Protein 3TG0 (pdb70)

Solvent-accessible surface area: 55519 Å² total; per-residue (Å²): 151,42,36,21,112,47,85,30,29,36,74,4,1,3,57,4,12,134,36,79,29,1,65,56,12,93,128,34,12,35,84,92,99,5,79,4,0,0,0,0,0,0,4,0,4,2,10,22,2,2,5,0,0,0,6,20,26,46,2,1,14,12,24,1,120,0,0,5,27,1,38,3,0,0,2,0,6,4,12,2,1,64,81,200,88,9,82,10,33,8,10,2,23,7,0,4,1,0,0,2,1,0,9,1,1,3,1,19,58,12,0,0,0,3,7,18,139,84,126,48,15,84,0,0,1,52,38,0,62,94,40,42,13,8,0,0,0,1,0,8,0,34,0,2,12,1,1,1,0,0,1,6,0,17,0,36,28,67,129,0,56,0,9,80,26,1,35,128,92,2,66,65,24,1,54,77,115,75,18,124,0,0,0,0,10,11,7,0,83,19,48,3,10,0,6,0,0,0,1,23,146,12,1,76,54,67,5,56,22,53,143,58,110,55,104,35,0,102,90,7,0,117,75,58,33,11,40,46,17,73,50,21,76,39,6,113,85,12,113,75,12,42,60,145,88,0,0,0,0,7,16,24,93,24,60,11,30,21,38,45,78,23,77,93,2,47,118,33,4,18,70,105,124,120,34,21,84,16,79,108,8,115,121,58,80,146,58,26,4,36,3,9,101,0,0,65,22,0,10,79,4,1,48,128,46,158,134,0,1,0,0,1,0,1,2,1,4,0,10,54,34,0,40,42,0,23,0,0,0,1,1,0,5,1,24,1,0,6,50,0,0,26,65,0,6,90,40,1,114,190,52,33,50,1,0,0,0,1,1,0,0,0,8,6,0,2,19,1,3,34,66,116,13,91,1,27,6,41,1,9,7,0,59,11,142,38,48,20,58,2,0,0,1,1,7,1,14,77,129,118,42,2,71,21,6,6,13,4,1,8,2,0,0,55,14,5,20,1,3,10,3,2,2,5,3,0,1,0,4,5,11,46,12,0,72,62,1,24,68,57,124,38,27,23,86,49,87,31,28,37,76,13,8,3,68,1,10,108,35,78,28,0,66,54,10,97,130,32,11,32,80,92,101,6,65,4,0,0,0,0,0,0,4,0,4,2,10,22,2,2,5,0,0,0,7,18,27,44,2,1,14,12,27,2,119,0,0,5,29,1,37,3,0,0,2,0,5,2,12,2,2,64,81,202,87,9,82,8,34,7,10,2,23,7,0,3,2,0,0,1,0,0,8,1,1,3,1,19,58,13,0,0,0,0,7,17,135,84,133,46,20,83,0,0,0,55,41,0,63,93,42,41,15,8,0,0,1,0,0,9,0,34,0,2,10,1,1,0,0,0,0,5,0,13,0,28,27,65,127,0,56,0,8,80,26,2,33,132,95,1,66,66,20,1,58,76,115,74,17,124,0,0,0,0,10,8,6,0,84,19,46,4,9,0,5,0,0,0,1,24,148,11,1,77,50,66,6,53,23,54,141,58,108,50,101,37,0,103,94,8,0,116,75,58,32,10,37,46,16,73,51,18,70,40,2,99,86,10,118,82,13,44,61,147,90,0,0,0,0,8,14,24,94,23,61,7,43,23,66,54,90,14,75,87,2,48,117,29,4,18,69,105,122,114,37,20,83,15,62,111,22,102,149,32,88,148,59,18,0,21,2,8,91,0,0,65,23,0,13,83,7,1,42,136,47,145,136,0,0,0,0,1,0,0,2,1,4,0,10,54,33,0,40,42,0,21,0,0,0,1,1,1,6,0,30,4,0,6,56,0,0,27,70,0,7,93,42,0,116,192,50,32,49,1,0,0,0,1,1,0,0,0,8,5,1,1,18,1,3,35,66,112,16,99,1,26,6,42,1,9,6,0,64,10,141,40,46,19,57,2,0,0,2,1,7,1,16,82,116,107,39,2,70,24,6,6,14,4,1,10,2,0,0,56,13,4,21,1,3,9,3,3,4,6,3,0,1,0,3,4,11,46,11,0,72,63,1,22,68,53,120,45,23,24,86,51,88,32,27,36,77,12,8,3,64,2,10,108,36,77,32,1,64,58,13,86,127,32,12,34,85,92,101,7,72,3,0,0,0,0,0,0,4,0,4,2,10,22,2,2,4,0,0,0,7,22,28,45,2,0,13,12,26,1,118,0,0,5,26,2,38,3,0,0,2,0,6,3,12,2,2,63,83,201,88,10,84,9,33,8,10,2,21,7,0,3,2,0,0,1,1,0,8,1,1,4,1,19,59,14,0,0,0,1,7,16,135,85,131,50,21,84,0,0,1,54,39,0,63,94,43,42,14,7,0,0,0,0,0,7,0,35,0,2,11,1,1,0,0,0,0,5,0,15,0,30,27,66,128,0,55,0,7,79,25,1,31,129,99,2,62,64,22,2,56,77,111,74,17,126,0,0,0,0,11,8,6,0,82,18,47,3,9,0,5,0,0,0,1,22,146,10,1,77,54,66,6,59,18,50,145,51,115,57,91,35,0,99,90,8,0,119,64,56,33,10,36,46,17,74,53,11,76,43,0,93,89,12,104,78,12,44,61,144,90,0,0,0,0,7,14,23,96,23,62,6,41,26,85,54,88,12,76,84,2,43,120,29,4,18,72,108,121,113,39,19,88,18,68,109,23,93,142,34,96,147,59,20,0,24,1,9,89,0,0,66,21,0,15,74,4,0,46,128,46,156,137,0,0,0,0,0,0,1,2,2,4,0,10,55,34,0,40,41,0,20,0,0,0,1,1,1,7,0,44,7,0,7,76,0,0,18,59,0,6,84,38,0,116,192,49,32,52,0,0,0,0,0,2,0,0,0,8,6,1,1,18,0,3,33,70,113,12,86,1,30,7,44,1,9,8,0,62,11,145,40,48,21,60,1,1,0,2,1,8,0,16,77,126,110,38,4,65,23,6,6,13,3,1,9,2,0,0,55,14,3,21,1,2,10,3,3,2,6,3,0,1,0,3,5,12,48,10,0,72,63,2,23,67,51,56,28,97,91,7,51,23,132,44,84,32,27,34,78,7,1,3,69,2,13,101,34,77,0,0,60,29,4,86,125,34,10,31,79,94,96,5,74,3,0,0,0,0,0,0,5,0,5,2,10,21,2,1,4,0,0,1,7,20,29,39,2,1,13,16,12,1,103,0,0,5,7,2,11,5,0,0,1,0,6,4,12,2,1,63,83,202,86,8,83,8,34,10,11,2,23,7,0,3,1,0,0,2,1,0,9,1,1,3,1,19,57,13,0,0,0,1,7,20,140,81,125,45,16,86,0,0,0,52,40,0,62,93,36,40,14,8,0,0,1,1,0,8,0,37,0,2,11,1,1,0,0,0,0,5,0,16,0,35,27,64,125,0,56,0,9,80,25,1,42,128,95,2,60,68,21,2,53,79,139,74,18,129,0,0,0,0,9,9,6,0,81,18,48,4,10,0,6,0,0,0,2,22,147,12,1,76,53,68,6,55,22,53,145,60,111,54,111,37,0,88,81,8,0,98,75,56,37,20,42,47,11,77,51,22,72,36,7,114,86,8,109,80,12,42,58,137,104,0,0,0,0,10,15,23,92,22,60,11,36,20,36,49,76,24,76,84,2,41,132,26,2,20,79,102,116,111,40,17,86,19,72,110,11,112,120,66,79,145,59,36,5,36,2,9,102,0,0,66,25,0,8,79,6,1,45,131,46,160,132,0,0,0,0,1,0,1,2,2,5,0,10,54,34,0,41,43,0,20,0,0,0,1,0,0,4,0,25,2,0,7,54,0,0,41,67,0,5,85,43,0,84,194,52,33,52,0,0,0,0,0,2,0,0,0,9,6,1,1,20,0,2,28,68,115,10,100,0,28,6,44,1,9,6,0,61,11,142,40,49,22,58,2,1,0,2,1,8,1,14,83,99,114,37,2,69,22,6,6,13,3,1,9,2,0,0,58,16,4,18,1,3,8,3,3,4,5,3,0,1,1,4,4,11,46,11,0,70,62,0,24,66,59

Foldseek 3Di:
DQFFQADPVDVSRLGRDPDDCPVVVVVQAFQAFFLEEEEEAEAQCFPQLLQLLCCFEQNNRGALLF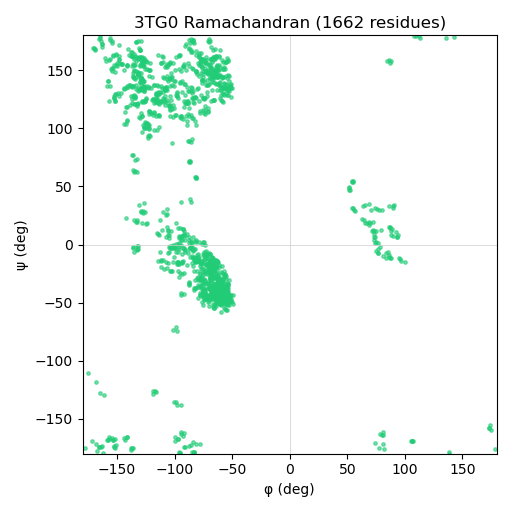PRPFDFKAWEFFWAADLPPRHTDLFEDLQQLLLQLFFLAGDHHFWAQAHSVLHHGAGPQLVCVVVPAAEAAAELWACLARNNLSNFDGFGGSQQAAQVSCVVPGVQQHVVNPHCGGSLSRNLVSQHQYYAYAACQRQQDAHCDDPRGPHGNVVVSVVLQEDEAAWDVSLVPDDATDNNYGYDYHHYNGGHDFFWDDDAFAQCALPPDDADEIDGDPSDDRGRDALLSSLLSVCNHSVVRPSHYYYYGYLYCLQVVLQQRGSGRNSRSSSSSSSNSSSVVVVCVVVQSYKYKYYYSFHFFKHWDDSVDNARFGKHWHQRPVRDIIMIGQHCDPDSTRGTDRDIRMMGMGHHLRNQNHYYYYSSVSNVSSCVSSVD/DQFQCADVVDVSRLGRDDDDCPVVVVVQAFQDFFLEEEEEAEAQCFPQLLQLLCCFEQNNRGALVFPRVFDFKAWAFFWAADLPPRHTDLFEDLQQLLLLLFFLAGDHHFWAQAHSVLHHGAGPQLVCVVVVAAEAQAELWACLARNNLSNFDGFGGSQQAAQVVCVVPGVQQHVVNPHCGGSLSRNLVSQHQYYAYAAPQQQQDAHCDPPRGPHGNVVVSVVLQEDEAAWLVRLVPDDETDNNYGYHYHHYNGGADFFWDDDAFAQCALPPHDADEIDGDPVHDPRHDALLSSLLSCCNHRVVRVSYYYYYGYLYCLQVVLQQRHSNRNSRSVSSSSSNSSSVVVVCVVVQSYKYKYYYSFHFFKHWDDSNDNAGFGKHWHQRPVRDIIMIDQHCDPDNTRGTDRDIRMMGMGHHLRNQNHYYYYSSVSNVSSCVSSVD/DQFQCADPVDVSRLGRDDDDCPVVVVVQAFQDFFLEEEEEAEAQCFPQLLQLLCCFEQNNRGALVFPRVFPFKAWAFFWAADLPPRHTDLFEDLQQLLLQLFFLAGDDHFWAQAHSVLHHGAGPQLVCVVVPAAEAQAELWACLARNNLSNFDGFGGSQQAAQPVCVVPGVQQRVVSPHCGGSLSRNLVSQHQYYAYAACQQQQDAHCDDDRHPHGNVVVSVVLQEDEAAWDVRLVPDQETDNNYGYHYHHYNGGADFFKDDDAFAQCALPPPDADDIDGDPVHDPRRDALLSSLLSCCNHSVVRPSYYYYYGYLYCLQVVLQQRHSGRNSRSVSSSSSNSSSVVVVCVVVQSYKYKYYYSFHFFKHWDDSNDRAPFGKHWHQRPVRDIIMIDQHDDPDSTGGTDRDIRMMGMGHHLRNQNHYYYYSSVSNVSSCVSSVD/DLQQQFFCADPVDVSRLGRDPDDCVVVVVVLAFQAFFLEEEEEAEAQCFPQLLQLLCCFEQNNRGHQNFPSRFRFKAWAFQWAADLPPRHTDLFEDLQQLLLLLFFLAGDDHFWAQAHSVLDHGQGPQLVCVVVPAAEAAAELWACLARNNLSNFDGFGGSQQSAQVSCVVPTVQQHVVNPHCGGSLSRNLVSQGQYYAYAACQRQQDAHCDDPRHPHGNVVVSVVLQEDEDAWLVSLVPDDETDNNHRYHYHHYNGGHDFFWDDDAFAQVALPPPDADDIDGDPSDDRGGDALQSSLLSCCNHSVVRPSHYYYYGYLYCLQVVLQQNGSGRNSRSVSSSSSNSSSVVVVCVVVQSYKYKYYYSFHFFKHWDDSPDNARFGKHWYQRPVRDIIMIGGHCDPDNTRTTDRDIRMMGMGHHLRNQNHYYYYSSSSNVSSCVSSPD

Nearest PDB structures (foldseek):
  3cmr-assembly1_B  TM=1.001E+00  e=5.830E-104  Escherichia coli
  4yr1-assembly1_B  TM=1.001E+00  e=1.312E-103  Escherichia coli K-12
  4km4-assembly1_B  TM=1.001E+00  e=7.558E-103  Escherichia coli K-12
  5tpq-assembly1_B  TM=1.001E+00  e=2.769E-102  Escherichia coli K-12
  7tm9-assembly3_F  TM=1.001E+00  e=3.983E-99  Klebsiella pneumoniae subsp. pneumoniae HS11286

Structure (mmCIF, N/CA/C/O backbone):
data_3TG0
#
_entry.id   3TG0
#
_cell.length_a   65.963
_cell.length_b   98.457
_cell.length_c   152.146
_cell.angle_alpha   90.00
_cell.angle_beta   94.61
_cell.angle_gamma   90.00
#
_symmetry.space_group_name_H-M   'P 1 21 1'
#
loop_
_entity.id
_entity.type
_entity.pdbx_description
1 polymer 'Alkaline phosphatase'
2 non-polymer 'ZINC ION'
3 non-polymer 'MAGNESIUM ION'
4 non-polymer 'PHOSPHATE ION'
5 water water
#
loop_
_atom_site.group_PDB
_atom_site.id
_atom_site.type_symbol
_atom_site.label_atom_id
_atom_site.label_alt_id
_atom_site.label_comp_id
_atom_site.label_asym_id
_atom_site.label_entity_id
_atom_site.label_seq_id
_atom_site.pdbx_PDB_ins_code
_atom_site.Cartn_x
_atom_site.Cartn_y
_atom_site.Cartn_z
_atom_site.occupancy
_atom_site.B_iso_or_equiv
_atom_site.auth_seq_id
_atom_site.auth_comp_id
_atom_site.auth_asym_id
_atom_site.auth_atom_id
_atom_site.pdbx_PDB_model_num
ATOM 1 N N . ASN A 1 9 ? -1.341 11.260 61.262 1.00 21.85 9 ASN A N 1
ATOM 2 C CA . ASN A 1 9 ? -0.782 11.788 62.542 1.00 19.78 9 ASN A CA 1
ATOM 3 C C . ASN A 1 9 ? -0.752 10.631 63.543 1.00 18.12 9 ASN A C 1
ATOM 4 O O . ASN A 1 9 ? -1.753 9.964 63.809 1.00 18.59 9 ASN A O 1
ATOM 9 N N . ARG A 1 10 ? 0.434 10.377 64.063 1.00 15.67 10 ARG A N 1
ATOM 10 C CA . ARG A 1 10 ? 0.645 9.317 65.060 1.00 14.24 10 ARG A CA 1
ATOM 11 C C . ARG A 1 10 ? 1.337 9.894 66.311 1.00 13.06 10 ARG A C 1
ATOM 12 O O . ARG A 1 10 ? 2.031 9.172 67.032 1.00 12.56 10 ARG A O 1
ATOM 20 N N . ALA A 1 11 ? 1.133 11.180 66.596 1.00 12.77 11 ALA A N 1
ATOM 21 C CA . ALA A 1 11 ? 1.529 11.746 67.895 1.00 12.64 11 ALA A CA 1
ATOM 22 C C . ALA A 1 11 ? 0.577 11.299 69.016 1.00 12.78 11 ALA A C 1
ATOM 23 O O . ALA A 1 11 ? -0.593 10.946 68.765 1.00 14.35 11 ALA A O 1
ATOM 25 N N . ALA A 1 12 ? 1.060 11.315 70.257 1.00 12.70 12 ALA A N 1
ATOM 26 C CA . ALA A 1 12 ? 0.227 11.077 71.432 1.00 12.80 12 ALA A CA 1
ATOM 27 C C . ALA A 1 12 ? -0.997 11.989 71.429 1.00 14.18 12 ALA A C 1
ATOM 28 O O . ALA A 1 12 ? -0.903 13.174 71.098 1.00 15.67 12 ALA A O 1
ATOM 30 N N . GLN A 1 13 ? -2.132 11.440 71.836 1.00 15.23 13 GLN A N 1
ATOM 31 C CA . GLN A 1 13 ? -3.422 12.161 71.802 1.00 17.40 13 GLN A CA 1
ATOM 32 C C . GLN A 1 13 ? -3.422 13.451 72.616 1.00 17.44 13 GLN A C 1
ATOM 33 O O . GLN A 1 13 ? -4.001 14.456 72.191 1.00 18.98 13 GLN A O 1
ATOM 39 N N . GLY A 1 14 ? -2.820 13.436 73.792 1.00 17.12 14 GLY A N 1
ATOM 40 C CA . GLY A 1 14 ? -2.864 14.625 74.638 1.00 17.88 14 GLY A CA 1
ATOM 41 C C . GLY A 1 14 ? -2.027 14.513 75.907 1.00 16.68 14 GLY A C 1
ATOM 42 O O . GLY A 1 14 ? -0.785 14.511 75.870 1.00 18.37 14 GLY A O 1
ATOM 43 N N . ASP A 1 15 ? -2.720 14.446 77.039 1.00 16.77 15 ASP A N 1
ATOM 44 C CA . ASP A 1 15 ? -2.076 14.428 78.349 1.00 15.75 15 ASP A CA 1
ATOM 45 C C . ASP A 1 15 ? -1.604 13.007 78.644 1.00 14.77 15 ASP A C 1
ATOM 46 O O . ASP A 1 15 ? -2.413 12.148 78.992 1.00 14.70 15 ASP A O 1
ATOM 51 N N . ILE A 1 16 ? -0.299 12.761 78.487 1.00 14.38 16 ILE A N 1
ATOM 52 C CA . ILE A 1 16 ? 0.252 11.418 78.619 1.00 13.83 16 ILE A CA 1
ATOM 53 C C . ILE A 1 16 ? 0.121 10.829 80.027 1.00 13.31 16 ILE A C 1
ATOM 54 O O . ILE A 1 16 ? 0.324 9.624 80.180 1.00 13.54 16 ILE A O 1
ATOM 59 N N . THR A 1 17 ? -0.206 11.647 81.036 1.00 13.74 17 THR A N 1
ATOM 60 C CA . THR A 1 17 ? -0.447 11.169 82.390 1.00 14.05 17 THR A CA 1
ATOM 61 C C . THR A 1 17 ? -1.863 10.615 82.615 1.00 13.96 17 THR A C 1
ATOM 62 O O . THR A 1 17 ? -2.112 9.981 83.655 1.00 14.63 17 THR A O 1
ATOM 66 N N . ALA A 1 18 ? -2.786 10.898 81.676 1.00 14.50 18 ALA A N 1
ATOM 67 C CA . ALA A 1 18 ? -4.211 10.541 81.789 1.00 14.79 18 ALA A CA 1
ATOM 68 C C . ALA A 1 18 ? -4.553 9.301 80.966 1.00 14.56 18 ALA A C 1
ATOM 69 O O . ALA A 1 18 ? -3.888 9.018 79.961 1.00 13.65 18 ALA A O 1
ATOM 71 N N . PRO A 1 19 ? -5.634 8.573 81.333 1.00 15.51 19 PRO A N 1
ATOM 72 C CA . PRO A 1 19 ? -6.014 7.418 80.517 1.00 16.10 19 PRO A CA 1
ATOM 73 C C . PRO A 1 19 ? -6.226 7.781 79.049 1.00 14.90 19 PRO A C 1
ATOM 74 O O . PRO A 1 19 ? -6.918 8.771 78.749 1.00 15.78 19 PRO A O 1
ATOM 78 N N . GLY A 1 20 ? -5.603 7.025 78.151 1.00 14.38 20 GLY A N 1
ATOM 79 C CA . GLY A 1 20 ? -5.731 7.236 76.718 1.00 14.21 20 GLY A CA 1
ATOM 80 C C . GLY A 1 20 ? -4.935 8.408 76.156 1.00 13.19 20 GLY A C 1
ATOM 81 O O . GLY A 1 20 ? -4.865 8.571 74.947 1.00 14.09 20 GLY A O 1
ATOM 82 N N . GLY A 1 21 ? -4.260 9.187 77.005 1.00 13.36 21 GLY A N 1
ATOM 83 C CA . GLY A 1 21 ? -3.572 10.378 76.549 1.00 13.18 21 GLY A CA 1
ATOM 84 C C . GLY A 1 21 ? -2.290 10.148 75.766 1.00 12.73 21 GLY A C 1
ATOM 85 O O . GLY A 1 21 ? -1.801 11.068 75.120 1.00 13.29 21 GLY A O 1
ATOM 86 N N . ALA A 1 22 ? -1.722 8.942 75.848 1.00 12.19 22 ALA A N 1
ATOM 87 C CA . ALA A 1 22 ? -0.531 8.575 75.067 1.00 11.73 22 ALA A CA 1
ATOM 88 C C . ALA A 1 22 ? -0.852 7.773 73.803 1.00 11.04 22 ALA A C 1
ATOM 89 O O . ALA A 1 22 ? 0.056 7.419 73.036 1.00 11.54 22 ALA A O 1
ATOM 91 N N . ARG A 1 23 ? -2.133 7.498 73.526 1.00 11.63 23 ARG A N 1
ATOM 92 C CA A ARG A 1 23 ? -2.533 6.799 72.309 0.48 11.88 23 ARG A CA 1
ATOM 93 C CA B ARG A 1 23 ? -2.542 6.806 72.303 0.52 11.81 23 ARG A CA 1
ATOM 94 C C . ARG A 1 23 ? -2.070 7.544 71.067 1.00 11.57 23 ARG A C 1
ATOM 95 O O . ARG A 1 23 ? -2.227 8.773 70.978 1.00 12.30 23 ARG A O 1
ATOM 110 N N . ARG A 1 24 ? -1.571 6.804 70.085 1.00 11.17 24 ARG A N 1
ATOM 111 C CA . ARG A 1 24 ? -1.241 7.364 68.773 1.00 11.25 24 ARG A CA 1
ATOM 112 C C . ARG A 1 24 ? -2.377 7.141 67.736 1.00 11.68 24 ARG A C 1
ATOM 113 O O . ARG A 1 24 ? -2.364 7.784 66.681 1.00 13.19 24 ARG A O 1
ATOM 121 N N . LEU A 1 25 ? -3.304 6.224 68.024 1.00 12.93 25 LEU A N 1
ATOM 122 C CA . LEU A 1 25 ? -4.405 5.891 67.114 1.00 14.45 25 LEU A CA 1
ATOM 123 C C . LEU A 1 25 ? -5.694 6.570 67.533 1.00 17.31 25 LEU A C 1
ATOM 124 O O . LEU A 1 25 ? -6.070 6.524 68.690 1.00 17.33 25 LEU A O 1
ATOM 129 N N . THR A 1 26 ? -6.409 7.121 66.555 1.00 20.15 26 THR A N 1
ATOM 130 C CA . THR A 1 26 ? -7.686 7.800 66.818 1.00 22.73 26 THR A CA 1
ATOM 131 C C . THR A 1 26 ? -8.893 6.895 66.550 1.00 23.24 26 THR A C 1
ATOM 132 O O . THR A 1 26 ? -10.018 7.175 66.999 1.00 25.93 26 THR A O 1
ATOM 136 N N . GLY A 1 27 ? -8.680 5.810 65.824 1.00 22.71 27 GLY A N 1
ATOM 137 C CA . GLY A 1 27 ? -9.726 4.822 65.602 1.00 22.38 27 GLY A CA 1
ATOM 138 C C . GLY A 1 27 ? -9.197 3.584 64.913 1.00 21.29 27 GLY A C 1
ATOM 139 O O . GLY A 1 27 ? -7.980 3.403 64.770 1.00 21.02 27 GLY A O 1
ATOM 140 N N . ASP A 1 28 ? -10.114 2.731 64.474 1.00 19.84 28 ASP A N 1
ATOM 141 C CA . ASP A 1 28 ? -9.765 1.473 63.827 1.00 18.92 28 ASP A CA 1
ATOM 142 C C . ASP A 1 28 ? -9.052 1.750 62.504 1.00 18.01 28 ASP A C 1
ATOM 143 O O . ASP A 1 28 ? -9.456 2.639 61.744 1.00 18.84 28 ASP A O 1
ATOM 148 N N . GLN A 1 29 ? -8.005 0.964 62.242 1.00 16.08 29 GLN A N 1
ATOM 149 C CA A GLN A 1 29 ? -7.176 1.170 61.066 0.59 15.83 29 GLN A CA 1
ATOM 150 C CA B GLN A 1 29 ? -7.079 1.097 61.096 0.41 16.29 29 GLN A CA 1
ATOM 151 C C . GLN A 1 29 ? -7.477 0.246 59.878 1.00 15.62 29 GLN A C 1
ATOM 152 O O . GLN A 1 29 ? -6.857 0.373 58.831 1.00 16.29 29 GLN A O 1
ATOM 163 N N . THR A 1 30 ? -8.434 -0.683 60.014 1.00 15.97 30 THR A N 1
ATOM 164 C CA . THR A 1 30 ? -8.629 -1.717 58.970 1.00 16.82 30 THR A CA 1
ATOM 165 C C . THR A 1 30 ? -8.995 -1.129 57.590 1.00 16.70 30 THR A C 1
ATOM 166 O O . THR A 1 30 ? -8.367 -1.459 56.573 1.00 16.27 30 THR A O 1
ATOM 170 N N . ALA A 1 31 ? -9.979 -0.229 57.565 1.00 17.19 31 ALA A N 1
ATOM 171 C CA . ALA A 1 31 ? -10.418 0.395 56.311 1.00 17.98 31 ALA A CA 1
ATOM 172 C C . ALA A 1 31 ? -9.318 1.235 55.654 1.00 18.35 31 ALA A C 1
ATOM 173 O O . ALA A 1 31 ? -9.090 1.140 54.443 1.00 18.53 31 ALA A O 1
ATOM 175 N N . ALA A 1 32 ? -8.602 2.020 56.454 1.00 18.77 32 ALA A N 1
ATOM 176 C CA . ALA A 1 32 ? -7.533 2.854 55.923 1.00 19.36 32 ALA A CA 1
ATOM 177 C C . ALA A 1 32 ? -6.376 2.008 55.380 1.00 19.00 32 ALA A C 1
ATOM 178 O O . ALA A 1 32 ? -5.781 2.372 54.384 1.00 20.08 32 ALA A O 1
ATOM 180 N N . LEU A 1 33 ? -6.055 0.890 56.032 1.00 18.87 33 LEU A N 1
ATOM 181 C CA . LEU A 1 33 ? -5.016 -0.015 55.524 1.00 19.32 33 LEU A CA 1
ATOM 182 C C . LEU A 1 33 ? -5.447 -0.681 54.217 1.00 18.83 33 LEU A C 1
ATOM 183 O O . LEU A 1 33 ? -4.668 -0.785 53.276 1.00 18.23 33 LEU A O 1
ATOM 188 N N . ARG A 1 34 ? -6.710 -1.095 54.123 1.00 18.95 34 ARG A N 1
ATOM 189 C CA . ARG A 1 34 ? -7.218 -1.585 52.843 1.00 20.35 34 ARG A CA 1
ATOM 190 C C . ARG A 1 34 ? -7.026 -0.556 51.731 1.00 20.62 34 ARG A C 1
ATOM 191 O O . ARG A 1 34 ? -6.629 -0.905 50.624 1.00 20.86 34 ARG A O 1
ATOM 199 N N . ASP A 1 35 ? -7.313 0.711 52.025 1.00 21.25 35 ASP A N 1
ATOM 200 C CA . ASP A 1 35 ? -7.129 1.797 51.054 1.00 22.80 35 ASP A CA 1
ATOM 201 C C . ASP A 1 35 ? -5.660 2.039 50.718 1.00 22.46 35 ASP A C 1
ATOM 202 O O . ASP A 1 35 ? -5.353 2.614 49.689 1.00 23.19 35 ASP A O 1
ATOM 207 N N . SER A 1 36 ? -4.754 1.628 51.603 1.00 21.95 36 SER A N 1
ATOM 208 C CA . SER A 1 36 ? -3.309 1.787 51.375 1.00 21.90 36 SER A CA 1
ATOM 209 C C . SER A 1 36 ? -2.718 0.734 50.446 1.00 21.53 36 SER A C 1
ATOM 210 O O . SER A 1 36 ? -1.555 0.860 50.056 1.00 21.23 36 SER A O 1
ATOM 213 N N . LEU A 1 37 ? -3.501 -0.287 50.095 1.00 21.51 37 LEU A N 1
ATOM 214 C CA . LEU A 1 37 ? -3.033 -1.431 49.310 1.00 22.25 37 LEU A CA 1
ATOM 215 C C . LEU A 1 37 ? -3.404 -1.325 47.836 1.00 23.33 37 LEU A C 1
ATOM 216 O O . LEU A 1 37 ? -4.585 -1.418 47.464 1.00 23.47 37 LEU A O 1
ATOM 221 N N . SER A 1 38 ? -2.378 -1.145 47.003 1.00 24.28 38 SER A N 1
ATOM 222 C CA . SER A 1 38 ? -2.517 -1.105 45.550 1.00 25.41 38 SER A CA 1
ATOM 223 C C . SER A 1 38 ? -1.471 -2.001 44.892 1.00 25.05 38 SER A C 1
ATOM 224 O O . SER A 1 38 ? -0.282 -1.950 45.258 1.00 23.89 38 SER A O 1
ATOM 227 N N . ASP A 1 39 ? -1.902 -2.789 43.915 1.00 25.78 39 ASP A N 1
ATOM 228 C CA . ASP A 1 39 ? -1.000 -3.568 43.069 1.00 26.48 39 ASP A CA 1
ATOM 229 C C . ASP A 1 39 ? -0.849 -2.975 41.647 1.00 25.60 39 ASP A C 1
ATOM 230 O O . ASP A 1 39 ? -0.302 -3.641 40.758 1.00 26.07 39 ASP A O 1
ATOM 235 N N . LYS A 1 40 ? -1.319 -1.741 41.431 1.00 24.23 40 LYS A N 1
ATOM 236 C CA . LYS A 1 40 ? -1.073 -1.054 40.153 1.00 23.20 40 LYS A CA 1
ATOM 237 C C . LYS A 1 40 ? 0.422 -0.763 40.018 1.00 21.44 40 LYS A C 1
ATOM 238 O O . LYS A 1 40 ? 1.146 -0.808 41.005 1.00 19.89 40 LYS A O 1
ATOM 244 N N . PRO A 1 41 ? 0.906 -0.498 38.804 1.00 20.10 41 PRO A N 1
ATOM 245 C CA . PRO A 1 41 ? 2.348 -0.276 38.651 1.00 20.29 41 PRO A CA 1
ATOM 246 C C . PRO A 1 41 ? 2.850 0.989 39.356 1.00 18.75 41 PRO A C 1
ATOM 247 O O . PRO A 1 41 ? 2.113 1.951 39.506 1.00 18.45 41 PRO A O 1
ATOM 251 N N . ALA A 1 42 ? 4.104 0.976 39.802 1.00 16.39 42 ALA A N 1
ATOM 252 C CA . ALA A 1 42 ? 4.781 2.221 40.162 1.00 15.77 42 ALA A CA 1
ATOM 253 C C . ALA A 1 42 ? 5.389 2.832 38.900 1.00 15.73 42 ALA A C 1
ATOM 254 O O . ALA A 1 42 ? 6.166 2.179 38.183 1.00 17.20 42 ALA A O 1
ATOM 256 N N . LYS A 1 43 ? 5.057 4.092 38.652 1.00 14.94 43 LYS A N 1
ATOM 257 C CA . LYS A 1 43 ? 5.751 4.899 37.652 1.00 14.24 43 LYS A CA 1
ATOM 258 C C . LYS A 1 43 ? 7.169 5.297 38.129 1.00 13.80 43 LYS A C 1
ATOM 259 O O . LYS A 1 43 ? 8.124 5.227 37.353 1.00 13.93 43 LYS A O 1
ATOM 265 N N . ASN A 1 44 ? 7.260 5.725 39.392 1.00 13.43 44 ASN A N 1
ATOM 266 C CA . ASN A 1 44 ? 8.506 6.165 40.010 1.00 12.60 44 ASN A CA 1
ATOM 267 C C . ASN A 1 44 ? 8.758 5.439 41.325 1.00 11.85 44 ASN A C 1
ATOM 268 O O . ASN A 1 44 ? 7.799 5.020 41.993 1.00 12.10 44 ASN A O 1
ATOM 273 N N . ILE A 1 45 ? 10.045 5.335 41.705 1.00 11.19 45 ILE A N 1
ATOM 274 C CA . ILE A 1 45 ? 10.465 4.886 43.052 1.00 11.65 45 ILE A CA 1
ATOM 275 C C . ILE A 1 45 ? 11.413 5.902 43.663 1.00 11.17 45 ILE A C 1
ATOM 276 O O . ILE A 1 45 ? 12.343 6.373 42.983 1.00 11.25 45 ILE A O 1
ATOM 281 N N . ILE A 1 46 ? 11.145 6.260 44.920 1.00 10.85 46 ILE A N 1
ATOM 282 C CA . ILE A 1 46 ? 12.102 7.017 45.721 1.00 10.72 46 ILE A CA 1
ATOM 283 C C . ILE A 1 46 ? 12.471 6.131 46.940 1.00 10.22 46 ILE A C 1
ATOM 284 O O . ILE A 1 46 ? 11.620 5.834 47.800 1.00 11.18 46 ILE A O 1
ATOM 289 N N . LEU A 1 47 ? 13.737 5.692 47.006 1.00 9.86 47 LEU A N 1
ATOM 290 C CA . LEU A 1 47 ? 14.294 4.882 48.111 1.00 9.51 47 LEU A CA 1
ATOM 291 C C . LEU A 1 47 ? 15.166 5.785 48.998 1.00 9.15 47 LEU A C 1
ATOM 292 O O . LEU A 1 47 ? 16.167 6.342 48.517 1.00 10.45 47 LEU A O 1
ATOM 297 N N . LEU A 1 48 ? 14.751 5.968 50.260 1.00 9.35 48 LEU A N 1
ATOM 298 C CA . LEU A 1 48 ? 15.513 6.762 51.218 1.00 9.73 48 LEU A CA 1
ATOM 299 C C . LEU A 1 48 ? 16.181 5.840 52.246 1.00 9.74 48 LEU A C 1
ATOM 300 O O . LEU A 1 48 ? 15.502 5.054 52.919 1.00 10.20 48 LEU A O 1
ATOM 305 N N . ILE A 1 49 ? 17.501 5.975 52.363 1.00 9.80 49 ILE A N 1
ATOM 306 C CA . ILE A 1 49 ? 18.332 5.165 53.275 1.00 9.59 49 ILE A CA 1
ATOM 307 C C . ILE A 1 49 ? 18.926 6.052 54.370 1.00 8.95 49 ILE A C 1
ATOM 308 O O . ILE A 1 49 ? 19.636 7.020 54.067 1.00 10.15 49 ILE A O 1
ATOM 313 N N . GLY A 1 50 ? 18.628 5.733 55.625 1.00 8.87 50 GLY A N 1
ATOM 314 C CA . GLY A 1 50 ? 19.390 6.277 56.757 1.00 8.69 50 GLY A CA 1
ATOM 315 C C . GLY A 1 50 ? 20.491 5.305 57.107 1.00 8.74 50 GLY A C 1
ATOM 316 O O . GLY A 1 50 ? 20.217 4.202 57.558 1.00 8.83 50 GLY A O 1
ATOM 317 N N . ASP A 1 51 ? 21.726 5.660 56.810 1.00 8.95 51 ASP A N 1
ATOM 318 C CA . ASP A 1 51 ? 22.812 4.709 57.048 1.00 8.44 51 ASP A CA 1
ATOM 319 C C . ASP A 1 51 ? 22.941 4.486 58.563 1.00 8.63 51 ASP A C 1
ATOM 320 O O . ASP A 1 51 ? 23.015 5.447 59.307 1.00 8.94 51 ASP A O 1
ATOM 325 N N . GLY A 1 52 ? 22.856 3.229 58.990 1.00 8.42 52 GLY A N 1
ATOM 326 C CA . GLY A 1 52 ? 22.908 2.924 60.403 1.00 8.83 52 GLY A CA 1
ATOM 327 C C . GLY A 1 52 ? 21.679 3.263 61.226 1.00 8.57 52 GLY A C 1
ATOM 328 O O . GLY A 1 52 ? 21.701 3.184 62.457 1.00 9.61 52 GLY A O 1
ATOM 329 N N . MET A 1 53 ? 20.575 3.590 60.539 1.00 8.78 53 MET A N 1
ATOM 330 C CA . MET A 1 53 ? 19.366 4.055 61.215 1.00 8.93 53 MET A CA 1
ATOM 331 C C . MET A 1 53 ? 18.447 2.893 61.637 1.00 8.90 53 MET A C 1
ATOM 332 O O . MET A 1 53 ? 17.364 2.663 61.055 1.00 9.49 53 MET A O 1
ATOM 337 N N . GLY A 1 54 ? 18.910 2.155 62.652 1.00 8.95 54 GLY A N 1
ATOM 338 C CA . GLY A 1 54 ? 18.081 1.140 63.265 1.00 8.82 54 GLY A CA 1
ATOM 339 C C . GLY A 1 54 ? 16.923 1.746 64.078 1.00 8.70 54 GLY A C 1
ATOM 340 O O . GLY A 1 54 ? 16.816 2.978 64.252 1.00 8.96 54 GLY A O 1
ATOM 341 N N . ASP A 1 55 ? 16.067 0.865 64.617 1.00 8.72 55 ASP A N 1
ATOM 342 C CA . ASP A 1 55 ? 14.979 1.314 65.489 1.00 8.56 55 ASP A CA 1
ATOM 343 C C . ASP A 1 55 ? 15.488 2.136 66.679 1.00 8.02 55 ASP A C 1
ATOM 344 O O . ASP A 1 55 ? 14.843 3.125 67.055 1.00 8.47 55 ASP A O 1
ATOM 349 N N . SER A 1 56 ? 16.637 1.781 67.249 1.00 8.28 56 SER A N 1
ATOM 350 C CA . SER A 1 56 ? 17.190 2.560 68.361 1.00 8.60 56 SER A CA 1
ATOM 351 C C . SER A 1 56 ? 17.472 4.014 67.946 1.00 8.18 56 SER A C 1
ATOM 352 O O . SER A 1 56 ? 17.128 4.960 68.672 1.00 8.66 56 SER A O 1
ATOM 355 N N . GLU A 1 57 ? 18.115 4.178 66.789 1.00 7.97 57 GLU A N 1
ATOM 356 C CA . GLU A 1 57 ? 18.451 5.510 66.231 1.00 8.18 57 GLU A CA 1
ATOM 357 C C . GLU A 1 57 ? 17.188 6.333 65.957 1.00 8.11 57 GLU A C 1
ATOM 358 O O . GLU A 1 57 ? 17.152 7.539 66.257 1.00 8.73 57 GLU A O 1
ATOM 364 N N . ILE A 1 58 ? 16.154 5.716 65.387 1.00 7.98 58 ILE A N 1
ATOM 365 C CA . ILE A 1 58 ? 14.906 6.437 65.130 1.00 8.18 58 ILE A CA 1
ATOM 366 C C . ILE A 1 58 ? 14.321 6.921 66.448 1.00 8.70 58 ILE A C 1
ATOM 367 O O . ILE A 1 58 ? 13.902 8.095 66.575 1.00 9.30 58 ILE A O 1
ATOM 372 N N . THR A 1 59 ? 14.247 6.033 67.438 1.00 8.18 59 THR A N 1
ATOM 373 C CA . THR A 1 59 ? 13.632 6.353 68.719 1.00 7.94 59 THR A CA 1
ATOM 374 C C . THR A 1 59 ? 14.383 7.471 69.446 1.00 8.62 59 THR A C 1
ATOM 375 O O . THR A 1 59 ? 13.765 8.379 70.011 1.00 8.82 59 THR A O 1
ATOM 379 N N . ALA A 1 60 ? 15.715 7.379 69.489 1.00 8.57 60 ALA A N 1
ATOM 380 C CA . ALA A 1 60 ? 16.535 8.387 70.178 1.00 8.67 60 ALA A CA 1
ATOM 381 C C . ALA A 1 60 ? 16.292 9.764 69.554 1.00 8.74 60 ALA A C 1
ATOM 382 O O . ALA A 1 60 ? 16.146 10.778 70.272 1.00 8.79 60 ALA A O 1
ATOM 384 N N . ALA A 1 61 ? 16.308 9.820 68.220 1.00 8.81 61 ALA A N 1
ATOM 385 C CA . ALA A 1 61 ? 16.110 11.100 67.529 1.00 9.19 61 ALA A CA 1
ATOM 386 C C . ALA A 1 61 ? 14.694 11.652 67.752 1.00 9.20 61 ALA A C 1
ATOM 387 O O . ALA A 1 61 ? 14.516 12.873 67.937 1.00 9.69 61 ALA A O 1
ATOM 389 N N . ARG A 1 62 ? 13.695 10.772 67.732 1.00 9.01 62 ARG A N 1
ATOM 390 C CA . ARG A 1 62 ? 12.322 11.218 67.996 1.00 9.44 62 ARG A CA 1
ATOM 391 C C . ARG A 1 62 ? 12.224 11.771 69.423 1.00 9.06 62 ARG A C 1
ATOM 392 O O . ARG A 1 62 ? 11.702 12.875 69.653 1.00 10.08 62 ARG A O 1
ATOM 400 N N . ASN A 1 63 ? 12.736 11.024 70.404 1.00 9.46 63 ASN A N 1
ATOM 401 C CA . ASN A 1 63 ? 12.660 11.435 71.798 1.00 9.33 63 ASN A CA 1
ATOM 402 C C . ASN A 1 63 ? 13.286 12.840 71.972 1.00 9.58 63 ASN A C 1
ATOM 403 O O . ASN A 1 63 ? 12.723 13.702 72.649 1.00 10.29 63 ASN A O 1
ATOM 408 N N . TYR A 1 64 ? 14.458 13.061 71.368 1.00 9.58 64 TYR A N 1
ATOM 409 C CA . TYR A 1 64 ? 15.163 14.336 71.510 1.00 9.98 64 TYR A CA 1
ATOM 410 C C . TYR A 1 64 ? 14.446 15.492 70.785 1.00 10.52 64 TYR A C 1
ATOM 411 O O . TYR A 1 64 ? 14.215 16.556 71.382 1.00 10.75 64 TYR A O 1
ATOM 420 N N . ALA A 1 65 ? 14.152 15.295 69.490 1.00 10.12 65 ALA A N 1
ATOM 421 C CA . ALA A 1 65 ? 13.714 16.392 68.612 1.00 11.30 65 ALA A CA 1
ATOM 422 C C . ALA A 1 65 ? 12.208 16.616 68.642 1.00 11.56 65 ALA A C 1
ATOM 423 O O . ALA A 1 65 ? 11.763 17.748 68.453 1.00 13.25 65 ALA A O 1
ATOM 425 N N . GLU A 1 66 ? 11.426 15.548 68.811 1.00 11.30 66 GLU A N 1
ATOM 426 C CA . GLU A 1 66 ? 9.957 15.597 68.765 1.00 11.25 66 GLU A CA 1
ATOM 427 C C . GLU A 1 66 ? 9.289 15.319 70.123 1.00 10.95 66 GLU A C 1
ATOM 428 O O . GLU A 1 66 ? 8.089 15.575 70.267 1.00 12.47 66 GLU A O 1
ATOM 434 N N . GLY A 1 67 ? 10.050 14.809 71.099 1.00 10.54 67 GLY A N 1
ATOM 435 C CA . GLY A 1 67 ? 9.482 14.306 72.353 1.00 10.92 67 GLY A CA 1
ATOM 436 C C . GLY A 1 67 ? 9.080 12.841 72.234 1.00 10.31 67 GLY A C 1
ATOM 437 O O . GLY A 1 67 ? 8.781 12.352 71.158 1.00 10.79 67 GLY A O 1
ATOM 438 N N . ALA A 1 68 ? 9.017 12.140 73.361 1.00 10.25 68 ALA A N 1
ATOM 439 C CA . ALA A 1 68 ? 8.677 10.696 73.350 1.00 10.53 68 ALA A CA 1
ATOM 440 C C . ALA A 1 68 ? 7.361 10.408 72.640 1.00 10.51 68 ALA A C 1
ATOM 441 O O . ALA A 1 68 ? 7.239 9.419 71.878 1.00 10.26 68 ALA A O 1
ATOM 443 N N . GLY A 1 69 ? 6.363 11.262 72.904 1.00 10.62 69 GLY A N 1
ATOM 444 C CA . GLY A 1 69 ? 5.041 11.134 72.271 1.00 10.98 69 GLY A CA 1
ATOM 445 C C . GLY A 1 69 ? 4.863 11.922 70.983 1.00 11.27 69 GLY A C 1
ATOM 446 O O . GLY A 1 69 ? 3.733 12.051 70.473 1.00 11.97 69 GLY A O 1
ATOM 447 N N . GLY A 1 70 ? 5.957 12.447 70.441 1.00 11.21 70 GLY A N 1
ATOM 448 C CA . GLY A 1 70 ? 5.954 13.117 69.149 1.00 11.73 70 GLY A CA 1
ATOM 449 C C . GLY A 1 70 ? 5.936 12.168 67.962 1.00 11.37 70 GLY A C 1
ATOM 450 O O . GLY A 1 70 ? 5.802 10.954 68.119 1.00 11.79 70 GLY A O 1
ATOM 451 N N . PHE A 1 71 ? 6.111 12.740 66.778 1.00 11.72 71 PHE A N 1
ATOM 452 C CA . PHE A 1 71 ? 5.917 12.019 65.503 1.00 12.91 71 PHE A CA 1
ATOM 453 C C . PHE A 1 71 ? 6.802 12.649 64.441 1.00 12.33 71 PHE A C 1
ATOM 454 O O . PHE A 1 71 ? 6.698 13.860 64.199 1.00 12.89 71 PHE A O 1
ATOM 462 N N . PHE A 1 72 ? 7.638 11.861 63.766 1.00 11.27 72 PHE A N 1
ATOM 463 C CA . PHE A 1 72 ? 8.367 12.363 62.585 1.00 11.06 72 PHE A CA 1
ATOM 464 C C . PHE A 1 72 ? 7.383 12.408 61.411 1.00 11.71 72 PHE A C 1
ATOM 465 O O . PHE A 1 72 ? 6.890 11.358 60.954 1.00 11.83 72 PHE A O 1
ATOM 473 N N A LYS A 1 73 ? 7.081 13.613 60.914 0.45 11.77 73 LYS A N 1
ATOM 474 N N B LYS A 1 73 ? 7.120 13.625 60.922 0.55 11.53 73 LYS A N 1
ATOM 475 C CA A LYS A 1 73 ? 6.094 13.766 59.833 0.45 12.63 73 LYS A CA 1
ATOM 476 C CA B LYS A 1 73 ? 6.151 13.852 59.846 0.55 12.46 73 LYS A CA 1
ATOM 477 C C A LYS A 1 73 ? 6.517 13.130 58.506 0.45 12.81 73 LYS A C 1
ATOM 478 C C B LYS A 1 73 ? 6.528 13.175 58.519 0.55 12.75 73 LYS A C 1
ATOM 479 O O A LYS A 1 73 ? 5.674 12.932 57.622 0.45 13.11 73 LYS A O 1
ATOM 480 O O B LYS A 1 73 ? 5.663 12.986 57.654 0.55 13.13 73 LYS A O 1
ATOM 491 N N . GLY A 1 74 ? 7.807 12.821 58.360 1.00 12.18 74 GLY A N 1
ATOM 492 C CA . GLY A 1 74 ? 8.299 12.023 57.224 1.00 12.31 74 GLY A CA 1
ATOM 493 C C . GLY A 1 74 ? 8.484 10.559 57.646 1.00 11.40 74 GLY A C 1
ATOM 494 O O . GLY A 1 74 ? 7.682 9.674 57.284 1.00 11.82 74 GLY A O 1
ATOM 495 N N . ILE A 1 75 ? 9.524 10.302 58.448 1.00 11.04 75 ILE A N 1
ATOM 496 C CA . ILE A 1 75 ? 9.933 8.916 58.789 1.00 10.72 75 ILE A CA 1
ATOM 497 C C . ILE A 1 75 ? 8.792 8.051 59.349 1.00 11.15 75 ILE A C 1
ATOM 498 O O . ILE A 1 75 ? 8.665 6.890 58.979 1.00 11.46 75 ILE A O 1
ATOM 503 N N . ASP A 1 76 ? 7.994 8.604 60.264 1.00 10.03 76 ASP A N 1
ATOM 504 C CA . ASP A 1 76 ? 6.938 7.853 60.957 1.00 10.93 76 ASP A CA 1
ATOM 505 C C . ASP A 1 76 ? 5.605 7.812 60.190 1.00 11.62 76 ASP A C 1
ATOM 506 O O . ASP A 1 76 ? 4.670 7.179 60.643 1.00 14.04 76 ASP A O 1
ATOM 511 N N . ALA A 1 77 ? 5.523 8.471 59.034 1.00 12.04 77 ALA A N 1
ATOM 512 C CA . ALA A 1 77 ? 4.253 8.671 58.334 1.00 12.94 77 ALA A CA 1
ATOM 513 C C . ALA A 1 77 ? 3.969 7.653 57.233 1.00 13.70 77 ALA A C 1
ATOM 514 O O . ALA A 1 77 ? 2.923 7.718 56.598 1.00 16.46 77 ALA A O 1
ATOM 516 N N . LEU A 1 78 ? 4.884 6.723 56.974 1.00 13.65 78 LEU A N 1
ATOM 517 C CA . LEU A 1 78 ? 4.653 5.666 55.980 1.00 13.93 78 LEU A CA 1
ATOM 518 C C . LEU A 1 78 ? 3.836 4.555 56.606 1.00 13.92 78 LEU A C 1
ATOM 519 O O . LEU A 1 78 ? 4.229 4.027 57.661 1.00 16.41 78 LEU A O 1
ATOM 524 N N . PRO A 1 79 ? 2.699 4.185 55.981 1.00 13.21 79 P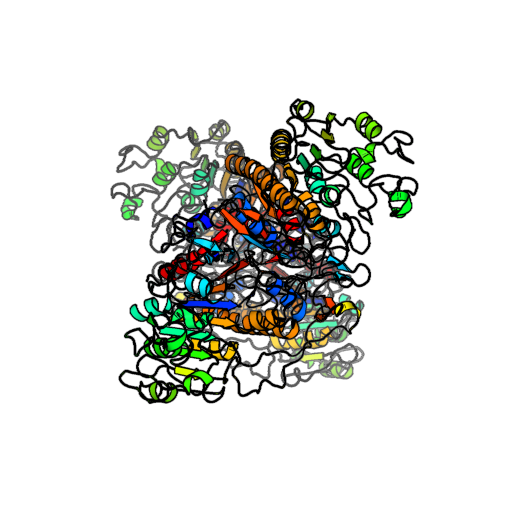RO A N 1
ATOM 525 C CA . PRO A 1 79 ? 1.715 3.332 56.663 1.00 13.98 79 PRO A CA 1
ATOM 526 C C . PRO A 1 79 ? 2.040 1.838 56.739 1.00 13.36 79 PRO A C 1
ATOM 527 O O . PRO A 1 79 ? 1.507 1.138 57.602 1.00 15.58 79 PRO A O 1
ATOM 531 N N . LEU A 1 80 ? 2.829 1.336 55.808 1.00 11.30 80 LEU A N 1
ATOM 532 C CA . LEU A 1 80 ? 3.021 -0.115 55.689 1.00 11.43 80 LEU A CA 1
ATOM 533 C C . LEU A 1 80 ? 4.440 -0.439 56.176 1.00 10.84 80 LEU A C 1
ATOM 534 O O . LEU A 1 80 ? 5.399 0.069 55.619 1.00 12.04 80 LEU A O 1
ATOM 539 N N . THR A 1 81 ? 4.536 -1.269 57.204 1.00 10.41 81 THR A N 1
ATOM 540 C CA . THR A 1 81 ? 5.755 -1.475 57.952 1.00 10.09 81 THR A CA 1
ATOM 541 C C . THR A 1 81 ? 6.081 -2.942 58.170 1.00 9.69 81 THR A C 1
ATOM 542 O O . THR A 1 81 ? 5.180 -3.767 58.372 1.00 10.04 81 THR A O 1
ATOM 546 N N . GLY A 1 82 ? 7.381 -3.256 58.234 1.00 9.12 82 GLY A N 1
ATOM 547 C CA . GLY A 1 82 ? 7.861 -4.582 58.578 1.00 9.33 82 GLY A CA 1
ATOM 548 C C . GLY A 1 82 ? 9.267 -4.494 59.169 1.00 8.78 82 GLY A C 1
ATOM 549 O O . GLY A 1 82 ? 9.740 -3.399 59.533 1.00 9.03 82 GLY A O 1
ATOM 550 N N . GLN A 1 83 ? 9.922 -5.649 59.259 1.00 8.55 83 GLN A N 1
ATOM 551 C CA . GLN A 1 83 ? 11.301 -5.794 59.739 1.00 9.39 83 GLN A CA 1
ATOM 552 C C . GLN A 1 83 ? 12.086 -6.626 58.732 1.00 8.30 83 GLN A C 1
ATOM 553 O O . GLN A 1 83 ? 11.567 -7.661 58.283 1.00 9.52 83 GLN A O 1
ATOM 559 N N . TYR A 1 84 ? 13.298 -6.185 58.357 1.00 8.66 84 TYR A N 1
ATOM 560 C CA . TYR A 1 84 ? 14.079 -6.963 57.423 1.00 8.20 84 TYR A CA 1
ATOM 561 C C . TYR A 1 84 ? 15.475 -7.298 57.949 1.00 7.77 84 TYR A C 1
ATOM 562 O O . TYR A 1 84 ? 16.038 -6.665 58.850 1.00 8.23 84 TYR A O 1
ATOM 571 N N . THR A 1 85 ? 16.033 -8.351 57.355 1.00 8.07 85 THR A N 1
ATOM 572 C CA . THR A 1 85 ? 17.354 -8.890 57.719 1.00 7.38 85 THR A CA 1
ATOM 573 C C . THR A 1 85 ? 18.429 -8.503 56.679 1.00 7.68 85 THR A C 1
ATOM 574 O O . THR A 1 85 ? 18.179 -8.488 55.469 1.00 9.70 85 THR A O 1
ATOM 578 N N . HIS A 1 86 ? 19.638 -8.224 57.187 1.00 7.77 86 HIS A N 1
ATOM 579 C CA . HIS A 1 86 ? 20.709 -7.618 56.360 1.00 7.92 86 HIS A CA 1
ATOM 580 C C . HIS A 1 86 ? 22.074 -8.308 56.518 1.00 8.03 86 HIS A C 1
ATOM 581 O O . HIS A 1 86 ? 23.093 -7.730 56.170 1.00 8.52 86 HIS A O 1
ATOM 588 N N . TYR A 1 87 ? 22.093 -9.534 57.019 1.00 8.40 87 TYR A N 1
ATOM 589 C CA . TYR A 1 87 ? 23.342 -10.315 57.133 1.00 8.57 87 TYR A CA 1
ATOM 590 C C . TYR A 1 87 ? 24.069 -10.390 55.774 1.00 8.76 87 TYR A C 1
ATOM 591 O O . TYR A 1 87 ? 23.405 -10.444 54.723 1.00 8.66 87 TYR A O 1
ATOM 600 N N . ALA A 1 88 ? 25.409 -10.393 55.847 1.00 8.85 88 ALA A N 1
ATOM 601 C CA . ALA A 1 88 ? 26.281 -10.554 54.691 1.00 8.65 88 ALA A CA 1
ATOM 602 C C . ALA A 1 88 ? 26.754 -12.023 54.645 1.00 9.29 88 ALA A C 1
ATOM 603 O O . ALA A 1 88 ? 26.158 -12.885 55.331 1.00 8.97 88 ALA A O 1
ATOM 605 N N . LEU A 1 89 ? 27.738 -12.332 53.789 1.00 9.15 89 LEU A N 1
ATOM 606 C CA . LEU A 1 89 ? 28.341 -13.649 53.674 1.00 9.77 89 LEU A CA 1
ATOM 607 C C . LEU A 1 89 ? 29.829 -13.598 53.931 1.00 10.14 89 LEU A C 1
ATOM 608 O O . LEU A 1 89 ? 30.489 -12.607 53.620 1.00 10.94 89 LEU A O 1
ATOM 613 N N . ASN A 1 90 ? 30.380 -14.686 54.449 1.00 10.40 90 ASN A N 1
ATOM 614 C CA . ASN A 1 90 ? 31.821 -14.908 54.429 1.00 11.84 90 ASN A CA 1
ATOM 615 C C . ASN A 1 90 ? 32.267 -15.270 53.014 1.00 12.13 90 ASN A C 1
ATOM 616 O O . ASN A 1 90 ? 31.703 -16.188 52.406 1.00 12.97 90 ASN A O 1
ATOM 621 N N . LYS A 1 91 ? 33.252 -14.545 52.476 1.00 12.82 91 LYS A N 1
ATOM 622 C CA . LYS A 1 91 ? 33.692 -14.773 51.093 1.00 13.24 91 LYS A CA 1
ATOM 623 C C . LYS A 1 91 ? 34.161 -16.195 50.825 1.00 15.07 91 LYS A C 1
ATOM 624 O O . LYS A 1 91 ? 33.813 -16.791 49.812 1.00 16.62 91 LYS A O 1
ATOM 630 N N . LYS A 1 92 ? 34.949 -16.733 51.746 1.00 16.34 92 LYS A N 1
ATOM 631 C CA . LYS A 1 92 ? 35.544 -18.067 51.550 1.00 18.31 92 LYS A CA 1
ATOM 632 C C . LYS A 1 92 ? 34.531 -19.212 51.689 1.00 18.09 92 LYS A C 1
ATOM 633 O O . LYS A 1 92 ? 34.505 -20.141 50.852 1.00 20.51 92 LYS A O 1
ATOM 639 N N . THR A 1 93 ? 33.719 -19.160 52.748 1.00 17.52 93 THR A N 1
ATOM 640 C CA . THR A 1 93 ? 32.823 -20.277 53.100 1.00 17.68 93 THR A CA 1
ATOM 641 C C . THR A 1 93 ? 31.423 -20.152 52.479 1.00 16.53 93 THR A C 1
ATOM 642 O O . THR A 1 93 ? 30.711 -21.150 52.330 1.00 16.87 93 THR A O 1
ATOM 646 N N . GLY A 1 94 ? 31.007 -18.921 52.170 1.00 14.20 94 GLY A N 1
ATOM 647 C CA . GLY A 1 94 ? 29.638 -18.659 51.716 1.00 13.41 94 GLY A CA 1
ATOM 648 C C . GLY A 1 94 ? 28.586 -18.711 52.836 1.00 12.61 94 GLY A C 1
ATOM 649 O O . GLY A 1 94 ? 27.403 -18.535 52.573 1.00 13.17 94 GLY A O 1
ATOM 650 N N . LYS A 1 95 ? 29.006 -18.934 54.079 1.00 11.78 95 LYS A N 1
ATOM 651 C CA . LYS A 1 95 ? 28.069 -18.956 55.218 1.00 11.82 95 LYS A CA 1
ATOM 652 C C . LYS A 1 95 ? 27.724 -17.509 55.628 1.00 11.01 95 LYS A C 1
ATOM 653 O O . LYS A 1 95 ? 28.448 -16.562 55.301 1.00 10.99 95 LYS A O 1
ATOM 659 N N . PRO A 1 96 ? 26.641 -17.322 56.394 1.00 9.91 96 PRO A N 1
ATOM 660 C CA . PRO A 1 96 ? 26.330 -15.961 56.849 1.00 10.37 96 PRO A CA 1
ATOM 661 C C . PRO A 1 96 ? 27.429 -15.329 57.702 1.00 10.24 96 PRO A C 1
ATOM 662 O O . PRO A 1 96 ? 28.115 -16.021 58.486 1.00 10.88 96 PRO A O 1
ATOM 666 N N . ASP A 1 97 ? 27.564 -14.013 57.536 1.00 10.28 97 ASP A N 1
ATOM 667 C CA . ASP A 1 97 ? 28.364 -13.127 58.388 1.00 9.95 97 ASP A CA 1
ATOM 668 C C . ASP A 1 97 ? 27.319 -12.192 59.016 1.00 9.02 97 ASP A C 1
ATOM 669 O O . ASP A 1 97 ? 26.662 -11.403 58.324 1.00 9.66 97 ASP A O 1
ATOM 674 N N . TYR A 1 98 ? 27.079 -12.332 60.319 1.00 9.03 98 TYR A N 1
ATOM 675 C CA . TYR A 1 98 ? 25.883 -11.785 60.961 1.00 8.56 98 TYR A CA 1
ATOM 676 C C . TYR A 1 98 ? 25.850 -10.259 61.054 1.00 8.79 98 TYR A C 1
ATOM 677 O O . TYR A 1 98 ? 24.760 -9.692 61.286 1.00 9.10 98 TYR A O 1
ATOM 686 N N . VAL A 1 99 ? 26.998 -9.584 60.865 1.00 8.35 99 VAL A N 1
ATOM 687 C CA . VAL A 1 99 ? 27.088 -8.118 60.910 1.00 8.44 99 VAL A CA 1
ATOM 688 C C . VAL A 1 99 ? 27.719 -7.595 59.616 1.00 8.85 99 VAL A C 1
ATOM 689 O O . VAL A 1 99 ? 28.930 -7.674 59.415 1.00 10.15 99 VAL A O 1
ATOM 693 N N . THR A 1 100 ? 26.864 -7.024 58.765 1.00 8.06 100 THR A N 1
ATOM 694 C CA . THR A 1 100 ? 27.277 -6.454 57.481 1.00 8.61 100 THR A CA 1
ATOM 695 C C . THR A 1 100 ? 27.976 -5.093 57.633 1.00 9.20 100 THR A C 1
ATOM 696 O O . THR A 1 100 ? 27.741 -4.362 58.612 1.00 9.69 100 THR A O 1
ATOM 700 N N . ASP A 1 101 ? 28.731 -4.727 56.592 1.00 9.25 101 ASP A N 1
ATOM 701 C CA . ASP A 1 101 ? 29.153 -3.322 56.387 1.00 10.28 101 ASP A CA 1
ATOM 702 C C . ASP A 1 101 ? 28.179 -2.644 55.400 1.00 9.76 101 ASP A C 1
ATOM 703 O O . ASP A 1 101 ? 27.209 -3.278 54.906 1.00 10.05 101 ASP A O 1
ATOM 708 N N . SER A 1 102 ? 28.438 -1.382 55.096 1.00 10.49 102 SER A N 1
ATOM 709 C CA . SER A 1 102 ? 27.592 -0.636 54.180 1.00 11.51 102 SER A CA 1
ATOM 710 C C . SER A 1 102 ? 27.677 -1.092 52.712 1.00 10.71 102 SER A C 1
ATOM 711 O O . SER A 1 102 ? 26.696 -0.933 51.959 1.00 10.86 102 SER A O 1
ATOM 714 N N . ALA A 1 103 ? 28.811 -1.654 52.293 1.00 9.97 103 ALA A N 1
ATOM 715 C CA . ALA A 1 103 ? 29.021 -2.068 50.914 1.00 10.24 103 ALA A CA 1
ATOM 716 C C . ALA A 1 103 ? 28.218 -3.352 50.589 1.00 9.59 103 ALA A C 1
ATOM 717 O O . ALA A 1 103 ? 27.490 -3.413 49.567 1.00 9.57 103 ALA A O 1
ATOM 719 N N . ALA A 1 104 ? 28.287 -4.359 51.459 1.00 9.30 104 ALA A N 1
ATOM 720 C CA . ALA A 1 104 ? 27.582 -5.612 51.192 1.00 9.01 104 ALA A CA 1
ATOM 721 C C . ALA A 1 104 ? 26.070 -5.416 51.210 1.00 8.62 104 ALA A C 1
ATOM 722 O O . ALA A 1 104 ? 25.329 -6.025 50.429 1.00 8.70 104 ALA A O 1
ATOM 724 N N . SER A 1 105 ? 25.599 -4.587 52.136 1.00 8.73 105 SER A N 1
ATOM 725 C CA . SER A 1 105 ? 24.165 -4.320 52.292 1.00 9.19 105 SER A CA 1
ATOM 726 C C . SER A 1 105 ? 23.595 -3.525 51.117 1.00 8.61 105 SER A C 1
ATOM 727 O O . SER A 1 105 ? 22.550 -3.915 50.540 1.00 8.72 105 SER A O 1
ATOM 730 N N . ALA A 1 106 ? 24.298 -2.469 50.711 1.00 8.91 106 ALA A N 1
ATOM 731 C CA . ALA A 1 106 ? 23.853 -1.697 49.528 1.00 9.16 106 ALA A CA 1
ATOM 732 C C . ALA A 1 106 ? 23.881 -2.591 48.266 1.00 8.87 106 ALA A C 1
ATOM 733 O O . ALA A 1 106 ? 22.975 -2.495 47.421 1.00 10.10 106 ALA A O 1
ATOM 735 N N . THR A 1 107 ? 24.868 -3.474 48.145 1.00 9.16 107 THR A N 1
ATOM 736 C CA . THR A 1 107 ? 24.907 -4.435 47.024 1.00 9.36 107 THR A CA 1
ATOM 737 C C . THR A 1 107 ? 23.656 -5.340 47.036 1.00 9.24 107 THR A C 1
ATOM 738 O O . THR A 1 107 ? 23.025 -5.576 45.988 1.00 9.39 107 THR A O 1
ATOM 742 N N . ALA A 1 108 ? 23.215 -5.768 48.223 1.00 8.77 108 ALA A N 1
ATOM 743 C CA . ALA A 1 108 ? 22.064 -6.659 48.340 1.00 8.61 108 ALA A CA 1
ATOM 744 C C . ALA A 1 108 ? 20.761 -6.007 47.827 1.00 8.69 108 ALA A C 1
ATOM 745 O O . ALA A 1 108 ? 20.009 -6.638 47.057 1.00 9.45 108 ALA A O 1
ATOM 747 N N . TRP A 1 109 ? 20.423 -4.773 48.251 1.00 8.99 109 TRP A N 1
ATOM 748 C CA . TRP A 1 109 ? 19.173 -4.180 47.734 1.00 9.21 109 TRP A CA 1
ATOM 749 C C . TRP A 1 109 ? 19.314 -3.681 46.299 1.00 9.87 109 TRP A C 1
ATOM 750 O O . TRP A 1 109 ? 18.295 -3.524 45.613 1.00 10.32 109 TRP A O 1
ATOM 761 N N A SER A 1 110 ? 20.518 -3.401 45.823 0.61 9.63 110 SER A N 1
ATOM 762 N N B SER A 1 110 ? 20.554 -3.395 45.880 0.39 10.26 110 SER A N 1
ATOM 763 C CA A SER A 1 110 ? 20.631 -2.846 44.471 0.61 10.44 110 SER A CA 1
ATOM 764 C CA B SER A 1 110 ? 20.855 -2.824 44.555 0.39 11.03 110 SER A CA 1
ATOM 765 C C A SER A 1 110 ? 20.785 -3.924 43.409 0.61 10.76 110 SER A C 1
ATOM 766 C C B SER A 1 110 ? 20.888 -3.886 43.445 0.39 11.02 110 SER A C 1
ATOM 767 O O A SER A 1 110 ? 20.562 -3.634 42.233 0.61 10.27 110 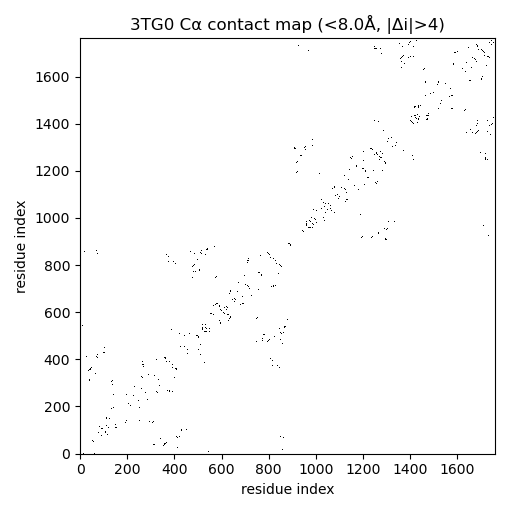SER A O 1
ATOM 768 O O B SER A 1 110 ? 20.696 -3.543 42.278 0.39 10.61 110 SER A O 1
ATOM 773 N N . THR A 1 111 ? 21.150 -5.147 43.801 1.00 10.38 111 THR A N 1
ATOM 774 C CA . THR A 1 111 ? 21.349 -6.240 42.823 1.00 10.84 111 THR A CA 1
ATOM 775 C C . THR A 1 111 ? 20.536 -7.506 43.081 1.00 10.89 111 THR A C 1
ATOM 776 O O . THR A 1 111 ? 20.387 -8.336 42.170 1.00 11.24 111 THR A O 1
ATOM 780 N N . GLY A 1 112 ? 20.061 -7.707 44.315 1.00 10.64 112 GLY A N 1
ATOM 781 C CA . GLY A 1 112 ? 19.350 -8.921 44.677 1.00 10.42 112 GLY A CA 1
ATOM 782 C C . GLY A 1 112 ? 20.208 -10.108 45.066 1.00 10.63 112 GLY A C 1
ATOM 783 O O . GLY A 1 112 ? 19.658 -11.212 45.233 1.00 10.89 112 GLY A O 1
ATOM 784 N N A VAL A 1 113 ? 21.523 -9.918 45.190 0.51 10.34 113 VAL A N 1
ATOM 785 N N B VAL A 1 113 ? 21.516 -9.886 45.219 0.49 10.29 113 VAL A N 1
ATOM 786 C CA A VAL A 1 113 ? 22.414 -10.998 45.627 0.51 10.29 113 VAL A CA 1
ATOM 787 C CA B VAL A 1 113 ? 22.476 -10.932 45.569 0.49 10.16 113 VAL A CA 1
ATOM 788 C C A VAL A 1 113 ? 23.215 -10.559 46.857 0.51 10.23 113 VAL A C 1
ATOM 789 C C B VAL A 1 113 ? 23.177 -10.524 46.885 0.49 10.09 113 VAL A C 1
ATOM 790 O O A VAL A 1 113 ? 23.756 -9.449 46.909 0.51 10.21 113 VAL A O 1
ATOM 791 O O B VAL A 1 113 ? 23.596 -9.375 47.037 0.49 10.04 113 VAL A O 1
ATOM 798 N N . LYS A 1 114 ? 23.277 -11.457 47.840 1.00 9.86 114 LYS A N 1
ATOM 799 C CA . LYS A 1 114 ? 24.133 -11.302 49.006 1.00 9.87 114 LYS A CA 1
ATOM 800 C C . LYS A 1 114 ? 25.602 -11.317 48.582 1.00 9.68 114 LYS A C 1
ATOM 801 O O . LYS A 1 114 ? 25.989 -11.967 47.606 1.00 9.96 114 LYS A O 1
ATOM 807 N N . THR A 1 115 ? 26.451 -10.658 49.374 1.00 9.42 115 THR A N 1
ATOM 808 C CA . THR A 1 115 ? 27.885 -10.675 49.122 1.00 9.99 115 THR A CA 1
ATOM 809 C C . THR A 1 115 ? 28.695 -10.513 50.422 1.00 9.42 115 THR A C 1
ATOM 810 O O . THR A 1 115 ? 28.127 -10.567 51.531 1.00 9.20 115 THR A O 1
ATOM 814 N N . TYR A 1 116 ? 30.009 -10.368 50.271 1.00 9.55 116 TYR A N 1
ATOM 815 C CA . TYR A 1 116 ? 30.947 -10.263 51.398 1.00 9.37 116 TYR A CA 1
ATOM 816 C C . TYR A 1 116 ? 31.191 -8.809 51.799 1.00 9.40 116 TYR A C 1
ATOM 817 O O . TYR A 1 116 ? 31.077 -7.886 50.969 1.00 9.78 116 TYR A O 1
ATOM 826 N N . ASN A 1 117 ? 31.551 -8.596 53.072 1.00 9.77 117 ASN A N 1
ATOM 827 C CA . ASN A 1 117 ? 31.791 -7.232 53.541 1.00 9.69 117 ASN A CA 1
ATOM 828 C C . ASN A 1 117 ? 32.887 -6.541 52.719 1.00 10.48 117 ASN A C 1
ATOM 829 O O . ASN A 1 117 ? 33.961 -7.123 52.518 1.00 11.12 117 ASN A O 1
ATOM 834 N N . GLY A 1 118 ? 32.569 -5.330 52.263 1.00 10.36 118 GLY A N 1
ATOM 835 C CA . GLY A 1 118 ? 33.450 -4.502 51.444 1.00 11.52 118 GLY A CA 1
ATOM 836 C C . GLY A 1 118 ? 33.258 -4.603 49.936 1.00 11.25 118 GLY A C 1
ATOM 837 O O . GLY A 1 118 ? 33.807 -3.782 49.192 1.00 12.02 118 GLY A O 1
ATOM 838 N N . ALA A 1 119 ? 32.494 -5.590 49.471 1.00 10.50 119 ALA A N 1
ATOM 839 C CA . ALA A 1 119 ? 32.218 -5.731 48.028 1.00 10.53 119 ALA A CA 1
ATOM 840 C C . ALA A 1 119 ? 31.183 -4.710 47.530 1.00 10.21 119 ALA A C 1
ATOM 841 O O . ALA A 1 119 ? 30.202 -4.425 48.232 1.00 10.82 119 ALA A O 1
ATOM 843 N N . LEU A 1 120 ? 31.411 -4.188 46.320 1.00 10.32 120 LEU A N 1
ATOM 844 C CA . LEU A 1 120 ? 30.424 -3.320 45.663 1.00 10.04 120 LEU A CA 1
ATOM 845 C C . LEU A 1 120 ? 30.010 -3.904 44.309 1.00 10.90 120 LEU A C 1
ATOM 846 O O . LEU A 1 120 ? 30.826 -4.017 43.380 1.00 10.50 120 LEU A O 1
ATOM 851 N N . GLY A 1 121 ? 28.744 -4.294 44.179 1.00 10.97 121 GLY A N 1
ATOM 852 C CA . GLY A 1 121 ? 28.197 -4.696 42.879 1.00 11.08 121 GLY A CA 1
ATOM 853 C C . GLY A 1 121 ? 28.726 -6.000 42.326 1.00 10.91 121 GLY A C 1
ATOM 854 O O . GLY A 1 121 ? 28.597 -6.242 41.118 1.00 11.28 121 GLY A O 1
ATOM 855 N N . VAL A 1 122 ? 29.320 -6.828 43.201 1.00 10.61 122 VAL A N 1
ATOM 856 C CA . VAL A 1 122 ? 29.855 -8.140 42.833 1.00 11.03 122 VAL A CA 1
ATOM 857 C C . VAL A 1 122 ? 29.461 -9.140 43.930 1.00 10.58 122 VAL A C 1
ATOM 858 O O . VAL A 1 122 ? 29.226 -8.764 45.076 1.00 11.09 122 VAL A O 1
ATOM 862 N N . ASP A 1 123 ? 29.370 -10.410 43.544 1.00 10.21 123 ASP A N 1
ATOM 863 C CA . ASP A 1 123 ? 29.044 -11.532 44.453 1.00 10.46 123 ASP A CA 1
ATOM 864 C C . ASP A 1 123 ? 30.309 -12.164 45.053 1.00 10.53 123 ASP A C 1
ATOM 865 O O . ASP A 1 123 ? 31.403 -11.625 44.879 1.00 10.69 123 ASP A O 1
ATOM 870 N N . ILE A 1 124 ? 30.167 -13.265 45.804 1.00 10.22 124 ILE A N 1
ATOM 871 C CA . ILE A 1 124 ? 31.339 -13.856 46.457 1.00 10.78 124 ILE A CA 1
ATOM 872 C C . ILE A 1 124 ? 32.358 -14.468 45.474 1.00 11.24 124 ILE A C 1
ATOM 873 O O . ILE A 1 124 ? 33.504 -14.702 45.878 1.00 12.13 124 ILE A O 1
ATOM 878 N N . HIS A 1 125 ? 31.939 -14.715 44.224 1.00 11.03 125 HIS A N 1
ATOM 879 C CA . HIS A 1 125 ? 32.831 -15.156 43.149 1.00 11.32 125 HIS A CA 1
ATOM 880 C C . HIS A 1 125 ? 33.403 -13.965 42.336 1.00 11.06 125 HIS A C 1
ATOM 881 O O . HIS A 1 125 ? 34.032 -14.163 41.284 1.00 11.74 125 HIS A O 1
ATOM 888 N N . GLU A 1 126 ? 33.165 -12.740 42.815 1.00 11.45 126 GLU A N 1
ATOM 889 C CA . GLU A 1 126 ? 33.571 -11.486 42.162 1.00 12.16 126 GLU A CA 1
ATOM 890 C C . GLU A 1 126 ? 32.919 -11.260 40.786 1.00 11.88 126 GLU A C 1
ATOM 891 O O . GLU A 1 126 ? 33.426 -10.473 39.979 1.00 12.25 126 GLU A O 1
ATOM 897 N N . LYS A 1 127 ? 31.786 -11.911 40.531 1.00 11.29 127 LYS A N 1
ATOM 898 C CA . LYS A 1 127 ? 30.996 -11.670 39.312 1.00 11.38 127 LYS A CA 1
ATOM 899 C C . LYS A 1 127 ? 30.153 -10.390 39.469 1.00 11.57 127 LYS A C 1
ATOM 900 O O . LYS A 1 127 ? 29.500 -10.204 40.495 1.00 11.34 127 LYS A O 1
ATOM 906 N N . ASP A 1 128 ? 30.155 -9.541 38.433 1.00 12.03 128 ASP A N 1
ATOM 907 C CA . ASP A 1 128 ? 29.322 -8.333 38.392 1.00 13.39 128 ASP A CA 1
ATOM 908 C C . ASP A 1 128 ? 27.854 -8.710 38.240 1.00 13.09 128 ASP A C 1
ATOM 909 O O . ASP A 1 128 ? 27.516 -9.599 37.452 1.00 14.61 128 ASP A O 1
ATOM 914 N N . HIS A 1 129 ? 26.976 -8.021 38.974 1.00 12.21 129 HIS A N 1
ATOM 915 C CA . HIS A 1 129 ? 25.516 -8.105 38.781 1.00 12.67 129 HIS A CA 1
ATOM 916 C C . HIS A 1 129 ? 24.961 -6.710 38.496 1.00 13.00 129 HIS A C 1
ATOM 917 O O . HIS A 1 129 ? 25.342 -5.752 39.162 1.00 13.14 129 HIS A O 1
ATOM 924 N N . PRO A 1 130 ? 24.057 -6.585 37.498 1.00 13.24 130 PRO A N 1
ATOM 925 C CA . PRO A 1 130 ? 23.483 -5.256 37.207 1.00 13.40 130 PRO A CA 1
ATOM 926 C C . PRO A 1 130 ? 22.717 -4.677 38.388 1.00 11.98 130 PRO A C 1
ATOM 927 O O . PRO A 1 130 ? 22.021 -5.412 39.113 1.00 12.70 130 PRO A O 1
ATOM 931 N N . THR A 1 131 ? 22.798 -3.353 38.542 1.00 10.64 131 THR A N 1
ATOM 932 C CA . THR A 1 131 ? 22.109 -2.699 39.639 1.00 10.40 131 THR A CA 1
ATOM 933 C C . THR A 1 131 ? 20.750 -2.168 39.193 1.00 10.49 131 THR A C 1
ATOM 934 O O . THR A 1 131 ? 20.481 -1.999 37.989 1.00 11.07 131 THR A O 1
ATOM 938 N N . ILE A 1 132 ? 19.899 -1.878 40.176 1.00 10.47 132 ILE A N 1
ATOM 939 C CA . ILE A 1 132 ? 18.568 -1.341 39.891 1.00 10.93 132 ILE A CA 1
ATOM 940 C C . ILE A 1 132 ? 18.653 -0.029 39.091 1.00 10.74 132 ILE A C 1
ATOM 941 O O . ILE A 1 132 ? 17.770 0.243 38.262 1.00 11.20 132 ILE A O 1
ATOM 946 N N . LEU A 1 133 ? 19.672 0.791 39.368 1.00 11.06 133 LEU A N 1
ATOM 947 C CA . LEU A 1 133 ? 19.859 2.044 38.626 1.00 11.43 133 LEU A CA 1
ATOM 948 C C . LEU A 1 133 ? 20.256 1.763 37.172 1.00 11.39 133 LEU A C 1
ATOM 949 O O . LEU A 1 133 ? 19.686 2.352 36.245 1.00 12.20 133 LEU A O 1
ATOM 954 N N . GLU A 1 134 ? 21.178 0.832 36.953 1.00 12.06 134 GLU A N 1
ATOM 955 C CA . GLU A 1 134 ? 21.590 0.468 35.605 1.00 12.49 134 GLU A CA 1
ATOM 956 C C . GLU A 1 134 ? 20.401 -0.119 34.828 1.00 12.48 134 GLU A C 1
ATOM 957 O O . GLU A 1 134 ? 20.217 0.176 33.632 1.00 12.64 134 GLU A O 1
ATOM 963 N N . MET A 1 135 ? 19.578 -0.928 35.492 1.00 12.11 135 MET A N 1
ATOM 964 C CA . MET A 1 135 ? 18.398 -1.519 34.857 1.00 12.61 135 MET A CA 1
ATOM 965 C C . MET A 1 135 ? 17.355 -0.456 34.509 1.00 12.43 135 MET A C 1
ATOM 966 O O . MET A 1 135 ? 16.722 -0.502 33.430 1.00 12.79 135 MET A O 1
ATOM 971 N N . ALA A 1 136 ? 17.126 0.484 35.414 1.00 12.23 136 ALA A N 1
ATOM 972 C CA . ALA A 1 136 ? 16.169 1.560 35.166 1.00 12.59 136 ALA A CA 1
ATOM 973 C C . ALA A 1 136 ? 16.589 2.361 33.935 1.00 12.93 136 ALA A C 1
ATOM 974 O O . ALA A 1 136 ? 15.777 2.623 33.028 1.00 13.06 136 ALA A O 1
ATOM 976 N N . LYS A 1 137 ? 17.856 2.750 33.882 1.00 13.28 137 LYS A N 1
ATOM 977 C CA . LYS A 1 137 ? 18.367 3.502 32.740 1.00 14.52 137 LYS A CA 1
ATOM 978 C C . LYS A 1 137 ? 18.212 2.699 31.424 1.00 14.51 137 LYS A C 1
ATOM 979 O O . LYS A 1 137 ? 17.802 3.240 30.392 1.00 14.27 137 LYS A O 1
ATOM 985 N N . ALA A 1 138 ? 18.514 1.408 31.462 1.00 14.28 138 ALA A N 1
ATOM 986 C CA . ALA A 1 138 ? 18.423 0.546 30.279 1.00 15.10 138 ALA A CA 1
ATOM 987 C C . ALA A 1 138 ? 17.001 0.452 29.736 1.00 15.46 138 ALA A C 1
ATOM 988 O O . ALA A 1 138 ? 16.809 0.272 28.525 1.00 18.00 138 ALA A O 1
ATOM 990 N N . ALA A 1 139 ? 16.018 0.589 30.624 1.00 15.31 139 ALA A N 1
ATOM 991 C CA . ALA A 1 139 ? 14.598 0.580 30.266 1.00 16.02 139 ALA A CA 1
ATOM 992 C C . ALA A 1 139 ? 14.045 1.957 29.891 1.00 16.47 139 ALA A C 1
ATOM 993 O O . ALA A 1 139 ? 12.838 2.088 29.633 1.00 19.21 139 ALA A O 1
ATOM 995 N N . GLY A 1 140 ? 14.897 2.979 29.845 1.00 15.51 140 GLY A N 1
ATOM 996 C CA . GLY A 1 140 ? 14.484 4.323 29.438 1.00 15.89 140 GLY A CA 1
ATOM 997 C C . GLY A 1 140 ? 13.940 5.218 30.540 1.00 15.11 140 GLY A C 1
ATOM 998 O O . GLY A 1 140 ? 13.340 6.267 30.237 1.00 16.67 140 GLY A O 1
ATOM 999 N N . LEU A 1 141 ? 14.161 4.855 31.809 1.00 14.32 141 LEU A N 1
ATOM 1000 C CA . LEU A 1 141 ? 13.760 5.708 32.941 1.00 13.51 141 LEU A CA 1
ATOM 1001 C C . LEU A 1 141 ? 14.865 6.689 33.305 1.00 13.44 141 LEU A C 1
ATOM 1002 O O . LEU A 1 141 ? 16.042 6.426 33.044 1.00 14.68 141 LEU A O 1
ATOM 1007 N N . ALA A 1 142 ? 14.494 7.806 33.935 1.00 12.93 142 ALA A N 1
ATOM 1008 C CA . ALA A 1 142 ? 15.485 8.729 34.476 1.00 12.30 142 ALA A CA 1
ATOM 1009 C C . ALA A 1 142 ? 16.037 8.167 35.792 1.00 12.02 142 ALA A C 1
ATOM 1010 O O . ALA A 1 142 ? 15.318 7.429 36.496 1.00 12.98 142 ALA A O 1
ATOM 1012 N N . THR A 1 143 ? 17.260 8.569 36.161 1.00 12.08 143 THR A N 1
ATOM 1013 C CA . THR A 1 143 ? 17.947 8.013 37.324 1.00 12.64 143 THR A CA 1
ATOM 1014 C C . THR A 1 143 ? 18.634 9.083 38.158 1.00 12.59 143 THR A C 1
ATOM 1015 O O . THR A 1 143 ? 19.327 9.967 37.617 1.00 12.61 143 THR A O 1
ATOM 1019 N N . GLY A 1 144 ? 18.465 8.958 39.487 1.00 12.44 144 GLY A N 1
ATOM 1020 C CA . GLY A 1 144 ? 19.111 9.838 40.443 1.00 12.15 144 GLY A CA 1
ATOM 1021 C C . GLY A 1 144 ? 19.802 9.121 41.605 1.00 11.46 144 GLY A C 1
ATOM 1022 O O . GLY A 1 144 ? 19.312 8.108 42.119 1.00 11.67 144 GLY A O 1
ATOM 1023 N N . ASN A 1 145 ? 20.893 9.722 42.070 1.00 11.04 145 ASN A N 1
ATOM 1024 C CA . ASN A 1 145 ? 21.755 9.166 43.120 1.00 10.73 145 ASN A CA 1
ATOM 1025 C C . ASN A 1 145 ? 22.230 10.333 44.005 1.00 10.53 145 ASN A C 1
ATOM 1026 O O . ASN A 1 145 ? 23.056 11.140 43.573 1.00 11.39 145 ASN A O 1
ATOM 1031 N N . VAL A 1 146 ? 21.626 10.457 45.188 1.00 10.70 146 VAL A N 1
ATOM 1032 C CA . VAL A 1 146 ? 21.835 11.606 46.083 1.00 11.42 146 VAL A CA 1
ATOM 1033 C C . VAL A 1 146 ? 22.321 11.129 47.448 1.00 10.46 146 VAL A C 1
ATOM 1034 O O . VAL A 1 146 ? 21.757 10.185 48.005 1.00 11.29 146 VAL A O 1
ATOM 1038 N N . SER A 1 147 ? 23.345 11.772 48.007 1.00 10.39 147 SER A N 1
ATOM 1039 C CA . SER A 1 147 ? 23.867 11.409 49.345 1.00 10.34 147 SER A CA 1
ATOM 1040 C C . SER A 1 147 ? 24.526 12.604 50.020 1.00 10.55 147 SER A C 1
ATOM 1041 O O . SER A 1 147 ? 25.068 13.481 49.335 1.00 11.75 147 SER A O 1
ATOM 1044 N N . THR A 1 148 ? 24.520 12.632 51.352 1.00 10.52 148 THR A N 1
ATOM 1045 C CA . THR A 1 148 ? 25.337 13.593 52.112 1.00 11.04 148 THR A CA 1
ATOM 1046 C C . THR A 1 148 ? 26.796 13.121 52.317 1.00 11.19 148 THR A C 1
ATOM 1047 O O . THR A 1 148 ? 27.626 13.879 52.841 1.00 12.82 148 THR A O 1
ATOM 1051 N N . ALA A 1 149 ? 27.123 11.903 51.884 1.00 11.24 149 ALA A N 1
ATOM 1052 C CA . ALA A 1 149 ? 28.497 11.398 51.918 1.00 11.39 149 ALA A CA 1
ATOM 1053 C C . ALA A 1 149 ? 29.272 11.823 50.675 1.00 11.36 149 ALA A C 1
ATOM 1054 O O . ALA A 1 149 ? 28.692 12.220 49.656 1.00 12.22 149 ALA A O 1
ATOM 1056 N N . GLU A 1 150 ? 30.586 11.634 50.736 1.00 11.93 150 GLU A N 1
ATOM 1057 C CA . GLU A 1 150 ? 31.399 11.594 49.527 1.00 12.33 150 GLU A CA 1
ATOM 1058 C C . GLU A 1 150 ? 30.760 10.563 48.566 1.00 11.63 150 GLU A C 1
ATOM 1059 O O . GLU A 1 150 ? 30.338 9.467 48.988 1.00 11.65 150 GLU A O 1
ATOM 1065 N N . LEU A 1 151 ? 30.658 10.913 47.288 1.00 11.08 151 LEU A N 1
ATOM 1066 C CA . LEU A 1 151 ? 29.927 10.059 46.333 1.00 11.32 151 LEU A CA 1
ATOM 1067 C C . LEU A 1 151 ? 30.653 8.722 46.049 1.00 11.10 151 LEU A C 1
ATOM 1068 O O . LEU A 1 151 ? 30.025 7.782 45.517 1.00 11.95 151 LEU A O 1
ATOM 1073 N N . GLN A 1 152 ? 31.935 8.601 46.436 1.00 10.91 152 GLN A N 1
ATOM 1074 C CA . GLN A 1 152 ? 32.663 7.338 46.308 1.00 10.71 152 GLN A CA 1
ATOM 1075 C C . GLN A 1 152 ? 32.330 6.380 47.441 1.00 10.88 152 GLN A C 1
ATOM 1076 O O . GLN A 1 152 ? 32.734 5.208 47.381 1.00 11.10 152 GLN A O 1
ATOM 1082 N N . ASP A 1 153 ? 31.701 6.888 48.507 1.00 10.79 153 ASP A N 1
ATOM 1083 C CA . ASP A 1 153 ? 31.349 6.032 49.668 1.00 10.90 153 ASP A CA 1
ATOM 1084 C C . ASP A 1 153 ? 30.393 4.907 49.261 1.00 10.07 153 ASP A C 1
ATOM 1085 O O . ASP A 1 153 ? 29.691 4.975 48.235 1.00 10.49 153 ASP A O 1
ATOM 1090 N N . ALA A 1 154 ? 30.302 3.879 50.102 1.00 10.22 154 ALA A N 1
ATOM 1091 C CA . ALA A 1 154 ? 29.713 2.600 49.707 1.00 9.91 154 ALA A CA 1
ATOM 1092 C C . ALA A 1 154 ? 28.265 2.730 49.236 1.00 10.15 154 ALA A C 1
ATOM 1093 O O . ALA A 1 154 ? 27.850 2.080 48.264 1.00 10.24 154 ALA A O 1
ATOM 1095 N N . THR A 1 155 ? 27.456 3.502 49.958 1.00 9.39 155 THR A N 1
ATOM 1096 C CA . THR A 1 155 ? 26.004 3.517 49.685 1.00 9.75 155 THR A CA 1
ATOM 1097 C C . THR A 1 155 ? 25.620 4.061 48.283 1.00 10.02 155 THR A C 1
ATOM 1098 O O . THR A 1 155 ? 24.906 3.364 47.536 1.00 10.45 155 THR A O 1
ATOM 1102 N N . PRO A 1 156 ? 26.097 5.273 47.911 1.00 9.68 156 PRO A N 1
ATOM 1103 C CA . PRO A 1 156 ? 25.889 5.718 46.516 1.00 9.87 156 PRO A CA 1
ATOM 1104 C C . PRO A 1 156 ? 26.717 4.935 45.493 1.00 10.20 156 PRO A C 1
ATOM 1105 O O . PRO A 1 156 ? 26.237 4.715 44.360 1.00 10.87 156 PRO A O 1
ATOM 1109 N N . ALA A 1 157 ? 27.919 4.498 45.873 1.00 9.90 157 ALA A N 1
ATOM 1110 C CA . ALA A 1 157 ? 28.803 3.834 44.912 1.00 10.30 157 ALA A CA 1
ATOM 1111 C C . ALA A 1 157 ? 28.223 2.491 44.430 1.00 9.78 157 ALA A C 1
ATOM 1112 O O . ALA A 1 157 ? 28.459 2.086 43.291 1.00 10.29 157 ALA A O 1
ATOM 1114 N N . ALA A 1 158 ? 27.511 1.776 45.307 1.00 10.47 158 ALA A N 1
ATOM 1115 C CA . ALA A 1 158 ? 26.963 0.457 44.956 1.00 10.46 158 ALA A CA 1
ATOM 1116 C C . ALA A 1 158 ? 26.050 0.498 43.733 1.00 10.86 158 ALA A C 1
ATOM 1117 O O . ALA A 1 158 ? 25.917 -0.497 43.020 1.00 12.56 158 ALA A O 1
ATOM 1119 N N . LEU A 1 159 ? 25.405 1.642 43.478 1.00 10.91 159 LEU A N 1
ATOM 1120 C CA . LEU A 1 159 ? 24.484 1.777 42.326 1.00 10.59 159 LEU A CA 1
ATOM 1121 C C . LEU A 1 159 ? 25.202 1.854 40.984 1.00 10.66 159 LEU A C 1
ATOM 1122 O O . LEU A 1 159 ? 24.579 1.603 39.950 1.00 11.79 159 LEU A O 1
ATOM 1127 N N . VAL A 1 160 ? 26.473 2.255 41.004 1.00 10.33 160 VAL A N 1
ATOM 1128 C CA . VAL A 1 160 ? 27.171 2.637 39.779 1.00 11.23 160 VAL A CA 1
ATOM 1129 C C . VAL A 1 160 ? 28.571 2.033 39.595 1.00 11.71 160 VAL A C 1
ATOM 1130 O O . VAL A 1 160 ? 29.198 2.283 38.572 1.00 13.75 160 VAL A O 1
ATOM 1134 N N . ALA A 1 161 ? 29.074 1.250 40.540 1.00 11.35 161 ALA A N 1
ATOM 1135 C CA . ALA A 1 161 ? 30.436 0.702 40.482 1.00 11.66 161 ALA A CA 1
ATOM 1136 C C . ALA A 1 161 ? 30.456 -0.766 40.888 1.00 11.43 161 ALA A C 1
ATOM 1137 O O . ALA A 1 161 ? 29.724 -1.192 41.787 1.00 13.43 161 ALA A O 1
ATOM 1139 N N . HIS A 1 162 ? 31.322 -1.530 40.237 1.00 10.93 162 HIS A N 1
ATOM 1140 C CA . HIS A 1 162 ? 31.516 -2.954 40.479 1.00 10.85 162 HIS A CA 1
ATOM 1141 C C . HIS A 1 162 ? 33.007 -3.139 40.792 1.00 10.43 162 HIS A C 1
ATOM 1142 O O . HIS A 1 162 ? 33.830 -3.083 39.868 1.00 11.02 162 HIS A O 1
ATOM 1149 N N . VAL A 1 163 ? 33.344 -3.264 42.072 1.00 10.88 163 VAL A N 1
ATOM 1150 C CA . VAL A 1 163 ? 34.733 -3.373 42.519 1.00 11.33 163 VAL A CA 1
ATOM 1151 C C . VAL A 1 163 ? 34.816 -4.387 43.661 1.00 11.05 163 VAL A C 1
ATOM 1152 O O . VAL A 1 163 ? 33.866 -4.576 44.416 1.00 10.81 163 VAL A O 1
ATOM 1156 N N . THR A 1 164 ? 35.992 -4.987 43.832 1.00 11.04 164 THR A N 1
ATOM 1157 C CA . THR A 1 164 ? 36.176 -6.041 44.845 1.00 12.17 164 THR A CA 1
ATOM 1158 C C . THR A 1 164 ? 36.421 -5.488 46.255 1.00 11.60 164 THR A C 1
ATOM 1159 O O . THR A 1 164 ? 36.286 -6.254 47.222 1.00 12.04 164 THR A O 1
ATOM 1163 N N . SER A 1 165 ? 36.739 -4.194 46.365 1.00 11.60 165 SER A N 1
ATOM 1164 C CA . SER A 1 165 ? 36.867 -3.495 47.649 1.00 12.27 165 SER A CA 1
ATOM 1165 C C . SER A 1 165 ? 36.326 -2.067 47.548 1.00 11.62 165 SER A C 1
ATOM 1166 O O . SER A 1 165 ? 36.694 -1.316 46.627 1.00 12.04 165 SER A O 1
ATOM 1169 N N . ARG A 1 166 ? 35.547 -1.673 48.551 1.00 11.61 166 ARG A N 1
ATOM 1170 C CA . ARG A 1 166 ? 34.998 -0.328 48.666 1.00 11.60 166 ARG A CA 1
ATOM 1171 C C . ARG A 1 166 ? 36.081 0.767 48.831 1.00 11.15 166 ARG A C 1
ATOM 1172 O O . ARG A 1 166 ? 35.765 1.941 48.706 1.00 12.10 166 ARG A O 1
ATOM 1180 N N . LYS A 1 167 ? 37.324 0.400 49.137 1.00 12.37 167 LYS A N 1
ATOM 1181 C CA . LYS A 1 167 ? 38.392 1.403 49.285 1.00 13.24 167 LYS A CA 1
ATOM 1182 C C . LYS A 1 167 ? 38.883 2.032 47.959 1.00 13.51 167 LYS A C 1
ATOM 1183 O O . LYS A 1 167 ? 39.648 2.997 47.973 1.00 13.94 167 LYS A O 1
ATOM 1189 N N . CYS A 1 168 ? 38.418 1.507 46.834 1.00 12.78 168 CYS A N 1
ATOM 1190 C CA . CYS A 1 168 ? 38.923 1.857 45.503 1.00 13.40 168 CYS A CA 1
ATOM 1191 C C . CYS A 1 168 ? 38.328 3.173 44.948 1.00 12.58 168 CYS A C 1
ATOM 1192 O O . CYS A 1 168 ? 37.745 3.208 43.859 1.00 12.83 168 CYS A O 1
ATOM 1195 N N . TYR A 1 169 ? 38.515 4.276 45.689 1.00 12.29 169 TYR A N 1
ATOM 1196 C CA . TYR A 1 169 ? 37.859 5.551 45.375 1.00 12.16 169 TYR A CA 1
ATOM 1197 C C . TYR A 1 169 ? 38.271 6.111 44.004 1.00 12.24 169 TYR A C 1
ATOM 1198 O O . TYR A 1 169 ? 37.426 6.544 43.211 1.00 12.40 169 TYR A O 1
ATOM 1207 N N . GLY A 1 170 ? 39.579 6.143 43.774 1.00 13.07 170 GLY A N 1
ATOM 1208 C CA . GLY A 1 170 ? 40.173 6.694 42.568 1.00 12.74 170 GLY A CA 1
ATOM 1209 C C . GLY A 1 170 ? 41.304 5.819 42.066 1.00 12.93 170 GLY A C 1
ATOM 1210 O O . GLY A 1 170 ? 41.570 4.732 42.594 1.00 12.95 170 GLY A O 1
ATOM 1211 N N . PRO A 1 171 ? 41.991 6.282 41.009 1.00 13.43 171 PRO A N 1
ATOM 1212 C CA . PRO A 1 171 ? 43.070 5.514 40.393 1.00 13.90 171 PRO A CA 1
ATOM 1213 C C . PRO A 1 171 ? 44.133 4.991 41.374 1.00 14.30 171 PRO A C 1
ATOM 1214 O O . PRO A 1 171 ? 44.515 3.822 41.293 1.00 14.88 171 PRO A O 1
ATOM 1218 N N . SER A 1 172 ? 44.624 5.842 42.285 1.00 15.12 172 SER A N 1
ATOM 1219 C CA A SER A 1 172 ? 45.698 5.472 43.213 0.51 15.53 172 SER A CA 1
ATOM 1220 C CA B SER A 1 172 ? 45.726 5.414 43.144 0.49 15.59 172 SER A CA 1
ATOM 1221 C C . SER A 1 172 ? 45.312 4.296 44.108 1.00 15.28 172 SER A C 1
ATOM 1222 O O . SER A 1 172 ? 46.020 3.295 44.222 1.00 15.43 172 SER A O 1
ATOM 1227 N N . ALA A 1 173 ? 44.185 4.437 44.796 1.00 15.18 173 ALA A N 1
ATOM 1228 C CA . ALA A 1 173 ? 43.740 3.365 45.689 1.00 15.00 173 ALA A CA 1
ATOM 1229 C C . ALA A 1 173 ? 43.384 2.080 44.922 1.00 14.40 173 ALA A C 1
ATOM 1230 O O . ALA A 1 173 ? 43.617 0.977 45.426 1.00 14.81 173 ALA A O 1
ATOM 1232 N N . THR A 1 174 ? 42.852 2.216 43.703 1.00 14.15 174 THR A N 1
ATOM 1233 C CA . THR A 1 174 ? 42.451 1.048 42.930 1.00 13.58 174 THR A CA 1
ATOM 1234 C C . THR A 1 174 ? 43.680 0.228 42.507 1.00 14.52 174 THR A C 1
ATOM 1235 O O . THR A 1 174 ? 43.678 -0.990 42.611 1.00 14.35 174 THR A O 1
ATOM 1239 N N . SER A 1 175 ? 44.733 0.905 42.038 1.00 14.96 175 SER A N 1
ATOM 1240 C CA . SER A 1 175 ? 45.952 0.201 41.652 1.00 16.07 175 SER A CA 1
ATOM 1241 C C . SER A 1 175 ? 46.520 -0.609 42.827 1.00 17.21 175 SER A C 1
ATOM 1242 O O . SER A 1 175 ? 47.029 -1.702 42.630 1.00 18.37 175 SER A O 1
ATOM 1245 N N . GLU A 1 176 ? 46.416 -0.072 44.040 1.00 18.39 176 GLU A N 1
ATOM 1246 C CA . GLU A 1 176 ? 46.965 -0.745 45.219 1.00 20.39 176 GLU A CA 1
ATOM 1247 C C . GLU A 1 176 ? 46.054 -1.854 45.736 1.00 20.55 176 GLU A C 1
ATOM 1248 O O . GLU A 1 176 ? 46.522 -2.954 46.041 1.00 21.87 176 GLU A O 1
ATOM 1254 N N . LYS A 1 177 ? 44.757 -1.573 45.842 1.00 19.89 177 LYS A N 1
ATOM 1255 C CA . LYS A 1 177 ? 43.829 -2.443 46.577 1.00 20.21 177 LYS A CA 1
ATOM 1256 C C . LYS A 1 177 ? 42.918 -3.332 45.713 1.00 19.92 177 LYS A C 1
ATOM 1257 O O . LYS A 1 177 ? 42.393 -4.352 46.211 1.00 20.97 177 LYS A O 1
ATOM 1263 N N . CYS A 1 178 ? 42.691 -2.954 44.457 1.00 19.57 178 CYS A N 1
ATOM 1264 C CA . CYS A 1 178 ? 41.845 -3.725 43.525 1.00 20.28 178 CYS A CA 1
ATOM 1265 C C . CYS A 1 178 ? 42.581 -3.820 42.174 1.00 19.38 178 CYS A C 1
ATOM 1266 O O . CYS A 1 178 ? 42.086 -3.303 41.160 1.00 17.34 178 CYS A O 1
ATOM 1269 N N . PRO A 1 179 ? 43.759 -4.483 42.139 1.00 20.39 179 PRO A N 1
ATOM 1270 C CA . PRO A 1 179 ? 44.538 -4.479 40.883 1.00 20.84 179 PRO A CA 1
ATOM 1271 C C . PRO A 1 179 ? 43.753 -4.998 39.666 1.00 20.53 179 PRO A C 1
ATOM 1272 O O . PRO A 1 179 ? 43.930 -4.494 38.554 1.00 21.65 179 PRO A O 1
ATOM 1276 N N . GLY A 1 180 ? 42.873 -5.972 39.873 1.00 19.64 180 GLY A N 1
ATOM 1277 C CA . GLY A 1 180 ? 42.025 -6.478 38.805 1.00 19.77 180 GLY A CA 1
ATOM 1278 C C . GLY A 1 180 ? 41.068 -5.458 38.217 1.00 18.83 180 GLY A C 1
ATOM 1279 O O . GLY A 1 180 ? 40.632 -5.608 37.075 1.00 20.38 180 GLY A O 1
ATOM 1280 N N . ASN A 1 181 ? 40.709 -4.435 38.996 1.00 16.89 181 ASN A N 1
ATOM 1281 C CA . ASN A 1 181 ? 39.788 -3.398 38.545 1.00 16.26 181 ASN A CA 1
ATOM 1282 C C . ASN A 1 181 ? 40.549 -2.185 37.960 1.00 15.02 181 ASN A C 1
ATOM 1283 O O . ASN A 1 181 ? 39.922 -1.328 37.352 1.00 15.45 181 ASN A O 1
ATOM 1288 N N . ALA A 1 182 ? 41.861 -2.060 38.210 1.00 14.60 182 ALA A N 1
ATOM 1289 C CA . ALA A 1 182 ? 42.616 -0.866 37.796 1.00 14.39 182 ALA A CA 1
ATOM 1290 C C . ALA A 1 182 ? 42.563 -0.673 36.276 1.00 14.09 182 ALA A C 1
ATOM 1291 O O . ALA A 1 182 ? 42.802 -1.617 35.506 1.00 13.68 182 ALA A O 1
ATOM 1293 N N . LEU A 1 183 ? 42.281 0.557 35.848 1.00 14.59 183 LEU A N 1
ATOM 1294 C CA . LEU A 1 183 ? 42.149 0.834 34.418 1.00 14.57 183 LEU A CA 1
ATOM 1295 C C . LEU A 1 183 ? 43.390 0.425 33.608 1.00 14.29 183 LEU A C 1
ATOM 1296 O O . LEU A 1 183 ? 43.277 -0.156 32.514 1.00 14.39 183 LEU A O 1
ATOM 1301 N N . GLU A 1 184 ? 44.568 0.688 34.169 1.00 14.34 184 GLU A N 1
ATOM 1302 C CA . GLU A 1 184 ? 45.829 0.395 33.456 1.00 15.19 184 GLU A CA 1
ATOM 1303 C C . GLU A 1 184 ? 46.156 -1.103 33.371 1.00 15.08 184 GLU A C 1
ATOM 1304 O O . GLU A 1 184 ? 47.074 -1.497 32.640 1.00 15.04 184 GLU A O 1
ATOM 1310 N N . LYS A 1 185 ? 45.386 -1.919 34.103 1.00 15.56 185 LYS A N 1
ATOM 1311 C CA . LYS A 1 185 ? 45.524 -3.387 34.094 1.00 16.52 185 LYS A CA 1
ATOM 1312 C C . LYS A 1 185 ? 44.405 -4.087 33.318 1.00 16.16 185 LYS A C 1
ATOM 1313 O O . LYS A 1 185 ? 44.301 -5.319 33.335 1.00 16.85 185 LYS A O 1
ATOM 1319 N N . GLY A 1 186 ? 43.574 -3.313 32.625 1.00 15.30 186 GLY A N 1
ATOM 1320 C CA . GLY A 1 186 ? 42.495 -3.862 31.799 1.00 16.25 186 GLY A CA 1
ATOM 1321 C C . GLY A 1 186 ? 41.144 -3.987 32.495 1.00 15.95 186 GLY A C 1
ATOM 1322 O O . GLY A 1 186 ? 40.211 -4.541 31.923 1.00 16.91 186 GLY A O 1
ATOM 1323 N N . GLY A 1 187 ? 41.017 -3.470 33.717 1.00 15.21 187 GLY A N 1
ATOM 1324 C CA . GLY A 1 187 ? 39.754 -3.463 34.460 1.00 15.64 187 GLY A CA 1
ATOM 1325 C C . GLY A 1 187 ? 38.844 -2.310 34.093 1.00 15.38 187 GLY A C 1
ATOM 1326 O O . GLY A 1 187 ? 39.189 -1.489 33.245 1.00 15.66 187 GLY A O 1
ATOM 1327 N N . LYS A 1 188 ? 37.689 -2.243 34.755 1.00 15.54 188 LYS A N 1
ATOM 1328 C CA . LYS A 1 188 ? 36.700 -1.212 34.478 1.00 16.69 188 LYS A CA 1
ATOM 1329 C C . LYS A 1 188 ? 36.984 0.129 35.150 1.00 15.76 188 LYS A C 1
ATOM 1330 O O . LYS A 1 188 ? 36.334 1.130 34.838 1.00 17.27 188 LYS A O 1
ATOM 1336 N N . GLY A 1 189 ? 37.931 0.146 36.083 1.00 14.11 189 GLY A N 1
ATOM 1337 C CA . GLY A 1 189 ? 38.377 1.371 36.742 1.00 13.80 189 GLY A CA 1
ATOM 1338 C C . GLY A 1 189 ? 37.929 1.509 38.184 1.00 12.35 189 GLY A C 1
ATOM 1339 O O . GLY A 1 189 ? 37.253 0.645 38.753 1.00 12.48 189 GLY A O 1
ATOM 1340 N N . SER A 1 190 ? 38.352 2.624 38.769 1.00 12.31 190 SER A N 1
ATOM 1341 C CA . SER A 1 190 ? 38.021 3.017 40.126 1.00 11.73 190 SER A CA 1
ATOM 1342 C C . SER A 1 190 ? 36.536 3.320 40.260 1.00 11.37 190 SER A C 1
ATOM 1343 O O . SER A 1 190 ? 35.803 3.462 39.267 1.00 11.26 190 SER A O 1
ATOM 1346 N N . ILE A 1 191 ? 36.076 3.442 41.497 1.00 11.47 191 ILE A N 1
ATOM 1347 C CA . ILE A 1 191 ? 34.695 3.858 41.762 1.00 11.71 191 ILE A CA 1
ATOM 1348 C C . ILE A 1 191 ? 34.335 5.154 41.026 1.00 10.81 191 ILE A C 1
ATOM 1349 O O . ILE A 1 191 ? 33.286 5.227 40.370 1.00 11.45 191 ILE A O 1
ATOM 1354 N N . THR A 1 192 ? 35.200 6.166 41.099 1.00 11.60 192 THR A N 1
ATOM 1355 C CA . THR A 1 192 ? 34.876 7.453 40.457 1.00 12.03 192 THR A CA 1
ATOM 1356 C C . THR A 1 192 ? 34.814 7.321 38.914 1.00 11.59 192 THR A C 1
ATOM 1357 O O . THR A 1 192 ? 33.920 7.873 38.258 1.00 12.11 192 THR A O 1
ATOM 1361 N N . GLU A 1 193 ? 35.739 6.565 38.333 1.00 11.19 193 GLU A N 1
ATOM 1362 C CA . GLU A 1 193 ? 35.728 6.316 36.885 1.00 12.13 193 GLU A CA 1
ATOM 1363 C C . GLU A 1 193 ? 34.462 5.562 36.440 1.00 12.42 193 GLU A C 1
ATOM 1364 O O . GLU A 1 193 ? 33.833 5.890 35.425 1.00 12.77 193 GLU A O 1
ATOM 1370 N N . GLN A 1 194 ? 34.052 4.568 37.228 1.00 11.52 194 GLN A N 1
ATOM 1371 C CA . GLN A 1 194 ? 32.834 3.801 36.905 1.00 11.72 194 GLN A CA 1
ATOM 1372 C C . GLN A 1 194 ? 31.578 4.658 37.068 1.00 11.50 194 GLN A C 1
ATOM 1373 O O . GLN A 1 194 ? 30.638 4.567 36.255 1.00 12.13 194 GLN A O 1
ATOM 1379 N N . LEU A 1 195 ? 31.556 5.528 38.083 1.00 11.67 195 LEU A N 1
ATOM 1380 C CA . LEU A 1 195 ? 30.445 6.479 38.274 1.00 12.01 195 LEU A CA 1
ATOM 1381 C C . LEU A 1 195 ? 30.296 7.380 37.023 1.00 11.98 195 LEU A C 1
ATOM 1382 O O . LEU A 1 195 ? 29.183 7.619 36.537 1.00 12.22 195 LEU A O 1
ATOM 1387 N N . LEU A 1 196 ? 31.418 7.850 36.475 1.00 11.98 196 LEU A N 1
ATOM 1388 C CA . LEU A 1 196 ? 31.357 8.704 35.276 1.00 12.67 196 LEU A CA 1
ATOM 1389 C C . LEU A 1 196 ? 30.833 7.934 34.056 1.00 12.52 196 LEU A C 1
ATOM 1390 O O . LEU A 1 196 ? 30.078 8.492 33.239 1.00 13.36 196 LEU A O 1
ATOM 1395 N N . ASN A 1 197 ? 31.206 6.663 33.926 1.00 12.76 197 ASN A N 1
ATOM 1396 C CA . ASN A 1 197 ? 30.649 5.812 32.858 1.00 13.27 197 ASN A CA 1
ATOM 1397 C C . ASN A 1 197 ? 29.156 5.535 33.038 1.00 12.99 197 ASN A C 1
ATOM 1398 O O . ASN A 1 197 ? 28.408 5.497 32.062 1.00 13.44 197 ASN A O 1
ATOM 1403 N N . ALA A 1 198 ? 28.725 5.350 34.284 1.00 12.82 198 ALA A N 1
ATOM 1404 C CA . ALA A 1 198 ? 27.327 4.974 34.559 1.00 13.24 198 ALA A CA 1
ATOM 1405 C C . ALA A 1 198 ? 26.364 6.074 34.123 1.00 12.71 198 ALA A C 1
ATOM 1406 O O . ALA A 1 198 ? 25.257 5.794 33.668 1.00 13.18 198 ALA A O 1
ATOM 1408 N N . ARG A 1 199 ? 26.791 7.327 34.268 1.00 12.76 199 ARG A N 1
ATOM 1409 C CA . ARG A 1 199 ? 26.064 8.484 33.697 1.00 12.85 199 ARG A CA 1
ATOM 1410 C C . ARG A 1 199 ? 24.579 8.523 34.125 1.00 12.77 199 ARG A C 1
ATOM 1411 O O . ARG A 1 199 ? 23.663 8.578 33.290 1.00 13.31 199 ARG A O 1
ATOM 1419 N N . ALA A 1 200 ? 24.321 8.483 35.431 1.00 12.83 200 ALA A N 1
ATOM 1420 C CA . ALA A 1 200 ? 22.974 8.806 35.943 1.00 12.80 200 ALA A CA 1
ATOM 1421 C C . ALA A 1 200 ? 22.574 10.215 35.477 1.00 13.12 200 ALA A C 1
ATOM 1422 O O . ALA A 1 200 ? 23.436 11.074 35.259 1.00 13.48 200 ALA A O 1
ATOM 1424 N N . ASP A 1 201 ? 21.277 10.482 35.330 1.00 13.07 201 ASP A N 1
ATOM 1425 C CA . ASP A 1 201 ? 20.868 11.846 34.971 1.00 13.13 201 ASP A CA 1
ATOM 1426 C C . ASP A 1 201 ? 21.237 12.867 36.042 1.00 12.47 201 ASP A C 1
ATOM 1427 O O . ASP A 1 201 ? 21.598 13.999 35.718 1.00 13.17 201 ASP A O 1
ATOM 1432 N N . VAL A 1 202 ? 21.094 12.475 37.315 1.00 12.44 202 VAL A N 1
ATOM 1433 C CA . VAL A 1 202 ? 21.310 13.360 38.449 1.00 13.12 202 VAL A CA 1
ATOM 1434 C C . VAL A 1 202 ? 22.146 12.648 39.522 1.00 11.94 202 VAL A C 1
ATOM 1435 O O . VAL A 1 202 ? 21.722 11.613 40.038 1.00 12.76 202 VAL A O 1
ATOM 1439 N N . THR A 1 203 ? 23.306 13.204 39.865 1.00 11.66 203 THR A N 1
ATOM 1440 C CA . THR A 1 203 ? 24.174 12.694 40.949 1.00 11.73 203 THR A CA 1
ATOM 1441 C C . THR A 1 203 ? 24.577 13.881 41.816 1.00 11.78 203 THR A C 1
ATOM 1442 O O . THR A 1 203 ? 25.156 14.842 41.279 1.00 12.94 203 THR A O 1
ATOM 1446 N N . LEU A 1 204 ? 24.242 13.843 43.111 1.00 11.58 204 LEU A N 1
ATOM 1447 C CA . LEU A 1 204 ? 24.458 14.995 44.019 1.00 12.02 204 LEU A CA 1
ATOM 1448 C C . LEU A 1 204 ? 25.037 14.516 45.339 1.00 11.59 204 LEU A C 1
ATOM 1449 O O . LEU A 1 204 ? 24.439 13.654 45.997 1.00 11.78 204 LEU A O 1
ATOM 1454 N N . GLY A 1 205 ? 26.146 15.099 45.775 1.00 11.46 205 GLY A N 1
ATOM 1455 C CA . GLY A 1 205 ? 26.716 14.763 47.072 1.00 12.15 205 GLY A CA 1
ATOM 1456 C C . GLY A 1 205 ? 28.062 15.419 47.329 1.00 11.62 205 GLY A C 1
ATOM 1457 O O . GLY A 1 205 ? 28.378 16.476 46.748 1.00 12.74 205 GLY A O 1
ATOM 1458 N N . GLY A 1 206 ? 28.857 14.810 48.204 1.00 12.05 206 GLY A N 1
ATOM 1459 C CA . GLY A 1 206 ? 30.214 15.258 48.483 1.00 12.06 206 GLY A CA 1
ATOM 1460 C C . GLY A 1 206 ? 31.253 14.530 47.641 1.00 12.28 206 GLY A C 1
ATOM 1461 O O . GLY A 1 206 ? 30.920 13.863 46.667 1.00 12.92 206 GLY A O 1
ATOM 1462 N N . GLY A 1 207 ? 32.517 14.612 48.050 1.00 12.96 207 GLY A N 1
ATOM 1463 C CA . GLY A 1 207 ? 33.568 13.816 47.427 1.00 13.32 207 GLY A CA 1
ATOM 1464 C C . GLY A 1 207 ? 34.275 14.462 46.239 1.00 13.26 207 GLY A C 1
ATOM 1465 O O . GLY A 1 207 ? 34.725 13.770 45.323 1.00 13.24 207 GLY A O 1
ATOM 1466 N N . ALA A 1 208 ? 34.424 15.785 46.258 1.00 13.64 208 ALA A N 1
ATOM 1467 C CA . ALA A 1 208 ? 35.213 16.464 45.222 1.00 13.47 208 ALA A CA 1
ATOM 1468 C C . ALA A 1 208 ? 36.682 16.035 45.249 1.00 13.56 208 ALA A C 1
ATOM 1469 O O . ALA A 1 208 ? 37.353 16.099 44.214 1.00 14.31 208 ALA A O 1
ATOM 1471 N N . LYS A 1 209 ? 37.219 15.671 46.413 1.00 13.79 209 LYS A N 1
ATOM 1472 C CA . LYS A 1 209 ? 38.656 15.371 46.554 1.00 14.56 209 LYS A CA 1
ATOM 1473 C C . LYS A 1 209 ? 39.194 14.407 45.496 1.00 14.03 209 LYS A C 1
ATOM 1474 O O . LYS A 1 209 ? 40.197 14.686 44.812 1.00 14.49 209 LYS A O 1
ATOM 1480 N N . THR A 1 210 ? 38.524 13.269 45.329 1.00 13.57 210 THR A N 1
ATOM 1481 C CA . THR A 1 210 ? 39.034 12.238 44.419 1.00 13.64 210 THR A CA 1
ATOM 1482 C C . THR A 1 210 ? 39.037 12.700 42.951 1.00 13.44 210 THR A C 1
ATOM 1483 O O . THR A 1 210 ? 39.806 12.189 42.136 1.00 14.35 210 THR A O 1
ATOM 1487 N N . PHE A 1 211 ? 38.197 13.687 42.619 1.00 13.88 211 PHE A N 1
ATOM 1488 C CA . PHE A 1 211 ? 38.165 14.186 41.234 1.00 14.35 211 PHE A CA 1
ATOM 1489 C C . PHE A 1 211 ? 39.431 14.942 40.819 1.00 15.02 211 PHE A C 1
ATOM 1490 O O . PHE A 1 211 ? 39.639 15.168 39.629 1.00 15.97 211 PHE A O 1
ATOM 1498 N N . ALA A 1 212 ? 40.301 15.267 41.772 1.00 15.48 212 ALA A N 1
ATOM 1499 C CA . ALA A 1 212 ? 41.614 15.840 41.447 1.00 16.06 212 ALA A CA 1
ATOM 1500 C C . ALA A 1 212 ? 42.637 14.834 40.936 1.00 16.26 212 ALA A C 1
ATOM 1501 O O . ALA A 1 212 ? 43.672 15.236 40.399 1.00 17.00 212 ALA A O 1
ATOM 1503 N N . GLU A 1 213 ? 42.374 13.531 41.106 1.00 15.77 213 GLU A N 1
ATOM 1504 C CA . GLU A 1 213 ? 43.293 12.500 40.590 1.00 16.13 213 GLU A CA 1
ATOM 1505 C C . GLU A 1 213 ? 43.240 12.438 39.068 1.00 15.96 213 GLU A C 1
ATOM 1506 O O . GLU A 1 213 ? 42.242 12.822 38.459 1.00 16.03 213 GLU A O 1
ATOM 1512 N N . THR A 1 214 ? 44.324 11.954 38.472 1.00 16.73 214 THR A N 1
ATOM 1513 C CA . THR A 1 214 ? 44.419 11.811 37.018 1.00 17.50 214 THR A CA 1
ATOM 1514 C C . THR A 1 214 ? 44.329 10.340 36.581 1.00 16.84 214 THR A C 1
ATOM 1515 O O . THR A 1 214 ? 44.845 9.444 37.257 1.00 17.26 214 THR A O 1
ATOM 1519 N N . ALA A 1 215 ? 43.665 10.100 35.453 1.00 16.14 215 ALA A N 1
ATOM 1520 C CA . ALA A 1 215 ? 43.530 8.750 34.904 1.00 16.52 215 ALA A CA 1
ATOM 1521 C C . ALA A 1 215 ? 44.866 8.207 34.371 1.00 16.72 215 ALA A C 1
ATOM 1522 O O . ALA A 1 215 ? 45.698 8.958 33.832 1.00 16.88 215 ALA A O 1
ATOM 1524 N N . THR A 1 216 ? 45.038 6.893 34.491 1.00 17.13 216 THR A N 1
ATOM 1525 C CA . THR A 1 216 ? 46.258 6.171 34.141 1.00 17.53 216 THR A CA 1
ATOM 1526 C C . THR A 1 216 ? 46.221 5.457 32.772 1.00 17.09 216 THR A C 1
ATOM 1527 O O . THR A 1 216 ? 47.218 4.866 32.340 1.00 17.42 216 THR A O 1
ATOM 1531 N N . ALA A 1 217 ? 45.088 5.510 32.096 1.00 16.68 217 ALA A N 1
ATOM 1532 C CA . ALA A 1 217 ? 44.893 4.827 30.834 1.00 16.76 217 ALA A CA 1
ATOM 1533 C C . ALA A 1 217 ? 43.650 5.420 30.213 1.00 17.09 217 ALA A C 1
ATOM 1534 O O . ALA A 1 217 ? 43.032 6.312 30.801 1.00 17.07 217 ALA A O 1
ATOM 1536 N N . GLY A 1 218 ? 43.291 4.935 29.029 1.00 18.35 218 GLY A N 1
ATOM 1537 C CA . GLY A 1 218 ? 42.056 5.311 28.358 1.00 18.68 218 GLY A CA 1
ATOM 1538 C C . GLY A 1 218 ? 42.072 6.658 27.675 1.00 18.42 218 GLY A C 1
ATOM 1539 O O . GLY A 1 218 ? 43.101 7.346 27.638 1.00 18.51 218 GLY A O 1
ATOM 1540 N N . GLU A 1 219 ? 40.903 7.028 27.155 1.00 18.07 219 GLU A N 1
ATOM 1541 C CA . GLU A 1 219 ? 40.739 8.262 26.371 1.00 18.36 219 GLU A CA 1
ATOM 1542 C C . GLU A 1 219 ? 41.155 9.522 27.127 1.00 18.26 219 GLU A C 1
ATOM 1543 O O . GLU A 1 219 ? 41.660 10.482 26.513 1.00 19.10 219 GLU A O 1
ATOM 1549 N N . TRP A 1 220 ? 40.945 9.525 28.447 1.00 17.13 220 TRP A N 1
ATOM 1550 C CA . TRP A 1 220 ? 41.215 10.716 29.283 1.00 16.74 220 TRP A CA 1
ATOM 1551 C C . TRP A 1 220 ? 42.463 10.529 30.170 1.00 16.59 220 TRP A C 1
ATOM 1552 O O . TRP A 1 220 ? 42.624 11.189 31.198 1.00 16.76 220 TRP A O 1
ATOM 1563 N N . GLN A 1 221 ? 43.380 9.663 29.732 1.00 16.52 221 GLN A N 1
ATOM 1564 C CA . GLN A 1 221 ? 44.661 9.502 30.412 1.00 17.00 221 GLN A CA 1
ATOM 1565 C C . GLN A 1 221 ? 45.355 10.856 30.582 1.00 17.60 221 GLN A C 1
ATOM 1566 O O . GLN A 1 221 ? 45.423 11.658 29.630 1.00 18.56 221 GLN A O 1
ATOM 1572 N N . GLY A 1 222 ? 45.893 11.104 31.772 1.00 17.82 222 GLY A N 1
ATOM 1573 C CA . GLY A 1 222 ? 46.598 12.354 32.076 1.00 18.56 222 GLY A CA 1
ATOM 1574 C C . GLY A 1 222 ? 45.738 13.560 32.424 1.00 18.76 222 GLY A C 1
ATOM 1575 O O . GLY A 1 222 ? 46.280 14.606 32.858 1.00 21.15 222 GLY A O 1
ATOM 1576 N N . LYS A 1 223 ? 44.421 13.454 32.229 1.00 17.82 223 LYS A N 1
ATOM 1577 C CA . LYS A 1 223 ? 43.489 14.500 32.631 1.00 17.67 223 LYS A CA 1
ATOM 1578 C C . LYS A 1 223 ? 42.949 14.170 34.024 1.00 16.94 223 LYS A C 1
ATOM 1579 O O . LYS A 1 223 ? 42.816 12.993 34.372 1.00 16.55 223 LYS A O 1
ATOM 1585 N N . THR A 1 224 ? 42.613 15.190 34.816 1.00 15.62 224 THR A N 1
ATOM 1586 C CA . THR A 1 224 ? 41.946 14.933 36.097 1.00 16.00 224 THR A CA 1
ATOM 1587 C C . THR A 1 224 ? 40.558 14.331 35.829 1.00 15.41 224 THR A C 1
ATOM 1588 O O . THR A 1 224 ? 40.010 14.454 34.738 1.00 15.02 224 THR A O 1
ATOM 1592 N N . LEU A 1 225 ? 39.976 13.684 36.835 1.00 14.63 225 LEU A N 1
ATOM 1593 C CA . LEU A 1 225 ? 38.637 13.134 36.672 1.00 14.11 225 LEU A CA 1
ATOM 1594 C C . LEU A 1 225 ? 37.585 14.258 36.555 1.00 14.20 225 LEU A C 1
ATOM 1595 O O . LEU A 1 225 ? 36.577 14.088 35.881 1.00 13.91 225 LEU A O 1
ATOM 1600 N N . ARG A 1 226 ? 37.843 15.431 37.155 1.00 14.61 226 ARG A N 1
ATOM 1601 C CA . ARG A 1 226 ? 36.992 16.612 36.936 1.00 15.21 226 ARG A CA 1
ATOM 1602 C C . ARG A 1 226 ? 37.055 17.042 35.457 1.00 15.07 226 ARG A C 1
ATOM 1603 O O . ARG A 1 226 ? 36.007 17.266 34.824 1.00 14.66 226 ARG A O 1
ATOM 1611 N N . GLU A 1 227 ? 38.265 17.146 34.902 1.00 15.81 227 GLU A N 1
ATOM 1612 C CA . GLU A 1 227 ? 38.408 17.475 33.462 1.00 16.12 227 GLU A CA 1
ATOM 1613 C C . GLU A 1 227 ? 37.703 16.436 32.580 1.00 15.64 227 GLU A C 1
ATOM 1614 O O . GLU A 1 227 ? 37.071 16.788 31.577 1.00 15.84 227 GLU A O 1
ATOM 1620 N N . GLN A 1 228 ? 37.808 15.150 32.948 1.00 15.06 228 GLN A N 1
ATOM 1621 C CA . GLN A 1 228 ? 37.102 14.103 32.209 1.00 14.99 228 GLN A CA 1
ATOM 1622 C C . GLN A 1 228 ? 35.593 14.346 32.231 1.00 14.37 228 GLN A C 1
ATOM 1623 O O . GLN A 1 228 ? 34.923 14.292 31.196 1.00 14.66 228 GLN A O 1
ATOM 1629 N N . ALA A 1 229 ? 35.029 14.588 33.420 1.00 14.01 229 ALA A N 1
ATOM 1630 C CA . ALA A 1 229 ? 33.603 14.884 33.514 1.00 14.74 229 ALA A CA 1
ATOM 1631 C C . ALA A 1 229 ? 33.178 16.044 32.582 1.00 14.46 229 ALA A C 1
ATOM 1632 O O . ALA A 1 229 ? 32.181 15.946 31.850 1.00 14.84 229 ALA A O 1
ATOM 1634 N N . GLN A 1 230 ? 33.949 17.133 32.603 1.00 15.45 230 GLN A N 1
ATOM 1635 C CA . GLN A 1 230 ? 33.672 18.285 31.734 1.00 16.29 230 GLN A CA 1
ATOM 1636 C C . GLN A 1 230 ? 33.698 17.891 30.244 1.00 16.44 230 GLN A C 1
ATOM 1637 O O . GLN A 1 230 ? 32.800 18.243 29.479 1.00 16.89 230 GLN A O 1
ATOM 1643 N N . ALA A 1 231 ? 34.716 17.135 29.850 1.00 16.31 231 ALA A N 1
ATOM 1644 C CA . ALA A 1 231 ? 34.883 16.712 28.458 1.00 16.82 231 ALA A CA 1
ATOM 1645 C C . ALA A 1 231 ? 33.756 15.774 27.989 1.00 16.64 231 ALA A C 1
ATOM 1646 O O . ALA A 1 231 ? 33.438 15.723 26.801 1.00 18.25 231 ALA A O 1
ATOM 1648 N N . ARG A 1 232 ? 33.153 15.036 28.927 1.00 15.74 232 ARG A N 1
ATOM 1649 C CA . ARG A 1 232 ? 32.071 14.079 28.607 1.00 15.68 232 ARG A CA 1
ATOM 1650 C C . ARG A 1 232 ? 30.672 14.694 28.692 1.00 15.67 232 ARG A C 1
ATOM 1651 O O . ARG A 1 232 ? 29.670 13.983 28.554 1.00 16.25 232 ARG A O 1
ATOM 1659 N N . GLY A 1 233 ? 30.584 16.015 28.884 1.00 15.91 233 GLY A N 1
ATOM 1660 C CA . GLY A 1 233 ? 29.313 16.728 28.795 1.00 15.88 233 GLY A CA 1
ATOM 1661 C C . GLY A 1 233 ? 28.542 16.887 30.090 1.00 16.03 233 GLY A C 1
ATOM 1662 O O . GLY A 1 233 ? 27.372 17.285 30.059 1.00 16.57 233 GLY A O 1
ATOM 1663 N N . TYR A 1 234 ? 29.165 16.573 31.230 1.00 15.40 234 TYR A N 1
ATOM 1664 C CA . TYR A 1 234 ? 28.495 16.788 32.517 1.00 15.29 234 TYR A CA 1
ATOM 1665 C C . TYR A 1 234 ? 28.345 18.278 32.831 1.00 15.73 234 TYR A C 1
ATOM 1666 O O . TYR A 1 234 ? 29.231 19.090 32.508 1.00 16.31 234 TYR A O 1
ATOM 1675 N N . GLN A 1 235 ? 27.219 18.623 33.452 1.00 15.31 235 GLN A N 1
ATOM 1676 C CA . GLN A 1 235 ? 27.025 19.930 34.100 1.00 16.38 235 GLN A CA 1
ATOM 1677 C C . GLN A 1 235 ? 27.526 19.796 35.529 1.00 15.92 235 GLN A C 1
ATOM 1678 O O . GLN A 1 235 ? 26.917 19.066 36.339 1.00 16.53 235 GLN A O 1
ATOM 1684 N N . LEU A 1 236 ? 28.619 20.476 35.852 1.00 15.84 236 LEU A N 1
ATOM 1685 C CA . LEU A 1 236 ? 29.218 20.430 37.186 1.00 16.26 236 LEU A CA 1
ATOM 1686 C C . LEU A 1 236 ? 28.760 21.629 38.016 1.00 16.09 236 LEU A C 1
ATOM 1687 O O . LEU A 1 236 ? 28.923 22.793 37.594 1.00 17.47 236 LEU A O 1
ATOM 1692 N N . VAL A 1 237 ? 28.213 21.365 39.203 1.00 15.70 237 VAL A N 1
ATOM 1693 C CA . VAL A 1 237 ? 27.819 22.418 40.143 1.00 15.84 237 VAL A CA 1
ATOM 1694 C C . VAL A 1 237 ? 28.459 22.185 41.514 1.00 15.53 237 VAL A C 1
ATOM 1695 O O . VAL A 1 237 ? 28.846 21.061 41.832 1.00 15.51 237 VAL A O 1
ATOM 1699 N N . SER A 1 238 ? 28.601 23.244 42.311 1.00 15.96 238 SER A N 1
ATOM 1700 C CA . SER A 1 238 ? 29.368 23.177 43.556 1.00 16.61 238 SER A CA 1
ATOM 1701 C C . SER A 1 238 ? 28.727 23.853 44.779 1.00 15.79 238 SER A C 1
ATOM 1702 O O . SER A 1 238 ? 29.282 23.781 45.878 1.00 16.17 238 SER A O 1
ATOM 1705 N N . ASP A 1 239 ? 27.568 24.487 44.606 1.00 15.97 239 ASP A N 1
ATOM 1706 C CA . ASP A 1 239 ? 26.901 25.163 45.709 1.00 16.25 239 ASP A CA 1
ATOM 1707 C C . ASP A 1 239 ? 25.395 25.295 45.435 1.00 16.63 239 ASP A C 1
ATOM 1708 O O . ASP A 1 239 ? 24.905 24.879 44.385 1.00 16.94 239 ASP A O 1
ATOM 1713 N N . ALA A 1 240 ? 24.668 25.860 46.391 1.00 17.14 240 ALA A N 1
ATOM 1714 C CA . ALA A 1 240 ? 23.222 25.914 46.293 1.00 17.94 240 ALA A CA 1
ATOM 1715 C C . ALA A 1 240 ? 22.739 26.790 45.128 1.00 18.59 240 ALA A C 1
ATOM 1716 O O . ALA A 1 240 ? 21.763 26.451 44.450 1.00 19.72 240 ALA A O 1
ATOM 1718 N N . ALA A 1 241 ? 23.413 27.916 44.906 1.00 19.11 241 ALA A N 1
ATOM 1719 C CA . ALA A 1 241 ? 23.038 28.824 43.825 1.00 19.70 241 ALA A CA 1
ATOM 1720 C C . ALA A 1 241 ? 23.216 28.171 42.449 1.00 19.64 241 ALA A C 1
ATOM 1721 O O . ALA A 1 241 ? 22.304 28.221 41.609 1.00 20.97 241 ALA A O 1
ATOM 1723 N N . SER A 1 242 ? 24.358 27.522 42.229 1.00 19.75 242 SER A N 1
ATOM 1724 C CA . SER A 1 242 ? 24.605 26.854 40.950 1.00 19.23 242 SER A CA 1
ATOM 1725 C C . SER A 1 242 ? 23.663 25.660 40.739 1.00 18.44 242 SER A C 1
ATOM 1726 O O . SER A 1 242 ? 23.214 25.415 39.610 1.00 19.90 242 SER A O 1
ATOM 1729 N N . LEU A 1 243 ? 23.353 24.917 41.813 1.00 17.53 243 LEU A N 1
ATOM 1730 C CA . LEU A 1 243 ? 22.347 23.845 41.727 1.00 17.16 243 LEU A CA 1
ATOM 1731 C C . LEU A 1 243 ? 20.962 24.374 41.318 1.00 17.99 243 LEU A C 1
ATOM 1732 O O . LEU A 1 243 ? 20.310 23.836 40.414 1.00 18.15 243 LEU A O 1
ATOM 1737 N N . ASN A 1 244 ? 20.511 25.424 41.993 1.00 19.25 244 ASN A N 1
ATOM 1738 C CA . ASN A 1 244 ? 19.176 25.955 41.738 1.00 21.39 244 ASN A CA 1
ATOM 1739 C C . ASN A 1 244 ? 19.010 26.477 40.301 1.00 20.87 244 ASN A C 1
ATOM 1740 O O . ASN A 1 244 ? 17.915 26.391 39.741 1.00 22.12 244 ASN A O 1
ATOM 1745 N N A SER A 1 245 ? 20.084 26.987 39.713 0.50 21.17 245 SER A N 1
ATOM 1746 N N B SER A 1 245 ? 20.113 26.955 39.715 0.50 21.20 245 SER A N 1
ATOM 1747 C CA A SER A 1 245 ? 20.041 27.484 38.340 0.50 21.52 245 SER A CA 1
ATOM 1748 C CA B SER A 1 245 ? 20.171 27.467 38.331 0.50 21.51 245 SER A CA 1
ATOM 1749 C C A SER A 1 245 ? 19.780 26.388 37.292 0.50 20.66 245 SER A C 1
ATOM 1750 C C B SER A 1 245 ? 20.101 26.403 37.226 0.50 20.70 245 SER A C 1
ATOM 1751 O O A SER A 1 245 ? 19.247 26.679 36.219 0.50 20.39 245 SER A O 1
ATOM 1752 O O B SER A 1 245 ? 20.113 26.731 36.030 0.50 20.06 245 SER A O 1
ATOM 1757 N N . VAL A 1 246 ? 20.101 25.130 37.616 1.00 19.77 246 VAL A N 1
ATOM 1758 C CA . VAL A 1 246 ? 19.986 24.043 36.640 1.00 18.99 246 VAL A CA 1
ATOM 1759 C C . VAL A 1 246 ? 18.525 23.892 36.230 1.00 18.99 246 VAL A C 1
ATOM 1760 O O . VAL A 1 246 ? 17.653 23.877 37.093 1.00 20.44 246 VAL A O 1
ATOM 1764 N N . THR A 1 247 ? 18.266 23.788 34.925 1.00 19.52 247 THR A N 1
ATOM 1765 C CA . THR A 1 247 ? 16.899 23.692 34.400 1.00 19.76 247 THR A CA 1
ATOM 1766 C C . THR A 1 247 ? 16.518 22.313 33.822 1.00 19.25 247 THR A C 1
ATOM 1767 O O . THR A 1 247 ? 15.329 22.001 33.711 1.00 20.53 247 THR A O 1
ATOM 1771 N N . GLU A 1 248 ? 17.514 21.499 33.456 1.00 18.60 248 GLU A N 1
ATOM 1772 C CA . GLU A 1 248 ? 17.285 20.171 32.873 1.00 18.76 248 GLU A CA 1
ATOM 1773 C C . GLU A 1 248 ? 18.473 19.261 33.226 1.00 17.94 248 GLU A C 1
ATOM 1774 O O . GLU A 1 248 ? 19.569 19.751 33.484 1.00 17.98 248 GLU A O 1
ATOM 1780 N N . ALA A 1 249 ? 18.224 17.950 33.254 1.00 17.13 249 ALA A N 1
ATOM 1781 C CA . ALA A 1 249 ? 19.269 16.933 33.449 1.00 16.93 249 ALA A CA 1
ATOM 1782 C C . ALA A 1 249 ? 18.822 15.717 32.683 1.00 16.12 249 ALA A C 1
ATOM 1783 O O . ALA A 1 249 ? 17.700 15.231 32.882 1.00 16.97 249 ALA A O 1
ATOM 1785 N N . ASN A 1 250 ? 19.706 15.209 31.827 1.00 15.98 250 ASN A N 1
ATOM 1786 C CA . ASN A 1 250 ? 19.363 14.095 30.935 1.00 16.04 250 ASN A CA 1
ATOM 1787 C C . ASN A 1 250 ? 20.666 13.496 30.381 1.00 15.85 250 ASN A C 1
ATOM 1788 O O . ASN A 1 250 ? 21.752 13.900 30.814 1.00 15.20 250 ASN A O 1
ATOM 1793 N N . GLN A 1 251 ? 20.580 12.544 29.445 1.00 16.21 251 GLN A N 1
ATOM 1794 C CA . GLN A 1 251 ? 21.777 11.863 28.962 1.00 16.53 251 GLN A CA 1
ATOM 1795 C C . GLN A 1 251 ? 22.676 12.741 28.111 1.00 16.64 251 GLN A C 1
ATOM 1796 O O . GLN A 1 251 ? 23.867 12.483 28.004 1.00 16.99 251 GLN A O 1
ATOM 1802 N N . GLN A 1 252 ? 22.122 13.803 27.528 1.00 17.67 252 GLN A N 1
ATOM 1803 C CA . GLN A 1 252 ? 22.936 14.755 26.783 1.00 18.62 252 GLN A CA 1
ATOM 1804 C C . GLN A 1 252 ? 23.690 15.687 27.730 1.00 18.48 252 GLN A C 1
ATOM 1805 O O . GLN A 1 252 ? 24.841 16.040 27.468 1.00 20.16 252 GLN A O 1
ATOM 1811 N N . LYS A 1 253 ? 23.039 16.063 28.830 1.00 17.73 253 LYS A N 1
ATOM 1812 C CA . LYS A 1 253 ? 23.586 16.988 29.829 1.00 18.25 253 LYS A CA 1
ATOM 1813 C C . LYS A 1 253 ? 23.352 16.465 31.261 1.00 16.56 253 LYS A C 1
ATOM 1814 O O . LYS A 1 253 ? 22.517 16.988 31.997 1.00 17.02 253 LYS A O 1
ATOM 1820 N N . PRO A 1 254 ? 24.099 15.421 31.659 1.00 15.11 254 PRO A N 1
ATOM 1821 C CA . PRO A 1 254 ? 23.875 14.863 32.991 1.00 14.41 254 PRO A CA 1
ATOM 1822 C C . PRO A 1 254 ? 24.418 15.807 34.072 1.00 14.34 254 PRO A C 1
ATOM 1823 O O . PRO A 1 254 ? 25.382 16.535 33.845 1.00 15.49 254 PRO A O 1
ATOM 1827 N N . LEU A 1 255 ? 23.776 15.800 35.238 1.00 13.32 255 LEU A N 1
ATOM 1828 C CA . LEU A 1 255 ? 24.131 16.682 36.349 1.00 13.59 255 LEU A CA 1
ATOM 1829 C C . LEU A 1 255 ? 25.012 15.981 37.385 1.00 13.36 255 LEU A C 1
ATOM 1830 O O . LEU A 1 255 ? 24.666 14.898 37.855 1.00 13.83 255 LEU A O 1
ATOM 1835 N N . LEU A 1 256 ? 26.113 16.621 37.756 1.00 12.92 256 LEU A N 1
ATOM 1836 C CA . LEU A 1 256 ? 27.021 16.151 38.817 1.00 12.99 256 LEU A CA 1
ATOM 1837 C C . LEU A 1 256 ? 27.315 17.305 39.778 1.00 12.65 256 LEU A C 1
ATOM 1838 O O . LEU A 1 256 ? 27.987 18.284 39.409 1.00 14.21 256 LEU A O 1
ATOM 1843 N N . GLY A 1 257 ? 26.765 17.199 40.986 1.00 12.80 257 GLY A N 1
ATOM 1844 C CA . GLY A 1 257 ? 26.941 18.168 42.062 1.00 13.11 257 GLY A CA 1
ATOM 1845 C C . GLY A 1 257 ? 27.925 17.660 43.091 1.00 13.20 257 GLY A C 1
ATOM 1846 O O . GLY A 1 257 ? 27.723 16.585 43.652 1.00 13.76 257 GLY A O 1
ATOM 1847 N N . LEU A 1 258 ? 28.965 18.453 43.357 1.00 13.38 258 LEU A N 1
ATOM 1848 C CA . LEU A 1 258 ? 30.048 18.131 44.282 1.00 13.69 258 LEU A CA 1
ATOM 1849 C C . LEU A 1 258 ? 30.137 19.282 45.285 1.00 13.81 258 LEU A C 1
ATOM 1850 O O . LEU A 1 258 ? 30.690 20.348 44.977 1.00 15.47 258 LEU A O 1
ATOM 1855 N N . PHE A 1 259 ? 29.563 19.078 46.473 1.00 13.55 259 PHE A N 1
ATOM 1856 C CA . PHE A 1 259 ? 29.266 20.182 47.400 1.00 13.93 259 PHE A CA 1
ATOM 1857 C C . PHE A 1 259 ? 30.232 20.285 48.581 1.00 14.11 259 PHE A C 1
ATOM 1858 O O . PHE A 1 259 ? 30.084 21.194 49.414 1.00 15.69 259 PHE A O 1
ATOM 1866 N N . ALA A 1 260 ? 31.172 19.344 48.679 1.00 13.47 260 ALA A N 1
ATOM 1867 C CA . ALA A 1 260 ? 32.205 19.310 49.719 1.00 13.40 260 ALA A CA 1
ATOM 1868 C C . ALA A 1 260 ? 33.399 18.489 49.221 1.00 13.89 260 ALA A C 1
ATOM 1869 O O . ALA A 1 260 ? 33.268 17.656 48.323 1.00 13.84 260 ALA A O 1
ATOM 1871 N N . ASP A 1 261 ? 34.565 18.716 49.819 1.00 14.27 261 ASP A N 1
ATOM 1872 C CA . ASP A 1 261 ? 35.772 17.957 49.506 1.00 14.39 261 ASP A CA 1
ATOM 1873 C C . ASP A 1 261 ? 35.570 16.469 49.860 1.00 14.04 261 ASP A C 1
ATOM 1874 O O . ASP A 1 261 ? 35.893 15.572 49.068 1.00 14.70 261 ASP A O 1
ATOM 1879 N N . GLY A 1 262 ? 35.047 16.228 51.057 1.00 13.68 262 GLY A N 1
ATOM 1880 C CA . GLY A 1 262 ? 34.727 14.880 51.538 1.00 13.42 262 GLY A CA 1
ATOM 1881 C C . GLY A 1 262 ? 33.237 14.792 51.803 1.00 12.50 262 GLY A C 1
ATOM 1882 O O . GLY A 1 262 ? 32.424 15.093 50.943 1.00 13.13 262 GLY A O 1
ATOM 1883 N N . ASN A 1 263 ? 32.873 14.389 53.016 1.00 12.77 263 ASN A N 1
ATOM 1884 C CA . ASN A 1 263 ? 31.467 14.331 53.432 1.00 12.77 263 ASN A CA 1
ATOM 1885 C C . ASN A 1 263 ? 30.898 15.742 53.641 1.00 12.63 263 ASN A C 1
ATOM 1886 O O . ASN A 1 263 ? 31.622 16.666 54.038 1.00 13.70 263 ASN A O 1
ATOM 1891 N N . MET A 1 264 ? 29.610 15.923 53.372 1.00 12.44 264 MET A N 1
ATOM 1892 C CA . MET A 1 264 ? 28.971 17.214 53.610 1.00 12.79 264 MET A CA 1
ATOM 1893 C C . MET A 1 264 ? 28.876 17.475 55.135 1.00 13.43 264 MET A C 1
ATOM 1894 O O . MET A 1 264 ? 28.786 16.537 55.935 1.00 14.47 264 MET A O 1
ATOM 1899 N N . PRO A 1 265 ? 28.930 18.752 55.556 1.00 14.02 265 PRO A N 1
ATOM 1900 C CA . PRO A 1 265 ? 28.915 19.047 56.991 1.00 14.55 265 PRO A CA 1
ATOM 1901 C C . PRO A 1 265 ? 27.617 18.633 57.684 1.00 14.16 265 PRO A C 1
ATOM 1902 O O . PRO A 1 265 ? 26.542 18.780 57.106 1.00 14.44 265 PRO A O 1
ATOM 1906 N N . VAL A 1 266 ? 27.711 18.183 58.940 1.00 13.26 266 VAL A N 1
ATOM 1907 C CA . VAL A 1 266 ? 26.508 17.793 59.683 1.00 13.39 266 VAL A CA 1
ATOM 1908 C C . VAL A 1 266 ? 25.722 19.028 60.171 1.00 13.12 266 VAL A C 1
ATOM 1909 O O . VAL A 1 266 ? 26.263 20.133 60.279 1.00 14.71 266 VAL A O 1
ATOM 1913 N N A ARG A 1 267 ? 24.459 18.848 60.498 0.50 13.46 267 ARG A N 1
ATOM 1914 N N B ARG A 1 267 ? 24.440 18.785 60.455 0.50 13.60 267 ARG A N 1
ATOM 1915 C CA A ARG A 1 267 ? 23.602 19.972 60.867 0.50 14.06 267 ARG A CA 1
ATOM 1916 C CA B ARG A 1 267 ? 23.428 19.768 60.896 0.50 14.32 267 ARG A CA 1
ATOM 1917 C C A ARG A 1 267 ? 23.781 20.451 62.321 0.50 13.41 267 ARG A C 1
ATOM 1918 C C B ARG A 1 267 ? 23.735 20.392 62.277 0.50 13.62 267 ARG A C 1
ATOM 1919 O O A ARG A 1 267 ? 23.693 21.656 62.598 0.50 14.14 267 ARG A O 1
ATOM 1920 O O B ARG A 1 267 ? 23.690 21.616 62.455 0.50 14.58 267 ARG A O 1
ATOM 1935 N N . TRP A 1 268 ? 23.994 19.517 63.247 1.00 13.15 268 TRP A N 1
ATOM 1936 C CA . TRP A 1 268 ? 24.052 19.839 64.691 1.00 12.78 268 TRP A CA 1
ATOM 1937 C C . TRP A 1 268 ? 25.355 19.430 65.339 1.00 12.60 268 TRP A C 1
ATOM 1938 O O . TRP A 1 268 ? 25.893 18.345 65.047 1.00 13.31 268 TRP A O 1
ATOM 1949 N N . LEU A 1 269 ? 25.830 20.287 66.251 1.00 13.10 269 LEU A N 1
ATOM 1950 C CA . LEU A 1 269 ? 27.030 20.033 67.040 1.00 13.21 269 LEU A CA 1
ATOM 1951 C C . LEU A 1 269 ? 26.716 19.759 68.517 1.00 13.03 269 LEU A C 1
ATOM 1952 O O . LEU A 1 269 ? 25.842 20.398 69.134 1.00 13.67 269 LEU A O 1
ATOM 1957 N N . GLY A 1 270 ? 27.514 18.840 69.053 1.00 12.65 270 GLY A N 1
ATOM 1958 C CA . GLY A 1 270 ? 27.593 18.556 70.469 1.00 12.24 270 GLY A CA 1
ATOM 1959 C C . GLY A 1 270 ? 28.882 17.786 70.725 1.00 11.57 270 GLY A C 1
ATOM 1960 O O . GLY A 1 270 ? 29.551 17.354 69.778 1.00 12.53 270 GLY A O 1
ATOM 1961 N N . PRO A 1 271 ? 29.254 17.601 71.991 1.00 12.25 271 PRO A N 1
ATOM 1962 C CA . PRO A 1 271 ? 30.477 16.901 72.317 1.00 12.83 271 PRO A CA 1
ATOM 1963 C C . PRO A 1 271 ? 30.359 15.376 72.165 1.00 12.47 271 PRO A C 1
ATOM 1964 O O . PRO A 1 271 ? 29.255 14.802 72.206 1.00 12.09 271 PRO A O 1
ATOM 1968 N N . LYS A 1 272 ? 31.507 14.717 72.036 1.00 12.07 272 LYS A N 1
ATOM 1969 C CA . LYS A 1 272 ? 31.571 13.260 72.038 1.00 12.82 272 LYS A CA 1
ATOM 1970 C C . LYS A 1 272 ? 31.153 12.705 73.410 1.00 12.30 272 LYS A C 1
ATOM 1971 O O . LYS A 1 272 ? 31.464 13.304 74.460 1.00 12.40 272 LYS A O 1
ATOM 1977 N N . ALA A 1 273 ? 30.485 11.544 73.399 1.00 11.11 273 ALA A N 1
ATOM 1978 C CA . ALA A 1 273 ? 30.240 10.768 74.621 1.00 11.30 273 ALA A CA 1
ATOM 1979 C C . ALA A 1 273 ? 31.577 10.322 75.257 1.00 12.08 273 ALA A C 1
ATOM 1980 O O . ALA A 1 273 ? 32.562 10.128 74.552 1.00 12.62 273 ALA A O 1
ATOM 1982 N N . THR A 1 274 ? 31.582 10.179 76.583 1.00 12.39 274 THR A N 1
ATOM 1983 C CA . THR A 1 274 ? 32.794 9.858 77.356 1.00 13.20 274 THR A CA 1
ATOM 1984 C C . THR A 1 274 ? 32.479 8.798 78.432 1.00 12.50 274 THR A C 1
ATOM 1985 O O . THR A 1 274 ? 31.312 8.544 78.778 1.00 12.07 274 THR A O 1
ATOM 1989 N N . TYR A 1 275 ? 33.528 8.207 79.005 1.00 13.18 275 TYR A N 1
ATOM 1990 C CA . TYR A 1 275 ? 33.379 7.265 80.113 1.00 13.00 275 TYR A CA 1
ATOM 1991 C C . TYR A 1 275 ? 32.673 7.970 81.279 1.00 13.09 275 TYR A C 1
ATOM 1992 O O . TYR A 1 275 ? 33.133 9.023 81.747 1.00 14.48 275 TYR A O 1
ATOM 2001 N N . HIS A 1 276 ? 31.546 7.402 81.726 1.00 13.01 276 HIS A N 1
ATOM 2002 C CA . HIS A 1 276 ? 30.706 7.972 82.789 1.00 13.38 276 HIS A CA 1
ATOM 2003 C C . HIS A 1 276 ? 30.250 9.408 82.465 1.00 13.22 276 HIS A C 1
ATOM 2004 O O . HIS A 1 276 ? 29.986 10.207 83.376 1.00 13.90 276 HIS A O 1
ATOM 2011 N N . GLY A 1 277 ? 30.103 9.726 81.182 1.00 12.60 277 GLY A N 1
ATOM 2012 C CA . GLY A 1 277 ? 29.691 11.079 80.778 1.00 12.88 277 GLY A CA 1
ATOM 2013 C C . GLY A 1 277 ? 28.339 11.536 81.315 1.00 13.48 277 GLY A C 1
ATOM 2014 O O . GLY A 1 277 ? 28.129 12.723 81.593 1.00 14.68 277 GLY A O 1
ATOM 2015 N N . ASN A 1 278 ? 27.402 10.595 81.463 1.00 13.44 278 ASN A N 1
ATOM 2016 C CA . ASN A 1 278 ? 26.104 10.912 82.047 1.00 14.19 278 ASN A CA 1
ATOM 2017 C C . ASN A 1 278 ? 26.139 11.217 83.542 1.00 14.61 278 ASN A C 1
ATOM 2018 O O . ASN A 1 278 ? 25.197 11.807 84.063 1.00 15.72 278 ASN A O 1
ATOM 2023 N N . ILE A 1 279 ? 27.200 10.774 84.223 1.00 14.56 279 ILE A N 1
ATOM 2024 C CA A ILE A 1 279 ? 27.357 11.015 85.664 0.46 15.40 279 ILE A CA 1
ATOM 2025 C CA B ILE A 1 279 ? 27.418 10.954 85.668 0.54 15.14 279 ILE A CA 1
ATOM 2026 C C . ILE A 1 279 ? 28.272 12.206 85.947 1.00 15.90 279 ILE A C 1
ATOM 2027 O O . ILE A 1 279 ? 27.957 13.022 86.810 1.00 17.16 279 ILE A O 1
ATOM 2036 N N . ASP A 1 280 ? 29.360 12.326 85.194 1.00 16.10 280 ASP A N 1
ATOM 2037 C CA . ASP A 1 280 ? 30.415 13.312 85.476 1.00 16.96 280 ASP A CA 1
ATOM 2038 C C . ASP A 1 280 ? 30.293 14.654 84.738 1.00 17.38 280 ASP A C 1
ATOM 2039 O O . ASP A 1 280 ? 30.979 15.620 85.109 1.00 18.56 280 ASP A O 1
ATOM 2044 N N . LYS A 1 281 ? 29.464 14.730 83.699 1.00 17.26 281 LYS A N 1
ATOM 2045 C CA . LYS A 1 281 ? 29.278 15.987 82.934 1.00 17.51 281 LYS A CA 1
ATOM 2046 C C . LYS A 1 281 ? 27.802 16.352 82.877 1.00 16.73 281 LYS A C 1
ATOM 2047 O O . LYS A 1 281 ? 26.961 15.456 82.897 1.00 16.06 281 LYS A O 1
ATOM 2053 N N . PRO A 1 282 ? 27.468 17.663 82.789 1.00 16.17 282 PRO A N 1
ATOM 2054 C CA . PRO A 1 282 ? 26.078 18.066 82.676 1.00 15.93 282 PRO A CA 1
ATOM 2055 C C . PRO A 1 282 ? 25.411 17.520 81.408 1.00 14.65 282 PRO A C 1
ATOM 2056 O O . PRO A 1 282 ? 26.098 17.131 80.455 1.00 13.96 282 PRO A O 1
ATOM 2060 N N . ALA A 1 283 ? 24.090 17.501 81.402 1.00 14.35 283 ALA A N 1
ATOM 2061 C CA . ALA A 1 283 ? 23.332 17.164 80.212 1.00 13.76 283 ALA A CA 1
ATOM 2062 C C . ALA A 1 283 ? 23.603 18.174 79.080 1.00 13.12 283 ALA A C 1
ATOM 2063 O O . ALA A 1 283 ? 23.831 19.376 79.325 1.00 13.09 283 ALA A O 1
ATOM 2065 N N . VAL A 1 284 ? 23.589 17.657 77.853 1.00 12.49 284 VAL A N 1
ATOM 2066 C CA . VAL A 1 284 ? 23.925 18.381 76.623 1.00 12.41 284 VAL A CA 1
ATOM 2067 C C . VAL A 1 284 ? 22.663 18.832 75.898 1.00 11.32 284 VAL A C 1
ATOM 2068 O O . VAL A 1 284 ? 21.663 18.094 75.817 1.00 12.56 284 VAL A O 1
ATOM 2072 N N . THR A 1 285 ? 22.729 20.054 75.351 1.00 11.77 285 THR A N 1
ATOM 2073 C CA . THR A 1 285 ? 21.720 20.579 74.433 1.00 12.53 285 THR A CA 1
ATOM 2074 C C . THR A 1 285 ? 22.411 20.870 73.103 1.00 12.78 285 THR A C 1
ATOM 2075 O O . THR A 1 285 ? 23.421 21.572 73.069 1.00 13.05 285 THR A O 1
ATOM 2079 N N . CYS A 1 286 ? 21.903 20.298 72.019 1.00 13.02 286 CYS A N 1
ATOM 2080 C CA . CYS A 1 286 ? 22.530 20.428 70.712 1.00 14.34 286 CYS A CA 1
ATOM 2081 C C . CYS A 1 286 ? 22.431 21.883 70.229 1.00 14.32 286 CYS A C 1
ATOM 2082 O O . CYS A 1 286 ? 21.559 22.618 70.672 1.00 16.21 286 CYS A O 1
ATOM 2085 N N . THR A 1 287 ? 23.327 22.273 69.334 1.00 14.38 287 THR A N 1
ATOM 2086 C CA A THR A 1 287 ? 23.278 23.611 68.731 0.50 14.95 287 THR A CA 1
ATOM 2087 C CA B THR A 1 287 ? 23.319 23.616 68.727 0.50 14.70 287 THR A CA 1
ATOM 2088 C C . THR A 1 287 ? 23.635 23.517 67.242 1.00 15.31 287 THR A C 1
ATOM 2089 O O . THR A 1 287 ? 24.368 22.621 66.829 1.00 15.79 287 THR A O 1
ATOM 2096 N N . PRO A 1 288 ? 23.120 24.461 66.425 1.00 16.07 288 PRO A N 1
ATOM 2097 C CA . PRO A 1 288 ? 23.430 24.335 64.990 1.00 16.81 288 PRO A CA 1
ATOM 2098 C C . PRO A 1 288 ? 24.913 24.504 64.617 1.00 16.57 288 PRO A C 1
ATOM 2099 O O . PRO A 1 288 ? 25.634 25.288 65.248 1.00 18.74 288 PRO A O 1
ATOM 2103 N N . ASN A 1 289 ? 25.361 23.758 63.610 1.00 16.18 289 ASN A N 1
ATOM 2104 C CA . ASN A 1 289 ? 26.708 23.845 63.058 1.00 16.43 289 ASN A CA 1
ATOM 2105 C C . ASN A 1 289 ? 26.904 25.113 62.208 1.00 18.00 289 ASN A C 1
ATOM 2106 O O . ASN A 1 289 ? 26.255 25.248 61.168 1.00 18.74 289 ASN A O 1
ATOM 2111 N N . PRO A 1 290 ? 27.802 26.033 62.638 1.00 20.76 290 PRO A N 1
ATOM 2112 C CA . PRO A 1 290 ? 28.095 27.240 61.844 1.00 21.88 290 PRO A CA 1
ATOM 2113 C C . PRO A 1 290 ? 28.620 26.981 60.420 1.00 23.06 290 PRO A C 1
ATOM 2114 O O . PRO A 1 290 ? 28.541 27.891 59.571 1.00 24.71 290 PRO A O 1
ATOM 2118 N N . GLN A 1 291 ? 29.124 25.774 60.133 1.00 25.01 291 GLN A N 1
ATOM 2119 C CA . GLN A 1 291 ? 29.569 25.411 58.772 1.00 26.07 291 GLN A CA 1
ATOM 2120 C C . GLN A 1 291 ? 28.423 25.297 57.779 1.00 25.82 291 GLN A C 1
ATOM 2121 O O . GLN A 1 291 ? 28.637 25.350 56.566 1.00 27.55 291 GLN A O 1
ATOM 2127 N N . ARG A 1 292 ? 27.215 25.090 58.289 1.00 24.70 292 ARG A N 1
ATOM 2128 C CA . ARG A 1 292 ? 26.027 25.096 57.464 1.00 24.70 292 ARG A CA 1
ATOM 2129 C C . ARG A 1 292 ? 25.668 26.529 57.144 1.00 24.07 292 ARG A C 1
ATOM 2130 O O . ARG A 1 292 ? 25.606 27.401 58.025 1.00 24.79 292 ARG A O 1
ATOM 2138 N N . ASN A 1 293 ? 25.472 26.783 55.865 1.00 23.22 293 ASN A N 1
ATOM 2139 C CA . ASN A 1 293 ? 25.047 28.098 55.390 1.00 22.75 293 ASN A CA 1
ATOM 2140 C C . ASN A 1 293 ? 24.203 27.902 54.148 1.00 22.53 293 ASN A C 1
ATOM 2141 O O . ASN A 1 293 ? 24.121 26.774 53.608 1.00 22.68 293 ASN A O 1
ATOM 2146 N N . ASP A 1 294 ? 23.584 28.979 53.680 1.00 22.90 294 ASP A N 1
ATOM 2147 C CA A ASP A 1 294 ? 22.674 28.907 52.540 0.57 23.19 294 ASP A CA 1
ATOM 2148 C CA B ASP A 1 294 ? 22.669 28.887 52.546 0.43 22.92 294 ASP A CA 1
ATOM 2149 C C . ASP A 1 294 ? 23.384 28.535 51.230 1.00 22.10 294 ASP A C 1
ATOM 2150 O O . ASP A 1 294 ? 22.717 28.274 50.225 1.00 23.59 294 ASP A O 1
ATOM 2159 N N . SER A 1 295 ? 24.726 28.504 51.236 1.00 20.29 295 SER A N 1
ATOM 2160 C CA . SER A 1 295 ? 25.481 28.070 50.050 1.00 19.45 295 SER A CA 1
ATOM 2161 C C . SER A 1 295 ? 25.660 26.550 49.926 1.00 18.35 295 SER A C 1
ATOM 2162 O O . SER A 1 295 ? 25.992 26.086 48.850 1.00 18.82 295 SER A O 1
ATOM 2165 N N . VAL A 1 296 ? 25.490 25.800 51.016 1.00 17.97 296 VAL A N 1
ATOM 2166 C CA . VAL A 1 296 ? 25.576 24.330 50.980 1.00 17.20 296 VAL A CA 1
ATOM 2167 C C . VAL A 1 296 ? 24.142 23.787 50.956 1.00 16.42 296 VAL A C 1
ATOM 2168 O O . VAL A 1 296 ? 23.385 24.032 51.883 1.00 16.55 296 VAL A O 1
ATOM 2172 N N . PRO A 1 297 ? 23.749 23.072 49.882 1.00 15.75 297 PRO A N 1
ATOM 2173 C CA . PRO A 1 297 ? 22.360 22.593 49.873 1.00 15.90 297 PRO A CA 1
ATOM 2174 C C . PRO A 1 297 ? 22.108 21.562 50.957 1.00 15.36 297 PRO A C 1
ATOM 2175 O O . PRO A 1 297 ? 23.021 20.810 51.305 1.00 15.29 297 PRO A O 1
ATOM 2179 N N . THR A 1 298 ? 20.900 21.561 51.501 1.00 14.97 298 THR A N 1
ATOM 2180 C CA . THR A 1 298 ? 20.474 20.536 52.448 1.00 14.91 298 THR A CA 1
ATOM 2181 C C . THR A 1 298 ? 20.030 19.271 51.697 1.00 14.36 298 THR A C 1
ATOM 2182 O O . THR A 1 298 ? 19.750 19.295 50.497 1.00 14.19 298 THR A O 1
ATOM 2186 N N . LEU A 1 299 ? 19.943 18.157 52.414 1.00 13.71 299 LEU A N 1
ATOM 2187 C CA . LEU A 1 299 ? 19.453 16.916 51.819 1.00 13.16 299 LEU A CA 1
ATOM 2188 C C . LEU A 1 299 ? 18.056 17.082 51.228 1.00 12.63 299 LEU A C 1
ATOM 2189 O O . LEU A 1 299 ? 17.773 16.575 50.140 1.00 13.23 299 LEU A O 1
ATOM 2194 N N . ALA A 1 300 ? 17.168 17.780 51.938 1.00 12.87 300 ALA A N 1
ATOM 2195 C CA . ALA A 1 300 ? 15.817 18.046 51.418 1.00 13.52 300 ALA A CA 1
ATOM 2196 C C . ALA A 1 300 ? 15.852 18.871 50.126 1.00 13.74 300 ALA A C 1
ATOM 2197 O O . ALA A 1 300 ? 15.068 18.608 49.218 1.00 14.30 300 ALA A O 1
ATOM 2199 N N . GLN A 1 301 ? 16.725 19.876 50.076 1.00 14.33 301 GLN A N 1
ATOM 2200 C CA . GLN A 1 301 ? 16.889 20.692 48.866 1.00 14.26 301 GLN A CA 1
ATOM 2201 C C . GLN A 1 301 ? 17.407 19.884 47.683 1.00 14.04 301 GLN A C 1
ATOM 2202 O O . GLN A 1 301 ? 16.893 20.021 46.560 1.00 15.07 301 GLN A O 1
ATOM 2208 N N . MET A 1 302 ? 18.386 19.001 47.934 1.00 13.15 302 MET A N 1
ATOM 2209 C CA . MET A 1 302 ? 18.909 18.128 46.883 1.00 12.97 302 MET A CA 1
ATOM 2210 C C . MET A 1 302 ? 17.805 17.167 46.386 1.00 12.92 302 MET A C 1
ATOM 2211 O O . MET A 1 302 ? 17.695 16.919 45.172 1.00 14.09 302 MET A O 1
ATOM 2216 N N . THR A 1 303 ? 17.022 16.625 47.324 1.00 13.18 303 THR A N 1
ATOM 2217 C CA . THR A 1 303 ? 15.916 15.727 47.003 1.00 13.34 303 THR A CA 1
ATOM 2218 C C . THR A 1 303 ? 14.868 16.421 46.121 1.00 13.92 303 THR A C 1
ATOM 2219 O O . THR A 1 303 ? 14.460 15.893 45.093 1.00 13.89 303 THR A O 1
ATOM 2223 N N . ASP A 1 304 ? 14.440 17.618 46.511 1.00 14.72 304 ASP A N 1
ATOM 2224 C CA . ASP A 1 304 ? 13.440 18.361 45.720 1.00 15.59 304 ASP A CA 1
ATOM 2225 C C . ASP A 1 304 ? 13.959 18.683 44.308 1.00 15.15 304 ASP A C 1
ATOM 2226 O O . ASP A 1 304 ? 13.207 18.555 43.344 1.00 15.23 304 ASP A O 1
ATOM 2231 N N . LYS A 1 305 ? 15.203 19.127 44.180 1.00 14.83 305 LYS A N 1
ATOM 2232 C CA . LYS A 1 305 ? 15.754 19.427 42.855 1.00 14.75 305 LYS A CA 1
ATOM 2233 C C . LYS A 1 305 ? 15.839 18.167 41.990 1.00 14.25 305 LYS A C 1
ATOM 2234 O O . LYS A 1 305 ? 15.484 18.195 40.812 1.00 14.31 305 LYS A O 1
ATOM 2240 N N . ALA A 1 306 ? 16.306 17.058 42.569 1.00 12.98 306 ALA A N 1
ATOM 2241 C CA . ALA A 1 306 ? 16.335 15.789 41.853 1.00 13.56 306 ALA A CA 1
ATOM 2242 C C . ALA A 1 306 ? 14.933 15.386 41.345 1.00 13.50 306 ALA A C 1
ATOM 2243 O O . ALA A 1 306 ? 14.756 15.045 40.169 1.00 14.17 306 ALA A O 1
ATOM 2245 N N . ILE A 1 307 ? 13.929 15.431 42.217 1.00 13.99 307 ILE A N 1
ATOM 2246 C CA . ILE A 1 307 ? 12.560 15.091 41.809 1.00 14.25 307 ILE A CA 1
ATOM 2247 C C . ILE A 1 307 ? 12.085 15.977 40.632 1.00 14.77 307 ILE A C 1
ATOM 2248 O O . ILE A 1 307 ? 11.507 15.479 39.671 1.00 15.80 307 ILE A O 1
ATOM 2253 N N . GLU A 1 308 ? 12.326 17.280 40.728 1.00 15.05 308 GLU A N 1
ATOM 2254 C CA . GLU A 1 308 ? 11.918 18.214 39.664 1.00 15.80 308 GLU A CA 1
ATOM 2255 C C . GLU A 1 308 ? 12.536 17.824 38.318 1.00 15.36 308 GLU A C 1
ATOM 2256 O O . GLU A 1 308 ? 11.848 17.733 37.294 1.00 16.97 308 GLU A O 1
ATOM 2262 N N . LEU A 1 309 ? 13.836 17.547 38.317 1.00 14.56 309 LEU A N 1
ATOM 2263 C CA . LEU A 1 309 ? 14.534 17.250 37.074 1.00 14.84 309 LEU A CA 1
ATOM 2264 C C . LEU A 1 309 ? 14.212 15.860 36.506 1.00 15.00 309 LEU A C 1
ATOM 2265 O O . LEU A 1 309 ? 14.087 15.697 35.280 1.00 15.77 309 LEU A O 1
ATOM 2270 N N . LEU A 1 310 ? 14.066 14.864 37.383 1.00 14.51 310 LEU A N 1
ATOM 2271 C CA . LEU A 1 310 ? 13.791 13.492 36.966 1.00 14.54 310 LEU A CA 1
ATOM 2272 C C . LEU A 1 310 ? 12.347 13.291 36.505 1.00 15.27 310 LEU A C 1
ATOM 2273 O O . LEU A 1 310 ? 12.057 12.429 35.677 1.00 15.50 310 LEU A O 1
ATOM 2278 N N . SER A 1 311 ? 11.435 14.082 37.067 1.00 17.24 311 SER A N 1
ATOM 2279 C CA . SER A 1 311 ? 10.004 13.936 36.764 1.00 18.62 311 SER A CA 1
ATOM 2280 C C . SER A 1 311 ? 9.638 14.430 35.349 1.00 19.25 311 SER A C 1
ATOM 2281 O O . SER A 1 311 ? 8.516 14.188 34.880 1.00 21.22 311 SER A O 1
ATOM 2284 N N . LYS A 1 312 ? 10.575 15.061 34.642 1.00 19.75 312 LYS A N 1
ATOM 2285 C CA . LYS A 1 312 ? 10.359 15.414 33.226 1.00 21.38 312 LYS A CA 1
ATOM 2286 C C . LYS A 1 312 ? 10.279 14.201 32.293 1.00 21.10 312 LYS A C 1
ATOM 2287 O O . LYS A 1 312 ? 9.696 14.281 31.216 1.00 22.40 312 LYS A O 1
ATOM 2293 N N . ASN A 1 313 ? 10.900 13.089 32.688 1.00 20.90 313 ASN A N 1
ATOM 2294 C CA . ASN A 1 313 ? 10.860 11.865 31.890 1.00 20.83 313 ASN A CA 1
ATOM 2295 C C . ASN A 1 313 ? 9.471 11.245 32.031 1.00 22.18 313 ASN A C 1
ATOM 2296 O O . ASN A 1 313 ? 9.043 10.869 33.134 1.00 23.67 313 ASN A O 1
ATOM 2301 N N . GLU A 1 314 ? 8.765 11.125 30.908 1.00 24.66 314 GLU A N 1
ATOM 2302 C CA . GLU A 1 314 ? 7.384 10.661 30.961 1.00 25.61 314 GLU A CA 1
ATOM 2303 C C . GLU A 1 314 ? 7.220 9.170 31.211 1.00 24.43 314 GLU A C 1
ATOM 2304 O O . GLU A 1 314 ? 6.134 8.736 31.589 1.00 25.86 314 GLU A O 1
ATOM 2310 N N . LYS A 1 315 ? 8.283 8.391 31.033 1.00 22.40 315 LYS A N 1
ATOM 2311 C CA . LYS A 1 315 ? 8.218 6.976 31.372 1.00 20.91 315 LYS A CA 1
ATOM 2312 C C . LYS A 1 315 ? 8.323 6.719 32.883 1.00 18.79 315 LYS A C 1
ATOM 2313 O O . LYS A 1 315 ? 7.667 5.808 33.388 1.00 19.29 315 LYS A O 1
ATOM 2319 N N . GLY A 1 316 ? 9.115 7.530 33.587 1.00 16.26 316 GLY A N 1
ATOM 2320 C CA . GLY A 1 316 ? 9.301 7.388 35.041 1.00 15.54 316 GLY A CA 1
ATOM 2321 C C . GLY A 1 316 ? 10.746 7.573 35.480 1.00 14.43 316 GLY A C 1
ATOM 2322 O O . GLY A 1 316 ? 11.635 7.822 34.656 1.00 13.99 316 GLY A O 1
ATOM 2323 N N . PHE A 1 317 ? 10.962 7.452 36.792 1.00 13.32 317 PHE A N 1
ATOM 2324 C CA . PHE A 1 317 ? 12.297 7.600 37.368 1.00 12.85 317 PHE A CA 1
ATOM 2325 C C . PHE A 1 317 ? 12.517 6.693 38.583 1.00 11.97 317 PHE A C 1
ATOM 2326 O O . PHE A 1 317 ? 11.574 6.315 39.303 1.00 12.16 317 PHE A O 1
ATOM 2334 N N . PHE A 1 318 ? 13.801 6.391 38.826 1.00 11.62 318 PHE A N 1
ATOM 2335 C CA . PHE A 1 318 ? 14.323 5.760 40.050 1.00 11.36 318 PHE A CA 1
ATOM 2336 C C . PHE A 1 318 ? 15.266 6.764 40.728 1.00 10.94 318 PHE A C 1
ATOM 2337 O O . PHE A 1 318 ? 16.169 7.303 40.072 1.00 11.85 318 PHE A O 1
ATOM 2345 N N . LEU A 1 319 ? 15.052 7.010 42.022 1.00 10.88 319 LEU A N 1
ATOM 2346 C CA . LEU A 1 319 ? 15.875 7.940 42.807 1.00 10.57 319 LEU A CA 1
ATOM 2347 C C . LEU A 1 319 ? 16.235 7.296 44.161 1.00 10.19 319 LEU A C 1
ATOM 2348 O O . LEU A 1 319 ? 15.343 6.875 44.905 1.00 10.92 319 LEU A O 1
ATOM 2353 N N . GLN A 1 320 ? 17.532 7.234 44.488 1.00 10.02 320 GLN A N 1
ATOM 2354 C CA . GLN A 1 320 ? 18.007 6.864 45.841 1.00 9.67 320 GLN A CA 1
ATOM 2355 C C . GLN A 1 320 ? 18.528 8.125 46.530 1.00 9.20 320 GLN A C 1
ATOM 2356 O O . GLN A 1 320 ? 19.293 8.881 45.936 1.00 10.31 320 GLN A O 1
ATOM 2362 N N . VAL A 1 321 ? 18.110 8.319 47.784 1.00 9.75 321 VAL A N 1
ATOM 2363 C CA . VAL A 1 321 ? 18.546 9.440 48.651 1.00 10.20 321 VAL A CA 1
ATOM 2364 C C . VAL A 1 321 ? 19.106 8.863 49.959 1.00 10.10 321 VAL A C 1
ATOM 2365 O O . VAL A 1 321 ? 18.394 8.143 50.668 1.00 10.74 321 VAL A O 1
ATOM 2369 N N . GLU A 1 322 ? 20.337 9.238 50.309 1.00 9.99 322 GLU A N 1
ATOM 2370 C CA . GLU A 1 322 ? 20.985 8.730 51.516 1.00 10.33 322 GLU A CA 1
ATOM 2371 C C . GLU A 1 322 ? 21.281 9.824 52.540 1.00 9.74 322 GLU A C 1
ATOM 2372 O O . GLU A 1 322 ? 22.012 10.794 52.246 1.00 10.46 322 GLU A O 1
ATOM 2378 N N . GLY A 1 323 ? 20.739 9.633 53.757 1.00 10.29 323 GLY A N 1
ATOM 2379 C CA . GLY A 1 323 ? 21.210 10.346 54.970 1.00 10.20 323 GLY A CA 1
ATOM 2380 C C . GLY A 1 323 ? 22.403 9.583 55.553 1.00 10.12 323 GLY A C 1
ATOM 2381 O O . GLY A 1 323 ? 22.255 8.657 56.375 1.00 10.72 323 GLY A O 1
ATOM 2382 N N . ALA A 1 324 ? 23.594 9.960 55.108 1.00 9.80 324 ALA A N 1
ATOM 2383 C CA . ALA A 1 324 ? 24.786 9.147 55.305 1.00 9.43 324 ALA A CA 1
ATOM 2384 C C . ALA A 1 324 ? 25.440 9.235 56.664 1.00 10.25 324 ALA A C 1
ATOM 2385 O O . ALA A 1 324 ? 26.120 8.290 57.073 1.00 10.75 324 ALA A O 1
ATOM 2387 N N . SER A 1 325 ? 25.319 10.399 57.310 1.00 9.95 325 SER A N 1
ATOM 2388 C CA . SER A 1 325 ? 26.118 10.664 58.500 1.00 10.34 325 SER A CA 1
ATOM 2389 C C . SER A 1 325 ? 25.426 10.326 59.812 1.00 9.98 325 SER A C 1
ATOM 2390 O O . SER A 1 325 ? 26.025 10.526 60.873 1.00 10.97 325 SER A O 1
ATOM 2393 N N . ILE A 1 326 ? 24.238 9.711 59.763 1.00 10.34 326 ILE A N 1
ATOM 2394 C CA . ILE A 1 326 ? 23.678 9.047 60.952 1.00 9.76 326 ILE A CA 1
ATOM 2395 C C . ILE A 1 326 ? 24.714 7.997 61.428 1.00 10.14 326 ILE A C 1
ATOM 2396 O O . ILE A 1 326 ? 25.221 8.032 62.565 1.00 9.95 326 ILE A O 1
ATOM 2401 N N . ASP A 1 327 ? 25.096 7.115 60.504 1.00 9.60 327 ASP A N 1
ATOM 2402 C CA . ASP A 1 327 ? 26.112 6.088 60.749 1.00 9.70 327 ASP A CA 1
ATOM 2403 C C . ASP A 1 327 ? 27.435 6.679 61.172 1.00 9.28 327 ASP A C 1
ATOM 2404 O O . ASP A 1 327 ? 28.059 6.189 62.098 1.00 9.81 327 ASP A O 1
ATOM 2409 N N . LYS A 1 328 ? 27.900 7.707 60.465 1.00 9.27 328 LYS A N 1
ATOM 2410 C CA . LYS A 1 328 ? 29.254 8.228 60.715 1.00 9.67 328 LYS A CA 1
ATOM 2411 C C . LYS A 1 328 ? 29.364 8.851 62.112 1.00 9.35 328 LYS A C 1
ATOM 2412 O O . LYS A 1 328 ? 30.383 8.683 62.807 1.00 10.34 328 LYS A O 1
ATOM 2418 N N . GLN A 1 329 ? 28.309 9.544 62.541 1.00 9.95 329 GLN A N 1
ATOM 2419 C CA . GLN A 1 329 ? 28.293 10.140 63.883 1.00 10.47 329 GLN A CA 1
ATOM 2420 C C . GLN A 1 329 ? 28.046 9.090 64.986 1.00 10.51 329 GLN A C 1
ATOM 2421 O O . GLN A 1 329 ? 28.544 9.246 66.101 1.00 10.51 329 GLN A O 1
ATOM 2427 N N . ASP A 1 330 ? 27.350 7.995 64.665 1.00 10.22 330 ASP A N 1
ATOM 2428 C CA . ASP A 1 330 ? 27.215 6.819 65.581 1.00 10.43 330 ASP A CA 1
ATOM 2429 C C . ASP A 1 330 ? 28.607 6.171 65.805 1.00 10.30 330 ASP A C 1
ATOM 2430 O O . ASP A 1 330 ? 28.993 5.903 66.936 1.00 11.55 330 ASP A O 1
ATOM 2435 N N . HIS A 1 331 ? 29.374 5.963 64.716 1.00 11.03 331 HIS A N 1
ATOM 2436 C CA . HIS A 1 331 ? 30.776 5.509 64.852 1.00 10.72 331 HIS A CA 1
ATOM 2437 C C . HIS A 1 331 ? 31.593 6.424 65.783 1.00 10.92 331 HIS A C 1
ATOM 2438 O O . HIS A 1 331 ? 32.416 5.950 66.577 1.00 11.65 331 HIS A O 1
ATOM 2445 N N . ALA A 1 332 ? 31.365 7.738 65.664 1.00 11.45 332 ALA A N 1
ATOM 2446 C CA . ALA A 1 332 ? 32.110 8.768 66.425 1.00 11.72 332 ALA A CA 1
ATOM 2447 C C . ALA A 1 332 ? 31.558 8.954 67.843 1.00 12.10 332 ALA A C 1
ATOM 2448 O O . ALA A 1 332 ? 32.034 9.830 68.571 1.00 14.32 332 ALA A O 1
ATOM 2450 N N . ALA A 1 333 ? 30.553 8.184 68.257 1.00 11.27 333 ALA A N 1
ATOM 2451 C CA . ALA A 1 333 ? 29.927 8.346 69.578 1.00 11.16 333 ALA A CA 1
ATOM 2452 C C . ALA A 1 333 ? 29.504 9.790 69.844 1.00 10.96 333 ALA A C 1
ATOM 2453 O O . ALA A 1 333 ? 29.722 10.320 70.932 1.00 11.70 333 ALA A O 1
ATOM 2455 N N . ASN A 1 334 ? 28.801 10.374 68.867 1.00 11.13 334 ASN A N 1
ATOM 2456 C CA . ASN A 1 334 ? 28.379 11.782 68.934 1.00 10.82 334 ASN A CA 1
ATOM 2457 C C . ASN A 1 334 ? 26.850 11.877 68.790 1.00 10.35 334 ASN A C 1
ATOM 2458 O O . ASN A 1 334 ? 26.316 11.939 67.673 1.00 10.69 334 ASN A O 1
ATOM 2463 N N . PRO A 1 335 ? 26.123 11.863 69.929 1.00 10.75 335 PRO A N 1
ATOM 2464 C CA . PRO A 1 335 ? 24.660 11.851 69.847 1.00 11.25 335 PRO A CA 1
ATOM 2465 C C . PRO A 1 335 ? 24.049 13.034 69.088 1.00 11.03 335 PRO A C 1
ATOM 2466 O O . PRO A 1 335 ? 23.106 12.863 68.322 1.00 10.63 335 PRO A O 1
ATOM 2470 N N . CYS A 1 336 ? 24.549 14.249 69.320 1.00 11.17 336 CYS A N 1
ATOM 2471 C CA . CYS A 1 336 ? 23.981 15.415 68.643 1.00 11.80 336 CYS A CA 1
ATOM 2472 C C . CYS A 1 336 ? 24.160 15.344 67.133 1.00 11.19 336 CYS A C 1
ATOM 2473 O O . CYS A 1 336 ? 23.221 15.643 66.358 1.00 11.31 336 CYS A O 1
ATOM 2476 N N . GLY A 1 337 ? 25.335 14.906 66.685 1.00 11.02 337 GLY A N 1
ATOM 2477 C CA . GLY A 1 337 ? 25.574 14.734 65.259 1.00 10.67 337 GLY A CA 1
ATOM 2478 C C . GLY A 1 337 ? 24.646 13.679 64.681 1.00 10.13 337 GLY A C 1
ATOM 2479 O O . GLY A 1 337 ? 24.014 13.877 63.632 1.00 10.73 337 GLY A O 1
ATOM 2480 N N . GLN A 1 338 ? 24.547 12.541 65.371 1.00 9.95 338 GLN A N 1
ATOM 2481 C CA . GLN A 1 338 ? 23.714 11.429 64.922 1.00 9.94 338 GLN A CA 1
ATOM 2482 C C . GLN A 1 338 ? 22.226 11.818 64.823 1.00 9.92 338 GLN A C 1
ATOM 2483 O O . GLN A 1 338 ? 21.545 11.543 63.820 1.00 9.94 338 GLN A O 1
ATOM 2489 N N . ILE A 1 339 ? 21.723 12.421 65.901 1.00 10.51 339 ILE A N 1
ATOM 2490 C CA . ILE A 1 339 ? 20.332 12.856 65.952 1.00 10.79 339 ILE A CA 1
ATOM 2491 C C . ILE A 1 339 ? 20.017 13.923 64.886 1.00 9.81 339 ILE A C 1
ATOM 2492 O O . ILE A 1 339 ? 19.003 13.844 64.177 1.00 9.99 339 ILE A O 1
ATOM 2497 N N . GLY A 1 340 ? 20.879 14.929 64.750 1.00 10.64 340 GLY A N 1
ATOM 2498 C CA . GLY A 1 340 ? 20.642 15.977 63.763 1.00 10.97 340 GLY A CA 1
ATOM 2499 C C . GLY A 1 340 ? 20.605 15.434 62.335 1.00 10.29 340 GLY A C 1
ATOM 2500 O O . GLY A 1 340 ? 19.843 15.924 61.502 1.00 10.65 340 GLY A O 1
ATOM 2501 N N . GLU A 1 341 ? 21.378 14.383 62.042 1.00 10.33 341 GLU A N 1
ATOM 2502 C CA . GLU A 1 341 ? 21.373 13.785 60.686 1.00 10.09 341 GLU A CA 1
ATOM 2503 C C . GLU A 1 341 ? 20.100 12.970 60.460 1.00 9.96 341 GLU A C 1
ATOM 2504 O O . GLU A 1 341 ? 19.646 12.809 59.317 1.00 10.80 341 GLU A O 1
ATOM 2510 N N . THR A 1 342 ? 19.491 12.484 61.544 1.00 9.78 342 THR A N 1
ATOM 2511 C CA . THR A 1 342 ? 18.215 11.771 61.450 1.00 10.31 342 THR A CA 1
ATOM 2512 C C . THR A 1 342 ? 17.062 12.773 61.191 1.00 10.16 342 THR A C 1
ATOM 2513 O O . THR A 1 342 ? 16.181 12.531 60.349 1.00 10.39 342 THR A O 1
ATOM 2517 N N . VAL A 1 343 ? 17.076 13.915 61.890 1.00 10.98 343 VAL A N 1
ATOM 2518 C CA . VAL A 1 343 ? 16.141 15.021 61.639 1.00 11.38 343 VAL A CA 1
ATOM 2519 C C . VAL A 1 343 ? 16.269 15.509 60.191 1.00 11.83 343 VAL A C 1
ATOM 2520 O O . VAL A 1 343 ? 15.278 15.788 59.528 1.00 12.08 343 VAL A O 1
ATOM 2524 N N . ASP A 1 344 ? 17.499 15.607 59.690 1.00 11.93 344 ASP A N 1
ATOM 2525 C CA . ASP A 1 344 ? 17.804 15.998 58.291 1.00 12.24 344 ASP A CA 1
ATOM 2526 C C . ASP A 1 344 ? 17.149 15.032 57.294 1.00 11.63 344 ASP A C 1
ATOM 2527 O O . ASP A 1 344 ? 16.488 15.432 56.323 1.00 12.86 344 ASP A O 1
ATOM 2532 N N . LEU A 1 345 ? 17.304 13.734 57.550 1.00 11.13 345 LEU A N 1
ATOM 2533 C CA . LEU A 1 345 ? 16.680 12.726 56.694 1.00 10.93 345 LEU A CA 1
ATOM 2534 C C . LEU A 1 345 ? 15.154 12.853 56.740 1.00 10.65 345 LEU A C 1
ATOM 2535 O O . LEU A 1 345 ? 14.489 12.731 55.693 1.00 11.10 345 LEU A O 1
ATOM 2540 N N . ASP A 1 346 ? 14.587 13.064 57.930 1.00 10.98 346 ASP A N 1
ATOM 2541 C CA . ASP A 1 346 ? 13.129 13.245 58.034 1.00 11.46 346 ASP A CA 1
ATOM 2542 C C . ASP A 1 346 ? 12.608 14.376 57.124 1.00 11.49 346 ASP A C 1
ATOM 2543 O O . ASP A 1 346 ? 11.568 14.217 56.478 1.00 11.30 346 ASP A O 1
ATOM 2548 N N . GLU A 1 347 ? 13.359 15.465 56.990 1.00 12.20 347 GLU A N 1
ATOM 2549 C CA . GLU A 1 347 ? 12.921 16.567 56.102 1.00 12.69 347 GLU A CA 1
ATOM 2550 C C . GLU A 1 347 ? 12.878 16.100 54.640 1.00 12.30 347 GLU A C 1
ATOM 2551 O O . GLU A 1 347 ? 11.930 16.420 53.891 1.00 12.92 347 GLU A O 1
ATOM 2557 N N . ALA A 1 348 ? 13.894 15.324 54.227 1.00 11.89 348 ALA A N 1
ATOM 2558 C CA . ALA A 1 348 ? 13.921 14.794 52.852 1.00 12.22 348 ALA A CA 1
ATOM 2559 C C . ALA A 1 348 ? 12.803 13.776 52.609 1.00 12.00 348 ALA A C 1
ATOM 2560 O O . ALA A 1 348 ? 12.201 13.767 51.533 1.00 12.64 348 ALA A O 1
ATOM 2562 N N . VAL A 1 349 ? 12.494 12.930 53.606 1.00 10.87 349 VAL A N 1
ATOM 2563 C CA . VAL A 1 349 ? 11.378 12.003 53.492 1.00 11.20 349 VAL A CA 1
ATOM 2564 C C . VAL A 1 349 ? 10.052 12.780 53.309 1.00 11.51 349 VAL A C 1
ATOM 2565 O O . VAL A 1 349 ? 9.195 12.400 52.505 1.00 11.99 349 VAL A O 1
ATOM 2569 N N . GLN A 1 350 ? 9.881 13.875 54.050 1.00 12.10 350 GLN A N 1
ATOM 2570 C CA . GLN A 1 350 ? 8.685 14.696 53.868 1.00 12.42 350 GLN A CA 1
ATOM 2571 C C . GLN A 1 350 ? 8.536 15.199 52.418 1.00 12.68 350 GLN A C 1
ATOM 2572 O O . GLN A 1 350 ? 7.437 15.180 51.842 1.00 13.14 350 GLN A O 1
ATOM 2578 N N . ARG A 1 351 ? 9.621 15.698 51.821 1.00 12.96 351 ARG A N 1
ATOM 2579 C CA . ARG A 1 351 ? 9.585 16.150 50.422 1.00 13.67 351 ARG A CA 1
ATOM 2580 C C . ARG A 1 351 ? 9.158 15.004 49.495 1.00 13.23 351 ARG A C 1
ATOM 2581 O O . ARG A 1 351 ? 8.347 15.208 48.585 1.00 14.14 351 ARG A O 1
ATOM 2589 N N . ALA A 1 352 ? 9.709 13.807 49.710 1.00 13.32 352 ALA A N 1
ATOM 2590 C CA . ALA A 1 352 ? 9.393 12.650 48.871 1.00 12.95 352 ALA A CA 1
ATOM 2591 C C . ALA A 1 352 ? 7.933 12.242 48.998 1.00 12.76 352 ALA A C 1
ATOM 2592 O O . ALA A 1 352 ? 7.249 11.966 47.990 1.00 13.22 352 ALA A O 1
ATOM 2594 N N . LEU A 1 353 ? 7.416 12.232 50.231 1.00 12.89 353 LEU A N 1
ATOM 2595 C CA . LEU A 1 353 ? 6.013 11.832 50.463 1.00 13.98 353 LEU A CA 1
ATOM 2596 C C . LEU A 1 353 ? 5.011 12.867 49.919 1.00 14.16 353 LEU A C 1
ATOM 2597 O O . LEU A 1 353 ? 3.973 12.498 49.364 1.00 14.95 353 LEU A O 1
ATOM 2602 N N . GLU A 1 354 ? 5.349 14.146 50.062 1.00 14.30 354 GLU A N 1
ATOM 2603 C CA . GLU A 1 354 ? 4.520 15.230 49.518 1.00 15.35 354 GLU A CA 1
ATOM 2604 C C . GLU A 1 354 ? 4.377 15.070 47.997 1.00 14.89 354 GLU A C 1
ATOM 2605 O O . GLU A 1 354 ? 3.262 15.141 47.442 1.00 16.18 354 GLU A O 1
ATOM 2611 N N . PHE A 1 355 ? 5.490 14.814 47.316 1.00 15.14 355 PHE A N 1
ATOM 2612 C CA . PHE A 1 355 ? 5.473 14.566 45.872 1.00 14.66 355 PHE A CA 1
ATOM 2613 C C . PHE A 1 355 ? 4.647 13.330 45.531 1.00 14.46 355 PHE A C 1
ATOM 2614 O O . PHE A 1 355 ? 3.767 13.354 44.651 1.00 14.97 355 PHE A O 1
ATOM 2622 N N . ALA A 1 356 ? 4.907 12.238 46.250 1.00 14.16 356 ALA A N 1
ATOM 2623 C CA . ALA A 1 356 ? 4.265 10.964 45.948 1.00 14.46 356 ALA A CA 1
ATOM 2624 C C . ALA A 1 356 ? 2.738 10.992 46.129 1.00 15.02 356 ALA A C 1
ATOM 2625 O O . ALA A 1 356 ? 1.998 10.365 45.366 1.00 15.22 356 ALA A O 1
ATOM 2627 N N . LYS A 1 357 ? 2.270 11.691 47.161 1.00 16.29 357 LYS A N 1
ATOM 2628 C CA . LYS A 1 357 ? 0.828 11.815 47.418 1.00 18.69 357 LYS A CA 1
ATOM 2629 C C . LYS A 1 357 ? 0.125 12.574 46.286 1.00 19.13 357 LYS A C 1
ATOM 2630 O O . LYS A 1 357 ? -0.980 12.186 45.872 1.00 21.27 357 LYS A O 1
ATOM 2636 N N . LYS A 1 358 ? 0.774 13.607 45.748 1.00 19.22 358 LYS A N 1
ATOM 2637 C CA . LYS A 1 358 ? 0.207 14.385 44.620 1.00 20.80 358 LYS A CA 1
ATOM 2638 C C . LYS A 1 358 ? 0.212 13.569 43.342 1.00 20.71 358 LYS A C 1
ATOM 2639 O O . LYS A 1 358 ? -0.774 13.543 42.602 1.00 22.18 358 LYS A O 1
ATOM 2645 N N . GLU A 1 359 ? 1.337 12.897 43.075 1.00 19.77 359 GLU A N 1
ATOM 2646 C CA . GLU A 1 359 ? 1.557 12.226 41.789 1.00 19.75 359 GLU A CA 1
ATOM 2647 C C . GLU A 1 359 ? 0.740 10.928 41.675 1.00 19.45 359 GLU A C 1
ATOM 2648 O O . GLU A 1 359 ? 0.181 10.619 40.604 1.00 20.23 359 GLU A O 1
ATOM 2654 N N . GLY A 1 360 ? 0.633 10.181 42.778 1.00 18.51 360 GLY A N 1
ATOM 2655 C CA . GLY A 1 360 ? -0.256 9.023 42.885 1.00 18.47 360 GLY A CA 1
ATOM 2656 C C . GLY A 1 360 ? 0.230 7.672 42.367 1.00 17.82 360 GLY A C 1
ATOM 2657 O O . GLY A 1 360 ? -0.451 6.661 42.560 1.00 19.44 360 GLY A O 1
ATOM 2658 N N . ASN A 1 361 ? 1.395 7.657 41.714 1.00 16.47 361 ASN A N 1
ATOM 2659 C CA . ASN A 1 361 ? 1.960 6.445 41.099 1.00 16.14 361 ASN A CA 1
ATOM 2660 C C . ASN A 1 361 ? 3.424 6.228 41.542 1.00 15.23 361 ASN A C 1
ATOM 2661 O O . ASN A 1 361 ? 4.219 5.643 40.800 1.00 15.12 361 ASN A O 1
ATOM 2666 N N . THR A 1 362 ? 3.755 6.706 42.734 1.00 14.51 362 THR A N 1
ATOM 2667 C CA . THR A 1 362 ? 5.137 6.710 43.238 1.00 13.47 362 THR A CA 1
ATOM 2668 C C . THR A 1 362 ? 5.213 5.884 44.526 1.00 12.76 362 THR A C 1
ATOM 2669 O O . THR A 1 362 ? 4.501 6.137 45.502 1.00 12.85 362 THR A O 1
ATOM 2673 N N . LEU A 1 363 ? 6.099 4.893 44.503 1.00 11.81 363 LEU A N 1
ATOM 2674 C CA . LEU A 1 363 ? 6.457 4.078 45.685 1.00 11.11 363 LEU A CA 1
ATOM 2675 C C . LEU A 1 363 ? 7.609 4.740 46.436 1.00 10.86 363 LEU A C 1
ATOM 2676 O O . LEU A 1 363 ? 8.656 5.007 45.824 1.00 11.91 363 LEU A O 1
ATOM 2681 N N . VAL A 1 364 ? 7.373 5.048 47.709 1.00 9.99 364 VAL A N 1
ATOM 2682 C CA . VAL A 1 364 ? 8.396 5.640 48.585 1.00 10.27 364 VAL A CA 1
ATOM 2683 C C . VAL A 1 364 ? 8.733 4.608 49.669 1.00 10.59 364 VAL A C 1
ATOM 2684 O O . VAL A 1 364 ? 7.833 4.050 50.299 1.00 10.61 364 VAL A O 1
ATOM 2688 N N . ILE A 1 365 ? 10.029 4.336 49.880 1.00 10.12 365 ILE A N 1
ATOM 2689 C CA . ILE A 1 365 ? 10.523 3.340 50.862 1.00 10.15 365 ILE A CA 1
ATOM 2690 C C . ILE A 1 365 ? 11.548 4.044 51.767 1.00 9.74 365 ILE A C 1
ATOM 2691 O O . ILE A 1 365 ? 12.392 4.775 51.270 1.00 10.89 365 ILE A O 1
ATOM 2696 N N . VAL A 1 366 ? 11.456 3.836 53.092 1.00 9.57 366 VAL A N 1
ATOM 2697 C CA . VAL A 1 366 ? 12.411 4.383 54.056 1.00 9.87 366 VAL A CA 1
ATOM 2698 C C . VAL A 1 366 ? 12.938 3.240 54.930 1.00 9.05 366 VAL A C 1
ATOM 2699 O O . VAL A 1 366 ? 12.162 2.541 55.612 1.00 9.32 366 VAL A O 1
ATOM 2703 N N . THR A 1 367 ? 14.259 3.064 54.951 1.00 9.02 367 THR A N 1
ATOM 2704 C CA . THR A 1 367 ? 14.869 2.012 55.761 1.00 9.55 367 THR A CA 1
ATOM 2705 C C . THR A 1 367 ? 16.343 2.355 56.026 1.00 9.04 367 THR A C 1
ATOM 2706 O O . THR A 1 367 ? 16.784 3.494 55.781 1.00 9.30 367 THR A O 1
ATOM 2710 N N . ALA A 1 368 ? 17.087 1.379 56.542 1.00 8.66 368 ALA A N 1
ATOM 2711 C CA . ALA A 1 368 ? 18.506 1.486 56.841 1.00 8.71 368 ALA A CA 1
ATOM 2712 C C . ALA A 1 368 ? 19.253 0.297 56.250 1.00 8.61 368 ALA A C 1
ATOM 2713 O O . ALA A 1 368 ? 18.658 -0.749 55.984 1.00 9.05 368 ALA A O 1
ATOM 2715 N N . ASP A 1 369 ? 20.571 0.445 56.103 1.00 8.99 369 ASP A N 1
ATOM 2716 C CA . ASP A 1 369 ? 21.396 -0.655 55.629 1.00 8.84 369 ASP A CA 1
ATOM 2717 C C . ASP A 1 369 ? 21.717 -1.728 56.688 1.00 8.91 369 ASP A C 1
ATOM 2718 O O . ASP A 1 369 ? 21.881 -2.902 56.323 1.00 8.87 369 ASP A O 1
ATOM 2723 N N . HIS A 1 370 ? 21.800 -1.322 57.956 1.00 8.31 370 HIS A N 1
ATOM 2724 C CA . HIS A 1 370 ? 22.137 -2.198 59.080 1.00 8.83 370 HIS A CA 1
ATOM 2725 C C . HIS A 1 370 ? 21.860 -1.407 60.367 1.00 8.84 370 HIS A C 1
ATOM 2726 O O . HIS A 1 370 ? 21.658 -0.182 60.328 1.00 8.14 370 HIS A O 1
ATOM 2733 N N . ALA A 1 371 ? 21.865 -2.104 61.501 1.00 8.38 371 ALA A N 1
ATOM 2734 C CA . ALA A 1 371 ? 21.731 -1.475 62.807 1.00 8.09 371 ALA A CA 1
ATOM 2735 C C . ALA A 1 371 ? 23.107 -0.965 63.314 1.00 8.67 371 ALA A C 1
ATOM 2736 O O . ALA A 1 371 ? 24.129 -1.153 62.632 1.00 8.76 371 ALA A O 1
ATOM 2738 N N . HIS A 1 372 ? 23.114 -0.298 64.458 1.00 8.86 372 HIS A N 1
ATOM 2739 C CA . HIS A 1 372 ? 24.338 0.382 64.909 1.00 8.57 372 HIS A CA 1
ATOM 2740 C C . HIS A 1 372 ? 24.488 0.287 66.434 1.00 8.32 372 HIS A C 1
ATOM 2741 O O . HIS A 1 372 ? 23.812 -0.521 67.081 1.00 8.88 372 HIS A O 1
ATOM 2748 N N . ALA A 1 373 ? 25.423 1.063 67.001 1.00 8.81 373 ALA A N 1
ATOM 2749 C CA . ALA A 1 373 ? 25.848 0.881 68.395 1.00 8.78 373 ALA A CA 1
ATOM 2750 C C . ALA A 1 373 ? 24.921 1.517 69.424 1.00 7.98 373 ALA A C 1
ATOM 2751 O O . ALA A 1 373 ? 24.701 0.964 70.516 1.00 8.78 373 ALA A O 1
ATOM 2753 N N . SER A 1 374 ? 24.365 2.696 69.120 1.00 8.41 374 SER A N 1
ATOM 2754 C CA . SER A 1 374 ? 23.752 3.508 70.150 1.00 8.97 374 SER A CA 1
ATOM 2755 C C . SER A 1 374 ? 22.575 2.825 70.841 1.00 8.16 374 SER A C 1
ATOM 2756 O O . SER A 1 374 ? 21.703 2.239 70.164 1.00 8.65 374 SER A O 1
ATOM 2759 N N . GLN A 1 375 ? 22.503 2.985 72.171 1.00 7.90 375 GLN A N 1
ATOM 2760 C CA . GLN A 1 375 ? 21.399 2.502 72.997 1.00 8.24 375 GLN A CA 1
ATOM 2761 C C . GLN A 1 375 ? 20.861 3.596 73.896 1.00 8.90 375 GLN A C 1
ATOM 2762 O O . GLN A 1 375 ? 21.637 4.389 74.423 1.00 9.55 375 GLN A O 1
ATOM 2768 N N . ILE A 1 376 ? 19.549 3.648 74.080 1.00 8.31 376 ILE A N 1
ATOM 2769 C CA . ILE A 1 376 ? 18.904 4.536 75.059 1.00 8.20 376 ILE A CA 1
ATOM 2770 C C . ILE A 1 376 ? 18.842 3.796 76.400 1.00 8.64 376 ILE A C 1
ATOM 2771 O O . ILE A 1 376 ? 18.298 2.696 76.465 1.00 8.41 376 ILE A O 1
ATOM 2776 N N . VAL A 1 377 ? 19.415 4.392 77.444 1.00 8.74 377 VAL A N 1
ATOM 2777 C CA . VAL A 1 377 ? 19.564 3.768 78.765 1.00 9.34 377 VAL A CA 1
ATOM 2778 C C . VAL A 1 377 ? 19.064 4.704 79.887 1.00 9.94 377 VAL A C 1
ATOM 2779 O O . VAL A 1 377 ? 18.837 5.902 79.646 1.00 10.20 377 VAL A O 1
ATOM 2783 N N . ALA A 1 378 ? 18.909 4.155 81.101 1.00 11.18 378 ALA A N 1
ATOM 2784 C CA . ALA A 1 378 ? 18.389 4.906 82.245 1.00 12.07 378 ALA A CA 1
ATOM 2785 C C . ALA A 1 378 ? 19.322 6.060 82.604 1.00 13.40 378 ALA A C 1
ATOM 2786 O O . ALA A 1 378 ? 20.544 5.969 82.438 1.00 13.23 378 ALA A O 1
ATOM 2788 N N . PRO A 1 379 ? 18.765 7.151 83.182 1.00 14.06 379 PRO A N 1
ATOM 2789 C CA . PRO A 1 379 ? 19.648 8.295 83.506 1.00 15.75 379 PRO A CA 1
ATOM 2790 C C . PRO A 1 379 ? 20.815 8.018 84.465 1.00 16.57 379 PRO A C 1
ATOM 2791 O O . PRO A 1 379 ? 21.874 8.676 84.370 1.00 18.38 379 PRO A O 1
ATOM 2795 N N . ASP A 1 380 ? 20.632 7.090 85.395 1.00 16.18 380 ASP A N 1
ATOM 2796 C CA . ASP A 1 380 ? 21.679 6.794 86.408 1.00 17.16 380 ASP A CA 1
ATOM 2797 C C . ASP A 1 380 ? 22.635 5.667 86.002 1.00 16.19 380 ASP A C 1
ATOM 2798 O O . ASP A 1 380 ? 23.416 5.179 86.818 1.00 16.61 380 ASP A O 1
ATOM 2803 N N . THR A 1 381 ? 22.616 5.279 84.731 1.00 14.12 381 THR A N 1
ATOM 2804 C CA . THR A 1 381 ? 23.461 4.210 84.212 1.00 13.76 381 THR A CA 1
ATOM 2805 C C . THR A 1 381 ? 24.946 4.411 84.530 1.00 13.23 381 THR A C 1
ATOM 2806 O O . THR A 1 381 ? 25.479 5.492 84.340 1.00 14.75 381 THR A O 1
ATOM 2810 N N . LYS A 1 382 ? 25.597 3.341 84.978 1.00 14.11 382 LYS A N 1
ATOM 2811 C CA . LYS A 1 382 ? 27.047 3.285 85.139 1.00 15.12 382 LYS A CA 1
ATOM 2812 C C . LYS A 1 382 ? 27.523 2.179 84.182 1.00 13.89 382 LYS A C 1
ATOM 2813 O O . LYS A 1 382 ? 27.434 0.995 84.496 1.00 14.05 382 LYS A O 1
ATOM 2819 N N . ALA A 1 383 ? 27.991 2.585 83.003 1.00 12.97 383 ALA A N 1
ATOM 2820 C CA . ALA A 1 383 ? 28.313 1.686 81.882 1.00 12.72 383 ALA A CA 1
ATOM 2821 C C . ALA A 1 383 ? 29.821 1.664 81.629 1.00 12.23 383 ALA A C 1
ATOM 2822 O O . ALA A 1 383 ? 30.532 2.632 81.928 1.00 12.79 383 ALA A O 1
ATOM 2824 N N . PRO A 1 384 ? 30.321 0.587 81.018 1.00 11.37 384 PRO A N 1
ATOM 2825 C CA . PRO A 1 384 ? 31.769 0.483 80.763 1.00 12.67 384 PRO A CA 1
ATOM 2826 C C . PRO A 1 384 ? 32.274 1.218 79.515 1.00 12.42 384 PRO A C 1
ATOM 2827 O O . PRO A 1 384 ? 33.490 1.378 79.344 1.00 12.66 384 PRO A O 1
ATOM 2831 N N . GLY A 1 385 ? 31.348 1.633 78.638 1.00 11.64 385 GLY A N 1
ATOM 2832 C CA . GLY A 1 385 ? 31.697 2.330 77.381 1.00 12.04 385 GLY A CA 1
ATOM 2833 C C . GLY A 1 385 ? 31.581 3.839 77.465 1.00 12.28 385 GLY A C 1
ATOM 2834 O O . GLY A 1 385 ? 31.994 4.426 78.473 1.00 13.58 385 GLY A O 1
ATOM 2835 N N . LEU A 1 386 ? 31.028 4.454 76.420 1.00 11.28 386 LEU A N 1
ATOM 2836 C CA . LEU A 1 386 ? 30.921 5.912 76.326 1.00 11.02 386 LEU A CA 1
ATOM 2837 C C . LEU A 1 386 ? 29.448 6.302 76.465 1.00 10.46 386 LEU A C 1
ATOM 2838 O O . LEU A 1 386 ? 28.586 5.721 75.805 1.00 11.04 386 LEU A O 1
ATOM 2843 N N . THR A 1 387 ? 29.158 7.280 77.320 1.00 10.47 387 THR A N 1
ATOM 2844 C CA . THR A 1 387 ? 27.783 7.724 77.572 1.00 11.13 387 THR A CA 1
ATOM 2845 C C . THR A 1 387 ? 27.653 9.257 77.598 1.00 10.77 387 THR A C 1
ATOM 2846 O O . THR A 1 387 ? 28.653 9.997 77.724 1.00 11.14 387 THR A O 1
ATOM 2850 N N . GLN A 1 388 ? 26.413 9.735 77.486 1.00 10.72 388 GLN A N 1
ATOM 2851 C CA . GLN A 1 388 ? 26.089 11.159 77.465 1.00 10.78 388 GLN A CA 1
ATOM 2852 C C . GLN A 1 388 ? 24.620 11.363 77.846 1.00 10.76 388 GLN A C 1
ATOM 2853 O O . GLN A 1 388 ? 23.748 10.620 77.387 1.00 10.94 388 GLN A O 1
ATOM 2859 N N . ALA A 1 389 ? 24.358 12.365 78.698 1.00 10.42 389 ALA A N 1
ATOM 2860 C CA . ALA A 1 389 ? 22.994 12.820 79.011 1.00 10.45 389 ALA A CA 1
ATOM 2861 C C . ALA A 1 389 ? 22.627 13.984 78.087 1.00 10.25 389 ALA A C 1
ATOM 2862 O O . ALA A 1 389 ? 23.498 14.834 77.798 1.00 11.29 389 ALA A O 1
ATOM 2864 N N . LEU A 1 390 ? 21.370 14.009 77.627 1.00 10.66 390 LEU A N 1
ATOM 2865 C CA . LEU A 1 390 ? 20.827 15.026 76.709 1.00 11.13 390 LEU A CA 1
ATOM 2866 C C . LEU A 1 390 ? 19.535 15.612 77.262 1.00 10.90 390 LEU A C 1
ATOM 2867 O O . LEU A 1 390 ? 18.696 14.865 77.794 1.00 11.68 390 LEU A O 1
ATOM 2872 N N . ASN A 1 391 ? 19.334 16.921 77.068 1.00 11.07 391 ASN A N 1
ATOM 2873 C CA . ASN A 1 391 ? 18.081 17.611 77.402 1.00 11.50 391 ASN A CA 1
ATOM 2874 C C . ASN A 1 391 ? 17.122 17.588 76.203 1.00 11.82 391 ASN A C 1
ATOM 2875 O O . ASN A 1 391 ? 17.400 18.220 75.186 1.00 13.31 391 ASN A O 1
ATOM 2880 N N . THR A 1 392 ? 16.022 16.845 76.301 1.00 11.69 392 THR A N 1
ATOM 2881 C CA . THR A 1 392 ? 15.128 16.659 75.161 1.00 11.25 392 THR A CA 1
ATOM 2882 C C . THR A 1 392 ? 14.040 17.747 75.030 1.00 11.67 392 THR A C 1
ATOM 2883 O O . THR A 1 392 ? 13.834 18.580 75.933 1.00 12.10 392 THR A O 1
ATOM 2887 N N . LYS A 1 393 ? 13.264 17.657 73.947 1.00 11.12 393 LYS A N 1
ATOM 2888 C CA . LYS A 1 393 ? 12.092 18.536 73.739 1.00 11.93 393 LYS A CA 1
ATOM 2889 C C . LYS A 1 393 ? 11.096 18.447 74.898 1.00 11.93 393 LYS A C 1
ATOM 2890 O O . LYS A 1 393 ? 10.382 19.406 75.163 1.00 13.62 393 LYS A O 1
ATOM 2896 N N . ASP A 1 394 ? 11.030 17.311 75.590 1.00 11.60 394 ASP A N 1
ATOM 2897 C CA . ASP A 1 394 ? 10.100 17.144 76.699 1.00 12.00 394 ASP A CA 1
ATOM 2898 C C . ASP A 1 394 ? 10.546 17.874 77.979 1.00 12.38 394 ASP A C 1
ATOM 2899 O O . ASP A 1 394 ? 9.789 17.894 78.967 1.00 13.77 394 ASP A O 1
ATOM 2904 N N . GLY A 1 395 ? 11.757 18.421 78.017 1.00 12.38 395 GLY A N 1
ATOM 2905 C CA . GLY A 1 395 ? 12.290 18.978 79.259 1.00 13.45 395 GLY A CA 1
ATOM 2906 C C . GLY A 1 395 ? 12.706 17.918 80.262 1.00 13.14 395 GLY A C 1
ATOM 2907 O O . GLY A 1 395 ? 12.620 18.128 81.474 1.00 13.58 395 GLY A O 1
ATOM 2908 N N . ALA A 1 396 ? 13.150 16.765 79.758 1.00 13.03 396 ALA A N 1
ATOM 2909 C CA . ALA A 1 396 ? 13.641 15.654 80.582 1.00 12.81 396 ALA A CA 1
ATOM 2910 C C . ALA A 1 396 ? 14.956 15.143 80.007 1.00 11.94 396 ALA A C 1
ATOM 2911 O O . ALA A 1 396 ? 15.277 15.374 78.840 1.00 13.63 396 ALA A O 1
ATOM 2913 N N . VAL A 1 397 ? 15.711 14.426 80.826 1.00 12.34 397 VAL A N 1
ATOM 2914 C CA . VAL A 1 397 ? 17.009 13.865 80.432 1.00 12.21 397 VAL A CA 1
ATOM 2915 C C . VAL A 1 397 ? 16.863 12.476 79.774 1.00 10.70 397 VAL A C 1
ATOM 2916 O O . VAL A 1 397 ? 16.175 11.599 80.306 1.00 11.79 397 VAL A O 1
ATOM 2920 N N . MET A 1 398 ? 17.527 12.303 78.633 1.00 10.30 398 MET A N 1
ATOM 2921 C CA . MET A 1 398 ? 17.731 10.989 77.998 1.00 9.96 398 MET A CA 1
ATOM 2922 C C . MET A 1 398 ? 19.221 10.667 77.999 1.00 9.66 398 MET A C 1
ATOM 2923 O O . MET A 1 398 ? 20.037 11.522 77.672 1.00 10.64 398 MET A O 1
ATOM 2928 N N . VAL A 1 399 ? 19.591 9.429 78.316 1.00 9.90 399 VAL A N 1
ATOM 2929 C CA . VAL A 1 399 ? 20.996 8.989 78.229 1.00 10.24 399 VAL A CA 1
ATOM 2930 C C . VAL A 1 399 ? 21.210 8.000 77.067 1.00 9.51 399 VAL A C 1
ATOM 2931 O O . VAL A 1 399 ? 20.367 7.109 76.822 1.00 9.28 399 VAL A O 1
ATOM 2935 N N . MET A 1 400 ? 22.285 8.232 76.319 1.00 9.60 400 MET A N 1
ATOM 2936 C CA A MET A 1 400 ? 22.710 7.332 75.254 0.56 9.36 400 MET A CA 1
ATOM 2937 C CA B MET A 1 400 ? 22.751 7.372 75.223 0.44 10.69 400 MET A CA 1
ATOM 2938 C C . MET A 1 400 ? 24.059 6.699 75.607 1.00 9.35 400 MET A C 1
ATOM 2939 O O . MET A 1 400 ? 24.913 7.347 76.236 1.00 10.41 400 MET A O 1
ATOM 2948 N N . SER A 1 401 ? 24.215 5.428 75.196 1.00 9.45 401 SER A N 1
ATOM 2949 C CA . SER A 1 401 ? 25.372 4.567 75.485 1.00 9.11 401 SER A CA 1
ATOM 2950 C C . SER A 1 401 ? 25.905 3.934 74.204 1.00 9.38 401 SER A C 1
ATOM 2951 O O . SER A 1 401 ? 25.126 3.459 73.357 1.00 9.48 401 SER A O 1
ATOM 2954 N N . TYR A 1 402 ? 27.230 3.880 74.125 1.00 9.31 402 TYR A N 1
ATOM 2955 C CA . TYR A 1 402 ? 27.997 3.250 73.056 1.00 9.38 402 TYR A CA 1
ATOM 2956 C C . TYR A 1 402 ? 28.956 2.282 73.737 1.00 9.53 402 TYR A C 1
ATOM 2957 O O . TYR A 1 402 ? 29.971 2.709 74.318 1.00 10.73 402 TYR A O 1
ATOM 2966 N N . GLY A 1 403 ? 28.609 0.992 73.729 1.00 9.88 403 GLY A N 1
ATOM 2967 C CA . GLY A 1 403 ? 29.282 -0.020 74.566 1.00 10.64 403 GLY A CA 1
ATOM 2968 C C . GLY A 1 403 ? 29.887 -1.223 73.879 1.00 10.77 403 GLY A C 1
ATOM 2969 O O . GLY A 1 403 ? 30.197 -2.230 74.561 1.00 11.31 403 GLY A O 1
ATOM 2970 N N . ASN A 1 404 ? 30.123 -1.145 72.572 1.00 10.73 404 ASN A N 1
ATOM 2971 C CA . ASN A 1 404 ? 30.586 -2.322 71.829 1.00 11.51 404 ASN A CA 1
ATOM 2972 C C . ASN A 1 404 ? 31.999 -2.265 71.251 1.00 12.72 404 ASN A C 1
ATOM 2973 O O . ASN A 1 404 ? 32.384 -3.181 70.534 1.00 13.40 404 ASN A O 1
ATOM 2978 N N . SER A 1 405 ? 32.786 -1.239 71.595 1.00 13.22 405 SER A N 1
ATOM 2979 C CA . SER A 1 405 ? 34.153 -1.128 71.077 1.00 15.35 405 SER A CA 1
ATOM 2980 C C . SER A 1 405 ? 35.084 -0.381 72.009 1.00 15.24 405 SER A C 1
ATOM 2981 O O . SER A 1 405 ? 34.776 0.720 72.436 1.00 15.45 405 SER A O 1
ATOM 2984 N N . GLU A 1 406 ? 36.247 -0.986 72.285 1.00 15.64 406 GLU A N 1
ATOM 2985 C CA . GLU A 1 406 ? 37.338 -0.328 73.021 1.00 17.12 406 GLU A CA 1
ATOM 2986 C C . GLU A 1 406 ? 38.192 0.563 72.122 1.00 18.81 406 GLU A C 1
ATOM 2987 O O . GLU A 1 406 ? 39.006 1.323 72.631 1.00 20.37 406 GLU A O 1
ATOM 2993 N N . GLU A 1 407 ? 38.020 0.459 70.804 1.00 20.66 407 GLU A N 1
ATOM 2994 C CA . GLU A 1 407 ? 38.656 1.392 69.863 1.00 23.47 407 GLU A CA 1
ATOM 2995 C C . GLU A 1 407 ? 37.790 2.632 69.692 1.00 23.39 407 GLU A C 1
ATOM 2996 O O . GLU A 1 407 ? 36.658 2.669 70.165 1.00 23.28 407 GLU A O 1
ATOM 3002 N N A ASP A 1 408 ? 38.312 3.642 69.003 0.50 23.14 408 ASP A N 1
ATOM 3003 N N B ASP A 1 408 ? 38.321 3.628 68.991 0.50 23.18 408 ASP A N 1
ATOM 3004 C CA A ASP A 1 408 ? 37.592 4.907 68.848 0.50 23.09 408 ASP A CA 1
ATOM 3005 C CA B ASP A 1 408 ? 37.622 4.893 68.784 0.50 23.09 408 ASP A CA 1
ATOM 3006 C C A ASP A 1 408 ? 36.501 4.906 67.776 0.50 22.14 408 ASP A C 1
ATOM 3007 C C B ASP A 1 408 ? 36.762 4.881 67.511 0.50 22.02 408 ASP A C 1
ATOM 3008 O O A ASP A 1 408 ? 36.021 5.981 67.428 0.50 23.87 408 ASP A O 1
ATOM 3009 O O B ASP A 1 408 ? 36.740 5.847 66.758 0.50 22.16 408 ASP A O 1
ATOM 3018 N N . SER A 1 409 ? 36.139 3.747 67.231 1.00 20.41 409 SER A N 1
ATOM 3019 C CA . SER A 1 409 ? 35.031 3.652 66.278 1.00 17.86 409 SER A CA 1
ATOM 3020 C C . SER A 1 409 ? 34.044 2.661 66.879 1.00 15.23 409 SER A C 1
ATOM 3021 O O . SER A 1 409 ? 34.363 1.467 67.058 1.00 16.02 409 SER A O 1
ATOM 3024 N N . GLN A 1 410 ? 32.842 3.150 67.192 1.00 12.49 410 GLN A N 1
ATOM 3025 C CA . GLN A 1 410 ? 31.781 2.282 67.703 1.00 12.58 410 GLN A CA 1
ATOM 3026 C C . GLN A 1 410 ? 31.169 1.540 66.514 1.00 12.27 410 GLN A C 1
ATOM 3027 O O . GLN A 1 410 ? 31.078 2.094 65.414 1.00 13.73 410 GLN A O 1
ATOM 3033 N N . GLU A 1 411 ? 30.765 0.290 66.702 1.00 11.71 411 GLU A N 1
ATOM 3034 C CA . GLU A 1 411 ? 30.536 -0.575 65.538 1.00 11.88 411 GLU A CA 1
ATOM 3035 C C . GLU A 1 411 ? 29.070 -0.957 65.249 1.00 10.15 411 GLU A C 1
ATOM 3036 O O . GLU A 1 411 ? 28.175 -0.822 66.093 1.00 10.36 411 GLU A O 1
ATOM 3042 N N . HIS A 1 412 ? 28.862 -1.408 64.013 1.00 9.72 412 HIS A N 1
ATOM 3043 C CA . HIS A 1 412 ? 27.566 -1.927 63.541 1.00 8.71 412 HIS A CA 1
ATOM 3044 C C . HIS A 1 412 ? 27.043 -3.052 64.421 1.00 9.01 412 HIS A C 1
ATOM 3045 O O . HIS A 1 412 ? 27.840 -3.766 65.079 1.00 9.01 412 HIS A O 1
ATOM 3052 N N . THR A 1 413 ? 25.730 -3.252 64.385 1.00 8.76 413 THR A N 1
ATOM 3053 C CA . THR A 1 413 ? 25.144 -4.407 65.046 1.00 8.91 413 THR A CA 1
ATOM 3054 C C . THR A 1 413 ? 24.197 -5.138 64.077 1.00 8.96 413 THR A C 1
ATOM 3055 O O . THR A 1 413 ? 23.758 -4.603 63.040 1.00 8.88 413 THR A O 1
ATOM 3059 N N . GLY A 1 414 ? 23.901 -6.395 64.411 1.00 8.13 414 GLY A N 1
ATOM 3060 C CA . GLY A 1 414 ? 23.221 -7.310 63.484 1.00 8.66 414 GLY A CA 1
ATOM 3061 C C . GLY A 1 414 ? 21.705 -7.387 63.541 1.00 8.00 414 GLY A C 1
ATOM 3062 O O . GLY A 1 414 ? 21.089 -8.110 62.744 1.00 7.91 414 GLY A O 1
ATOM 3063 N N . SER A 1 415 ? 21.091 -6.672 64.479 1.00 8.03 415 SER A N 1
ATOM 3064 C CA . SER A 1 415 ? 19.619 -6.733 64.640 1.00 8.22 415 SER A CA 1
ATOM 3065 C C . SER A 1 415 ? 18.856 -6.409 63.359 1.00 7.31 415 SER A C 1
ATOM 3066 O O . SER A 1 415 ? 19.182 -5.418 62.681 1.00 8.37 415 SER A O 1
ATOM 3069 N N . GLN A 1 416 ? 17.798 -7.181 63.090 1.00 7.45 416 GLN A N 1
ATOM 3070 C CA . GLN A 1 416 ? 16.791 -6.774 62.098 1.00 7.47 416 GLN A CA 1
ATOM 3071 C C . GLN A 1 416 ? 16.258 -5.370 62.431 1.00 7.61 416 GLN A C 1
ATOM 3072 O O . GLN A 1 416 ? 16.315 -4.926 63.593 1.00 8.15 416 GLN A O 1
ATOM 3078 N N . LEU A 1 417 ? 15.683 -4.695 61.431 1.00 7.91 417 LEU A N 1
ATOM 3079 C CA . LEU A 1 417 ? 15.292 -3.300 61.617 1.00 8.12 417 LEU A CA 1
ATOM 3080 C C . LEU A 1 417 ? 14.141 -2.905 60.701 1.00 8.53 417 LEU A C 1
ATOM 3081 O O . LEU A 1 417 ? 13.826 -3.577 59.713 1.00 8.76 417 LEU A O 1
ATOM 3086 N N . ARG A 1 418 ? 13.518 -1.797 61.064 1.00 8.21 418 ARG A N 1
ATOM 3087 C CA . ARG A 1 418 ? 12.339 -1.271 60.369 1.00 7.99 418 ARG A CA 1
ATOM 3088 C C . ARG A 1 418 ? 12.576 -0.996 58.873 1.00 7.84 418 ARG A C 1
ATOM 3089 O O . ARG A 1 418 ? 13.540 -0.330 58.476 1.00 8.23 418 ARG A O 1
ATOM 3097 N N . ILE A 1 419 ? 11.609 -1.429 58.061 1.00 8.44 419 ILE A N 1
ATOM 3098 C CA . ILE A 1 419 ? 11.439 -0.967 56.676 1.00 8.92 419 ILE A CA 1
ATOM 3099 C C . ILE A 1 419 ? 9.962 -0.501 56.538 1.00 9.22 419 ILE A C 1
ATOM 3100 O O . ILE A 1 419 ? 9.059 -1.172 57.040 1.00 9.75 419 ILE A O 1
ATOM 3105 N N . ALA A 1 420 ? 9.752 0.668 55.945 1.00 9.33 420 ALA A N 1
ATOM 3106 C CA . ALA A 1 420 ? 8.407 1.245 55.791 1.00 9.57 420 ALA A CA 1
ATOM 3107 C C . ALA A 1 420 ? 8.200 1.752 54.365 1.00 9.81 420 ALA A C 1
ATOM 3108 O O . ALA A 1 420 ? 9.164 2.183 53.695 1.00 10.36 420 ALA A O 1
ATOM 3110 N N . ALA A 1 421 ? 6.954 1.714 53.865 1.00 10.01 421 ALA A N 1
ATOM 3111 C CA . ALA A 1 421 ? 6.662 2.097 52.480 1.00 10.53 421 ALA A CA 1
ATOM 3112 C C . ALA A 1 421 ? 5.263 2.713 52.324 1.00 10.69 421 ALA A C 1
ATOM 3113 O O . ALA A 1 421 ? 4.386 2.530 53.184 1.00 10.68 421 ALA A O 1
ATOM 3115 N N . TYR A 1 422 ? 5.117 3.458 51.228 1.00 11.18 422 TYR A N 1
ATOM 3116 C CA . TYR A 1 422 ? 3.895 4.166 50.821 1.00 11.34 422 TYR A CA 1
ATOM 3117 C C . TYR A 1 422 ? 3.778 4.024 49.308 1.00 10.97 422 TYR A C 1
ATOM 3118 O O . TYR A 1 422 ? 4.765 4.231 48.576 1.00 11.77 422 TYR A O 1
ATOM 3127 N N . GLY A 1 423 ? 2.571 3.711 48.817 1.00 12.00 423 GLY A N 1
ATOM 3128 C CA . GLY A 1 423 ? 2.293 3.741 47.380 1.00 12.78 423 GLY A CA 1
ATOM 3129 C C . GLY A 1 423 ? 2.180 2.374 46.750 1.00 13.10 423 GLY A C 1
ATOM 3130 O O . GLY A 1 423 ? 2.078 1.364 47.452 1.00 12.95 423 GLY A O 1
ATOM 3131 N N . PRO A 1 424 ? 2.144 2.324 45.402 1.00 13.75 424 PRO A N 1
ATOM 3132 C CA . PRO A 1 424 ? 2.008 1.057 44.688 1.00 13.87 424 PRO A CA 1
ATOM 3133 C C . PRO A 1 424 ? 3.074 0.025 45.113 1.00 13.49 424 PRO A C 1
ATOM 3134 O O . PRO A 1 424 ? 4.245 0.384 45.229 1.00 14.13 424 PRO A O 1
ATOM 3138 N N . HIS A 1 425 ? 2.653 -1.208 45.377 1.00 13.29 425 HIS A N 1
ATOM 3139 C CA . HIS A 1 425 ? 3.531 -2.327 45.733 1.00 13.54 425 HIS A CA 1
ATOM 3140 C C . HIS A 1 425 ? 4.125 -2.270 47.165 1.00 12.75 425 HIS A C 1
ATOM 3141 O O . HIS A 1 425 ? 4.915 -3.151 47.535 1.00 12.88 425 HIS A O 1
ATOM 3148 N N . ALA A 1 426 ? 3.691 -1.306 47.982 1.00 12.48 426 ALA A N 1
ATOM 3149 C CA . ALA A 1 426 ? 4.200 -1.154 49.367 1.00 12.05 426 ALA A CA 1
ATOM 3150 C C . ALA A 1 426 ? 3.868 -2.353 50.276 1.00 12.09 426 ALA A C 1
ATOM 3151 O O . ALA A 1 426 ? 4.544 -2.545 51.281 1.00 12.47 426 ALA A O 1
ATOM 3153 N N . ALA A 1 427 ? 2.875 -3.179 49.925 1.00 12.50 427 ALA A N 1
ATOM 3154 C CA . ALA A 1 427 ? 2.566 -4.376 50.726 1.00 12.50 427 ALA A CA 1
ATOM 3155 C C . ALA A 1 427 ? 3.768 -5.300 50.891 1.00 11.65 427 ALA A C 1
ATOM 3156 O O . ALA A 1 427 ? 3.835 -6.084 51.841 1.00 12.18 427 ALA A O 1
ATOM 3158 N N . ASN A 1 428 ? 4.678 -5.233 49.930 1.00 11.82 428 ASN A N 1
ATOM 3159 C CA . ASN A 1 428 ? 5.831 -6.136 49.896 1.00 11.51 428 ASN A CA 1
ATOM 3160 C C . ASN A 1 428 ? 6.935 -5.869 50.933 1.00 10.80 428 ASN A C 1
ATOM 3161 O O . ASN A 1 428 ? 7.896 -6.648 50.994 1.00 11.66 428 ASN A O 1
ATOM 3166 N N . VAL A 1 429 ? 6.756 -4.839 51.775 1.00 10.24 429 VAL A N 1
ATOM 3167 C CA . VAL A 1 429 ? 7.667 -4.627 52.909 1.00 10.47 429 VAL A CA 1
ATOM 3168 C C . VAL A 1 429 ? 7.086 -5.095 54.260 1.00 10.17 429 VAL A C 1
ATOM 3169 O O . VAL A 1 429 ? 7.808 -5.040 55.254 1.00 10.40 429 VAL A O 1
ATOM 3173 N N . VAL A 1 430 ? 5.843 -5.575 54.290 1.00 10.49 430 VAL A N 1
ATOM 3174 C CA . VAL A 1 430 ? 5.190 -5.931 55.548 1.00 10.19 430 VAL A CA 1
ATOM 3175 C C . VAL A 1 430 ? 5.636 -7.341 55.998 1.00 10.76 430 VAL A C 1
ATOM 3176 O O . VAL A 1 430 ? 5.974 -8.203 55.178 1.00 11.16 430 VAL A O 1
ATOM 3180 N N . GLY A 1 431 ? 5.678 -7.566 57.307 1.00 10.01 431 GLY A N 1
ATOM 3181 C CA . GLY A 1 431 ? 6.146 -8.840 57.847 1.00 10.13 431 GLY A CA 1
ATOM 3182 C C . GLY A 1 431 ? 7.671 -8.929 57.840 1.00 9.47 431 GLY A C 1
ATOM 3183 O O . GLY A 1 431 ? 8.360 -7.914 57.733 1.00 10.05 431 GLY A O 1
ATOM 3184 N N . LEU A 1 432 ? 8.188 -10.151 57.967 1.00 9.61 432 LEU A N 1
ATOM 3185 C CA . LEU A 1 432 ? 9.640 -10.420 57.898 1.00 9.58 432 LEU A CA 1
ATOM 3186 C C . LEU A 1 432 ? 10.068 -10.558 56.446 1.00 8.71 432 LEU A C 1
ATOM 3187 O O . LEU A 1 432 ? 9.493 -11.390 55.715 1.00 9.56 432 LEU A O 1
ATOM 3192 N N . THR A 1 433 ? 11.024 -9.739 56.003 1.00 8.73 433 THR A N 1
ATOM 3193 C CA . THR A 1 433 ? 11.593 -9.882 54.664 1.00 8.85 433 THR A CA 1
ATOM 3194 C C . THR A 1 433 ? 13.118 -9.848 54.778 1.00 8.18 433 THR A C 1
ATOM 3195 O O . THR A 1 433 ? 13.674 -9.671 55.863 1.00 8.83 433 THR A O 1
ATOM 3199 N N . ASP A 1 434 ? 13.780 -10.079 53.640 1.00 8.62 434 ASP A N 1
ATOM 3200 C CA . ASP A 1 434 ? 15.241 -9.897 53.545 1.00 9.07 434 ASP A CA 1
ATOM 3201 C C . ASP A 1 434 ? 15.565 -8.647 52.727 1.00 8.50 434 ASP A C 1
ATOM 3202 O O . ASP A 1 434 ? 14.783 -8.216 51.868 1.00 8.81 434 ASP A O 1
ATOM 3207 N N . GLN A 1 435 ? 16.732 -8.061 52.996 1.00 8.97 435 GLN A N 1
ATOM 3208 C CA . GLN A 1 435 ? 17.224 -6.933 52.223 1.00 9.20 435 GLN A CA 1
ATOM 3209 C C . GLN A 1 435 ? 17.276 -7.205 50.712 1.00 9.49 435 GLN A C 1
ATOM 3210 O O . GLN A 1 435 ? 17.016 -6.298 49.918 1.00 9.86 435 GLN A O 1
ATOM 3216 N N . THR A 1 436 ? 17.573 -8.450 50.318 1.00 9.08 436 THR A N 1
ATOM 3217 C CA . THR A 1 436 ? 17.523 -8.797 48.897 1.00 9.44 436 THR A CA 1
ATOM 3218 C C . THR A 1 436 ? 16.093 -8.810 48.300 1.00 9.91 436 THR A C 1
ATOM 3219 O O . THR A 1 436 ? 15.936 -8.561 47.099 1.00 10.68 436 THR A O 1
ATOM 3223 N N . ASP A 1 437 ? 15.067 -9.069 49.125 1.00 9.75 437 ASP A N 1
ATOM 3224 C CA . ASP A 1 437 ? 13.687 -8.930 48.612 1.00 9.55 437 ASP A CA 1
ATOM 3225 C C . ASP A 1 437 ? 13.422 -7.512 48.130 1.00 9.87 437 ASP A C 1
ATOM 3226 O O . ASP A 1 437 ? 12.609 -7.301 47.227 1.00 10.64 437 ASP A O 1
ATOM 3231 N N . LEU A 1 438 ? 14.060 -6.506 48.732 1.00 9.66 438 LEU A N 1
ATOM 3232 C CA . LEU A 1 438 ? 13.844 -5.103 48.323 1.00 10.02 438 LEU A CA 1
ATOM 3233 C C . LEU A 1 438 ? 14.233 -4.866 46.851 1.00 9.91 438 LEU A C 1
ATOM 3234 O O . LEU A 1 438 ? 13.516 -4.154 46.131 1.00 10.27 438 LEU A O 1
ATOM 3239 N N . PHE A 1 439 ? 15.295 -5.511 46.379 1.00 9.98 439 PHE A N 1
ATOM 3240 C CA . PHE A 1 439 ? 15.657 -5.432 44.967 1.00 10.35 439 PHE A CA 1
ATOM 3241 C C . PHE A 1 439 ? 14.494 -5.914 44.082 1.00 10.36 439 PHE A C 1
ATOM 3242 O O . PHE A 1 439 ? 14.078 -5.233 43.142 1.00 10.95 439 PHE A O 1
ATOM 3250 N N . TYR A 1 440 ? 13.967 -7.095 44.405 1.00 10.40 440 TYR A N 1
ATOM 3251 C CA . TYR A 1 440 ? 12.898 -7.719 43.627 1.00 10.72 440 TYR A CA 1
ATOM 3252 C C . TYR A 1 440 ? 11.602 -6.926 43.712 1.00 10.94 440 TYR A C 1
ATOM 3253 O O . TYR A 1 440 ? 10.839 -6.829 42.721 1.00 11.76 440 TYR A O 1
ATOM 3262 N N . THR A 1 441 ? 11.312 -6.369 44.887 1.00 10.74 441 THR A N 1
ATOM 3263 C CA . THR A 1 441 ? 10.132 -5.491 45.053 1.00 11.03 441 THR A CA 1
ATOM 3264 C C . THR A 1 441 ? 10.224 -4.288 44.110 1.00 10.56 441 THR A C 1
ATOM 3265 O O . THR A 1 441 ? 9.239 -3.929 43.440 1.00 11.56 441 THR A O 1
ATOM 3269 N N . MET A 1 442 ? 11.380 -3.626 44.083 1.00 10.61 442 MET A N 1
ATOM 3270 C CA . MET A 1 442 ? 11.560 -2.453 43.208 1.00 10.92 442 MET A CA 1
ATOM 3271 C C . MET A 1 442 ? 11.507 -2.822 41.710 1.00 10.63 442 MET A C 1
ATOM 3272 O O . MET A 1 442 ? 10.828 -2.150 40.907 1.00 11.71 442 MET A O 1
ATOM 3277 N N . LYS A 1 443 ? 12.156 -3.919 41.338 1.00 11.33 443 LYS A N 1
ATOM 3278 C CA . LYS A 1 443 ? 12.151 -4.400 39.970 1.00 12.28 443 LYS A CA 1
ATOM 3279 C C . LYS A 1 443 ? 10.713 -4.657 39.468 1.00 12.45 443 LYS A C 1
ATOM 3280 O O . LYS A 1 443 ? 10.319 -4.196 38.389 1.00 13.36 443 LYS A O 1
ATOM 3286 N N . ALA A 1 444 ? 9.926 -5.369 40.273 1.00 12.08 444 ALA A N 1
ATOM 3287 C CA . ALA A 1 444 ? 8.560 -5.724 39.884 1.00 12.90 444 ALA A CA 1
ATOM 3288 C C . ALA A 1 444 ? 7.667 -4.492 39.890 1.00 13.35 444 ALA A C 1
ATOM 3289 O O . ALA A 1 444 ? 6.799 -4.355 39.028 1.00 14.28 444 ALA A O 1
ATOM 3291 N N . ALA A 1 445 ? 7.847 -3.573 40.837 1.00 13.40 445 ALA A N 1
ATOM 3292 C CA . ALA A 1 445 ? 7.006 -2.370 40.893 1.00 13.13 445 ALA A CA 1
ATOM 3293 C C . ALA A 1 445 ? 7.137 -1.522 39.610 1.00 13.51 445 ALA A C 1
ATOM 3294 O O . ALA A 1 445 ? 6.136 -0.999 39.088 1.00 14.25 445 ALA A O 1
ATOM 3296 N N . LEU A 1 446 ? 8.357 -1.397 39.089 1.00 13.32 446 LEU A N 1
ATOM 3297 C CA . LEU A 1 446 ? 8.650 -0.646 37.866 1.00 14.40 446 LEU A CA 1
ATOM 3298 C C . LEU A 1 446 ? 8.428 -1.487 36.597 1.00 15.25 446 LEU A C 1
ATOM 3299 O O . LEU A 1 446 ? 8.568 -0.983 35.466 1.00 17.07 446 LEU A O 1
ATOM 3304 N N . GLY A 1 447 ? 8.066 -2.749 36.749 1.00 15.56 447 GLY A N 1
ATOM 3305 C CA . GLY A 1 447 ? 7.849 -3.638 35.597 1.00 17.38 447 GLY A CA 1
ATOM 3306 C C . GLY A 1 447 ? 9.099 -3.880 34.763 1.00 17.67 447 GLY A C 1
ATOM 3307 O O . GLY A 1 447 ? 9.020 -4.039 33.530 1.00 19.56 447 GLY A O 1
ATOM 3308 N N . LEU A 1 448 ? 10.266 -3.897 35.416 1.00 17.73 448 LEU A N 1
ATOM 3309 C CA . LEU A 1 448 ? 11.534 -4.138 34.712 1.00 18.13 448 LEU A CA 1
ATOM 3310 C C . LEU A 1 448 ? 11.713 -5.624 34.454 1.00 19.74 448 LEU A C 1
ATOM 3311 O O . LEU A 1 448 ? 11.312 -6.458 35.279 1.00 21.30 448 LEU A O 1
ATOM 3316 N N . ASN B 1 9 ? 5.671 -19.557 54.342 1.00 23.61 9 ASN B N 1
ATOM 3317 C CA . ASN B 1 9 ? 6.867 -19.311 55.159 1.00 22.48 9 ASN B CA 1
ATOM 3318 C C . ASN B 1 9 ? 7.661 -18.108 54.687 1.00 20.55 9 ASN B C 1
ATOM 3319 O O . ASN B 1 9 ? 7.426 -17.539 53.624 1.00 22.26 9 ASN B O 1
ATOM 3324 N N . ARG B 1 10 ? 8.591 -17.699 55.523 1.00 15.88 10 ARG B N 1
ATOM 3325 C CA . ARG B 1 10 ? 9.451 -16.556 55.199 1.00 14.60 10 ARG B CA 1
ATOM 3326 C C . ARG B 1 10 ? 10.930 -16.973 55.451 1.00 12.61 10 ARG B C 1
ATOM 3327 O O . ARG B 1 10 ? 11.745 -16.141 55.844 1.00 12.18 10 ARG B O 1
ATOM 3335 N N . ALA B 1 11 ? 11.290 -18.236 55.221 1.00 12.96 11 ALA B N 1
ATOM 3336 C CA . ALA B 1 11 ? 12.717 -18.634 55.177 1.00 12.69 11 ALA B CA 1
ATOM 3337 C C . ALA B 1 11 ? 13.308 -18.203 53.825 1.00 12.59 11 ALA B C 1
ATOM 3338 O O . ALA B 1 11 ? 12.594 -18.022 52.825 1.00 13.30 11 ALA B O 1
ATOM 3340 N N . ALA B 1 12 ? 14.630 -18.072 53.786 1.00 11.94 12 ALA B N 1
ATOM 3341 C CA . ALA B 1 12 ? 15.359 -17.923 52.518 1.00 12.56 12 ALA B CA 1
ATOM 3342 C C . ALA B 1 12 ? 14.934 -19.030 51.563 1.00 13.40 12 ALA B C 1
ATOM 3343 O O . ALA B 1 12 ? 14.845 -20.204 51.931 1.00 14.35 12 ALA B O 1
ATOM 3345 N N . GLN B 1 13 ? 14.665 -18.672 50.320 1.00 14.02 13 GLN B N 1
ATOM 3346 C CA . GLN B 1 13 ? 14.025 -19.661 49.466 1.00 16.40 13 GLN B CA 1
ATOM 3347 C C . GLN B 1 13 ? 15.036 -20.601 48.769 1.00 16.20 13 GLN B C 1
ATOM 3348 O O . GLN B 1 13 ? 14.618 -21.645 48.276 1.00 17.72 13 GLN B O 1
ATOM 3354 N N . GLY B 1 14 ? 16.341 -20.328 48.817 1.00 15.81 14 GLY B N 1
ATOM 3355 C CA . GLY B 1 14 ? 17.318 -21.226 48.198 1.00 16.65 14 GLY B CA 1
ATOM 3356 C C . GLY B 1 14 ? 18.749 -21.092 48.667 1.00 15.66 14 GLY B C 1
ATOM 3357 O O . GLY B 1 14 ? 19.031 -21.124 49.845 1.00 17.45 14 GLY B O 1
ATOM 3358 N N . ASP B 1 15 ? 19.654 -20.975 47.702 1.00 15.62 15 ASP B N 1
ATOM 3359 C CA . ASP B 1 15 ? 21.089 -20.876 47.962 1.00 14.73 15 ASP B CA 1
ATOM 3360 C C . ASP B 1 15 ? 21.401 -19.395 48.232 1.00 13.44 15 ASP B C 1
ATOM 3361 O O . ASP B 1 15 ? 21.377 -18.587 47.311 1.00 13.12 15 ASP B O 1
ATOM 3366 N N . ILE B 1 16 ? 21.708 -19.046 49.479 1.00 12.26 16 ILE B N 1
ATOM 3367 C CA . ILE B 1 16 ? 21.922 -17.646 49.855 1.00 11.72 16 ILE B CA 1
ATOM 3368 C C . ILE B 1 16 ? 23.108 -16.971 49.139 1.00 11.41 16 ILE B C 1
ATOM 3369 O O . ILE B 1 16 ? 23.217 -15.735 49.156 1.00 11.44 16 ILE B O 1
ATOM 3374 N N . THR B 1 17 ? 23.986 -17.766 48.519 1.00 11.66 17 THR B N 1
ATOM 3375 C CA . THR B 1 17 ? 25.074 -17.209 47.732 1.00 12.32 17 THR B CA 1
ATOM 3376 C C . THR B 1 17 ? 24.717 -16.833 46.295 1.00 12.10 17 THR B C 1
ATOM 3377 O O . THR B 1 17 ? 25.539 -16.167 45.617 1.00 13.03 17 THR B O 1
ATOM 3381 N N . ALA B 1 18 ? 23.541 -17.257 45.828 1.00 12.35 18 ALA B N 1
ATOM 3382 C CA . ALA B 1 18 ? 23.105 -17.066 44.437 1.00 12.69 18 ALA B CA 1
ATOM 3383 C C . ALA B 1 18 ? 22.074 -15.943 44.340 1.00 12.62 18 ALA B C 1
ATOM 3384 O O . ALA B 1 18 ? 21.378 -15.650 45.311 1.00 11.65 18 ALA B O 1
ATOM 3386 N N . PRO B 1 19 ? 21.931 -15.323 43.146 1.00 13.25 19 PRO B N 1
ATOM 3387 C CA . PRO B 1 19 ? 20.927 -14.276 42.985 1.00 14.06 19 PRO B CA 1
ATOM 3388 C C . PRO B 1 19 ? 19.533 -14.757 43.396 1.00 13.25 19 PRO B C 1
ATOM 3389 O O . PRO B 1 19 ? 19.076 -15.819 42.942 1.00 13.80 19 PRO B O 1
ATOM 3393 N N . GLY B 1 20 ? 18.868 -13.992 44.264 1.00 13.09 20 GLY B N 1
ATOM 3394 C CA . GLY B 1 20 ? 17.524 -14.341 44.721 1.00 13.23 20 GLY B CA 1
ATOM 3395 C C . GLY B 1 20 ? 17.420 -15.447 45.760 1.00 12.32 20 GLY B C 1
ATOM 3396 O O . GLY B 1 20 ? 16.335 -15.687 46.292 1.00 12.41 20 GLY B O 1
ATOM 3397 N N . GLY B 1 21 ? 18.523 -16.123 46.078 1.00 11.72 21 GLY B N 1
ATOM 3398 C CA . GLY B 1 21 ? 18.447 -17.283 46.958 1.00 11.46 21 GLY B CA 1
ATOM 3399 C C . GLY B 1 21 ? 18.188 -16.959 48.425 1.00 11.27 21 GLY B C 1
ATOM 3400 O O . GLY B 1 21 ? 17.825 -17.855 49.197 1.00 12.32 21 GLY B O 1
ATOM 3401 N N . ALA B 1 22 ? 18.420 -15.705 48.832 1.00 10.64 22 ALA B N 1
ATOM 3402 C CA . ALA B 1 22 ? 18.120 -15.261 50.202 1.00 10.59 22 ALA B CA 1
ATOM 3403 C C . ALA B 1 22 ? 16.753 -14.577 50.331 1.00 10.17 22 ALA B C 1
ATOM 3404 O O . ALA B 1 22 ? 16.364 -14.166 51.429 1.00 10.74 22 ALA B O 1
ATOM 3406 N N . ARG B 1 23 ? 15.992 -14.491 49.234 1.00 10.46 23 ARG B N 1
ATOM 3407 C CA A ARG B 1 23 ? 14.630 -13.925 49.276 0.51 11.26 23 ARG B CA 1
ATOM 3408 C CA B ARG B 1 23 ? 14.625 -13.930 49.276 0.49 11.18 23 ARG B CA 1
ATOM 3409 C C . ARG B 1 23 ? 13.767 -14.712 50.253 1.00 10.52 23 ARG B C 1
ATOM 3410 O O . ARG B 1 23 ? 13.798 -15.958 50.243 1.00 11.07 23 ARG B O 1
ATOM 3425 N N . ARG B 1 24 ? 12.958 -14.004 51.041 1.00 10.03 24 ARG B N 1
ATOM 3426 C CA . ARG B 1 24 ? 11.962 -14.628 51.906 1.00 10.20 24 ARG B CA 1
ATOM 3427 C C . ARG B 1 24 ? 10.570 -14.633 51.246 1.00 11.20 24 ARG B C 1
ATOM 3428 O O . ARG B 1 24 ? 9.687 -15.345 51.724 1.00 12.05 24 ARG B O 1
ATOM 3436 N N . LEU B 1 25 ? 10.379 -13.839 50.187 1.00 11.70 25 LEU B N 1
ATOM 3437 C CA . LEU B 1 25 ? 9.094 -13.724 49.485 1.00 13.19 25 LEU B CA 1
ATOM 3438 C C . LEU B 1 25 ? 9.094 -14.551 48.197 1.00 15.80 25 LEU B C 1
ATOM 3439 O O . LEU B 1 25 ? 10.063 -14.565 47.444 1.00 16.20 25 LEU B O 1
ATOM 3444 N N . THR B 1 26 ? 7.975 -15.201 47.900 1.00 19.32 26 THR B N 1
ATOM 3445 C CA . THR B 1 26 ? 7.888 -15.961 46.625 1.00 21.93 26 THR B CA 1
ATOM 3446 C C . THR B 1 26 ? 7.134 -15.249 45.495 1.00 22.66 26 THR B C 1
ATOM 3447 O O . THR B 1 26 ? 7.152 -15.699 44.337 1.00 25.00 26 THR B O 1
ATOM 3451 N N . GLY B 1 27 ? 6.468 -14.157 45.825 1.00 22.13 27 GLY B N 1
ATOM 3452 C CA . GLY B 1 27 ? 5.636 -13.411 44.870 1.00 21.47 27 GLY B CA 1
ATOM 3453 C C . GLY B 1 27 ? 5.049 -12.173 45.537 1.00 20.29 27 GLY B C 1
ATOM 3454 O O . GLY B 1 27 ? 5.355 -11.880 46.702 1.00 20.36 27 GLY B O 1
ATOM 3455 N N . ASP B 1 28 ? 4.196 -11.454 44.806 1.00 18.80 28 ASP B N 1
ATOM 3456 C CA . ASP B 1 28 ? 3.579 -10.220 45.293 1.00 17.44 28 ASP B CA 1
ATOM 3457 C C . ASP B 1 28 ? 2.687 -10.520 46.487 1.00 16.84 28 ASP B C 1
ATOM 3458 O O . ASP B 1 28 ? 1.943 -11.516 46.478 1.00 17.02 28 ASP B O 1
ATOM 3463 N N . GLN B 1 29 ? 2.746 -9.654 47.504 1.00 15.37 29 GLN B N 1
ATOM 3464 C CA . GLN B 1 29 ? 2.024 -9.855 48.758 1.00 15.40 29 GLN B CA 1
ATOM 3465 C C . GLN B 1 29 ? 0.707 -9.092 48.914 1.00 15.74 29 GLN B C 1
ATOM 3466 O O . GLN B 1 29 ? 0.022 -9.241 49.924 1.00 16.31 29 GLN B O 1
ATOM 3472 N N . THR B 1 30 ? 0.349 -8.273 47.934 1.00 15.84 30 THR B N 1
ATOM 3473 C CA . THR B 1 30 ? -0.812 -7.401 48.080 1.00 16.58 30 THR B CA 1
ATOM 3474 C C . THR B 1 30 ? -2.115 -8.187 48.314 1.00 16.33 30 THR B C 1
ATOM 3475 O O . THR B 1 30 ? -2.869 -7.854 49.227 1.00 15.24 30 THR B O 1
ATOM 3479 N N . ALA B 1 31 ? -2.373 -9.222 47.513 1.00 17.21 31 ALA B N 1
ATOM 3480 C CA . ALA B 1 31 ? -3.606 -10.011 47.658 1.00 18.01 31 ALA B CA 1
ATOM 3481 C C . ALA B 1 31 ? -3.649 -10.742 49.012 1.00 18.59 31 ALA B C 1
ATOM 3482 O O . ALA B 1 31 ? -4.670 -10.730 49.700 1.00 18.71 31 ALA B O 1
ATOM 3484 N N . ALA B 1 32 ? -2.532 -11.343 49.422 1.00 18.64 32 ALA B N 1
ATOM 3485 C CA . ALA B 1 32 ? -2.465 -12.047 50.699 1.00 19.28 32 ALA B CA 1
ATOM 3486 C C . ALA B 1 32 ? -2.688 -11.091 51.879 1.00 18.19 32 ALA B C 1
ATOM 3487 O O . ALA B 1 32 ? -3.345 -11.454 52.866 1.00 18.95 32 ALA B O 1
ATOM 3489 N N . LEU B 1 33 ? -2.139 -9.878 51.803 1.00 17.58 33 LEU B N 1
ATOM 3490 C CA A LEU B 1 33 ? -2.332 -8.886 52.871 0.46 17.73 33 LEU B CA 1
ATOM 3491 C CA B LEU B 1 33 ? -2.330 -8.918 52.877 0.54 17.43 33 LEU B CA 1
ATOM 3492 C C . LEU B 1 33 ? -3.788 -8.414 52.926 1.00 17.77 33 LEU B C 1
ATOM 3493 O O . LEU B 1 33 ? -4.361 -8.265 54.003 1.00 17.39 33 LEU B O 1
ATOM 3502 N N . ARG B 1 34 ? -4.408 -8.170 51.765 1.00 18.04 34 ARG B N 1
ATOM 3503 C CA . ARG B 1 34 ? -5.852 -7.884 51.748 1.00 19.77 34 ARG B CA 1
ATOM 3504 C C . ARG B 1 34 ? -6.650 -8.995 52.454 1.00 19.92 34 ARG B C 1
ATOM 3505 O O . ARG B 1 34 ? -7.541 -8.704 53.261 1.00 19.60 34 ARG B O 1
ATOM 3513 N N . ASP B 1 35 ? -6.303 -10.254 52.188 1.00 20.43 35 ASP B N 1
ATOM 3514 C CA . ASP B 1 35 ? -6.986 -11.399 52.817 1.00 22.14 35 ASP B CA 1
ATOM 3515 C C . ASP B 1 35 ? -6.755 -11.471 54.336 1.00 21.71 35 ASP B C 1
ATOM 3516 O O . ASP B 1 35 ? -7.533 -12.087 55.060 1.00 22.39 35 ASP B O 1
ATOM 3521 N N . SER B 1 36 ? -5.672 -10.865 54.815 1.00 20.87 36 SER B N 1
ATOM 3522 C CA . SER B 1 36 ? -5.349 -10.834 56.256 1.00 20.86 36 SER B CA 1
ATOM 3523 C C . SER B 1 36 ? -6.118 -9.783 57.042 1.00 20.25 36 SER B C 1
ATOM 3524 O O . SER B 1 36 ? -6.049 -9.763 58.271 1.00 18.82 36 SER B O 1
ATOM 3527 N N . LEU B 1 37 ? -6.831 -8.897 56.346 1.00 20.84 37 LEU B N 1
ATOM 3528 C CA . LEU B 1 37 ? -7.519 -7.763 56.959 1.00 21.90 37 LEU B CA 1
ATOM 3529 C C . LEU B 1 37 ? -9.002 -8.057 57.165 1.00 23.03 37 LEU B C 1
ATOM 3530 O O . LEU B 1 37 ? -9.772 -8.157 56.201 1.00 23.22 37 LEU B O 1
ATOM 3535 N N . SER B 1 38 ? -9.379 -8.181 58.439 1.00 23.97 38 SER B N 1
ATOM 3536 C CA . SER B 1 38 ? -10.756 -8.394 58.874 1.00 25.33 38 SER B CA 1
ATOM 3537 C C . SER B 1 38 ? -11.096 -7.443 60.029 1.00 25.12 38 SER B C 1
ATOM 3538 O O . SER B 1 38 ? -10.324 -7.306 60.994 1.00 24.70 38 SER B O 1
ATOM 3541 N N . ASP B 1 39 ? -12.258 -6.806 59.931 1.00 26.04 39 ASP B N 1
ATOM 3542 C CA . ASP B 1 39 ? -12.809 -5.962 60.994 1.00 26.51 39 ASP B CA 1
ATOM 3543 C C . ASP B 1 39 ? -14.002 -6.634 61.705 1.00 25.93 39 ASP B C 1
ATOM 3544 O O . ASP B 1 39 ? -14.758 -5.959 62.415 1.00 26.54 39 ASP B O 1
ATOM 3549 N N . LYS B 1 40 ? -14.180 -7.944 61.511 1.00 24.48 40 LYS B N 1
ATOM 3550 C CA . LYS B 1 40 ? -15.188 -8.689 62.278 1.00 23.44 40 LYS B CA 1
ATOM 3551 C C . LYS B 1 40 ? -14.732 -8.744 63.732 1.00 21.42 40 LYS B C 1
ATOM 3552 O O . LYS B 1 40 ? -13.555 -8.518 64.021 1.00 19.28 40 LYS B O 1
ATOM 3558 N N . PRO B 1 41 ? -15.658 -9.002 64.665 1.00 20.12 41 PRO B N 1
ATOM 3559 C CA . PRO B 1 41 ? -15.294 -9.055 66.080 1.00 20.17 41 PRO B CA 1
ATOM 3560 C C . PRO B 1 41 ? -14.318 -10.191 66.393 1.00 18.48 41 PRO B C 1
ATOM 3561 O O . PRO B 1 41 ? -14.337 -11.228 65.727 1.00 18.10 41 PRO B O 1
ATOM 3565 N N . ALA B 1 42 ? -13.451 -9.990 67.386 1.00 16.45 42 ALA B N 1
ATOM 3566 C CA . ALA B 1 42 ? -12.725 -11.114 67.971 1.00 15.89 42 ALA B CA 1
ATOM 3567 C C . ALA B 1 42 ? -13.606 -11.782 69.029 1.00 15.63 42 ALA B C 1
ATOM 3568 O O . ALA B 1 42 ? -14.171 -11.111 69.889 1.00 17.33 42 ALA B O 1
ATOM 3570 N N . LYS B 1 43 ? -13.712 -13.097 68.970 1.00 13.94 43 LYS B N 1
ATOM 3571 C CA . LYS B 1 43 ? -14.279 -13.876 70.080 1.00 14.33 43 LYS B CA 1
ATOM 3572 C C . LYS B 1 43 ? -13.255 -14.056 71.223 1.00 13.68 43 LYS B C 1
ATOM 3573 O O . LYS B 1 43 ? -13.620 -13.965 72.398 1.00 13.07 43 LYS B O 1
ATOM 3579 N N . ASN B 1 44 ? -11.994 -14.325 70.850 1.00 12.89 44 ASN B N 1
ATOM 3580 C CA . ASN B 1 44 ? -10.930 -14.609 71.805 1.00 12.13 44 ASN B CA 1
ATOM 3581 C C . ASN B 1 44 ? -9.715 -13.739 71.480 1.00 11.15 44 ASN B C 1
ATOM 3582 O O . ASN B 1 44 ? -9.511 -13.381 70.308 1.00 11.42 44 ASN B O 1
ATOM 3587 N N . ILE B 1 45 ? -8.888 -13.449 72.501 1.00 10.98 45 ILE B N 1
ATOM 3588 C CA . ILE B 1 45 ? -7.542 -12.841 72.333 1.00 10.54 45 ILE B CA 1
ATOM 3589 C C . ILE B 1 45 ? -6.493 -13.689 73.054 1.00 10.38 45 ILE B C 1
ATOM 3590 O O . ILE B 1 45 ? -6.719 -14.104 74.197 1.00 10.87 45 ILE B O 1
ATOM 3595 N N . ILE B 1 46 ? -5.394 -13.969 72.353 1.00 10.11 46 ILE B N 1
ATOM 3596 C CA . ILE B 1 46 ? -4.200 -14.539 72.978 1.00 9.77 46 ILE B CA 1
ATOM 3597 C C . ILE B 1 46 ? -3.037 -13.540 72.786 1.00 9.41 46 ILE B C 1
ATOM 3598 O O . ILE B 1 46 ? -2.603 -13.299 71.653 1.00 9.78 46 ILE B O 1
ATOM 3603 N N . LEU B 1 47 ? -2.590 -12.927 73.887 1.00 9.58 47 LEU B N 1
ATOM 3604 C CA . LEU B 1 47 ? -1.471 -11.966 73.914 1.00 9.00 47 LEU B CA 1
ATOM 3605 C C . LEU B 1 47 ? -0.238 -12.688 74.456 1.00 9.11 47 LEU B C 1
ATOM 3606 O O . LEU B 1 47 ? -0.239 -13.135 75.617 1.00 9.51 47 LEU B O 1
ATOM 3611 N N . LEU B 1 48 ? 0.793 -12.793 73.603 1.00 8.66 48 LEU B N 1
ATOM 3612 C CA . LEU B 1 48 ? 2.047 -13.427 74.016 1.00 8.73 48 LEU B CA 1
ATOM 3613 C C . LEU B 1 48 ? 3.137 -12.339 74.153 1.00 8.82 48 LEU B C 1
ATOM 3614 O O . LEU B 1 48 ? 3.413 -11.585 73.209 1.00 9.93 48 LEU B O 1
ATOM 3619 N N . ILE B 1 49 ? 3.753 -12.290 75.336 1.00 8.48 49 ILE B N 1
ATOM 3620 C CA . ILE B 1 49 ? 4.787 -11.306 75.675 1.00 8.14 49 ILE B CA 1
ATOM 3621 C C . ILE B 1 49 ? 6.132 -12.015 75.885 1.00 8.42 49 ILE B C 1
ATOM 3622 O O . ILE B 1 49 ? 6.233 -12.911 76.737 1.00 8.87 49 ILE B O 1
ATOM 3627 N N . GLY B 1 50 ? 7.140 -11.620 75.097 1.00 8.51 50 GLY B N 1
ATOM 3628 C CA . GLY B 1 50 ? 8.512 -12.008 75.427 1.00 8.17 50 GLY B CA 1
ATOM 3629 C C . GLY B 1 50 ? 9.130 -10.861 76.214 1.00 8.30 50 GLY B C 1
ATOM 3630 O O . GLY B 1 50 ? 9.308 -9.771 75.697 1.00 8.36 50 GLY B O 1
ATOM 3631 N N . ASP B 1 51 ? 9.355 -11.075 77.503 1.00 8.26 51 ASP B N 1
ATOM 3632 C CA . ASP B 1 51 ? 9.862 -9.996 78.347 1.00 8.20 51 ASP B CA 1
ATOM 3633 C C . ASP B 1 51 ? 11.293 -9.639 77.852 1.00 8.59 51 ASP B C 1
ATOM 3634 O O . ASP B 1 51 ? 12.134 -10.531 77.733 1.00 8.50 51 ASP B O 1
ATOM 3639 N N . GLY B 1 52 ? 11.521 -8.367 77.515 1.00 8.18 52 GLY B N 1
ATOM 3640 C CA . GLY B 1 52 ? 12.810 -7.934 76.973 1.00 8.36 52 GLY B CA 1
ATOM 3641 C C . GLY B 1 52 ? 13.129 -8.386 75.545 1.00 8.21 52 GLY B C 1
ATOM 3642 O O . GLY B 1 52 ? 14.264 -8.217 75.093 1.00 8.70 52 GLY B O 1
ATOM 3643 N N . MET B 1 53 ? 12.120 -8.920 74.822 1.00 7.87 53 MET B N 1
ATOM 3644 C CA . MET B 1 53 ? 12.346 -9.470 73.483 1.00 8.30 53 MET B CA 1
ATOM 3645 C C . MET B 1 53 ? 12.253 -8.378 72.382 1.00 8.19 53 MET B C 1
ATOM 3646 O O . MET B 1 53 ? 11.299 -8.317 71.587 1.00 9.55 53 MET B O 1
ATOM 3651 N N . GLY B 1 54 ? 13.265 -7.523 72.337 1.00 8.54 54 GLY B N 1
ATOM 3652 C CA . GLY B 1 54 ? 13.429 -6.566 71.267 1.00 8.49 54 GLY B CA 1
ATOM 3653 C C . GLY B 1 54 ? 13.810 -7.220 69.953 1.00 8.50 54 GLY B C 1
ATOM 3654 O O . GLY B 1 54 ? 14.062 -8.438 69.897 1.00 8.13 54 GLY B O 1
ATOM 3655 N N . ASP B 1 55 ? 13.860 -6.424 68.881 1.00 8.17 55 ASP B N 1
ATOM 3656 C CA . ASP B 1 55 ? 14.288 -6.924 67.588 1.00 8.55 55 ASP B CA 1
ATOM 3657 C C . ASP B 1 55 ? 15.661 -7.608 67.667 1.00 7.96 55 ASP B C 1
ATOM 3658 O O . ASP B 1 55 ? 15.903 -8.612 66.984 1.00 8.02 55 ASP B O 1
ATOM 3663 N N . SER B 1 56 ? 16.579 -7.071 68.483 1.00 7.95 56 SER B N 1
ATOM 3664 C CA . SER B 1 56 ? 17.919 -7.669 68.604 1.00 7.87 56 SER B CA 1
ATOM 3665 C C . SER B 1 56 ? 17.814 -9.113 69.148 1.00 7.12 56 SER B C 1
ATOM 3666 O O . SER B 1 56 ? 18.469 -10.040 68.638 1.00 8.19 56 SER B O 1
ATOM 3669 N N . GLU B 1 57 ? 17.010 -9.294 70.192 1.00 7.51 57 GLU B N 1
ATOM 3670 C CA . GLU B 1 57 ? 16.773 -10.609 70.808 1.00 7.53 57 GLU B CA 1
ATOM 3671 C C . GLU B 1 57 ? 16.147 -11.596 69.826 1.00 7.23 57 GLU B C 1
ATOM 3672 O O . GLU B 1 57 ? 16.574 -12.771 69.777 1.00 7.82 57 GLU B O 1
ATOM 3678 N N . ILE B 1 58 ? 15.161 -11.152 69.051 1.00 7.60 58 ILE B N 1
ATOM 3679 C CA . ILE B 1 58 ? 14.522 -12.020 68.042 1.00 7.87 58 ILE B CA 1
ATOM 3680 C C . ILE B 1 58 ? 15.594 -12.483 67.025 1.00 7.71 58 ILE B C 1
ATOM 3681 O O . ILE B 1 58 ? 15.715 -13.686 66.704 1.00 8.01 58 ILE B O 1
ATOM 3686 N N . THR B 1 59 ? 16.388 -11.527 66.535 1.00 7.43 59 THR B N 1
ATOM 3687 C CA . THR B 1 59 ? 17.367 -11.798 65.482 1.00 7.53 59 THR B CA 1
ATOM 3688 C C . THR B 1 59 ? 18.459 -12.747 65.993 1.00 7.95 59 THR B C 1
ATOM 3689 O O . THR B 1 59 ? 18.868 -13.689 65.295 1.00 8.00 59 THR B O 1
ATOM 3693 N N . ALA B 1 60 ? 18.968 -12.505 67.202 1.00 7.62 60 ALA B N 1
ATOM 3694 C CA . ALA B 1 60 ? 20.014 -13.367 67.761 1.00 8.25 60 ALA B CA 1
ATOM 3695 C C . ALA B 1 60 ? 19.517 -14.810 67.892 1.00 8.27 60 ALA B C 1
ATOM 3696 O O . ALA B 1 60 ? 20.242 -15.767 67.569 1.00 8.02 60 ALA B O 1
ATOM 3698 N N . ALA B 1 61 ? 18.306 -14.991 68.434 1.00 7.97 61 ALA B N 1
ATOM 3699 C CA . ALA B 1 61 ? 17.756 -16.331 68.581 1.00 8.06 61 ALA B CA 1
ATOM 3700 C C . ALA B 1 61 ? 17.495 -17.011 67.237 1.00 7.92 61 ALA B C 1
ATOM 3701 O O . ALA B 1 61 ? 17.761 -18.212 67.116 1.00 8.42 61 ALA B O 1
ATOM 3703 N N . ARG B 1 62 ? 16.982 -16.267 66.252 1.00 8.33 62 ARG B N 1
ATOM 3704 C CA . ARG B 1 62 ? 16.791 -16.834 64.916 1.00 8.74 62 ARG B CA 1
ATOM 3705 C C . ARG B 1 62 ? 18.127 -17.307 64.336 1.00 8.24 62 ARG B C 1
ATOM 3706 O O . ARG B 1 62 ? 18.271 -18.458 63.886 1.00 8.99 62 ARG B O 1
ATOM 3714 N N . ASN B 1 63 ? 19.098 -16.398 64.355 1.00 8.50 63 ASN B N 1
ATOM 3715 C CA . ASN B 1 63 ? 20.430 -16.712 63.807 1.00 8.20 63 ASN B CA 1
ATOM 3716 C C . ASN B 1 63 ? 20.985 -18.011 64.422 1.00 8.92 63 ASN B C 1
ATOM 3717 O O . ASN B 1 63 ? 21.503 -18.883 63.717 1.00 9.38 63 ASN B O 1
ATOM 3722 N N . TYR B 1 64 ? 20.918 -18.104 65.753 1.00 8.25 64 TYR B N 1
ATOM 3723 C CA . TYR B 1 64 ? 21.465 -19.280 66.475 1.00 9.35 64 TYR B CA 1
ATOM 3724 C C . TYR B 1 64 ? 20.681 -20.572 66.168 1.00 9.42 64 TYR B C 1
ATOM 3725 O O . TYR B 1 64 ? 21.262 -21.595 65.781 1.00 9.49 64 TYR B O 1
ATOM 3734 N N . ALA B 1 65 ? 19.369 -20.521 66.368 1.00 9.00 65 ALA B N 1
ATOM 3735 C CA . ALA B 1 65 ? 18.553 -21.737 66.384 1.00 9.39 65 ALA B CA 1
ATOM 3736 C C . ALA B 1 65 ? 18.048 -22.156 65.012 1.00 10.15 65 ALA B C 1
ATOM 3737 O O . ALA B 1 65 ? 17.899 -23.363 64.758 1.00 12.29 65 ALA B O 1
ATOM 3739 N N . GLU B 1 66 ? 17.738 -21.186 64.143 1.00 9.59 66 GLU B N 1
ATOM 3740 C CA . GLU B 1 66 ? 17.164 -21.418 62.809 1.00 10.41 66 GLU B CA 1
ATOM 3741 C C . GLU B 1 66 ? 18.123 -21.102 61.644 1.00 9.43 66 GLU B C 1
ATOM 3742 O O . GLU B 1 66 ? 17.851 -21.498 60.504 1.00 11.35 66 GLU B O 1
ATOM 3748 N N . GLY B 1 67 ? 19.241 -20.413 61.943 1.00 9.95 67 GLY B N 1
ATOM 3749 C CA . GLY B 1 67 ? 20.123 -19.892 60.921 1.00 9.96 67 GLY B CA 1
ATOM 3750 C C . GLY B 1 67 ? 19.677 -18.502 60.468 1.00 9.68 67 GLY B C 1
ATOM 3751 O O . GLY B 1 67 ? 18.495 -18.133 60.585 1.00 9.79 67 GLY B O 1
ATOM 3752 N N . ALA B 1 68 ? 20.601 -17.725 59.892 1.00 9.46 68 ALA B N 1
ATOM 3753 C CA . ALA B 1 68 ? 20.297 -16.336 59.462 1.00 9.74 68 ALA B CA 1
ATOM 3754 C C . ALA B 1 68 ? 19.107 -16.276 58.526 1.00 9.67 68 ALA B C 1
ATOM 3755 O O . ALA B 1 68 ? 18.250 -15.385 58.657 1.00 9.70 68 ALA B O 1
ATOM 3757 N N . GLY B 1 69 ? 19.061 -17.202 57.563 1.00 9.92 69 GLY B N 1
ATOM 3758 C CA . GLY B 1 69 ? 17.961 -17.289 56.586 1.00 10.29 69 GLY B CA 1
ATOM 3759 C C . GLY B 1 69 ? 16.834 -18.218 56.994 1.00 10.10 69 GLY B C 1
ATOM 3760 O O . GLY B 1 69 ? 15.986 -18.559 56.171 1.00 11.41 69 GLY B O 1
ATOM 3761 N N . GLY B 1 70 ? 16.791 -18.638 58.250 1.00 10.37 70 GLY B N 1
ATOM 3762 C CA . GLY B 1 70 ? 15.694 -19.456 58.750 1.00 10.22 70 GLY B CA 1
ATOM 3763 C C . GLY B 1 70 ? 14.508 -18.592 59.164 1.00 9.77 70 GLY B C 1
ATOM 3764 O O . GLY B 1 70 ? 14.467 -17.384 58.908 1.00 10.41 70 GLY B O 1
ATOM 3765 N N . PHE B 1 71 ? 13.544 -19.228 59.831 1.00 10.21 71 PHE B N 1
ATOM 3766 C CA . PHE B 1 71 ? 12.221 -18.665 60.063 1.00 11.18 71 PHE B CA 1
ATOM 3767 C C . PHE B 1 71 ? 11.639 -19.251 61.339 1.00 9.70 71 PHE B C 1
ATOM 3768 O O . PHE B 1 71 ? 11.559 -20.477 61.462 1.00 11.62 71 PHE B O 1
ATOM 3776 N N . PHE B 1 72 ? 11.216 -18.411 62.277 1.00 10.07 72 PHE B N 1
ATOM 3777 C CA . PHE B 1 72 ? 10.454 -18.881 63.435 1.00 10.07 72 PHE B CA 1
ATOM 3778 C C . PHE B 1 72 ? 9.014 -19.135 62.999 1.00 10.36 72 PHE B C 1
ATOM 3779 O O . PHE B 1 72 ? 8.271 -18.191 62.674 1.00 10.66 72 PHE B O 1
ATOM 3787 N N . LYS B 1 73 ? 8.586 -20.402 63.047 1.00 10.11 73 LYS B N 1
ATOM 3788 C CA . LYS B 1 73 ? 7.230 -20.829 62.587 1.00 10.67 73 LYS B CA 1
ATOM 3789 C C . LYS B 1 73 ? 6.100 -20.217 63.429 1.00 11.05 73 LYS B C 1
ATOM 3790 O O . LYS B 1 73 ? 4.932 -20.190 62.992 1.00 11.55 73 LYS B O 1
ATOM 3796 N N . GLY B 1 74 ? 6.431 -19.736 64.629 1.00 10.51 74 GLY B N 1
ATOM 3797 C CA . GLY B 1 74 ? 5.495 -18.978 65.460 1.00 10.61 74 GLY B CA 1
ATOM 3798 C C . GLY B 1 74 ? 5.783 -17.489 65.370 1.00 9.81 74 GLY B C 1
ATOM 3799 O O . GLY B 1 74 ? 5.038 -16.747 64.713 1.00 10.59 74 GLY B O 1
ATOM 3800 N N . ILE B 1 75 ? 6.871 -17.044 66.010 1.00 10.01 75 ILE B N 1
ATOM 3801 C CA . ILE B 1 75 ? 7.167 -15.606 66.141 1.00 9.88 75 ILE B CA 1
ATOM 3802 C C . ILE B 1 75 ? 7.167 -14.853 64.807 1.00 9.64 75 ILE B C 1
ATOM 3803 O O . ILE B 1 75 ? 6.626 -13.744 64.739 1.00 10.23 75 ILE B O 1
ATOM 3808 N N . ASP B 1 76 ? 7.753 -15.429 63.757 1.00 9.57 76 ASP B N 1
ATOM 3809 C CA . ASP B 1 76 ? 7.925 -14.741 62.472 1.00 10.39 76 ASP B CA 1
ATOM 3810 C C . ASP B 1 76 ? 6.712 -14.891 61.535 1.00 11.16 76 ASP B C 1
ATOM 3811 O O . ASP B 1 76 ? 6.727 -14.328 60.418 1.00 12.64 76 ASP B O 1
ATOM 3816 N N . ALA B 1 77 ? 5.699 -15.677 61.945 1.00 10.68 77 ALA B N 1
ATOM 3817 C CA . ALA B 1 77 ? 4.594 -16.084 61.069 1.00 11.66 77 ALA B CA 1
ATOM 3818 C C . ALA B 1 77 ? 3.381 -15.156 61.092 1.00 12.56 77 ALA B C 1
ATOM 3819 O O . ALA B 1 77 ? 2.469 -15.322 60.284 1.00 14.61 77 ALA B O 1
ATOM 3821 N N . LEU B 1 78 ? 3.363 -14.163 61.972 1.00 12.58 78 LEU B N 1
ATOM 3822 C CA . LEU B 1 78 ? 2.228 -13.255 62.083 1.00 13.28 78 LEU B CA 1
ATOM 3823 C C . LEU B 1 78 ? 2.377 -12.189 61.013 1.00 13.70 78 LEU B C 1
ATOM 3824 O O . LEU B 1 78 ? 3.405 -11.514 60.951 1.00 15.28 78 LEU B O 1
ATOM 3829 N N . PRO B 1 79 ? 1.346 -11.980 60.170 1.00 12.84 79 PRO B N 1
ATOM 3830 C CA . PRO B 1 79 ? 1.559 -11.200 58.940 1.00 14.06 79 PRO B CA 1
ATOM 3831 C C . PRO B 1 79 ? 1.494 -9.683 59.089 1.00 13.30 79 PRO B C 1
ATOM 3832 O O . PRO B 1 79 ? 2.042 -8.984 58.238 1.00 15.38 79 PRO B O 1
ATOM 3836 N N . LEU B 1 80 ? 0.831 -9.173 60.120 1.00 11.16 80 LEU B N 1
ATOM 3837 C CA . LEU B 1 80 ? 0.638 -7.737 60.272 1.00 11.75 80 LEU B CA 1
ATOM 3838 C C . LEU B 1 80 ? 1.576 -7.218 61.356 1.00 10.74 80 LEU B C 1
ATOM 3839 O O . LEU B 1 80 ? 1.498 -7.638 62.503 1.00 12.77 80 LEU B O 1
ATOM 3844 N N . THR B 1 81 ? 2.458 -6.305 60.961 1.00 9.78 81 THR B N 1
ATOM 3845 C CA . THR B 1 81 ? 3.589 -5.883 61.780 1.00 9.52 81 THR B CA 1
ATOM 3846 C C . THR B 1 81 ? 3.729 -4.367 61.872 1.00 10.00 81 THR B C 1
ATOM 3847 O O . THR B 1 81 ? 3.464 -3.645 60.907 1.00 9.88 81 THR B O 1
ATOM 3851 N N . GLY B 1 82 ? 4.205 -3.897 63.027 1.00 9.66 82 GLY B N 1
ATOM 3852 C CA . GLY B 1 82 ? 4.562 -2.499 63.241 1.00 9.37 82 GLY B CA 1
ATOM 3853 C C . GLY B 1 82 ? 5.615 -2.370 64.327 1.00 8.83 82 GLY B C 1
ATOM 3854 O O . GLY B 1 82 ? 6.269 -3.362 64.698 1.00 9.42 82 GLY B O 1
ATOM 3855 N N . GLN B 1 83 ? 5.831 -1.132 64.768 1.00 8.60 83 GLN B N 1
ATOM 3856 C CA . GLN B 1 83 ? 6.776 -0.813 65.828 1.00 9.04 83 GLN B CA 1
ATOM 3857 C C . GLN B 1 83 ? 6.063 0.027 66.883 1.00 8.85 83 GLN B C 1
ATOM 3858 O O . GLN B 1 83 ? 5.325 0.976 66.509 1.00 10.12 83 GLN B O 1
ATOM 3864 N N . TYR B 1 84 ? 6.236 -0.285 68.178 1.00 8.43 84 TYR B N 1
ATOM 3865 C CA . TYR B 1 84 ? 5.568 0.506 69.216 1.00 8.58 84 TYR B CA 1
ATOM 3866 C C . TYR B 1 84 ? 6.531 1.076 70.254 1.00 8.37 84 TYR B C 1
ATOM 3867 O O . TYR B 1 84 ? 7.645 0.560 70.471 1.00 8.38 84 TYR B O 1
ATOM 3876 N N . THR B 1 85 ? 6.059 2.144 70.911 1.00 8.59 85 THR B N 1
ATOM 3877 C CA . THR B 1 85 ? 6.841 2.833 71.941 1.00 8.87 85 THR B CA 1
ATOM 3878 C C . THR B 1 85 ? 6.332 2.514 73.350 1.00 8.94 85 THR B C 1
ATOM 3879 O O . THR B 1 85 ? 5.121 2.350 73.589 1.00 10.67 85 THR B O 1
ATOM 3883 N N . HIS B 1 86 ? 7.286 2.405 74.285 1.00 8.38 86 HIS B N 1
ATOM 3884 C CA . HIS B 1 86 ? 7.008 1.886 75.628 1.00 8.93 86 HIS B CA 1
ATOM 3885 C C . HIS B 1 86 ? 7.595 2.736 76.767 1.00 9.11 86 HIS B C 1
ATOM 3886 O O . HIS B 1 86 ? 7.719 2.274 77.897 1.00 8.97 86 HIS B O 1
ATOM 3893 N N . TYR B 1 87 ? 7.893 4.003 76.494 1.00 9.01 87 TYR B N 1
ATOM 3894 C CA . TYR B 1 87 ? 8.382 4.924 77.545 1.00 9.20 87 TYR B CA 1
ATOM 3895 C C . TYR B 1 87 ? 7.408 4.985 78.730 1.00 9.66 87 TYR B C 1
ATOM 3896 O O . TYR B 1 87 ? 6.193 4.871 78.535 1.00 9.92 87 TYR B O 1
ATOM 3905 N N . ALA B 1 88 ? 7.973 5.125 79.922 1.00 9.32 88 ALA B N 1
ATOM 3906 C CA . ALA B 1 88 ? 7.214 5.327 81.165 1.00 9.69 88 ALA B CA 1
ATOM 3907 C C . ALA B 1 88 ? 7.153 6.831 81.495 1.00 9.71 88 ALA B C 1
ATOM 3908 O O . ALA B 1 88 ? 7.475 7.671 80.648 1.00 10.28 88 ALA B O 1
ATOM 3910 N N . LEU B 1 89 ? 6.725 7.161 82.713 1.00 9.87 89 LEU B N 1
ATOM 3911 C CA . LEU B 1 89 ? 6.680 8.541 83.227 1.00 10.63 89 LEU B CA 1
ATOM 3912 C C . LEU B 1 89 ? 7.504 8.693 84.499 1.00 10.61 89 LEU B C 1
ATOM 3913 O O . LEU B 1 89 ? 7.606 7.749 85.309 1.00 11.78 89 LEU B O 1
ATOM 3918 N N . ASN B 1 90 ? 8.040 9.896 84.706 1.00 11.53 90 ASN B N 1
ATOM 3919 C CA . ASN B 1 90 ? 8.560 10.289 86.011 1.00 12.86 90 ASN B CA 1
ATOM 3920 C C . ASN B 1 90 ? 7.383 10.580 86.967 1.00 12.87 90 ASN B C 1
ATOM 3921 O O . ASN B 1 90 ? 6.461 11.312 86.604 1.00 13.49 90 ASN B O 1
ATOM 3926 N N . LYS B 1 91 ? 7.352 9.946 88.132 1.00 12.98 91 LYS B N 1
ATOM 3927 C CA . LYS B 1 91 ? 6.201 10.075 89.046 1.00 14.45 91 LYS B CA 1
ATOM 3928 C C . LYS B 1 91 ? 5.967 11.531 89.486 1.00 15.78 91 LYS B C 1
ATOM 3929 O O . LYS B 1 91 ? 4.824 11.982 89.549 1.00 17.50 91 LYS B O 1
ATOM 3935 N N . LYS B 1 92 ? 7.056 12.241 89.776 1.00 17.29 92 LYS B N 1
ATOM 3936 C CA . LYS B 1 92 ? 6.955 13.608 90.303 1.00 19.01 92 LYS B CA 1
ATOM 3937 C C . LYS B 1 92 ? 6.600 14.638 89.229 1.00 19.09 92 LYS B C 1
ATOM 3938 O O . LYS B 1 92 ? 5.765 15.522 89.470 1.00 21.36 92 LYS B O 1
ATOM 3944 N N . THR B 1 93 ? 7.202 14.530 88.040 1.00 18.74 93 THR B N 1
ATOM 3945 C CA . THR B 1 93 ? 7.034 15.559 87.003 1.00 18.20 93 THR B CA 1
ATOM 3946 C C . THR B 1 93 ? 5.953 15.223 85.965 1.00 17.31 93 THR B C 1
ATOM 3947 O O . THR B 1 93 ? 5.432 16.112 85.274 1.00 18.15 93 THR B O 1
ATOM 3951 N N . GLY B 1 94 ? 5.646 13.933 85.817 1.00 15.53 94 GLY B N 1
ATOM 3952 C CA . GLY B 1 94 ? 4.758 13.484 84.764 1.00 14.72 94 GLY B CA 1
ATOM 3953 C C . GLY B 1 94 ? 5.373 13.482 83.362 1.00 14.03 94 GLY B C 1
ATOM 3954 O O . GLY B 1 94 ? 4.689 13.140 82.390 1.00 14.87 94 GLY B O 1
ATOM 3955 N N . LYS B 1 95 ? 6.653 13.856 83.247 1.00 13.30 95 LYS B N 1
ATOM 3956 C CA . LYS B 1 95 ? 7.343 13.850 81.956 1.00 13.10 95 LYS B CA 1
ATOM 3957 C C . LYS B 1 95 ? 7.776 12.428 81.597 1.00 12.02 95 LYS B C 1
ATOM 3958 O O . LYS B 1 95 ? 7.883 11.571 82.476 1.00 12.02 95 LYS B O 1
ATOM 3964 N N . PRO B 1 96 ? 8.066 12.165 80.311 1.00 11.81 96 PRO B N 1
ATOM 3965 C CA . PRO B 1 96 ? 8.539 10.823 79.936 1.00 11.70 96 PRO B CA 1
ATOM 3966 C C . PRO B 1 96 ? 9.815 10.401 80.670 1.00 11.76 96 PRO B C 1
ATOM 3967 O O . PRO B 1 96 ? 10.708 11.225 80.928 1.00 12.19 96 PRO B O 1
ATOM 3971 N N . ASP B 1 97 ? 9.866 9.108 80.980 1.00 10.91 97 ASP B N 1
ATOM 3972 C CA . ASP B 1 97 ? 11.060 8.404 81.456 1.00 11.05 97 ASP B CA 1
ATOM 3973 C C . ASP B 1 97 ? 11.358 7.406 80.322 1.00 9.81 97 ASP B C 1
ATOM 3974 O O . ASP B 1 97 ? 10.562 6.515 80.076 1.00 10.47 97 ASP B O 1
ATOM 3979 N N . TYR B 1 98 ? 12.450 7.590 79.594 1.00 9.36 98 TYR B N 1
ATOM 3980 C CA . TYR B 1 98 ? 12.630 6.959 78.279 1.00 9.32 98 TYR B CA 1
ATOM 3981 C C . TYR B 1 98 ? 12.872 5.451 78.342 1.00 8.99 98 TYR B C 1
ATOM 3982 O O . TYR B 1 98 ? 12.743 4.778 77.309 1.00 10.02 98 TYR B O 1
ATOM 3991 N N . VAL B 1 99 ? 13.241 4.924 79.514 1.00 8.83 99 VAL B N 1
ATOM 3992 C CA . VAL B 1 99 ? 13.486 3.486 79.701 1.00 9.15 99 VAL B CA 1
ATOM 3993 C C . VAL B 1 99 ? 12.608 2.926 80.835 1.00 9.05 99 VAL B C 1
ATOM 3994 O O . VAL B 1 99 ? 12.847 3.136 82.028 1.00 10.37 99 VAL B O 1
ATOM 3998 N N . THR B 1 100 ? 11.566 2.207 80.436 1.00 8.61 100 THR B N 1
ATOM 3999 C CA . THR B 1 100 ? 10.618 1.583 81.353 1.00 8.55 100 THR B CA 1
ATOM 4000 C C . THR B 1 100 ? 11.159 0.321 82.041 1.00 8.81 100 THR B C 1
ATOM 4001 O O . THR B 1 100 ? 12.080 -0.361 81.525 1.00 10.13 100 THR B O 1
ATOM 4005 N N . ASP B 1 101 ? 10.533 -0.029 83.169 1.00 9.21 101 ASP B N 1
ATOM 4006 C CA . ASP B 1 101 ? 10.607 -1.392 83.726 1.00 10.56 101 ASP B CA 1
ATOM 4007 C C . ASP B 1 101 ? 9.413 -2.240 83.277 1.00 10.34 101 ASP B C 1
ATOM 4008 O O . ASP B 1 101 ? 8.545 -1.771 82.540 1.00 9.90 101 ASP B O 1
ATOM 4013 N N . SER B 1 102 ? 9.365 -3.495 83.725 1.00 10.18 102 SER B N 1
ATOM 4014 C CA . SER B 1 102 ? 8.286 -4.399 83.375 1.00 11.54 102 SER B CA 1
ATOM 4015 C C . SER B 1 102 ? 6.941 -3.983 83.986 1.00 10.77 102 SER B C 1
ATOM 4016 O O . SER B 1 102 ? 5.892 -4.284 83.414 1.00 11.80 102 SER B O 1
ATOM 4019 N N . ALA B 1 103 ? 6.948 -3.342 85.152 1.00 10.29 103 ALA B N 1
ATOM 4020 C CA . ALA B 1 103 ? 5.717 -2.966 85.831 1.00 10.25 103 ALA B CA 1
ATOM 4021 C C . ALA B 1 103 ? 4.975 -1.824 85.134 1.00 10.43 103 ALA B C 1
ATOM 4022 O O . ALA B 1 103 ? 3.782 -1.943 84.834 1.00 10.38 103 ALA B O 1
ATOM 4024 N N . ALA B 1 104 ? 5.695 -0.765 84.772 1.00 9.74 104 ALA B N 1
ATOM 4025 C CA . ALA B 1 104 ? 5.033 0.359 84.099 1.00 9.19 104 ALA B CA 1
ATOM 4026 C C . ALA B 1 104 ? 4.505 -0.032 82.705 1.00 9.07 104 ALA B C 1
ATOM 4027 O O . ALA B 1 104 ? 3.428 0.416 82.265 1.00 9.28 104 ALA B O 1
ATOM 4029 N N . SER B 1 105 ? 5.281 -0.824 81.985 1.00 8.58 105 SER B N 1
ATOM 4030 C CA . SER B 1 105 ? 4.920 -1.262 80.637 1.00 9.28 105 SER B CA 1
ATOM 4031 C C . SER B 1 105 ? 3.713 -2.221 80.627 1.00 9.03 105 SER B C 1
ATOM 4032 O O . SER B 1 105 ? 2.746 -2.021 79.849 1.00 9.54 105 SER B O 1
ATOM 4035 N N . ALA B 1 106 ? 3.722 -3.215 81.513 1.00 9.87 106 ALA B N 1
ATOM 4036 C CA . ALA B 1 106 ? 2.579 -4.114 81.619 1.00 9.84 106 ALA B CA 1
ATOM 4037 C C . ALA B 1 106 ? 1.326 -3.329 82.062 1.00 9.20 106 ALA B C 1
ATOM 4038 O O . ALA B 1 106 ? 0.227 -3.597 81.566 1.00 10.32 106 ALA B O 1
ATOM 4040 N N . THR B 1 107 ? 1.483 -2.340 82.941 1.00 9.69 107 THR B N 1
ATOM 4041 C CA . THR B 1 107 ? 0.352 -1.475 83.318 1.00 10.62 107 THR B CA 1
ATOM 4042 C C . THR B 1 107 ? -0.206 -0.751 82.082 1.00 10.27 107 THR B C 1
ATOM 4043 O O . THR B 1 107 ? -1.421 -0.663 81.896 1.00 10.65 107 THR B O 1
ATOM 4047 N N . ALA B 1 108 ? 0.667 -0.268 81.185 1.00 9.67 108 ALA B N 1
ATOM 4048 C CA . ALA B 1 108 ? 0.230 0.454 79.980 1.00 10.00 108 ALA B CA 1
ATOM 4049 C C . ALA B 1 108 ? -0.665 -0.393 79.061 1.00 10.02 108 ALA B C 1
ATOM 4050 O O . ALA B 1 108 ? -1.732 0.085 78.608 1.00 10.34 108 ALA B O 1
ATOM 4052 N N . TRP B 1 109 ? -0.247 -1.608 78.704 1.00 9.30 109 TRP B N 1
ATOM 4053 C CA . TRP B 1 109 ? -1.132 -2.415 77.822 1.00 9.63 109 TRP B CA 1
ATOM 4054 C C . TRP B 1 109 ? -2.332 -3.014 78.541 1.00 10.24 109 TRP B C 1
ATOM 4055 O O . TRP B 1 109 ? -3.344 -3.347 77.883 1.00 11.18 109 TRP B O 1
ATOM 4066 N N A SER B 1 110 ? -2.271 -3.173 79.853 0.58 10.19 110 SER B N 1
ATOM 4067 N N B SER B 1 110 ? -2.205 -3.180 79.866 0.42 10.50 110 SER B N 1
ATOM 4068 C CA A SER B 1 110 ? -3.392 -3.792 80.535 0.58 10.98 110 SER B CA 1
ATOM 4069 C CA B SER B 1 110 ? -3.235 -3.782 80.726 0.42 11.11 110 SER B CA 1
ATOM 4070 C C A SER B 1 110 ? -4.431 -2.785 81.000 0.58 11.47 110 SER B C 1
ATOM 4071 C C B SER B 1 110 ? -4.369 -2.805 81.057 0.42 11.44 110 SER B C 1
ATOM 4072 O O A SER B 1 110 ? -5.555 -3.196 81.253 0.58 11.30 110 SER B O 1
ATOM 4073 O O B SER B 1 110 ? -5.489 -3.257 81.279 0.42 11.10 110 SER B O 1
ATOM 4078 N N . THR B 1 111 ? -4.080 -1.498 81.097 1.00 11.34 111 THR B N 1
ATOM 4079 C CA . THR B 1 111 ? -5.045 -0.451 81.533 1.00 11.91 111 THR B CA 1
ATOM 4080 C C . THR B 1 111 ? -5.243 0.708 80.567 1.00 12.08 111 THR B C 1
ATOM 4081 O O . THR B 1 111 ? -6.236 1.449 80.688 1.00 12.68 111 THR B O 1
ATOM 4085 N N . GLY B 1 112 ? -4.310 0.927 79.644 1.00 11.50 112 GLY B N 1
ATOM 4086 C CA . GLY B 1 112 ? -4.347 2.083 78.760 1.00 11.86 112 GLY B CA 1
ATOM 4087 C C . GLY B 1 112 ? -3.834 3.398 79.340 1.00 11.45 112 GLY B C 1
ATOM 4088 O O . GLY B 1 112 ? -3.998 4.442 78.705 1.00 12.56 112 GLY B O 1
ATOM 4089 N N A VAL B 1 113 ? -3.230 3.374 80.526 0.50 11.41 113 VAL B N 1
ATOM 4090 N N B VAL B 1 113 ? -3.198 3.330 80.509 0.50 11.32 113 VAL B N 1
ATOM 4091 C CA A VAL B 1 113 ? -2.625 4.582 81.112 0.50 11.52 113 VAL B CA 1
ATOM 4092 C CA B VAL B 1 113 ? -2.625 4.488 81.203 0.50 11.30 113 VAL B CA 1
ATOM 4093 C C A VAL B 1 113 ? -1.142 4.357 81.394 0.50 11.02 113 VAL B C 1
ATOM 4094 C C B VAL B 1 113 ? -1.111 4.303 81.338 0.50 10.84 113 VAL B C 1
ATOM 4095 O O A VAL B 1 113 ? -0.740 3.327 81.949 0.50 11.15 113 VAL B O 1
ATOM 4096 O O B VAL B 1 113 ? -0.653 3.225 81.726 0.50 10.66 113 VAL B O 1
ATOM 4103 N N . LYS B 1 114 ? -0.337 5.329 80.970 1.00 10.86 114 LYS B N 1
ATOM 4104 C CA . LYS B 1 114 ? 1.090 5.367 81.312 1.00 11.16 114 LYS B CA 1
ATOM 4105 C C . LYS B 1 114 ? 1.255 5.534 82.834 1.00 10.45 114 LYS B C 1
ATOM 4106 O O . LYS B 1 114 ? 0.406 6.131 83.518 1.00 11.69 114 LYS B O 1
ATOM 4112 N N . THR B 1 115 ? 2.373 5.059 83.361 1.00 10.27 115 THR B N 1
ATOM 4113 C CA . THR B 1 115 ? 2.671 5.224 84.782 1.00 10.53 115 THR B CA 1
ATOM 4114 C C . THR B 1 115 ? 4.194 5.245 85.047 1.00 10.15 115 THR B C 1
ATOM 4115 O O . THR B 1 115 ? 4.989 5.277 84.093 1.00 10.14 115 THR B O 1
ATOM 4119 N N . TYR B 1 116 ? 4.568 5.248 86.320 1.00 10.01 116 TYR B N 1
ATOM 4120 C CA . TYR B 1 116 ? 5.970 5.339 86.752 1.00 10.31 116 TYR B CA 1
ATOM 4121 C C . TYR B 1 116 ? 6.585 3.949 86.948 1.00 10.27 116 TYR B C 1
ATOM 4122 O O . TYR B 1 116 ? 5.887 2.949 87.220 1.00 10.35 116 TYR B O 1
ATOM 4131 N N . ASN B 1 117 ? 7.904 3.864 86.797 1.00 10.78 117 ASN B N 1
ATOM 4132 C CA . ASN B 1 117 ? 8.594 2.589 86.936 1.00 10.52 117 ASN B CA 1
ATOM 4133 C C . ASN B 1 117 ? 8.328 2.001 88.315 1.00 10.93 117 ASN B C 1
ATOM 4134 O O . ASN B 1 117 ? 8.489 2.673 89.334 1.00 11.17 117 ASN B O 1
ATOM 4139 N N . GLY B 1 118 ? 7.919 0.729 88.317 1.00 10.90 118 GLY B N 1
ATOM 4140 C CA . GLY B 1 118 ? 7.575 -0.016 89.526 1.00 11.78 118 GLY B CA 1
ATOM 4141 C C . GLY B 1 118 ? 6.101 -0.051 89.901 1.00 11.46 118 GLY B C 1
ATOM 4142 O O . GLY B 1 118 ? 5.710 -0.824 90.778 1.00 12.17 118 GLY B O 1
ATOM 4143 N N . ALA B 1 119 ? 5.279 0.786 89.275 1.00 11.21 119 ALA B N 1
ATOM 4144 C CA . ALA B 1 119 ? 3.831 0.797 89.543 1.00 11.25 119 ALA B CA 1
ATOM 4145 C C . ALA B 1 119 ? 3.097 -0.366 88.880 1.00 10.82 119 ALA B C 1
ATOM 4146 O O . ALA B 1 119 ? 3.424 -0.706 87.731 1.00 11.64 119 ALA B O 1
ATOM 4148 N N . LEU B 1 120 ? 2.105 -0.943 89.580 1.00 10.87 120 LEU B N 1
ATOM 4149 C CA . LEU B 1 120 ? 1.246 -1.976 88.994 1.00 10.97 120 LEU B CA 1
ATOM 4150 C C . LEU B 1 120 ? -0.214 -1.544 89.055 1.00 10.88 120 LEU B C 1
ATOM 4151 O O . LEU B 1 120 ? -0.786 -1.447 90.142 1.00 11.39 120 LEU B O 1
ATOM 4156 N N . GLY B 1 121 ? -0.847 -1.324 87.904 1.00 11.25 121 GLY B N 1
ATOM 4157 C CA . GLY B 1 121 ? -2.295 -1.112 87.863 1.00 12.26 121 GLY B CA 1
ATOM 4158 C C . GLY B 1 121 ? -2.762 0.184 88.481 1.00 12.07 121 GLY B C 1
ATOM 4159 O O . GLY B 1 121 ? -3.944 0.324 88.807 1.00 12.50 121 GLY B O 1
ATOM 4160 N N . VAL B 1 122 ? -1.834 1.131 88.669 1.00 11.56 122 VAL B N 1
ATOM 4161 C CA . VAL B 1 122 ? -2.130 2.467 89.201 1.00 11.95 122 VAL B CA 1
ATOM 4162 C C . VAL B 1 122 ? -1.389 3.506 88.352 1.00 11.60 122 VAL B C 1
ATOM 4163 O O . VAL B 1 122 ? -0.359 3.200 87.701 1.00 11.97 122 VAL B O 1
ATOM 4167 N N . ASP B 1 123 ? -1.934 4.720 88.330 1.00 12.04 123 ASP B N 1
ATOM 4168 C CA . ASP B 1 123 ? -1.318 5.857 87.634 1.00 12.42 123 ASP B CA 1
ATOM 4169 C C . ASP B 1 123 ? -0.309 6.624 88.506 1.00 12.43 123 ASP B C 1
ATOM 4170 O O . ASP B 1 123 ? -0.022 6.215 89.632 1.00 12.36 123 ASP B O 1
ATOM 4175 N N . ILE B 1 124 ? 0.210 7.766 88.014 1.00 12.61 124 ILE B N 1
ATOM 4176 C CA . ILE B 1 124 ? 1.207 8.516 88.786 1.00 13.02 124 ILE B CA 1
ATOM 4177 C C . ILE B 1 124 ? 0.653 9.131 90.070 1.00 13.51 124 ILE B C 1
ATOM 4178 O O . ILE B 1 124 ? 1.444 9.518 90.935 1.00 15.09 124 ILE B O 1
ATOM 4183 N N . HIS B 1 125 ? -0.679 9.202 90.183 1.00 13.94 125 HIS B N 1
ATOM 4184 C CA . HIS B 1 125 ? -1.346 9.691 91.379 1.00 14.09 125 HIS B CA 1
ATOM 4185 C C . HIS B 1 125 ? -1.711 8.548 92.339 1.00 14.62 125 HIS B C 1
ATOM 4186 O O . HIS B 1 125 ? -2.395 8.781 93.342 1.00 16.04 125 HIS B O 1
ATOM 4193 N N . GLU B 1 126 ? -1.241 7.333 92.037 1.00 14.50 126 GLU B N 1
ATOM 4194 C CA . GLU B 1 126 ? -1.524 6.120 92.815 1.00 14.88 126 GLU B CA 1
ATOM 4195 C C . GLU B 1 126 ? -2.996 5.663 92.778 1.00 15.07 126 GLU B C 1
ATOM 4196 O O . GLU B 1 126 ? -3.430 4.885 93.631 1.00 16.73 126 GLU B O 1
ATOM 4202 N N . LYS B 1 127 ? -3.750 6.140 91.795 1.00 14.70 127 LYS B N 1
ATOM 4203 C CA . LYS B 1 127 ? -5.149 5.721 91.583 1.00 14.91 127 LYS B CA 1
ATOM 4204 C C . LYS B 1 127 ? -5.237 4.455 90.741 1.00 14.09 127 LYS B C 1
ATOM 4205 O O . LYS B 1 127 ? -4.578 4.361 89.689 1.00 14.44 127 LYS B O 1
ATOM 4211 N N . ASP B 1 128 ? -6.093 3.524 91.165 1.00 14.65 128 ASP B N 1
ATOM 4212 C CA . ASP B 1 128 ? -6.307 2.259 90.450 1.00 15.00 128 ASP B CA 1
ATOM 4213 C C . ASP B 1 128 ? -7.075 2.492 89.144 1.00 14.75 128 ASP B C 1
ATOM 4214 O O . ASP B 1 128 ? -8.008 3.312 89.089 1.00 16.28 128 ASP B O 1
ATOM 4219 N N . HIS B 1 129 ? -6.693 1.747 88.102 1.00 14.16 129 HIS B N 1
ATOM 4220 C CA . HIS B 1 129 ? -7.454 1.680 86.847 1.00 13.92 129 HIS B CA 1
ATOM 4221 C C . HIS B 1 129 ? -7.736 0.221 86.493 1.00 13.88 129 HIS B C 1
ATOM 4222 O O . HIS B 1 129 ? -6.863 -0.626 86.667 1.00 14.17 129 HIS B O 1
ATOM 4229 N N . PRO B 1 130 ? -8.943 -0.088 85.967 1.00 14.20 130 PRO B N 1
ATOM 4230 C CA . PRO B 1 130 ? -9.258 -1.497 85.656 1.00 14.39 130 PRO B CA 1
ATOM 4231 C C . PRO B 1 130 ? -8.392 -2.097 84.559 1.00 12.84 130 PRO B C 1
ATOM 4232 O O . PRO B 1 130 ? -7.978 -1.395 83.617 1.00 14.01 130 PRO B O 1
ATOM 4236 N N . THR B 1 131 ? -8.166 -3.407 84.660 1.00 12.34 131 THR B N 1
ATOM 4237 C CA . THR B 1 131 ? -7.354 -4.108 83.672 1.00 11.61 131 THR B CA 1
ATOM 4238 C C . THR B 1 131 ? -8.204 -4.834 82.630 1.00 11.77 131 THR B C 1
ATOM 4239 O O . THR B 1 131 ? -9.377 -5.142 82.858 1.00 12.46 131 THR B O 1
ATOM 4243 N N . ILE B 1 132 ? -7.574 -5.155 81.500 1.00 11.29 132 ILE B N 1
ATOM 4244 C CA . ILE B 1 132 ? -8.238 -5.895 80.420 1.00 11.62 132 ILE B CA 1
ATOM 4245 C C . ILE B 1 132 ? -8.768 -7.254 80.906 1.00 11.66 132 ILE B C 1
ATOM 4246 O O . ILE B 1 132 ? -9.821 -7.724 80.438 1.00 12.21 132 ILE B O 1
ATOM 4251 N N . LEU B 1 133 ? -8.037 -7.911 81.800 1.00 11.44 133 LEU B N 1
ATOM 4252 C CA . LEU B 1 133 ? -8.497 -9.186 82.351 1.00 11.94 133 LEU B CA 1
ATOM 4253 C C . LEU B 1 133 ? -9.726 -9.010 83.260 1.00 12.31 133 LEU B C 1
ATOM 4254 O O . LEU B 1 133 ? -10.699 -9.775 83.136 1.00 12.49 133 LEU B O 1
ATOM 4259 N N . GLU B 1 134 ? -9.711 -7.986 84.111 1.00 12.83 134 GLU B N 1
ATOM 4260 C CA . GLU B 1 134 ? -10.861 -7.692 84.976 1.00 13.17 134 GLU B CA 1
ATOM 4261 C C . GLU B 1 134 ? -12.113 -7.366 84.133 1.00 13.80 134 GLU B C 1
ATOM 4262 O O . GLU B 1 134 ? -13.244 -7.801 84.441 1.00 14.39 134 GLU B O 1
ATOM 4268 N N . MET B 1 135 ? -11.901 -6.619 83.060 1.00 12.97 135 MET B N 1
ATOM 4269 C CA . MET B 1 135 ? -12.980 -6.224 82.143 1.00 12.85 135 MET B CA 1
ATOM 4270 C C . MET B 1 135 ? -13.534 -7.430 81.392 1.00 13.40 135 MET B C 1
ATOM 4271 O O . MET B 1 135 ? -14.760 -7.558 81.227 1.00 14.74 135 MET B O 1
ATOM 4276 N N . ALA B 1 136 ? -12.651 -8.309 80.922 1.00 12.91 136 ALA B N 1
ATOM 4277 C CA . ALA B 1 136 ? -13.109 -9.534 80.255 1.00 12.90 136 ALA B CA 1
ATOM 4278 C C . ALA B 1 136 ? -13.997 -10.375 81.178 1.00 13.46 136 ALA B C 1
ATOM 4279 O O . ALA B 1 136 ? -15.068 -10.871 80.758 1.00 13.58 136 ALA B O 1
ATOM 4281 N N . LYS B 1 137 ? -13.558 -10.556 82.415 1.00 14.28 137 LYS B N 1
ATOM 4282 C CA . LYS B 1 137 ? -14.312 -11.355 83.381 1.00 15.43 137 LYS B CA 1
ATOM 4283 C C . LYS B 1 137 ? -15.681 -10.701 83.621 1.00 15.85 137 LYS B C 1
ATOM 4284 O O . LYS B 1 137 ? -16.715 -11.418 83.643 1.00 16.89 137 LYS B O 1
ATOM 4290 N N . ALA B 1 138 ? -15.726 -9.373 83.757 1.00 16.33 138 ALA B N 1
ATOM 4291 C CA . ALA B 1 138 ? -16.987 -8.680 84.041 1.00 17.73 138 ALA B CA 1
ATOM 4292 C C . ALA B 1 138 ? -17.982 -8.860 82.891 1.00 17.87 138 ALA B C 1
ATOM 4293 O O . ALA B 1 138 ? -19.204 -8.822 83.116 1.00 20.15 138 ALA B O 1
ATOM 4295 N N . ALA B 1 139 ? -17.473 -9.057 81.671 1.00 17.96 139 ALA B N 1
ATOM 4296 C CA . ALA B 1 139 ? -18.293 -9.307 80.486 1.00 17.67 139 ALA B CA 1
ATOM 4297 C C . ALA B 1 139 ? -18.683 -10.769 80.273 1.00 17.67 139 ALA B C 1
ATOM 4298 O O . ALA B 1 139 ? -19.347 -11.080 79.276 1.00 19.50 139 ALA B O 1
ATOM 4300 N N . GLY B 1 140 ? -18.299 -11.657 81.182 1.00 16.16 140 GLY B N 1
ATOM 4301 C CA . GLY B 1 140 ? -18.641 -13.073 81.075 1.00 15.93 140 GLY B CA 1
ATOM 4302 C C . GLY B 1 140 ? -17.674 -13.933 80.272 1.00 15.96 140 GLY B C 1
ATOM 4303 O O . GLY B 1 140 ? -17.984 -15.075 79.949 1.00 17.28 140 GLY B O 1
ATOM 4304 N N . LEU B 1 141 ? -16.494 -13.390 79.944 1.00 14.73 141 LEU B N 1
ATOM 4305 C CA . LEU B 1 141 ? -15.457 -14.164 79.268 1.00 14.30 141 LEU B CA 1
ATOM 4306 C C . LEU B 1 141 ? -14.599 -14.946 80.247 1.00 13.72 141 LEU B C 1
ATOM 4307 O O . LEU B 1 141 ? -14.443 -14.542 81.418 1.00 15.22 141 LEU B O 1
ATOM 4312 N N . ALA B 1 142 ? -14.052 -16.062 79.770 1.00 12.94 142 ALA B N 1
ATOM 4313 C CA . ALA B 1 142 ? -13.055 -16.824 80.544 1.00 12.90 142 ALA B CA 1
ATOM 4314 C C . ALA B 1 142 ? -11.705 -16.093 80.484 1.00 12.45 142 ALA B C 1
ATOM 4315 O O . ALA B 1 142 ? -11.424 -15.360 79.521 1.00 12.71 142 ALA B O 1
ATOM 4317 N N . THR B 1 143 ? -10.886 -16.270 81.518 1.00 12.73 143 THR B N 1
ATOM 4318 C CA . THR B 1 143 ? -9.625 -15.524 81.648 1.00 12.65 143 THR B CA 1
ATOM 4319 C C . THR B 1 143 ? -8.474 -16.414 82.078 1.00 12.36 143 THR B C 1
ATOM 4320 O O . THR B 1 143 ? -8.623 -17.254 82.991 1.00 12.27 143 THR B O 1
ATOM 4324 N N . GLY B 1 144 ? -7.334 -16.191 81.403 1.00 12.31 144 GLY B N 1
ATOM 4325 C CA . GLY B 1 144 ? -6.100 -16.898 81.689 1.00 11.92 144 GLY B CA 1
ATOM 4326 C C . GLY B 1 144 ? -4.877 -15.969 81.819 1.00 10.54 144 GLY B C 1
ATOM 4327 O O . GLY B 1 144 ? -4.741 -14.964 81.105 1.00 10.87 144 GLY B O 1
ATOM 4328 N N . ASN B 1 145 ? -3.966 -16.390 82.696 1.00 10.02 145 ASN B N 1
ATOM 4329 C CA . ASN B 1 145 ? -2.748 -15.630 83.043 1.00 9.86 145 ASN B CA 1
ATOM 4330 C C . ASN B 1 145 ? -1.622 -16.648 83.257 1.00 9.98 145 ASN B C 1
ATOM 4331 O O . ASN B 1 145 ? -1.618 -17.369 84.269 1.00 10.42 145 ASN B O 1
ATOM 4336 N N . VAL B 1 146 ? -0.723 -16.764 82.266 1.00 9.89 146 VAL B N 1
ATOM 4337 C CA . VAL B 1 146 ? 0.301 -17.815 82.236 1.00 10.16 146 VAL B CA 1
ATOM 4338 C C . VAL B 1 146 ? 1.673 -17.146 82.118 1.00 9.45 146 VAL B C 1
ATOM 4339 O O . VAL B 1 146 ? 1.857 -16.231 81.307 1.00 9.77 146 VAL B O 1
ATOM 4343 N N . SER B 1 147 ? 2.650 -17.627 82.892 1.00 9.01 147 SER B N 1
ATOM 4344 C CA . SER B 1 147 ? 4.027 -17.064 82.869 1.00 9.63 147 SER B CA 1
ATOM 4345 C C . SER B 1 147 ? 5.036 -18.104 83.330 1.00 9.78 147 SER B C 1
ATOM 4346 O O . SER B 1 147 ? 4.701 -18.974 84.141 1.00 11.22 147 SER B O 1
ATOM 4349 N N . THR B 1 148 ? 6.268 -18.009 82.829 1.00 9.35 148 THR B N 1
ATOM 4350 C CA . THR B 1 148 ? 7.360 -18.788 83.386 1.00 9.91 148 THR B CA 1
ATOM 4351 C C . THR B 1 148 ? 8.026 -18.108 84.605 1.00 9.87 148 THR B C 1
ATOM 4352 O O . THR B 1 148 ? 8.924 -18.696 85.215 1.00 11.27 148 THR B O 1
ATOM 4356 N N . ALA B 1 149 ? 7.591 -16.888 84.958 1.00 9.61 149 ALA B N 1
ATOM 4357 C CA . ALA B 1 149 ? 8.091 -16.212 86.176 1.00 9.91 149 ALA B CA 1
ATOM 4358 C C . ALA B 1 149 ? 7.273 -16.605 87.396 1.00 10.29 149 ALA B C 1
ATOM 4359 O O . ALA B 1 149 ? 6.177 -17.176 87.280 1.00 10.51 149 ALA B O 1
ATOM 4361 N N . GLU B 1 150 ? 7.776 -16.246 88.567 1.00 10.89 150 GLU B N 1
ATOM 4362 C CA . GLU B 1 150 ? 6.938 -16.194 89.751 1.00 11.34 150 GLU B CA 1
ATOM 4363 C C . GLU B 1 150 ? 5.686 -15.347 89.449 1.00 10.55 150 GLU B C 1
ATOM 4364 O O . GLU B 1 150 ? 5.778 -14.295 88.818 1.00 10.60 150 GLU B O 1
ATOM 4370 N N . LEU B 1 151 ? 4.509 -15.833 89.884 1.00 9.82 151 LEU B N 1
ATOM 4371 C CA . LEU B 1 151 ? 3.264 -15.158 89.532 1.00 10.29 151 LEU B CA 1
ATOM 4372 C C . LEU B 1 151 ? 3.093 -13.764 90.131 1.00 10.17 151 LEU B C 1
ATOM 4373 O O . LEU B 1 151 ? 2.257 -12.984 89.640 1.00 10.51 151 LEU B O 1
ATOM 4378 N N . GLN B 1 152 ? 3.889 -13.449 91.161 1.00 9.74 152 GLN B N 1
ATOM 4379 C CA . GLN B 1 152 ? 3.897 -12.112 91.746 1.00 10.69 152 GLN B CA 1
ATOM 4380 C C . GLN B 1 152 ? 4.719 -11.119 90.928 1.00 10.05 152 GLN B C 1
ATOM 4381 O O . GLN B 1 152 ? 4.648 -9.923 91.189 1.00 10.84 152 GLN B O 1
ATOM 4387 N N . ASP B 1 153 ? 5.524 -11.601 89.975 1.00 9.44 153 ASP B N 1
ATOM 4388 C CA . ASP B 1 153 ? 6.389 -10.731 89.169 1.00 9.98 153 ASP B CA 1
ATOM 4389 C C . ASP B 1 153 ? 5.516 -9.805 88.320 1.00 9.61 153 ASP B C 1
ATOM 4390 O O . ASP B 1 153 ? 4.325 -10.056 88.056 1.00 10.21 153 ASP B O 1
ATOM 4395 N N . ALA B 1 154 ? 6.138 -8.721 87.844 1.00 9.64 154 ALA B N 1
ATOM 4396 C CA . ALA B 1 154 ? 5.378 -7.596 87.322 1.00 9.92 154 ALA B CA 1
ATOM 4397 C C . ALA B 1 154 ? 4.422 -7.941 86.160 1.00 10.23 154 ALA B C 1
ATOM 4398 O O . ALA B 1 154 ? 3.298 -7.431 86.089 1.00 10.78 154 ALA B O 1
ATOM 4400 N N . THR B 1 155 ? 4.887 -8.748 85.200 1.00 9.40 155 THR B N 1
ATOM 4401 C CA . THR B 1 155 ? 4.140 -8.940 83.951 1.00 9.03 155 THR B CA 1
ATOM 4402 C C . THR B 1 155 ? 2.782 -9.659 84.192 1.00 9.69 155 THR B C 1
ATOM 4403 O O . THR B 1 155 ? 1.735 -9.124 83.760 1.00 10.13 155 THR B O 1
ATOM 4407 N N . PRO B 1 156 ? 2.767 -10.821 84.891 1.00 9.38 156 PRO B N 1
ATOM 4408 C CA . PRO B 1 156 ? 1.445 -11.409 85.244 1.00 9.91 156 PRO B CA 1
ATOM 4409 C C . PRO B 1 156 ? 0.692 -10.627 86.320 1.00 10.32 156 PRO B C 1
ATOM 4410 O O . PRO B 1 156 ? -0.542 -10.549 86.275 1.00 10.68 156 PRO B O 1
ATOM 4414 N N . ALA B 1 157 ? 1.413 -10.001 87.252 1.00 9.55 157 ALA B N 1
ATOM 4415 C CA . ALA B 1 157 ? 0.749 -9.317 88.362 1.00 10.26 157 ALA B CA 1
ATOM 4416 C C . ALA B 1 157 ? -0.063 -8.118 87.876 1.00 10.15 157 ALA B C 1
ATOM 4417 O O . ALA B 1 157 ? -1.081 -7.778 88.499 1.00 10.61 157 ALA B O 1
ATOM 4419 N N . ALA B 1 158 ? 0.408 -7.433 86.834 1.00 10.45 158 ALA B N 1
ATOM 4420 C CA . ALA B 1 158 ? -0.270 -6.223 86.378 1.00 10.85 158 ALA B CA 1
ATOM 4421 C C . ALA B 1 158 ? -1.726 -6.475 85.948 1.00 11.23 158 ALA B C 1
ATOM 4422 O O . ALA B 1 158 ? -2.548 -5.554 85.974 1.00 13.04 158 ALA B O 1
ATOM 4424 N N . LEU B 1 159 ? -2.058 -7.701 85.568 1.00 10.64 159 LEU B N 1
ATOM 4425 C CA . LEU B 1 159 ? -3.436 -8.029 85.151 1.00 10.57 159 LEU B CA 1
ATOM 4426 C C . LEU B 1 159 ? -4.407 -8.125 86.330 1.00 10.92 159 LEU B C 1
ATOM 4427 O O . LEU B 1 159 ? -5.626 -8.065 86.104 1.00 11.77 159 LEU B O 1
ATOM 4432 N N . VAL B 1 160 ? -3.881 -8.349 87.537 1.00 11.09 160 VAL B N 1
ATOM 4433 C CA . VAL B 1 160 ? -4.721 -8.717 88.684 1.00 11.74 160 VAL B CA 1
ATOM 4434 C C . VAL B 1 160 ? -4.451 -7.935 89.975 1.00 12.06 160 VAL B C 1
ATOM 4435 O O . VAL B 1 160 ? -5.168 -8.145 90.959 1.00 13.68 160 VAL B O 1
ATOM 4439 N N . ALA B 1 161 ? -3.456 -7.047 90.005 1.00 11.77 161 ALA B N 1
ATOM 4440 C CA . ALA B 1 161 ? -3.090 -6.320 91.232 1.00 12.18 161 ALA B CA 1
ATOM 4441 C C . ALA B 1 161 ? -2.852 -4.851 90.975 1.00 12.02 161 ALA B C 1
ATOM 4442 O O . ALA B 1 161 ? -2.290 -4.456 89.945 1.00 14.02 161 ALA B O 1
ATOM 4444 N N . HIS B 1 162 ? -3.273 -4.055 91.946 1.00 11.73 162 HIS B N 1
ATOM 4445 C CA . HIS B 1 162 ? -3.122 -2.611 91.939 1.00 11.64 162 HIS B CA 1
ATOM 4446 C C . HIS B 1 162 ? -2.337 -2.194 93.189 1.00 11.35 162 HIS B C 1
ATOM 4447 O O . HIS B 1 162 ? -2.909 -2.140 94.294 1.00 11.26 162 HIS B O 1
ATOM 4454 N N . VAL B 1 163 ? -1.038 -1.934 93.027 1.00 11.62 163 VAL B N 1
ATOM 4455 C CA . VAL B 1 163 ? -0.141 -1.609 94.142 1.00 11.88 163 VAL B CA 1
ATOM 4456 C C . VAL B 1 163 ? 0.836 -0.532 93.685 1.00 11.61 163 VAL B C 1
ATOM 4457 O O . VAL B 1 163 ? 1.177 -0.426 92.505 1.00 11.40 163 VAL B O 1
ATOM 4461 N N . THR B 1 164 ? 1.341 0.241 94.638 1.00 11.96 164 THR B N 1
ATOM 4462 C CA . THR B 1 164 ? 2.215 1.369 94.331 1.00 12.87 164 THR B CA 1
ATOM 4463 C C . THR B 1 164 ? 3.687 0.973 94.121 1.00 12.31 164 THR B C 1
ATOM 4464 O O . THR B 1 164 ? 4.462 1.802 93.620 1.00 12.32 164 THR B O 1
ATOM 4468 N N . SER B 1 165 ? 4.039 -0.270 94.458 1.00 11.70 165 SER B N 1
ATOM 4469 C CA . SER B 1 165 ? 5.358 -0.855 94.180 1.00 12.10 165 SER B CA 1
ATOM 4470 C C . SER B 1 165 ? 5.258 -2.331 93.839 1.00 10.98 165 SER B C 1
ATOM 4471 O O . SER B 1 165 ? 4.643 -3.093 94.593 1.00 12.10 165 SER B O 1
ATOM 4474 N N . ARG B 1 166 ? 5.968 -2.727 92.783 1.00 10.98 166 ARG B N 1
ATOM 4475 C CA . ARG B 1 166 ? 6.049 -4.126 92.350 1.00 10.83 166 ARG B CA 1
ATOM 4476 C C . ARG B 1 166 ? 6.702 -5.061 93.390 1.00 11.20 166 ARG B C 1
ATOM 4477 O O . ARG B 1 166 ? 6.591 -6.277 93.270 1.00 11.48 166 ARG B O 1
ATOM 4485 N N . LYS B 1 167 ? 7.373 -4.510 94.415 1.00 10.87 167 LYS B N 1
ATOM 4486 C CA . LYS B 1 167 ? 7.992 -5.337 95.449 1.00 12.69 167 LYS B CA 1
ATOM 4487 C C . LYS B 1 167 ? 6.977 -5.977 96.433 1.00 12.73 167 LYS B C 1
ATOM 4488 O O . LYS B 1 167 ? 7.352 -6.833 97.244 1.00 13.16 167 LYS B O 1
ATOM 4494 N N . CYS B 1 168 ? 5.711 -5.582 96.353 1.00 12.52 168 CYS B N 1
ATOM 4495 C CA . CYS B 1 168 ? 4.698 -5.952 97.363 1.00 13.72 168 CYS B CA 1
ATOM 4496 C C . CYS B 1 168 ? 4.108 -7.365 97.124 1.00 12.82 168 CYS B C 1
ATOM 4497 O O . CYS B 1 168 ? 2.896 -7.554 96.959 1.00 12.96 168 CYS B O 1
ATOM 4500 N N . TYR B 1 169 ? 4.994 -8.361 97.102 1.00 12.33 169 TYR B N 1
ATOM 4501 C CA . TYR B 1 169 ? 4.628 -9.745 96.735 1.00 11.77 169 TYR B CA 1
ATOM 4502 C C . TYR B 1 169 ? 3.565 -10.311 97.692 1.00 11.88 169 TYR B C 1
ATOM 4503 O O . TYR B 1 169 ? 2.564 -10.889 97.234 1.00 12.13 169 TYR B O 1
ATOM 4512 N N . GLY B 1 170 ? 3.814 -10.173 99.003 1.00 11.56 170 GLY B N 1
ATOM 4513 C CA . GLY B 1 170 ? 2.924 -10.694 100.040 1.00 12.28 170 GLY B CA 1
ATOM 4514 C C . GLY B 1 170 ? 2.736 -9.671 101.138 1.00 12.81 170 GLY B C 1
ATOM 4515 O O . GLY B 1 170 ? 3.223 -8.539 101.045 1.00 12.59 170 GLY B O 1
ATOM 4516 N N . PRO B 1 171 ? 2.019 -10.066 102.208 1.00 13.08 171 PRO B N 1
ATOM 4517 C CA . PRO B 1 171 ? 1.707 -9.170 103.320 1.00 13.91 171 PRO B CA 1
ATOM 4518 C C . PRO B 1 171 ? 2.930 -8.487 103.943 1.00 14.39 171 PRO B C 1
ATOM 4519 O O . PRO B 1 171 ? 2.866 -7.302 104.260 1.00 14.92 171 PRO B O 1
ATOM 4523 N N A SER B 1 172 ? 4.021 -9.232 104.094 0.53 14.29 172 SER B N 1
ATOM 4524 N N B SER B 1 172 ? 4.030 -9.203 104.140 0.47 14.21 172 SER B N 1
ATOM 4525 C CA A SER B 1 172 ? 5.226 -8.750 104.771 0.53 15.11 172 SER B CA 1
ATOM 4526 C CA B SER B 1 172 ? 5.164 -8.596 104.835 0.47 14.83 172 SER B CA 1
ATOM 4527 C C A SER B 1 172 ? 5.872 -7.540 104.079 0.53 15.09 172 SER B C 1
ATOM 4528 C C B SER B 1 172 ? 5.740 -7.427 104.038 0.47 14.85 172 SER B C 1
ATOM 4529 O O A SER B 1 172 ? 6.209 -6.543 104.721 0.53 15.84 172 SER B O 1
ATOM 4530 O O B SER B 1 172 ? 5.828 -6.302 104.552 0.47 15.47 172 SER B O 1
ATOM 4535 N N . ALA B 1 173 ? 6.104 -7.658 102.776 1.00 14.28 173 ALA B N 1
ATOM 4536 C CA . ALA B 1 173 ? 6.644 -6.553 101.974 1.00 14.21 173 ALA B CA 1
ATOM 4537 C C . ALA B 1 173 ? 5.631 -5.417 101.786 1.00 14.33 173 ALA B C 1
ATOM 4538 O O . ALA B 1 173 ? 6.014 -4.252 101.741 1.00 15.77 173 ALA B O 1
ATOM 4540 N N . THR B 1 174 ? 4.337 -5.740 101.712 1.00 13.50 174 THR B N 1
ATOM 4541 C CA . THR B 1 174 ? 3.328 -4.721 101.484 1.00 13.67 174 THR B CA 1
ATOM 4542 C C . THR B 1 174 ? 3.204 -3.767 102.681 1.00 14.68 174 THR B C 1
ATOM 4543 O O . THR B 1 174 ? 3.113 -2.547 102.499 1.00 14.98 174 THR B O 1
ATOM 4547 N N . SER B 1 175 ? 3.241 -4.291 103.907 1.00 15.32 175 SER B N 1
ATOM 4548 C CA . SER B 1 175 ? 3.166 -3.450 105.094 1.00 16.32 175 SER B CA 1
ATOM 4549 C C . SER B 1 175 ? 4.333 -2.452 105.140 1.00 17.97 175 SER B C 1
ATOM 4550 O O . SER B 1 175 ? 4.146 -1.309 105.552 1.00 19.64 175 SER B O 1
ATOM 4553 N N . GLU B 1 176 ? 5.514 -2.898 104.712 1.00 18.91 176 GLU B N 1
ATOM 4554 C CA . GLU B 1 176 ? 6.731 -2.055 104.707 1.00 20.49 176 GLU B CA 1
ATOM 4555 C C . GLU B 1 176 ? 6.733 -1.030 103.559 1.00 20.56 176 GLU B C 1
ATOM 4556 O O . GLU B 1 176 ? 6.988 0.160 103.767 1.00 21.78 176 GLU B O 1
ATOM 4562 N N . LYS B 1 177 ? 6.453 -1.495 102.345 1.00 19.77 177 LYS B N 1
ATOM 4563 C CA . LYS B 1 177 ? 6.717 -0.726 101.120 1.00 20.11 177 LYS B CA 1
ATOM 4564 C C . LYS B 1 177 ? 5.484 -0.067 100.473 1.00 20.07 177 LYS B C 1
ATOM 4565 O O . LYS B 1 177 ? 5.637 0.900 99.723 1.00 21.00 177 LYS B O 1
ATOM 4571 N N . CYS B 1 178 ? 4.278 -0.582 100.745 1.00 19.33 178 CYS B N 1
ATOM 4572 C CA . CYS B 1 178 ? 3.026 -0.068 100.175 1.00 19.77 178 CYS B CA 1
ATOM 4573 C C . CYS B 1 178 ? 1.969 0.029 101.305 1.00 19.25 178 CYS B C 1
ATOM 4574 O O . CYS B 1 178 ? 0.945 -0.646 101.255 1.00 16.91 178 CYS B O 1
ATOM 4577 N N . PRO B 1 179 ? 2.210 0.868 102.332 1.00 19.84 179 PRO B N 1
ATOM 4578 C CA . PRO B 1 179 ? 1.302 0.899 103.498 1.00 20.30 179 PRO B CA 1
ATOM 4579 C C . PRO B 1 179 ? -0.146 1.239 103.133 1.00 19.86 179 PRO B C 1
ATOM 4580 O O . PRO B 1 179 ? -1.080 0.726 103.773 1.00 20.65 179 PRO B O 1
ATOM 4584 N N . GLY B 1 180 ? -0.351 2.049 102.103 1.00 19.45 180 GLY B N 1
ATOM 4585 C CA . GLY B 1 180 ? -1.693 2.320 101.600 1.00 19.48 180 GLY B CA 1
ATOM 4586 C C . GLY B 1 180 ? -2.460 1.110 101.071 1.00 18.54 180 GLY B C 1
ATOM 4587 O O . GLY B 1 180 ? -3.696 1.092 101.107 1.00 19.71 180 GLY B O 1
ATOM 4588 N N . ASN B 1 181 ? -1.723 0.118 100.573 1.00 16.75 181 ASN B N 1
ATOM 4589 C CA . ASN B 1 181 ? -2.315 -1.110 100.028 1.00 16.20 181 ASN B CA 1
ATOM 4590 C C . ASN B 1 181 ? -2.445 -2.247 101.059 1.00 15.34 181 ASN B C 1
ATOM 4591 O O . ASN B 1 181 ? -3.125 -3.236 100.790 1.00 15.66 181 ASN B O 1
ATOM 4596 N N . ALA B 1 182 ? -1.776 -2.135 102.209 1.00 14.44 182 ALA B N 1
ATOM 4597 C CA . ALA B 1 182 ? -1.739 -3.222 103.194 1.00 14.59 182 ALA B CA 1
ATOM 4598 C C . ALA B 1 182 ? -3.135 -3.519 103.740 1.00 14.41 182 ALA B C 1
ATOM 4599 O O . ALA B 1 182 ? -3.882 -2.607 104.107 1.00 14.28 182 ALA B O 1
ATOM 4601 N N . LEU B 1 183 ? -3.486 -4.800 103.778 1.00 14.94 183 LEU B N 1
ATOM 4602 C CA . LEU B 1 183 ? -4.828 -5.209 104.201 1.00 15.23 183 LEU B CA 1
ATOM 4603 C C . LEU B 1 183 ? -5.189 -4.722 105.613 1.00 15.08 183 LEU B C 1
ATOM 4604 O O . LEU B 1 183 ? -6.312 -4.246 105.845 1.00 15.47 183 LEU B O 1
ATOM 4609 N N . GLU B 1 184 ? -4.220 -4.759 106.528 1.00 14.74 184 GLU B N 1
ATOM 4610 C CA . GLU B 1 184 ? -4.483 -4.365 107.925 1.00 15.77 184 GLU B CA 1
ATOM 4611 C C . GLU B 1 184 ? -4.607 -2.846 108.090 1.00 16.44 184 GLU B C 1
ATOM 4612 O O . GLU B 1 184 ? -5.002 -2.393 109.157 1.00 17.85 184 GLU B O 1
ATOM 4618 N N . LYS B 1 185 ? -4.272 -2.085 107.044 1.00 17.21 185 LYS B N 1
ATOM 4619 C CA . LYS B 1 185 ? -4.431 -0.629 106.996 1.00 18.49 185 LYS B CA 1
ATOM 4620 C C . LYS B 1 185 ? -5.611 -0.210 106.090 1.00 18.19 185 LYS B C 1
ATOM 4621 O O . LYS B 1 185 ? -5.782 0.985 105.793 1.00 20.33 185 LYS B O 1
ATOM 4627 N N . GLY B 1 186 ? -6.453 -1.166 105.690 1.00 18.00 186 GLY B N 1
ATOM 4628 C CA . GLY B 1 186 ? -7.643 -0.879 104.894 1.00 17.97 186 GLY B CA 1
ATOM 4629 C C . GLY B 1 186 ? -7.483 -0.902 103.371 1.00 17.80 186 GLY B C 1
ATOM 4630 O O . GLY B 1 186 ? -8.418 -0.548 102.646 1.00 18.86 186 GLY B O 1
ATOM 4631 N N . GLY B 1 187 ? -6.323 -1.328 102.871 1.00 16.95 187 GLY B N 1
ATOM 4632 C CA . GLY B 1 187 ? -6.075 -1.424 101.427 1.00 16.23 187 GLY B CA 1
ATOM 4633 C C . GLY B 1 187 ? -6.582 -2.735 100.838 1.00 16.40 187 GLY B C 1
ATOM 4634 O O . GLY B 1 187 ? -7.109 -3.581 101.542 1.00 16.19 187 GLY B O 1
ATOM 4635 N N . LYS B 1 188 ? -6.374 -2.907 99.535 1.00 16.11 188 LYS B N 1
ATOM 4636 C CA . LYS B 1 188 ? -6.855 -4.100 98.821 1.00 16.46 188 LYS B CA 1
ATOM 4637 C C . LYS B 1 188 ? -5.967 -5.315 99.026 1.00 15.16 188 LYS B C 1
ATOM 4638 O O . LYS B 1 188 ? -6.381 -6.434 98.714 1.00 16.14 188 LYS B O 1
ATOM 4644 N N . GLY B 1 189 ? -4.757 -5.108 99.546 1.00 13.91 189 GLY B N 1
ATOM 4645 C CA . GLY B 1 189 ? -3.855 -6.188 99.900 1.00 13.24 189 GLY B CA 1
ATOM 4646 C C . GLY B 1 189 ? -2.620 -6.271 99.027 1.00 12.05 189 GLY B C 1
ATOM 4647 O O . GLY B 1 189 ? -2.403 -5.483 98.085 1.00 12.21 189 GLY B O 1
ATOM 4648 N N . SER B 1 190 ? -1.792 -7.247 99.357 1.00 11.67 190 SER B N 1
ATOM 4649 C CA . SER B 1 190 ? -0.592 -7.574 98.588 1.00 11.36 190 SER B CA 1
ATOM 4650 C C . SER B 1 190 ? -0.913 -8.079 97.180 1.00 10.81 190 SER B C 1
ATOM 4651 O O . SER B 1 190 ? -2.063 -8.383 96.851 1.00 11.29 190 SER B O 1
ATOM 4654 N N . ILE B 1 191 ? 0.108 -8.180 96.330 1.00 10.98 191 ILE B N 1
ATOM 4655 C CA . ILE B 1 191 ? -0.073 -8.744 94.989 1.00 11.27 191 ILE B CA 1
ATOM 4656 C C . ILE B 1 191 ? -0.733 -10.121 95.068 1.00 10.82 191 ILE B C 1
ATOM 4657 O O . ILE B 1 191 ? -1.686 -10.416 94.315 1.00 10.85 191 ILE B O 1
ATOM 4662 N N . THR B 1 192 ? -0.216 -11.007 95.924 1.00 11.15 192 THR B N 1
ATOM 4663 C CA . THR B 1 192 ? -0.772 -12.367 95.988 1.00 11.55 192 THR B CA 1
ATOM 4664 C C . THR B 1 192 ? -2.235 -12.372 96.471 1.00 11.50 192 THR B C 1
ATOM 4665 O O . THR B 1 192 ? -3.070 -13.126 95.944 1.00 11.58 192 THR B O 1
ATOM 4669 N N . GLU B 1 193 ? -2.562 -11.538 97.449 1.00 11.68 193 GLU B N 1
ATOM 4670 C CA . GLU B 1 193 ? -3.935 -11.412 97.933 1.00 12.15 193 GLU B CA 1
ATOM 4671 C C . GLU B 1 193 ? -4.893 -10.881 96.854 1.00 11.99 193 GLU B C 1
ATOM 4672 O O . GLU B 1 193 ? -6.007 -11.414 96.683 1.00 11.87 193 GLU B O 1
ATOM 4678 N N . GLN B 1 194 ? -4.444 -9.900 96.074 1.00 11.55 194 GLN B N 1
ATOM 4679 C CA . GLN B 1 194 ? -5.275 -9.350 95.003 1.00 11.61 194 GLN B CA 1
ATOM 4680 C C . GLN B 1 194 ? -5.432 -10.372 93.860 1.00 11.42 194 GLN B C 1
ATOM 4681 O O . GLN B 1 194 ? -6.510 -10.481 93.277 1.00 11.62 194 GLN B O 1
ATOM 4687 N N . LEU B 1 195 ? -4.390 -11.148 93.571 1.00 11.24 195 LEU B N 1
ATOM 4688 C CA . LEU B 1 195 ? -4.472 -12.245 92.583 1.00 11.70 195 LEU B CA 1
ATOM 4689 C C . LEU B 1 195 ? -5.560 -13.255 92.989 1.00 11.91 195 LEU B C 1
ATOM 4690 O O . LEU B 1 195 ? -6.416 -13.660 92.174 1.00 11.83 195 LEU B O 1
ATOM 4695 N N . LEU B 1 196 ? -5.585 -13.618 94.265 1.00 11.89 196 LEU B N 1
ATOM 4696 C CA . LEU B 1 196 ? -6.605 -14.547 94.754 1.00 12.57 196 LEU B CA 1
ATOM 4697 C C . LEU B 1 196 ? -8.020 -13.953 94.661 1.00 12.19 196 LEU B C 1
ATOM 4698 O O . LEU B 1 196 ? -8.983 -14.677 94.325 1.00 13.44 196 LEU B O 1
ATOM 4703 N N . ASN B 1 197 ? -8.181 -12.656 94.935 1.00 12.34 197 ASN B N 1
ATOM 4704 C CA . ASN B 1 197 ? -9.482 -11.985 94.739 1.00 12.90 197 ASN B CA 1
ATOM 4705 C C . ASN B 1 197 ? -9.900 -11.926 93.274 1.00 12.52 197 ASN B C 1
ATOM 4706 O O . ASN B 1 197 ? -11.084 -12.041 92.940 1.00 13.50 197 ASN B O 1
ATOM 4711 N N . ALA B 1 198 ? -8.945 -11.694 92.380 1.00 12.52 198 ALA B N 1
ATOM 4712 C CA . ALA B 1 198 ? -9.259 -11.511 90.966 1.00 13.00 198 ALA B CA 1
ATOM 4713 C C . ALA B 1 198 ? -9.852 -12.783 90.358 1.00 12.65 198 ALA B C 1
ATOM 4714 O O . ALA B 1 198 ? -10.712 -12.707 89.470 1.00 13.26 198 ALA B O 1
ATOM 4716 N N . ARG B 1 199 ? -9.383 -13.946 90.811 1.00 12.63 199 ARG B N 1
ATOM 4717 C CA . ARG B 1 199 ? -10.015 -15.248 90.486 1.00 13.53 199 ARG B CA 1
ATOM 4718 C C . ARG B 1 199 ? -10.151 -15.443 88.967 1.00 12.92 199 ARG B C 1
ATOM 4719 O O . ARG B 1 199 ? -11.237 -15.728 88.425 1.00 13.37 199 ARG B O 1
ATOM 4727 N N . ALA B 1 200 ? -9.045 -15.306 88.239 1.00 12.43 200 ALA B N 1
ATOM 4728 C CA . ALA B 1 200 ? -9.003 -15.775 86.851 1.00 12.22 200 ALA B CA 1
ATOM 4729 C C . ALA B 1 200 ? -9.366 -17.260 86.802 1.00 12.42 200 ALA B C 1
ATOM 4730 O O . ALA B 1 200 ? -9.117 -18.011 87.745 1.00 12.53 200 ALA B O 1
ATOM 4732 N N . ASP B 1 201 ? -9.945 -17.712 85.696 1.00 12.18 201 ASP B N 1
ATOM 4733 C CA . ASP B 1 201 ? -10.207 -19.156 85.562 1.00 12.17 201 ASP B CA 1
ATOM 4734 C C . ASP B 1 201 ? -8.953 -20.027 85.568 1.00 11.77 201 ASP B C 1
ATOM 4735 O O . ASP B 1 201 ? -8.956 -21.117 86.147 1.00 12.24 201 ASP B O 1
ATOM 4740 N N . VAL B 1 202 ? -7.882 -19.516 84.936 1.00 11.58 202 VAL B N 1
ATOM 4741 C CA . VAL B 1 202 ? -6.637 -20.276 84.815 1.00 11.69 202 VAL B CA 1
ATOM 4742 C C . VAL B 1 202 ? -5.466 -19.343 85.100 1.00 11.31 202 VAL B C 1
ATOM 4743 O O . VAL B 1 202 ? -5.277 -18.332 84.391 1.00 11.68 202 VAL B O 1
ATOM 4747 N N . THR B 1 203 ? -4.662 -19.708 86.103 1.00 10.74 203 THR B N 1
ATOM 4748 C CA . THR B 1 203 ? -3.417 -18.975 86.455 1.00 11.13 203 THR B CA 1
ATOM 4749 C C . THR B 1 203 ? -2.299 -20.005 86.633 1.00 10.56 203 THR B C 1
ATOM 4750 O O . THR B 1 203 ? -2.436 -20.918 87.451 1.00 12.07 203 THR B O 1
ATOM 4754 N N . LEU B 1 204 ? -1.238 -19.902 85.818 1.00 10.54 204 LEU B N 1
ATOM 4755 C CA . LEU B 1 204 ? -0.181 -20.918 85.788 1.00 10.72 204 LEU B CA 1
ATOM 4756 C C . LEU B 1 204 ? 1.189 -20.232 85.788 1.00 10.00 204 LEU B C 1
ATOM 4757 O O . LEU B 1 204 ? 1.458 -19.390 84.923 1.00 10.67 204 LEU B O 1
ATOM 4762 N N . GLY B 1 205 ? 2.076 -20.633 86.686 1.00 10.06 205 GLY B N 1
ATOM 4763 C CA . GLY B 1 205 ? 3.444 -20.076 86.720 1.00 10.34 205 GLY B CA 1
ATOM 4764 C C . GLY B 1 205 ? 4.245 -20.550 87.920 1.00 9.88 205 GLY B C 1
ATOM 4765 O O . GLY B 1 205 ? 3.942 -21.594 88.491 1.00 11.31 205 GLY B O 1
ATOM 4766 N N . GLY B 1 206 ? 5.274 -19.783 88.295 1.00 10.03 206 GLY B N 1
ATOM 4767 C CA . GLY B 1 206 ? 6.042 -20.036 89.499 1.00 10.72 206 GLY B CA 1
ATOM 4768 C C . GLY B 1 206 ? 5.520 -19.231 90.678 1.00 10.84 206 GLY B C 1
ATOM 4769 O O . GLY B 1 206 ? 4.393 -18.714 90.662 1.00 11.15 206 GLY B O 1
ATOM 4770 N N . GLY B 1 207 ? 6.376 -19.097 91.694 1.00 11.12 207 GLY B N 1
ATOM 4771 C CA . GLY B 1 207 ? 6.044 -18.240 92.822 1.00 11.61 207 GLY B CA 1
ATOM 4772 C C . GLY B 1 207 ? 5.306 -18.898 93.975 1.00 11.59 207 GLY B C 1
ATOM 4773 O O . GLY B 1 207 ? 4.571 -18.223 94.699 1.00 11.82 207 GLY B O 1
ATOM 4774 N N . ALA B 1 208 ? 5.552 -20.187 94.217 1.00 11.53 208 ALA B N 1
ATOM 4775 C CA . ALA B 1 208 ? 5.012 -20.834 95.421 1.00 12.02 208 ALA B CA 1
ATOM 4776 C C . ALA B 1 208 ? 5.532 -20.200 96.740 1.00 12.30 208 ALA B C 1
ATOM 4777 O O . ALA B 1 208 ? 4.841 -20.233 97.758 1.00 12.43 208 ALA B O 1
ATOM 4779 N N . LYS B 1 209 ? 6.731 -19.610 96.749 1.00 12.15 209 LYS B N 1
ATOM 4780 C CA . LYS B 1 209 ? 7.332 -19.119 98.016 1.00 13.23 209 LYS B CA 1
ATOM 4781 C C . LYS B 1 209 ? 6.396 -18.209 98.798 1.00 12.64 209 LYS B C 1
ATOM 4782 O O . LYS B 1 209 ? 6.191 -18.394 100.008 1.00 12.55 209 LYS B O 1
ATOM 4788 N N . THR B 1 210 ? 5.806 -17.219 98.128 1.00 12.18 210 THR B N 1
ATOM 4789 C CA . THR B 1 210 ? 5.035 -16.203 98.851 1.00 12.55 210 THR B CA 1
ATOM 4790 C C . THR B 1 210 ? 3.761 -16.795 99.456 1.00 12.30 210 THR B C 1
ATOM 4791 O O . THR B 1 210 ? 3.201 -16.237 100.396 1.00 12.94 210 THR B O 1
ATOM 4795 N N . PHE B 1 211 ? 3.273 -17.908 98.904 1.00 12.04 211 PHE B N 1
ATOM 4796 C CA . PHE B 1 211 ? 2.050 -18.548 99.418 1.00 13.26 211 PHE B CA 1
ATOM 4797 C C . PHE B 1 211 ? 2.222 -19.141 100.841 1.00 13.35 211 PHE B C 1
ATOM 4798 O O . PHE B 1 211 ? 1.231 -19.461 101.514 1.00 13.74 211 PHE B O 1
ATOM 4806 N N . ALA B 1 212 ? 3.457 -19.239 101.340 1.00 13.72 212 ALA B N 1
ATOM 4807 C CA . ALA B 1 212 ? 3.715 -19.632 102.735 1.00 14.58 212 ALA B CA 1
ATOM 4808 C C . ALA B 1 212 ? 3.468 -18.490 103.734 1.00 14.65 212 ALA B C 1
ATOM 4809 O O . ALA B 1 212 ? 3.372 -18.732 104.940 1.00 15.10 212 ALA B O 1
ATOM 4811 N N . GLU B 1 213 ? 3.350 -17.255 103.261 1.00 14.06 213 GLU B N 1
ATOM 4812 C CA . GLU B 1 213 ? 3.080 -16.116 104.141 1.00 14.22 213 GLU B CA 1
ATOM 4813 C C . GLU B 1 213 ? 1.659 -16.180 104.677 1.00 14.10 213 GLU B C 1
ATOM 4814 O O . GLU B 1 213 ? 0.773 -16.750 104.032 1.00 14.04 213 GLU B O 1
ATOM 4820 N N . THR B 1 214 ? 1.442 -15.565 105.832 1.00 14.91 214 THR B N 1
ATOM 4821 C CA . THR B 1 214 ? 0.119 -15.492 106.456 1.00 14.38 214 THR B CA 1
ATOM 4822 C C . THR B 1 214 ? -0.517 -14.117 106.254 1.00 14.64 214 THR B C 1
ATOM 4823 O O . THR B 1 214 ? 0.196 -13.094 106.219 1.00 14.98 214 THR B O 1
ATOM 4827 N N . ALA B 1 215 ? -1.846 -14.072 106.143 1.00 14.41 215 ALA B N 1
ATOM 4828 C CA . ALA B 1 215 ? -2.573 -12.809 106.074 1.00 14.30 215 ALA B CA 1
ATOM 4829 C C . ALA B 1 215 ? -2.652 -12.124 107.458 1.00 14.64 215 ALA B C 1
ATOM 4830 O O . ALA B 1 215 ? -2.713 -12.777 108.508 1.00 14.38 215 ALA B O 1
ATOM 4832 N N . THR B 1 216 ? -2.681 -10.793 107.427 1.00 14.23 216 THR B N 1
ATOM 4833 C CA . THR B 1 216 ? -2.633 -9.940 108.625 1.00 15.07 216 THR B CA 1
ATOM 4834 C C . THR B 1 216 ? -4.012 -9.439 109.085 1.00 15.10 216 THR B C 1
ATOM 4835 O O . THR B 1 216 ? -4.102 -8.803 110.147 1.00 14.90 216 THR B O 1
ATOM 4839 N N . ALA B 1 217 ? -5.062 -9.713 108.298 1.00 14.37 217 ALA B N 1
ATOM 4840 C CA . ALA B 1 217 ? -6.413 -9.226 108.568 1.00 14.98 217 ALA B CA 1
ATOM 4841 C C . ALA B 1 217 ? -7.401 -10.027 107.718 1.00 15.70 217 ALA B C 1
ATOM 4842 O O . ALA B 1 217 ? -6.976 -10.881 106.938 1.00 15.33 217 ALA B O 1
ATOM 4844 N N . GLY B 1 218 ? -8.693 -9.757 107.871 1.00 16.45 218 GLY B N 1
ATOM 4845 C CA . GLY B 1 218 ? -9.707 -10.380 107.015 1.00 16.91 218 GLY B CA 1
ATOM 4846 C C . GLY B 1 218 ? -10.136 -11.785 107.388 1.00 16.70 218 GLY B C 1
ATOM 4847 O O . GLY B 1 218 ? -9.744 -12.330 108.423 1.00 15.85 218 GLY B O 1
ATOM 4848 N N . GLU B 1 219 ? -10.919 -12.392 106.494 1.00 16.46 219 GLU B N 1
ATOM 4849 C CA . GLU B 1 219 ? -11.549 -13.682 106.774 1.00 16.75 219 GLU B CA 1
ATOM 4850 C C . GLU B 1 219 ? -10.524 -14.790 107.020 1.00 15.98 219 GLU B C 1
ATOM 4851 O O . GLU B 1 219 ? -10.781 -15.722 107.786 1.00 16.10 219 GLU B O 1
ATOM 4857 N N . TRP B 1 220 ? -9.363 -14.683 106.350 1.00 15.25 220 TRP B N 1
ATOM 4858 C CA . TRP B 1 220 ? -8.303 -15.683 106.436 1.00 15.00 220 TRP B CA 1
ATOM 4859 C C . TRP B 1 220 ? -7.061 -15.170 107.198 1.00 14.34 220 TRP B C 1
ATOM 4860 O O . TRP B 1 220 ? -5.960 -15.679 106.995 1.00 14.05 220 TRP B O 1
ATOM 4871 N N . GLN B 1 221 ? -7.268 -14.224 108.133 1.00 14.45 221 GLN B N 1
ATOM 4872 C CA . GLN B 1 221 ? -6.164 -13.769 108.997 1.00 14.64 221 GLN B CA 1
ATOM 4873 C C . GLN B 1 221 ? -5.474 -14.951 109.689 1.00 14.92 221 GLN B C 1
ATOM 4874 O O . GLN B 1 221 ? -6.153 -15.836 110.248 1.00 14.80 221 GLN B O 1
ATOM 4880 N N . GLY B 1 222 ? -4.143 -14.989 109.654 1.00 14.74 222 GLY B N 1
ATOM 4881 C CA . GLY B 1 222 ? -3.383 -16.018 110.347 1.00 15.19 222 GLY B CA 1
ATOM 4882 C C . GLY B 1 222 ? -3.221 -17.328 109.590 1.00 15.65 222 GLY B C 1
ATOM 4883 O O . GLY B 1 222 ? -2.438 -18.179 110.018 1.00 17.07 222 GLY B O 1
ATOM 4884 N N . LYS B 1 223 ? -3.969 -17.484 108.499 1.00 15.73 223 LYS B N 1
ATOM 4885 C CA . LYS B 1 223 ? -3.832 -18.653 107.611 1.00 15.69 223 LYS B CA 1
ATOM 4886 C C . LYS B 1 223 ? -2.807 -18.328 106.537 1.00 14.63 223 LYS B C 1
ATOM 4887 O O . LYS B 1 223 ? -2.654 -17.167 106.127 1.00 13.79 223 LYS B O 1
ATOM 4893 N N . THR B 1 224 ? -2.103 -19.332 106.039 1.00 14.23 224 THR B N 1
ATOM 4894 C CA . THR B 1 224 ? -1.225 -19.092 104.892 1.00 14.10 224 THR B CA 1
ATOM 4895 C C . THR B 1 224 ? -2.054 -18.744 103.663 1.00 13.65 224 THR B C 1
ATOM 4896 O O . THR B 1 224 ? -3.253 -19.053 103.574 1.00 13.71 224 THR B O 1
ATOM 4900 N N . LEU B 1 225 ? -1.410 -18.118 102.685 1.00 13.01 225 LEU B N 1
ATOM 4901 C CA . LEU B 1 225 ? -2.112 -17.771 101.444 1.00 13.15 225 LEU B CA 1
ATOM 4902 C C . LEU B 1 225 ? -2.448 -19.047 100.633 1.00 12.71 225 LEU B C 1
ATOM 4903 O O . LEU B 1 225 ? -3.465 -19.087 99.951 1.00 12.52 225 LEU B O 1
ATOM 4908 N N . ARG B 1 226 ? -1.631 -20.084 100.766 1.00 13.68 226 ARG B N 1
ATOM 4909 C CA . ARG B 1 226 ? -1.994 -21.409 100.221 1.00 14.13 226 ARG B CA 1
ATOM 4910 C C . ARG B 1 226 ? -3.276 -21.956 100.872 1.00 14.01 226 ARG B C 1
ATOM 4911 O O . ARG B 1 226 ? -4.178 -22.438 100.173 1.00 14.42 226 ARG B O 1
ATOM 4919 N N . GLU B 1 227 ? -3.350 -21.918 102.209 1.00 14.16 227 GLU B N 1
ATOM 4920 C CA . GLU B 1 227 ? -4.577 -22.320 102.918 1.00 14.69 227 GLU B CA 1
ATOM 4921 C C . GLU B 1 227 ? -5.779 -21.488 102.467 1.00 14.23 227 GLU B C 1
ATOM 4922 O O . GLU B 1 227 ? -6.884 -22.031 102.261 1.00 14.85 227 GLU B O 1
ATOM 4928 N N . GLN B 1 228 ? -5.578 -20.180 102.296 1.00 13.43 228 GLN B N 1
ATOM 4929 C CA . GLN B 1 228 ? -6.637 -19.320 101.776 1.00 13.79 228 GLN B CA 1
ATOM 4930 C C . GLN B 1 228 ? -7.128 -19.792 100.388 1.00 13.59 228 GLN B C 1
ATOM 4931 O O . GLN B 1 228 ? -8.348 -19.895 100.135 1.00 13.87 228 GLN B O 1
ATOM 4937 N N . ALA B 1 229 ? -6.197 -20.039 99.466 1.00 13.33 229 ALA B N 1
ATOM 4938 C CA . ALA B 1 229 ? -6.578 -20.502 98.119 1.00 13.50 229 ALA B CA 1
ATOM 4939 C C . ALA B 1 229 ? -7.441 -21.783 98.192 1.00 13.40 229 ALA B C 1
ATOM 4940 O O . ALA B 1 229 ? -8.479 -21.897 97.529 1.00 13.92 229 ALA B O 1
ATOM 4942 N N . GLN B 1 230 ? -7.006 -22.734 99.004 1.00 14.27 230 GLN B N 1
ATOM 4943 C CA A GLN B 1 230 ? -7.733 -23.987 99.189 0.53 14.64 230 GLN B CA 1
ATOM 4944 C CA B GLN B 1 230 ? -7.729 -23.991 99.197 0.47 14.89 230 GLN B CA 1
ATOM 4945 C C . GLN B 1 230 ? -9.136 -23.731 99.745 1.00 14.95 230 GLN B C 1
ATOM 4946 O O . GLN B 1 230 ? -10.126 -24.312 99.263 1.00 15.46 230 GLN B O 1
ATOM 4957 N N . ALA B 1 231 ? -9.237 -22.861 100.749 1.00 14.81 231 ALA B N 1
ATOM 4958 C CA . ALA B 1 231 ? -10.534 -22.526 101.382 1.00 15.76 231 ALA B CA 1
ATOM 4959 C C . ALA B 1 231 ? -11.503 -21.822 100.438 1.00 15.56 231 ALA B C 1
ATOM 4960 O O . ALA B 1 231 ? -12.725 -21.942 100.574 1.00 17.90 231 ALA B O 1
ATOM 4962 N N . ARG B 1 232 ? -10.966 -21.120 99.440 1.00 14.84 232 ARG B N 1
ATOM 4963 C CA . ARG B 1 232 ? -11.762 -20.345 98.505 1.00 14.92 232 ARG B CA 1
ATOM 4964 C C . ARG B 1 232 ? -12.111 -21.137 97.228 1.00 15.02 232 ARG B C 1
ATOM 4965 O O . ARG B 1 232 ? -12.682 -20.579 96.298 1.00 16.05 232 ARG B O 1
ATOM 4973 N N . GLY B 1 233 ? -11.790 -22.430 97.212 1.00 15.21 233 GLY B N 1
ATOM 4974 C CA . GLY B 1 233 ? -12.240 -23.322 96.117 1.00 15.17 233 GLY B CA 1
ATOM 4975 C C . GLY B 1 233 ? -11.297 -23.521 94.943 1.00 15.10 233 GLY B C 1
ATOM 4976 O O . GLY B 1 233 ? -11.672 -24.128 93.945 1.00 15.75 233 GLY B O 1
ATOM 4977 N N . TYR B 1 234 ? -10.078 -22.995 95.030 1.00 14.14 234 TYR B N 1
ATOM 4978 C CA . TYR B 1 234 ? -9.086 -23.226 93.980 1.00 14.03 234 TYR B CA 1
ATOM 4979 C C . TYR B 1 234 ? -8.612 -24.685 93.895 1.00 14.16 234 TYR B C 1
ATOM 4980 O O . TYR B 1 234 ? -8.479 -25.372 94.928 1.00 15.29 234 TYR B O 1
ATOM 4989 N N . GLN B 1 235 ? -8.353 -25.129 92.653 1.00 13.91 235 GLN B N 1
ATOM 4990 C CA A GLN B 1 235 ? -7.643 -26.377 92.359 0.60 14.46 235 GLN B CA 1
ATOM 4991 C CA B GLN B 1 235 ? -7.650 -26.376 92.419 0.40 13.52 235 GLN B CA 1
ATOM 4992 C C . GLN B 1 235 ? -6.160 -26.035 92.275 1.00 14.03 235 GLN B C 1
ATOM 4993 O O . GLN B 1 235 ? -5.755 -25.343 91.341 1.00 14.60 235 GLN B O 1
ATOM 5004 N N . LEU B 1 236 ? -5.354 -26.525 93.205 1.00 13.59 236 LEU B N 1
ATOM 5005 C CA . LEU B 1 236 ? -3.909 -26.271 93.217 1.00 15.11 236 LEU B CA 1
ATOM 5006 C C . LEU B 1 236 ? -3.166 -27.444 92.587 1.00 14.18 236 LEU B C 1
ATOM 5007 O O . LEU B 1 236 ? -3.399 -28.595 92.974 1.00 15.83 236 LEU B O 1
ATOM 5012 N N . VAL B 1 237 ? -2.292 -27.169 91.613 1.00 13.89 237 VAL B N 1
ATOM 5013 C CA . VAL B 1 237 ? -1.429 -28.188 90.999 1.00 13.93 237 VAL B CA 1
ATOM 5014 C C . VAL B 1 237 ? 0.021 -27.693 91.030 1.00 13.61 237 VAL B C 1
ATOM 5015 O O . VAL B 1 237 ? 0.272 -26.481 91.115 1.00 13.73 237 VAL B O 1
ATOM 5019 N N . SER B 1 238 ? 0.964 -28.635 90.966 1.00 14.51 238 SER B N 1
ATOM 5020 C CA . SER B 1 238 ? 2.381 -28.321 91.177 1.00 15.11 238 SER B CA 1
ATOM 5021 C C . SER B 1 238 ? 3.363 -28.963 90.200 1.00 14.83 238 SER B C 1
ATOM 5022 O O . SER B 1 238 ? 4.567 -28.736 90.335 1.00 14.95 238 SER B O 1
ATOM 5025 N N . ASP B 1 239 ? 2.881 -29.782 89.261 1.00 13.99 239 ASP B N 1
ATOM 5026 C CA . ASP B 1 239 ? 3.742 -30.450 88.299 1.00 15.10 239 ASP B CA 1
ATOM 5027 C C . ASP B 1 239 ? 2.954 -30.804 87.047 1.00 14.84 239 ASP B C 1
ATOM 5028 O O . ASP B 1 239 ? 1.757 -30.524 86.962 1.00 14.28 239 ASP B O 1
ATOM 5033 N N . ALA B 1 240 ? 3.644 -31.340 86.046 1.00 14.86 240 ALA B N 1
ATOM 5034 C CA . ALA B 1 240 ? 3.038 -31.581 84.727 1.00 15.63 240 ALA B CA 1
ATOM 5035 C C . ALA B 1 240 ? 1.909 -32.610 84.786 1.00 16.35 240 ALA B C 1
ATOM 5036 O O . ALA B 1 240 ? 0.878 -32.423 84.128 1.00 17.47 240 ALA B O 1
ATOM 5038 N N . ALA B 1 241 ? 2.097 -33.684 85.559 1.00 17.00 241 ALA B N 1
ATOM 5039 C CA . ALA B 1 241 ? 1.080 -34.734 85.648 1.00 17.21 241 ALA B CA 1
ATOM 5040 C C . ALA B 1 241 ? -0.195 -34.211 86.281 1.00 16.84 241 ALA B C 1
ATOM 5041 O O . ALA B 1 241 ? -1.306 -34.498 85.786 1.00 18.44 241 ALA B O 1
ATOM 5043 N N A SER B 1 242 ? -0.067 -33.438 87.365 0.50 15.88 242 SER B N 1
ATOM 5044 N N B SER B 1 242 ? -0.059 -33.455 87.369 0.50 16.70 242 SER B N 1
ATOM 5045 C CA A SER B 1 242 ? -1.232 -32.860 88.034 0.50 15.20 242 SER B CA 1
ATOM 5046 C CA B SER B 1 242 ? -1.209 -32.873 88.037 0.50 16.62 242 SER B CA 1
ATOM 5047 C C A SER B 1 242 ? -1.937 -31.807 87.174 0.50 15.42 242 SER B C 1
ATOM 5048 C C B SER B 1 242 ? -1.925 -31.875 87.113 0.50 16.09 242 SER B C 1
ATOM 5049 O O A SER B 1 242 ? -3.175 -31.713 87.175 0.50 15.91 242 SER B O 1
ATOM 5050 O O B SER B 1 242 ? -3.154 -31.907 86.981 0.50 16.32 242 SER B O 1
ATOM 5055 N N . LEU B 1 243 ? -1.159 -31.023 86.426 1.00 15.26 243 LEU B N 1
ATOM 5056 C CA . LEU B 1 243 ? -1.749 -30.085 85.454 1.00 14.69 243 LEU B CA 1
ATOM 5057 C C . LEU B 1 243 ? -2.546 -30.828 84.362 1.00 16.10 243 LEU B C 1
ATOM 5058 O O . LEU B 1 243 ? -3.667 -30.442 84.009 1.00 15.77 243 LEU B O 1
ATOM 5063 N N . ASN B 1 244 ? -1.927 -31.849 83.787 1.00 17.29 244 ASN B N 1
ATOM 5064 C CA A ASN B 1 244 ? -2.538 -32.648 82.721 0.47 18.59 244 ASN B CA 1
ATOM 5065 C CA B ASN B 1 244 ? -2.576 -32.561 82.681 0.53 18.64 244 ASN B CA 1
ATOM 5066 C C . ASN B 1 244 ? -3.890 -33.220 83.101 1.00 18.85 244 ASN B C 1
ATOM 5067 O O . ASN B 1 244 ? -4.792 -33.318 82.261 1.00 19.76 244 ASN B O 1
ATOM 5076 N N . SER B 1 245 ? -4.019 -33.597 84.375 1.00 18.24 245 SER B N 1
ATOM 5077 C CA A SER B 1 245 ? -5.206 -34.284 84.903 0.49 18.70 245 SER B CA 1
ATOM 5078 C CA B SER B 1 245 ? -5.219 -34.295 84.853 0.51 18.70 245 SER B CA 1
ATOM 5079 C C . SER B 1 245 ? -6.405 -33.367 85.114 1.00 18.07 245 SER B C 1
ATOM 5080 O O . SER B 1 245 ? -7.522 -33.845 85.406 1.00 18.95 245 SER B O 1
ATOM 5085 N N . VAL B 1 246 ? -6.184 -32.051 85.010 1.00 16.96 246 VAL B N 1
ATOM 5086 C CA . VAL B 1 246 ? -7.255 -31.083 85.209 1.00 15.99 246 VAL B CA 1
ATOM 5087 C C . VAL B 1 246 ? -8.173 -31.070 83.997 1.00 16.95 246 VAL B C 1
ATOM 5088 O O . VAL B 1 246 ? -7.713 -30.904 82.855 1.00 18.19 246 VAL B O 1
ATOM 5092 N N . THR B 1 247 ? -9.465 -31.252 84.243 1.00 17.01 247 THR B N 1
ATOM 5093 C CA . THR B 1 247 ? -10.433 -31.398 83.149 1.00 17.53 247 THR B CA 1
ATOM 5094 C C . THR B 1 247 ? -11.420 -30.228 83.061 1.00 16.97 247 THR B C 1
ATOM 5095 O O . THR B 1 247 ? -12.176 -30.152 82.107 1.00 18.23 247 THR B O 1
ATOM 5099 N N . GLU B 1 248 ? -11.409 -29.297 84.023 1.00 16.46 248 GLU B N 1
ATOM 5100 C CA . GLU B 1 248 ? -12.245 -28.110 83.959 1.00 16.86 248 GLU B CA 1
ATOM 5101 C C . GLU B 1 248 ? -11.572 -26.976 84.734 1.00 15.86 248 GLU B C 1
ATOM 5102 O O . GLU B 1 248 ? -10.762 -27.242 85.638 1.00 16.09 248 GLU B O 1
ATOM 5108 N N . ALA B 1 249 ? -11.891 -25.741 84.363 1.00 14.85 249 ALA B N 1
ATOM 5109 C CA . ALA B 1 249 ? -11.444 -24.555 85.126 1.00 15.26 249 ALA B CA 1
ATOM 5110 C C . ALA B 1 249 ? -12.481 -23.462 84.915 1.00 15.02 249 ALA B C 1
ATOM 5111 O O . ALA B 1 249 ? -12.776 -23.097 83.773 1.00 16.98 249 ALA B O 1
ATOM 5113 N N . ASN B 1 250 ? -13.046 -22.934 86.001 1.00 14.46 250 ASN B N 1
ATOM 5114 C CA . ASN B 1 250 ? -14.142 -21.971 85.903 1.00 14.75 250 ASN B CA 1
ATOM 5115 C C . ASN B 1 250 ? -14.296 -21.249 87.247 1.00 14.79 250 ASN B C 1
ATOM 5116 O O . ASN B 1 250 ? -13.463 -21.429 88.127 1.00 13.93 250 ASN B O 1
ATOM 5121 N N . GLN B 1 251 ? -15.325 -20.420 87.414 1.00 15.01 251 GLN B N 1
ATOM 5122 C CA . GLN B 1 251 ? -15.449 -19.645 88.647 1.00 15.55 251 GLN B CA 1
ATOM 5123 C C . GLN B 1 251 ? -15.768 -20.458 89.895 1.00 15.83 251 GLN B C 1
ATOM 5124 O O . GLN B 1 251 ? -15.473 -20.052 91.018 1.00 16.34 251 GLN B O 1
ATOM 5130 N N . GLN B 1 252 ? -16.371 -21.625 89.702 1.00 16.15 252 GLN B N 1
ATOM 5131 C CA . GLN B 1 252 ? -16.622 -22.533 90.810 1.00 17.45 252 GLN B CA 1
ATOM 5132 C C . GLN B 1 252 ? -15.353 -23.267 91.244 1.00 17.69 252 GLN B C 1
ATOM 5133 O O . GLN B 1 252 ? -15.109 -23.447 92.447 1.00 19.38 252 GLN B O 1
ATOM 5139 N N . LYS B 1 253 ? -14.512 -23.632 90.269 1.00 16.76 253 LYS B N 1
ATOM 5140 C CA . LYS B 1 253 ? -13.267 -24.349 90.523 1.00 16.85 253 LYS B CA 1
ATOM 5141 C C . LYS B 1 253 ? -12.114 -23.739 89.682 1.00 14.97 253 LYS B C 1
ATOM 5142 O O . LYS B 1 253 ? -11.707 -24.312 88.659 1.00 14.70 253 LYS B O 1
ATOM 5148 N N . PRO B 1 254 ? -11.575 -22.569 90.116 1.00 13.11 254 PRO B N 1
ATOM 5149 C CA . PRO B 1 254 ? -10.509 -21.920 89.343 1.00 12.81 254 PRO B CA 1
ATOM 5150 C C . PRO B 1 254 ? -9.213 -22.695 89.528 1.00 12.21 254 PRO B C 1
ATOM 5151 O O . PRO B 1 254 ? -8.955 -23.260 90.603 1.00 14.17 254 PRO B O 1
ATOM 5155 N N . LEU B 1 255 ? -8.378 -22.672 88.489 1.00 11.69 255 LEU B N 1
ATOM 5156 C CA . LEU B 1 255 ? -7.105 -23.407 88.497 1.00 12.01 255 LEU B CA 1
ATOM 5157 C C . LEU B 1 255 ? -5.928 -22.472 88.867 1.00 11.30 255 LEU B C 1
ATOM 5158 O O . LEU B 1 255 ? -5.768 -21.394 88.272 1.00 11.41 255 LEU B O 1
ATOM 5163 N N . LEU B 1 256 ? -5.105 -22.924 89.812 1.00 10.88 256 LEU B N 1
ATOM 5164 C CA . LEU B 1 256 ? -3.855 -22.222 90.213 1.00 11.13 256 LEU B CA 1
ATOM 5165 C C . LEU B 1 256 ? -2.699 -23.212 90.209 1.00 11.07 256 LEU B C 1
ATOM 5166 O O . LEU B 1 256 ? -2.637 -24.129 91.036 1.00 12.66 256 LEU B O 1
ATOM 5171 N N . GLY B 1 257 ? -1.806 -23.041 89.226 1.00 11.13 257 GLY B N 1
ATOM 5172 C CA . GLY B 1 257 ? -0.644 -23.886 89.088 1.00 11.11 257 GLY B CA 1
ATOM 5173 C C . GLY B 1 257 ? 0.593 -23.146 89.577 1.00 11.24 257 GLY B C 1
ATOM 5174 O O . GLY B 1 257 ? 0.889 -22.049 89.105 1.00 11.53 257 GLY B O 1
ATOM 5175 N N . LEU B 1 258 ? 1.341 -23.780 90.482 1.00 11.22 258 LEU B N 1
ATOM 5176 C CA . LEU B 1 258 ? 2.534 -23.223 91.136 1.00 11.63 258 LEU B CA 1
ATOM 5177 C C . LEU B 1 258 ? 3.653 -24.242 90.953 1.00 11.64 258 LEU B C 1
ATOM 5178 O O . LEU B 1 258 ? 3.749 -25.229 91.694 1.00 13.01 258 LEU B O 1
ATOM 5183 N N . PHE B 1 259 ? 4.480 -24.007 89.937 1.00 11.14 259 PHE B N 1
ATOM 5184 C CA . PHE B 1 259 ? 5.401 -25.025 89.431 1.00 11.37 259 PHE B CA 1
ATOM 5185 C C . PHE B 1 259 ? 6.862 -24.883 89.899 1.00 11.22 259 PHE B C 1
ATOM 5186 O O . PHE B 1 259 ? 7.695 -25.712 89.530 1.00 12.06 259 PHE B O 1
ATOM 5194 N N . ALA B 1 260 ? 7.156 -23.853 90.704 1.00 11.26 260 ALA B N 1
ATOM 5195 C CA . ALA B 1 260 ? 8.499 -23.608 91.257 1.00 11.26 260 ALA B CA 1
ATOM 5196 C C . ALA B 1 260 ? 8.321 -22.700 92.462 1.00 11.96 260 ALA B C 1
ATOM 5197 O O . ALA B 1 260 ? 7.323 -21.994 92.561 1.00 11.68 260 ALA B O 1
ATOM 5199 N N . ASP B 1 261 ? 9.326 -22.680 93.337 1.00 12.72 261 ASP B N 1
ATOM 5200 C CA . ASP B 1 261 ? 9.319 -21.776 94.488 1.00 13.17 261 ASP B CA 1
ATOM 5201 C C . ASP B 1 261 ? 9.410 -20.314 94.026 1.00 12.60 261 ASP B C 1
ATOM 5202 O O . ASP B 1 261 ? 8.689 -19.460 94.531 1.00 12.43 261 ASP B O 1
ATOM 5207 N N . GLY B 1 262 ? 10.317 -20.058 93.074 1.00 11.82 262 GLY B N 1
ATOM 5208 C CA . GLY B 1 262 ? 10.472 -18.751 92.449 1.00 11.83 262 GLY B CA 1
ATOM 5209 C C . GLY B 1 262 ? 10.163 -18.863 90.971 1.00 10.87 262 GLY B C 1
ATOM 5210 O O . GLY B 1 262 ? 9.100 -19.335 90.570 1.00 11.31 262 GLY B O 1
ATOM 5211 N N . ASN B 1 263 ? 11.095 -18.416 90.129 1.00 10.90 263 ASN B N 1
ATOM 5212 C CA . ASN B 1 263 ? 10.936 -18.524 88.674 1.00 11.14 263 ASN B CA 1
ATOM 5213 C C . ASN B 1 263 ? 11.112 -19.977 88.237 1.00 10.61 263 ASN B C 1
ATOM 5214 O O . ASN B 1 263 ? 11.880 -20.736 88.847 1.00 11.93 263 ASN B O 1
ATOM 5219 N N . MET B 1 264 ? 10.421 -20.366 87.173 1.00 10.49 264 MET B N 1
ATOM 5220 C CA . MET B 1 264 ? 10.591 -21.706 86.626 1.00 11.31 264 MET B CA 1
ATOM 5221 C C . MET B 1 264 ? 11.965 -21.827 85.936 1.00 11.77 264 MET B C 1
ATOM 5222 O O . MET B 1 264 ? 12.519 -20.837 85.422 1.00 11.88 264 MET B O 1
ATOM 5227 N N . PRO B 1 265 ? 12.571 -23.024 85.975 1.00 12.88 265 PRO B N 1
ATOM 5228 C CA . PRO B 1 265 ? 13.900 -23.206 85.378 1.00 13.05 265 PRO B CA 1
ATOM 5229 C C . PRO B 1 265 ? 13.913 -22.985 83.872 1.00 11.77 265 PRO B C 1
ATOM 5230 O O . PRO B 1 265 ? 12.940 -23.331 83.171 1.00 12.69 265 PRO B O 1
ATOM 5234 N N . VAL B 1 266 ? 14.999 -22.412 83.356 1.00 11.94 266 VAL B N 1
ATOM 5235 C CA . VAL B 1 266 ? 15.099 -22.172 81.907 1.00 11.52 266 VAL B CA 1
ATOM 5236 C C . VAL B 1 266 ? 15.381 -23.448 81.097 1.00 11.18 266 VAL B C 1
ATOM 5237 O O . VAL B 1 266 ? 15.837 -24.471 81.643 1.00 11.67 266 VAL B O 1
ATOM 5241 N N A ARG B 1 267 ? 15.099 -23.395 79.795 0.62 10.45 267 ARG B N 1
ATOM 5242 N N B ARG B 1 267 ? 15.128 -23.359 79.795 0.38 11.49 267 ARG B N 1
ATOM 5243 C CA A ARG B 1 267 ? 15.255 -24.567 78.917 0.62 10.42 267 ARG B CA 1
ATOM 5244 C CA B ARG B 1 267 ? 15.260 -24.492 78.886 0.38 12.01 267 ARG B CA 1
ATOM 5245 C C A ARG B 1 267 ? 16.713 -24.955 78.586 0.62 10.13 267 ARG B C 1
ATOM 5246 C C B ARG B 1 267 ? 16.702 -24.932 78.611 0.38 11.27 267 ARG B C 1
ATOM 5247 O O A ARG B 1 267 ? 17.031 -26.169 78.465 0.62 10.11 267 ARG B O 1
ATOM 5248 O O B ARG B 1 267 ? 16.998 -26.141 78.560 0.38 11.37 267 ARG B O 1
ATOM 5263 N N . TRP B 1 268 ? 17.582 -23.948 78.426 1.00 10.57 268 TRP B N 1
ATOM 5264 C CA . TRP B 1 268 ? 18.942 -24.173 77.907 1.00 11.18 268 TRP B CA 1
ATOM 5265 C C . TRP B 1 268 ? 20.046 -23.658 78.823 1.00 11.07 268 TRP B C 1
ATOM 5266 O O . TRP B 1 268 ? 19.949 -22.577 79.415 1.00 13.67 268 TRP B O 1
ATOM 5277 N N . LEU B 1 269 ? 21.129 -24.425 78.849 1.00 11.78 269 LEU B N 1
ATOM 5278 C CA . LEU B 1 269 ? 22.341 -24.181 79.616 1.00 12.68 269 LEU B CA 1
ATOM 5279 C C . LEU B 1 269 ? 23.457 -23.620 78.731 1.00 11.99 269 LEU B C 1
ATOM 5280 O O . LEU B 1 269 ? 23.715 -24.119 77.620 1.00 12.15 269 LEU B O 1
ATOM 5285 N N . GLY B 1 270 ? 24.165 -22.619 79.264 1.00 11.56 270 GLY B N 1
ATOM 5286 C CA . GLY B 1 270 ? 25.476 -22.195 78.766 1.00 12.08 270 GLY B CA 1
ATOM 5287 C C . GLY B 1 270 ? 26.161 -21.342 79.822 1.00 11.90 270 GLY B C 1
ATOM 5288 O O . GLY B 1 270 ? 25.528 -20.975 80.814 1.00 12.02 270 GLY B O 1
ATOM 5289 N N . PRO B 1 271 ? 27.437 -20.992 79.596 1.00 12.38 271 PRO B N 1
ATOM 5290 C CA . PRO B 1 271 ? 28.192 -20.123 80.501 1.00 12.79 271 PRO B CA 1
ATOM 5291 C C . PRO B 1 271 ? 27.817 -18.651 80.364 1.00 12.41 271 PRO B C 1
ATOM 5292 O O . PRO B 1 271 ? 27.310 -18.227 79.333 1.00 12.14 271 PRO B O 1
ATOM 5296 N N . LYS B 1 272 ? 28.093 -17.891 81.405 1.00 12.23 272 LYS B N 1
ATOM 5297 C CA . LYS B 1 272 ? 27.938 -16.445 81.362 1.00 12.39 272 LYS B CA 1
ATOM 5298 C C . LYS B 1 272 ? 28.951 -15.817 80.394 1.00 12.02 272 LYS B C 1
ATOM 5299 O O . LYS B 1 272 ? 30.085 -16.306 80.295 1.00 12.03 272 LYS B O 1
ATOM 5305 N N . ALA B 1 273 ? 28.564 -14.745 79.708 1.00 11.19 273 ALA B N 1
ATOM 5306 C CA . ALA B 1 273 ? 29.506 -13.938 78.946 1.00 10.87 273 ALA B CA 1
ATOM 5307 C C . ALA B 1 273 ? 30.550 -13.287 79.879 1.00 11.61 273 ALA B C 1
ATOM 5308 O O . ALA B 1 273 ? 30.250 -13.025 81.046 1.00 12.10 273 ALA B O 1
ATOM 5310 N N . THR B 1 274 ? 31.738 -12.994 79.341 1.00 11.40 274 THR B N 1
ATOM 5311 C CA . THR B 1 274 ? 32.859 -12.478 80.149 1.00 12.16 274 THR B CA 1
ATOM 5312 C C . THR B 1 274 ? 33.607 -11.404 79.364 1.00 12.14 274 THR B C 1
ATOM 5313 O O . THR B 1 274 ? 33.451 -11.263 78.156 1.00 11.22 274 THR B O 1
ATOM 5317 N N . TYR B 1 275 ? 34.485 -10.670 80.045 1.00 12.48 275 TYR B N 1
ATOM 5318 C CA . TYR B 1 275 ? 35.325 -9.677 79.378 1.00 13.06 275 TYR B CA 1
ATOM 5319 C C . TYR B 1 275 ? 36.206 -10.372 78.335 1.00 13.25 275 TYR B C 1
ATOM 5320 O O . TYR B 1 275 ? 36.947 -11.309 78.663 1.00 14.19 275 TYR B O 1
ATOM 5329 N N . HIS B 1 276 ? 36.150 -9.906 77.094 1.00 12.71 276 HIS B N 1
ATOM 5330 C CA . HIS B 1 276 ? 36.861 -10.500 75.959 1.00 13.05 276 HIS B CA 1
ATOM 5331 C C . HIS B 1 276 ? 36.553 -11.998 75.779 1.00 13.13 276 HIS B C 1
ATOM 5332 O O . HIS B 1 276 ? 37.381 -12.750 75.252 1.00 12.70 276 HIS B O 1
ATOM 5339 N N . GLY B 1 277 ? 35.338 -12.437 76.141 1.00 12.21 277 GLY B N 1
ATOM 5340 C CA . GLY B 1 277 ? 34.982 -13.865 76.050 1.00 12.58 277 GLY B CA 1
ATOM 5341 C C . GLY B 1 277 ? 35.042 -14.404 74.642 1.00 12.29 277 GLY B C 1
ATOM 5342 O O . GLY B 1 277 ? 35.347 -15.579 74.447 1.00 13.06 277 GLY B O 1
ATOM 5343 N N . ASN B 1 278 ? 34.702 -13.590 73.637 1.00 12.70 278 ASN B N 1
ATOM 5344 C CA . ASN B 1 278 ? 34.809 -14.031 72.256 1.00 13.86 278 ASN B CA 1
ATOM 5345 C C . ASN B 1 278 ? 36.229 -14.253 71.757 1.00 14.37 278 ASN B C 1
ATOM 5346 O O . ASN B 1 278 ? 36.455 -14.957 70.770 1.00 15.12 278 ASN B O 1
ATOM 5351 N N . ILE B 1 279 ? 37.176 -13.614 72.426 1.00 13.90 279 ILE B N 1
ATOM 5352 C CA . ILE B 1 279 ? 38.604 -13.713 72.076 1.00 14.95 279 ILE B CA 1
ATOM 5353 C C . ILE B 1 279 ? 39.335 -14.795 72.898 1.00 15.02 279 ILE B C 1
ATOM 5354 O O . ILE B 1 279 ? 40.124 -15.562 72.345 1.00 17.03 279 ILE B O 1
ATOM 5359 N N . ASP B 1 280 ? 39.064 -14.854 74.201 1.00 14.78 280 ASP B N 1
ATOM 5360 C CA . ASP B 1 280 ? 39.868 -15.627 75.165 1.00 16.25 280 ASP B CA 1
ATOM 5361 C C . ASP B 1 280 ? 39.283 -16.993 75.502 1.00 16.50 280 ASP B C 1
ATOM 5362 O O . ASP B 1 280 ? 39.975 -17.823 76.096 1.00 18.22 280 ASP B O 1
ATOM 5367 N N . LYS B 1 281 ? 38.012 -17.228 75.171 1.00 16.45 281 LYS B N 1
ATOM 5368 C CA . LYS B 1 281 ? 37.343 -18.500 75.486 1.00 17.20 281 LYS B CA 1
ATOM 5369 C C . LYS B 1 281 ? 36.797 -19.122 74.220 1.00 16.79 281 LYS B C 1
ATOM 5370 O O . LYS B 1 281 ? 36.518 -18.407 73.245 1.00 15.76 281 LYS B O 1
ATOM 5376 N N . PRO B 1 282 ? 36.587 -20.452 74.233 1.00 16.12 282 PRO B N 1
ATOM 5377 C CA . PRO B 1 282 ? 36.063 -21.092 73.038 1.00 15.99 282 PRO B CA 1
ATOM 5378 C C . PRO B 1 282 ? 34.620 -20.662 72.723 1.00 14.98 282 PRO B C 1
ATOM 5379 O O . PRO B 1 282 ? 33.890 -20.202 73.615 1.00 14.35 282 PRO B O 1
ATOM 5383 N N . ALA B 1 283 ? 34.230 -20.832 71.471 1.00 14.06 283 ALA B N 1
ATOM 5384 C CA . ALA B 1 283 ? 32.822 -20.655 71.099 1.00 13.95 283 ALA B CA 1
ATOM 5385 C C . ALA B 1 283 ? 31.977 -21.723 71.796 1.00 13.31 283 ALA B C 1
ATOM 5386 O O . ALA B 1 283 ? 32.443 -22.852 72.038 1.00 14.20 283 ALA B O 1
ATOM 5388 N N . VAL B 1 284 ? 30.746 -21.352 72.126 1.00 12.58 284 VAL B N 1
ATOM 5389 C CA . VAL B 1 284 ? 29.816 -22.136 72.934 1.00 12.94 284 VAL B CA 1
ATOM 5390 C C . VAL B 1 284 ? 28.691 -22.738 72.058 1.00 12.65 284 VAL B C 1
ATOM 5391 O O . VAL B 1 284 ? 28.211 -22.116 71.099 1.00 12.31 284 VAL B O 1
ATOM 5395 N N . THR B 1 285 ? 28.252 -23.939 72.422 1.00 12.94 285 THR B N 1
ATOM 5396 C CA . THR B 1 285 ? 27.023 -24.547 71.926 1.00 13.60 285 THR B CA 1
ATOM 5397 C C . THR B 1 285 ? 26.058 -24.689 73.110 1.00 12.80 285 THR B C 1
ATOM 5398 O O . THR B 1 285 ? 26.443 -25.191 74.171 1.00 14.59 285 THR B O 1
ATOM 5402 N N . CYS B 1 286 ? 24.833 -24.204 72.949 1.00 12.46 286 CYS B N 1
ATOM 5403 C CA . CYS B 1 286 ? 23.831 -24.321 73.994 1.00 13.00 286 CYS B CA 1
ATOM 5404 C C . CYS B 1 286 ? 23.378 -25.785 74.109 1.00 13.74 286 CYS B C 1
ATOM 5405 O O . CYS B 1 286 ? 23.355 -26.508 73.098 1.00 15.64 286 CYS B O 1
ATOM 5408 N N . THR B 1 287 ? 22.972 -26.201 75.303 1.00 12.79 287 THR B N 1
ATOM 5409 C CA . THR B 1 287 ? 22.474 -27.575 75.520 1.00 12.89 287 THR B CA 1
ATOM 5410 C C . THR B 1 287 ? 21.241 -27.583 76.420 1.00 13.41 287 THR B C 1
ATOM 5411 O O . THR B 1 287 ? 20.944 -26.595 77.087 1.00 14.39 287 THR B O 1
ATOM 5415 N N . PRO B 1 288 ? 20.477 -28.675 76.422 1.00 13.60 288 PRO B N 1
ATOM 5416 C CA . PRO B 1 288 ? 19.353 -28.739 77.356 1.00 15.06 288 PRO B CA 1
ATOM 5417 C C . PRO B 1 288 ? 19.796 -28.653 78.825 1.00 15.35 288 PRO B C 1
ATOM 5418 O O . PRO B 1 288 ? 20.723 -29.370 79.250 1.00 18.14 288 PRO B O 1
ATOM 5422 N N . ASN B 1 289 ? 19.072 -27.860 79.606 1.00 14.16 289 ASN B N 1
ATOM 5423 C CA . ASN B 1 289 ? 19.370 -27.646 81.020 1.00 14.60 289 ASN B CA 1
ATOM 5424 C C . ASN B 1 289 ? 19.060 -28.905 81.844 1.00 14.82 289 ASN B C 1
ATOM 5425 O O . ASN B 1 289 ? 17.898 -29.252 81.997 1.00 14.70 289 ASN B O 1
ATOM 5430 N N . PRO B 1 290 ? 20.088 -29.543 82.440 1.00 15.46 290 PRO B N 1
ATOM 5431 C CA . PRO B 1 290 ? 19.807 -30.714 83.257 1.00 17.05 290 PRO B CA 1
ATOM 5432 C C . PRO B 1 290 ? 19.092 -30.416 84.582 1.00 18.02 290 PRO B C 1
ATOM 5433 O O . PRO B 1 290 ? 18.543 -31.339 85.184 1.00 20.45 290 PRO B O 1
ATOM 5437 N N A GLN B 1 291 ? 19.109 -29.155 85.018 0.49 18.00 291 GLN B N 1
ATOM 5438 N N B GLN B 1 291 ? 19.098 -29.154 85.015 0.51 17.43 291 GLN B N 1
ATOM 5439 C CA A GLN B 1 291 ? 18.497 -28.746 86.283 0.49 18.60 291 GLN B CA 1
ATOM 5440 C CA B GLN B 1 291 ? 18.501 -28.749 86.290 0.51 17.74 291 GLN B CA 1
ATOM 5441 C C A GLN B 1 291 ? 16.981 -28.646 86.149 0.49 18.60 291 GLN B C 1
ATOM 5442 C C B GLN B 1 291 ? 17.019 -28.401 86.117 0.51 17.90 291 GLN B C 1
ATOM 5443 O O A GLN B 1 291 ? 16.279 -28.612 87.160 0.49 18.87 291 GLN B O 1
ATOM 5444 O O B GLN B 1 291 ? 16.396 -27.901 87.062 0.51 17.84 291 GLN B O 1
ATOM 5455 N N . ARG B 1 292 ? 16.466 -28.638 84.925 1.00 18.81 292 ARG B N 1
ATOM 5456 C CA A ARG B 1 292 ? 15.034 -28.526 84.707 0.20 19.60 292 ARG B CA 1
ATOM 5457 C CA B ARG B 1 292 ? 15.014 -28.527 84.679 0.80 18.64 292 ARG B CA 1
ATOM 5458 C C . ARG B 1 292 ? 14.442 -29.930 84.628 1.00 19.83 292 ARG B C 1
ATOM 5459 O O . ARG B 1 292 ? 14.660 -30.659 83.658 1.00 20.43 292 ARG B O 1
ATOM 5474 N N . ASN B 1 293 ? 13.696 -30.344 85.648 1.00 20.50 293 ASN B N 1
ATOM 5475 C CA . ASN B 1 293 ? 13.176 -31.717 85.536 1.00 21.50 293 ASN B CA 1
ATOM 5476 C C . ASN B 1 293 ? 12.004 -31.829 84.588 1.00 20.60 293 ASN B C 1
ATOM 5477 O O . ASN B 1 293 ? 11.269 -30.860 84.348 1.00 19.53 293 ASN B O 1
ATOM 5482 N N . ASP B 1 294 ? 11.849 -33.026 84.033 1.00 21.02 294 ASP B N 1
ATOM 5483 C CA . ASP B 1 294 ? 10.784 -33.319 83.095 1.00 21.69 294 ASP B CA 1
ATOM 5484 C C . ASP B 1 294 ? 9.376 -33.155 83.703 1.00 20.35 294 ASP B C 1
ATOM 5485 O O . ASP B 1 294 ? 8.431 -33.000 82.960 1.00 22.43 294 ASP B O 1
ATOM 5490 N N . SER B 1 295 ? 9.250 -33.174 85.035 1.00 18.61 295 SER B N 1
ATOM 5491 C CA . SER B 1 295 ? 7.988 -32.945 85.738 1.00 17.33 295 SER B CA 1
ATOM 5492 C C . SER B 1 295 ? 7.548 -31.472 85.754 1.00 16.27 295 SER B C 1
ATOM 5493 O O . SER B 1 295 ? 6.462 -31.165 86.242 1.00 16.10 295 SER B O 1
ATOM 5496 N N . VAL B 1 296 ? 8.386 -30.557 85.258 1.00 14.85 296 VAL B N 1
ATOM 5497 C CA . VAL B 1 296 ? 8.013 -29.153 85.135 1.00 14.51 296 VAL B CA 1
ATOM 5498 C C . VAL B 1 296 ? 7.387 -28.935 83.757 1.00 14.02 296 VAL B C 1
ATOM 5499 O O . VAL B 1 296 ? 8.036 -29.178 82.737 1.00 14.42 296 VAL B O 1
ATOM 5503 N N . PRO B 1 297 ? 6.125 -28.449 83.701 1.00 13.56 297 PRO B N 1
ATOM 5504 C CA . PRO B 1 297 ? 5.532 -28.215 82.369 1.00 13.85 297 PRO B CA 1
ATOM 5505 C C . PRO B 1 297 ? 6.281 -27.128 81.594 1.00 13.69 297 PRO B C 1
ATOM 5506 O O . PRO B 1 297 ? 6.792 -26.163 82.189 1.00 13.72 297 PRO B O 1
ATOM 5510 N N . THR B 1 298 ? 6.370 -27.298 80.282 1.00 12.72 298 THR B N 1
ATOM 5511 C CA . THR B 1 298 ? 6.919 -26.246 79.421 1.00 12.59 298 THR B CA 1
ATOM 5512 C C . THR B 1 298 ? 5.895 -25.127 79.205 1.00 12.71 298 THR B C 1
ATOM 5513 O O . THR B 1 298 ? 4.672 -25.310 79.439 1.00 12.46 298 THR B O 1
ATOM 5517 N N . LEU B 1 299 ? 6.381 -23.985 78.717 1.00 11.76 299 LEU B N 1
ATOM 5518 C CA . LEU B 1 299 ? 5.472 -22.901 78.368 1.00 11.25 299 LEU B CA 1
ATOM 5519 C C . LEU B 1 299 ? 4.395 -23.325 77.344 1.00 11.61 299 LEU B C 1
ATOM 5520 O O . LEU B 1 299 ? 3.215 -22.954 77.476 1.00 11.69 299 LEU B O 1
ATOM 5525 N N . ALA B 1 300 ? 4.800 -24.063 76.307 1.00 11.76 300 ALA B N 1
ATOM 5526 C CA . ALA B 1 300 ? 3.834 -24.555 75.305 1.00 12.25 300 ALA B CA 1
ATOM 5527 C C . ALA B 1 300 ? 2.785 -25.479 75.941 1.00 12.75 300 ALA B C 1
ATOM 5528 O O . ALA B 1 300 ? 1.615 -25.422 75.553 1.00 13.59 300 ALA B O 1
ATOM 5530 N N . GLN B 1 301 ? 3.204 -26.339 76.867 1.00 12.78 301 GLN B N 1
ATOM 5531 C CA . GLN B 1 301 ? 2.267 -27.242 77.550 1.00 12.98 301 GLN B CA 1
ATOM 5532 C C . GLN B 1 301 ? 1.268 -26.468 78.419 1.00 12.77 301 GLN B C 1
ATOM 5533 O O . GLN B 1 301 ? 0.064 -26.750 78.446 1.00 13.89 301 GLN B O 1
ATOM 5539 N N . MET B 1 302 ? 1.759 -25.439 79.110 1.00 11.66 302 MET B N 1
ATOM 5540 C CA . MET B 1 302 ? 0.873 -24.595 79.898 1.00 11.73 302 MET B CA 1
ATOM 5541 C C . MET B 1 302 ? -0.122 -23.847 78.978 1.00 11.65 302 MET B C 1
ATOM 5542 O O . MET B 1 302 ? -1.316 -23.699 79.298 1.00 12.31 302 MET B O 1
ATOM 5547 N N . THR B 1 303 ? 0.383 -23.362 77.836 1.00 11.84 303 THR B N 1
ATOM 5548 C CA . THR B 1 303 ? -0.454 -22.675 76.851 1.00 11.54 303 THR B CA 1
ATOM 5549 C C . THR B 1 303 ? -1.563 -23.604 76.287 1.00 12.58 303 THR B C 1
ATOM 5550 O O . THR B 1 303 ? -2.734 -23.214 76.193 1.00 12.61 303 THR B O 1
ATOM 5554 N N . ASP B 1 304 ? -1.164 -24.814 75.914 1.00 13.31 304 ASP B N 1
ATOM 5555 C CA . ASP B 1 304 ? -2.123 -25.805 75.396 1.00 14.49 304 ASP B CA 1
ATOM 5556 C C . ASP B 1 304 ? -3.244 -26.070 76.412 1.00 14.07 304 ASP B C 1
ATOM 5557 O O . ASP B 1 304 ? -4.429 -26.126 76.047 1.00 14.15 304 ASP B O 1
ATOM 5562 N N . LYS B 1 305 ? -2.869 -26.298 77.666 1.00 13.55 305 LYS B N 1
ATOM 5563 C CA . LYS B 1 305 ? -3.868 -26.585 78.694 1.00 13.77 305 LYS B CA 1
ATOM 5564 C C . LYS B 1 305 ? -4.808 -25.403 78.926 1.00 13.46 305 LYS B C 1
ATOM 5565 O O . LYS B 1 305 ? -6.041 -25.563 79.055 1.00 13.79 305 LYS B O 1
ATOM 5571 N N . ALA B 1 306 ? -4.234 -24.203 78.987 1.00 12.73 306 ALA B N 1
ATOM 5572 C CA . ALA B 1 306 ? -5.034 -23.004 79.137 1.00 12.34 306 ALA B CA 1
ATOM 5573 C C . ALA B 1 306 ? -6.043 -22.860 77.988 1.00 12.77 306 ALA B C 1
ATOM 5574 O O . ALA B 1 306 ? -7.233 -22.611 78.231 1.00 13.00 306 ALA B O 1
ATOM 5576 N N . ILE B 1 307 ? -5.569 -22.995 76.749 1.00 11.63 307 ILE B N 1
ATOM 5577 C CA . ILE B 1 307 ? -6.470 -22.903 75.591 1.00 11.87 307 ILE B CA 1
ATOM 5578 C C . ILE B 1 307 ? -7.605 -23.945 75.676 1.00 12.80 307 ILE B C 1
ATOM 5579 O O . ILE B 1 307 ? -8.777 -23.624 75.433 1.00 12.84 307 ILE B O 1
ATOM 5584 N N . GLU B 1 308 ? -7.248 -25.179 76.006 1.00 12.75 308 GLU B N 1
ATOM 5585 C CA . GLU B 1 308 ? -8.245 -26.266 76.088 1.00 13.81 308 GLU B CA 1
ATOM 5586 C C . GLU B 1 308 ? -9.353 -25.909 77.081 1.00 14.57 308 GLU B C 1
ATOM 5587 O O . GLU B 1 308 ? -10.549 -26.066 76.777 1.00 15.65 308 GLU B O 1
ATOM 5593 N N . LEU B 1 309 ? -8.953 -25.459 78.261 1.00 14.19 309 LEU B N 1
ATOM 5594 C CA . LEU B 1 309 ? -9.903 -25.183 79.357 1.00 14.20 309 LEU B CA 1
ATOM 5595 C C . LEU B 1 309 ? -10.720 -23.896 79.121 1.00 14.39 309 LEU B C 1
ATOM 5596 O O . LEU B 1 309 ? -11.938 -23.856 79.382 1.00 16.22 309 LEU B O 1
ATOM 5601 N N . LEU B 1 310 ? -10.063 -22.845 78.608 1.00 13.54 310 LEU B N 1
ATOM 5602 C CA . LEU B 1 310 ? -10.727 -21.555 78.400 1.00 13.13 310 LEU B CA 1
ATOM 5603 C C . LEU B 1 310 ? -11.689 -21.550 77.206 1.00 14.24 310 LEU B C 1
ATOM 5604 O O . LEU B 1 310 ? -12.675 -20.819 77.209 1.00 14.52 310 LEU B O 1
ATOM 5609 N N . SER B 1 311 ? -11.361 -22.306 76.160 1.00 14.89 311 SER B N 1
ATOM 5610 C CA . SER B 1 311 ? -12.163 -22.336 74.935 1.00 16.85 311 SER B CA 1
ATOM 5611 C C . SER B 1 311 ? -13.517 -23.033 75.128 1.00 18.18 311 SER B C 1
ATOM 5612 O O . SER B 1 311 ? -14.353 -22.962 74.228 1.00 19.38 311 SER B O 1
ATOM 5615 N N . LYS B 1 312 ? -13.759 -23.642 76.290 1.00 18.22 312 LYS B N 1
ATOM 5616 C CA . LYS B 1 312 ? -15.094 -24.193 76.633 1.00 19.55 312 LYS B CA 1
ATOM 5617 C C . LYS B 1 312 ? -16.133 -23.107 76.891 1.00 19.68 312 LYS B C 1
ATOM 5618 O O . LYS B 1 312 ? -17.337 -23.372 76.855 1.00 19.79 312 LYS B O 1
ATOM 5624 N N . ASN B 1 313 ? -15.689 -21.892 77.188 1.00 19.27 313 ASN B N 1
ATOM 5625 C CA . ASN B 1 313 ? -16.602 -20.764 77.357 1.00 19.74 313 ASN B CA 1
ATOM 5626 C C . ASN B 1 313 ? -17.047 -20.265 75.981 1.00 21.42 313 ASN B C 1
ATOM 5627 O O . ASN B 1 313 ? -16.244 -19.703 75.227 1.00 22.43 313 ASN B O 1
ATOM 5632 N N . GLU B 1 314 ? -18.342 -20.430 75.676 1.00 23.51 314 GLU B N 1
ATOM 5633 C CA . GLU B 1 314 ? -18.873 -20.085 74.358 1.00 24.87 314 GLU B CA 1
ATOM 5634 C C . GLU B 1 314 ? -18.943 -18.598 74.070 1.00 23.46 314 GLU B C 1
ATOM 5635 O O . GLU B 1 314 ? -19.047 -18.214 72.912 1.00 25.58 314 GLU B O 1
ATOM 5641 N N . LYS B 1 315 ? -18.853 -17.755 75.089 1.00 21.61 315 LYS B N 1
ATOM 5642 C CA . LYS B 1 315 ? -18.824 -16.324 74.823 1.00 20.52 315 LYS B CA 1
ATOM 5643 C C . LYS B 1 315 ? -17.439 -15.871 74.351 1.00 18.73 315 LYS B C 1
ATOM 5644 O O . LYS B 1 315 ? -17.328 -15.004 73.477 1.00 19.77 315 LYS B O 1
ATOM 5650 N N . GLY B 1 316 ? -16.402 -16.483 74.909 1.00 16.12 316 GLY B N 1
ATOM 5651 C CA . GLY B 1 316 ? -15.006 -16.163 74.521 1.00 15.07 316 GLY B CA 1
ATOM 5652 C C . GLY B 1 316 ? -14.038 -16.176 75.689 1.00 13.56 316 GLY B C 1
ATOM 5653 O O . GLY B 1 316 ? -14.447 -16.390 76.836 1.00 13.01 316 GLY B O 1
ATOM 5654 N N . PHE B 1 317 ? -12.757 -15.932 75.391 1.00 13.05 317 PHE B N 1
ATOM 5655 C CA . PHE B 1 317 ? -11.729 -15.835 76.418 1.00 12.63 317 PHE B CA 1
ATOM 5656 C C . PHE B 1 317 ? -10.652 -14.809 76.078 1.00 11.95 317 PHE B C 1
ATOM 5657 O O . PHE B 1 317 ? -10.390 -14.489 74.919 1.00 12.22 317 PHE B O 1
ATOM 5665 N N . PHE B 1 318 ? -10.012 -14.318 77.147 1.00 11.59 318 PHE B N 1
ATOM 5666 C CA . PHE B 1 318 ? -8.747 -13.530 77.106 1.00 11.08 318 PHE B CA 1
ATOM 5667 C C . PHE B 1 318 ? -7.652 -14.337 77.813 1.00 10.60 318 PHE B C 1
ATOM 5668 O O . PHE B 1 318 ? -7.862 -14.819 78.926 1.00 11.58 318 PHE B O 1
ATOM 5676 N N . LEU B 1 319 ? -6.514 -14.488 77.138 1.00 10.25 319 LEU B N 1
ATOM 5677 C CA . LEU B 1 319 ? -5.367 -15.226 77.671 1.00 10.19 319 LEU B CA 1
ATOM 5678 C C . LEU B 1 319 ? -4.087 -14.421 77.427 1.00 9.63 319 LEU B C 1
ATOM 5679 O O . LEU B 1 319 ? -3.814 -14.063 76.283 1.00 10.28 319 LEU B O 1
ATOM 5684 N N . GLN B 1 320 ? -3.294 -14.189 78.484 1.00 10.26 320 GLN B N 1
ATOM 5685 C CA . GLN B 1 320 ? -1.923 -13.657 78.361 1.00 9.59 320 GLN B CA 1
ATOM 5686 C C . GLN B 1 320 ? -0.923 -14.774 78.694 1.00 9.17 320 GLN B C 1
ATOM 5687 O O . GLN B 1 320 ? -1.105 -15.485 79.692 1.00 9.65 320 GLN B O 1
ATOM 5693 N N . VAL B 1 321 ? 0.084 -14.919 77.836 1.00 9.19 321 VAL B N 1
ATOM 5694 C CA . VAL B 1 321 ? 1.160 -15.914 78.010 1.00 9.36 321 VAL B CA 1
ATOM 5695 C C . VAL B 1 321 ? 2.504 -15.155 77.974 1.00 8.66 321 VAL B C 1
ATOM 5696 O O . VAL B 1 321 ? 2.806 -14.478 76.992 1.00 10.26 321 VAL B O 1
ATOM 5700 N N . GLU B 1 322 ? 3.336 -15.348 79.003 1.00 8.93 322 GLU B N 1
ATOM 5701 C CA . GLU B 1 322 ? 4.622 -14.641 79.112 1.00 9.33 322 GLU B CA 1
ATOM 5702 C C . GLU B 1 322 ? 5.827 -15.579 79.104 1.00 8.64 322 GLU B C 1
ATOM 5703 O O . GLU B 1 322 ? 5.957 -16.451 79.978 1.00 9.67 322 GLU B O 1
ATOM 5709 N N . GLY B 1 323 ? 6.719 -15.366 78.128 1.00 8.87 323 GLY B N 1
ATOM 5710 C CA . GLY B 1 323 ? 8.074 -15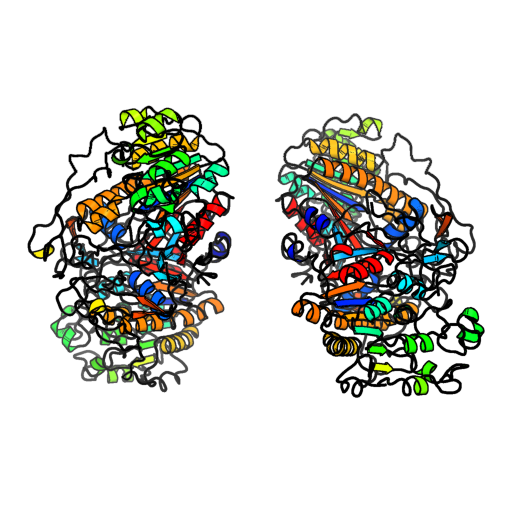.954 78.150 1.00 8.85 323 GLY B CA 1
ATOM 5711 C C . GLY B 1 323 ? 8.974 -15.011 78.954 1.00 9.06 323 GLY B C 1
ATOM 5712 O O . GLY B 1 323 ? 9.557 -14.051 78.417 1.00 9.42 323 GLY B O 1
ATOM 5713 N N . ALA B 1 324 ? 9.011 -15.230 80.266 1.00 9.24 324 ALA B N 1
ATOM 5714 C CA . ALA B 1 324 ? 9.531 -14.254 81.231 1.00 9.15 324 ALA B CA 1
ATOM 5715 C C . ALA B 1 324 ? 11.046 -14.162 81.306 1.00 8.85 324 ALA B C 1
ATOM 5716 O O . ALA B 1 324 ? 11.564 -13.088 81.658 1.00 9.20 324 ALA B O 1
ATOM 5718 N N . SER B 1 325 ? 11.736 -15.260 81.010 1.00 8.76 325 SER B N 1
ATOM 5719 C CA . SER B 1 325 ? 13.155 -15.350 81.312 1.00 8.92 325 SER B CA 1
ATOM 5720 C C . SER B 1 325 ? 14.056 -15.004 80.122 1.00 9.32 325 SER B C 1
ATOM 5721 O O . SER B 1 325 ? 15.286 -15.061 80.263 1.00 9.72 325 SER B O 1
ATOM 5724 N N . ILE B 1 326 ? 13.480 -14.561 79.002 1.00 8.86 326 ILE B N 1
ATOM 5725 C CA . ILE B 1 326 ? 14.288 -13.873 77.970 1.00 8.80 326 ILE B CA 1
ATOM 5726 C C . ILE B 1 326 ? 14.995 -12.675 78.643 1.00 9.48 326 ILE B C 1
ATOM 5727 O O . ILE B 1 326 ? 16.232 -12.579 78.674 1.00 9.59 326 ILE B O 1
ATOM 5732 N N . ASP B 1 327 ? 14.188 -11.815 79.275 1.00 8.56 327 ASP B N 1
ATOM 5733 C CA . ASP B 1 327 ? 14.682 -10.652 80.037 1.00 9.06 327 ASP B CA 1
ATOM 5734 C C . ASP B 1 327 ? 15.652 -11.064 81.148 1.00 8.60 327 ASP B C 1
ATOM 5735 O O . ASP B 1 327 ? 16.710 -10.434 81.346 1.00 8.87 327 ASP B O 1
ATOM 5740 N N . LYS B 1 328 ? 15.274 -12.073 81.933 1.00 8.76 328 LYS B N 1
ATOM 5741 C CA . LYS B 1 328 ? 16.051 -12.403 83.142 1.00 9.19 328 LYS B CA 1
ATOM 5742 C C . LYS B 1 328 ? 17.455 -12.922 82.762 1.00 8.93 328 LYS B C 1
ATOM 5743 O O . LYS B 1 328 ? 18.457 -12.580 83.408 1.00 9.50 328 LYS B O 1
ATOM 5749 N N . GLN B 1 329 ? 17.542 -13.671 81.670 1.00 9.06 329 GLN B N 1
ATOM 5750 C CA . GLN B 1 329 ? 18.830 -14.178 81.181 1.00 9.30 329 GLN B CA 1
ATOM 5751 C C . GLN B 1 329 ? 19.659 -13.095 80.456 1.00 9.18 329 GLN B C 1
ATOM 5752 O O . GLN B 1 329 ? 20.888 -13.125 80.513 1.00 10.04 329 GLN B O 1
ATOM 5758 N N . ASP B 1 330 ? 18.970 -12.131 79.838 1.00 9.21 330 ASP B N 1
ATOM 5759 C CA . ASP B 1 330 ? 19.612 -10.943 79.230 1.00 9.55 330 ASP B CA 1
ATOM 5760 C C . ASP B 1 330 ? 20.272 -10.137 80.398 1.00 9.38 330 ASP B C 1
ATOM 5761 O O . ASP B 1 330 ? 21.453 -9.721 80.304 1.00 10.28 330 ASP B O 1
ATOM 5766 N N . HIS B 1 331 ? 19.550 -9.936 81.518 1.00 9.30 331 HIS B N 1
ATOM 5767 C CA . HIS B 1 331 ? 20.146 -9.255 82.715 1.00 9.66 331 HIS B CA 1
ATOM 5768 C C . HIS B 1 331 ? 21.408 -9.999 83.192 1.00 10.04 331 HIS B C 1
ATOM 5769 O O . HIS B 1 331 ? 22.393 -9.363 83.622 1.00 10.94 331 HIS B O 1
ATOM 5776 N N . ALA B 1 332 ? 21.360 -11.339 83.147 1.00 10.10 332 ALA B N 1
ATOM 5777 C CA . ALA B 1 332 ? 22.441 -12.206 83.614 1.00 10.81 332 ALA B CA 1
ATOM 5778 C C . ALA B 1 332 ? 23.567 -12.387 82.581 1.00 10.47 332 ALA B C 1
ATOM 5779 O O . ALA B 1 332 ? 24.500 -13.152 82.834 1.00 12.68 332 ALA B O 1
ATOM 5781 N N . ALA B 1 333 ? 23.488 -11.713 81.432 1.00 10.14 333 ALA B N 1
ATOM 5782 C CA . ALA B 1 333 ? 24.494 -11.831 80.366 1.00 9.98 333 ALA B CA 1
ATOM 5783 C C . ALA B 1 333 ? 24.733 -13.303 79.983 1.00 9.89 333 ALA B C 1
ATOM 5784 O O . ALA B 1 333 ? 25.880 -13.757 79.829 1.00 10.43 333 ALA B O 1
ATOM 5786 N N . ASN B 1 334 ? 23.639 -14.050 79.782 1.00 9.34 334 ASN B N 1
ATOM 5787 C CA . ASN B 1 334 ? 23.728 -15.486 79.468 1.00 9.66 334 ASN B CA 1
ATOM 5788 C C . ASN B 1 334 ? 23.024 -15.728 78.124 1.00 9.52 334 ASN B C 1
ATOM 5789 O O . ASN B 1 334 ? 21.790 -15.965 78.057 1.00 9.42 334 ASN B O 1
ATOM 5794 N N . PRO B 1 335 ? 23.792 -15.719 77.011 1.00 9.38 335 PRO B N 1
ATOM 5795 C CA . PRO B 1 335 ? 23.193 -15.909 75.688 1.00 10.26 335 PRO B CA 1
ATOM 5796 C C . PRO B 1 335 ? 22.385 -17.190 75.520 1.00 9.88 335 PRO B C 1
ATOM 5797 O O . PRO B 1 335 ? 21.305 -17.163 74.920 1.00 9.51 335 PRO B O 1
ATOM 5801 N N . CYS B 1 336 ? 22.908 -18.324 75.987 1.00 10.00 336 CYS B N 1
ATOM 5802 C CA . CYS B 1 336 ? 22.175 -19.585 75.839 1.00 10.40 336 CYS B CA 1
ATOM 5803 C C . CYS B 1 336 ? 20.863 -19.592 76.594 1.00 9.54 336 CYS B C 1
ATOM 5804 O O . CYS B 1 336 ? 19.833 -20.064 76.048 1.00 10.31 336 CYS B O 1
ATOM 5807 N N . GLY B 1 337 ? 20.857 -19.068 77.811 1.00 10.18 337 GLY B N 1
ATOM 5808 C CA . GLY B 1 337 ? 19.625 -18.949 78.573 1.00 9.64 337 GLY B CA 1
ATOM 5809 C C . GLY B 1 337 ? 18.618 -18.065 77.850 1.00 9.01 337 GLY B C 1
ATOM 5810 O O . GLY B 1 337 ? 17.440 -18.420 77.686 1.00 9.61 337 GLY B O 1
ATOM 5811 N N . GLN B 1 338 ? 19.100 -16.918 77.368 1.00 8.70 338 GLN B N 1
ATOM 5812 C CA . GLN B 1 338 ? 18.250 -15.937 76.703 1.00 8.74 338 GLN B CA 1
ATOM 5813 C C . GLN B 1 338 ? 17.643 -16.481 75.397 1.00 8.66 338 GLN B C 1
ATOM 5814 O O . GLN B 1 338 ? 16.436 -16.367 75.133 1.00 8.69 338 GLN B O 1
ATOM 5820 N N . ILE B 1 339 ? 18.503 -17.056 74.541 1.00 8.99 339 ILE B N 1
ATOM 5821 C CA . ILE B 1 339 ? 18.057 -17.628 73.268 1.00 9.29 339 ILE B CA 1
ATOM 5822 C C . ILE B 1 339 ? 17.120 -18.818 73.509 1.00 8.65 339 ILE B C 1
ATOM 5823 O O . ILE B 1 339 ? 16.087 -18.929 72.836 1.00 8.96 339 ILE B O 1
ATOM 5828 N N . GLY B 1 340 ? 17.437 -19.696 74.455 1.00 8.70 340 GLY B N 1
ATOM 5829 C CA . GLY B 1 340 ? 16.566 -20.838 74.706 1.00 9.18 340 GLY B CA 1
ATOM 5830 C C . GLY B 1 340 ? 15.172 -20.415 75.165 1.00 9.12 340 GLY B C 1
ATOM 5831 O O . GLY B 1 340 ? 14.190 -21.085 74.837 1.00 9.26 340 GLY B O 1
ATOM 5832 N N . GLU B 1 341 ? 15.059 -19.308 75.898 1.00 8.91 341 GLU B N 1
ATOM 5833 C CA . GLU B 1 341 ? 13.739 -18.818 76.354 1.00 9.24 341 GLU B CA 1
ATOM 5834 C C . GLU B 1 341 ? 12.969 -18.169 75.205 1.00 9.10 341 GLU B C 1
ATOM 5835 O O . GLU B 1 341 ? 11.739 -18.141 75.214 1.00 9.74 341 GLU B O 1
ATOM 5841 N N . THR B 1 342 ? 13.689 -17.697 74.185 1.00 8.54 342 THR B N 1
ATOM 5842 C CA . THR B 1 342 ? 13.054 -17.143 72.970 1.00 9.11 342 THR B CA 1
ATOM 5843 C C . THR B 1 342 ? 12.504 -18.300 72.094 1.00 8.71 342 THR B C 1
ATOM 5844 O O . THR B 1 342 ? 11.378 -18.248 71.601 1.00 9.22 342 THR B O 1
ATOM 5848 N N . VAL B 1 343 ? 13.309 -19.346 71.920 1.00 9.60 343 VAL B N 1
ATOM 5849 C CA . VAL B 1 343 ? 12.873 -20.588 71.246 1.00 9.99 343 VAL B CA 1
ATOM 5850 C C . VAL B 1 343 ? 11.638 -21.184 71.973 1.00 10.10 343 VAL B C 1
ATOM 5851 O O . VAL B 1 343 ? 10.671 -21.652 71.346 1.00 10.19 343 VAL B O 1
ATOM 5855 N N . ASP B 1 344 ? 11.655 -21.165 73.301 1.00 10.39 344 ASP B N 1
ATOM 5856 C CA . ASP B 1 344 ? 10.564 -21.672 74.146 1.00 10.78 344 ASP B CA 1
ATOM 5857 C C . ASP B 1 344 ? 9.269 -20.874 73.871 1.00 9.95 344 ASP B C 1
ATOM 5858 O O . ASP B 1 344 ? 8.190 -21.446 73.672 1.00 10.97 344 ASP B O 1
ATOM 5863 N N . LEU B 1 345 ? 9.386 -19.544 73.812 1.00 9.89 345 LEU B N 1
ATOM 5864 C CA . LEU B 1 345 ? 8.239 -18.695 73.480 1.00 9.83 345 LEU B CA 1
ATOM 5865 C C . LEU B 1 345 ? 7.715 -19.005 72.071 1.00 9.51 345 LEU B C 1
ATOM 5866 O O . LEU B 1 345 ? 6.498 -19.061 71.851 1.00 9.68 345 LEU B O 1
ATOM 5871 N N . ASP B 1 346 ? 8.612 -19.195 71.099 1.00 9.21 346 ASP B N 1
ATOM 5872 C CA . ASP B 1 346 ? 8.179 -19.535 69.744 1.00 10.18 346 ASP B CA 1
ATOM 5873 C C . ASP B 1 346 ? 7.299 -20.791 69.714 1.00 10.16 346 ASP B C 1
ATOM 5874 O O . ASP B 1 346 ? 6.318 -20.872 68.957 1.00 10.34 346 ASP B O 1
ATOM 5879 N N . GLU B 1 347 ? 7.641 -21.797 70.522 1.00 10.67 347 GLU B N 1
ATOM 5880 C CA . GLU B 1 347 ? 6.817 -23.007 70.604 1.00 10.90 347 GLU B CA 1
ATOM 5881 C C . GLU B 1 347 ? 5.395 -22.677 71.076 1.00 10.49 347 GLU B C 1
ATOM 5882 O O . GLU B 1 347 ? 4.407 -23.201 70.518 1.00 11.49 347 GLU B O 1
ATOM 5888 N N . ALA B 1 348 ? 5.277 -21.829 72.100 1.00 10.01 348 ALA B N 1
ATOM 5889 C CA . ALA B 1 348 ? 3.969 -21.398 72.614 1.00 10.77 348 ALA B CA 1
ATOM 5890 C C . ALA B 1 348 ? 3.191 -20.563 71.581 1.00 10.60 348 ALA B C 1
ATOM 5891 O O . ALA B 1 348 ? 1.971 -20.745 71.407 1.00 11.33 348 ALA B O 1
ATOM 5893 N N . VAL B 1 349 ? 3.902 -19.692 70.844 1.00 9.88 349 VAL B N 1
ATOM 5894 C CA . VAL B 1 349 ? 3.255 -18.926 69.778 1.00 9.91 349 VAL B CA 1
ATOM 5895 C C . VAL B 1 349 ? 2.669 -19.865 68.695 1.00 9.73 349 VAL B C 1
ATOM 5896 O O . VAL B 1 349 ? 1.578 -19.643 68.184 1.00 10.29 349 VAL B O 1
ATOM 5900 N N . GLN B 1 350 ? 3.416 -20.893 68.319 1.00 10.45 350 GLN B N 1
ATOM 5901 C CA . GLN B 1 350 ? 2.903 -21.910 67.365 1.00 11.23 350 GLN B CA 1
ATOM 5902 C C . GLN B 1 350 ? 1.601 -22.546 67.845 1.00 11.81 350 GLN B C 1
ATOM 5903 O O . GLN B 1 350 ? 0.666 -22.690 67.050 1.00 12.49 350 GLN B O 1
ATOM 5909 N N A ARG B 1 351 ? 1.521 -22.906 69.127 0.50 11.45 351 ARG B N 1
ATOM 5910 N N B ARG B 1 351 ? 1.521 -22.904 69.125 0.50 11.69 351 ARG B N 1
ATOM 5911 C CA A ARG B 1 351 ? 0.267 -23.485 69.665 0.50 11.48 351 ARG B CA 1
ATOM 5912 C CA B ARG B 1 351 ? 0.268 -23.480 69.658 0.50 11.93 351 ARG B CA 1
ATOM 5913 C C A ARG B 1 351 ? -0.890 -22.482 69.555 0.50 11.23 351 ARG B C 1
ATOM 5914 C C B ARG B 1 351 ? -0.886 -22.477 69.539 0.50 11.48 351 ARG B C 1
ATOM 5915 O O A ARG B 1 351 ? -2.007 -22.850 69.182 0.50 12.03 351 ARG B O 1
ATOM 5916 O O B ARG B 1 351 ? -1.991 -22.835 69.124 0.50 12.25 351 ARG B O 1
ATOM 5931 N N . ALA B 1 352 ? -0.621 -21.213 69.856 1.00 11.47 352 ALA B N 1
ATOM 5932 C CA . ALA B 1 352 ? -1.650 -20.166 69.776 1.00 11.67 352 ALA B CA 1
ATOM 5933 C C . ALA B 1 352 ? -2.135 -19.941 68.343 1.00 11.71 352 ALA B C 1
ATOM 5934 O O . ALA B 1 352 ? -3.337 -19.817 68.092 1.00 12.10 352 ALA B O 1
ATOM 5936 N N . LEU B 1 353 ? -1.201 -19.874 67.393 1.00 12.16 353 LEU B N 1
ATOM 5937 C CA . LEU B 1 353 ? -1.546 -19.652 65.985 1.00 12.82 353 LEU B CA 1
ATOM 5938 C C . LEU B 1 353 ? -2.284 -20.848 65.371 1.00 12.73 353 LEU B C 1
ATOM 5939 O O . LEU B 1 353 ? -3.229 -20.652 64.590 1.00 13.53 353 LEU B O 1
ATOM 5944 N N . GLU B 1 354 ? -1.887 -22.068 65.734 1.00 13.36 354 GLU B N 1
ATOM 5945 C CA . GLU B 1 354 ? -2.576 -23.257 65.230 1.00 14.73 354 GLU B CA 1
ATOM 5946 C C . GLU B 1 354 ? -4.040 -23.224 65.681 1.00 14.40 354 GLU B C 1
ATOM 5947 O O . GLU B 1 354 ? -4.964 -23.520 64.892 1.00 14.79 354 GLU B O 1
ATOM 5953 N N . PHE B 1 355 ? -4.268 -22.915 66.956 1.00 14.00 355 PHE B N 1
ATOM 5954 C CA . PHE B 1 355 ? -5.627 -22.767 67.489 1.00 13.75 355 PHE B CA 1
ATOM 5955 C C . PHE B 1 355 ? -6.401 -21.678 66.749 1.00 13.35 355 PHE B C 1
ATOM 5956 O O . PHE B 1 355 ? -7.543 -21.907 66.289 1.00 13.41 355 PHE B O 1
ATOM 5964 N N . ALA B 1 356 ? -5.783 -20.509 66.591 1.00 12.65 356 ALA B N 1
ATOM 5965 C CA . ALA B 1 356 ? -6.458 -19.353 66.021 1.00 13.35 356 ALA B CA 1
ATOM 5966 C C . ALA B 1 356 ? -6.851 -19.551 64.564 1.00 14.01 356 ALA B C 1
ATOM 5967 O O . ALA B 1 356 ? -7.917 -19.072 64.144 1.00 15.06 356 ALA B O 1
ATOM 5969 N N . LYS B 1 357 ? -6.005 -20.238 63.804 1.00 15.18 357 LYS B N 1
ATOM 5970 C CA . LYS B 1 357 ? -6.293 -20.506 62.385 1.00 17.43 357 LYS B CA 1
ATOM 5971 C C . LYS B 1 357 ? -7.492 -21.448 62.224 1.00 18.53 357 LYS B C 1
ATOM 5972 O O . LYS B 1 357 ? -8.301 -21.267 61.296 1.00 20.28 357 LYS B O 1
ATOM 5978 N N . LYS B 1 358 ? -7.621 -22.428 63.117 1.00 18.38 358 LYS B N 1
ATOM 5979 C CA . LYS B 1 358 ? -8.750 -23.386 63.086 1.00 20.28 358 LYS B CA 1
ATOM 5980 C C . LYS B 1 358 ? -10.034 -22.691 63.528 1.00 20.24 358 LYS B C 1
ATOM 5981 O O . LYS B 1 358 ? -11.094 -22.878 62.921 1.00 21.23 358 LYS B O 1
ATOM 5987 N N . GLU B 1 359 ? -9.951 -21.892 64.592 1.00 19.48 359 GLU B N 1
ATOM 5988 C CA . GLU B 1 359 ? -11.143 -21.298 65.223 1.00 19.42 359 GLU B CA 1
ATOM 5989 C C . GLU B 1 359 ? -11.710 -20.128 64.403 1.00 19.26 359 GLU B C 1
ATOM 5990 O O . GLU B 1 359 ? -12.946 -19.986 64.290 1.00 19.70 359 GLU B O 1
ATOM 5996 N N . GLY B 1 360 ? -10.831 -19.291 63.844 1.00 17.98 360 GLY B N 1
ATOM 5997 C CA . GLY B 1 360 ? -11.207 -18.263 62.883 1.00 18.07 360 GLY B CA 1
ATOM 5998 C C . GLY B 1 360 ? -11.663 -16.900 63.398 1.00 17.39 360 GLY B C 1
ATOM 5999 O O . GLY B 1 360 ? -11.862 -15.957 62.601 1.00 18.46 360 GLY B O 1
ATOM 6000 N N . ASN B 1 361 ? -11.863 -16.794 64.716 1.00 15.98 361 ASN B N 1
ATOM 6001 C CA . ASN B 1 361 ? -12.337 -15.577 65.379 1.00 15.90 361 ASN B CA 1
ATOM 6002 C C . ASN B 1 361 ? -11.423 -15.161 66.536 1.00 14.87 361 ASN B C 1
ATOM 6003 O O . ASN B 1 361 ? -11.880 -14.525 67.495 1.00 14.71 361 ASN B O 1
ATOM 6008 N N . THR B 1 362 ? -10.144 -15.532 66.439 1.00 14.05 362 THR B N 1
ATOM 6009 C CA . THR B 1 362 ? -9.163 -15.287 67.490 1.00 13.07 362 THR B CA 1
ATOM 6010 C C . THR B 1 362 ? -8.055 -14.338 67.010 1.00 12.11 362 THR B C 1
ATOM 6011 O O . THR B 1 362 ? -7.402 -14.585 65.984 1.00 12.48 362 THR B O 1
ATOM 6015 N N . LEU B 1 363 ? -7.858 -13.260 67.774 1.00 11.51 363 LEU B N 1
ATOM 6016 C CA . LEU B 1 363 ? -6.745 -12.311 67.595 1.00 10.96 363 LEU B CA 1
ATOM 6017 C C . LEU B 1 363 ? -5.532 -12.789 68.416 1.00 10.56 363 LEU B C 1
ATOM 6018 O O . LEU B 1 363 ? -5.639 -12.973 69.631 1.00 11.79 363 LEU B O 1
ATOM 6023 N N . VAL B 1 364 ? -4.406 -12.981 67.741 1.00 10.13 364 VAL B N 1
ATOM 6024 C CA . VAL B 1 364 ? -3.143 -13.382 68.371 1.00 10.25 364 VAL B CA 1
ATOM 6025 C C . VAL B 1 364 ? -2.164 -12.213 68.186 1.00 9.97 364 VAL B C 1
ATOM 6026 O O . VAL B 1 364 ? -1.997 -11.723 67.063 1.00 10.34 364 VAL B O 1
ATOM 6030 N N . ILE B 1 365 ? -1.501 -11.796 69.268 1.00 9.38 365 ILE B N 1
ATOM 6031 C CA . ILE B 1 365 ? -0.549 -10.679 69.265 1.00 9.74 365 ILE B CA 1
ATOM 6032 C C . ILE B 1 365 ? 0.752 -11.165 69.918 1.00 9.92 365 ILE B C 1
ATOM 6033 O O . ILE B 1 365 ? 0.698 -11.834 70.960 1.00 10.01 365 ILE B O 1
ATOM 6038 N N . VAL B 1 366 ? 1.902 -10.848 69.289 1.00 9.37 366 VAL B N 1
ATOM 6039 C CA . VAL B 1 366 ? 3.219 -11.195 69.855 1.00 9.50 366 VAL B CA 1
ATOM 6040 C C . VAL B 1 366 ? 4.081 -9.929 69.918 1.00 9.05 366 VAL B C 1
ATOM 6041 O O . VAL B 1 366 ? 4.349 -9.286 68.897 1.00 9.40 366 VAL B O 1
ATOM 6045 N N . THR B 1 367 ? 4.553 -9.590 71.112 1.00 8.73 367 THR B N 1
ATOM 6046 C CA . THR B 1 367 ? 5.409 -8.408 71.290 1.00 8.65 367 THR B CA 1
ATOM 6047 C C . THR B 1 367 ? 6.252 -8.546 72.573 1.00 8.73 367 THR B C 1
ATOM 6048 O O . THR B 1 367 ? 6.340 -9.654 73.128 1.00 8.81 367 THR B O 1
ATOM 6052 N N . ALA B 1 368 ? 6.869 -7.437 72.990 1.00 8.59 368 ALA B N 1
ATOM 6053 C CA . ALA B 1 368 ? 7.702 -7.366 74.177 1.00 8.46 368 ALA B CA 1
ATOM 6054 C C . ALA B 1 368 ? 7.306 -6.148 74.995 1.00 8.00 368 ALA B C 1
ATOM 6055 O O . ALA B 1 368 ? 6.708 -5.201 74.473 1.00 8.70 368 ALA B O 1
ATOM 6057 N N . ASP B 1 369 ? 7.671 -6.145 76.278 1.00 8.10 369 ASP B N 1
ATOM 6058 C CA . ASP B 1 369 ? 7.418 -4.989 77.141 1.00 8.02 369 ASP B CA 1
ATOM 6059 C C . ASP B 1 369 ? 8.387 -3.804 76.932 1.00 8.24 369 ASP B C 1
ATOM 6060 O O . ASP B 1 369 ? 7.987 -2.649 77.106 1.00 8.55 369 ASP B O 1
ATOM 6065 N N . HIS B 1 370 ? 9.632 -4.108 76.535 1.00 8.29 370 HIS B N 1
ATOM 6066 C CA . HIS B 1 370 ? 10.675 -3.100 76.322 1.00 7.94 370 HIS B CA 1
ATOM 6067 C C . HIS B 1 370 ? 11.849 -3.824 75.646 1.00 8.06 370 HIS B C 1
ATOM 6068 O O . HIS B 1 370 ? 11.873 -5.059 75.601 1.00 8.22 370 HIS B O 1
ATOM 6075 N N . ALA B 1 371 ? 12.823 -3.041 75.151 1.00 7.81 371 ALA B N 1
ATOM 6076 C CA . ALA B 1 371 ? 14.058 -3.613 74.576 1.00 8.57 371 ALA B CA 1
ATOM 6077 C C . ALA B 1 371 ? 15.100 -3.902 75.678 1.00 8.41 371 ALA B C 1
ATOM 6078 O O . ALA B 1 371 ? 14.847 -3.660 76.873 1.00 8.37 371 ALA B O 1
ATOM 6080 N N . HIS B 1 372 ? 16.223 -4.505 75.308 1.00 8.91 372 HIS B N 1
ATOM 6081 C CA . HIS B 1 372 ? 17.162 -4.966 76.331 1.00 8.72 372 HIS B CA 1
ATOM 6082 C C . HIS B 1 372 ? 18.609 -4.729 75.862 1.00 8.56 372 HIS B C 1
ATOM 6083 O O . HIS B 1 372 ? 18.864 -3.960 74.922 1.00 8.52 372 HIS B O 1
ATOM 6090 N N . ALA B 1 373 ? 19.570 -5.366 76.540 1.00 8.46 373 ALA B N 1
ATOM 6091 C CA . ALA B 1 373 ? 20.987 -5.025 76.407 1.00 8.39 373 ALA B CA 1
ATOM 6092 C C . ALA B 1 373 ? 21.668 -5.690 75.202 1.00 8.01 373 ALA B C 1
ATOM 6093 O O . ALA B 1 373 ? 22.529 -5.089 74.543 1.00 8.43 373 ALA B O 1
ATOM 6095 N N . SER B 1 374 ? 21.333 -6.949 74.909 1.00 8.49 374 SER B N 1
ATOM 6096 C CA . SER B 1 374 ? 22.164 -7.750 74.020 1.00 8.74 374 SER B CA 1
ATOM 6097 C C . SER B 1 374 ? 22.283 -7.144 72.615 1.00 8.41 374 SER B C 1
ATOM 6098 O O . SER B 1 374 ? 21.283 -6.709 72.026 1.00 8.25 374 SER B O 1
ATOM 6101 N N . GLN B 1 375 ? 23.487 -7.209 72.045 1.00 8.23 375 GLN B N 1
ATOM 6102 C CA . GLN B 1 375 ? 23.767 -6.810 70.671 1.00 8.13 375 GLN B CA 1
ATOM 6103 C C . GLN B 1 375 ? 24.546 -7.903 69.952 1.00 7.88 375 GLN B C 1
ATOM 6104 O O . GLN B 1 375 ? 25.418 -8.553 70.542 1.00 8.85 375 GLN B O 1
ATOM 6110 N N . ILE B 1 376 ? 24.247 -8.075 68.673 1.00 7.50 376 ILE B N 1
ATOM 6111 C CA . ILE B 1 376 ? 24.994 -8.946 67.764 1.00 7.51 376 ILE B CA 1
ATOM 6112 C C . ILE B 1 376 ? 26.131 -8.127 67.127 1.00 7.67 376 ILE B C 1
ATOM 6113 O O . ILE B 1 376 ? 25.863 -7.085 66.513 1.00 8.46 376 ILE B O 1
ATOM 6118 N N . VAL B 1 377 ? 27.380 -8.583 67.323 1.00 8.28 377 VAL B N 1
ATOM 6119 C CA . VAL B 1 377 ? 28.557 -7.819 66.897 1.00 9.00 377 VAL B CA 1
ATOM 6120 C C . VAL B 1 377 ? 29.503 -8.732 66.090 1.00 9.90 377 VAL B C 1
ATOM 6121 O O . VAL B 1 377 ? 29.342 -9.976 66.050 1.00 10.22 377 VAL B O 1
ATOM 6125 N N . ALA B 1 378 ? 30.474 -8.117 65.423 1.00 10.42 378 ALA B N 1
ATOM 6126 C CA . ALA B 1 378 ? 31.410 -8.834 64.587 1.00 11.64 378 ALA B CA 1
ATOM 6127 C C . ALA B 1 378 ? 32.253 -9.855 65.391 1.00 12.93 378 ALA B C 1
ATOM 6128 O O . ALA B 1 378 ? 32.547 -9.642 66.576 1.00 13.29 378 ALA B O 1
ATOM 6130 N N . PRO B 1 379 ? 32.681 -10.968 64.746 1.00 14.22 379 PRO B N 1
ATOM 6131 C CA . PRO B 1 379 ? 33.396 -12.017 65.505 1.00 16.13 379 PRO B CA 1
ATOM 6132 C C . PRO B 1 379 ? 34.693 -11.625 66.237 1.00 16.61 379 PRO B C 1
ATOM 6133 O O . PRO B 1 379 ? 35.010 -12.225 67.282 1.00 18.75 379 PRO B O 1
ATOM 6137 N N . ASP B 1 380 ? 35.425 -10.651 65.702 1.00 15.93 380 ASP B N 1
ATOM 6138 C CA . ASP B 1 380 ? 36.720 -10.225 66.276 1.00 16.96 380 ASP B CA 1
ATOM 6139 C C . ASP B 1 380 ? 36.587 -8.996 67.191 1.00 15.71 380 ASP B C 1
ATOM 6140 O O . ASP B 1 380 ? 37.577 -8.363 67.556 1.00 16.19 380 ASP B O 1
ATOM 6145 N N . THR B 1 381 ? 35.364 -8.658 67.579 1.00 13.99 381 THR B N 1
ATOM 6146 C CA . THR B 1 381 ? 35.103 -7.487 68.419 1.00 13.64 381 THR B CA 1
ATOM 6147 C C . THR B 1 381 ? 35.917 -7.521 69.712 1.00 13.50 381 THR B C 1
ATOM 6148 O O . THR B 1 381 ? 35.973 -8.551 70.383 1.00 14.03 381 THR B O 1
ATOM 6152 N N . LYS B 1 382 ? 36.521 -6.381 70.054 1.00 14.01 382 LYS B N 1
ATOM 6153 C CA . LYS B 1 382 ? 37.097 -6.142 71.382 1.00 14.81 382 LYS B CA 1
ATOM 6154 C C . LYS B 1 382 ? 36.269 -5.046 72.052 1.00 13.49 382 LYS B C 1
ATOM 6155 O O . LYS B 1 382 ? 36.387 -3.870 71.719 1.00 14.18 382 LYS B O 1
ATOM 6161 N N . ALA B 1 383 ? 35.385 -5.477 72.950 1.00 12.84 383 ALA B N 1
ATOM 6162 C CA . ALA B 1 383 ? 34.374 -4.610 73.583 1.00 12.58 383 ALA B CA 1
ATOM 6163 C C . ALA B 1 383 ? 34.680 -4.419 75.081 1.00 12.23 383 ALA B C 1
ATOM 6164 O O . ALA B 1 383 ? 35.349 -5.263 75.691 1.00 12.54 383 ALA B O 1
ATOM 6166 N N . PRO B 1 384 ? 34.177 -3.320 75.675 1.00 12.09 384 PRO B N 1
ATOM 6167 C CA . PRO B 1 384 ? 34.477 -3.069 77.085 1.00 12.47 384 PRO B CA 1
ATOM 6168 C C . PRO B 1 384 ? 33.637 -3.821 78.105 1.00 12.29 384 PRO B C 1
ATOM 6169 O O . PRO B 1 384 ? 33.999 -3.852 79.285 1.00 12.81 384 PRO B O 1
ATOM 6173 N N . GLY B 1 385 ? 32.519 -4.403 77.662 1.00 11.74 385 GLY B N 1
ATOM 6174 C CA . GLY B 1 385 ? 31.600 -5.140 78.547 1.00 11.58 385 GLY B CA 1
ATOM 6175 C C . GLY B 1 385 ? 31.824 -6.637 78.491 1.00 11.54 385 GLY B C 1
ATOM 6176 O O . GLY B 1 385 ? 32.970 -7.112 78.543 1.00 12.82 385 GLY B O 1
ATOM 6177 N N . LEU B 1 386 ? 30.727 -7.404 78.408 1.00 10.53 386 LEU B N 1
ATOM 6178 C CA . LEU B 1 386 ? 30.776 -8.865 78.465 1.00 10.91 386 LEU B CA 1
ATOM 6179 C C . LEU B 1 386 ? 30.415 -9.414 77.079 1.00 10.64 386 LEU B C 1
ATOM 6180 O O . LEU B 1 386 ? 29.412 -8.988 76.472 1.00 11.02 386 LEU B O 1
ATOM 6185 N N . THR B 1 387 ? 31.185 -10.390 76.600 1.00 9.88 387 THR B N 1
ATOM 6186 C CA . THR B 1 387 ? 30.969 -10.964 75.270 1.00 10.18 387 THR B CA 1
ATOM 6187 C C . THR B 1 387 ? 31.089 -12.504 75.283 1.00 10.01 387 THR B C 1
ATOM 6188 O O . THR B 1 387 ? 31.665 -13.109 76.198 1.00 10.43 387 THR B O 1
ATOM 6192 N N . GLN B 1 388 ? 30.562 -13.129 74.226 1.00 9.84 388 GLN B N 1
ATOM 6193 C CA . GLN B 1 388 ? 30.624 -14.576 74.042 1.00 10.35 388 GLN B CA 1
ATOM 6194 C C . GLN B 1 388 ? 30.459 -14.915 72.571 1.00 10.07 388 GLN B C 1
ATOM 6195 O O . GLN B 1 388 ? 29.630 -14.289 71.897 1.00 10.31 388 GLN B O 1
ATOM 6201 N N . ALA B 1 389 ? 31.223 -15.897 72.089 1.00 9.72 389 ALA B N 1
ATOM 6202 C CA . ALA B 1 389 ? 31.047 -16.475 70.760 1.00 10.36 389 ALA B CA 1
ATOM 6203 C C . ALA B 1 389 ? 30.172 -17.734 70.843 1.00 10.09 389 ALA B C 1
ATOM 6204 O O . ALA B 1 389 ? 30.334 -18.542 71.772 1.00 10.52 389 ALA B O 1
ATOM 6206 N N . LEU B 1 390 ? 29.271 -17.900 69.856 1.00 9.46 390 LEU B N 1
ATOM 6207 C CA . LEU B 1 390 ? 28.345 -19.032 69.760 1.00 10.24 390 LEU B CA 1
ATOM 6208 C C . LEU B 1 390 ? 28.449 -19.697 68.402 1.00 10.05 390 LEU B C 1
ATOM 6209 O O . LEU B 1 390 ? 28.575 -19.028 67.380 1.00 10.82 390 LEU B O 1
ATOM 6214 N N . ASN B 1 391 ? 28.374 -21.036 68.390 1.00 10.37 391 ASN B N 1
ATOM 6215 C CA . ASN B 1 391 ? 28.343 -21.833 67.155 1.00 11.27 391 ASN B CA 1
ATOM 6216 C C . ASN B 1 391 ? 26.895 -22.038 66.680 1.00 10.88 391 ASN B C 1
ATOM 6217 O O . ASN B 1 391 ? 26.155 -22.795 67.300 1.00 11.70 391 ASN B O 1
ATOM 6222 N N . THR B 1 392 ? 26.465 -21.355 65.618 1.00 10.59 392 THR B N 1
ATOM 6223 C CA . THR B 1 392 ? 25.064 -21.350 65.197 1.00 10.29 392 THR B CA 1
ATOM 6224 C C . THR B 1 392 ? 24.683 -22.565 64.335 1.00 10.24 392 THR B C 1
ATOM 6225 O O . THR B 1 392 ? 25.530 -23.344 63.871 1.00 10.52 392 THR B O 1
ATOM 6229 N N . LYS B 1 393 ? 23.388 -22.668 64.039 1.00 9.77 393 LYS B N 1
ATOM 6230 C CA . LYS B 1 393 ? 22.858 -23.662 63.102 1.00 11.11 393 LYS B CA 1
ATOM 6231 C C . LYS B 1 393 ? 23.530 -23.598 61.724 1.00 11.04 393 LYS B C 1
ATOM 6232 O O . LYS B 1 393 ? 23.603 -24.616 61.027 1.00 12.14 393 LYS B O 1
ATOM 6238 N N . ASP B 1 394 ? 23.997 -22.420 61.301 1.00 10.49 394 ASP B N 1
ATOM 6239 C CA . ASP B 1 394 ? 24.646 -22.292 59.996 1.00 10.25 394 ASP B CA 1
ATOM 6240 C C . ASP B 1 394 ? 26.067 -22.870 59.960 1.00 10.93 394 ASP B C 1
ATOM 6241 O O . ASP B 1 394 ? 26.688 -22.907 58.897 1.00 12.27 394 ASP B O 1
ATOM 6246 N N . GLY B 1 395 ? 26.625 -23.242 61.097 1.00 11.51 395 GLY B N 1
ATOM 6247 C CA . GLY B 1 395 ? 28.032 -23.648 61.121 1.00 12.32 395 GLY B CA 1
ATOM 6248 C C . GLY B 1 395 ? 29.005 -22.472 61.082 1.00 12.20 395 GLY B C 1
ATOM 6249 O O . GLY B 1 395 ? 30.134 -22.595 60.575 1.00 13.42 395 GLY B O 1
ATOM 6250 N N . ALA B 1 396 ? 28.572 -21.337 61.628 1.00 11.66 396 ALA B N 1
ATOM 6251 C CA . ALA B 1 396 ? 29.392 -20.132 61.713 1.00 11.63 396 ALA B CA 1
ATOM 6252 C C . ALA B 1 396 ? 29.275 -19.510 63.096 1.00 10.97 396 ALA B C 1
ATOM 6253 O O . ALA B 1 396 ? 28.330 -19.789 63.833 1.00 11.43 396 ALA B O 1
ATOM 6255 N N . VAL B 1 397 ? 30.259 -18.680 63.461 1.00 11.02 397 VAL B N 1
ATOM 6256 C CA . VAL B 1 397 ? 30.271 -18.017 64.762 1.00 11.17 397 VAL B CA 1
ATOM 6257 C C . VAL B 1 397 ? 29.454 -16.724 64.755 1.00 10.49 397 VAL B C 1
ATOM 6258 O O . VAL B 1 397 ? 29.562 -15.895 63.836 1.00 10.83 397 VAL B O 1
ATOM 6262 N N . MET B 1 398 ? 28.645 -16.554 65.797 1.00 9.45 398 MET B N 1
ATOM 6263 C CA . MET B 1 398 ? 27.994 -15.279 66.097 1.00 9.15 398 MET B CA 1
ATOM 6264 C C . MET B 1 398 ? 28.488 -14.801 67.457 1.00 9.34 398 MET B C 1
ATOM 6265 O O . MET B 1 398 ? 28.574 -15.605 68.388 1.00 10.24 398 MET B O 1
ATOM 6270 N N . VAL B 1 399 ? 28.788 -13.511 67.576 1.00 9.51 399 VAL B N 1
ATOM 6271 C CA . VAL B 1 399 ? 29.186 -12.923 68.856 1.00 9.88 399 VAL B CA 1
ATOM 6272 C C . VAL B 1 399 ? 28.077 -12.015 69.408 1.00 8.88 399 VAL B C 1
ATOM 6273 O O . VAL B 1 399 ? 27.462 -11.214 68.682 1.00 9.49 399 VAL B O 1
ATOM 6277 N N . MET B 1 400 ? 27.795 -12.179 70.705 1.00 9.14 400 MET B N 1
ATOM 6278 C CA A MET B 1 400 ? 26.892 -11.294 71.409 0.54 9.01 400 MET B CA 1
ATOM 6279 C CA B MET B 1 400 ? 26.875 -11.341 71.472 0.46 10.33 400 MET B CA 1
ATOM 6280 C C . MET B 1 400 ? 27.644 -10.497 72.482 1.00 9.06 400 MET B C 1
ATOM 6281 O O . MET B 1 400 ? 28.614 -10.969 73.111 1.00 9.66 400 MET B O 1
ATOM 6290 N N . SER B 1 401 ? 27.167 -9.268 72.675 1.00 8.72 401 SER B N 1
ATOM 6291 C CA . SER B 1 401 ? 27.774 -8.252 73.555 1.00 9.20 401 SER B CA 1
ATOM 6292 C C . SER B 1 401 ? 26.732 -7.637 74.504 1.00 8.94 401 SER B C 1
ATOM 6293 O O . SER B 1 401 ? 25.602 -7.304 74.070 1.00 9.34 401 SER B O 1
ATOM 6296 N N . TYR B 1 402 ? 27.159 -7.428 75.743 1.00 9.23 402 TYR B N 1
ATOM 6297 C CA . TYR B 1 402 ? 26.375 -6.782 76.790 1.00 9.53 402 TYR B CA 1
ATOM 6298 C C . TYR B 1 402 ? 27.253 -5.650 77.336 1.00 9.35 402 TYR B C 1
ATOM 6299 O O . TYR B 1 402 ? 28.208 -5.895 78.090 1.00 10.49 402 TYR B O 1
ATOM 6308 N N . GLY B 1 403 ? 26.957 -4.409 76.935 1.00 9.67 403 GLY B N 1
ATOM 6309 C CA . GLY B 1 403 ? 27.885 -3.285 77.115 1.00 10.65 403 GLY B CA 1
ATOM 6310 C C . GLY B 1 403 ? 27.330 -2.081 77.852 1.00 10.41 403 GLY B C 1
ATOM 6311 O O . GLY B 1 403 ? 27.940 -1.016 77.786 1.00 11.06 403 GLY B O 1
ATOM 6312 N N . ASN B 1 404 ? 26.227 -2.218 78.587 1.00 10.78 404 ASN B N 1
ATOM 6313 C CA . ASN B 1 404 ? 25.589 -1.059 79.217 1.00 11.21 404 ASN B CA 1
ATOM 6314 C C . ASN B 1 404 ? 25.580 -1.032 80.746 1.00 11.91 404 ASN B C 1
ATOM 6315 O O . ASN B 1 404 ? 24.968 -0.141 81.320 1.00 12.72 404 ASN B O 1
ATOM 6320 N N . SER B 1 405 ? 26.313 -1.941 81.414 1.00 12.16 405 SER B N 1
ATOM 6321 C CA . SER B 1 405 ? 26.357 -1.936 82.885 1.00 14.48 405 SER B CA 1
ATOM 6322 C C . SER B 1 405 ? 27.648 -2.513 83.447 1.00 14.47 405 SER B C 1
ATOM 6323 O O . SER B 1 405 ? 28.037 -3.620 83.116 1.00 15.03 405 SER B O 1
ATOM 6326 N N . GLU B 1 406 ? 28.306 -1.759 84.336 1.00 14.82 406 GLU B N 1
ATOM 6327 C CA . GLU B 1 406 ? 29.456 -2.239 85.122 1.00 16.71 406 GLU B CA 1
ATOM 6328 C C . GLU B 1 406 ? 29.019 -3.059 86.330 1.00 19.02 406 GLU B C 1
ATOM 6329 O O . GLU B 1 406 ? 29.842 -3.709 86.959 1.00 21.44 406 GLU B O 1
ATOM 6335 N N . GLU B 1 407 ? 27.744 -2.991 86.676 1.00 20.88 407 GLU B N 1
ATOM 6336 C CA . GLU B 1 407 ? 27.214 -3.782 87.777 1.00 23.65 407 GLU B CA 1
ATOM 6337 C C . GLU B 1 407 ? 26.788 -5.141 87.214 1.00 23.67 407 GLU B C 1
ATOM 6338 O O . GLU B 1 407 ? 26.780 -5.339 86.000 1.00 23.80 407 GLU B O 1
ATOM 6344 N N . ASP B 1 408 ? 26.478 -6.101 88.067 1.00 24.28 408 ASP B N 1
ATOM 6345 C CA . ASP B 1 408 ? 26.188 -7.432 87.536 1.00 24.12 408 ASP B CA 1
ATOM 6346 C C . ASP B 1 408 ? 24.720 -7.625 87.123 1.00 22.69 408 ASP B C 1
ATOM 6347 O O . ASP B 1 408 ? 24.152 -8.661 87.391 1.00 24.24 408 ASP B O 1
ATOM 6352 N N . SER B 1 409 ? 24.098 -6.614 86.531 1.00 20.60 409 SER B N 1
ATOM 6353 C CA . SER B 1 409 ? 22.794 -6.745 85.884 1.00 17.75 409 SER B CA 1
ATOM 6354 C C . SER B 1 409 ? 22.827 -5.850 84.648 1.00 15.32 409 SER B C 1
ATOM 6355 O O . SER B 1 409 ? 22.901 -4.624 84.749 1.00 15.79 409 SER B O 1
ATOM 6358 N N . GLN B 1 410 ? 22.769 -6.466 83.481 1.00 12.69 410 GLN B N 1
ATOM 6359 C CA . GLN B 1 410 ? 22.748 -5.723 82.214 1.00 12.69 410 GLN B CA 1
ATOM 6360 C C . GLN B 1 410 ? 21.343 -5.142 82.071 1.00 13.13 410 GLN B C 1
ATOM 6361 O O . GLN B 1 410 ? 20.372 -5.795 82.453 1.00 14.64 410 GLN B O 1
ATOM 6367 N N . GLU B 1 411 ? 21.229 -3.948 81.517 1.00 12.25 411 GLU B N 1
ATOM 6368 C CA . GLU B 1 411 ? 19.985 -3.184 81.669 1.00 12.32 411 GLU B CA 1
ATOM 6369 C C . GLU B 1 411 ? 19.121 -3.014 80.411 1.00 10.12 411 GLU B C 1
ATOM 6370 O O . GLU B 1 411 ? 19.558 -3.166 79.270 1.00 9.88 411 GLU B O 1
ATOM 6376 N N . HIS B 1 412 ? 17.859 -2.680 80.685 1.00 9.79 412 HIS B N 1
ATOM 6377 C CA . HIS B 1 412 ? 16.873 -2.414 79.642 1.00 8.99 412 HIS B CA 1
ATOM 6378 C C . HIS B 1 412 ? 17.339 -1.274 78.719 1.00 8.48 412 HIS B C 1
ATOM 6379 O O . HIS B 1 412 ? 18.123 -0.404 79.105 1.00 9.14 412 HIS B O 1
ATOM 6386 N N . THR B 1 413 ? 16.802 -1.264 77.510 1.00 7.96 413 THR B N 1
ATOM 6387 C CA . THR B 1 413 ? 17.008 -0.150 76.598 1.00 7.45 413 THR B CA 1
ATOM 6388 C C . THR B 1 413 ? 15.664 0.380 76.059 1.00 7.87 413 THR B C 1
ATOM 6389 O O . THR B 1 413 ? 14.628 -0.316 76.059 1.00 8.73 413 THR B O 1
ATOM 6393 N N . GLY B 1 414 ? 15.696 1.622 75.571 1.00 7.90 414 GLY B N 1
ATOM 6394 C CA . GLY B 1 414 ? 14.486 2.375 75.223 1.00 8.25 414 GLY B CA 1
ATOM 6395 C C . GLY B 1 414 ? 13.968 2.304 73.795 1.00 8.08 414 GLY B C 1
ATOM 6396 O O . GLY B 1 414 ? 12.926 2.902 73.491 1.00 8.40 414 GLY B O 1
ATOM 6397 N N . SER B 1 415 ? 14.674 1.614 72.901 1.00 8.31 415 SER B N 1
ATOM 6398 C CA . SER B 1 415 ? 14.271 1.504 71.497 1.00 8.02 415 SER B CA 1
ATOM 6399 C C . SER B 1 415 ? 12.860 0.984 71.327 1.00 7.83 415 SER B C 1
ATOM 6400 O O . SER B 1 415 ? 12.474 -0.012 71.961 1.00 8.03 415 SER B O 1
ATOM 6403 N N . GLN B 1 416 ? 12.109 1.600 70.400 1.00 7.94 416 GLN B N 1
ATOM 6404 C CA . GLN B 1 416 ? 10.881 1.017 69.894 1.00 7.84 416 GLN B CA 1
ATOM 6405 C C . GLN B 1 416 ? 11.167 -0.391 69.387 1.00 8.33 416 GLN B C 1
ATOM 6406 O O . GLN B 1 416 ? 12.298 -0.754 69.030 1.00 8.22 416 GLN B O 1
ATOM 6412 N N . LEU B 1 417 ? 10.121 -1.230 69.323 1.00 8.27 417 LEU B N 1
ATOM 6413 C CA . LEU B 1 417 ? 10.295 -2.639 68.988 1.00 7.97 417 LEU B CA 1
ATOM 6414 C C . LEU B 1 417 ? 9.073 -3.256 68.292 1.00 8.16 417 LEU B C 1
ATOM 6415 O O . LEU B 1 417 ? 7.972 -2.684 68.319 1.00 8.58 417 LEU B O 1
ATOM 6420 N N . ARG B 1 418 ? 9.302 -4.405 67.662 1.00 7.95 418 ARG B N 1
ATOM 6421 C CA . ARG B 1 418 ? 8.268 -5.105 66.908 1.00 8.08 418 ARG B CA 1
ATOM 6422 C C . ARG B 1 418 ? 7.041 -5.475 67.737 1.00 8.36 418 ARG B C 1
ATOM 6423 O O . ARG B 1 418 ? 7.143 -6.026 68.837 1.00 8.53 418 ARG B O 1
ATOM 6431 N N . ILE B 1 419 ? 5.878 -5.214 67.112 1.00 8.84 419 ILE B N 1
ATOM 6432 C CA . ILE B 1 419 ? 4.603 -5.830 67.523 1.00 9.07 419 ILE B CA 1
ATOM 6433 C C . ILE B 1 419 ? 3.991 -6.470 66.270 1.00 8.79 419 ILE B C 1
ATOM 6434 O O . ILE B 1 419 ? 4.028 -5.884 65.182 1.00 9.75 419 ILE B O 1
ATOM 6439 N N . ALA B 1 420 ? 3.498 -7.697 66.410 1.00 8.65 420 ALA B N 1
ATOM 6440 C CA . ALA B 1 420 ? 2.933 -8.439 65.270 1.00 9.60 420 ALA B CA 1
ATOM 6441 C C . ALA B 1 420 ? 1.623 -9.094 65.681 1.00 9.10 420 ALA B C 1
ATOM 6442 O O . ALA B 1 420 ? 1.409 -9.440 66.842 1.00 9.87 420 ALA B O 1
ATOM 6444 N N . ALA B 1 421 ? 0.709 -9.254 64.722 1.00 9.65 421 ALA B N 1
ATOM 6445 C CA . ALA B 1 421 ? -0.642 -9.775 65.001 1.00 10.25 421 ALA B CA 1
ATOM 6446 C C . ALA B 1 421 ? -1.249 -10.544 63.820 1.00 9.90 421 ALA B C 1
ATOM 6447 O O . ALA B 1 421 ? -0.812 -10.386 62.658 1.00 10.15 421 ALA B O 1
ATOM 6449 N N . TYR B 1 422 ? -2.190 -11.427 64.165 1.00 10.23 422 TYR B N 1
ATOM 6450 C CA . TYR B 1 422 ? -2.935 -12.283 63.243 1.00 10.82 422 TYR B CA 1
ATOM 6451 C C . TYR B 1 422 ? -4.405 -12.285 63.709 1.00 11.09 422 TYR B C 1
ATOM 6452 O O . TYR B 1 422 ? -4.693 -12.380 64.901 1.00 10.90 422 TYR B O 1
ATOM 6461 N N . GLY B 1 423 ? -5.344 -12.162 62.766 1.00 11.30 423 GLY B N 1
ATOM 6462 C CA . GLY B 1 423 ? -6.776 -12.359 63.059 1.00 12.05 423 GLY B CA 1
ATOM 6463 C C . GLY B 1 423 ? -7.573 -11.070 63.081 1.00 12.30 423 GLY B C 1
ATOM 6464 O O . GLY B 1 423 ? -7.119 -10.025 62.633 1.00 12.33 423 GLY B O 1
ATOM 6465 N N . PRO B 1 424 ? -8.833 -11.145 63.566 1.00 13.16 424 PRO B N 1
ATOM 6466 C CA . PRO B 1 424 ? -9.669 -9.960 63.615 1.00 13.66 424 PRO B CA 1
ATOM 6467 C C . PRO B 1 424 ? -9.004 -8.797 64.379 1.00 13.62 424 PRO B C 1
ATOM 6468 O O . PRO B 1 424 ? -8.423 -9.006 65.452 1.00 13.35 424 PRO B O 1
ATOM 6472 N N . HIS B 1 425 ? -9.071 -7.596 63.796 1.00 13.46 425 HIS B N 1
ATOM 6473 C CA . HIS B 1 425 ? -8.566 -6.356 64.381 1.00 13.57 425 HIS B CA 1
ATOM 6474 C C . HIS B 1 425 ? -7.029 -6.228 64.365 1.00 13.27 425 HIS B C 1
ATOM 6475 O O . HIS B 1 425 ? -6.496 -5.264 64.895 1.00 12.96 425 HIS B O 1
ATOM 6482 N N . ALA B 1 426 ? -6.334 -7.163 63.716 1.00 12.59 426 ALA B N 1
ATOM 6483 C CA . ALA B 1 426 ? -4.853 -7.151 63.672 1.00 12.27 426 ALA B CA 1
ATOM 6484 C C . ALA B 1 426 ? -4.269 -5.932 62.921 1.00 11.90 426 ALA B C 1
ATOM 6485 O O . ALA B 1 426 ? -3.117 -5.564 63.184 1.00 12.40 426 ALA B O 1
ATOM 6487 N N . ALA B 1 427 ? -5.051 -5.253 62.070 1.00 12.44 427 ALA B N 1
ATOM 6488 C CA . ALA B 1 427 ? -4.578 -4.061 61.357 1.00 12.69 427 ALA B CA 1
ATOM 6489 C C . ALA B 1 427 ? -4.088 -2.996 62.336 1.00 11.95 427 ALA B C 1
ATOM 6490 O O . ALA B 1 427 ? -3.288 -2.124 61.976 1.00 12.29 427 ALA B O 1
ATOM 6492 N N . ASN B 1 428 ? -4.612 -3.028 63.561 1.00 11.73 428 ASN B N 1
ATOM 6493 C CA . ASN B 1 428 ? -4.346 -1.962 64.544 1.00 12.35 428 ASN B CA 1
ATOM 6494 C C . ASN B 1 428 ? -2.950 -1.984 65.194 1.00 11.71 428 ASN B C 1
ATOM 6495 O O . ASN B 1 428 ? -2.621 -1.075 65.974 1.00 12.83 428 ASN B O 1
ATOM 6500 N N . VAL B 1 429 ? -2.106 -2.937 64.770 1.00 10.93 429 VAL B N 1
ATOM 6501 C CA . VAL B 1 429 ? -0.698 -2.938 65.200 1.00 10.71 429 VAL B CA 1
ATOM 6502 C C . VAL B 1 429 ? 0.262 -2.419 64.112 1.00 10.90 429 VAL B C 1
ATOM 6503 O O . VAL B 1 429 ? 1.459 -2.308 64.390 1.00 11.04 429 VAL B O 1
ATOM 6507 N N . VAL B 1 430 ? -0.240 -2.088 62.914 1.00 10.78 430 VAL B N 1
ATOM 6508 C CA . VAL B 1 430 ? 0.614 -1.715 61.778 1.00 10.49 430 VAL B CA 1
ATOM 6509 C C . VAL B 1 430 ? 1.019 -0.218 61.933 1.00 11.02 430 VAL B C 1
ATOM 6510 O O . VAL B 1 430 ? 0.258 0.611 62.483 1.00 11.98 430 VAL B O 1
ATOM 6514 N N . GLY B 1 431 ? 2.218 0.125 61.456 1.00 10.85 431 GLY B N 1
ATOM 6515 C CA . GLY B 1 431 ? 2.724 1.482 61.586 1.00 10.51 431 GLY B CA 1
ATOM 6516 C C . GLY B 1 431 ? 3.310 1.750 62.972 1.00 10.19 431 GLY B C 1
ATOM 6517 O O . GLY B 1 431 ? 3.622 0.816 63.721 1.00 10.56 431 GLY B O 1
ATOM 6518 N N . LEU B 1 432 ? 3.488 3.028 63.307 1.00 10.15 432 LEU B N 1
ATOM 6519 C CA . LEU B 1 432 ? 3.927 3.450 64.642 1.00 9.60 432 LEU B CA 1
ATOM 6520 C C . LEU B 1 432 ? 2.726 3.526 65.592 1.00 9.93 432 LEU B C 1
ATOM 6521 O O . LEU B 1 432 ? 1.763 4.255 65.305 1.00 10.68 432 LEU B O 1
ATOM 6526 N N . THR B 1 433 ? 2.767 2.777 66.693 1.00 9.39 433 THR B N 1
ATOM 6527 C CA . THR B 1 433 ? 1.756 2.866 67.738 1.00 9.06 433 THR B CA 1
ATOM 6528 C C . THR B 1 433 ? 2.428 3.037 69.103 1.00 9.28 433 THR B C 1
ATOM 6529 O O . THR B 1 433 ? 3.662 3.006 69.220 1.00 9.57 433 THR B O 1
ATOM 6533 N N . ASP B 1 434 ? 1.614 3.231 70.138 1.00 9.19 434 ASP B N 1
ATOM 6534 C CA . ASP B 1 434 ? 2.098 3.242 71.517 1.00 9.53 434 ASP B CA 1
ATOM 6535 C C . ASP B 1 434 ? 1.621 1.969 72.228 1.00 9.62 434 ASP B C 1
ATOM 6536 O O . ASP B 1 434 ? 0.592 1.378 71.865 1.00 9.71 434 ASP B O 1
ATOM 6541 N N . GLN B 1 435 ? 2.371 1.545 73.231 1.00 9.66 435 GLN B N 1
ATOM 6542 C CA . GLN B 1 435 ? 1.980 0.413 74.072 1.00 9.66 435 GLN B CA 1
ATOM 6543 C C . GLN B 1 435 ? 0.563 0.577 74.675 1.00 9.68 435 GLN B C 1
ATOM 6544 O O . GLN B 1 435 ? -0.160 -0.407 74.826 1.00 10.24 435 GLN B O 1
ATOM 6550 N N . THR B 1 436 ? 0.159 1.807 74.999 1.00 10.07 436 THR B N 1
ATOM 6551 C CA . THR B 1 436 ? -1.208 2.041 75.504 1.00 11.08 436 THR B CA 1
ATOM 6552 C C . THR B 1 436 ? -2.291 1.852 74.424 1.00 10.53 436 THR B C 1
ATOM 6553 O O . THR B 1 436 ? -3.415 1.477 74.771 1.00 11.81 436 THR B O 1
ATOM 6557 N N . ASP B 1 437 ? -1.959 2.022 73.136 1.00 10.50 437 ASP B N 1
ATOM 6558 C CA . ASP B 1 437 ? -2.919 1.688 72.072 1.00 10.78 437 ASP B CA 1
ATOM 6559 C C . ASP B 1 437 ? -3.295 0.203 72.124 1.00 11.00 437 ASP B C 1
ATOM 6560 O O . ASP B 1 437 ? -4.404 -0.156 71.735 1.00 12.00 437 ASP B O 1
ATOM 6565 N N . LEU B 1 438 ? -2.381 -0.671 72.568 1.00 10.86 438 LEU B N 1
ATOM 6566 C CA . LEU B 1 438 ? -2.669 -2.105 72.614 1.00 11.17 438 LEU B CA 1
ATOM 6567 C C . LEU B 1 438 ? -3.847 -2.405 73.542 1.00 10.67 438 LEU B C 1
ATOM 6568 O O . LEU B 1 438 ? -4.692 -3.247 73.217 1.00 10.96 438 LEU B O 1
ATOM 6573 N N . PHE B 1 439 ? -3.947 -1.702 74.665 1.00 10.90 439 PHE B N 1
ATOM 6574 C CA . PHE B 1 439 ? -5.124 -1.823 75.546 1.00 11.03 439 PHE B CA 1
ATOM 6575 C C . PHE B 1 439 ? -6.427 -1.562 74.767 1.00 11.01 439 PHE B C 1
ATOM 6576 O O . PHE B 1 439 ? -7.369 -2.355 74.808 1.00 11.88 439 PHE B O 1
ATOM 6584 N N . TYR B 1 440 ? -6.467 -0.429 74.072 1.00 11.61 440 TYR B N 1
ATOM 6585 C CA . TYR B 1 440 ? -7.665 0.004 73.340 1.00 11.90 440 TYR B CA 1
ATOM 6586 C C . TYR B 1 440 ? -7.985 -0.937 72.174 1.00 11.74 440 TYR B C 1
ATOM 6587 O O . TYR B 1 440 ? -9.162 -1.214 71.854 1.00 12.67 440 TYR B O 1
ATOM 6596 N N . THR B 1 441 ? -6.951 -1.471 71.524 1.00 11.28 441 THR B N 1
ATOM 6597 C CA . THR B 1 441 ? -7.116 -2.434 70.468 1.00 11.76 441 THR B CA 1
ATOM 6598 C C . THR B 1 441 ? -7.813 -3.683 70.973 1.00 11.47 441 THR B C 1
ATOM 6599 O O . THR B 1 441 ? -8.752 -4.177 70.337 1.00 12.10 441 THR B O 1
ATOM 6603 N N . MET B 1 442 ? -7.343 -4.205 72.107 1.00 10.86 442 MET B N 1
ATOM 6604 C CA . MET B 1 442 ? -7.899 -5.419 72.697 1.00 11.63 442 MET B CA 1
ATOM 6605 C C . MET B 1 442 ? -9.350 -5.165 73.183 1.00 11.83 442 MET B C 1
ATOM 6606 O O . MET B 1 442 ? -10.251 -5.991 72.948 1.00 12.13 442 MET B O 1
ATOM 6611 N N . LYS B 1 443 ? -9.563 -4.024 73.832 1.00 12.25 443 LYS B N 1
ATOM 6612 C CA . LYS B 1 443 ? -10.899 -3.628 74.338 1.00 13.25 443 LYS B CA 1
ATOM 6613 C C . LYS B 1 443 ? -11.923 -3.590 73.188 1.00 13.23 443 LYS B C 1
ATOM 6614 O O . LYS B 1 443 ? -13.013 -4.183 73.279 1.00 13.93 443 LYS B O 1
ATOM 6620 N N . ALA B 1 444 ? -11.559 -2.927 72.092 1.00 12.97 444 ALA B N 1
ATOM 6621 C CA . ALA B 1 444 ? -12.458 -2.816 70.945 1.00 13.72 444 ALA B CA 1
ATOM 6622 C C . ALA B 1 444 ? -12.668 -4.155 70.239 1.00 14.06 444 ALA B C 1
ATOM 6623 O O . ALA B 1 444 ? -13.782 -4.461 69.815 1.00 14.53 444 ALA B O 1
ATOM 6625 N N . ALA B 1 445 ? -11.624 -4.964 70.088 1.00 13.20 445 ALA B N 1
ATOM 6626 C CA . ALA B 1 445 ? -11.730 -6.270 69.430 1.00 13.40 445 ALA B CA 1
ATOM 6627 C C . ALA B 1 445 ? -12.750 -7.176 70.119 1.00 13.64 445 ALA B C 1
ATOM 6628 O O . ALA B 1 445 ? -13.533 -7.861 69.436 1.00 14.56 445 ALA B O 1
ATOM 6630 N N . LEU B 1 446 ? -12.736 -7.194 71.458 1.00 13.44 446 LEU B N 1
ATOM 6631 C CA . LEU B 1 446 ? -13.665 -8.004 72.250 1.00 14.70 446 LEU B CA 1
ATOM 6632 C C . LEU B 1 446 ? -14.990 -7.287 72.528 1.00 15.38 446 LEU B C 1
ATOM 6633 O O . LEU B 1 446 ? -15.890 -7.872 73.135 1.00 17.04 446 LEU B O 1
ATOM 6638 N N . GLY B 1 447 ? -15.121 -6.039 72.095 1.00 16.22 447 GLY B N 1
ATOM 6639 C CA . GLY B 1 447 ? -16.360 -5.265 72.317 1.00 17.73 447 GLY B CA 1
ATOM 6640 C C . GLY B 1 447 ? -16.645 -4.970 73.775 1.00 18.56 447 GLY B C 1
ATOM 6641 O O . GLY B 1 447 ? -17.814 -4.935 74.178 1.00 20.30 447 GLY B O 1
ATOM 6642 N N . LEU B 1 448 ? -15.598 -4.765 74.583 1.00 18.56 448 LEU B N 1
ATOM 6643 C CA . LEU B 1 448 ? -15.759 -4.510 76.018 1.00 19.63 448 LEU B CA 1
ATOM 6644 C C . LEU B 1 448 ? -16.082 -3.046 76.316 1.00 21.08 448 LEU B C 1
ATOM 6645 O O . LEU B 1 448 ? -15.687 -2.134 75.600 1.00 21.66 448 LEU B O 1
ATOM 6650 N N . ASN C 1 9 ? -7.487 -30.545 37.630 1.00 24.80 9 ASN C N 1
ATOM 6651 C CA . ASN C 1 9 ? -8.853 -31.075 37.397 1.00 23.82 9 ASN C CA 1
ATOM 6652 C C . ASN C 1 9 ? -9.591 -30.184 36.392 1.00 21.72 9 ASN C C 1
ATOM 6653 O O . ASN C 1 9 ? -9.332 -28.974 36.270 1.00 22.32 9 ASN C O 1
ATOM 6658 N N . ARG C 1 10 ? -10.462 -30.810 35.619 1.00 17.85 10 ARG C N 1
ATOM 6659 C CA . ARG C 1 10 ? -11.340 -30.078 34.713 1.00 15.81 10 ARG C CA 1
ATOM 6660 C C . ARG C 1 10 ? -12.806 -30.495 34.979 1.00 13.98 10 ARG C C 1
ATOM 6661 O O . ARG C 1 10 ? -13.598 -30.539 34.051 1.00 13.44 10 ARG C O 1
ATOM 6669 N N . ALA C 1 11 ? -13.175 -30.769 36.234 1.00 14.13 11 ALA C N 1
ATOM 6670 C CA . ALA C 1 11 ? -14.581 -30.893 36.616 1.00 13.88 11 ALA C CA 1
ATOM 6671 C C . ALA C 1 11 ? -15.220 -29.505 36.771 1.00 13.67 11 ALA C C 1
ATOM 6672 O O . ALA C 1 11 ? -14.534 -28.511 37.004 1.00 14.20 11 ALA C O 1
ATOM 6674 N N . ALA C 1 12 ? -16.542 -29.443 36.639 1.00 13.00 12 ALA C N 1
ATOM 6675 C CA . ALA C 1 12 ? -17.302 -28.240 36.979 1.00 13.02 12 ALA C CA 1
ATOM 6676 C C . ALA C 1 12 ? -16.925 -27.799 38.379 1.00 14.35 12 ALA C C 1
ATOM 6677 O O . ALA C 1 12 ? -16.839 -28.611 39.310 1.00 15.64 12 ALA C O 1
ATOM 6679 N N . GLN C 1 13 ? -16.719 -26.501 38.538 1.00 14.64 13 GLN C N 1
ATOM 6680 C CA . GLN C 1 13 ? -16.173 -25.975 39.784 1.00 17.35 13 GLN C CA 1
ATOM 6681 C C . GLN C 1 13 ? -17.147 -25.878 40.951 1.00 16.88 13 GLN C C 1
ATOM 6682 O O . GLN C 1 13 ? -16.706 -25.849 42.102 1.00 17.90 13 GLN C O 1
ATOM 6688 N N . GLY C 1 14 ? -18.447 -25.853 40.681 1.00 16.09 14 GLY C N 1
ATOM 6689 C CA . GLY C 1 14 ? -19.419 -25.704 41.764 1.00 17.15 14 GLY C CA 1
ATOM 6690 C C . GLY C 1 14 ? -20.832 -26.046 41.383 1.00 16.22 14 GLY C C 1
ATOM 6691 O O . GLY C 1 14 ? -21.094 -27.127 40.898 1.00 17.50 14 GLY C O 1
ATOM 6692 N N . ASP C 1 15 ? -21.748 -25.120 41.662 1.00 15.91 15 ASP C N 1
ATOM 6693 C CA . ASP C 1 15 ? -23.191 -25.315 41.421 1.00 14.92 15 ASP C CA 1
ATOM 6694 C C . ASP C 1 15 ? -23.500 -24.974 39.967 1.00 13.31 15 ASP C C 1
ATOM 6695 O O . ASP C 1 15 ? -23.439 -23.815 39.593 1.00 12.97 15 ASP C O 1
ATOM 6700 N N . ILE C 1 16 ? -23.793 -25.991 39.162 1.00 12.49 16 ILE C N 1
ATOM 6701 C CA . ILE C 1 16 ? -23.969 -25.773 37.722 1.00 12.29 16 ILE C CA 1
ATOM 6702 C C . ILE C 1 16 ? -25.166 -24.865 37.365 1.00 11.67 16 ILE C C 1
ATOM 6703 O O . ILE C 1 16 ? -25.242 -24.393 36.231 1.00 11.49 16 ILE C O 1
ATOM 6708 N N . THR C 1 17 ? -26.064 -24.609 38.321 1.00 12.18 17 THR C N 1
ATOM 6709 C CA . THR C 1 17 ? -27.198 -23.695 38.088 1.00 12.49 17 THR C CA 1
ATOM 6710 C C . THR C 1 17 ? -26.856 -22.225 38.322 1.00 11.80 17 THR C C 1
ATOM 6711 O O . THR C 1 17 ? -27.672 -21.354 37.986 1.00 12.26 17 THR C O 1
ATOM 6715 N N . ALA C 1 18 ? -25.675 -21.953 38.897 1.00 12.28 18 ALA C N 1
ATOM 6716 C CA . ALA C 1 18 ? -25.263 -20.604 39.322 1.00 12.62 18 ALA C CA 1
ATOM 6717 C C . ALA C 1 18 ? -24.229 -20.037 38.340 1.00 13.10 18 ALA C C 1
ATOM 6718 O O . ALA C 1 18 ? -23.515 -20.793 37.683 1.00 12.70 18 ALA C O 1
ATOM 6720 N N . PRO C 1 19 ? -24.114 -18.700 38.239 1.00 14.07 19 PRO C N 1
ATOM 6721 C CA . PRO C 1 19 ? -23.105 -18.125 37.351 1.00 14.16 19 PRO C CA 1
ATOM 6722 C C . PRO C 1 19 ? -21.706 -18.674 37.644 1.00 13.58 19 PRO C C 1
ATOM 6723 O O . PRO C 1 19 ? -21.274 -18.685 38.806 1.00 14.46 19 PRO C O 1
ATOM 6727 N N . GLY C 1 20 ? -21.019 -19.155 36.609 1.00 13.33 20 GLY C N 1
ATOM 6728 C CA . GLY C 1 20 ? -19.670 -19.694 36.746 1.00 13.04 20 GLY C CA 1
ATOM 6729 C C . GLY C 1 20 ? -19.549 -21.089 37.352 1.00 12.72 20 GLY C C 1
ATOM 6730 O O . GLY C 1 20 ? -18.450 -21.657 37.385 1.00 13.09 20 GLY C O 1
ATOM 6731 N N . GLY C 1 21 ? -20.648 -21.663 37.850 1.00 12.10 21 GLY C N 1
ATOM 6732 C CA . GLY C 1 21 ? -20.579 -22.946 38.568 1.00 12.24 21 GLY C CA 1
ATOM 6733 C C . GLY C 1 21 ? -20.257 -24.147 37.692 1.00 12.09 21 GLY C C 1
ATOM 6734 O O . GLY C 1 21 ? -19.878 -25.203 38.206 1.00 12.58 21 GLY C O 1
ATOM 6735 N N . ALA C 1 22 ? -20.453 -24.015 36.371 1.00 11.02 22 ALA C N 1
ATOM 6736 C CA . ALA C 1 22 ? -20.142 -25.100 35.427 1.00 11.28 22 ALA C CA 1
ATOM 6737 C C . ALA C 1 22 ? -18.766 -24.938 34.767 1.00 10.72 22 ALA C C 1
ATOM 6738 O O . ALA C 1 22 ? -18.373 -25.774 33.959 1.00 11.15 22 ALA C O 1
ATOM 6740 N N . ARG C 1 23 ? -18.024 -23.881 35.109 1.00 11.40 23 ARG C N 1
ATOM 6741 C CA A ARG C 1 23 ? -16.668 -23.688 34.574 0.54 11.63 23 ARG C CA 1
ATOM 6742 C CA B ARG C 1 23 ? -16.659 -23.684 34.592 0.46 11.59 23 ARG C CA 1
ATOM 6743 C C . ARG C 1 23 ? -15.778 -24.873 34.937 1.00 11.02 23 ARG C C 1
ATOM 6744 O O . ARG C 1 23 ? -15.808 -25.343 36.083 1.00 11.76 23 ARG C O 1
ATOM 6759 N N . ARG C 1 24 ? -14.979 -25.320 33.968 1.00 11.03 24 ARG C N 1
ATOM 6760 C CA . ARG C 1 24 ? -13.935 -26.327 34.203 1.00 10.71 24 ARG C CA 1
ATOM 6761 C C . ARG C 1 24 ? -12.566 -25.686 34.497 1.00 11.73 24 ARG C C 1
ATOM 6762 O O . ARG C 1 24 ? -11.649 -26.384 34.960 1.00 12.52 24 ARG C O 1
ATOM 6770 N N . LEU C 1 25 ? -12.414 -24.396 34.199 1.00 12.16 25 LEU C N 1
ATOM 6771 C CA . LEU C 1 25 ? -11.138 -23.666 34.387 1.00 13.99 25 LEU C CA 1
ATOM 6772 C C . LEU C 1 25 ? -11.180 -22.809 35.646 1.00 16.77 25 LEU C C 1
ATOM 6773 O O . LEU C 1 25 ? -12.188 -22.193 35.942 1.00 17.57 25 LEU C O 1
ATOM 6778 N N . THR C 1 26 ? -10.054 -22.699 36.342 1.00 20.12 26 THR C N 1
ATOM 6779 C CA . THR C 1 26 ? -9.988 -21.865 37.571 1.00 22.74 26 THR C CA 1
ATOM 6780 C C . THR C 1 26 ? -9.241 -20.530 37.397 1.00 23.47 26 THR C C 1
ATOM 6781 O O . THR C 1 26 ? -9.348 -19.615 38.241 1.00 25.93 26 THR C O 1
ATOM 6785 N N . GLY C 1 27 ? -8.478 -20.422 36.324 1.00 23.18 27 GLY C N 1
ATOM 6786 C CA . GLY C 1 27 ? -7.741 -19.212 36.003 1.00 22.50 27 GLY C CA 1
ATOM 6787 C C . GLY C 1 27 ? -7.197 -19.309 34.587 1.00 21.24 27 GLY C C 1
ATOM 6788 O O . GLY C 1 27 ? -7.511 -20.252 33.854 1.00 21.37 27 GLY C O 1
ATOM 6789 N N . ASP C 1 28 ? -6.350 -18.349 34.216 1.00 19.97 28 ASP C N 1
ATOM 6790 C CA . ASP C 1 28 ? -5.758 -18.309 32.885 1.00 18.81 28 ASP C CA 1
ATOM 6791 C C . ASP C 1 28 ? -4.825 -19.493 32.705 1.00 17.88 28 ASP C C 1
ATOM 6792 O O . ASP C 1 28 ? -4.066 -19.840 33.615 1.00 19.23 28 ASP C O 1
ATOM 6797 N N . GLN C 1 29 ? -4.856 -20.088 31.514 1.00 16.62 29 GLN C N 1
ATOM 6798 C CA . GLN C 1 29 ? -4.130 -21.323 31.232 1.00 16.59 29 GLN C CA 1
ATOM 6799 C C . GLN C 1 29 ? -2.824 -21.122 30.474 1.00 16.43 29 GLN C C 1
ATOM 6800 O O . GLN C 1 29 ? -2.098 -22.080 30.250 1.00 16.47 29 GLN C O 1
ATOM 6806 N N . THR C 1 30 ? -2.497 -19.885 30.116 1.00 16.54 30 THR C N 1
ATOM 6807 C CA . THR C 1 30 ? -1.342 -19.652 29.247 1.00 16.87 30 THR C CA 1
ATOM 6808 C C . THR C 1 30 ? -0.019 -20.159 29.867 1.00 17.51 30 THR C C 1
ATOM 6809 O O . THR C 1 30 ? 0.760 -20.840 29.205 1.00 18.27 30 THR C O 1
ATOM 6813 N N . ALA C 1 31 ? 0.229 -19.824 31.131 1.00 18.27 31 ALA C N 1
ATOM 6814 C CA . ALA C 1 31 ? 1.474 -20.240 31.802 1.00 18.98 31 ALA C CA 1
ATOM 6815 C C . ALA C 1 31 ? 1.591 -21.756 31.965 1.00 19.62 31 ALA C C 1
ATOM 6816 O O . ALA C 1 31 ? 2.666 -22.348 31.722 1.00 20.63 31 ALA C O 1
ATOM 6818 N N . ALA C 1 32 ? 0.497 -22.404 32.349 1.00 20.11 32 ALA C N 1
ATOM 6819 C CA . ALA C 1 32 ? 0.498 -23.856 32.510 1.00 20.35 32 ALA C CA 1
ATOM 6820 C C . ALA C 1 32 ? 0.685 -24.569 31.161 1.00 19.87 32 ALA C C 1
ATOM 6821 O O . ALA C 1 32 ? 1.349 -25.606 31.089 1.00 20.57 32 ALA C O 1
ATOM 6823 N N . LEU C 1 33 ? 0.112 -24.021 30.088 1.00 18.72 33 LEU C N 1
ATOM 6824 C CA . LEU C 1 33 ? 0.300 -24.629 28.770 1.00 18.98 33 LEU C CA 1
ATOM 6825 C C . LEU C 1 33 ? 1.752 -24.475 28.305 1.00 19.08 33 LEU C C 1
ATOM 6826 O O . LEU C 1 33 ? 2.330 -25.412 27.738 1.00 19.20 33 LEU C O 1
ATOM 6831 N N . ARG C 1 34 ? 2.346 -23.305 28.521 1.00 19.70 34 ARG C N 1
ATOM 6832 C CA . ARG C 1 34 ? 3.776 -23.135 28.238 1.00 21.03 34 ARG C CA 1
ATOM 6833 C C . ARG C 1 34 ? 4.613 -24.211 28.936 1.00 21.63 34 ARG C C 1
ATOM 6834 O O . ARG C 1 34 ? 5.492 -24.821 28.320 1.00 22.36 34 ARG C O 1
ATOM 6842 N N . ASP C 1 35 ? 4.311 -24.455 30.211 1.00 22.13 35 ASP C N 1
ATOM 6843 C CA . ASP C 1 35 ? 4.996 -25.500 31.004 1.00 23.40 35 ASP C CA 1
ATOM 6844 C C . ASP C 1 35 ? 4.783 -26.926 30.462 1.00 23.16 35 ASP C C 1
ATOM 6845 O O . ASP C 1 35 ? 5.590 -27.817 30.710 1.00 24.96 35 ASP C O 1
ATOM 6850 N N . SER C 1 36 ? 3.685 -27.150 29.743 1.00 22.61 36 SER C N 1
ATOM 6851 C CA . SER C 1 36 ? 3.399 -28.452 29.149 1.00 22.42 36 SER C CA 1
ATOM 6852 C C . SER C 1 36 ? 4.178 -28.738 27.872 1.00 22.22 36 SER C C 1
ATOM 6853 O O . SER C 1 36 ? 4.145 -29.871 27.377 1.00 22.01 36 SER C O 1
ATOM 6856 N N . LEU C 1 37 ? 4.838 -27.716 27.320 1.00 22.63 37 LEU C N 1
ATOM 6857 C CA . LEU C 1 37 ? 5.560 -27.833 26.051 1.00 23.26 37 LEU C CA 1
ATOM 6858 C C . LEU C 1 37 ? 7.039 -28.141 26.246 1.00 24.38 37 LEU C C 1
ATOM 6859 O O . LEU C 1 37 ? 7.813 -27.286 26.693 1.00 25.34 37 LEU C O 1
ATOM 6864 N N . SER C 1 38 ? 7.426 -29.364 25.881 1.00 25.06 38 SER C N 1
ATOM 6865 C CA . SER C 1 38 ? 8.813 -29.817 25.955 1.00 26.30 38 SER C CA 1
ATOM 6866 C C . SER C 1 38 ? 9.233 -30.497 24.649 1.00 26.19 38 SER C C 1
ATOM 6867 O O . SER C 1 38 ? 8.527 -31.392 24.132 1.00 25.75 38 SER C O 1
ATOM 6870 N N . ASP C 1 39 ? 10.401 -30.095 24.155 1.00 27.28 39 ASP C N 1
ATOM 6871 C CA . ASP C 1 39 ? 11.032 -30.679 22.967 1.00 27.58 39 ASP C CA 1
ATOM 6872 C C . ASP C 1 39 ? 12.222 -31.593 23.318 1.00 27.06 39 ASP C C 1
ATOM 6873 O O . ASP C 1 39 ? 12.949 -32.052 22.420 1.00 28.03 39 ASP C O 1
ATOM 6878 N N . LYS C 1 40 ? 12.419 -31.871 24.608 1.00 25.55 40 LYS C N 1
ATOM 6879 C CA . LYS C 1 40 ? 13.417 -32.851 25.011 1.00 24.64 40 LYS C CA 1
ATOM 6880 C C . LYS C 1 40 ? 13.002 -34.220 24.496 1.00 23.27 40 LYS C C 1
ATOM 6881 O O . LYS C 1 40 ? 11.830 -34.426 24.150 1.00 23.07 40 LYS C O 1
ATOM 6887 N N . PRO C 1 41 ? 13.955 -35.163 24.418 1.00 22.55 41 PRO C N 1
ATOM 6888 C CA . PRO C 1 41 ? 13.595 -36.457 23.863 1.00 21.83 41 PRO C CA 1
ATOM 6889 C C . PRO C 1 41 ? 12.636 -37.235 24.770 1.00 20.41 41 PRO C C 1
ATOM 6890 O O . PRO C 1 41 ? 12.628 -37.026 25.985 1.00 21.45 41 PRO C O 1
ATOM 6894 N N . ALA C 1 42 ? 11.818 -38.096 24.174 1.00 18.57 42 ALA C N 1
ATOM 6895 C CA . ALA C 1 42 ? 11.091 -39.112 24.947 1.00 17.76 42 ALA C CA 1
ATOM 6896 C C . ALA C 1 42 ? 11.972 -40.353 25.154 1.00 18.09 42 ALA C C 1
ATOM 6897 O O . ALA C 1 42 ? 12.566 -40.870 24.205 1.00 19.57 42 ALA C O 1
ATOM 6899 N N . LYS C 1 43 ? 12.064 -40.813 26.397 1.00 17.11 43 LYS C N 1
ATOM 6900 C CA . LYS C 1 43 ? 12.661 -42.108 26.702 1.00 16.89 43 LYS C CA 1
ATOM 6901 C C . LYS C 1 43 ? 11.682 -43.235 26.390 1.00 16.09 43 LYS C C 1
ATOM 6902 O O . LYS C 1 43 ? 12.064 -44.278 25.839 1.00 16.47 43 LYS C O 1
ATOM 6908 N N . ASN C 1 44 ? 10.415 -43.029 26.779 1.00 15.69 44 ASN C N 1
ATOM 6909 C CA . ASN C 1 44 ? 9.367 -44.039 26.636 1.00 14.51 44 ASN C CA 1
ATOM 6910 C C . ASN C 1 44 ? 8.135 -43.442 25.965 1.00 13.74 44 ASN C C 1
ATOM 6911 O O . ASN C 1 44 ? 7.895 -42.234 26.088 1.00 14.51 44 ASN C O 1
ATOM 6916 N N . ILE C 1 45 ? 7.346 -44.292 25.303 1.00 13.54 45 ILE C N 1
ATOM 6917 C CA . ILE C 1 45 ? 6.014 -43.935 24.801 1.00 13.59 45 ILE C CA 1
ATOM 6918 C C . ILE C 1 45 ? 4.996 -44.975 25.284 1.00 13.07 45 ILE C C 1
ATOM 6919 O O . ILE C 1 45 ? 5.223 -46.192 25.175 1.00 13.65 45 ILE C O 1
ATOM 6924 N N . ILE C 1 46 ? 3.859 -44.471 25.796 1.00 12.68 46 ILE C N 1
ATOM 6925 C CA . ILE C 1 46 ? 2.660 -45.284 26.034 1.00 12.42 46 ILE C CA 1
ATOM 6926 C C . ILE C 1 46 ? 1.527 -44.732 25.156 1.00 11.97 46 ILE C C 1
ATOM 6927 O O . ILE C 1 46 ? 1.065 -43.603 25.378 1.00 13.01 46 ILE C O 1
ATOM 6932 N N . LEU C 1 47 ? 1.094 -45.519 24.170 1.00 11.65 47 LEU C N 1
ATOM 6933 C CA . LEU C 1 47 ? -0.028 -45.195 23.272 1.00 11.30 47 LEU C CA 1
ATOM 6934 C C . LEU C 1 47 ? -1.252 -46.015 23.697 1.00 11.38 47 LEU C C 1
ATOM 6935 O O . LEU C 1 47 ? -1.221 -47.251 23.645 1.00 12.46 47 LEU C O 1
ATOM 6940 N N . LEU C 1 48 ? -2.305 -45.316 24.132 1.00 11.65 48 LEU C N 1
ATOM 6941 C CA . LEU C 1 48 ? -3.559 -45.964 24.528 1.00 11.39 48 LEU C CA 1
ATOM 6942 C C . LEU C 1 48 ? -4.648 -45.688 23.470 1.00 10.83 48 LEU C C 1
ATOM 6943 O O . LEU C 1 48 ? -4.942 -44.517 23.134 1.00 12.56 48 LEU C O 1
ATOM 6948 N N . ILE C 1 49 ? -5.221 -46.763 22.923 1.00 11.08 49 ILE C N 1
ATOM 6949 C CA . ILE C 1 49 ? -6.230 -46.695 21.882 1.00 11.19 49 ILE C CA 1
ATOM 6950 C C . ILE C 1 49 ? -7.548 -47.201 22.461 1.00 10.88 49 ILE C C 1
ATOM 6951 O O . ILE C 1 49 ? -7.628 -48.339 22.938 1.00 11.68 49 ILE C O 1
ATOM 6956 N N . GLY C 1 50 ? -8.581 -46.363 22.379 1.00 10.91 50 GLY C N 1
ATOM 6957 C CA . GLY C 1 50 ? -9.975 -46.819 22.571 1.00 10.70 50 GLY C CA 1
ATOM 6958 C C . GLY C 1 50 ? -10.556 -47.117 21.198 1.00 10.68 50 GLY C C 1
ATOM 6959 O O . GLY C 1 50 ? -10.768 -46.194 20.394 1.00 11.35 50 GLY C O 1
ATOM 6960 N N . ASP C 1 51 ? -10.771 -48.390 20.887 1.00 11.24 51 ASP C N 1
ATOM 6961 C CA . ASP C 1 51 ? -11.260 -48.736 19.546 1.00 10.87 51 ASP C CA 1
ATOM 6962 C C . ASP C 1 51 ? -12.684 -48.180 19.389 1.00 10.84 51 ASP C C 1
ATOM 6963 O O . ASP C 1 51 ? -13.538 -48.424 20.251 1.00 11.34 51 ASP C O 1
ATOM 6968 N N . GLY C 1 52 ? -12.923 -47.369 18.366 1.00 11.18 52 GLY C N 1
ATOM 6969 C CA . GLY C 1 52 ? -14.219 -46.722 18.169 1.00 10.94 52 GLY C CA 1
ATOM 6970 C C . GLY C 1 52 ? -14.569 -45.591 19.138 1.00 10.12 52 GLY C C 1
ATOM 6971 O O . GLY C 1 52 ? -15.707 -45.131 19.142 1.00 11.61 52 GLY C O 1
ATOM 6972 N N . MET C 1 53 ? -13.590 -45.105 19.905 1.00 10.86 53 MET C N 1
ATOM 6973 C CA . MET C 1 53 ? -13.839 -44.106 20.963 1.00 10.30 53 MET C CA 1
ATOM 6974 C C . MET C 1 53 ? -13.779 -42.687 20.397 1.00 10.31 53 MET C C 1
ATOM 6975 O O . MET C 1 53 ? -12.847 -41.921 20.658 1.00 11.65 53 MET C O 1
ATOM 6980 N N . GLY C 1 54 ? -14.792 -42.330 19.619 1.00 10.49 54 GLY C N 1
ATOM 6981 C CA . GLY C 1 54 ? -14.964 -40.952 19.158 1.00 10.61 54 GLY C CA 1
ATOM 6982 C C . GLY C 1 54 ? -15.384 -40.023 20.303 1.00 10.39 54 GLY C C 1
ATOM 6983 O O . GLY C 1 54 ? -15.650 -40.449 21.444 1.00 10.83 54 GLY C O 1
ATOM 6984 N N . ASP C 1 55 ? -15.467 -38.734 19.986 1.00 10.37 55 ASP C N 1
ATOM 6985 C CA . ASP C 1 55 ? -15.921 -37.747 20.957 1.00 10.57 55 ASP C CA 1
ATOM 6986 C C . ASP C 1 55 ? -17.302 -38.091 21.529 1.00 10.21 55 ASP C C 1
ATOM 6987 O O . ASP C 1 55 ? -17.553 -37.870 22.722 1.00 10.83 55 ASP C O 1
ATOM 6992 N N . SER C 1 56 ? -18.200 -38.647 20.715 1.00 10.40 56 SER C N 1
ATOM 6993 C CA . SER C 1 56 ? -19.529 -39.018 21.200 1.00 10.68 56 SER C CA 1
ATOM 6994 C C . SER C 1 56 ? -19.416 -40.093 22.300 1.00 10.02 56 SER C C 1
ATOM 6995 O O . SER C 1 56 ? -20.082 -40.014 23.338 1.00 10.36 56 SER C O 1
ATOM 6998 N N . GLU C 1 57 ? -18.590 -41.111 22.057 1.00 10.05 57 GLU C N 1
ATOM 6999 C CA . GLU C 1 57 ? -18.352 -42.196 23.006 1.00 10.03 57 GLU C CA 1
ATOM 7000 C C . GLU C 1 57 ? -17.747 -41.684 24.330 1.00 10.03 57 GLU C C 1
ATOM 7001 O O . GLU C 1 57 ? -18.163 -42.115 25.425 1.00 10.17 57 GLU C O 1
ATOM 7007 N N . ILE C 1 58 ? -16.785 -40.767 24.251 1.00 9.95 58 ILE C N 1
ATOM 7008 C CA . ILE C 1 58 ? -16.170 -40.176 25.446 1.00 9.87 58 ILE C CA 1
ATOM 7009 C C . ILE C 1 58 ? -17.250 -39.459 26.263 1.00 9.49 58 ILE C C 1
ATOM 7010 O O . ILE C 1 58 ? -17.364 -39.632 27.500 1.00 9.65 58 ILE C O 1
ATOM 7015 N N . THR C 1 59 ? -18.062 -38.643 25.582 1.00 9.38 59 THR C N 1
ATOM 7016 C CA . THR C 1 59 ? -19.041 -37.799 26.239 1.00 9.54 59 THR C CA 1
ATOM 7017 C C . THR C 1 59 ? -20.116 -38.674 26.911 1.00 9.55 59 THR C C 1
ATOM 7018 O O . THR C 1 59 ? -20.552 -38.406 28.050 1.00 9.32 59 THR C O 1
ATOM 7022 N N . ALA C 1 60 ? -20.633 -39.691 26.206 1.00 9.86 60 ALA C N 1
ATOM 7023 C CA . ALA C 1 60 ? -21.656 -40.565 26.767 1.00 9.85 60 ALA C CA 1
ATOM 7024 C C . ALA C 1 60 ? -21.152 -41.266 28.030 1.00 9.61 60 ALA C C 1
ATOM 7025 O O . ALA C 1 60 ? -21.889 -41.342 29.039 1.00 9.88 60 ALA C O 1
ATOM 7027 N N . ALA C 1 61 ? -19.931 -41.801 28.000 1.00 10.20 61 ALA C N 1
ATOM 7028 C CA . ALA C 1 61 ? -19.357 -42.492 29.158 1.00 10.29 61 ALA C CA 1
ATOM 7029 C C . ALA C 1 61 ? -19.118 -41.522 30.321 1.00 10.00 61 ALA C C 1
ATOM 7030 O O . ALA C 1 61 ? -19.394 -41.870 31.463 1.00 10.54 61 ALA C O 1
ATOM 7032 N N . ARG C 1 62 ? -18.623 -40.312 30.052 1.00 9.84 62 ARG C N 1
ATOM 7033 C CA . ARG C 1 62 ? -18.477 -39.301 31.092 1.00 10.11 62 ARG C CA 1
ATOM 7034 C C . ARG C 1 62 ? -19.832 -38.969 31.727 1.00 9.41 62 ARG C C 1
ATOM 7035 O O . ARG C 1 62 ? -19.987 -38.973 32.946 1.00 10.24 62 ARG C O 1
ATOM 7043 N N . ASN C 1 63 ? -20.811 -38.667 30.888 1.00 9.64 63 ASN C N 1
ATOM 7044 C CA . ASN C 1 63 ? -22.132 -38.305 31.396 1.00 10.26 63 ASN C CA 1
ATOM 7045 C C . ASN C 1 63 ? -22.659 -39.389 32.344 1.00 9.78 63 ASN C C 1
ATOM 7046 O O . ASN C 1 63 ? -23.175 -39.090 33.435 1.00 10.53 63 ASN C O 1
ATOM 7051 N N . TYR C 1 64 ? -22.570 -40.656 31.908 1.00 10.11 64 TYR C N 1
ATOM 7052 C CA . TYR C 1 64 ? -23.069 -41.783 32.709 1.00 10.47 64 TYR C CA 1
ATOM 7053 C C . TYR C 1 64 ? -22.281 -41.988 34.018 1.00 10.75 64 TYR C C 1
ATOM 7054 O O . TYR C 1 64 ? -22.871 -42.063 35.115 1.00 10.96 64 TYR C O 1
ATOM 7063 N N . ALA C 1 65 ? -20.961 -42.123 33.927 1.00 10.47 65 ALA C N 1
ATOM 7064 C CA . ALA C 1 65 ? -20.114 -42.572 35.039 1.00 11.35 65 ALA C CA 1
ATOM 7065 C C . ALA C 1 65 ? -19.629 -41.454 35.958 1.00 11.15 65 ALA C C 1
ATOM 7066 O O . ALA C 1 65 ? -19.480 -41.679 37.163 1.00 13.01 65 ALA C O 1
ATOM 7068 N N . GLU C 1 66 ? -19.419 -40.254 35.405 1.00 11.26 66 GLU C N 1
ATOM 7069 C CA . GLU C 1 66 ? -18.864 -39.109 36.135 1.00 11.61 66 GLU C CA 1
ATOM 7070 C C . GLU C 1 66 ? -19.862 -37.961 36.290 1.00 11.49 66 GLU C C 1
ATOM 7071 O O . GLU C 1 66 ? -19.595 -37.033 37.067 1.00 12.35 66 GLU C O 1
ATOM 7077 N N . GLY C 1 67 ? -20.970 -37.988 35.539 1.00 10.97 67 GLY C N 1
ATOM 7078 C CA . GLY C 1 67 ? -21.882 -36.832 35.419 1.00 10.77 67 GLY C CA 1
ATOM 7079 C C . GLY C 1 67 ? -21.457 -35.856 34.319 1.00 10.39 67 GLY C C 1
ATOM 7080 O O . GLY C 1 67 ? -20.295 -35.809 33.939 1.00 10.76 67 GLY C O 1
ATOM 7081 N N . ALA C 1 68 ? -22.395 -35.036 33.838 1.00 10.46 68 ALA C N 1
ATOM 7082 C CA . ALA C 1 68 ? -22.094 -34.101 32.735 1.00 10.45 68 ALA C CA 1
ATOM 7083 C C . ALA C 1 68 ? -20.914 -33.183 33.042 1.00 10.63 68 ALA C C 1
ATOM 7084 O O . ALA C 1 68 ? -20.068 -32.929 32.160 1.00 10.39 68 ALA C O 1
ATOM 7086 N N . GLY C 1 69 ? -20.908 -32.660 34.271 1.00 10.60 69 GLY C N 1
ATOM 7087 C CA . GLY C 1 69 ? -19.850 -31.775 34.769 1.00 10.81 69 GLY C CA 1
ATOM 7088 C C . GLY C 1 69 ? -18.679 -32.482 35.446 1.00 10.52 69 GLY C C 1
ATOM 7089 O O . GLY C 1 69 ? -17.827 -31.833 36.051 1.00 12.39 69 GLY C O 1
ATOM 7090 N N . GLY C 1 70 ? -18.633 -33.810 35.354 1.00 10.89 70 GLY C N 1
ATOM 7091 C CA . GLY C 1 70 ? -17.531 -34.585 35.903 1.00 11.18 70 GLY C CA 1
ATOM 7092 C C . GLY C 1 70 ? -16.335 -34.607 34.961 1.00 10.36 70 GLY C C 1
ATOM 7093 O O . GLY C 1 70 ? -16.278 -33.891 33.962 1.00 11.74 70 GLY C O 1
ATOM 7094 N N . PHE C 1 71 ? -15.359 -35.447 35.320 1.00 11.22 71 PHE C N 1
ATOM 7095 C CA . PHE C 1 71 ? -14.022 -35.426 34.718 1.00 12.20 71 PHE C CA 1
ATOM 7096 C C . PHE C 1 71 ? -13.393 -36.804 34.763 1.00 11.83 71 PHE C C 1
ATOM 7097 O O . PHE C 1 71 ? -13.274 -37.369 35.860 1.00 12.96 71 PHE C O 1
ATOM 7105 N N . PHE C 1 72 ? -12.993 -37.364 33.610 1.00 11.06 72 PHE C N 1
ATOM 7106 C CA . PHE C 1 72 ? -12.198 -38.597 33.617 1.00 11.19 72 PHE C CA 1
ATOM 7107 C C . PHE C 1 72 ? -10.745 -38.261 34.039 1.00 11.40 72 PHE C C 1
ATOM 7108 O O . PHE C 1 72 ? -10.005 -37.577 33.313 1.00 12.11 72 PHE C O 1
ATOM 7116 N N . LYS C 1 73 ? -10.319 -38.786 35.184 1.00 11.91 73 LYS C N 1
ATOM 7117 C CA . LYS C 1 73 ? -8.984 -38.500 35.729 1.00 12.84 73 LYS C CA 1
ATOM 7118 C C . LYS C 1 73 ? -7.838 -39.006 34.848 1.00 12.33 73 LYS C C 1
ATOM 7119 O O . LYS C 1 73 ? -6.698 -38.574 35.048 1.00 13.10 73 LYS C O 1
ATOM 7125 N N . GLY C 1 74 ? -8.128 -39.953 33.957 1.00 12.26 74 GLY C N 1
ATOM 7126 C CA . GLY C 1 74 ? -7.197 -40.385 32.920 1.00 12.16 74 GLY C CA 1
ATOM 7127 C C . GLY C 1 74 ? -7.492 -39.705 31.580 1.00 11.82 74 GLY C C 1
ATOM 7128 O O . GLY C 1 74 ? -6.760 -38.793 31.163 1.00 12.66 74 GLY C O 1
ATOM 7129 N N . ILE C 1 75 ? -8.559 -40.149 30.913 1.00 11.88 75 ILE C N 1
ATOM 7130 C CA . ILE C 1 75 ? -8.873 -39.713 29.547 1.00 11.53 75 ILE C CA 1
ATOM 7131 C C . ILE C 1 75 ? -8.907 -38.183 29.376 1.00 10.93 75 ILE C C 1
ATOM 7132 O O . ILE C 1 75 ? -8.390 -37.660 28.384 1.00 12.08 75 ILE C O 1
ATOM 7137 N N . ASP C 1 76 ? -9.545 -37.461 30.310 1.00 11.46 76 ASP C N 1
ATOM 7138 C CA . ASP C 1 76 ? -9.734 -36.012 30.172 1.00 11.81 76 ASP C CA 1
ATOM 7139 C C . ASP C 1 76 ? -8.552 -35.193 30.696 1.00 12.11 76 ASP C C 1
ATOM 7140 O O . ASP C 1 76 ? -8.570 -33.967 30.588 1.00 13.87 76 ASP C O 1
ATOM 7145 N N . ALA C 1 77 ? -7.519 -35.845 31.253 1.00 11.98 77 ALA C N 1
ATOM 7146 C CA . ALA C 1 77 ? -6.453 -35.163 31.981 1.00 12.90 77 ALA C CA 1
ATOM 7147 C C . ALA C 1 77 ? -5.233 -34.815 31.123 1.00 13.84 77 ALA C C 1
ATOM 7148 O O . ALA C 1 77 ? -4.314 -34.143 31.614 1.00 16.08 77 ALA C O 1
ATOM 7150 N N . LEU C 1 78 ? -5.174 -35.285 29.879 1.00 13.75 78 LEU C N 1
ATOM 7151 C CA . LEU C 1 78 ? -4.032 -34.987 29.003 1.00 14.39 78 LEU C CA 1
ATOM 7152 C C . LEU C 1 78 ? -4.192 -33.575 28.437 1.00 14.39 78 LEU C C 1
ATOM 7153 O O . LEU C 1 78 ? -5.232 -33.275 27.839 1.00 16.25 78 LEU C O 1
ATOM 7158 N N . PRO C 1 79 ? -3.191 -32.689 28.639 1.00 14.11 79 PRO C N 1
ATOM 7159 C CA . PRO C 1 79 ? -3.408 -31.261 28.392 1.00 14.91 79 PRO C CA 1
ATOM 7160 C C . PRO C 1 79 ? -3.325 -30.792 26.949 1.00 14.19 79 PRO C C 1
ATOM 7161 O O . PRO C 1 79 ? -3.896 -29.730 26.622 1.00 16.54 79 PRO C O 1
ATOM 7165 N N . LEU C 1 80 ? -2.642 -31.541 26.091 1.00 12.87 80 LEU C N 1
ATOM 7166 C CA . LEU C 1 80 ? -2.440 -31.088 24.709 1.00 12.46 80 LEU C CA 1
ATOM 7167 C C . LEU C 1 80 ? -3.383 -31.868 23.801 1.00 11.72 80 LEU C C 1
ATOM 7168 O O . LEU C 1 80 ? -3.281 -33.071 23.723 1.00 14.46 80 LEU C O 1
ATOM 7173 N N . THR C 1 81 ? -4.275 -31.166 23.091 1.00 11.57 81 THR C N 1
ATOM 7174 C CA . THR C 1 81 ? -5.387 -31.772 22.379 1.00 11.33 81 THR C CA 1
ATOM 7175 C C . THR C 1 81 ? -5.510 -31.259 20.938 1.00 11.30 81 THR C C 1
ATOM 7176 O O . THR C 1 81 ? -5.264 -30.098 20.680 1.00 11.94 81 THR C O 1
ATOM 7180 N N . GLY C 1 82 ? -5.956 -32.139 20.054 1.00 11.48 82 GLY C N 1
ATOM 7181 C CA . GLY C 1 82 ? -6.315 -31.806 18.683 1.00 11.37 82 GLY C CA 1
ATOM 7182 C C . GLY C 1 82 ? -7.376 -32.746 18.143 1.00 10.99 82 GLY C C 1
ATOM 7183 O O . GLY C 1 82 ? -8.020 -33.498 18.883 1.00 11.43 82 GLY C O 1
ATOM 7184 N N . GLN C 1 83 ? -7.563 -32.673 16.829 1.00 10.70 83 GLN C N 1
ATOM 7185 C CA . GLN C 1 83 ? -8.453 -33.561 16.089 1.00 10.91 83 GLN C CA 1
ATOM 7186 C C . GLN C 1 83 ? -7.696 -34.150 14.907 1.00 11.09 83 GLN C C 1
ATOM 7187 O O . GLN C 1 83 ? -6.991 -33.415 14.205 1.00 12.17 83 GLN C O 1
ATOM 7193 N N . TYR C 1 84 ? -7.869 -35.455 14.657 1.00 11.56 84 TYR C N 1
ATOM 7194 C CA . TYR C 1 84 ? -7.177 -36.075 13.516 1.00 11.21 84 TYR C CA 1
ATOM 7195 C C . TYR C 1 84 ? -8.109 -36.851 12.596 1.00 11.42 84 TYR C C 1
ATOM 7196 O O . TYR C 1 84 ? -9.210 -37.267 12.978 1.00 11.92 84 TYR C O 1
ATOM 7205 N N . THR C 1 85 ? -7.639 -37.008 11.354 1.00 11.68 85 THR C N 1
ATOM 7206 C CA . THR C 1 85 ? -8.388 -37.683 10.304 1.00 11.92 85 THR C CA 1
ATOM 7207 C C . THR C 1 85 ? -7.871 -39.106 10.053 1.00 12.42 85 THR C C 1
ATOM 7208 O O . THR C 1 85 ? -6.645 -39.352 10.102 1.00 13.63 85 THR C O 1
ATOM 7212 N N . HIS C 1 86 ? -8.796 -40.014 9.747 1.00 11.95 86 HIS C N 1
ATOM 7213 C CA . HIS C 1 86 ? -8.479 -41.442 9.701 1.00 11.64 86 HIS C CA 1
ATOM 7214 C C . HIS C 1 86 ? -9.051 -42.172 8.468 1.00 12.16 86 HIS C C 1
ATOM 7215 O O . HIS C 1 86 ? -9.150 -43.400 8.460 1.00 12.99 86 HIS C O 1
ATOM 7222 N N . TYR C 1 87 ? -9.369 -41.432 7.405 1.00 12.70 87 TYR C N 1
ATOM 7223 C CA . TYR C 1 87 ? -9.809 -42.032 6.132 1.00 12.67 87 TYR C CA 1
ATOM 7224 C C . TYR C 1 87 ? -8.798 -43.073 5.614 1.00 13.17 87 TYR C C 1
ATOM 7225 O O . TYR C 1 87 ? -7.599 -42.955 5.831 1.00 14.08 87 TYR C O 1
ATOM 7234 N N . ALA C 1 88 ? -9.344 -44.125 5.015 1.00 13.94 88 ALA C N 1
ATOM 7235 C CA . ALA C 1 88 ? -8.550 -45.174 4.365 1.00 13.77 88 ALA C CA 1
ATOM 7236 C C . ALA C 1 88 ? -8.475 -44.891 2.851 1.00 14.20 88 ALA C C 1
ATOM 7237 O O . ALA C 1 88 ? -8.862 -43.799 2.415 1.00 15.07 88 ALA C O 1
ATOM 7239 N N . LEU C 1 89 ? -8.012 -45.869 2.071 1.00 14.80 89 LEU C N 1
ATOM 7240 C CA . LEU C 1 89 ? -7.957 -45.783 0.602 1.00 14.78 89 LEU C CA 1
ATOM 7241 C C . LEU C 1 89 ? -8.739 -46.913 -0.056 1.00 15.23 89 LEU C C 1
ATOM 7242 O O . LEU C 1 89 ? -8.818 -48.023 0.462 1.00 16.37 89 LEU C O 1
ATOM 7247 N N . ASN C 1 90 ? -9.270 -46.645 -1.238 1.00 16.00 90 ASN C N 1
ATOM 7248 C CA . ASN C 1 90 ? -9.776 -47.704 -2.104 1.00 16.74 90 ASN C CA 1
ATOM 7249 C C . ASN C 1 90 ? -8.564 -48.404 -2.734 1.00 17.10 90 ASN C C 1
ATOM 7250 O O . ASN C 1 90 ? -7.665 -47.748 -3.283 1.00 17.94 90 ASN C O 1
ATOM 7255 N N . LYS C 1 91 ? -8.505 -49.722 -2.582 1.00 17.73 91 LYS C N 1
ATOM 7256 C CA . LYS C 1 91 ? -7.345 -50.495 -3.068 1.00 17.80 91 LYS C CA 1
ATOM 7257 C C . LYS C 1 91 ? -7.090 -50.377 -4.580 1.00 19.15 91 LYS C C 1
ATOM 7258 O O . LYS C 1 91 ? -5.950 -50.264 -5.013 1.00 21.37 91 LYS C O 1
ATOM 7264 N N . LYS C 1 92 ? -8.163 -50.379 -5.356 1.00 19.90 92 LYS C N 1
ATOM 7265 C CA . LYS C 1 92 ? -8.041 -50.326 -6.824 1.00 20.91 92 LYS C CA 1
ATOM 7266 C C . LYS C 1 92 ? -7.745 -48.931 -7.367 1.00 21.19 92 LYS C C 1
ATOM 7267 O O . LYS C 1 92 ? -6.920 -48.794 -8.288 1.00 23.17 92 LYS C O 1
ATOM 7273 N N . THR C 1 93 ? -8.425 -47.906 -6.839 1.00 20.62 93 THR C N 1
ATOM 7274 C CA . THR C 1 93 ? -8.330 -46.553 -7.390 1.00 20.15 93 THR C CA 1
ATOM 7275 C C . THR C 1 93 ? -7.271 -45.692 -6.700 1.00 19.17 93 THR C C 1
ATOM 7276 O O . THR C 1 93 ? -6.819 -44.700 -7.258 1.00 20.10 93 THR C O 1
ATOM 7280 N N . GLY C 1 94 ? -6.957 -46.010 -5.444 1.00 18.17 94 GLY C N 1
ATOM 7281 C CA . GLY C 1 94 ? -6.081 -45.186 -4.638 1.00 17.21 94 GLY C CA 1
ATOM 7282 C C . GLY C 1 94 ? -6.744 -43.942 -4.052 1.00 16.20 94 GLY C C 1
ATOM 7283 O O . GLY C 1 94 ? -6.083 -43.183 -3.346 1.00 17.99 94 GLY C O 1
ATOM 7284 N N . LYS C 1 95 ? -8.012 -43.710 -4.369 1.00 16.29 95 LYS C N 1
ATOM 7285 C CA . LYS C 1 95 ? -8.718 -42.540 -3.854 1.00 15.75 95 LYS C CA 1
ATOM 7286 C C . LYS C 1 95 ? -9.179 -42.780 -2.395 1.00 15.58 95 LYS C C 1
ATOM 7287 O O . LYS C 1 95 ? -9.242 -43.925 -1.927 1.00 16.52 95 LYS C O 1
ATOM 7293 N N . PRO C 1 96 ? -9.496 -41.699 -1.648 1.00 15.21 96 PRO C N 1
ATOM 7294 C CA . PRO C 1 96 ? -9.949 -41.913 -0.266 1.00 14.84 96 PRO C CA 1
ATOM 7295 C C . PRO C 1 96 ? -11.195 -42.781 -0.182 1.00 14.88 96 PRO C C 1
ATOM 7296 O O . PRO C 1 96 ? -12.077 -42.705 -1.030 1.00 16.09 96 PRO C O 1
ATOM 7300 N N . ASP C 1 97 ? -11.236 -43.605 0.874 1.00 15.26 97 ASP C N 1
ATOM 7301 C CA . ASP C 1 97 ? -12.421 -44.338 1.332 1.00 14.98 97 ASP C CA 1
ATOM 7302 C C . ASP C 1 97 ? -12.733 -43.707 2.701 1.00 14.19 97 ASP C C 1
ATOM 7303 O O . ASP C 1 97 ? -11.939 -43.845 3.635 1.00 15.14 97 ASP C O 1
ATOM 7308 N N . TYR C 1 98 ? -13.846 -42.986 2.787 1.00 13.95 98 TYR C N 1
ATOM 7309 C CA . TYR C 1 98 ? -14.054 -42.024 3.889 1.00 13.15 98 TYR C CA 1
ATOM 7310 C C . TYR C 1 98 ? -14.287 -42.667 5.266 1.00 13.21 98 TYR C C 1
ATOM 7311 O O . TYR C 1 98 ? -14.131 -41.961 6.268 1.00 13.86 98 TYR C O 1
ATOM 7320 N N . VAL C 1 99 ? -14.625 -43.968 5.300 1.00 12.85 99 VAL C N 1
ATOM 7321 C CA . VAL C 1 99 ? -14.874 -44.720 6.555 1.00 12.91 99 VAL C CA 1
ATOM 7322 C C . VAL C 1 99 ? -13.950 -45.943 6.635 1.00 12.99 99 VAL C C 1
ATOM 7323 O O . VAL C 1 99 ? -14.162 -46.965 5.954 1.00 14.96 99 VAL C O 1
ATOM 7327 N N . THR C 1 100 ? -12.912 -45.822 7.456 1.00 13.17 100 THR C N 1
ATOM 7328 C CA . THR C 1 100 ? -11.935 -46.868 7.703 1.00 12.62 100 THR C CA 1
ATOM 7329 C C . THR C 1 100 ? -12.458 -48.018 8.575 1.00 13.50 100 THR C C 1
ATOM 7330 O O . THR C 1 100 ? -13.394 -47.850 9.367 1.00 14.22 100 THR C O 1
ATOM 7334 N N . ASP C 1 101 ? -11.805 -49.180 8.457 1.00 13.79 101 ASP C N 1
ATOM 7335 C CA . ASP C 1 101 ? -11.884 -50.251 9.458 1.00 13.53 101 ASP C CA 1
ATOM 7336 C C . ASP C 1 101 ? -10.696 -50.163 10.429 1.00 13.81 101 ASP C C 1
ATOM 7337 O O . ASP C 1 101 ? -9.850 -49.284 10.315 1.00 14.64 101 ASP C O 1
ATOM 7342 N N . SER C 1 102 ? -10.630 -51.077 11.397 1.00 14.22 102 SER C N 1
ATOM 7343 C CA . SER C 1 102 ? -9.545 -51.073 12.381 1.00 14.63 102 SER C CA 1
ATOM 7344 C C . SER C 1 102 ? -8.165 -51.418 11.813 1.00 14.28 102 SER C C 1
ATOM 7345 O O . SER C 1 102 ? -7.143 -51.000 12.344 1.00 15.22 102 SER C O 1
ATOM 7348 N N . ALA C 1 103 ? -8.148 -52.252 10.777 1.00 14.40 103 ALA C N 1
ATOM 7349 C CA . ALA C 1 103 ? -6.894 -52.711 10.169 1.00 13.96 103 ALA C CA 1
ATOM 7350 C C . ALA C 1 103 ? -6.164 -51.591 9.416 1.00 13.41 103 ALA C C 1
ATOM 7351 O O . ALA C 1 103 ? -4.986 -51.351 9.650 1.00 14.39 103 ALA C O 1
ATOM 7353 N N . ALA C 1 104 ? -6.885 -50.865 8.572 1.00 13.58 104 ALA C N 1
ATOM 7354 C CA . ALA C 1 104 ? -6.264 -49.786 7.781 1.00 13.55 104 ALA C CA 1
ATOM 7355 C C . ALA C 1 104 ? -5.807 -48.636 8.696 1.00 12.80 104 ALA C C 1
ATOM 7356 O O . ALA C 1 104 ? -4.741 -48.065 8.518 1.00 14.14 104 ALA C O 1
ATOM 7358 N N . SER C 1 105 ? -6.603 -48.328 9.725 1.00 12.81 105 SER C N 1
ATOM 7359 C CA . SER C 1 105 ? -6.262 -47.226 10.656 1.00 12.39 105 SER C CA 1
ATOM 7360 C C . SER C 1 105 ? -5.061 -47.557 11.559 1.00 12.29 105 SER C C 1
ATOM 7361 O O . SER C 1 105 ? -4.118 -46.759 11.706 1.00 13.30 105 SER C O 1
ATOM 7364 N N . ALA C 1 106 ? -5.059 -48.763 12.136 1.00 12.70 106 ALA C N 1
ATOM 7365 C CA . ALA C 1 106 ? -3.907 -49.221 12.912 1.00 13.03 106 ALA C CA 1
ATOM 7366 C C . ALA C 1 106 ? -2.629 -49.263 12.053 1.00 13.07 106 ALA C C 1
ATOM 7367 O O . ALA C 1 106 ? -1.552 -48.880 12.511 1.00 13.87 106 ALA C O 1
ATOM 7369 N N . THR C 1 107 ? -2.752 -49.698 10.802 1.00 13.46 107 THR C N 1
ATOM 7370 C CA . THR C 1 107 ? -1.611 -49.649 9.861 1.00 13.93 107 THR C CA 1
ATOM 7371 C C . THR C 1 107 ? -1.106 -48.221 9.684 1.00 13.77 107 THR C C 1
ATOM 7372 O O . THR C 1 107 ? 0.103 -47.995 9.683 1.00 14.68 107 THR C O 1
ATOM 7376 N N . ALA C 1 108 ? -2.018 -47.245 9.592 1.00 13.34 108 ALA C N 1
ATOM 7377 C CA . ALA C 1 108 ? -1.604 -45.843 9.428 1.00 13.27 108 ALA C CA 1
ATOM 7378 C C . ALA C 1 108 ? -0.732 -45.298 10.571 1.00 13.38 108 ALA C C 1
ATOM 7379 O O . ALA C 1 108 ? 0.306 -44.702 10.327 1.00 14.58 108 ALA C O 1
ATOM 7381 N N . TRP C 1 109 ? -1.142 -45.484 11.834 1.00 12.95 109 TRP C N 1
ATOM 7382 C CA . TRP C 1 109 ? -0.294 -44.954 12.919 1.00 12.33 109 TRP C CA 1
ATOM 7383 C C . TRP C 1 109 ? 0.945 -45.824 13.218 1.00 12.44 109 TRP C C 1
ATOM 7384 O O . TRP C 1 109 ? 1.923 -45.340 13.789 1.00 14.60 109 TRP C O 1
ATOM 7395 N N A SER C 1 110 ? 0.918 -47.104 12.871 0.57 13.05 110 SER C N 1
ATOM 7396 N N B SER C 1 110 ? 0.839 -47.104 12.831 0.43 12.87 110 SER C N 1
ATOM 7397 C CA A SER C 1 110 ? 2.080 -47.942 13.164 0.57 12.89 110 SER C CA 1
ATOM 7398 C CA B SER C 1 110 ? 1.874 -48.122 13.053 0.43 12.83 110 SER C CA 1
ATOM 7399 C C A SER C 1 110 ? 3.161 -47.888 12.075 0.57 13.71 110 SER C C 1
ATOM 7400 C C B SER C 1 110 ? 3.022 -48.095 12.027 0.43 13.51 110 SER C C 1
ATOM 7401 O O A SER C 1 110 ? 4.340 -48.138 12.390 0.57 14.03 110 SER C O 1
ATOM 7402 O O B SER C 1 110 ? 4.088 -48.609 12.318 0.43 13.50 110 SER C O 1
ATOM 7407 N N . THR C 1 111 ? 2.765 -47.551 10.836 1.00 14.40 111 THR C N 1
ATOM 7408 C CA . THR C 1 111 ? 3.732 -47.521 9.692 1.00 14.61 111 THR C CA 1
ATOM 7409 C C . THR C 1 111 ? 3.899 -46.158 9.010 1.00 14.77 111 THR C C 1
ATOM 7410 O O . THR C 1 111 ? 4.885 -45.979 8.285 1.00 15.57 111 THR C O 1
ATOM 7414 N N . GLY C 1 112 ? 2.946 -45.233 9.163 1.00 14.48 112 GLY C N 1
ATOM 7415 C CA . GLY C 1 112 ? 2.988 -43.953 8.443 1.00 14.75 112 GLY C CA 1
ATOM 7416 C C . GLY C 1 112 ? 2.475 -43.957 7.012 1.00 14.13 112 GLY C C 1
ATOM 7417 O O . GLY C 1 112 ? 2.614 -42.942 6.306 1.00 15.87 112 GLY C O 1
ATOM 7418 N N A VAL C 1 113 ? 1.858 -45.049 6.585 0.39 13.86 113 VAL C N 1
ATOM 7419 N N B VAL C 1 113 ? 1.882 -45.079 6.603 0.61 14.32 113 VAL C N 1
ATOM 7420 C CA A VAL C 1 113 ? 1.306 -45.121 5.239 0.39 13.48 113 VAL C CA 1
ATOM 7421 C CA B VAL C 1 113 ? 1.299 -45.265 5.264 0.61 13.96 113 VAL C CA 1
ATOM 7422 C C A VAL C 1 113 ? -0.165 -45.569 5.253 0.39 13.33 113 VAL C C 1
ATOM 7423 C C B VAL C 1 113 ? -0.212 -45.525 5.352 0.61 13.67 113 VAL C C 1
ATOM 7424 O O A VAL C 1 113 ? -0.534 -46.543 5.929 0.39 14.02 113 VAL C O 1
ATOM 7425 O O B VAL C 1 113 ? -0.655 -46.314 6.205 0.61 13.89 113 VAL C O 1
ATOM 7432 N N . LYS C 1 114 ? -1.004 -44.816 4.542 1.00 13.95 114 LYS C N 1
ATOM 7433 C CA . LYS C 1 114 ? -2.402 -45.163 4.313 1.00 13.93 114 LYS C CA 1
ATOM 7434 C C . LYS C 1 114 ? -2.517 -46.504 3.596 1.00 13.98 114 LYS C C 1
ATOM 7435 O O . LYS C 1 114 ? -1.619 -46.879 2.816 1.00 15.67 114 LYS C O 1
ATOM 7441 N N . THR C 1 115 ? -3.640 -47.191 3.806 1.00 14.08 115 THR C N 1
ATOM 7442 C CA . THR C 1 115 ? -3.929 -48.454 3.118 1.00 14.58 115 THR C CA 1
ATOM 7443 C C . THR C 1 115 ? -5.430 -48.702 2.971 1.00 14.56 115 THR C C 1
ATOM 7444 O O . THR C 1 115 ? -6.258 -47.816 3.257 1.00 15.20 115 THR C O 1
ATOM 7448 N N . TYR C 1 116 ? -5.780 -49.888 2.461 1.00 14.22 116 TYR C N 1
ATOM 7449 C CA . TYR C 1 116 ? -7.144 -50.276 2.178 1.00 14.18 116 TYR C CA 1
ATOM 7450 C C . TYR C 1 116 ? -7.748 -51.005 3.397 1.00 14.09 116 TYR C C 1
ATOM 7451 O O . TYR C 1 116 ? -7.013 -51.620 4.175 1.00 15.05 116 TYR C O 1
ATOM 7460 N N . ASN C 1 117 ? -9.075 -50.961 3.493 1.00 14.50 117 ASN C N 1
ATOM 7461 C CA . ASN C 1 117 ? -9.782 -51.612 4.620 1.00 14.11 117 ASN C CA 1
ATOM 7462 C C . ASN C 1 117 ? -9.454 -53.100 4.613 1.00 14.81 117 ASN C C 1
ATOM 7463 O O . ASN C 1 117 ? -9.570 -53.762 3.566 1.00 16.60 117 ASN C O 1
ATOM 7468 N N . GLY C 1 118 ? -9.020 -53.603 5.766 1.00 14.94 118 GLY C N 1
ATOM 7469 C CA . GLY C 1 118 ? -8.684 -54.991 5.968 1.00 15.05 118 GLY C CA 1
ATOM 7470 C C . GLY C 1 118 ? -7.195 -55.296 5.906 1.00 15.13 118 GLY C C 1
ATOM 7471 O O . GLY C 1 118 ? -6.778 -56.382 6.295 1.00 16.61 118 GLY C O 1
ATOM 7472 N N . ALA C 1 119 ? -6.392 -54.372 5.382 1.00 15.42 119 ALA C N 1
ATOM 7473 C CA . ALA C 1 119 ? -4.942 -54.541 5.257 1.00 15.31 119 ALA C CA 1
ATOM 7474 C C . ALA C 1 119 ? -4.216 -54.364 6.595 1.00 15.42 119 ALA C C 1
ATOM 7475 O O . ALA C 1 119 ? -4.571 -53.471 7.379 1.00 16.26 119 ALA C O 1
ATOM 7477 N N . LEU C 1 120 ? -3.222 -55.209 6.865 1.00 15.23 120 LEU C N 1
ATOM 7478 C CA . LEU C 1 120 ? -2.361 -55.096 8.047 1.00 15.30 120 LEU C CA 1
ATOM 7479 C C . LEU C 1 120 ? -0.880 -54.944 7.661 1.00 15.59 120 LEU C C 1
ATOM 7480 O O . LEU C 1 120 ? -0.279 -55.856 7.088 1.00 16.46 120 LEU C O 1
ATOM 7485 N N . GLY C 1 121 ? -0.278 -53.801 7.954 1.00 15.42 121 GLY C N 1
ATOM 7486 C CA . GLY C 1 121 ? 1.168 -53.612 7.763 1.00 15.56 121 GLY C CA 1
ATOM 7487 C C . GLY C 1 121 ? 1.662 -53.650 6.323 1.00 15.77 121 GLY C C 1
ATOM 7488 O O . GLY C 1 121 ? 2.852 -53.889 6.089 1.00 17.55 121 GLY C O 1
ATOM 7489 N N . VAL C 1 122 ? 0.720 -53.463 5.387 1.00 15.44 122 VAL C N 1
ATOM 7490 C CA . VAL C 1 122 ? 1.036 -53.408 3.957 1.00 15.50 122 VAL C CA 1
ATOM 7491 C C . VAL C 1 122 ? 0.283 -52.222 3.341 1.00 15.91 122 VAL C C 1
ATOM 7492 O O . VAL C 1 122 ? -0.740 -51.779 3.889 1.00 17.56 122 VAL C O 1
ATOM 7496 N N . ASP C 1 123 ? 0.814 -51.676 2.237 1.00 15.76 123 ASP C N 1
ATOM 7497 C CA . ASP C 1 123 ? 0.169 -50.606 1.445 1.00 15.60 123 ASP C CA 1
ATOM 7498 C C . ASP C 1 123 ? -0.814 -51.156 0.388 1.00 15.55 123 ASP C C 1
ATOM 7499 O O . ASP C 1 123 ? -1.068 -52.362 0.361 1.00 17.07 123 ASP C O 1
ATOM 7504 N N . ILE C 1 124 ? -1.348 -50.296 -0.488 1.00 16.24 124 ILE C N 1
ATOM 7505 C CA . ILE C 1 124 ? -2.363 -50.728 -1.463 1.00 16.09 124 ILE C CA 1
ATOM 7506 C C . ILE C 1 124 ? -1.795 -51.655 -2.554 1.00 16.84 124 ILE C C 1
ATOM 7507 O O . ILE C 1 124 ? -2.561 -52.288 -3.267 1.00 18.76 124 ILE C O 1
ATOM 7512 N N . HIS C 1 125 ? -0.471 -51.704 -2.652 1.00 17.13 125 HIS C N 1
ATOM 7513 C CA . HIS C 1 125 ? 0.235 -52.584 -3.591 1.00 17.17 125 HIS C CA 1
ATOM 7514 C C . HIS C 1 125 ? 0.642 -53.902 -2.918 1.00 17.35 125 HIS C C 1
ATOM 7515 O O . HIS C 1 125 ? 1.286 -54.744 -3.547 1.00 19.60 125 HIS C O 1
ATOM 7522 N N . GLU C 1 126 ? 0.243 -54.077 -1.650 1.00 17.38 126 GLU C N 1
ATOM 7523 C CA . GLU C 1 126 ? 0.545 -55.268 -0.837 1.00 17.08 126 GLU C CA 1
ATOM 7524 C C . GLU C 1 126 ? 2.003 -55.352 -0.392 1.00 17.16 126 GLU C C 1
ATOM 7525 O O . GLU C 1 126 ? 2.447 -56.423 0.045 1.00 19.81 126 GLU C O 1
ATOM 7531 N N . LYS C 1 127 ? 2.724 -54.226 -0.413 1.00 17.43 127 LYS C N 1
ATOM 7532 C CA . LYS C 1 127 ? 4.115 -54.153 0.025 1.00 17.18 127 LYS C CA 1
ATOM 7533 C C . LYS C 1 127 ? 4.192 -53.930 1.541 1.00 17.13 127 LYS C C 1
ATOM 7534 O O . LYS C 1 127 ? 3.517 -53.028 2.058 1.00 18.34 127 LYS C O 1
ATOM 7540 N N . ASP C 1 128 ? 5.019 -54.713 2.248 1.00 17.60 128 ASP C N 1
ATOM 7541 C CA . ASP C 1 128 ? 5.210 -54.560 3.703 1.00 17.72 128 ASP C CA 1
ATOM 7542 C C . ASP C 1 128 ? 5.914 -53.237 4.003 1.00 17.63 128 ASP C C 1
ATOM 7543 O O . ASP C 1 128 ? 6.802 -52.818 3.253 1.00 19.64 128 ASP C O 1
ATOM 7548 N N . HIS C 1 129 ? 5.528 -52.588 5.103 1.00 17.34 129 HIS C N 1
ATOM 7549 C CA . HIS C 1 129 ? 6.284 -51.470 5.660 1.00 16.93 129 HIS C CA 1
ATOM 7550 C C . HIS C 1 129 ? 6.543 -51.697 7.148 1.00 17.13 129 HIS C C 1
ATOM 7551 O O . HIS C 1 129 ? 5.648 -52.200 7.832 1.00 1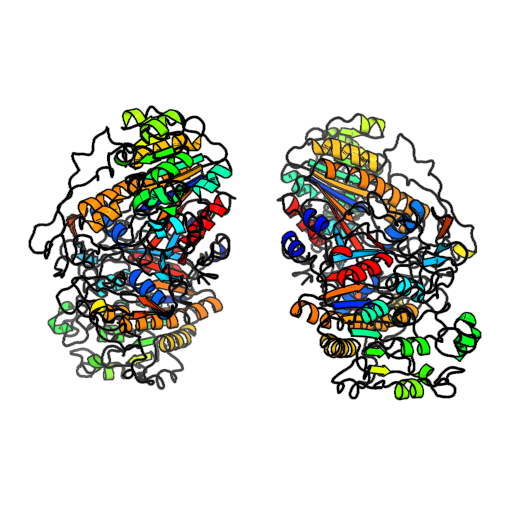7.84 129 HIS C O 1
ATOM 7558 N N . PRO C 1 130 ? 7.734 -51.300 7.653 1.00 17.11 130 PRO C N 1
ATOM 7559 C CA . PRO C 1 130 ? 8.098 -51.537 9.068 1.00 17.20 130 PRO C CA 1
ATOM 7560 C C . PRO C 1 130 ? 7.194 -50.806 10.076 1.00 16.48 130 PRO C C 1
ATOM 7561 O O . PRO C 1 130 ? 6.732 -49.701 9.806 1.00 17.47 130 PRO C O 1
ATOM 7565 N N . THR C 1 131 ? 6.938 -51.445 11.214 1.00 15.96 131 THR C N 1
ATOM 7566 C CA . THR C 1 131 ? 6.091 -50.846 12.247 1.00 14.92 131 THR C CA 1
ATOM 7567 C C . THR C 1 131 ? 6.925 -50.156 13.315 1.00 15.00 131 THR C C 1
ATOM 7568 O O . THR C 1 131 ? 8.091 -50.471 13.549 1.00 16.04 131 THR C O 1
ATOM 7572 N N . ILE C 1 132 ? 6.263 -49.280 14.071 1.00 14.68 132 ILE C N 1
ATOM 7573 C CA . ILE C 1 132 ? 6.913 -48.572 15.167 1.00 14.86 132 ILE C CA 1
ATOM 7574 C C . ILE C 1 132 ? 7.489 -49.528 16.248 1.00 14.74 132 ILE C C 1
ATOM 7575 O O . ILE C 1 132 ? 8.517 -49.217 16.863 1.00 15.54 132 ILE C O 1
ATOM 7580 N N . LEU C 1 133 ? 6.791 -50.642 16.496 1.00 15.34 133 LEU C N 1
ATOM 7581 C CA . LEU C 1 133 ? 7.243 -51.643 17.477 1.00 15.22 133 LEU C CA 1
ATOM 7582 C C . LEU C 1 133 ? 8.519 -52.344 16.966 1.00 15.15 133 LEU C C 1
ATOM 7583 O O . LEU C 1 133 ? 9.499 -52.496 17.700 1.00 16.26 133 LEU C O 1
ATOM 7588 N N . GLU C 1 134 ? 8.500 -52.734 15.695 1.00 15.96 134 GLU C N 1
ATOM 7589 C CA . GLU C 1 134 ? 9.671 -53.374 15.075 1.00 15.96 134 GLU C CA 1
ATOM 7590 C C . GLU C 1 134 ? 10.886 -52.433 15.136 1.00 16.18 134 GLU C C 1
ATOM 7591 O O . GLU C 1 134 ? 11.998 -52.855 15.464 1.00 18.27 134 GLU C O 1
ATOM 7597 N N . MET C 1 135 ? 10.654 -51.162 14.828 1.00 16.08 135 MET C N 1
ATOM 7598 C CA . MET C 1 135 ? 11.691 -50.134 14.873 1.00 15.95 135 MET C CA 1
ATOM 7599 C C . MET C 1 135 ? 12.217 -49.902 16.283 1.00 16.32 135 MET C C 1
ATOM 7600 O O . MET C 1 135 ? 13.417 -49.768 16.500 1.00 17.70 135 MET C O 1
ATOM 7605 N N . ALA C 1 136 ? 11.323 -49.834 17.270 1.00 16.20 136 ALA C N 1
ATOM 7606 C CA . ALA C 1 136 ? 11.759 -49.703 18.656 1.00 15.89 136 ALA C CA 1
ATOM 7607 C C . ALA C 1 136 ? 12.680 -50.870 19.079 1.00 16.23 136 ALA C C 1
ATOM 7608 O O . ALA C 1 136 ? 13.723 -50.669 19.715 1.00 17.24 136 ALA C O 1
ATOM 7610 N N . LYS C 1 137 ? 12.251 -52.083 18.756 1.00 17.42 137 LYS C N 1
ATOM 7611 C CA . LYS C 1 137 ? 13.036 -53.273 19.092 1.00 17.79 137 LYS C CA 1
ATOM 7612 C C . LYS C 1 137 ? 14.429 -53.222 18.436 1.00 18.50 137 LYS C C 1
ATOM 7613 O O . LYS C 1 137 ? 15.434 -53.516 19.089 1.00 19.58 137 LYS C O 1
ATOM 7619 N N . ALA C 1 138 ? 14.479 -52.802 17.174 1.00 18.69 138 ALA C N 1
ATOM 7620 C CA . ALA C 1 138 ? 15.764 -52.714 16.446 1.00 18.84 138 ALA C CA 1
ATOM 7621 C C . ALA C 1 138 ? 16.720 -51.723 17.102 1.00 19.42 138 ALA C C 1
ATOM 7622 O O . ALA C 1 138 ? 17.951 -51.897 17.025 1.00 21.34 138 ALA C O 1
ATOM 7624 N N . ALA C 1 139 ? 16.176 -50.685 17.732 1.00 19.07 139 ALA C N 1
ATOM 7625 C CA . ALA C 1 139 ? 16.986 -49.697 18.436 1.00 19.12 139 ALA C CA 1
ATOM 7626 C C . ALA C 1 139 ? 17.334 -50.117 19.872 1.00 19.39 139 ALA C C 1
ATOM 7627 O O . ALA C 1 139 ? 17.984 -49.362 20.586 1.00 21.72 139 ALA C O 1
ATOM 7629 N N . GLY C 1 140 ? 16.909 -51.306 20.296 1.00 18.93 140 GLY C N 1
ATOM 7630 C CA . GLY C 1 140 ? 17.229 -51.802 21.634 1.00 18.76 140 GLY C CA 1
ATOM 7631 C C . GLY C 1 140 ? 16.297 -51.384 22.768 1.00 18.44 140 GLY C C 1
ATOM 7632 O O . GLY C 1 140 ? 16.640 -51.526 23.943 1.00 20.42 140 GLY C O 1
ATOM 7633 N N . LEU C 1 141 ? 15.124 -50.873 22.407 1.00 17.72 141 LEU C N 1
ATOM 7634 C CA . LEU C 1 141 ? 14.072 -50.560 23.390 1.00 16.70 141 LEU C CA 1
ATOM 7635 C C . LEU C 1 141 ? 13.248 -51.801 23.703 1.00 16.59 141 LEU C C 1
ATOM 7636 O O . LEU C 1 141 ? 13.089 -52.678 22.859 1.00 17.73 141 LEU C O 1
ATOM 7641 N N . ALA C 1 142 ? 12.701 -51.858 24.919 1.00 16.28 142 ALA C N 1
ATOM 7642 C CA . ALA C 1 142 ? 11.711 -52.885 25.254 1.00 15.71 142 ALA C CA 1
ATOM 7643 C C . ALA C 1 142 ? 10.374 -52.559 24.576 1.00 15.09 142 ALA C C 1
ATOM 7644 O O . ALA C 1 142 ? 10.082 -51.381 24.283 1.00 16.63 142 ALA C O 1
ATOM 7646 N N . THR C 1 143 ? 9.597 -53.597 24.284 1.00 15.27 143 THR C N 1
ATOM 7647 C CA . THR C 1 143 ? 8.349 -53.449 23.551 1.00 15.44 143 THR C CA 1
ATOM 7648 C C . THR C 1 143 ? 7.218 -54.226 24.210 1.00 14.92 143 THR C C 1
ATOM 7649 O O . THR C 1 143 ? 7.410 -55.381 24.646 1.00 16.00 143 THR C O 1
ATOM 7653 N N . GLY C 1 144 ? 6.051 -53.565 24.277 1.00 15.17 144 GLY C N 1
ATOM 7654 C CA . GLY C 1 144 ? 4.826 -54.161 24.795 1.00 14.66 144 GLY C CA 1
ATOM 7655 C C . GLY C 1 144 ? 3.597 -53.940 23.898 1.00 13.68 144 GLY C C 1
ATOM 7656 O O . GLY C 1 144 ? 3.449 -52.880 23.259 1.00 14.52 144 GLY C O 1
ATOM 7657 N N . ASN C 1 145 ? 2.710 -54.933 23.866 1.00 13.32 145 ASN C N 1
ATOM 7658 C CA . ASN C 1 145 ? 1.514 -54.964 23.039 1.00 12.98 145 ASN C CA 1
ATOM 7659 C C . ASN C 1 145 ? 0.409 -55.600 23.895 1.00 13.52 145 ASN C C 1
ATOM 7660 O O . ASN C 1 145 ? 0.429 -56.802 24.149 1.00 14.13 145 ASN C O 1
ATOM 7665 N N . VAL C 1 146 ? -0.540 -54.773 24.350 1.00 13.02 146 VAL C N 1
ATOM 7666 C CA . VAL C 1 146 ? -1.553 -55.177 25.338 1.00 12.74 146 VAL C CA 1
ATOM 7667 C C . VAL C 1 146 ? -2.948 -54.857 24.767 1.00 12.05 146 VAL C C 1
ATOM 7668 O O . VAL C 1 146 ? -3.161 -53.743 24.252 1.00 12.84 146 VAL C O 1
ATOM 7672 N N . SER C 1 147 ? -3.897 -55.794 24.869 1.00 12.11 147 SER C N 1
ATOM 7673 C CA . SER C 1 147 ? -5.261 -55.597 24.349 1.00 12.37 147 SER C CA 1
ATOM 7674 C C . SER C 1 147 ? -6.276 -56.460 25.080 1.00 12.07 147 SER C C 1
ATOM 7675 O O . SER C 1 147 ? -5.916 -57.540 25.550 1.00 13.65 147 SER C O 1
ATOM 7678 N N . THR C 1 148 ? -7.526 -55.980 25.187 1.00 12.23 148 THR C N 1
ATOM 7679 C CA . THR C 1 148 ? -8.621 -56.835 25.643 1.00 12.67 148 THR C CA 1
ATOM 7680 C C . THR C 1 148 ? -9.245 -57.695 24.529 1.00 12.64 148 THR C C 1
ATOM 7681 O O . THR C 1 148 ? -10.106 -58.540 24.803 1.00 14.29 148 THR C O 1
ATOM 7685 N N . ALA C 1 149 ? -8.777 -57.497 23.291 1.00 12.80 149 ALA C N 1
ATOM 7686 C CA . ALA C 1 149 ? -9.191 -58.330 22.157 1.00 12.95 149 ALA C CA 1
ATOM 7687 C C . ALA C 1 149 ? -8.340 -59.594 22.063 1.00 13.19 149 ALA C C 1
ATOM 7688 O O . ALA C 1 149 ? -7.255 -59.691 22.662 1.00 13.83 149 ALA C O 1
ATOM 7690 N N . GLU C 1 150 ? -8.819 -60.546 21.262 1.00 14.32 150 GLU C N 1
ATOM 7691 C CA . GLU C 1 150 ? -7.926 -61.601 20.764 1.00 14.34 150 GLU C CA 1
ATOM 7692 C C . GLU C 1 150 ? -6.687 -60.930 20.130 1.00 13.51 150 GLU C C 1
ATOM 7693 O O . GLU C 1 150 ? -6.804 -59.921 19.434 1.00 14.03 150 GLU C O 1
ATOM 7699 N N . LEU C 1 151 ? -5.501 -61.469 20.407 1.00 13.52 151 LEU C N 1
ATOM 7700 C CA . LEU C 1 151 ? -4.265 -60.847 19.956 1.00 13.06 151 LEU C CA 1
ATOM 7701 C C . LEU C 1 151 ? -4.093 -60.851 18.425 1.00 13.19 151 LEU C C 1
ATOM 7702 O O . LEU C 1 151 ? -3.321 -60.051 17.897 1.00 14.83 151 LEU C O 1
ATOM 7707 N N . GLN C 1 152 ? -4.857 -61.692 17.735 1.00 13.48 152 GLN C N 1
ATOM 7708 C CA . GLN C 1 152 ? -4.854 -61.708 16.263 1.00 13.42 152 GLN C CA 1
ATOM 7709 C C . GLN C 1 152 ? -5.705 -60.598 15.653 1.00 13.75 152 GLN C C 1
ATOM 7710 O O . GLN C 1 152 ? -5.596 -60.350 14.445 1.00 15.36 152 GLN C O 1
ATOM 7716 N N . ASP C 1 153 ? -6.536 -59.927 16.466 1.00 13.93 153 ASP C N 1
ATOM 7717 C CA . ASP C 1 153 ? -7.414 -58.861 15.976 1.00 13.53 153 ASP C CA 1
ATOM 7718 C C . ASP C 1 153 ? -6.585 -57.686 15.450 1.00 13.40 153 ASP C C 1
ATOM 7719 O O . ASP C 1 153 ? -5.416 -57.523 15.805 1.00 13.95 153 ASP C O 1
ATOM 7724 N N . ALA C 1 154 ? -7.228 -56.838 14.649 1.00 13.47 154 ALA C N 1
ATOM 7725 C CA . ALA C 1 154 ? -6.504 -55.858 13.835 1.00 13.57 154 ALA C CA 1
ATOM 7726 C C . ALA C 1 154 ? -5.573 -54.941 14.632 1.00 13.16 154 ALA C C 1
ATOM 7727 O O . ALA C 1 154 ? -4.447 -54.655 14.228 1.00 14.70 154 ALA C O 1
ATOM 7729 N N . THR C 1 155 ? -6.077 -54.405 15.748 1.00 13.11 155 THR C N 1
ATOM 7730 C CA . THR C 1 155 ? -5.355 -53.343 16.434 1.00 12.52 155 THR C CA 1
ATOM 7731 C C . THR C 1 155 ? -3.988 -53.786 17.009 1.00 13.16 155 THR C C 1
ATOM 7732 O O . THR C 1 155 ? -2.966 -53.144 16.748 1.00 14.53 155 THR C O 1
ATOM 7736 N N . PRO C 1 156 ? -3.942 -54.889 17.792 1.00 12.97 156 PRO C N 1
ATOM 7737 C CA . PRO C 1 156 ? -2.640 -55.401 18.231 1.00 13.04 156 PRO C CA 1
ATOM 7738 C C . PRO C 1 156 ? -1.819 -56.032 17.081 1.00 13.64 156 PRO C C 1
ATOM 7739 O O . PRO C 1 156 ? -0.590 -55.947 17.093 1.00 14.96 156 PRO C O 1
ATOM 7743 N N . ALA C 1 157 ? -2.508 -56.671 16.148 1.00 13.48 157 ALA C N 1
ATOM 7744 C CA . ALA C 1 157 ? -1.827 -57.393 15.061 1.00 13.45 157 ALA C CA 1
ATOM 7745 C C . ALA C 1 157 ? -1.051 -56.462 14.150 1.00 13.98 157 ALA C C 1
ATOM 7746 O O . ALA C 1 157 ? -0.003 -56.857 13.611 1.00 15.90 157 ALA C O 1
ATOM 7748 N N . ALA C 1 158 ? -1.554 -55.254 13.943 1.00 14.17 158 ALA C N 1
ATOM 7749 C CA . ALA C 1 158 ? -0.882 -54.311 13.048 1.00 14.60 158 ALA C CA 1
ATOM 7750 C C . ALA C 1 158 ? 0.565 -53.994 13.480 1.00 15.04 158 ALA C C 1
ATOM 7751 O O . ALA C 1 158 ? 1.386 -53.632 12.628 1.00 17.69 158 ALA C O 1
ATOM 7753 N N . LEU C 1 159 ? 0.907 -54.141 14.763 1.00 14.64 159 LEU C N 1
ATOM 7754 C CA . LEU C 1 159 ? 2.258 -53.847 15.238 1.00 14.26 159 LEU C CA 1
ATOM 7755 C C . LEU C 1 159 ? 3.272 -54.943 14.882 1.00 14.87 159 LEU C C 1
ATOM 7756 O O . LEU C 1 159 ? 4.454 -54.672 14.939 1.00 15.80 159 LEU C O 1
ATOM 7761 N N . VAL C 1 160 ? 2.787 -56.150 14.593 1.00 14.75 160 VAL C N 1
ATOM 7762 C CA . VAL C 1 160 ? 3.654 -57.335 14.479 1.00 15.63 160 VAL C CA 1
ATOM 7763 C C . VAL C 1 160 ? 3.423 -58.224 13.230 1.00 15.90 160 VAL C C 1
ATOM 7764 O O . VAL C 1 160 ? 4.156 -59.209 13.053 1.00 18.34 160 VAL C O 1
ATOM 7768 N N . ALA C 1 161 ? 2.416 -57.928 12.411 1.00 15.74 161 ALA C N 1
ATOM 7769 C CA . ALA C 1 161 ? 2.076 -58.781 11.251 1.00 16.04 161 ALA C CA 1
ATOM 7770 C C . ALA C 1 161 ? 1.827 -57.950 9.993 1.00 16.33 161 ALA C C 1
ATOM 7771 O O . ALA C 1 161 ? 1.277 -56.852 10.050 1.00 18.34 161 ALA C O 1
ATOM 7773 N N . HIS C 1 162 ? 2.272 -58.493 8.851 1.00 15.93 162 HIS C N 1
ATOM 7774 C CA . HIS C 1 162 ? 2.120 -57.897 7.532 1.00 15.73 162 HIS C CA 1
ATOM 7775 C C . HIS C 1 162 ? 1.384 -58.916 6.670 1.00 15.52 162 HIS C C 1
ATOM 7776 O O . HIS C 1 162 ? 2.001 -59.903 6.212 1.00 17.33 162 HIS C O 1
ATOM 7783 N N . VAL C 1 163 ? 0.092 -58.693 6.462 1.00 15.99 163 VAL C N 1
ATOM 7784 C CA . VAL C 1 163 ? -0.795 -59.588 5.724 1.00 15.78 163 VAL C CA 1
ATOM 7785 C C . VAL C 1 163 ? -1.826 -58.809 4.912 1.00 16.29 163 VAL C C 1
ATOM 7786 O O . VAL C 1 163 ? -2.193 -57.663 5.260 1.00 17.49 163 VAL C O 1
ATOM 7790 N N . THR C 1 164 ? -2.252 -59.379 3.785 1.00 16.67 164 THR C N 1
ATOM 7791 C CA . THR C 1 164 ? -3.161 -58.665 2.907 1.00 16.94 164 THR C CA 1
ATOM 7792 C C . THR C 1 164 ? -4.637 -58.669 3.334 1.00 16.54 164 THR C C 1
ATOM 7793 O O . THR C 1 164 ? -5.453 -57.947 2.762 1.00 17.69 164 THR C O 1
ATOM 7797 N N . SER C 1 165 ? -4.961 -59.512 4.318 1.00 16.57 165 SER C N 1
ATOM 7798 C CA . SER C 1 165 ? -6.280 -59.549 4.951 1.00 16.50 165 SER C CA 1
ATOM 7799 C C . SER C 1 165 ? -6.179 -59.845 6.444 1.00 15.91 165 SER C C 1
ATOM 7800 O O . SER C 1 165 ? -5.497 -60.781 6.861 1.00 17.31 165 SER C O 1
ATOM 7803 N N . ARG C 1 166 ? -6.924 -59.053 7.220 1.00 15.85 166 ARG C N 1
ATOM 7804 C CA . ARG C 1 166 ? -7.022 -59.196 8.682 1.00 15.29 166 ARG C CA 1
ATOM 7805 C C . ARG C 1 166 ? -7.596 -60.547 9.135 1.00 15.60 166 ARG C C 1
ATOM 7806 O O . ARG C 1 166 ? -7.437 -60.952 10.297 1.00 17.10 166 ARG C O 1
ATOM 7814 N N . LYS C 1 167 ? -8.253 -61.266 8.228 1.00 16.72 167 LYS C N 1
ATOM 7815 C CA . LYS C 1 167 ? -8.828 -62.568 8.564 1.00 16.85 167 LYS C CA 1
ATOM 7816 C C . LYS C 1 167 ? -7.791 -63.691 8.761 1.00 17.13 167 LYS C C 1
ATOM 7817 O O . LYS C 1 167 ? -8.137 -64.787 9.215 1.00 18.86 167 LYS C O 1
ATOM 7823 N N . CYS C 1 168 ? -6.529 -63.410 8.454 1.00 17.05 168 CYS C N 1
ATOM 7824 C CA . CYS C 1 168 ? -5.463 -64.431 8.395 1.00 17.67 168 CYS C CA 1
ATOM 7825 C C . CYS C 1 168 ? -4.876 -64.793 9.772 1.00 16.77 168 CYS C C 1
ATOM 7826 O O . CYS C 1 168 ? -3.683 -64.675 10.008 1.00 17.30 168 CYS C O 1
ATOM 7829 N N . TYR C 1 169 ? -5.753 -65.242 10.684 1.00 16.30 169 TYR C N 1
ATOM 7830 C CA . TYR C 1 169 ? -5.383 -65.463 12.091 1.00 15.58 169 TYR C CA 1
ATOM 7831 C C . TYR C 1 169 ? -4.263 -66.503 12.265 1.00 15.39 169 TYR C C 1
ATOM 7832 O O . TYR C 1 169 ? -3.278 -66.269 12.961 1.00 16.30 169 TYR C O 1
ATOM 7841 N N . GLY C 1 170 ? -4.448 -67.647 11.604 1.00 16.48 170 GLY C N 1
ATOM 7842 C CA . GLY C 1 170 ? -3.556 -68.789 11.716 1.00 16.38 170 GLY C CA 1
ATOM 7843 C C . GLY C 1 170 ? -3.297 -69.436 10.351 1.00 16.82 170 GLY C C 1
ATOM 7844 O O . GLY C 1 170 ? -3.799 -68.968 9.315 1.00 18.46 170 GLY C O 1
ATOM 7845 N N . PRO C 1 171 ? -2.535 -70.541 10.358 1.00 17.63 171 PRO C N 1
ATOM 7846 C CA . PRO C 1 171 ? -2.171 -71.225 9.106 1.00 17.66 171 PRO C CA 1
ATOM 7847 C C . PRO C 1 171 ? -3.354 -71.528 8.179 1.00 19.23 171 PRO C C 1
ATOM 7848 O O . PRO C 1 171 ? -3.246 -71.328 6.954 1.00 20.19 171 PRO C O 1
ATOM 7852 N N . SER C 1 172 ? -4.464 -72.009 8.729 1.00 21.06 172 SER C N 1
ATOM 7853 C CA . SER C 1 172 ? -5.637 -72.379 7.931 1.00 22.40 172 SER C CA 1
ATOM 7854 C C . SER C 1 172 ? -6.239 -71.224 7.105 1.00 21.82 172 SER C C 1
ATOM 7855 O O . SER C 1 172 ? -6.357 -71.311 5.879 1.00 23.78 172 SER C O 1
ATOM 7858 N N . ALA C 1 173 ? -6.630 -70.146 7.776 1.00 20.02 173 ALA C N 1
ATOM 7859 C CA . ALA C 1 173 ? -7.224 -68.996 7.107 1.00 18.98 173 ALA C CA 1
ATOM 7860 C C . ALA C 1 173 ? -6.225 -68.333 6.153 1.00 18.69 173 ALA C C 1
ATOM 7861 O O . ALA C 1 173 ? -6.649 -67.799 5.125 1.00 20.90 173 ALA C O 1
ATOM 7863 N N . THR C 1 174 ? -4.935 -68.341 6.506 1.00 18.20 174 THR C N 1
ATOM 7864 C CA . THR C 1 174 ? -3.876 -67.698 5.690 1.00 17.79 174 THR C CA 1
ATOM 7865 C C . THR C 1 174 ? -3.672 -68.444 4.360 1.00 18.44 174 THR C C 1
ATOM 7866 O O . THR C 1 174 ? -3.624 -67.817 3.302 1.00 20.50 174 THR C O 1
ATOM 7870 N N . SER C 1 175 ? -3.583 -69.773 4.420 1.00 19.47 175 SER C N 1
ATOM 7871 C CA . SER C 1 175 ? -3.480 -70.580 3.194 1.00 19.76 175 SER C CA 1
ATOM 7872 C C . SER C 1 175 ? -4.626 -70.286 2.229 1.00 20.96 175 SER C C 1
ATOM 7873 O O . SER C 1 175 ? -4.409 -70.240 0.999 1.00 23.27 175 SER C O 1
ATOM 7876 N N . GLU C 1 176 ? -5.834 -70.114 2.767 1.00 22.29 176 GLU C N 1
ATOM 7877 C CA . GLU C 1 176 ? -7.034 -69.813 1.994 1.00 22.97 176 GLU C CA 1
ATOM 7878 C C . GLU C 1 176 ? -7.111 -68.367 1.495 1.00 23.24 176 GLU C C 1
ATOM 7879 O O . GLU C 1 176 ? -7.346 -68.121 0.312 1.00 24.52 176 GLU C O 1
ATOM 7885 N N . LYS C 1 177 ? -6.942 -67.413 2.414 1.00 23.08 177 LYS C N 1
ATOM 7886 C CA . LYS C 1 177 ? -7.305 -66.018 2.172 1.00 22.91 177 LYS C CA 1
ATOM 7887 C C . LYS C 1 177 ? -6.117 -65.111 1.862 1.00 22.61 177 LYS C C 1
ATOM 7888 O O . LYS C 1 177 ? -6.318 -64.028 1.291 1.00 25.09 177 LYS C O 1
ATOM 7894 N N . CYS C 1 178 ? -4.910 -65.497 2.270 1.00 22.65 178 CYS C N 1
ATOM 7895 C CA . CYS C 1 178 ? -3.695 -64.733 1.980 1.00 22.98 178 CYS C CA 1
ATOM 7896 C C . CYS C 1 178 ? -2.600 -65.678 1.448 1.00 22.08 178 CYS C C 1
ATOM 7897 O O . CYS C 1 178 ? -1.548 -65.816 2.078 1.00 21.67 178 CYS C O 1
ATOM 7900 N N . PRO C 1 179 ? -2.845 -66.339 0.283 1.00 23.38 179 PRO C N 1
ATOM 7901 C CA . PRO C 1 179 ? -1.890 -67.326 -0.231 1.00 23.42 179 PRO C CA 1
ATOM 7902 C C . PRO C 1 179 ? -0.436 -66.828 -0.280 1.00 22.84 179 PRO C C 1
ATOM 7903 O O . PRO C 1 179 ? 0.465 -67.536 0.147 1.00 24.97 179 PRO C O 1
ATOM 7907 N N . GLY C 1 180 ? -0.218 -65.594 -0.738 1.00 22.64 180 GLY C N 1
ATOM 7908 C CA . GLY C 1 180 ? 1.124 -65.009 -0.749 1.00 22.52 180 GLY C CA 1
ATOM 7909 C C . GLY C 1 180 ? 1.835 -64.916 0.595 1.00 21.84 180 GLY C C 1
ATOM 7910 O O . GLY C 1 180 ? 3.077 -64.951 0.670 1.00 23.66 180 GLY C O 1
ATOM 7911 N N . ASN C 1 181 ? 1.046 -64.782 1.672 1.00 21.11 181 ASN C N 1
ATOM 7912 C CA . ASN C 1 181 ? 1.583 -64.708 3.029 1.00 20.19 181 ASN C CA 1
ATOM 7913 C C . ASN C 1 181 ? 1.742 -66.074 3.703 1.00 19.46 181 ASN C C 1
ATOM 7914 O O . ASN C 1 181 ? 2.494 -66.195 4.682 1.00 21.26 181 ASN C O 1
ATOM 7919 N N . ALA C 1 182 ? 1.071 -67.094 3.160 1.00 19.81 182 ALA C N 1
ATOM 7920 C CA . ALA C 1 182 ? 1.132 -68.430 3.734 1.00 19.17 182 ALA C CA 1
ATOM 7921 C C . ALA C 1 182 ? 2.569 -68.985 3.770 1.00 19.39 182 ALA C C 1
ATOM 7922 O O . ALA C 1 182 ? 3.294 -68.885 2.764 1.00 20.00 182 ALA C O 1
ATOM 7924 N N . LEU C 1 183 ? 2.970 -69.591 4.887 1.00 19.68 183 LEU C N 1
ATOM 7925 C CA . LEU C 1 183 ? 4.363 -70.001 5.157 1.00 19.36 183 LEU C CA 1
ATOM 7926 C C . LEU C 1 183 ? 4.820 -71.073 4.159 1.00 19.57 183 LEU C C 1
ATOM 7927 O O . LEU C 1 183 ? 5.963 -71.038 3.661 1.00 22.06 183 LEU C O 1
ATOM 7932 N N . GLU C 1 184 ? 3.914 -71.993 3.840 1.00 19.52 184 GLU C N 1
ATOM 7933 C CA . GLU C 1 184 ? 4.215 -73.057 2.882 1.00 19.52 184 GLU C CA 1
ATOM 7934 C C . GLU C 1 184 ? 4.312 -72.567 1.430 1.00 19.92 184 GLU C C 1
ATOM 7935 O O . GLU C 1 184 ? 4.831 -73.323 0.584 1.00 20.87 184 GLU C O 1
ATOM 7941 N N . LYS C 1 185 ? 3.783 -71.367 1.135 1.00 20.28 185 LYS C N 1
ATOM 7942 C CA . LYS C 1 185 ? 3.880 -70.688 -0.180 1.00 20.35 185 LYS C CA 1
ATOM 7943 C C . LYS C 1 185 ? 4.996 -69.633 -0.206 1.00 19.72 185 LYS C C 1
ATOM 7944 O O . LYS C 1 185 ? 5.048 -68.787 -1.117 1.00 21.93 185 LYS C O 1
ATOM 7950 N N . GLY C 1 186 ? 5.923 -69.731 0.740 1.00 19.63 186 GLY C N 1
ATOM 7951 C CA . GLY C 1 186 ? 7.070 -68.855 0.858 1.00 19.86 186 GLY C CA 1
ATOM 7952 C C . GLY C 1 186 ? 6.847 -67.481 1.484 1.00 19.39 186 GLY C C 1
ATOM 7953 O O . GLY C 1 186 ? 7.752 -66.629 1.446 1.00 21.10 186 GLY C O 1
ATOM 7954 N N . GLY C 1 187 ? 5.685 -67.263 2.110 1.00 20.21 187 GLY C N 1
ATOM 7955 C CA . GLY C 1 187 ? 5.404 -66.006 2.832 1.00 19.69 187 GLY C CA 1
ATOM 7956 C C . GLY C 1 187 ? 5.965 -65.973 4.250 1.00 19.76 187 GLY C C 1
ATOM 7957 O O . GLY C 1 187 ? 6.571 -66.924 4.729 1.00 21.00 187 GLY C O 1
ATOM 7958 N N . LYS C 1 188 ? 5.708 -64.871 4.966 1.00 20.39 188 LYS C N 1
ATOM 7959 C CA . LYS C 1 188 ? 6.229 -64.710 6.327 1.00 20.13 188 LYS C CA 1
ATOM 7960 C C . LYS C 1 188 ? 5.351 -65.407 7.375 1.00 18.73 188 LYS C C 1
ATOM 7961 O O . LYS C 1 188 ? 5.803 -65.605 8.511 1.00 22.00 188 LYS C O 1
ATOM 7967 N N . GLY C 1 189 ? 4.146 -65.796 6.957 1.00 18.12 189 GLY C N 1
ATOM 7968 C CA . GLY C 1 189 ? 3.225 -66.575 7.777 1.00 17.56 189 GLY C CA 1
ATOM 7969 C C . GLY C 1 189 ? 1.953 -65.848 8.189 1.00 17.04 189 GLY C C 1
ATOM 7970 O O . GLY C 1 189 ? 1.730 -64.693 7.827 1.00 18.31 189 GLY C O 1
ATOM 7971 N N . SER C 1 190 ? 1.104 -66.590 8.904 1.00 17.03 190 SER C N 1
ATOM 7972 C CA . SER C 1 190 ? -0.109 -66.060 9.534 1.00 16.29 190 SER C CA 1
ATOM 7973 C C . SER C 1 190 ? 0.195 -64.959 10.555 1.00 15.32 190 SER C C 1
ATOM 7974 O O . SER C 1 190 ? 1.339 -64.749 10.975 1.00 16.60 190 SER C O 1
ATOM 7977 N N . ILE C 1 191 ? -0.875 -64.262 10.960 1.00 15.67 191 ILE C N 1
ATOM 7978 C CA . ILE C 1 191 ? -0.770 -63.251 12.014 1.00 15.48 191 ILE C CA 1
ATOM 7979 C C . ILE C 1 191 ? -0.100 -63.832 13.266 1.00 14.58 191 ILE C C 1
ATOM 7980 O O . ILE C 1 191 ? 0.847 -63.256 13.801 1.00 15.75 191 ILE C O 1
ATOM 7985 N N . THR C 1 192 ? -0.543 -65.009 13.707 1.00 15.61 192 THR C N 1
ATOM 7986 C CA . THR C 1 192 ? -0.009 -65.576 14.934 1.00 15.67 192 THR C CA 1
ATOM 7987 C C . THR C 1 192 ? 1.467 -65.978 14.769 1.00 15.28 192 THR C C 1
ATOM 7988 O O . THR C 1 192 ? 2.304 -65.772 15.650 1.00 16.88 192 THR C O 1
ATOM 7992 N N . GLU C 1 193 ? 1.808 -66.510 13.588 1.00 16.19 193 GLU C N 1
ATOM 7993 C CA . GLU C 1 193 ? 3.188 -66.890 13.314 1.00 16.12 193 GLU C CA 1
ATOM 7994 C C . GLU C 1 193 ? 4.120 -65.660 13.278 1.00 14.91 193 GLU C C 1
ATOM 7995 O O . GLU C 1 193 ? 5.210 -65.662 13.852 1.00 16.83 193 GLU C O 1
ATOM 8001 N N . GLN C 1 194 ? 3.655 -64.588 12.646 1.00 15.70 194 GLN C N 1
ATOM 8002 C CA . GLN C 1 194 ? 4.436 -63.360 12.601 1.00 15.78 194 GLN C CA 1
ATOM 8003 C C . GLN C 1 194 ? 4.575 -62.692 13.993 1.00 15.88 194 GLN C C 1
ATOM 8004 O O . GLN C 1 194 ? 5.648 -62.168 14.342 1.00 16.68 194 GLN C O 1
ATOM 8010 N N . LEU C 1 195 ? 3.502 -62.753 14.805 1.00 16.02 195 LEU C N 1
ATOM 8011 C CA . LEU C 1 195 ? 3.566 -62.319 16.217 1.00 15.77 195 LEU C CA 1
ATOM 8012 C C . LEU C 1 195 ? 4.696 -63.036 16.983 1.00 15.23 195 LEU C C 1
ATOM 8013 O O . LEU C 1 195 ? 5.477 -62.424 17.702 1.00 16.29 195 LEU C O 1
ATOM 8018 N N . LEU C 1 196 ? 4.792 -64.353 16.799 1.00 16.10 196 LEU C N 1
ATOM 8019 C CA . LEU C 1 196 ? 5.806 -65.143 17.496 1.00 16.25 196 LEU C CA 1
ATOM 8020 C C . LEU C 1 196 ? 7.225 -64.801 17.012 1.00 16.40 196 LEU C C 1
ATOM 8021 O O . LEU C 1 196 ? 8.147 -64.735 17.810 1.00 17.48 196 LEU C O 1
ATOM 8026 N N . ASN C 1 197 ? 7.361 -64.511 15.719 1.00 16.80 197 ASN C N 1
ATOM 8027 C CA . ASN C 1 197 ? 8.643 -64.023 15.180 1.00 16.98 197 ASN C CA 1
ATOM 8028 C C . ASN C 1 197 ? 9.028 -62.637 15.689 1.00 16.57 197 ASN C C 1
ATOM 8029 O O . ASN C 1 197 ? 10.188 -62.359 15.975 1.00 18.18 197 ASN C O 1
ATOM 8034 N N . ALA C 1 198 ? 8.022 -61.759 15.839 1.00 16.78 198 ALA C N 1
ATOM 8035 C CA . ALA C 1 198 ? 8.270 -60.374 16.236 1.00 16.74 198 ALA C CA 1
ATOM 8036 C C . ALA C 1 198 ? 8.853 -60.279 17.647 1.00 16.38 198 ALA C C 1
ATOM 8037 O O . ALA C 1 198 ? 9.698 -59.431 17.937 1.00 17.60 198 ALA C O 1
ATOM 8039 N N . ARG C 1 199 ? 8.397 -61.173 18.527 1.00 16.47 199 ARG C N 1
ATOM 8040 C CA . ARG C 1 199 ? 9.008 -61.374 19.847 1.00 16.45 199 ARG C CA 1
ATOM 8041 C C . ARG C 1 199 ? 9.104 -60.066 20.654 1.00 16.20 199 ARG C C 1
ATOM 8042 O O . ARG C 1 199 ? 10.158 -59.657 21.123 1.00 17.18 199 ARG C O 1
ATOM 8050 N N . ALA C 1 200 ? 7.958 -59.396 20.816 1.00 16.18 200 ALA C N 1
ATOM 8051 C CA . ALA C 1 200 ? 7.871 -58.307 21.792 1.00 15.92 200 ALA C CA 1
ATOM 8052 C C . ALA C 1 200 ? 8.221 -58.855 23.178 1.00 15.47 200 ALA C C 1
ATOM 8053 O O . ALA C 1 200 ? 8.008 -60.040 23.456 1.00 16.75 200 ALA C O 1
ATOM 8055 N N . ASP C 1 201 ? 8.771 -58.015 24.039 1.00 15.59 201 ASP C N 1
ATOM 8056 C CA . ASP C 1 201 ? 9.074 -58.440 25.404 1.00 15.51 201 ASP C CA 1
ATOM 8057 C C . ASP C 1 201 ? 7.825 -58.824 26.209 1.00 14.91 201 ASP C C 1
ATOM 8058 O O . ASP C 1 201 ? 7.872 -59.755 27.021 1.00 15.52 201 ASP C O 1
ATOM 8063 N N . VAL C 1 202 ? 6.735 -58.077 25.979 1.00 14.57 202 VAL C N 1
ATOM 8064 C CA . VAL C 1 202 ? 5.457 -58.308 26.686 1.00 14.16 202 VAL C CA 1
ATOM 8065 C C . VAL C 1 202 ? 4.288 -58.257 25.724 1.00 13.39 202 VAL C C 1
ATOM 8066 O O . VAL C 1 202 ? 4.076 -57.215 25.079 1.00 15.75 202 VAL C O 1
ATOM 8070 N N . THR C 1 203 ? 3.524 -59.345 25.631 1.00 13.58 203 THR C N 1
ATOM 8071 C CA . THR C 1 203 ? 2.327 -59.410 24.823 1.00 14.07 203 THR C CA 1
ATOM 8072 C C . THR C 1 203 ? 1.221 -60.008 25.705 1.00 13.76 203 THR C C 1
ATOM 8073 O O . THR C 1 203 ? 1.387 -61.125 26.206 1.00 14.94 203 THR C O 1
ATOM 8077 N N . LEU C 1 204 ? 0.118 -59.264 25.881 1.00 13.56 204 LEU C N 1
ATOM 8078 C CA . LEU C 1 204 ? -0.950 -59.645 26.822 1.00 13.49 204 LEU C CA 1
ATOM 8079 C C . LEU C 1 204 ? -2.319 -59.416 26.200 1.00 12.74 204 LEU C C 1
ATOM 8080 O O . LEU C 1 204 ? -2.615 -58.284 25.755 1.00 13.85 204 LEU C O 1
ATOM 8085 N N . GLY C 1 205 ? -3.171 -60.445 26.167 1.00 13.22 205 GLY C N 1
ATOM 8086 C CA . GLY C 1 205 ? -4.510 -60.321 25.601 1.00 13.14 205 GLY C CA 1
ATOM 8087 C C . GLY C 1 205 ? -5.293 -61.621 25.529 1.00 12.67 205 GLY C C 1
ATOM 8088 O O . GLY C 1 205 ? -4.964 -62.587 26.232 1.00 13.85 205 GLY C O 1
ATOM 8089 N N . GLY C 1 206 ? -6.304 -61.656 24.668 1.00 13.14 206 GLY C N 1
ATOM 8090 C CA . GLY C 1 206 ? -7.053 -62.884 24.369 1.00 13.47 206 GLY C CA 1
ATOM 8091 C C . GLY C 1 206 ? -6.475 -63.633 23.172 1.00 13.19 206 GLY C C 1
ATOM 8092 O O . GLY C 1 206 ? -5.342 -63.378 22.744 1.00 14.77 206 GLY C O 1
ATOM 8093 N N . GLY C 1 207 ? -7.289 -64.524 22.617 1.00 14.30 207 GLY C N 1
ATOM 8094 C CA . GLY C 1 207 ? -6.922 -65.234 21.384 1.00 14.26 207 GLY C CA 1
ATOM 8095 C C . GLY C 1 207 ? -6.107 -66.509 21.544 1.00 14.92 207 GLY C C 1
ATOM 8096 O O . GLY C 1 207 ? -5.295 -66.847 20.660 1.00 16.04 207 GLY C O 1
ATOM 8097 N N . ALA C 1 208 ? -6.337 -67.250 22.627 1.00 14.98 208 ALA C N 1
ATOM 8098 C CA . ALA C 1 208 ? -5.720 -68.566 22.779 1.00 14.71 208 ALA C CA 1
ATOM 8099 C C . ALA C 1 208 ? -6.144 -69.542 21.668 1.00 15.49 208 ALA C C 1
ATOM 8100 O O . ALA C 1 208 ? -5.382 -70.470 21.346 1.00 16.64 208 ALA C O 1
ATOM 8102 N N . LYS C 1 209 ? -7.341 -69.391 21.114 1.00 15.58 209 LYS C N 1
ATOM 8103 C CA . LYS C 1 209 ? -7.899 -70.380 20.180 1.00 16.12 209 LYS C CA 1
ATOM 8104 C C . LYS C 1 209 ? -6.938 -70.725 19.049 1.00 15.29 209 LYS C C 1
ATOM 8105 O O . LYS C 1 209 ? -6.713 -71.925 18.745 1.00 16.96 209 LYS C O 1
ATOM 8111 N N . THR C 1 210 ? -6.366 -69.707 18.414 1.00 15.71 210 THR C N 1
ATOM 8112 C CA . THR C 1 210 ? -5.555 -69.936 17.209 1.00 15.85 210 THR C CA 1
ATOM 8113 C C . THR C 1 210 ? -4.254 -70.656 17.542 1.00 16.25 210 THR C C 1
ATOM 8114 O O . THR C 1 210 ? -3.659 -71.297 16.663 1.00 17.19 210 THR C O 1
ATOM 8118 N N . PHE C 1 211 ? -3.792 -70.589 18.785 1.00 16.43 211 PHE C N 1
ATOM 8119 C CA . PHE C 1 211 ? -2.571 -71.282 19.185 1.00 16.80 211 PHE C CA 1
ATOM 8120 C C . PHE C 1 211 ? -2.673 -72.814 19.177 1.00 17.51 211 PHE C C 1
ATOM 8121 O O . PHE C 1 211 ? -1.644 -73.501 19.231 1.00 19.25 211 PHE C O 1
ATOM 8129 N N . ALA C 1 212 ? -3.886 -73.345 19.038 1.00 17.96 212 ALA C N 1
ATOM 8130 C CA . ALA C 1 212 ? -4.091 -74.785 18.876 1.00 18.70 212 ALA C CA 1
ATOM 8131 C C . ALA C 1 212 ? -3.788 -75.287 17.452 1.00 18.73 212 ALA C C 1
ATOM 8132 O O . ALA C 1 212 ? -3.658 -76.514 17.237 1.00 20.77 212 ALA C O 1
ATOM 8134 N N . GLU C 1 213 ? -3.701 -74.366 16.487 1.00 18.84 213 GLU C N 1
ATOM 8135 C CA . GLU C 1 213 ? -3.368 -74.718 15.098 1.00 18.98 213 GLU C CA 1
ATOM 8136 C C . GLU C 1 213 ? -1.907 -75.172 14.985 1.00 18.93 213 GLU C C 1
ATOM 8137 O O . GLU C 1 213 ? -1.046 -74.796 15.787 1.00 19.34 213 GLU C O 1
ATOM 8143 N N . THR C 1 214 ? -1.654 -76.020 13.974 1.00 20.39 214 THR C N 1
ATOM 8144 C CA A THR C 1 214 ? -0.298 -76.514 13.719 0.47 20.73 214 THR C CA 1
ATOM 8145 C CA B THR C 1 214 ? -0.337 -76.578 13.682 0.53 20.88 214 THR C CA 1
ATOM 8146 C C . THR C 1 214 ? 0.297 -75.881 12.468 1.00 20.09 214 THR C C 1
ATOM 8147 O O . THR C 1 214 ? -0.391 -75.631 11.476 1.00 21.55 214 THR C O 1
ATOM 8154 N N . ALA C 1 215 ? 1.592 -75.594 12.544 1.00 19.76 215 ALA C N 1
ATOM 8155 C CA . ALA C 1 215 ? 2.328 -74.991 11.416 1.00 19.43 215 ALA C CA 1
ATOM 8156 C C . ALA C 1 215 ? 2.463 -75.988 10.246 1.00 19.56 215 ALA C C 1
ATOM 8157 O O . ALA C 1 215 ? 2.686 -77.185 10.468 1.00 21.44 215 ALA C O 1
ATOM 8159 N N . THR C 1 216 ? 2.300 -75.467 9.027 1.00 20.20 216 THR C N 1
ATOM 8160 C CA . THR C 1 216 ? 2.336 -76.222 7.755 1.00 20.47 216 THR C CA 1
ATOM 8161 C C . THR C 1 216 ? 3.727 -76.312 7.114 1.00 20.62 216 THR C C 1
ATOM 8162 O O . THR C 1 216 ? 3.889 -77.008 6.102 1.00 22.97 216 THR C O 1
ATOM 8166 N N . ALA C 1 217 ? 4.709 -75.631 7.695 1.00 20.78 217 ALA C N 1
ATOM 8167 C CA . ALA C 1 217 ? 6.059 -75.504 7.143 1.00 20.94 217 ALA C CA 1
ATOM 8168 C C . ALA C 1 217 ? 6.998 -74.939 8.209 1.00 21.31 217 ALA C C 1
ATOM 8169 O O . ALA C 1 217 ? 6.583 -74.690 9.366 1.00 22.32 217 ALA C O 1
ATOM 8171 N N . GLY C 1 218 ? 8.254 -74.732 7.830 1.00 21.86 218 GLY C N 1
ATOM 8172 C CA . GLY C 1 218 ? 9.252 -74.134 8.696 1.00 21.49 218 GLY C CA 1
ATOM 8173 C C . GLY C 1 218 ? 9.771 -75.028 9.804 1.00 21.42 218 GLY C C 1
ATOM 8174 O O . GLY C 1 218 ? 9.482 -76.238 9.842 1.00 23.19 218 GLY C O 1
ATOM 8175 N N . GLU C 1 219 ? 10.539 -74.420 10.710 1.00 22.03 219 GLU C N 1
ATOM 8176 C CA . GLU C 1 219 ? 11.257 -75.143 11.761 1.00 21.20 219 GLU C CA 1
ATOM 8177 C C . GLU C 1 219 ? 10.338 -75.871 12.739 1.00 21.31 219 GLU C C 1
ATOM 8178 O O . GLU C 1 219 ? 10.695 -76.926 13.277 1.00 23.35 219 GLU C O 1
ATOM 8184 N N . TRP C 1 220 ? 9.156 -75.306 12.980 1.00 20.75 220 TRP C N 1
ATOM 8185 C CA . TRP C 1 220 ? 8.202 -75.909 13.914 1.00 19.49 220 TRP C CA 1
ATOM 8186 C C . TRP C 1 220 ? 7.008 -76.564 13.198 1.00 19.60 220 TRP C C 1
ATOM 8187 O O . TRP C 1 220 ? 5.917 -76.707 13.769 1.00 21.23 220 TRP C O 1
ATOM 8198 N N . GLN C 1 221 ? 7.248 -77.070 11.981 1.00 20.17 221 GLN C N 1
ATOM 8199 C CA . GLN C 1 221 ? 6.212 -77.750 11.204 1.00 19.72 221 GLN C CA 1
ATOM 8200 C C . GLN C 1 221 ? 5.667 -78.910 12.040 1.00 20.71 221 GLN C C 1
ATOM 8201 O O . GLN C 1 221 ? 6.444 -79.667 12.648 1.00 22.56 221 GLN C O 1
ATOM 8207 N N . GLY C 1 222 ? 4.342 -79.050 12.070 1.00 21.04 222 GLY C N 1
ATOM 8208 C CA . GLY C 1 222 ? 3.707 -80.168 12.746 1.00 21.18 222 GLY C CA 1
ATOM 8209 C C . GLY C 1 222 ? 3.459 -79.971 14.234 1.00 21.39 222 GLY C C 1
ATOM 8210 O O . GLY C 1 222 ? 2.755 -80.774 14.853 1.00 23.54 222 GLY C O 1
ATOM 8211 N N . LYS C 1 223 ? 4.036 -78.918 14.815 1.00 21.24 223 LYS C N 1
ATOM 8212 C CA . LYS C 1 223 ? 3.782 -78.543 16.201 1.00 20.31 223 LYS C CA 1
ATOM 8213 C C . LYS C 1 223 ? 2.701 -77.472 16.259 1.00 19.68 223 LYS C C 1
ATOM 8214 O O . LYS C 1 223 ? 2.530 -76.715 15.311 1.00 21.26 223 LYS C O 1
ATOM 8220 N N . THR C 1 224 ? 1.954 -77.446 17.359 1.00 19.62 224 THR C N 1
ATOM 8221 C CA . THR C 1 224 ? 0.972 -76.387 17.564 1.00 18.82 224 THR C CA 1
ATOM 8222 C C . THR C 1 224 ? 1.736 -75.092 17.797 1.00 18.03 224 THR C C 1
ATOM 8223 O O . THR C 1 224 ? 2.918 -75.094 18.196 1.00 18.89 224 THR C O 1
ATOM 8227 N N . LEU C 1 225 ? 1.053 -73.970 17.582 1.00 17.73 225 LEU C N 1
ATOM 8228 C CA . LEU C 1 225 ? 1.695 -72.680 17.771 1.00 17.13 225 LEU C CA 1
ATOM 8229 C C . LEU C 1 225 ? 1.980 -72.419 19.259 1.00 16.91 225 LEU C C 1
ATOM 8230 O O . LEU C 1 225 ? 2.958 -71.769 19.591 1.00 17.15 225 LEU C O 1
ATOM 8235 N N . ARG C 1 226 ? 1.163 -72.987 20.158 1.00 17.52 226 ARG C N 1
ATOM 8236 C CA . ARG C 1 226 ? 1.497 -72.989 21.586 1.00 17.79 226 ARG C CA 1
ATOM 8237 C C . ARG C 1 226 ? 2.810 -73.743 21.854 1.00 17.48 226 ARG C C 1
ATOM 8238 O O . ARG C 1 226 ? 3.687 -73.252 22.551 1.00 18.14 226 ARG C O 1
ATOM 8246 N N . GLU C 1 227 ? 2.935 -74.932 21.266 1.00 18.72 227 GLU C N 1
ATOM 8247 C CA . GLU C 1 227 ? 4.178 -75.726 21.371 1.00 18.69 227 GLU C CA 1
ATOM 8248 C C . GLU C 1 227 ? 5.385 -74.942 20.822 1.00 18.21 227 GLU C C 1
ATOM 8249 O O . GLU C 1 227 ? 6.472 -74.947 21.426 1.00 19.75 227 GLU C O 1
ATOM 8255 N N . GLN C 1 228 ? 5.165 -74.233 19.713 1.00 18.16 228 GLN C N 1
ATOM 8256 C CA . GLN C 1 228 ? 6.208 -73.386 19.132 1.00 18.00 228 GLN C CA 1
ATOM 8257 C C . GLN C 1 228 ? 6.658 -72.297 20.108 1.00 17.73 228 GLN C C 1
ATOM 8258 O O . GLN C 1 228 ? 7.844 -72.099 20.350 1.00 18.65 228 GLN C O 1
ATOM 8264 N N . ALA C 1 229 ? 5.691 -71.566 20.683 1.00 17.49 229 ALA C N 1
ATOM 8265 C CA . ALA C 1 229 ? 6.015 -70.522 21.646 1.00 17.79 229 ALA C CA 1
ATOM 8266 C C . ALA C 1 229 ? 6.858 -71.085 22.806 1.00 17.54 229 ALA C C 1
ATOM 8267 O O . ALA C 1 229 ? 7.867 -70.505 23.206 1.00 18.19 229 ALA C O 1
ATOM 8269 N N . GLN C 1 230 ? 6.435 -72.221 23.357 1.00 18.88 230 GLN C N 1
ATOM 8270 C CA . GLN C 1 230 ? 7.192 -72.880 24.436 1.00 20.26 230 GLN C CA 1
ATOM 8271 C C . GLN C 1 230 ? 8.627 -73.246 23.991 1.00 19.36 230 GLN C C 1
ATOM 8272 O O . GLN C 1 230 ? 9.590 -72.980 24.719 1.00 19.96 230 GLN C O 1
ATOM 8278 N N . ALA C 1 231 ? 8.751 -73.811 22.787 1.00 19.56 231 ALA C N 1
ATOM 8279 C CA . ALA C 1 231 ? 10.064 -74.211 22.231 1.00 19.53 231 ALA C CA 1
ATOM 8280 C C . ALA C 1 231 ? 11.009 -73.020 22.097 1.00 19.64 231 ALA C C 1
ATOM 8281 O O . ALA C 1 231 ? 12.229 -73.131 22.343 1.00 21.93 231 ALA C O 1
ATOM 8283 N N . ARG C 1 232 ? 10.429 -71.875 21.746 1.00 19.42 232 ARG C N 1
ATOM 8284 C CA . ARG C 1 232 ? 11.168 -70.659 21.450 1.00 18.68 232 ARG C CA 1
ATOM 8285 C C . ARG C 1 232 ? 11.468 -69.786 22.682 1.00 18.62 232 ARG C C 1
ATOM 8286 O O . ARG C 1 232 ? 12.009 -68.692 22.548 1.00 19.78 232 ARG C O 1
ATOM 8294 N N . GLY C 1 233 ? 11.156 -70.274 23.888 1.00 18.48 233 GLY C N 1
ATOM 8295 C CA . GLY C 1 233 ? 11.574 -69.596 25.121 1.00 18.14 233 GLY C CA 1
ATOM 8296 C C . GLY C 1 233 ? 10.577 -68.624 25.747 1.00 17.94 233 GLY C C 1
ATOM 8297 O O . GLY C 1 233 ? 10.932 -67.909 26.676 1.00 19.16 233 GLY C O 1
ATOM 8298 N N . TYR C 1 234 ? 9.361 -68.595 25.219 1.00 17.83 234 TYR C N 1
ATOM 8299 C CA . TYR C 1 234 ? 8.318 -67.736 25.796 1.00 17.30 234 TYR C CA 1
ATOM 8300 C C . TYR C 1 234 ? 7.869 -68.247 27.168 1.00 17.84 234 TYR C C 1
ATOM 8301 O O . TYR C 1 234 ? 7.793 -69.473 27.395 1.00 19.25 234 TYR C O 1
ATOM 8310 N N . GLN C 1 235 ? 7.586 -67.295 28.071 1.00 17.96 235 GLN C N 1
ATOM 8311 C CA A GLN C 1 235 ? 6.872 -67.544 29.345 0.54 18.38 235 GLN C CA 1
ATOM 8312 C CA B GLN C 1 235 ? 6.887 -67.610 29.306 0.46 17.93 235 GLN C CA 1
ATOM 8313 C C . GLN C 1 235 ? 5.384 -67.400 29.072 1.00 17.38 235 GLN C C 1
ATOM 8314 O O . GLN C 1 235 ? 4.920 -66.268 28.839 1.00 18.44 235 GLN C O 1
ATOM 8325 N N . LEU C 1 236 ? 4.627 -68.491 29.113 1.00 17.35 236 LEU C N 1
ATOM 8326 C CA . LEU C 1 236 ? 3.192 -68.471 28.839 1.00 17.11 236 LEU C CA 1
ATOM 8327 C C . LEU C 1 236 ? 2.405 -68.421 30.152 1.00 17.02 236 LEU C C 1
ATOM 8328 O O . LEU C 1 236 ? 2.654 -69.234 31.031 1.00 18.61 236 LEU C O 1
ATOM 8333 N N . VAL C 1 237 ? 1.480 -67.455 30.273 1.00 15.97 237 VAL C N 1
ATOM 8334 C CA . VAL C 1 237 ? 0.573 -67.348 31.427 1.00 15.95 237 VAL C CA 1
ATOM 8335 C C . VAL C 1 237 ? -0.869 -67.265 30.919 1.00 15.56 237 VAL C C 1
ATOM 8336 O O . VAL C 1 237 ? -1.124 -66.810 29.808 1.00 16.21 237 VAL C O 1
ATOM 8340 N N . SER C 1 238 ? -1.809 -67.705 31.751 1.00 15.54 238 SER C N 1
ATOM 8341 C CA . SER C 1 238 ? -3.200 -67.827 31.327 1.00 16.40 238 SER C CA 1
ATOM 8342 C C . SER C 1 238 ? -4.233 -67.217 32.296 1.00 15.40 238 SER C C 1
ATOM 8343 O O . SER C 1 238 ? -5.425 -67.271 31.996 1.00 15.84 238 SER C O 1
ATOM 8346 N N . ASP C 1 239 ? -3.770 -66.674 33.423 1.00 15.41 239 ASP C N 1
ATOM 8347 C CA . ASP C 1 239 ? -4.681 -66.087 34.416 1.00 15.50 239 ASP C CA 1
ATOM 8348 C C . ASP C 1 239 ? -3.964 -65.043 35.232 1.00 15.23 239 ASP C C 1
ATOM 8349 O O . ASP C 1 239 ? -2.763 -64.819 35.078 1.00 15.10 239 ASP C O 1
ATOM 8354 N N . ALA C 1 240 ? -4.717 -64.364 36.102 1.00 14.44 240 ALA C N 1
ATOM 8355 C CA . ALA C 1 240 ? -4.170 -63.239 36.839 1.00 15.05 240 ALA C CA 1
ATOM 8356 C C . ALA C 1 240 ? -3.101 -63.611 37.872 1.00 15.38 240 ALA C C 1
ATOM 8357 O O . ALA C 1 240 ? -2.106 -62.899 38.015 1.00 15.54 240 ALA C O 1
ATOM 8359 N N . ALA C 1 241 ? -3.308 -64.694 38.616 1.00 15.92 241 ALA C N 1
ATOM 8360 C CA . ALA C 1 241 ? -2.317 -65.099 39.618 1.00 16.69 241 ALA C CA 1
ATOM 8361 C C . ALA C 1 241 ? -0.973 -65.416 38.944 1.00 16.54 241 ALA C C 1
ATOM 8362 O O . ALA C 1 241 ? 0.065 -64.998 39.453 1.00 17.27 241 ALA C O 1
ATOM 8364 N N . SER C 1 242 ? -1.012 -66.090 37.792 1.00 16.72 242 SER C N 1
ATOM 8365 C CA A SER C 1 242 ? 0.230 -66.409 37.062 0.55 17.16 242 SER C CA 1
ATOM 8366 C CA B SER C 1 242 ? 0.212 -66.404 37.045 0.45 17.26 242 SER C CA 1
ATOM 8367 C C . SER C 1 242 ? 0.872 -65.143 36.478 1.00 17.02 242 SER C C 1
ATOM 8368 O O . SER C 1 242 ? 2.092 -64.986 36.541 1.00 17.65 242 SER C O 1
ATOM 8373 N N . LEU C 1 243 ? 0.066 -64.223 35.941 1.00 15.92 243 LEU C N 1
ATOM 8374 C CA . LEU C 1 243 ? 0.594 -62.936 35.467 1.00 15.89 243 LEU C CA 1
ATOM 8375 C C . LEU C 1 243 ? 1.253 -62.160 36.599 1.00 15.82 243 LEU C C 1
ATOM 8376 O O . LEU C 1 243 ? 2.341 -61.604 36.449 1.00 16.14 243 LEU C O 1
ATOM 8381 N N . ASN C 1 244 ? 0.568 -62.088 37.745 1.00 15.54 244 ASN C N 1
ATOM 8382 C CA . ASN C 1 244 ? 1.033 -61.246 38.848 1.00 15.66 244 ASN C CA 1
ATOM 8383 C C . ASN C 1 244 ? 2.415 -61.652 39.391 1.00 17.02 244 ASN C C 1
ATOM 8384 O O . ASN C 1 244 ? 3.171 -60.808 39.854 1.00 17.54 244 ASN C O 1
ATOM 8389 N N . SER C 1 245 ? 2.727 -62.945 39.300 1.00 17.70 245 SER C N 1
ATOM 8390 C CA A SER C 1 245 ? 3.978 -63.510 39.817 0.35 18.58 245 SER C CA 1
ATOM 8391 C CA B SER C 1 245 ? 3.984 -63.475 39.836 0.65 18.40 245 SER C CA 1
ATOM 8392 C C . SER C 1 245 ? 5.194 -63.270 38.912 1.00 18.71 245 SER C C 1
ATOM 8393 O O . SER C 1 245 ? 6.334 -63.531 39.329 1.00 19.92 245 SER C O 1
ATOM 8398 N N . VAL C 1 246 ? 4.971 -62.781 37.690 1.00 18.24 246 VAL C N 1
ATOM 8399 C CA . VAL C 1 246 ? 6.078 -62.597 36.713 1.00 18.03 246 VAL C CA 1
ATOM 8400 C C . VAL C 1 246 ? 6.936 -61.421 37.167 1.00 18.91 246 VAL C C 1
ATOM 8401 O O . VAL C 1 246 ? 6.409 -60.327 37.413 1.00 20.46 246 VAL C O 1
ATOM 8405 N N . THR C 1 247 ? 8.256 -61.641 37.275 1.00 20.05 247 THR C N 1
ATOM 8406 C CA . THR C 1 247 ? 9.201 -60.633 37.757 1.00 20.67 247 THR C CA 1
ATOM 8407 C C . THR C 1 247 ? 10.125 -60.024 36.675 1.00 19.88 247 THR C C 1
ATOM 8408 O O . THR C 1 247 ? 10.715 -58.968 36.906 1.00 21.35 247 THR C O 1
ATOM 8412 N N . GLU C 1 248 ? 10.209 -60.660 35.505 1.00 19.10 248 GLU C N 1
ATOM 8413 C CA . GLU C 1 248 ? 11.063 -60.188 34.410 1.00 19.63 248 GLU C CA 1
ATOM 8414 C C . GLU C 1 248 ? 10.470 -60.624 33.070 1.00 18.32 248 GLU C C 1
ATOM 8415 O O . GLU C 1 248 ? 9.842 -61.680 32.964 1.00 19.33 248 GLU C O 1
ATOM 8421 N N . ALA C 1 249 ? 10.697 -59.805 32.043 1.00 18.77 249 ALA C N 1
ATOM 8422 C CA . ALA C 1 249 ? 10.354 -60.112 30.658 1.00 18.40 249 ALA C CA 1
ATOM 8423 C C . ALA C 1 249 ? 11.385 -59.410 29.765 1.00 18.36 249 ALA C C 1
ATOM 8424 O O . ALA C 1 249 ? 11.688 -58.233 29.966 1.00 19.04 249 ALA C O 1
ATOM 8426 N N . ASN C 1 250 ? 11.960 -60.157 28.818 1.00 18.04 250 ASN C N 1
ATOM 8427 C CA . ASN C 1 250 ? 13.056 -59.655 27.986 1.00 18.08 250 ASN C CA 1
ATOM 8428 C C . ASN C 1 250 ? 13.240 -60.593 26.794 1.00 17.51 250 ASN C C 1
ATOM 8429 O O . ASN C 1 250 ? 12.423 -61.485 26.568 1.00 17.88 250 ASN C O 1
ATOM 8434 N N . GLN C 1 251 ? 14.275 -60.369 25.977 1.00 18.65 251 GLN C N 1
ATOM 8435 C CA . GLN C 1 251 ? 14.436 -61.189 24.771 1.00 18.61 251 GLN C CA 1
ATOM 8436 C C . GLN C 1 251 ? 14.818 -62.660 25.040 1.00 19.03 251 GLN C C 1
ATOM 8437 O O . GLN C 1 251 ? 14.539 -63.514 24.203 1.00 19.94 251 GLN C O 1
ATOM 8443 N N . GLN C 1 252 ? 15.379 -62.950 26.209 1.00 20.26 252 GLN C N 1
ATOM 8444 C CA A GLN C 1 252 ? 15.694 -64.323 26.594 0.57 21.17 252 GLN C CA 1
ATOM 8445 C CA B GLN C 1 252 ? 15.690 -64.334 26.612 0.43 21.09 252 GLN C CA 1
ATOM 8446 C C . GLN C 1 252 ? 14.421 -65.039 27.054 1.00 20.86 252 GLN C C 1
ATOM 8447 O O . GLN C 1 252 ? 14.214 -66.214 26.756 1.00 22.08 252 GLN C O 1
ATOM 8458 N N . LYS C 1 253 ? 13.551 -64.298 27.749 1.00 20.28 253 LYS C N 1
ATOM 8459 C CA . LYS C 1 253 ? 12.321 -64.835 28.317 1.00 19.88 253 LYS C CA 1
ATOM 8460 C C . LYS C 1 253 ? 11.145 -63.857 28.068 1.00 18.21 253 LYS C C 1
ATOM 8461 O O . LYS C 1 253 ? 10.705 -63.134 28.985 1.00 18.60 253 LYS C O 1
ATOM 8467 N N . PRO C 1 254 ? 10.623 -63.841 26.833 1.00 16.62 254 PRO C N 1
ATOM 8468 C CA . PRO C 1 254 ? 9.525 -62.925 26.517 1.00 16.46 254 PRO C CA 1
ATOM 8469 C C . PRO C 1 254 ? 8.217 -63.470 27.094 1.00 16.20 254 PRO C C 1
ATOM 8470 O O . PRO C 1 254 ? 7.994 -64.676 27.160 1.00 18.17 254 PRO C O 1
ATOM 8474 N N . LEU C 1 255 ? 7.331 -62.549 27.483 1.00 15.81 255 LEU C N 1
ATOM 8475 C CA . LEU C 1 255 ? 6.071 -62.896 28.172 1.00 14.98 255 LEU C CA 1
ATOM 8476 C C . LEU C 1 255 ? 4.927 -62.899 27.178 1.00 14.42 255 LEU C C 1
ATOM 8477 O O . LEU C 1 255 ? 4.758 -61.917 26.421 1.00 15.34 255 LEU C O 1
ATOM 8482 N N . LEU C 1 256 ? 4.158 -63.981 27.161 1.00 14.88 256 LEU C N 1
ATOM 8483 C CA . LEU C 1 256 ? 2.963 -64.108 26.344 1.00 14.16 256 LEU C CA 1
ATOM 8484 C C . LEU C 1 256 ? 1.789 -64.543 27.240 1.00 14.67 256 LEU C C 1
ATOM 8485 O O . LEU C 1 256 ? 1.782 -65.667 27.740 1.00 16.04 256 LEU C O 1
ATOM 8490 N N . GLY C 1 257 ? 0.832 -63.629 27.444 1.00 14.56 257 GLY C N 1
ATOM 8491 C CA . GLY C 1 257 ? -0.358 -63.867 28.260 1.00 14.08 257 GLY C CA 1
ATOM 8492 C C . GLY C 1 257 ? -1.572 -64.047 27.378 1.00 13.72 257 GLY C C 1
ATOM 8493 O O . GLY C 1 257 ? -1.885 -63.156 26.576 1.00 14.79 257 GLY C O 1
ATOM 8494 N N . LEU C 1 258 ? -2.234 -65.197 27.515 1.00 13.97 258 LEU C N 1
ATOM 8495 C CA . LEU C 1 258 ? -3.409 -65.582 26.741 1.00 14.11 258 LEU C CA 1
ATOM 8496 C C . LEU C 1 258 ? -4.548 -65.863 27.722 1.00 14.59 258 LEU C C 1
ATOM 8497 O O . LEU C 1 258 ? -4.619 -66.934 28.320 1.00 16.23 258 LEU C O 1
ATOM 8502 N N . PHE C 1 259 ? -5.437 -64.886 27.891 1.00 13.91 259 PHE C N 1
ATOM 8503 C CA . PHE C 1 259 ? -6.362 -64.854 29.039 1.00 13.55 259 PHE C CA 1
ATOM 8504 C C . PHE C 1 259 ? -7.801 -65.257 28.683 1.00 14.02 259 PHE C C 1
ATOM 8505 O O . PHE C 1 259 ? -8.658 -65.307 29.573 1.00 14.93 259 PHE C O 1
ATOM 8513 N N . ALA C 1 260 ? -8.050 -65.562 27.408 1.00 14.03 260 ALA C N 1
ATOM 8514 C CA . ALA C 1 260 ? -9.335 -65.995 26.913 1.00 14.14 260 ALA C CA 1
ATOM 8515 C C . ALA C 1 260 ? -9.147 -66.730 25.580 1.00 14.03 260 ALA C C 1
ATOM 8516 O O . ALA C 1 260 ? -8.147 -66.529 24.887 1.00 15.15 260 ALA C O 1
ATOM 8518 N N . ASP C 1 261 ? -10.118 -67.563 25.225 1.00 15.06 261 ASP C N 1
ATOM 8519 C CA . ASP C 1 261 ? -10.112 -68.268 23.936 1.00 15.63 261 ASP C CA 1
ATOM 8520 C C . ASP C 1 261 ? -10.183 -67.265 22.772 1.00 15.31 261 ASP C C 1
ATOM 8521 O O . ASP C 1 261 ? -9.420 -67.354 21.797 1.00 16.78 261 ASP C O 1
ATOM 8526 N N . GLY C 1 262 ? -11.129 -66.324 22.881 1.00 15.20 262 GLY C N 1
ATOM 8527 C CA . GLY C 1 262 ? -11.342 -65.237 21.927 1.00 14.75 262 GLY C CA 1
ATOM 8528 C C . GLY C 1 262 ? -11.093 -63.901 22.608 1.00 14.14 262 GLY C C 1
ATOM 8529 O O . GLY C 1 262 ? -10.053 -63.703 23.208 1.00 14.48 262 GLY C O 1
ATOM 8530 N N . ASN C 1 263 ? -12.055 -62.990 22.520 1.00 14.03 263 ASN C N 1
ATOM 8531 C CA . ASN C 1 263 ? -11.978 -61.691 23.221 1.00 13.98 263 ASN C CA 1
ATOM 8532 C C . ASN C 1 263 ? -12.146 -61.862 24.726 1.00 13.98 263 ASN C C 1
ATOM 8533 O O . ASN C 1 263 ? -12.866 -62.755 25.178 1.00 14.73 263 ASN C O 1
ATOM 8538 N N . MET C 1 264 ? -11.466 -61.022 25.508 1.00 13.12 264 MET C N 1
ATOM 8539 C CA . MET C 1 264 ? -11.666 -61.043 26.958 1.00 13.30 264 MET C CA 1
ATOM 8540 C C . MET C 1 264 ? -13.066 -60.518 27.302 1.00 13.81 264 MET C C 1
ATOM 8541 O O . MET C 1 264 ? -13.622 -59.687 26.584 1.00 14.28 264 MET C O 1
ATOM 8546 N N . PRO C 1 265 ? -13.661 -61.015 28.398 1.00 14.03 265 PRO C N 1
ATOM 8547 C CA . PRO C 1 265 ? -15.027 -60.581 28.728 1.00 14.41 265 PRO C CA 1
ATOM 8548 C C . PRO C 1 265 ? -15.107 -59.101 29.096 1.00 13.58 265 PRO C C 1
ATOM 8549 O O . PRO C 1 265 ? -14.181 -58.570 29.707 1.00 14.25 265 PRO C O 1
ATOM 8553 N N . VAL C 1 266 ? -16.208 -58.452 28.725 1.00 13.60 266 VAL C N 1
ATOM 8554 C CA . VAL C 1 266 ? -16.393 -57.044 29.088 1.00 13.38 266 VAL C CA 1
ATOM 8555 C C . VAL C 1 266 ? -16.698 -56.873 30.582 1.00 12.98 266 VAL C C 1
ATOM 8556 O O . VAL C 1 266 ? -17.099 -57.811 31.287 1.00 13.88 266 VAL C O 1
ATOM 8560 N N . ARG C 1 267 ? -16.498 -55.648 31.055 1.00 12.59 267 ARG C N 1
ATOM 8561 C CA . ARG C 1 267 ? -16.686 -55.339 32.472 1.00 12.86 267 ARG C CA 1
ATOM 8562 C C . ARG C 1 267 ? -18.152 -55.261 32.924 1.00 12.26 267 ARG C C 1
ATOM 8563 O O . ARG C 1 267 ? -18.446 -55.666 34.066 1.00 13.17 267 ARG C O 1
ATOM 8571 N N . TRP C 1 268 ? -19.030 -54.687 32.096 1.00 12.70 268 TRP C N 1
ATOM 8572 C CA . TRP C 1 268 ? -20.409 -54.370 32.518 1.00 12.80 268 TRP C CA 1
ATOM 8573 C C . TRP C 1 268 ? -21.459 -55.034 31.633 1.00 13.23 268 TRP C C 1
ATOM 8574 O O . TRP C 1 268 ? -21.299 -55.145 30.404 1.00 14.94 268 TRP C O 1
ATOM 8585 N N . LEU C 1 269 ? -22.550 -55.410 32.286 1.00 14.74 269 LEU C N 1
ATOM 8586 C CA . LEU C 1 269 ? -23.735 -55.961 31.649 1.00 15.15 269 LEU C CA 1
ATOM 8587 C C . LEU C 1 269 ? -24.901 -54.960 31.605 1.00 15.55 269 LEU C C 1
ATOM 8588 O O . LEU C 1 269 ? -25.164 -54.226 32.575 1.00 16.33 269 LEU C O 1
ATOM 8593 N N . GLY C 1 270 ? -25.611 -54.968 30.481 1.00 14.91 270 GLY C N 1
ATOM 8594 C CA . GLY C 1 270 ? -26.924 -54.338 30.333 1.00 14.61 270 GLY C CA 1
ATOM 8595 C C . GLY C 1 270 ? -27.614 -54.880 29.087 1.00 14.63 270 GLY C C 1
ATOM 8596 O O . GLY C 1 270 ? -26.975 -55.603 28.294 1.00 14.96 270 GLY C O 1
ATOM 8597 N N . PRO C 1 271 ? -28.894 -54.534 28.881 1.00 14.80 271 PRO C N 1
ATOM 8598 C CA . PRO C 1 271 ? -29.595 -55.007 27.693 1.00 15.15 271 PRO C CA 1
ATOM 8599 C C . PRO C 1 271 ? -29.176 -54.314 26.406 1.00 14.67 271 PRO C C 1
ATOM 8600 O O . PRO C 1 271 ? -28.753 -53.158 26.426 1.00 15.07 271 PRO C O 1
ATOM 8604 N N . LYS C 1 272 ? -29.403 -54.981 25.281 1.00 14.76 272 LYS C N 1
ATOM 8605 C CA . LYS C 1 272 ? -29.237 -54.360 23.972 1.00 14.89 272 LYS C CA 1
ATOM 8606 C C . LYS C 1 272 ? -30.286 -53.255 23.810 1.00 14.21 272 LYS C C 1
ATOM 8607 O O . LYS C 1 272 ? -31.410 -53.386 24.323 1.00 15.21 272 LYS C O 1
ATOM 8613 N N . ALA C 1 273 ? -29.916 -52.162 23.138 1.00 13.99 273 ALA C N 1
ATOM 8614 C CA . ALA C 1 273 ? -30.887 -51.157 22.700 1.00 13.98 273 ALA C CA 1
ATOM 8615 C C . ALA C 1 273 ? -31.920 -51.771 21.740 1.00 14.37 273 ALA C C 1
ATOM 8616 O O . ALA C 1 273 ? -31.633 -52.755 21.042 1.00 15.94 273 ALA C O 1
ATOM 8618 N N . THR C 1 274 ? -33.114 -51.189 21.720 1.00 14.86 274 THR C N 1
ATOM 8619 C CA . THR C 1 274 ? -34.228 -51.730 20.951 1.00 15.78 274 THR C CA 1
ATOM 8620 C C . THR C 1 274 ? -35.003 -50.616 20.241 1.00 15.14 274 THR C C 1
ATOM 8621 O O . THR C 1 274 ? -34.849 -49.427 20.539 1.00 15.41 274 THR C O 1
ATOM 8625 N N . TYR C 1 275 ? -35.852 -50.992 19.285 1.00 16.02 275 TYR C N 1
ATOM 8626 C CA . TYR C 1 275 ? -36.727 -50.022 18.615 1.00 15.55 275 TYR C CA 1
ATOM 8627 C C . TYR C 1 275 ? -37.615 -49.310 19.641 1.00 16.09 275 TYR C C 1
ATOM 8628 O O . TYR C 1 275 ? -38.350 -49.962 20.398 1.00 17.04 275 TYR C O 1
ATOM 8637 N N . HIS C 1 276 ? -37.529 -47.972 19.672 1.00 15.54 276 HIS C N 1
ATOM 8638 C CA . HIS C 1 276 ? -38.266 -47.155 20.633 1.00 15.59 276 HIS C CA 1
ATOM 8639 C C . HIS C 1 276 ? -37.982 -47.544 22.101 1.00 15.05 276 HIS C C 1
ATOM 8640 O O . HIS C 1 276 ? -38.823 -47.333 22.978 1.00 16.12 276 HIS C O 1
ATOM 8647 N N . GLY C 1 277 ? -36.795 -48.072 22.377 1.00 15.05 277 GLY C N 1
ATOM 8648 C CA . GLY C 1 277 ? -36.454 -48.542 23.720 1.00 15.52 277 GLY C CA 1
ATOM 8649 C C . GLY C 1 277 ? -36.498 -47.470 24.796 1.00 15.41 277 GLY C C 1
ATOM 8650 O O . GLY C 1 277 ? -36.817 -47.753 25.960 1.00 17.34 277 GLY C O 1
ATOM 8651 N N . ASN C 1 278 ? -36.184 -46.234 24.427 1.00 15.55 278 ASN C N 1
ATOM 8652 C CA . ASN C 1 278 ? -36.291 -45.125 25.371 1.00 15.95 278 ASN C CA 1
ATOM 8653 C C . ASN C 1 278 ? -37.723 -44.778 25.774 1.00 16.82 278 ASN C C 1
ATOM 8654 O O . ASN C 1 278 ? -37.939 -44.183 26.833 1.00 18.37 278 ASN C O 1
ATOM 8659 N N . ILE C 1 279 ? -38.676 -45.122 24.906 1.00 17.38 279 ILE C N 1
ATOM 8660 C CA . ILE C 1 279 ? -40.104 -44.855 25.111 1.00 18.73 279 ILE C CA 1
ATOM 8661 C C . ILE C 1 279 ? -40.808 -46.035 25.796 1.00 18.19 279 ILE C C 1
ATOM 8662 O O . ILE C 1 279 ? -41.627 -45.821 26.706 1.00 20.21 279 ILE C O 1
ATOM 8667 N N . ASP C 1 280 ? -40.493 -47.259 25.364 1.00 18.34 280 ASP C N 1
ATOM 8668 C CA . ASP C 1 280 ? -41.270 -48.464 25.718 1.00 19.18 280 ASP C CA 1
ATOM 8669 C C . ASP C 1 280 ? -40.661 -49.346 26.813 1.00 19.59 280 ASP C C 1
ATOM 8670 O O . ASP C 1 280 ? -41.376 -50.215 27.340 1.00 21.24 280 ASP C O 1
ATOM 8675 N N . LYS C 1 281 ? -39.377 -49.154 27.142 1.00 19.09 281 LYS C N 1
ATOM 8676 C CA . LYS C 1 281 ? -38.691 -49.919 28.195 1.00 19.14 281 LYS C CA 1
ATOM 8677 C C . LYS C 1 281 ? -38.150 -48.999 29.281 1.00 18.67 281 LYS C C 1
ATOM 8678 O O . LYS C 1 281 ? -37.896 -47.814 29.040 1.00 18.89 281 LYS C O 1
ATOM 8684 N N . PRO C 1 282 ? -37.952 -49.541 30.490 1.00 18.36 282 PRO C N 1
ATOM 8685 C CA . PRO C 1 282 ? -37.490 -48.679 31.575 1.00 17.87 282 PRO C CA 1
ATOM 8686 C C . PRO C 1 282 ? -36.055 -48.190 31.355 1.00 16.79 282 PRO C C 1
ATOM 8687 O O . PRO C 1 282 ? -35.293 -48.790 30.586 1.00 16.57 282 PRO C O 1
ATOM 8691 N N . ALA C 1 283 ? -35.702 -47.107 32.036 1.00 16.10 283 ALA C N 1
ATOM 8692 C CA . ALA C 1 283 ? -34.312 -46.660 32.088 1.00 15.30 283 ALA C CA 1
ATOM 8693 C C . ALA C 1 283 ? -33.435 -47.717 32.725 1.00 14.60 283 ALA C C 1
ATOM 8694 O O . ALA C 1 283 ? -33.853 -48.409 33.653 1.00 15.75 283 ALA C O 1
ATOM 8696 N N . VAL C 1 284 ? -32.216 -47.810 32.218 1.00 14.15 284 VAL C N 1
ATOM 8697 C CA . VAL C 1 284 ? -31.249 -48.843 32.603 1.00 13.66 284 VAL C CA 1
ATOM 8698 C C . VAL C 1 284 ? -30.135 -48.343 33.539 1.00 13.69 284 VAL C C 1
ATOM 8699 O O . VAL C 1 284 ? -29.573 -47.266 33.323 1.00 13.97 284 VAL C O 1
ATOM 8703 N N . THR C 1 285 ? -29.833 -49.147 34.566 1.00 13.88 285 THR C N 1
ATOM 8704 C CA . THR C 1 285 ? -28.641 -48.996 35.392 1.00 14.09 285 THR C CA 1
ATOM 8705 C C . THR C 1 285 ? -27.722 -50.204 35.114 1.00 14.10 285 THR C C 1
ATOM 8706 O O . THR C 1 285 ? -28.149 -51.371 35.234 1.00 15.66 285 THR C O 1
ATOM 8710 N N . CYS C 1 286 ? -26.487 -49.922 34.696 1.00 14.42 286 CYS C N 1
ATOM 8711 C CA . CYS C 1 286 ? -25.527 -50.964 34.377 1.00 14.82 286 CYS C CA 1
ATOM 8712 C C . CYS C 1 286 ? -25.096 -51.721 35.632 1.00 15.47 286 CYS C C 1
ATOM 8713 O O . CYS C 1 286 ? -25.131 -51.174 36.738 1.00 16.34 286 CYS C O 1
ATOM 8716 N N . THR C 1 287 ? -24.703 -52.984 35.437 1.00 15.66 287 THR C N 1
ATOM 8717 C CA . THR C 1 287 ? -24.213 -53.862 36.516 1.00 16.93 287 THR C CA 1
ATOM 8718 C C . THR C 1 287 ? -22.914 -54.547 36.104 1.00 16.16 287 THR C C 1
ATOM 8719 O O . THR C 1 287 ? -22.601 -54.616 34.922 1.00 15.92 287 THR C O 1
ATOM 8723 N N . PRO C 1 288 ? -22.127 -55.036 37.083 1.00 16.43 288 PRO C N 1
ATOM 8724 C CA . PRO C 1 288 ? -20.918 -55.800 36.703 1.00 16.74 288 PRO C CA 1
ATOM 8725 C C . PRO C 1 288 ? -21.264 -57.093 35.967 1.00 17.06 288 PRO C C 1
ATOM 8726 O O . PRO C 1 288 ? -22.271 -57.749 36.270 1.00 18.34 288 PRO C O 1
ATOM 8730 N N . ASN C 1 289 ? -20.424 -57.465 35.011 1.00 16.11 289 ASN C N 1
ATOM 8731 C CA . ASN C 1 289 ? -20.644 -58.686 34.230 1.00 16.61 289 ASN C CA 1
ATOM 8732 C C . ASN C 1 289 ? -20.404 -59.936 35.070 1.00 18.08 289 ASN C C 1
ATOM 8733 O O . ASN C 1 289 ? -19.284 -60.191 35.469 1.00 17.50 289 ASN C O 1
ATOM 8738 N N . PRO C 1 290 ? -21.459 -60.736 35.341 1.00 19.83 290 PRO C N 1
ATOM 8739 C CA . PRO C 1 290 ? -21.266 -61.965 36.134 1.00 21.00 290 PRO C CA 1
ATOM 8740 C C . PRO C 1 290 ? -20.432 -63.050 35.445 1.00 21.75 290 PRO C C 1
ATOM 8741 O O . PRO C 1 290 ? -19.951 -63.962 36.115 1.00 23.70 290 PRO C O 1
ATOM 8745 N N . GLN C 1 291 ? -20.253 -62.961 34.132 1.00 22.29 291 GLN C N 1
ATOM 8746 C CA . GLN C 1 291 ? -19.454 -63.943 33.402 1.00 23.34 291 GLN C CA 1
ATOM 8747 C C . GLN C 1 291 ? -17.957 -63.603 33.352 1.00 22.56 291 GLN C C 1
ATOM 8748 O O . GLN C 1 291 ? -17.187 -64.344 32.740 1.00 23.63 291 GLN C O 1
ATOM 8754 N N . ARG C 1 292 ? -17.540 -62.499 33.974 1.00 20.76 292 ARG C N 1
ATOM 8755 C CA . ARG C 1 292 ? -16.124 -62.139 34.048 1.00 19.23 292 ARG C CA 1
ATOM 8756 C C . ARG C 1 292 ? -15.577 -62.510 35.430 1.00 19.71 292 ARG C C 1
ATOM 8757 O O . ARG C 1 292 ? -15.913 -61.880 36.419 1.00 20.78 292 ARG C O 1
ATOM 8765 N N . ASN C 1 293 ? -14.734 -63.534 35.474 1.00 19.31 293 ASN C N 1
ATOM 8766 C CA . ASN C 1 293 ? -14.121 -64.000 36.722 1.00 19.55 293 ASN C CA 1
ATOM 8767 C C . ASN C 1 293 ? -12.950 -63.129 37.144 1.00 17.51 293 ASN C C 1
ATOM 8768 O O . ASN C 1 293 ? -12.253 -62.542 36.294 1.00 16.27 293 ASN C O 1
ATOM 8773 N N . ASP C 1 294 ? -12.675 -63.114 38.456 1.00 16.41 294 ASP C N 1
ATOM 8774 C CA . ASP C 1 294 ? -11.547 -62.358 38.997 1.00 15.42 294 ASP C CA 1
ATOM 8775 C C . ASP C 1 294 ? -10.175 -62.926 38.566 1.00 15.64 294 ASP C C 1
ATOM 8776 O O . ASP C 1 294 ? -9.154 -62.255 38.678 1.00 15.47 294 ASP C O 1
ATOM 8781 N N . SER C 1 295 ? -10.160 -64.160 38.071 1.00 14.94 295 SER C N 1
ATOM 8782 C CA . SER C 1 295 ? -8.941 -64.755 37.506 1.00 15.77 295 SER C CA 1
ATOM 8783 C C . SER C 1 295 ? -8.532 -64.155 36.157 1.00 15.25 295 SER C C 1
ATOM 8784 O O . SER C 1 295 ? -7.452 -64.462 35.651 1.00 15.47 295 SER C O 1
ATOM 8787 N N . VAL C 1 296 ? -9.417 -63.364 35.546 1.00 14.14 296 VAL C N 1
ATOM 8788 C CA . VAL C 1 296 ? -9.084 -62.664 34.301 1.00 13.80 296 VAL C CA 1
ATOM 8789 C C . VAL C 1 296 ? -8.540 -61.279 34.673 1.00 13.78 296 VAL C C 1
ATOM 8790 O O . VAL C 1 296 ? -9.273 -60.479 35.269 1.00 13.89 296 VAL C O 1
ATOM 8794 N N . PRO C 1 297 ? -7.277 -60.948 34.331 1.00 13.64 297 PRO C N 1
ATOM 8795 C CA . PRO C 1 297 ? -6.780 -59.617 34.716 1.00 13.96 297 PRO C CA 1
ATOM 8796 C C . PRO C 1 297 ? -7.543 -58.506 34.010 1.00 13.38 297 PRO C C 1
ATOM 8797 O O . PRO C 1 297 ? -8.013 -58.709 32.885 1.00 13.69 297 PRO C O 1
ATOM 8801 N N . THR C 1 298 ? -7.681 -57.354 34.667 1.00 12.73 298 THR C N 1
ATOM 8802 C CA . THR C 1 298 ? -8.265 -56.184 34.026 1.00 12.67 298 THR C CA 1
ATOM 8803 C C . THR C 1 298 ? -7.231 -55.492 33.126 1.00 12.65 298 THR C C 1
ATOM 8804 O O . THR C 1 298 ? -6.018 -55.702 33.244 1.00 12.99 298 THR C O 1
ATOM 8808 N N . LEU C 1 299 ? -7.716 -54.614 32.259 1.00 12.16 299 LEU C N 1
ATOM 8809 C CA . LEU C 1 299 ? -6.827 -53.853 31.382 1.00 12.07 299 LEU C CA 1
ATOM 8810 C C . LEU C 1 299 ? -5.830 -53.031 32.201 1.00 12.43 299 LEU C C 1
ATOM 8811 O O . LEU C 1 299 ? -4.635 -52.967 31.861 1.00 12.71 299 LEU C O 1
ATOM 8816 N N . ALA C 1 300 ? -6.293 -52.396 33.285 1.00 12.16 300 ALA C N 1
ATOM 8817 C CA . ALA C 1 300 ? -5.371 -51.620 34.130 1.00 11.73 300 ALA C CA 1
ATOM 8818 C C . ALA C 1 300 ? -4.290 -52.512 34.781 1.00 12.56 300 ALA C C 1
ATOM 8819 O O . ALA C 1 300 ? -3.134 -52.100 34.935 1.00 12.99 300 ALA C O 1
ATOM 8821 N N . GLN C 1 301 ? -4.681 -53.715 35.191 1.00 12.47 301 GLN C N 1
ATOM 8822 C CA . GLN C 1 301 ? -3.726 -54.667 35.790 1.00 12.64 301 GLN C CA 1
ATOM 8823 C C . GLN C 1 301 ? -2.682 -55.158 34.770 1.00 13.17 301 GLN C C 1
ATOM 8824 O O . GLN C 1 301 ? -1.511 -55.322 35.115 1.00 14.22 301 GLN C O 1
ATOM 8830 N N . MET C 1 302 ? -3.131 -55.445 33.552 1.00 12.44 302 MET C N 1
ATOM 8831 C CA . MET C 1 302 ? -2.194 -55.776 32.463 1.00 12.59 302 MET C CA 1
ATOM 8832 C C . MET C 1 302 ? -1.230 -54.606 32.171 1.00 13.26 302 MET C C 1
ATOM 8833 O O . MET C 1 302 ? -0.039 -54.821 31.931 1.00 13.85 302 MET C O 1
ATOM 8838 N N . THR C 1 303 ? -1.764 -53.379 32.154 1.00 13.03 303 THR C N 1
ATOM 8839 C CA . THR C 1 303 ? -0.961 -52.171 31.958 1.00 13.36 303 THR C CA 1
ATOM 8840 C C . THR C 1 303 ? 0.091 -52.012 33.058 1.00 14.20 303 THR C C 1
ATOM 8841 O O . THR C 1 303 ? 1.262 -51.733 32.778 1.00 14.96 303 THR C O 1
ATOM 8845 N N . ASP C 1 304 ? -0.333 -52.177 34.317 1.00 14.53 304 ASP C N 1
ATOM 8846 C CA . ASP C 1 304 ? 0.594 -52.118 35.456 1.00 15.46 304 ASP C CA 1
ATOM 8847 C C . ASP C 1 304 ? 1.782 -53.076 35.277 1.00 15.09 304 ASP C C 1
ATOM 8848 O O . ASP C 1 304 ? 2.946 -52.702 35.480 1.00 15.58 304 ASP C O 1
ATOM 8853 N N . LYS C 1 305 ? 1.459 -54.326 34.971 1.00 14.77 305 LYS C N 1
ATOM 8854 C CA . LYS C 1 305 ? 2.503 -55.342 34.833 1.00 14.91 305 LYS C CA 1
ATOM 8855 C C . LYS C 1 305 ? 3.433 -55.005 33.652 1.00 14.64 305 LYS C C 1
ATOM 8856 O O . LYS C 1 305 ? 4.672 -55.109 33.786 1.00 15.55 305 LYS C O 1
ATOM 8862 N N . ALA C 1 306 ? 2.862 -54.577 32.526 1.00 14.08 306 ALA C N 1
ATOM 8863 C CA . ALA C 1 306 ? 3.676 -54.216 31.368 1.00 14.16 306 ALA C CA 1
ATOM 8864 C C . ALA C 1 306 ? 4.640 -53.071 31.724 1.00 14.62 306 ALA C C 1
ATOM 8865 O O . ALA C 1 306 ? 5.835 -53.142 31.425 1.00 15.80 306 ALA C O 1
ATOM 8867 N N . ILE C 1 307 ? 4.140 -52.027 32.386 1.00 14.58 307 ILE C N 1
ATOM 8868 C CA . ILE C 1 307 ? 4.988 -50.899 32.762 1.00 14.34 307 ILE C CA 1
ATOM 8869 C C . ILE C 1 307 ? 6.127 -51.360 33.709 1.00 15.20 307 ILE C C 1
ATOM 8870 O O . ILE C 1 307 ? 7.287 -50.955 33.540 1.00 15.99 307 ILE C O 1
ATOM 8875 N N . GLU C 1 308 ? 5.784 -52.178 34.703 1.00 15.18 308 GLU C N 1
ATOM 8876 C CA . GLU C 1 308 ? 6.776 -52.721 35.639 1.00 15.99 308 GLU C CA 1
ATOM 8877 C C . GLU C 1 308 ? 7.935 -53.405 34.908 1.00 16.07 308 GLU C C 1
ATOM 8878 O O . GLU C 1 308 ? 9.103 -53.143 35.201 1.00 17.76 308 GLU C O 1
ATOM 8884 N N . LEU C 1 309 ? 7.581 -54.313 34.011 1.00 15.90 309 LEU C N 1
ATOM 8885 C CA . LEU C 1 309 ? 8.573 -55.159 33.325 1.00 15.63 309 LEU C CA 1
ATOM 8886 C C . LEU C 1 309 ? 9.365 -54.393 32.266 1.00 16.08 309 LEU C C 1
ATOM 8887 O O . LEU C 1 309 ? 10.578 -54.576 32.149 1.00 17.35 309 LEU C O 1
ATOM 8892 N N . LEU C 1 310 ? 8.688 -53.535 31.503 1.00 15.63 310 LEU C N 1
ATOM 8893 C CA . LEU C 1 310 ? 9.328 -52.787 30.402 1.00 15.24 310 LEU C CA 1
ATOM 8894 C C . LEU C 1 310 ? 10.234 -51.668 30.906 1.00 16.42 310 LEU C C 1
ATOM 8895 O O . LEU C 1 310 ? 11.247 -51.362 30.257 1.00 17.22 310 LEU C O 1
ATOM 8900 N N . SER C 1 311 ? 9.865 -51.040 32.025 1.00 17.16 311 SER C N 1
ATOM 8901 C CA . SER C 1 311 ? 10.646 -49.925 32.581 1.00 18.53 311 SER C CA 1
ATOM 8902 C C . SER C 1 311 ? 12.011 -50.330 33.148 1.00 19.78 311 SER C C 1
ATOM 8903 O O . SER C 1 311 ? 12.805 -49.461 33.512 1.00 21.12 311 SER C O 1
ATOM 8906 N N . LYS C 1 312 ? 12.269 -51.632 33.235 1.00 20.73 312 LYS C N 1
ATOM 8907 C CA . LYS C 1 312 ? 13.590 -52.138 33.631 1.00 21.67 312 LYS C CA 1
ATOM 8908 C C . LYS C 1 312 ? 14.653 -51.887 32.549 1.00 22.01 312 LYS C C 1
ATOM 8909 O O . LYS C 1 312 ? 15.850 -51.859 32.849 1.00 23.16 312 LYS C O 1
ATOM 8915 N N . ASN C 1 313 ? 14.224 -51.738 31.296 1.00 21.82 313 ASN C N 1
ATOM 8916 C CA . ASN C 1 313 ? 15.140 -51.391 30.197 1.00 21.96 313 ASN C CA 1
ATOM 8917 C C . ASN C 1 313 ? 15.558 -49.923 30.310 1.00 23.15 313 ASN C C 1
ATOM 8918 O O . ASN C 1 313 ? 14.744 -49.007 30.107 1.00 24.12 313 ASN C O 1
ATOM 8923 N N . GLU C 1 314 ? 16.833 -49.693 30.612 1.00 24.96 314 GLU C N 1
ATOM 8924 C CA . GLU C 1 314 ? 17.323 -48.326 30.830 1.00 25.82 314 GLU C CA 1
ATOM 8925 C C . GLU C 1 314 ? 17.427 -47.452 29.582 1.00 24.67 314 GLU C C 1
ATOM 8926 O O . GLU C 1 314 ? 17.547 -46.226 29.707 1.00 26.62 314 GLU C O 1
ATOM 8932 N N . LYS C 1 315 ? 17.358 -48.053 28.397 1.00 22.63 315 LYS C N 1
ATOM 8933 C CA . LYS C 1 315 ? 17.306 -47.271 27.164 1.00 22.02 315 LYS C CA 1
ATOM 8934 C C . LYS C 1 315 ? 15.901 -46.725 26.897 1.00 20.66 315 LYS C C 1
ATOM 8935 O O . LYS C 1 315 ? 15.762 -45.628 26.349 1.00 21.77 315 LYS C O 1
ATOM 8941 N N . GLY C 1 316 ? 14.880 -47.497 27.265 1.00 19.31 316 GLY C N 1
ATOM 8942 C CA . GLY C 1 316 ? 13.481 -47.056 27.146 1.00 17.76 316 GLY C CA 1
ATOM 8943 C C . GLY C 1 316 ? 12.565 -48.143 26.647 1.00 16.70 316 GLY C C 1
ATOM 8944 O O . GLY C 1 316 ? 12.998 -49.262 26.376 1.00 17.08 316 GLY C O 1
ATOM 8945 N N . PHE C 1 317 ? 11.282 -47.795 26.479 1.00 15.45 317 PHE C N 1
ATOM 8946 C CA . PHE C 1 317 ? 10.296 -48.729 25.946 1.00 14.96 317 PHE C CA 1
ATOM 8947 C C . PHE C 1 317 ? 9.201 -48.051 25.133 1.00 14.04 317 PHE C C 1
ATOM 8948 O O . PHE C 1 317 ? 8.942 -46.847 25.293 1.00 15.51 317 PHE C O 1
ATOM 8956 N N . PHE C 1 318 ? 8.595 -48.838 24.248 1.00 13.88 318 PHE C N 1
ATOM 8957 C CA . PHE C 1 318 ? 7.349 -48.504 23.539 1.00 13.88 318 PHE C CA 1
ATOM 8958 C C . PHE C 1 318 ? 6.266 -49.508 23.978 1.00 13.58 318 PHE C C 1
ATOM 8959 O O . PHE C 1 318 ? 6.494 -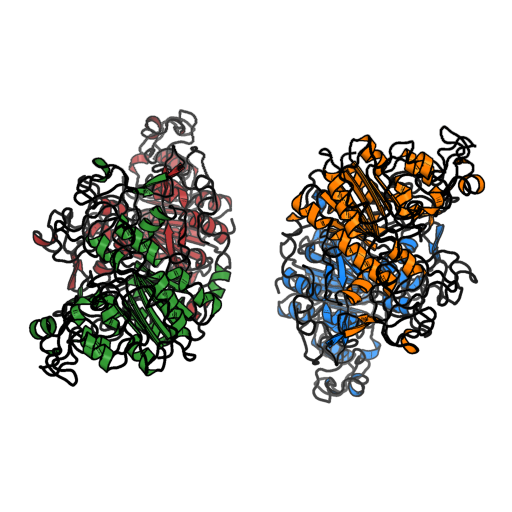50.725 23.970 1.00 15.06 318 PHE C O 1
ATOM 8967 N N . LEU C 1 319 ? 5.097 -48.983 24.355 1.00 13.54 319 LEU C N 1
ATOM 8968 C CA . LEU C 1 319 ? 3.966 -49.805 24.807 1.00 12.85 319 LEU C CA 1
ATOM 8969 C C . LEU C 1 319 ? 2.667 -49.308 24.151 1.00 12.41 319 LEU C C 1
ATOM 8970 O O . LEU C 1 319 ? 2.366 -48.125 24.251 1.00 13.47 319 LEU C O 1
ATOM 8975 N N . GLN C 1 320 ? 1.913 -50.196 23.506 1.00 12.47 320 GLN C N 1
ATOM 8976 C CA . GLN C 1 320 ? 0.541 -49.913 23.060 1.00 12.43 320 GLN C CA 1
ATOM 8977 C C . GLN C 1 320 ? -0.426 -50.692 23.953 1.00 12.28 320 GLN C C 1
ATOM 8978 O O . GLN C 1 320 ? -0.234 -51.882 24.214 1.00 13.02 320 GLN C O 1
ATOM 8984 N N . VAL C 1 321 ? -1.474 -49.989 24.401 1.00 11.85 321 VAL C N 1
ATOM 8985 C CA . VAL C 1 321 ? -2.545 -50.552 25.232 1.00 11.71 321 VAL C CA 1
ATOM 8986 C C . VAL C 1 321 ? -3.904 -50.276 24.551 1.00 10.98 321 VAL C C 1
ATOM 8987 O O . VAL C 1 321 ? -4.225 -49.123 24.270 1.00 12.90 321 VAL C O 1
ATOM 8991 N N . GLU C 1 322 ? -4.693 -51.316 24.277 1.00 11.98 322 GLU C N 1
ATOM 8992 C CA . GLU C 1 322 ? -5.981 -51.173 23.589 1.00 11.82 322 GLU C CA 1
ATOM 8993 C C . GLU C 1 322 ? -7.181 -51.557 24.461 1.00 11.55 322 GLU C C 1
ATOM 8994 O O . GLU C 1 322 ? -7.289 -52.707 24.926 1.00 12.19 322 GLU C O 1
ATOM 9000 N N . GLY C 1 323 ? -8.111 -50.599 24.594 1.00 11.79 323 GLY C N 1
ATOM 9001 C CA . GLY C 1 323 ? -9.453 -50.865 25.101 1.00 12.09 323 GLY C CA 1
ATOM 9002 C C . GLY C 1 323 ? -10.315 -51.260 23.904 1.00 11.20 323 GLY C C 1
ATOM 9003 O O . GLY C 1 323 ? -10.932 -50.414 23.240 1.00 12.40 323 GLY C O 1
ATOM 9004 N N . ALA C 1 324 ? -10.325 -52.554 23.610 1.00 12.18 324 ALA C N 1
ATOM 9005 C CA . ALA C 1 324 ? -10.795 -53.066 22.323 1.00 12.06 324 ALA C CA 1
ATOM 9006 C C . ALA C 1 324 ? -12.304 -53.165 22.184 1.00 12.23 324 ALA C C 1
ATOM 9007 O O . ALA C 1 324 ? -12.836 -53.083 21.059 1.00 12.80 324 ALA C O 1
ATOM 9009 N N . SER C 1 325 ? -13.025 -53.347 23.307 1.00 11.76 325 SER C N 1
ATOM 9010 C CA . SER C 1 325 ? -14.452 -53.651 23.232 1.00 12.33 325 SER C CA 1
ATOM 9011 C C . SER C 1 325 ? -15.387 -52.451 23.390 1.00 11.46 325 SER C C 1
ATOM 9012 O O . SER C 1 325 ? -16.594 -52.631 23.357 1.00 12.33 325 SER C O 1
ATOM 9015 N N . ILE C 1 326 ? -14.837 -51.240 23.436 1.00 11.62 326 ILE C N 1
ATOM 9016 C CA . ILE C 1 326 ? -15.647 -50.030 23.214 1.00 11.60 326 ILE C CA 1
ATOM 9017 C C . ILE C 1 326 ? -16.365 -50.202 21.838 1.00 11.16 326 ILE C C 1
ATOM 9018 O O . ILE C 1 326 ? -17.585 -50.222 21.710 1.00 11.93 326 ILE C O 1
ATOM 9023 N N . ASP C 1 327 ? -15.559 -50.419 20.801 1.00 11.70 327 ASP C N 1
ATOM 9024 C CA . ASP C 1 327 ? -16.034 -50.653 19.432 1.00 11.58 327 ASP C CA 1
ATOM 9025 C C . ASP C 1 327 ? -16.973 -51.857 19.326 1.00 11.38 327 ASP C C 1
ATOM 9026 O O . ASP C 1 327 ? -18.038 -51.781 18.681 1.00 11.84 327 ASP C O 1
ATOM 9031 N N . LYS C 1 328 ? -16.578 -52.973 19.950 1.00 11.93 328 LYS C N 1
ATOM 9032 C CA . LYS C 1 328 ? -17.317 -54.224 19.789 1.00 12.04 328 LYS C CA 1
ATOM 9033 C C . LYS C 1 328 ? -18.730 -54.082 20.381 1.00 11.88 328 LYS C C 1
ATOM 9034 O O . LYS C 1 328 ? -19.709 -54.572 19.818 1.00 12.84 328 LYS C O 1
ATOM 9040 N N . GLN C 1 329 ? -18.851 -53.376 21.510 1.00 12.18 329 GLN C N 1
ATOM 9041 C CA . GLN C 1 329 ? -20.149 -53.169 22.158 1.00 11.82 329 GLN C CA 1
ATOM 9042 C C . GLN C 1 329 ? -20.985 -52.098 21.446 1.00 11.77 329 GLN C C 1
ATOM 9043 O O . GLN C 1 329 ? -22.206 -52.167 21.442 1.00 12.82 329 GLN C O 1
ATOM 9049 N N . ASP C 1 330 ? -20.324 -51.151 20.791 1.00 12.30 330 ASP C N 1
ATOM 9050 C CA . ASP C 1 330 ? -20.974 -50.129 19.940 1.00 12.46 330 ASP C CA 1
ATOM 9051 C C . ASP C 1 330 ? -21.616 -50.873 18.725 1.00 12.37 330 ASP C C 1
ATOM 9052 O O . ASP C 1 330 ? -22.778 -50.637 18.390 1.00 13.41 330 ASP C O 1
ATOM 9057 N N . HIS C 1 331 ? -20.858 -51.795 18.098 1.00 12.95 331 HIS C N 1
ATOM 9058 C CA . HIS C 1 331 ? -21.400 -52.667 17.027 1.00 12.91 331 HIS C CA 1
ATOM 9059 C C . HIS C 1 331 ? -22.650 -53.421 17.506 1.00 13.56 331 HIS C C 1
ATOM 9060 O O . HIS C 1 331 ? -23.622 -53.571 16.768 1.00 13.90 331 HIS C O 1
ATOM 9067 N N . ALA C 1 332 ? -22.613 -53.901 18.758 1.00 13.43 332 ALA C N 1
ATOM 9068 C CA . ALA C 1 332 ? -23.713 -54.658 19.370 1.00 13.78 332 ALA C CA 1
ATOM 9069 C C . ALA C 1 332 ? -24.852 -53.800 19.927 1.00 13.90 332 ALA C C 1
ATOM 9070 O O . ALA C 1 332 ? -25.798 -54.330 20.536 1.00 15.02 332 ALA C O 1
ATOM 9072 N N . ALA C 1 333 ? -24.780 -52.476 19.740 1.00 13.70 333 ALA C N 1
ATOM 9073 C CA . ALA C 1 333 ? -25.810 -51.556 20.255 1.00 13.05 333 ALA C CA 1
ATOM 9074 C C . ALA C 1 333 ? -26.073 -51.786 21.754 1.00 12.74 333 ALA C C 1
ATOM 9075 O O . ALA C 1 333 ? -27.216 -51.831 22.192 1.00 13.90 333 ALA C O 1
ATOM 9077 N N . ASN C 1 334 ? -24.999 -51.856 22.535 1.00 12.71 334 ASN C N 1
ATOM 9078 C CA . ASN C 1 334 ? -25.089 -52.149 23.969 1.00 12.40 334 ASN C CA 1
ATOM 9079 C C . ASN C 1 334 ? -24.415 -51.014 24.760 1.00 11.79 334 ASN C C 1
ATOM 9080 O O . ASN C 1 334 ? -23.193 -51.040 25.024 1.00 11.68 334 ASN C O 1
ATOM 9085 N N . PRO C 1 335 ? -25.217 -50.017 25.183 1.00 12.08 335 PRO C N 1
ATOM 9086 C CA . PRO C 1 335 ? -24.623 -48.894 25.901 1.00 12.10 335 PRO C CA 1
ATOM 9087 C C . PRO C 1 335 ? -23.846 -49.283 27.161 1.00 12.10 335 PRO C C 1
ATOM 9088 O O . PRO C 1 335 ? -22.787 -48.712 27.429 1.00 11.91 335 PRO C O 1
ATOM 9092 N N . CYS C 1 336 ? -24.388 -50.175 27.980 1.00 11.99 336 CYS C N 1
ATOM 9093 C CA . CYS C 1 336 ? -23.667 -50.545 29.199 1.00 12.53 336 CYS C CA 1
ATOM 9094 C C . CYS C 1 336 ? -22.315 -51.212 28.917 1.00 12.53 336 CYS C C 1
ATOM 9095 O O . CYS C 1 336 ? -21.317 -50.896 29.558 1.00 12.91 336 CYS C O 1
ATOM 9098 N N . GLY C 1 337 ? -22.269 -52.122 27.952 1.00 12.58 337 GLY C N 1
ATOM 9099 C CA . GLY C 1 337 ? -20.990 -52.721 27.565 1.00 11.85 337 GLY C CA 1
ATOM 9100 C C . GLY C 1 337 ? -20.017 -51.661 27.058 1.00 11.63 337 GLY C C 1
ATOM 9101 O O . GLY C 1 337 ? -18.858 -51.639 27.451 1.00 11.96 337 GLY C O 1
ATOM 9102 N N . GLN C 1 338 ? -20.516 -50.765 26.201 1.00 11.43 338 GLN C N 1
ATOM 9103 C CA . GLN C 1 338 ? -19.682 -49.739 25.578 1.00 11.56 338 GLN C CA 1
ATOM 9104 C C . GLN C 1 338 ? -19.118 -48.754 26.607 1.00 11.03 338 GLN C C 1
ATOM 9105 O O . GLN C 1 338 ? -17.924 -48.456 26.632 1.00 11.41 338 GLN C O 1
ATOM 9111 N N . ILE C 1 339 ? -19.993 -48.263 27.479 1.00 10.86 339 ILE C N 1
ATOM 9112 C CA . ILE C 1 339 ? -19.588 -47.319 28.507 1.00 10.69 339 ILE C CA 1
ATOM 9113 C C . ILE C 1 339 ? -18.621 -47.981 29.514 1.00 10.12 339 ILE C C 1
ATOM 9114 O O . ILE C 1 339 ? -17.595 -47.390 29.914 1.00 10.65 339 ILE C O 1
ATOM 9119 N N . GLY C 1 340 ? -18.940 -49.205 29.933 1.00 11.13 340 GLY C N 1
ATOM 9120 C CA . GLY C 1 340 ? -18.075 -49.919 30.866 1.00 11.06 340 GLY C CA 1
ATOM 9121 C C . GLY C 1 340 ? -16.664 -50.118 30.338 1.00 10.49 340 GLY C C 1
ATOM 9122 O O . GLY C 1 340 ? -15.693 -50.054 31.101 1.00 11.03 340 GLY C O 1
ATOM 9123 N N . GLU C 1 341 ? -16.520 -50.363 29.037 1.00 11.02 341 GLU C N 1
ATOM 9124 C CA . GLU C 1 341 ? -15.186 -50.535 28.427 1.00 11.34 341 GLU C CA 1
ATOM 9125 C C . GLU C 1 341 ? -14.436 -49.198 28.313 1.00 11.26 341 GLU C C 1
ATOM 9126 O O . GLU C 1 341 ? -13.200 -49.166 28.289 1.00 11.93 341 GLU C O 1
ATOM 9132 N N . THR C 1 342 ? -15.180 -48.082 28.263 1.00 10.85 342 THR C N 1
ATOM 9133 C CA . THR C 1 342 ? -14.585 -46.752 28.239 1.00 11.18 342 THR C CA 1
ATOM 9134 C C . THR C 1 342 ? -14.041 -46.405 29.636 1.00 11.37 342 THR C C 1
ATOM 9135 O O . THR C 1 342 ? -12.931 -45.882 29.776 1.00 11.53 342 THR C O 1
ATOM 9139 N N . VAL C 1 343 ? -14.847 -46.668 30.667 1.00 11.50 343 VAL C N 1
ATOM 9140 C CA . VAL C 1 343 ? -14.418 -46.536 32.063 1.00 12.07 343 VAL C CA 1
ATOM 9141 C C . VAL C 1 343 ? -13.185 -47.417 32.359 1.00 11.35 343 VAL C C 1
ATOM 9142 O O . VAL C 1 343 ? -12.215 -46.983 32.998 1.00 11.87 343 VAL C O 1
ATOM 9146 N N . ASP C 1 344 ? -13.205 -48.648 31.843 1.00 11.64 344 ASP C N 1
ATOM 9147 C CA . ASP C 1 344 ? -12.076 -49.603 31.974 1.00 12.21 344 ASP C CA 1
ATOM 9148 C C . ASP C 1 344 ? -10.787 -49.007 31.353 1.00 11.96 344 ASP C C 1
ATOM 9149 O O . ASP C 1 344 ? -9.689 -49.078 31.939 1.00 12.44 344 ASP C O 1
ATOM 9154 N N . LEU C 1 345 ? -10.916 -48.408 30.172 1.00 11.56 345 LEU C N 1
ATOM 9155 C CA . LEU C 1 345 ? -9.775 -47.738 29.535 1.00 11.51 345 LEU C CA 1
ATOM 9156 C C . LEU C 1 345 ? -9.279 -46.543 30.366 1.00 11.43 345 LEU C C 1
ATOM 9157 O O . LEU C 1 345 ? -8.071 -46.346 30.546 1.00 11.27 345 LEU C O 1
ATOM 9162 N N . ASP C 1 346 ? -10.208 -45.763 30.926 1.00 11.21 346 ASP C N 1
ATOM 9163 C CA . ASP C 1 346 ? -9.821 -44.636 31.777 1.00 11.28 346 ASP C CA 1
ATOM 9164 C C . ASP C 1 346 ? -8.927 -45.091 32.950 1.00 11.19 346 ASP C C 1
ATOM 9165 O O . ASP C 1 346 ? -7.950 -44.406 33.269 1.00 11.60 346 ASP C O 1
ATOM 9170 N N . GLU C 1 347 ? -9.245 -46.232 33.568 1.00 11.53 347 GLU C N 1
ATOM 9171 C CA A GLU C 1 347 ? -8.411 -46.696 34.677 0.56 11.78 347 GLU C CA 1
ATOM 9172 C CA B GLU C 1 347 ? -8.434 -46.834 34.659 0.44 12.79 347 GLU C CA 1
ATOM 9173 C C . GLU C 1 347 ? -6.983 -47.016 34.195 1.00 12.11 347 GLU C C 1
ATOM 9174 O O . GLU C 1 347 ? -6.005 -46.686 34.885 1.00 12.29 347 GLU C O 1
ATOM 9185 N N . ALA C 1 348 ? -6.838 -47.606 33.012 1.00 12.01 348 ALA C N 1
ATOM 9186 C CA . ALA C 1 348 ? -5.516 -47.865 32.422 1.00 12.41 348 ALA C CA 1
ATOM 9187 C C . ALA C 1 348 ? -4.753 -46.587 32.060 1.00 12.01 348 ALA C C 1
ATOM 9188 O O . ALA C 1 348 ? -3.547 -46.491 32.301 1.00 12.77 348 ALA C O 1
ATOM 9190 N N . VAL C 1 349 ? -5.469 -45.582 31.561 1.00 11.54 349 VAL C N 1
ATOM 9191 C CA . VAL C 1 349 ? -4.872 -44.284 31.264 1.00 11.39 349 VAL C CA 1
ATOM 9192 C C . VAL C 1 349 ? -4.331 -43.650 32.530 1.00 11.35 349 VAL C C 1
ATOM 9193 O O . VAL C 1 349 ? -3.238 -43.092 32.521 1.00 12.51 349 VAL C O 1
ATOM 9197 N N . GLN C 1 350 ? -5.082 -43.728 33.632 1.00 11.84 350 GLN C N 1
ATOM 9198 C CA . GLN C 1 350 ? -4.576 -43.227 34.922 1.00 12.03 350 GLN C CA 1
ATOM 9199 C C . GLN C 1 350 ? -3.260 -43.896 35.311 1.00 11.91 350 GLN C C 1
ATOM 9200 O O . GLN C 1 350 ? -2.346 -43.197 35.755 1.00 12.93 350 GLN C O 1
ATOM 9206 N N . ARG C 1 351 ? -3.140 -45.216 35.157 1.00 13.19 351 ARG C N 1
ATOM 9207 C CA . ARG C 1 351 ? -1.866 -45.898 35.473 1.00 12.99 351 ARG C CA 1
ATOM 9208 C C . ARG C 1 351 ? -0.716 -45.347 34.621 1.00 12.36 351 ARG C C 1
ATOM 9209 O O . ARG C 1 351 ? 0.383 -45.084 35.146 1.00 13.42 351 ARG C O 1
ATOM 9217 N N . ALA C 1 352 ? -0.979 -45.144 33.330 1.00 12.62 352 ALA C N 1
ATOM 9218 C CA . ALA C 1 352 ? 0.042 -44.623 32.412 1.00 13.13 352 ALA C CA 1
ATOM 9219 C C . ALA C 1 352 ? 0.479 -43.193 32.771 1.00 13.35 352 ALA C C 1
ATOM 9220 O O . ALA C 1 352 ? 1.662 -42.873 32.782 1.00 13.74 352 ALA C O 1
ATOM 9222 N N . LEU C 1 353 ? -0.487 -42.325 33.086 1.00 13.34 353 LEU C N 1
ATOM 9223 C CA A LEU C 1 353 ? -0.209 -40.931 33.396 0.44 13.87 353 LEU C CA 1
ATOM 9224 C CA B LEU C 1 353 ? -0.192 -40.926 33.413 0.56 13.79 353 LEU C CA 1
ATOM 9225 C C . LEU C 1 353 ? 0.519 -40.803 34.745 1.00 14.37 353 LEU C C 1
ATOM 9226 O O . LEU C 1 353 ? 1.420 -39.964 34.912 1.00 14.83 353 LEU C O 1
ATOM 9235 N N . GLU C 1 354 ? 0.104 -41.608 35.716 1.00 14.72 354 GLU C N 1
ATOM 9236 C CA . GLU C 1 354 ? 0.784 -41.578 37.024 1.00 15.72 354 GLU C CA 1
ATOM 9237 C C . GLU C 1 354 ? 2.268 -41.953 36.860 1.00 15.56 354 GLU C C 1
ATOM 9238 O O . GLU C 1 354 ? 3.159 -41.312 37.442 1.00 16.33 354 GLU C O 1
ATOM 9244 N N . PHE C 1 355 ? 2.539 -42.997 36.083 1.00 15.10 355 PHE C N 1
ATOM 9245 C CA . PHE C 1 355 ? 3.925 -43.404 35.793 1.00 15.09 355 PHE C CA 1
ATOM 9246 C C . PHE C 1 355 ? 4.672 -42.275 35.074 1.00 14.90 355 PHE C C 1
ATOM 9247 O O . PHE C 1 355 ? 5.804 -41.937 35.437 1.00 16.06 355 PHE C O 1
ATOM 9255 N N . ALA C 1 356 ? 4.039 -41.694 34.055 1.00 14.71 356 ALA C N 1
ATOM 9256 C CA . ALA C 1 356 ? 4.703 -40.684 33.222 1.00 14.77 356 ALA C CA 1
ATOM 9257 C C . ALA C 1 356 ? 5.072 -39.423 33.997 1.00 15.82 356 ALA C C 1
ATOM 9258 O O . ALA C 1 356 ? 6.126 -38.812 33.783 1.00 16.49 356 ALA C O 1
ATOM 9260 N N . LYS C 1 357 ? 4.216 -39.033 34.929 1.00 16.95 357 LYS C N 1
ATOM 9261 C CA . LYS C 1 357 ? 4.467 -37.848 35.741 1.00 18.37 357 LYS C CA 1
ATOM 9262 C C . LYS C 1 357 ? 5.654 -38.042 36.690 1.00 19.34 357 LYS C C 1
ATOM 9263 O O . LYS C 1 357 ? 6.434 -37.111 36.909 1.00 21.30 357 LYS C O 1
ATOM 9269 N N . LYS C 1 358 ? 5.804 -39.250 37.225 1.00 20.09 358 LYS C N 1
ATOM 9270 C CA . LYS C 1 358 ? 6.931 -39.599 38.098 1.00 21.44 358 LYS C CA 1
ATOM 9271 C C . LYS C 1 358 ? 8.235 -39.693 37.320 1.00 21.33 358 LYS C C 1
ATOM 9272 O O . LYS C 1 358 ? 9.274 -39.203 37.778 1.00 22.56 358 LYS C O 1
ATOM 9278 N N . GLU C 1 359 ? 8.170 -40.329 36.157 1.00 20.71 359 GLU C N 1
ATOM 9279 C CA . GLU C 1 359 ? 9.352 -40.639 35.372 1.00 20.39 359 GLU C CA 1
ATOM 9280 C C . GLU C 1 359 ? 9.908 -39.406 34.647 1.00 20.40 359 GLU C C 1
ATOM 9281 O O . GLU C 1 359 ? 11.127 -39.230 34.586 1.00 21.48 359 GLU C O 1
ATOM 9287 N N . GLY C 1 360 ? 9.029 -38.567 34.098 1.00 19.79 360 GLY C N 1
ATOM 9288 C CA . GLY C 1 360 ? 9.420 -37.282 33.523 1.00 19.68 360 GLY C CA 1
ATOM 9289 C C . GLY C 1 360 ? 9.852 -37.230 32.059 1.00 18.90 360 GLY C C 1
ATOM 9290 O O . GLY C 1 360 ? 10.004 -36.135 31.494 1.00 20.49 360 GLY C O 1
ATOM 9291 N N . ASN C 1 361 ? 10.070 -38.387 31.448 1.00 18.19 361 ASN C N 1
ATOM 9292 C CA . ASN C 1 361 ? 10.584 -38.487 30.072 1.00 17.59 361 ASN C CA 1
ATOM 9293 C C . ASN C 1 361 ? 9.705 -39.415 29.225 1.00 16.98 361 ASN C C 1
ATOM 9294 O O . ASN C 1 361 ? 10.171 -40.061 28.280 1.00 17.48 361 ASN C O 1
ATOM 9299 N N . THR C 1 362 ? 8.421 -39.484 29.585 1.00 15.83 362 THR C N 1
ATOM 9300 C CA . THR C 1 362 ? 7.469 -40.394 28.953 1.00 14.97 362 THR C CA 1
ATOM 9301 C C . THR C 1 362 ? 6.341 -39.623 28.246 1.00 14.53 362 THR C C 1
ATOM 9302 O O . THR C 1 362 ? 5.684 -38.776 28.854 1.00 15.32 362 THR C O 1
ATOM 9306 N N . LEU C 1 363 ? 6.179 -39.904 26.957 1.00 13.53 363 LEU C N 1
ATOM 9307 C CA . LEU C 1 363 ? 5.074 -39.398 26.134 1.00 12.85 363 LEU C CA 1
ATOM 9308 C C . LEU C 1 363 ? 3.900 -40.366 26.256 1.00 12.92 363 LEU C C 1
ATOM 9309 O O . LEU C 1 363 ? 4.041 -41.554 25.948 1.00 13.94 363 LEU C O 1
ATOM 9314 N N . VAL C 1 364 ? 2.750 -39.851 26.720 1.00 12.85 364 VAL C N 1
ATOM 9315 C CA . VAL C 1 364 ? 1.490 -40.617 26.765 1.00 12.35 364 VAL C CA 1
ATOM 9316 C C . VAL C 1 364 ? 0.489 -40.014 25.767 1.00 12.04 364 VAL C C 1
ATOM 9317 O O . VAL C 1 364 ? 0.297 -38.792 25.751 1.00 13.23 364 VAL C O 1
ATOM 9321 N N . ILE C 1 365 ? -0.115 -40.866 24.940 1.00 11.83 365 ILE C N 1
ATOM 9322 C CA . ILE C 1 365 ? -1.082 -40.455 23.906 1.00 12.03 365 ILE C CA 1
ATOM 9323 C C . ILE C 1 365 ? -2.368 -41.270 24.080 1.00 11.84 365 ILE C C 1
ATOM 9324 O O . ILE C 1 365 ? -2.279 -42.478 24.285 1.00 12.39 365 ILE C O 1
ATOM 9329 N N . VAL C 1 366 ? -3.532 -40.610 24.003 1.00 11.47 366 VAL C N 1
ATOM 9330 C CA . VAL C 1 366 ? -4.825 -41.291 24.078 1.00 11.34 366 VAL C CA 1
ATOM 9331 C C . VAL C 1 366 ? -5.689 -40.859 22.885 1.00 10.92 366 VAL C C 1
ATOM 9332 O O . VAL C 1 366 ? -5.960 -39.654 22.696 1.00 12.02 366 VAL C O 1
ATOM 9336 N N . THR C 1 367 ? -6.127 -41.837 22.084 1.00 11.01 367 THR C N 1
ATOM 9337 C CA . THR C 1 367 ? -6.979 -41.555 20.930 1.00 11.27 367 THR C CA 1
ATOM 9338 C C . THR C 1 367 ? -7.771 -42.807 20.537 1.00 11.30 367 THR C C 1
ATOM 9339 O O . THR C 1 367 ? -7.857 -43.767 21.319 1.00 12.12 367 THR C O 1
ATOM 9343 N N . ALA C 1 368 ? -8.399 -42.760 19.364 1.00 11.10 368 ALA C N 1
ATOM 9344 C CA . ALA C 1 368 ? -9.221 -43.840 18.807 1.00 11.02 368 ALA C CA 1
ATOM 9345 C C . ALA C 1 368 ? -8.785 -44.090 17.358 1.00 11.00 368 ALA C C 1
ATOM 9346 O O . ALA C 1 368 ? -8.187 -43.210 16.717 1.00 12.15 368 ALA C O 1
ATOM 9348 N N . ASP C 1 369 ? -9.127 -45.264 16.827 1.00 11.30 369 ASP C N 1
ATOM 9349 C CA . ASP C 1 369 ? -8.854 -45.588 15.426 1.00 11.19 369 ASP C CA 1
ATOM 9350 C C . ASP C 1 369 ? -9.818 -44.951 14.414 1.00 11.16 369 ASP C C 1
ATOM 9351 O O . ASP C 1 369 ? -9.392 -44.652 13.288 1.00 12.21 369 ASP C O 1
ATOM 9356 N N . HIS C 1 370 ? -11.068 -44.723 14.825 1.00 11.17 370 HIS C N 1
ATOM 9357 C CA . HIS C 1 370 ? -12.122 -44.145 13.982 1.00 10.88 370 HIS C CA 1
ATOM 9358 C C . HIS C 1 370 ? -13.318 -43.856 14.905 1.00 11.00 370 HIS C C 1
ATOM 9359 O O . HIS C 1 370 ? -13.344 -44.302 16.063 1.00 11.68 370 HIS C O 1
ATOM 9366 N N . ALA C 1 371 ? -14.296 -43.119 14.386 1.00 11.38 371 ALA C N 1
ATOM 9367 C CA . ALA C 1 371 ? -15.523 -42.816 15.104 1.00 10.90 371 ALA C CA 1
ATOM 9368 C C . ALA C 1 371 ? -16.521 -43.985 14.925 1.00 11.04 371 ALA C C 1
ATOM 9369 O O . ALA C 1 371 ? -16.263 -44.965 14.210 1.00 11.65 371 ALA C O 1
ATOM 9371 N N . HIS C 1 372 ? -17.647 -43.914 15.625 1.00 11.17 372 HIS C N 1
ATOM 9372 C CA . HIS C 1 372 ? -18.592 -45.029 15.621 1.00 11.00 372 HIS C CA 1
ATOM 9373 C C . HIS C 1 372 ? -20.053 -44.537 15.599 1.00 11.05 372 HIS C C 1
ATOM 9374 O O . HIS C 1 372 ? -20.314 -43.379 15.249 1.00 11.74 372 HIS C O 1
ATOM 9381 N N . ALA C 1 373 ? -21.000 -45.423 15.890 1.00 11.41 373 ALA C N 1
ATOM 9382 C CA . ALA C 1 373 ? -22.413 -45.180 15.625 1.00 11.51 373 ALA C CA 1
ATOM 9383 C C . ALA C 1 373 ? -23.121 -44.350 16.701 1.00 11.39 373 ALA C C 1
ATOM 9384 O O . ALA C 1 373 ? -24.001 -43.554 16.387 1.00 11.81 373 ALA C O 1
ATOM 9386 N N . SER C 1 374 ? -22.769 -44.562 17.971 1.00 11.38 374 SER C N 1
ATOM 9387 C CA . SER C 1 374 ? -23.623 -44.098 19.067 1.00 11.08 374 SER C CA 1
ATOM 9388 C C . SER C 1 374 ? -23.781 -42.576 19.088 1.00 10.51 374 SER C C 1
ATOM 9389 O O . SER C 1 374 ? -22.793 -41.831 18.932 1.00 11.44 374 SER C O 1
ATOM 9392 N N . GLN C 1 375 ? -25.013 -42.121 19.342 1.00 10.73 375 GLN C N 1
ATOM 9393 C CA . GLN C 1 375 ? -25.312 -40.692 19.510 1.00 10.42 375 GLN C CA 1
ATOM 9394 C C . GLN C 1 375 ? -26.101 -40.467 20.799 1.00 10.23 375 GLN C C 1
ATOM 9395 O O . GLN C 1 375 ? -26.962 -41.277 21.152 1.00 11.58 375 GLN C O 1
ATOM 9401 N N . ILE C 1 376 ? -25.830 -39.336 21.454 1.00 9.65 376 ILE C N 1
ATOM 9402 C CA . ILE C 1 376 ? -26.616 -38.873 22.617 1.00 9.40 376 ILE C CA 1
ATOM 9403 C C . ILE C 1 376 ? -27.754 -37.990 22.096 1.00 10.07 376 ILE C C 1
ATOM 9404 O O . ILE C 1 376 ? -27.493 -37.007 21.375 1.00 10.36 376 ILE C O 1
ATOM 9409 N N . VAL C 1 377 ? -28.998 -38.365 22.413 1.00 10.42 377 VAL C N 1
ATOM 9410 C CA . VAL C 1 377 ? -30.170 -37.690 21.866 1.00 10.99 377 VAL C CA 1
ATOM 9411 C C . VAL C 1 377 ? -31.161 -37.322 22.991 1.00 11.73 377 VAL C C 1
ATOM 9412 O O . VAL C 1 377 ? -31.041 -37.771 24.133 1.00 12.45 377 VAL C O 1
ATOM 9416 N N . ALA C 1 378 ? -32.161 -36.506 22.649 1.00 12.37 378 ALA C N 1
ATOM 9417 C CA . ALA C 1 378 ? -33.133 -36.010 23.632 1.00 13.40 378 ALA C CA 1
ATOM 9418 C C . ALA C 1 378 ? -33.943 -37.184 24.222 1.00 14.50 378 ALA C C 1
ATOM 9419 O O . ALA C 1 378 ? -34.212 -38.179 23.529 1.00 15.14 378 ALA C O 1
ATOM 9421 N N . PRO C 1 379 ? -34.421 -37.053 25.483 1.00 15.90 379 PRO C N 1
ATOM 9422 C CA . PRO C 1 379 ? -35.147 -38.181 26.107 1.00 17.57 379 PRO C CA 1
ATOM 9423 C C . PRO C 1 379 ? -36.415 -38.676 25.393 1.00 18.28 379 PRO C C 1
ATOM 9424 O O . PRO C 1 379 ? -36.754 -39.858 25.491 1.00 20.05 379 PRO C O 1
ATOM 9428 N N . ASP C 1 380 ? -37.109 -37.797 24.682 1.00 18.01 380 ASP C N 1
ATOM 9429 C CA . ASP C 1 380 ? -38.366 -38.163 23.996 1.00 18.64 380 ASP C CA 1
ATOM 9430 C C . ASP C 1 380 ? -38.197 -38.548 22.522 1.00 18.07 380 ASP C C 1
ATOM 9431 O O . ASP C 1 380 ? -39.181 -38.646 21.792 1.00 18.74 380 ASP C O 1
ATOM 9436 N N . THR C 1 381 ? -36.964 -38.800 22.102 1.00 16.52 381 THR C N 1
ATOM 9437 C CA . THR C 1 381 ? -36.647 -39.142 20.724 1.00 16.48 381 THR C CA 1
ATOM 9438 C C . THR C 1 381 ? -37.443 -40.354 20.229 1.00 16.36 381 THR C C 1
ATOM 9439 O O . THR C 1 381 ? -37.532 -41.372 20.924 1.00 16.90 381 THR C O 1
ATOM 9443 N N . LYS C 1 382 ? -38.003 -40.240 19.021 1.00 16.29 382 LYS C N 1
ATOM 9444 C CA . LYS C 1 382 ? -38.573 -41.376 18.294 1.00 16.80 382 LYS C CA 1
ATOM 9445 C C . LYS C 1 382 ? -37.738 -41.583 17.030 1.00 16.06 382 LYS C C 1
ATOM 9446 O O . LYS C 1 382 ? -37.860 -40.838 16.051 1.00 17.16 382 LYS C O 1
ATOM 9452 N N . ALA C 1 383 ? -36.814 -42.545 17.111 1.00 15.01 383 ALA C N 1
ATOM 9453 C CA . ALA C 1 383 ? -35.806 -42.772 16.081 1.00 15.49 383 ALA C CA 1
ATOM 9454 C C . ALA C 1 383 ? -36.060 -44.074 15.325 1.00 15.34 383 ALA C C 1
ATOM 9455 O O . ALA C 1 383 ? -36.679 -45.002 15.864 1.00 16.50 383 ALA C O 1
ATOM 9457 N N . PRO C 1 384 ? -35.532 -44.174 14.089 1.00 15.17 384 PRO C N 1
ATOM 9458 C CA . PRO C 1 384 ? -35.806 -45.375 13.272 1.00 15.79 384 PRO C CA 1
ATOM 9459 C C . PRO C 1 384 ? -34.941 -46.600 13.592 1.00 15.57 384 PRO C C 1
ATOM 9460 O O . PRO C 1 384 ? -35.267 -47.717 13.154 1.00 17.55 384 PRO C O 1
ATOM 9464 N N . GLY C 1 385 ? -33.866 -46.413 14.366 1.00 15.31 385 GLY C N 1
ATOM 9465 C CA . GLY C 1 385 ? -32.936 -47.467 14.723 1.00 14.74 385 GLY C CA 1
ATOM 9466 C C . GLY C 1 385 ? -33.184 -48.004 16.122 1.00 14.77 385 GLY C C 1
ATOM 9467 O O . GLY C 1 385 ? -34.333 -48.278 16.486 1.00 16.77 385 GLY C O 1
ATOM 9468 N N . LEU C 1 386 ? -32.099 -48.190 16.887 1.00 14.16 386 LEU C N 1
ATOM 9469 C CA . LEU C 1 386 ? -32.188 -48.753 18.230 1.00 13.94 386 LEU C CA 1
ATOM 9470 C C . LEU C 1 386 ? -31.845 -47.699 19.283 1.00 13.40 386 LEU C C 1
ATOM 9471 O O . LEU C 1 386 ? -30.880 -46.940 19.116 1.00 14.64 386 LEU C O 1
ATOM 9476 N N . THR C 1 387 ? -32.637 -47.648 20.354 1.00 12.88 387 THR C N 1
ATOM 9477 C CA . THR C 1 387 ? -32.467 -46.632 21.407 1.00 13.45 387 THR C CA 1
ATOM 9478 C C . THR C 1 387 ? -32.581 -47.231 22.829 1.00 13.05 387 THR C C 1
ATOM 9479 O O . THR C 1 387 ? -33.117 -48.332 23.024 1.00 14.23 387 THR C O 1
ATOM 9483 N N . GLN C 1 388 ? -32.066 -46.481 23.811 1.00 12.76 388 GLN C N 1
ATOM 9484 C CA . GLN C 1 388 ? -32.125 -46.892 25.212 1.00 12.59 388 GLN C CA 1
ATOM 9485 C C . GLN C 1 388 ? -31.975 -45.680 26.130 1.00 12.07 388 GLN C C 1
ATOM 9486 O O . GLN C 1 388 ? -31.146 -44.794 25.856 1.00 13.13 388 GLN C O 1
ATOM 9492 N N . ALA C 1 389 ? -32.744 -45.668 27.226 1.00 12.20 389 ALA C N 1
ATOM 9493 C CA . ALA C 1 389 ? -32.611 -44.679 28.307 1.00 12.44 389 ALA C CA 1
ATOM 9494 C C . ALA C 1 389 ? -31.720 -45.256 29.417 1.00 11.89 389 ALA C C 1
ATOM 9495 O O . ALA C 1 389 ? -31.878 -46.442 29.789 1.00 13.19 389 ALA C O 1
ATOM 9497 N N . LEU C 1 390 ? -30.835 -44.414 29.977 1.00 12.19 390 LEU C N 1
ATOM 9498 C CA . LEU C 1 390 ? -29.886 -44.778 31.042 1.00 12.34 390 LEU C CA 1
ATOM 9499 C C . LEU C 1 390 ? -29.966 -43.811 32.217 1.00 12.58 390 LEU C C 1
ATOM 9500 O O . LEU C 1 390 ? -30.124 -42.603 32.027 1.00 12.56 390 LEU C O 1
ATOM 9505 N N . ASN C 1 391 ? -29.868 -44.350 33.434 1.00 12.44 391 ASN C N 1
ATOM 9506 C CA . ASN C 1 391 ? -29.814 -43.564 34.661 1.00 12.61 391 ASN C CA 1
ATOM 9507 C C . ASN C 1 391 ? -28.375 -43.145 34.964 1.00 12.64 391 ASN C C 1
ATOM 9508 O O . ASN C 1 391 ? -27.555 -44.005 35.301 1.00 14.76 391 ASN C O 1
ATOM 9513 N N . THR C 1 392 ? -28.046 -41.861 34.870 1.00 12.15 392 THR C N 1
ATOM 9514 C CA . THR C 1 392 ? -26.647 -41.408 35.038 1.00 11.83 392 THR C CA 1
ATOM 9515 C C . THR C 1 392 ? -26.293 -41.060 36.494 1.00 11.65 392 THR C C 1
ATOM 9516 O O . THR C 1 392 ? -27.151 -40.981 37.387 1.00 11.93 392 THR C O 1
ATOM 9520 N N . LYS C 1 393 ? -25.011 -40.802 36.728 1.00 11.58 393 LYS C N 1
ATOM 9521 C CA . LYS C 1 393 ? -24.518 -40.323 38.011 1.00 12.31 393 LYS C CA 1
ATOM 9522 C C . LYS C 1 393 ? -25.206 -39.049 38.488 1.00 12.54 393 LYS C C 1
ATOM 9523 O O . LYS C 1 393 ? -25.288 -38.801 39.701 1.00 13.55 393 LYS C O 1
ATOM 9529 N N . ASP C 1 394 ? -25.709 -38.231 37.561 1.00 12.15 394 ASP C N 1
ATOM 9530 C CA . ASP C 1 394 ? -26.404 -36.994 37.936 1.00 12.14 394 ASP C CA 1
ATOM 9531 C C . ASP C 1 394 ? -27.802 -37.217 38.506 1.00 12.65 394 ASP C C 1
ATOM 9532 O O . ASP C 1 394 ? -28.418 -36.267 38.965 1.00 13.93 394 ASP C O 1
ATOM 9537 N N . GLY C 1 395 ? -28.341 -38.412 38.383 1.00 12.78 395 GLY C N 1
ATOM 9538 C CA . GLY C 1 395 ? -29.723 -38.655 38.787 1.00 13.59 395 GLY C CA 1
ATOM 9539 C C . GLY C 1 395 ? -30.709 -38.193 37.727 1.00 13.32 395 GLY C C 1
ATOM 9540 O O . GLY C 1 395 ? -31.851 -37.823 38.048 1.00 14.75 395 GLY C O 1
ATOM 9541 N N . ALA C 1 396 ? -30.276 -38.232 36.467 1.00 13.46 396 ALA C N 1
ATOM 9542 C CA . ALA C 1 396 ? -31.101 -37.858 35.316 1.00 13.63 396 ALA C CA 1
ATOM 9543 C C . ALA C 1 396 ? -30.954 -38.911 34.215 1.00 13.32 396 ALA C C 1
ATOM 9544 O O . ALA C 1 396 ? -29.988 -39.680 34.199 1.00 14.70 396 ALA C O 1
ATOM 9546 N N . VAL C 1 397 ? -31.900 -38.916 33.282 1.00 13.04 397 VAL C N 1
ATOM 9547 C CA . VAL C 1 397 ? -31.897 -39.859 32.163 1.00 12.94 397 VAL C CA 1
ATOM 9548 C C . VAL C 1 397 ? -31.110 -39.302 30.959 1.00 12.26 397 VAL C C 1
ATOM 9549 O O . VAL C 1 397 ? -31.286 -38.143 30.556 1.00 13.11 397 VAL C O 1
ATOM 9553 N N . MET C 1 398 ? -30.277 -40.161 30.374 1.00 12.01 398 MET C N 1
ATOM 9554 C CA . MET C 1 398 ? -29.640 -39.915 29.088 1.00 11.42 398 MET C CA 1
ATOM 9555 C C . MET C 1 398 ? -30.105 -40.978 28.115 1.00 11.69 398 MET C C 1
ATOM 9556 O O . MET C 1 398 ? -30.142 -42.169 28.457 1.00 12.79 398 MET C O 1
ATOM 9561 N N . VAL C 1 399 ? -30.410 -40.561 26.884 1.00 11.15 399 VAL C N 1
ATOM 9562 C CA . VAL C 1 399 ? -30.794 -41.501 25.811 1.00 11.80 399 VAL C CA 1
ATOM 9563 C C . VAL C 1 399 ? -29.676 -41.619 24.767 1.00 10.82 399 VAL C C 1
ATOM 9564 O O . VAL C 1 399 ? -29.088 -40.597 24.353 1.00 11.72 399 VAL C O 1
ATOM 9568 N N . MET C 1 400 ? -29.361 -42.869 24.400 1.00 11.38 400 MET C N 1
ATOM 9569 C CA A MET C 1 400 ? -28.443 -43.135 23.306 0.54 10.77 400 MET C CA 1
ATOM 9570 C CA B MET C 1 400 ? -28.430 -43.204 23.327 0.46 12.11 400 MET C CA 1
ATOM 9571 C C . MET C 1 400 ? -29.178 -43.810 22.129 1.00 11.46 400 MET C C 1
ATOM 9572 O O . MET C 1 400 ? -30.125 -44.600 22.303 1.00 13.18 400 MET C O 1
ATOM 9581 N N . SER C 1 401 ? -28.715 -43.484 20.926 1.00 11.56 401 SER C N 1
ATOM 9582 C CA . SER C 1 401 ? -29.282 -43.962 19.666 1.00 11.66 401 SER C CA 1
ATOM 9583 C C . SER C 1 401 ? -28.201 -44.567 18.745 1.00 11.80 401 SER C C 1
ATOM 9584 O O . SER C 1 401 ? -27.072 -44.055 18.656 1.00 13.19 401 SER C O 1
ATOM 9587 N N . TYR C 1 402 ? -28.595 -45.648 18.055 1.00 12.09 402 TYR C N 1
ATOM 9588 C CA . TYR C 1 402 ? -27.774 -46.347 17.072 1.00 12.98 402 TYR C CA 1
ATOM 9589 C C . TYR C 1 402 ? -28.631 -46.459 15.803 1.00 13.10 402 TYR C C 1
ATOM 9590 O O . TYR C 1 402 ? -29.636 -47.172 15.791 1.00 14.91 402 TYR C O 1
ATOM 9599 N N . GLY C 1 403 ? -28.264 -45.733 14.741 1.00 14.87 403 GLY C N 1
ATOM 9600 C CA . GLY C 1 403 ? -29.192 -45.548 13.603 1.00 15.36 403 GLY C CA 1
ATOM 9601 C C . GLY C 1 403 ? -28.639 -45.534 12.190 1.00 16.65 403 GLY C C 1
ATOM 9602 O O . GLY C 1 403 ? -29.310 -45.033 11.258 1.00 19.07 403 GLY C O 1
ATOM 9603 N N . ASN C 1 404 ? -27.470 -46.138 12.010 1.00 16.87 404 ASN C N 1
ATOM 9604 C CA . ASN C 1 404 ? -26.807 -46.175 10.706 1.00 16.41 404 ASN C CA 1
ATOM 9605 C C . ASN C 1 404 ? -26.736 -47.557 10.020 1.00 17.83 404 ASN C C 1
ATOM 9606 O O . ASN C 1 404 ? -26.027 -47.699 9.018 1.00 19.87 404 ASN C O 1
ATOM 9611 N N . SER C 1 405 ? -27.497 -48.541 10.528 1.00 18.20 405 SER C N 1
ATOM 9612 C CA . SER C 1 405 ? -27.512 -49.882 10.005 1.00 18.88 405 SER C CA 1
ATOM 9613 C C . SER C 1 405 ? -28.784 -50.652 10.323 1.00 19.11 405 SER C C 1
ATOM 9614 O O . SER C 1 405 ? -29.135 -50.850 11.482 1.00 20.75 405 SER C O 1
ATOM 9617 N N . GLU C 1 406 ? -29.455 -51.149 9.285 1.00 19.93 406 GLU C N 1
ATOM 9618 C CA . GLU C 1 406 ? -30.621 -51.984 9.480 1.00 20.31 406 GLU C CA 1
ATOM 9619 C C . GLU C 1 406 ? -30.260 -53.458 9.761 1.00 22.33 406 GLU C C 1
ATOM 9620 O O . GLU C 1 406 ? -31.122 -54.254 10.131 1.00 23.96 406 GLU C O 1
ATOM 9626 N N . GLU C 1 407 ? -28.999 -53.824 9.550 1.00 24.52 407 GLU C N 1
ATOM 9627 C CA . GLU C 1 407 ? -28.499 -55.145 9.919 1.00 25.92 407 GLU C CA 1
ATOM 9628 C C . GLU C 1 407 ? -28.036 -55.148 11.377 1.00 26.75 407 GLU C C 1
ATOM 9629 O O . GLU C 1 407 ? -27.992 -54.092 12.025 1.00 27.72 407 GLU C O 1
ATOM 9635 N N . ASP C 1 408 ? -27.684 -56.319 11.894 1.00 27.86 408 ASP C N 1
ATOM 9636 C CA . ASP C 1 408 ? -27.312 -56.445 13.308 1.00 28.03 408 ASP C CA 1
ATOM 9637 C C . ASP C 1 408 ? -25.839 -56.134 13.554 1.00 26.51 408 ASP C C 1
ATOM 9638 O O . ASP C 1 408 ? -25.189 -56.782 14.390 1.00 29.19 408 ASP C O 1
ATOM 9643 N N . SER C 1 409 ? -25.296 -55.169 12.823 1.00 23.04 409 SER C N 1
ATOM 9644 C CA . SER C 1 409 ? -24.062 -54.570 13.280 1.00 20.00 409 SER C CA 1
ATOM 9645 C C . SER C 1 409 ? -24.079 -53.086 13.014 1.00 17.44 409 SER C C 1
ATOM 9646 O O . SER C 1 409 ? -24.205 -52.649 11.867 1.00 18.07 409 SER C O 1
ATOM 9649 N N . GLN C 1 410 ? -23.997 -52.308 14.095 1.00 15.59 410 GLN C N 1
ATOM 9650 C CA . GLN C 1 410 ? -23.964 -50.847 13.988 1.00 15.27 410 GLN C CA 1
ATOM 9651 C C . GLN C 1 410 ? -22.588 -50.467 13.463 1.00 14.95 410 GLN C C 1
ATOM 9652 O O . GLN C 1 410 ? -21.614 -51.114 13.809 1.00 17.40 410 GLN C O 1
ATOM 9658 N N A GLU C 1 411 ? -22.473 -49.477 12.590 0.39 15.19 411 GLU C N 1
ATOM 9659 N N B GLU C 1 411 ? -22.515 -49.370 12.709 0.61 14.99 411 GLU C N 1
ATOM 9660 C CA A GLU C 1 411 ? -21.205 -49.336 11.877 0.39 15.06 411 GLU C CA 1
ATOM 9661 C CA B GLU C 1 411 ? -21.377 -49.104 11.828 0.61 14.74 411 GLU C CA 1
ATOM 9662 C C A GLU C 1 411 ? -20.418 -48.055 12.197 0.39 14.06 411 GLU C C 1
ATOM 9663 C C B GLU C 1 411 ? -20.400 -47.988 12.263 0.61 13.78 411 GLU C C 1
ATOM 9664 O O A GLU C 1 411 ? -20.935 -47.075 12.756 0.39 14.17 411 GLU C O 1
ATOM 9665 O O B GLU C 1 411 ? -20.776 -47.013 12.940 0.61 13.60 411 GLU C O 1
ATOM 9676 N N . HIS C 1 412 ? -19.142 -48.118 11.826 1.00 13.13 412 HIS C N 1
ATOM 9677 C CA . HIS C 1 412 ? -18.169 -47.046 11.974 1.00 11.85 412 HIS C CA 1
ATOM 9678 C C . HIS C 1 412 ? -18.656 -45.769 11.278 1.00 11.93 412 HIS C C 1
ATOM 9679 O O . HIS C 1 412 ? -19.463 -45.846 10.333 1.00 12.64 412 HIS C O 1
ATOM 9686 N N . THR C 1 413 ? -18.146 -44.613 11.725 1.00 11.64 413 THR C N 1
ATOM 9687 C CA . THR C 1 413 ? -18.399 -43.350 11.054 1.00 11.21 413 THR C CA 1
ATOM 9688 C C . THR C 1 413 ? -17.096 -42.619 10.768 1.00 10.78 413 THR C C 1
ATOM 9689 O O . THR C 1 413 ? -16.054 -42.891 11.399 1.00 11.76 413 THR C O 1
ATOM 9693 N N . GLY C 1 414 ? -17.148 -41.670 9.840 1.00 11.42 414 GLY C N 1
ATOM 9694 C CA . GLY C 1 414 ? -15.943 -41.047 9.314 1.00 11.72 414 GLY C CA 1
ATOM 9695 C C . GLY C 1 414 ? -15.470 -39.748 9.940 1.00 11.19 414 GLY C C 1
ATOM 9696 O O . GLY C 1 414 ? -14.439 -39.207 9.552 1.00 11.74 414 GLY C O 1
ATOM 9697 N N . SER C 1 415 ? -16.201 -39.250 10.942 1.00 11.72 415 SER C N 1
ATOM 9698 C CA . SER C 1 415 ? -15.845 -37.974 11.602 1.00 10.73 415 SER C CA 1
ATOM 9699 C C . SER C 1 415 ? -14.431 -37.990 12.167 1.00 10.93 415 SER C C 1
ATOM 9700 O O . SER C 1 415 ? -14.020 -38.962 12.837 1.00 11.26 415 SER C O 1
ATOM 9703 N N . GLN C 1 416 ? -13.696 -36.888 11.989 1.00 10.28 416 GLN C N 1
ATOM 9704 C CA . GLN C 1 416 ? -12.462 -36.661 12.746 1.00 10.15 416 GLN C CA 1
ATOM 9705 C C . GLN C 1 416 ? -12.766 -36.762 14.250 1.00 9.92 416 GLN C C 1
ATOM 9706 O O . GLN C 1 416 ? -13.920 -36.603 14.681 1.00 10.99 416 GLN C O 1
ATOM 9712 N N . LEU C 1 417 ? -11.717 -36.976 15.049 1.00 10.31 417 LEU C N 1
ATOM 9713 C CA . LEU C 1 417 ? -11.912 -37.246 16.472 1.00 9.99 417 LEU C CA 1
ATOM 9714 C C . LEU C 1 417 ? -10.702 -36.839 17.309 1.00 10.10 417 LEU C C 1
ATOM 9715 O O . LEU C 1 417 ? -9.592 -36.594 16.796 1.00 10.86 417 LEU C O 1
ATOM 9720 N N . ARG C 1 418 ? -10.969 -36.720 18.607 1.00 10.54 418 ARG C N 1
ATOM 9721 C CA . ARG C 1 418 ? -9.955 -36.276 19.563 1.00 9.89 418 ARG C CA 1
ATOM 9722 C C . ARG C 1 418 ? -8.682 -37.134 19.604 1.00 10.14 418 ARG C C 1
ATOM 9723 O O . ARG C 1 418 ? -8.746 -38.368 19.700 1.00 10.92 418 ARG C O 1
ATOM 9731 N N . ILE C 1 419 ? -7.534 -36.451 19.623 1.00 10.49 419 ILE C N 1
ATOM 9732 C CA . ILE C 1 419 ? -6.256 -37.033 20.053 1.00 10.44 419 ILE C CA 1
ATOM 9733 C C . ILE C 1 419 ? -5.687 -36.117 21.132 1.00 11.13 419 ILE C C 1
ATOM 9734 O O . ILE C 1 419 ? -5.745 -34.896 21.020 1.00 11.95 419 ILE C O 1
ATOM 9739 N N . ALA C 1 420 ? -5.180 -36.728 22.201 1.00 10.74 420 ALA C N 1
ATOM 9740 C CA . ALA C 1 420 ? -4.664 -35.972 23.352 1.00 10.95 420 ALA C CA 1
ATOM 9741 C C . ALA C 1 420 ? -3.346 -36.554 23.844 1.00 11.07 420 ALA C C 1
ATOM 9742 O O . ALA C 1 420 ? -3.120 -37.759 23.714 1.00 12.83 420 ALA C O 1
ATOM 9744 N N . ALA C 1 421 ? -2.451 -35.712 24.359 1.00 11.26 421 ALA C N 1
ATOM 9745 C CA . ALA C 1 421 ? -1.142 -36.186 24.780 1.00 11.65 421 ALA C CA 1
ATOM 9746 C C . ALA C 1 421 ? -0.565 -35.395 25.963 1.00 12.03 421 ALA C C 1
ATOM 9747 O O . ALA C 1 421 ? -0.987 -34.268 26.248 1.00 12.77 421 ALA C O 1
ATOM 9749 N N . TYR C 1 422 ? 0.431 -36.017 26.611 1.00 12.86 422 TYR C N 1
ATOM 9750 C CA . TYR C 1 422 ? 1.180 -35.500 27.753 1.00 12.83 422 TYR C CA 1
ATOM 9751 C C . TYR C 1 422 ? 2.663 -35.863 27.601 1.00 12.88 422 TYR C C 1
ATOM 9752 O O . TYR C 1 422 ? 2.971 -36.997 27.240 1.00 13.74 422 TYR C O 1
ATOM 9761 N N . GLY C 1 423 ? 3.560 -34.918 27.897 1.00 13.46 423 GLY C N 1
ATOM 9762 C CA . GLY C 1 423 ? 4.987 -35.238 27.976 1.00 13.99 423 GLY C CA 1
ATOM 9763 C C . GLY C 1 423 ? 5.803 -34.752 26.784 1.00 14.32 423 GLY C C 1
ATOM 9764 O O . GLY C 1 423 ? 5.318 -33.950 25.976 1.00 15.09 423 GLY C O 1
ATOM 9765 N N . PRO C 1 424 ? 7.073 -35.215 26.681 1.00 15.09 424 PRO C N 1
ATOM 9766 C CA . PRO C 1 424 ? 7.936 -34.798 25.571 1.00 15.24 424 PRO C CA 1
ATOM 9767 C C . PRO C 1 424 ? 7.281 -35.058 24.214 1.00 15.07 424 PRO C C 1
ATOM 9768 O O . PRO C 1 424 ? 6.751 -36.136 23.992 1.00 16.20 424 PRO C O 1
ATOM 9772 N N . HIS C 1 425 ? 7.349 -34.065 23.323 1.00 15.62 425 HIS C N 1
ATOM 9773 C CA . HIS C 1 425 ? 6.823 -34.142 21.945 1.00 16.01 425 HIS C CA 1
ATOM 9774 C C . HIS C 1 425 ? 5.288 -34.104 21.812 1.00 15.73 425 HIS C C 1
ATOM 9775 O O . HIS C 1 425 ? 4.757 -34.193 20.703 1.00 16.30 425 HIS C O 1
ATOM 9782 N N . ALA C 1 426 ? 4.583 -33.928 22.936 1.00 14.76 426 ALA C N 1
ATOM 9783 C CA . ALA C 1 426 ? 3.093 -33.917 22.922 1.00 14.58 426 ALA C CA 1
ATOM 9784 C C . ALA C 1 426 ? 2.476 -32.768 22.100 1.00 14.63 426 ALA C C 1
ATOM 9785 O O . ALA C 1 426 ? 1.339 -32.877 21.647 1.00 15.59 426 ALA C O 1
ATOM 9787 N N . ALA C 1 427 ? 3.228 -31.689 21.880 1.00 14.46 427 ALA C N 1
ATOM 9788 C CA . ALA C 1 427 ? 2.722 -30.579 21.067 1.00 14.85 427 ALA C CA 1
ATOM 9789 C C . ALA C 1 427 ? 2.308 -30.999 19.658 1.00 14.12 427 ALA C C 1
ATOM 9790 O O . ALA C 1 427 ? 1.501 -30.327 19.021 1.00 14.26 427 ALA C O 1
ATOM 9792 N N . ASN C 1 428 ? 2.854 -32.104 19.171 1.00 14.39 428 ASN C N 1
ATOM 9793 C CA . ASN C 1 428 ? 2.620 -32.529 17.797 1.00 14.27 428 ASN C CA 1
ATOM 9794 C C . ASN C 1 428 ? 1.252 -33.161 17.528 1.00 13.76 428 ASN C C 1
ATOM 9795 O O . ASN C 1 428 ? 0.958 -33.506 16.384 1.00 14.99 428 ASN C O 1
ATOM 9800 N N . VAL C 1 429 ? 0.400 -33.250 18.568 1.00 13.11 429 VAL C N 1
ATOM 9801 C CA . VAL C 1 429 ? -1.004 -33.650 18.368 1.00 13.16 429 VAL C CA 1
ATOM 9802 C C . VAL C 1 429 ? -2.002 -32.483 18.317 1.00 12.13 429 VAL C C 1
ATOM 9803 O O . VAL C 1 429 ? -3.179 -32.713 18.058 1.00 12.72 429 VAL C O 1
ATOM 9807 N N . VAL C 1 430 ? -1.525 -31.255 18.507 1.00 12.57 430 VAL C N 1
ATOM 9808 C CA . VAL C 1 430 ? -2.388 -30.072 18.564 1.00 12.47 430 VAL C CA 1
ATOM 9809 C C . VAL C 1 430 ? -2.769 -29.608 17.137 1.00 12.36 430 VAL C C 1
ATOM 9810 O O . VAL C 1 430 ? -2.004 -29.775 16.169 1.00 13.98 430 VAL C O 1
ATOM 9814 N N . GLY C 1 431 ? -3.976 -29.068 16.980 1.00 12.44 431 GLY C N 1
ATOM 9815 C CA . GLY C 1 431 ? -4.520 -28.659 15.678 1.00 12.38 431 GLY C CA 1
ATOM 9816 C C . GLY C 1 431 ? -5.095 -29.820 14.888 1.00 12.18 431 GLY C C 1
ATOM 9817 O O . GLY C 1 431 ? -5.367 -30.891 15.451 1.00 12.78 431 GLY C O 1
ATOM 9818 N N . LEU C 1 432 ? -5.258 -29.622 13.576 1.00 11.90 432 LEU C N 1
ATOM 9819 C CA . LEU C 1 432 ? -5.663 -30.698 12.676 1.00 12.25 432 LEU C CA 1
ATOM 9820 C C . LEU C 1 432 ? -4.438 -31.500 12.260 1.00 12.33 432 LEU C C 1
ATOM 9821 O O . LEU C 1 432 ? -3.512 -30.934 11.694 1.00 12.77 432 LEU C O 1
ATOM 9826 N N . THR C 1 433 ? -4.475 -32.817 12.458 1.00 11.92 433 THR C N 1
ATOM 9827 C CA . THR C 1 433 ? -3.428 -33.715 11.967 1.00 12.10 433 THR C CA 1
ATOM 9828 C C . THR C 1 433 ? -4.050 -34.915 11.280 1.00 11.98 433 THR C C 1
ATOM 9829 O O . THR C 1 433 ? -5.273 -35.055 11.241 1.00 12.44 433 THR C O 1
ATOM 9833 N N . ASP C 1 434 ? -3.199 -35.755 10.681 1.00 12.30 434 ASP C N 1
ATOM 9834 C CA . ASP C 1 434 ? -3.643 -37.031 10.141 1.00 12.09 434 ASP C CA 1
ATOM 9835 C C . ASP C 1 434 ? -3.161 -38.171 11.056 1.00 11.76 434 ASP C C 1
ATOM 9836 O O . ASP C 1 434 ? -2.153 -38.054 11.747 1.00 13.39 434 ASP C O 1
ATOM 9841 N N . GLN C 1 435 ? -3.881 -39.281 11.032 1.00 12.44 435 GLN C N 1
ATOM 9842 C CA . GLN C 1 435 ? -3.489 -40.488 11.735 1.00 12.32 435 GLN C CA 1
ATOM 9843 C C . GLN C 1 435 ? -2.053 -40.949 11.373 1.00 12.57 435 GLN C C 1
ATOM 9844 O O . GLN C 1 435 ? -1.336 -41.473 12.220 1.00 14.09 435 GLN C O 1
ATOM 9850 N N . THR C 1 436 ? -1.630 -40.745 10.118 1.00 12.90 436 THR C N 1
ATOM 9851 C CA . THR C 1 436 ? -0.249 -41.059 9.708 1.00 13.18 436 THR C CA 1
ATOM 9852 C C . THR C 1 436 ? 0.785 -40.149 10.351 1.00 13.20 436 THR C C 1
ATOM 9853 O O . THR C 1 436 ? 1.927 -40.578 10.565 1.00 14.60 436 THR C O 1
ATOM 9857 N N . ASP C 1 437 ? 0.412 -38.907 10.696 1.00 13.61 437 ASP C N 1
ATOM 9858 C CA . ASP C 1 437 ? 1.337 -38.045 11.422 1.00 13.23 437 ASP C CA 1
ATOM 9859 C C . ASP C 1 437 ? 1.723 -38.663 12.769 1.00 13.00 437 ASP C C 1
ATOM 9860 O O . ASP C 1 437 ? 2.815 -38.403 13.278 1.00 14.31 437 ASP C O 1
ATOM 9865 N N . LEU C 1 438 ? 0.814 -39.429 13.387 1.00 13.42 438 LEU C N 1
ATOM 9866 C CA . LEU C 1 438 ? 1.115 -40.035 14.689 1.00 13.28 438 LEU C CA 1
ATOM 9867 C C . LEU C 1 438 ? 2.324 -40.989 14.623 1.00 13.12 438 LEU C C 1
ATOM 9868 O O . LEU C 1 438 ? 3.151 -41.028 15.551 1.00 13.85 438 LEU C O 1
ATOM 9873 N N . PHE C 1 439 ? 2.443 -41.740 13.520 1.00 13.77 439 PHE C N 1
ATOM 9874 C CA . PHE C 1 439 ? 3.636 -42.579 13.318 1.00 13.98 439 PHE C CA 1
ATOM 9875 C C . PHE C 1 439 ? 4.912 -41.727 13.396 1.00 13.79 439 PHE C C 1
ATOM 9876 O O . PHE C 1 439 ? 5.855 -42.047 14.121 1.00 15.27 439 PHE C O 1
ATOM 9884 N N . TYR C 1 440 ? 4.934 -40.636 12.632 1.00 14.54 440 TYR C N 1
ATOM 9885 C CA . TYR C 1 440 ? 6.123 -39.794 12.558 1.00 14.58 440 TYR C CA 1
ATOM 9886 C C . TYR C 1 440 ? 6.421 -39.065 13.888 1.00 14.21 440 TYR C C 1
ATOM 9887 O O . TYR C 1 440 ? 7.593 -38.843 14.278 1.00 16.03 440 TYR C O 1
ATOM 9896 N N . THR C 1 441 ? 5.355 -38.710 14.615 1.00 14.04 441 THR C N 1
ATOM 9897 C CA . THR C 1 441 ? 5.480 -38.085 15.935 1.00 14.11 441 THR C CA 1
ATOM 9898 C C . THR C 1 441 ? 6.190 -39.025 16.902 1.00 13.78 441 THR C C 1
ATOM 9899 O O . THR C 1 441 ? 7.128 -38.627 17.587 1.00 14.63 441 THR C O 1
ATOM 9903 N N . MET C 1 442 ? 5.760 -40.281 16.918 1.00 14.06 442 MET C N 1
ATOM 9904 C CA . MET C 1 442 ? 6.367 -41.289 17.807 1.00 14.23 442 MET C CA 1
ATOM 9905 C C . MET C 1 442 ? 7.819 -41.615 17.388 1.00 14.38 442 MET C C 1
ATOM 9906 O O . MET C 1 442 ? 8.712 -41.736 18.223 1.00 15.35 442 MET C O 1
ATOM 9911 N N . LYS C 1 443 ? 8.044 -41.740 16.081 1.00 15.20 443 LYS C N 1
ATOM 9912 C CA . LYS C 1 443 ? 9.383 -42.024 15.543 1.00 15.84 443 LYS C CA 1
ATOM 9913 C C . LYS C 1 443 ? 10.373 -40.954 15.967 1.00 15.58 443 LYS C C 1
ATOM 9914 O O . LYS C 1 443 ? 11.457 -41.270 16.472 1.00 17.00 443 LYS C O 1
ATOM 9920 N N . ALA C 1 444 ? 9.994 -39.690 15.772 1.00 15.77 444 ALA C N 1
ATOM 9921 C CA . ALA C 1 444 ? 10.832 -38.555 16.148 1.00 15.63 444 ALA C CA 1
ATOM 9922 C C . ALA C 1 444 ? 11.020 -38.416 17.662 1.00 16.27 444 ALA C C 1
ATOM 9923 O O . ALA C 1 444 ? 12.128 -38.119 18.135 1.00 17.39 444 ALA C O 1
ATOM 9925 N N . ALA C 1 445 ? 9.959 -38.640 18.441 1.00 16.26 445 ALA C N 1
ATOM 9926 C CA . ALA C 1 445 ? 10.066 -38.555 19.901 1.00 16.09 445 ALA C CA 1
ATOM 9927 C C . ALA C 1 445 ? 11.117 -39.529 20.464 1.00 15.94 445 ALA C C 1
ATOM 9928 O O . ALA C 1 445 ? 11.865 -39.159 21.349 1.00 17.61 445 ALA C O 1
ATOM 9930 N N . LEU C 1 446 ? 11.154 -40.751 19.933 1.00 16.43 446 LEU C N 1
ATOM 9931 C CA . LEU C 1 446 ? 12.081 -41.792 20.390 1.00 16.85 446 LEU C CA 1
ATOM 9932 C C . LEU C 1 446 ? 13.419 -41.724 19.647 1.00 18.04 446 LEU C C 1
ATOM 9933 O O . LEU C 1 446 ? 14.357 -42.441 20.014 1.00 19.32 446 LEU C O 1
ATOM 9938 N N . GLY C 1 447 ? 13.528 -40.880 18.624 1.00 19.02 447 GLY C N 1
ATOM 9939 C CA . GLY C 1 447 ? 14.793 -40.753 17.871 1.00 19.95 447 GLY C CA 1
ATOM 9940 C C . GLY C 1 447 ? 15.114 -41.982 17.048 1.00 20.74 447 GLY C C 1
ATOM 9941 O O . GLY C 1 447 ? 16.300 -42.356 16.900 1.00 22.28 447 GLY C O 1
ATOM 9942 N N . LEU C 1 448 ? 14.092 -42.633 16.509 1.00 22.12 448 LEU C N 1
ATOM 9943 C CA . LEU C 1 448 ? 14.267 -43.872 15.750 1.00 23.18 448 LEU C CA 1
ATOM 9944 C C . LEU C 1 448 ? 14.632 -43.559 14.311 1.00 24.22 448 LEU C C 1
ATOM 9945 O O . LEU C 1 448 ? 14.313 -42.490 13.809 1.00 25.09 448 LEU C O 1
ATOM 9950 N N . VAL D 1 6 ? 4.475 -23.942 9.713 1.00 24.16 6 VAL D N 1
ATOM 9951 C CA . VAL D 1 6 ? 3.992 -25.283 10.182 1.00 24.20 6 VAL D CA 1
ATOM 9952 C C . VAL D 1 6 ? 2.570 -25.282 10.774 1.00 24.33 6 VAL D C 1
ATOM 9953 O O . VAL D 1 6 ? 1.828 -26.268 10.630 1.00 25.08 6 VAL D O 1
ATOM 9957 N N . LEU D 1 7 ? 2.183 -24.190 11.426 1.00 23.70 7 LEU D N 1
ATOM 9958 C CA . LEU D 1 7 ? 0.825 -24.089 11.989 1.00 23.62 7 LEU D CA 1
ATOM 9959 C C . LEU D 1 7 ? -0.264 -23.776 10.933 1.00 24.29 7 LEU D C 1
ATOM 9960 O O . LEU D 1 7 ? -1.456 -24.007 11.174 1.00 24.66 7 LEU D O 1
ATOM 9965 N N . GLU D 1 8 ? 0.144 -23.274 9.763 1.00 24.71 8 GLU D N 1
ATOM 9966 C CA . GLU D 1 8 ? -0.810 -22.868 8.706 1.00 25.12 8 GLU D CA 1
ATOM 9967 C C . GLU D 1 8 ? -1.064 -23.930 7.635 1.00 24.41 8 GLU D C 1
ATOM 9968 O O . GLU D 1 8 ? -2.129 -23.943 7.004 1.00 25.65 8 GLU D O 1
ATOM 9974 N N . ASN D 1 9 ? -0.085 -24.792 7.396 1.00 22.93 9 ASN D N 1
ATOM 9975 C CA . ASN D 1 9 ? -0.113 -25.667 6.220 1.00 22.11 9 ASN D CA 1
ATOM 9976 C C . ASN D 1 9 ? -0.537 -27.095 6.550 1.00 21.03 9 ASN D C 1
ATOM 9977 O O . ASN D 1 9 ? 0.314 -27.969 6.747 1.00 23.79 9 ASN D O 1
ATOM 9982 N N . ARG D 1 10 ? -1.843 -27.349 6.545 1.00 17.89 10 ARG D N 1
ATOM 9983 C CA . ARG D 1 10 ? -2.354 -28.618 7.073 1.00 16.51 10 ARG D CA 1
ATOM 9984 C C . ARG D 1 10 ? -2.969 -29.548 6.016 1.00 15.37 10 ARG D C 1
ATOM 9985 O O . ARG D 1 10 ? -3.725 -30.475 6.338 1.00 15.35 10 ARG D O 1
ATOM 9993 N N . ALA D 1 11 ? -2.604 -29.348 4.747 1.00 15.49 11 ALA D N 1
ATOM 9994 C CA . ALA D 1 11 ? -2.975 -30.300 3.691 1.00 15.70 11 ALA D CA 1
ATOM 9995 C C . ALA D 1 11 ? -2.033 -31.506 3.716 1.00 15.84 11 ALA D C 1
ATOM 9996 O O . ALA D 1 11 ? -0.897 -31.415 4.169 1.00 16.85 11 ALA D O 1
ATOM 9998 N N . ALA D 1 12 ? -2.508 -32.634 3.198 1.00 15.91 12 ALA D N 1
ATOM 9999 C CA . ALA D 1 12 ? -1.639 -33.789 2.957 1.00 16.15 12 ALA D CA 1
ATOM 10000 C C . ALA D 1 12 ? -0.393 -33.366 2.150 1.00 16.46 12 ALA D C 1
ATOM 10001 O O . ALA D 1 12 ? -0.490 -32.564 1.209 1.00 18.30 12 ALA D O 1
ATOM 10003 N N . GLN D 1 13 ? 0.762 -33.899 2.552 1.00 17.44 13 GLN D N 1
ATOM 10004 C CA . GLN D 1 13 ? 2.069 -33.629 1.939 1.00 18.72 13 GLN D CA 1
ATOM 10005 C C . GLN D 1 13 ? 2.145 -33.875 0.436 1.00 18.64 13 GLN D C 1
ATOM 10006 O O . GLN D 1 13 ? 2.754 -33.095 -0.313 1.00 20.45 13 GLN D O 1
ATOM 10012 N N . GLY D 1 14 ? 1.571 -34.983 -0.004 1.00 18.38 14 GLY D N 1
ATOM 10013 C CA . GLY D 1 14 ? 1.770 -35.409 -1.385 1.00 19.04 14 GLY D CA 1
ATOM 10014 C C . GLY D 1 14 ? 0.855 -36.521 -1.853 1.00 18.39 14 GLY D C 1
ATOM 10015 O O . GLY D 1 14 ? -0.356 -36.349 -1.926 1.00 21.03 14 GLY D O 1
ATOM 10016 N N . ASP D 1 15 ? 1.456 -37.648 -2.229 1.00 18.49 15 ASP D N 1
ATOM 10017 C CA . ASP D 1 15 ? 0.754 -38.803 -2.747 1.00 17.81 15 ASP D CA 1
ATOM 10018 C C . ASP D 1 15 ? 0.228 -39.592 -1.553 1.00 17.15 15 ASP D C 1
ATOM 10019 O O . ASP D 1 15 ? 1.002 -40.261 -0.873 1.00 17.73 15 ASP D O 1
ATOM 10024 N N . ILE D 1 16 ? -1.083 -39.522 -1.319 1.00 16.48 16 ILE D N 1
ATOM 10025 C CA . ILE D 1 16 ? -1.675 -40.174 -0.142 1.00 16.16 16 ILE D CA 1
ATOM 10026 C C . ILE D 1 16 ? -1.524 -41.711 -0.145 1.00 16.22 16 ILE D C 1
ATOM 10027 O O . ILE D 1 16 ? -1.721 -42.352 0.904 1.00 17.58 16 ILE D O 1
ATOM 10032 N N . THR D 1 17 ? -1.172 -42.311 -1.289 1.00 16.52 17 THR D N 1
ATOM 10033 C CA . THR D 1 17 ? -0.915 -43.754 -1.370 1.00 16.90 17 THR D CA 1
ATOM 10034 C C . THR D 1 17 ? 0.509 -44.152 -0.960 1.00 16.69 17 THR D C 1
ATOM 10035 O O . THR D 1 17 ? 0.787 -45.339 -0.785 1.00 17.93 17 THR D O 1
ATOM 10039 N N . ALA D 1 18 ? 1.408 -43.179 -0.812 1.00 17.39 18 ALA D N 1
ATOM 10040 C CA . ALA D 1 18 ? 2.828 -43.415 -0.515 1.00 17.40 18 ALA D CA 1
ATOM 10041 C C . ALA D 1 18 ? 3.195 -43.126 0.943 1.00 17.46 18 ALA D C 1
ATOM 10042 O O . ALA D 1 18 ? 2.521 -42.310 1.594 1.00 17.34 18 ALA D O 1
ATOM 10044 N N . PRO D 1 19 ? 4.278 -43.745 1.458 1.00 17.69 19 PRO D N 1
ATOM 10045 C CA . PRO D 1 19 ? 4.716 -43.437 2.828 1.00 17.93 19 PRO D CA 1
ATOM 10046 C C . PRO D 1 19 ? 4.879 -41.934 3.099 1.00 17.41 19 PRO D C 1
ATOM 10047 O O . PRO D 1 19 ? 5.548 -41.227 2.329 1.00 18.97 19 PRO D O 1
ATOM 10051 N N . GLY D 1 20 ? 4.233 -41.450 4.166 1.00 16.68 20 GLY D N 1
ATOM 10052 C CA . GLY D 1 20 ? 4.293 -40.045 4.535 1.00 16.13 20 GLY D CA 1
ATOM 10053 C C . GLY D 1 20 ? 3.481 -39.069 3.691 1.00 15.83 20 GLY D C 1
ATOM 10054 O O . GLY D 1 20 ? 3.415 -37.896 4.005 1.00 16.85 20 GLY D O 1
ATOM 10055 N N . GLY D 1 21 ? 2.872 -39.560 2.617 1.00 15.59 21 GLY D N 1
ATOM 10056 C CA . GLY D 1 21 ? 2.168 -38.718 1.657 1.00 15.58 21 GLY D CA 1
ATOM 10057 C C . GLY D 1 21 ? 0.886 -38.083 2.157 1.00 15.37 21 GLY D C 1
ATOM 10058 O O . GLY D 1 21 ? 0.408 -37.097 1.578 1.00 16.96 21 GLY D O 1
ATOM 10059 N N . ALA D 1 22 ? 0.328 -38.637 3.244 1.00 15.15 22 ALA D N 1
ATOM 10060 C CA . ALA D 1 22 ? -0.914 -38.125 3.837 1.00 15.02 22 ALA D CA 1
ATOM 10061 C C . ALA D 1 22 ? -0.645 -37.261 5.083 1.00 14.41 22 ALA D C 1
ATOM 10062 O O . ALA D 1 22 ? -1.588 -36.726 5.699 1.00 15.40 22 ALA D O 1
ATOM 10064 N N . ARG D 1 23 ? 0.622 -37.105 5.476 1.00 14.17 23 ARG D N 1
ATOM 10065 C CA A ARG D 1 23 ? 0.962 -36.285 6.644 0.41 14.07 23 ARG D CA 1
ATOM 10066 C CA B ARG D 1 23 ? 1.024 -36.242 6.619 0.59 14.18 23 ARG D CA 1
ATOM 10067 C C . ARG D 1 23 ? 0.506 -34.847 6.431 1.00 14.20 23 ARG D C 1
ATOM 10068 O O . ARG D 1 23 ? 0.681 -34.297 5.340 1.00 15.55 23 ARG D O 1
ATOM 10083 N N . ARG D 1 24 ? -0.039 -34.236 7.491 1.00 14.05 24 ARG D N 1
ATOM 10084 C CA . ARG D 1 24 ? -0.394 -32.815 7.477 1.00 13.74 24 ARG D CA 1
ATOM 10085 C C . ARG D 1 24 ? 0.688 -31.928 8.088 1.00 14.05 24 ARG D C 1
ATOM 10086 O O . ARG D 1 24 ? 0.687 -30.706 7.859 1.00 16.08 24 ARG D O 1
ATOM 10094 N N . LEU D 1 25 ? 1.624 -32.510 8.850 1.00 15.06 25 LEU D N 1
ATOM 10095 C CA . LEU D 1 25 ? 2.661 -31.740 9.546 1.00 16.24 25 LEU D CA 1
ATOM 10096 C C . LEU D 1 25 ? 3.935 -31.636 8.705 1.00 18.36 25 LEU D C 1
ATOM 10097 O O . LEU D 1 25 ? 4.449 -32.654 8.222 1.00 19.87 25 LEU D O 1
ATOM 10102 N N . THR D 1 26 ? 4.442 -30.412 8.581 1.00 20.23 26 THR D N 1
ATOM 10103 C CA . THR D 1 26 ? 5.665 -30.142 7.805 1.00 22.16 26 THR D CA 1
ATOM 10104 C C . THR D 1 26 ? 6.909 -30.084 8.688 1.00 22.76 26 THR D C 1
ATOM 10105 O O . THR D 1 26 ? 8.027 -29.934 8.178 1.00 24.72 26 THR D O 1
ATOM 10109 N N . GLY D 1 27 ? 6.718 -30.192 10.001 1.00 22.42 27 GLY D N 1
ATOM 10110 C CA . GLY D 1 27 ? 7.811 -30.224 10.970 1.00 21.92 27 GLY D CA 1
ATOM 10111 C C . GLY D 1 27 ? 7.276 -30.308 12.395 1.00 21.16 27 GLY D C 1
ATOM 10112 O O . GLY D 1 27 ? 6.051 -30.390 12.601 1.00 21.78 27 GLY D O 1
ATOM 10113 N N . ASP D 1 28 ? 8.185 -30.265 13.371 1.00 20.34 28 ASP D N 1
ATOM 10114 C CA . ASP D 1 28 ? 7.838 -30.259 14.803 1.00 19.88 28 ASP D CA 1
ATOM 10115 C C . ASP D 1 28 ? 7.102 -28.957 15.169 1.00 19.49 28 ASP D C 1
ATOM 10116 O O . ASP D 1 28 ? 7.468 -27.862 14.717 1.00 20.42 28 ASP D O 1
ATOM 10121 N N A GLN D 1 29 ? 6.084 -29.074 16.016 0.43 19.55 29 GLN D N 1
ATOM 10122 N N B GLN D 1 29 ? 6.056 -29.088 15.989 0.57 19.34 29 GLN D N 1
ATOM 10123 C CA A GLN D 1 29 ? 5.203 -27.951 16.337 0.43 19.53 29 GLN D CA 1
ATOM 10124 C CA B GLN D 1 29 ? 5.162 -27.973 16.349 0.57 19.19 29 GLN D CA 1
ATOM 10125 C C A GLN D 1 29 ? 5.506 -27.247 17.654 0.43 18.96 29 GLN D C 1
ATOM 10126 C C B GLN D 1 29 ? 5.562 -27.208 17.613 0.57 18.79 29 GLN D C 1
ATOM 10127 O O A GLN D 1 29 ? 4.863 -26.247 17.971 0.43 18.97 29 GLN D O 1
ATOM 10128 O O B GLN D 1 29 ? 5.023 -26.130 17.862 0.57 19.12 29 GLN D O 1
ATOM 10139 N N . THR D 1 30 ? 6.442 -27.774 18.436 1.00 18.32 30 THR D N 1
ATOM 10140 C CA . THR D 1 30 ? 6.679 -27.259 19.788 1.00 18.47 30 THR D CA 1
ATOM 10141 C C . THR D 1 30 ? 7.073 -25.787 19.850 1.00 18.24 30 THR D C 1
ATOM 10142 O O . THR D 1 30 ? 6.458 -25.016 20.573 1.00 17.99 30 THR D O 1
ATOM 10146 N N . ALA D 1 31 ? 8.109 -25.384 19.114 1.00 18.81 31 ALA D N 1
ATOM 10147 C CA . ALA D 1 31 ? 8.573 -23.999 19.176 1.00 19.05 31 ALA D CA 1
ATOM 10148 C C . ALA D 1 31 ? 7.525 -23.015 18.662 1.00 19.22 31 ALA D C 1
ATOM 10149 O O . ALA D 1 31 ? 7.312 -21.956 19.263 1.00 19.89 31 ALA D O 1
ATOM 10151 N N . ALA D 1 32 ? 6.874 -23.369 17.559 1.00 19.20 32 ALA D N 1
ATOM 10152 C CA . ALA D 1 32 ? 5.845 -22.513 16.964 1.00 19.84 32 ALA D CA 1
ATOM 10153 C C . ALA D 1 32 ? 4.660 -22.315 17.904 1.00 19.49 32 ALA D C 1
ATOM 10154 O O . ALA D 1 32 ? 4.164 -21.198 18.050 1.00 20.82 32 ALA D O 1
ATOM 10156 N N . LEU D 1 33 ? 4.229 -23.385 18.569 1.00 19.15 33 LEU D N 1
ATOM 10157 C CA . LEU D 1 33 ? 3.146 -23.260 19.553 1.00 19.31 33 LEU D CA 1
ATOM 10158 C C . LEU D 1 33 ? 3.588 -22.428 20.749 1.00 19.16 33 LEU D C 1
ATOM 10159 O O . LEU D 1 33 ? 2.863 -21.546 21.178 1.00 19.44 33 LEU D O 1
ATOM 10164 N N . ARG D 1 34 ? 4.802 -22.651 21.251 1.00 19.87 34 ARG D N 1
ATOM 10165 C CA . ARG D 1 34 ? 5.325 -21.817 22.325 1.00 21.23 34 ARG D CA 1
ATOM 10166 C C . ARG D 1 34 ? 5.257 -20.320 21.952 1.00 22.02 34 ARG D C 1
ATOM 10167 O O . ARG D 1 34 ? 4.819 -19.478 22.742 1.00 22.54 34 ARG D O 1
ATOM 10175 N N . ASP D 1 35 ? 5.672 -20.002 20.730 1.00 23.02 35 ASP D N 1
ATOM 10176 C CA . ASP D 1 35 ? 5.568 -18.629 20.203 1.00 24.32 35 ASP D CA 1
ATOM 10177 C C . ASP D 1 35 ? 4.102 -18.164 19.944 1.00 24.32 35 ASP D C 1
ATOM 10178 O O . ASP D 1 35 ? 3.826 -16.948 19.942 1.00 27.13 35 ASP D O 1
ATOM 10183 N N . SER D 1 36 ? 3.170 -19.100 19.737 1.00 23.97 36 SER D N 1
ATOM 10184 C CA . SER D 1 36 ? 1.725 -18.794 19.585 1.00 24.02 36 SER D CA 1
ATOM 10185 C C . SER D 1 36 ? 1.015 -18.524 20.916 1.00 23.97 36 SER D C 1
ATOM 10186 O O . SER D 1 36 ? -0.215 -18.290 20.918 1.00 24.78 36 SER D O 1
ATOM 10189 N N . LEU D 1 37 ? 1.760 -18.546 22.030 1.00 23.90 37 LEU D N 1
ATOM 10190 C CA . LEU D 1 37 ? 1.175 -18.367 23.353 1.00 23.75 37 LEU D CA 1
ATOM 10191 C C . LEU D 1 37 ? 1.443 -16.987 23.907 1.00 24.72 37 LEU D C 1
ATOM 10192 O O . LEU D 1 37 ? 2.582 -16.637 24.266 1.00 25.40 37 LEU D O 1
ATOM 10197 N N . SER D 1 38 ? 0.373 -16.201 23.998 1.00 25.54 38 SER D N 1
ATOM 10198 C CA . SER D 1 38 ? 0.433 -14.835 24.498 1.00 26.35 38 SER D CA 1
ATOM 10199 C C . SER D 1 38 ? -0.647 -14.611 25.554 1.00 26.36 38 SER D C 1
ATOM 10200 O O . SER D 1 38 ? -1.817 -14.970 25.346 1.00 26.33 38 SER D O 1
ATOM 10203 N N . ASP D 1 39 ? -0.252 -14.004 26.668 1.00 26.83 39 ASP D N 1
ATOM 10204 C CA . ASP D 1 39 ? -1.175 -13.577 27.721 1.00 27.45 39 ASP D CA 1
ATOM 10205 C C . ASP D 1 39 ? -1.334 -12.047 27.736 1.00 26.64 39 ASP D C 1
ATOM 10206 O O . ASP D 1 39 ? -1.966 -11.506 28.650 1.00 27.94 39 ASP D O 1
ATOM 10211 N N . LYS D 1 40 ? -0.752 -11.349 26.752 1.00 25.43 40 LYS D N 1
ATOM 10212 C CA . LYS D 1 40 ? -1.055 -9.933 26.545 1.00 23.80 40 LYS D CA 1
ATOM 10213 C C . LYS D 1 40 ? -2.551 -9.806 26.291 1.00 22.03 40 LYS D C 1
ATOM 10214 O O . LYS D 1 40 ? -3.196 -10.796 25.903 1.00 20.91 40 LYS D O 1
ATOM 10220 N N . PRO D 1 41 ? -3.105 -8.611 26.516 1.00 20.59 41 PRO D N 1
ATOM 10221 C CA . PRO D 1 41 ? -4.546 -8.461 26.339 1.00 20.60 41 PRO D CA 1
ATOM 10222 C C . PRO D 1 41 ? -4.995 -8.597 24.886 1.00 18.67 41 PRO D C 1
ATOM 10223 O O . PRO D 1 41 ? -4.230 -8.307 23.958 1.00 18.35 41 PRO D O 1
ATOM 10227 N N . ALA D 1 42 ? -6.232 -9.055 24.688 1.00 16.56 42 ALA D N 1
ATOM 10228 C CA . ALA D 1 42 ? -6.898 -8.876 23.407 1.00 15.73 42 ALA D CA 1
ATOM 10229 C C . ALA D 1 42 ? -7.517 -7.490 23.333 1.00 15.35 42 ALA D C 1
ATOM 10230 O O . ALA D 1 42 ? -8.273 -7.082 24.225 1.00 17.16 42 ALA D O 1
ATOM 10232 N N . LYS D 1 43 ? -7.189 -6.751 22.272 1.00 14.79 43 LYS D N 1
ATOM 10233 C CA . LYS D 1 43 ? -7.896 -5.513 21.942 1.00 14.31 43 LYS D CA 1
ATOM 10234 C C . LYS D 1 43 ? -9.308 -5.805 21.377 1.00 13.42 43 LYS D C 1
ATOM 10235 O O . LYS D 1 43 ? -10.283 -5.130 21.758 1.00 13.36 43 LYS D O 1
ATOM 10241 N N . ASN D 1 44 ? -9.387 -6.802 20.488 1.00 13.03 44 ASN D N 1
ATOM 10242 C CA . ASN D 1 44 ? -10.631 -7.197 19.827 1.00 12.59 44 ASN D CA 1
ATOM 10243 C C . ASN D 1 44 ? -10.857 -8.695 19.945 1.00 12.31 44 ASN D C 1
ATOM 10244 O O . ASN D 1 44 ? -9.904 -9.480 20.077 1.00 11.91 44 ASN D O 1
ATOM 10249 N N . ILE D 1 45 ? -12.132 -9.103 19.850 1.00 11.56 45 ILE D N 1
ATOM 10250 C CA . ILE D 1 45 ? -12.515 -10.508 19.748 1.00 11.10 45 ILE D CA 1
ATOM 10251 C C . ILE D 1 45 ? -13.474 -10.679 18.575 1.00 11.28 45 ILE D C 1
ATOM 10252 O O . ILE D 1 45 ? -14.433 -9.903 18.439 1.00 11.45 45 ILE D O 1
ATOM 10257 N N . ILE D 1 46 ? -13.223 -11.709 17.759 1.00 10.83 46 ILE D N 1
ATOM 10258 C CA . ILE D 1 46 ? -14.179 -12.171 16.740 1.00 10.66 46 ILE D CA 1
ATOM 10259 C C . ILE D 1 46 ? -14.521 -13.632 17.055 1.00 10.84 46 ILE D C 1
ATOM 10260 O O . ILE D 1 46 ? -13.659 -14.527 17.002 1.00 11.34 46 ILE D O 1
ATOM 10265 N N . LEU D 1 47 ? -15.781 -13.862 17.428 1.00 10.81 47 LEU D N 1
ATOM 10266 C CA . LEU D 1 47 ? -16.300 -15.196 17.730 1.00 10.42 47 LEU D CA 1
ATOM 10267 C C . LEU D 1 47 ? -17.155 -15.638 16.533 1.00 9.63 47 LEU D C 1
ATOM 10268 O O . LEU D 1 47 ? -18.180 -14.998 16.241 1.00 10.78 47 LEU D O 1
ATOM 10273 N N . LEU D 1 48 ? -16.765 -16.746 15.893 1.00 9.91 48 LEU D N 1
ATOM 10274 C CA . LEU D 1 48 ? -17.520 -17.318 14.786 1.00 10.21 48 LEU D CA 1
ATOM 10275 C C . LEU D 1 48 ? -18.162 -18.630 15.205 1.00 10.37 48 LEU D C 1
ATOM 10276 O O . LEU D 1 48 ? -17.482 -19.546 15.665 1.00 11.06 48 LEU D O 1
ATOM 10281 N N . ILE D 1 49 ? -19.474 -18.708 15.005 1.00 10.16 49 ILE D N 1
ATOM 10282 C CA . ILE D 1 49 ? -20.269 -19.859 15.416 1.00 9.91 49 ILE D CA 1
ATOM 10283 C C . ILE D 1 49 ? -20.846 -20.530 14.167 1.00 9.88 49 ILE D C 1
ATOM 10284 O O . ILE D 1 49 ? -21.581 -19.889 13.386 1.00 10.58 49 ILE D O 1
ATOM 10289 N N . GLY D 1 50 ? -20.548 -21.814 13.972 1.00 9.80 50 GLY D N 1
ATOM 10290 C CA . GLY D 1 50 ? -21.293 -22.640 13.011 1.00 10.09 50 GLY D CA 1
ATOM 10291 C C . GLY D 1 50 ? -22.381 -23.359 13.780 1.00 10.13 50 GLY D C 1
ATOM 10292 O O . GLY D 1 50 ? -22.103 -24.223 14.624 1.00 10.48 50 GLY D O 1
ATOM 10293 N N . ASP D 1 51 ? -23.626 -22.981 13.541 1.00 9.94 51 ASP D N 1
ATOM 10294 C CA . ASP D 1 51 ? -24.714 -23.568 14.335 1.00 9.50 51 ASP D CA 1
ATOM 10295 C C . ASP D 1 51 ? -24.833 -25.053 13.941 1.00 10.43 51 ASP D C 1
ATOM 10296 O O . ASP D 1 51 ? -24.924 -25.365 12.762 1.00 10.90 51 ASP D O 1
ATOM 10301 N N . GLY D 1 52 ? -24.723 -25.957 14.914 1.00 9.81 52 GLY D N 1
ATOM 10302 C CA . GLY D 1 52 ? -24.749 -27.386 14.651 1.00 9.93 52 GLY D CA 1
ATOM 10303 C C . GLY D 1 52 ? -23.497 -27.977 14.034 1.00 9.90 52 GLY D C 1
ATOM 10304 O O . GLY D 1 52 ? -23.512 -29.140 13.598 1.00 10.97 52 GLY D O 1
ATOM 10305 N N . MET D 1 53 ? -22.414 -27.194 14.007 1.00 10.23 53 MET D N 1
ATOM 10306 C CA . MET D 1 53 ? -21.179 -27.610 13.306 1.00 10.24 53 MET D CA 1
ATOM 10307 C C . MET D 1 53 ? -20.274 -28.443 14.197 1.00 10.03 53 MET D C 1
ATOM 10308 O O . MET D 1 53 ? -19.222 -27.983 14.659 1.00 11.09 53 MET D O 1
ATOM 10313 N N . GLY D 1 54 ? -20.709 -29.667 14.476 1.00 10.40 54 GLY D N 1
ATOM 10314 C CA . GLY D 1 54 ? -19.852 -30.626 15.161 1.00 10.21 54 GLY D CA 1
ATOM 10315 C C . GLY D 1 54 ? -18.699 -31.105 14.301 1.00 9.97 54 GLY D C 1
ATOM 10316 O O . GLY D 1 54 ? -18.565 -30.769 13.111 1.00 11.11 54 GLY D O 1
ATOM 10317 N N . ASP D 1 55 ? -17.823 -31.912 14.902 1.00 10.04 55 ASP D N 1
ATOM 10318 C CA . ASP D 1 55 ? -16.706 -32.480 14.157 1.00 10.67 55 ASP D CA 1
ATOM 10319 C C . ASP D 1 55 ? -17.180 -33.287 12.934 1.00 10.64 55 ASP D C 1
ATOM 10320 O O . ASP D 1 55 ? -16.502 -33.262 11.903 1.00 11.20 5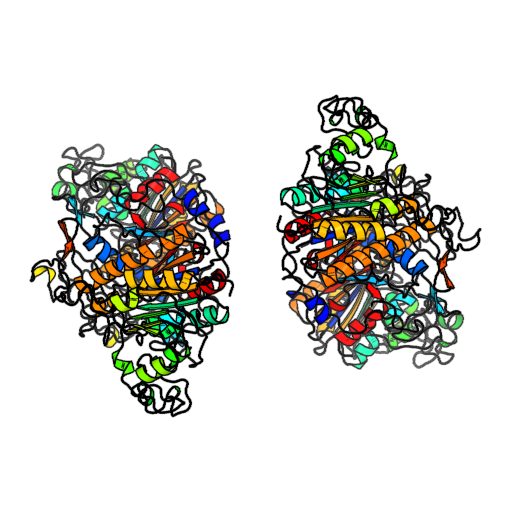5 ASP D O 1
ATOM 10325 N N . SER D 1 56 ? -18.300 -33.994 13.010 1.00 10.54 56 SER D N 1
ATOM 10326 C CA . SER D 1 56 ? -18.805 -34.719 11.849 1.00 10.73 56 SER D CA 1
ATOM 10327 C C . SER D 1 56 ? -19.132 -33.771 10.688 1.00 10.42 56 SER D C 1
ATOM 10328 O O . SER D 1 56 ? -18.781 -34.051 9.523 1.00 11.27 56 SER D O 1
ATOM 10331 N N . GLU D 1 57 ? -19.798 -32.659 10.986 1.00 10.44 57 GLU D N 1
ATOM 10332 C CA . GLU D 1 57 ? -20.149 -31.637 9.992 1.00 10.89 57 GLU D CA 1
ATOM 10333 C C . GLU D 1 57 ? -18.910 -31.005 9.344 1.00 10.78 57 GLU D C 1
ATOM 10334 O O . GLU D 1 57 ? -18.853 -30.801 8.115 1.00 11.02 57 GLU D O 1
ATOM 10340 N N . ILE D 1 58 ? -17.886 -30.697 10.144 1.00 10.27 58 ILE D N 1
ATOM 10341 C CA . ILE D 1 58 ? -16.627 -30.151 9.605 1.00 10.51 58 ILE D CA 1
ATOM 10342 C C . ILE D 1 58 ? -16.026 -31.174 8.636 1.00 10.53 58 ILE D C 1
ATOM 10343 O O . ILE D 1 58 ? -15.597 -30.842 7.511 1.00 11.33 58 ILE D O 1
ATOM 10348 N N . THR D 1 59 ? -15.929 -32.425 9.076 1.00 10.36 59 THR D N 1
ATOM 10349 C CA . THR D 1 59 ? -15.256 -33.463 8.284 1.00 11.12 59 THR D CA 1
ATOM 10350 C C . THR D 1 59 ? -15.995 -33.708 6.960 1.00 10.81 59 THR D C 1
ATOM 10351 O O . THR D 1 59 ? -15.375 -33.846 5.897 1.00 11.51 59 THR D O 1
ATOM 10355 N N . ALA D 1 60 ? -17.316 -33.791 6.995 1.00 11.03 60 ALA D N 1
ATOM 10356 C CA . ALA D 1 60 ? -18.110 -34.060 5.789 1.00 11.66 60 ALA D CA 1
ATOM 10357 C C . ALA D 1 60 ? -17.923 -32.941 4.772 1.00 11.32 60 ALA D C 1
ATOM 10358 O O . ALA D 1 60 ? -17.717 -33.183 3.571 1.00 12.42 60 ALA D O 1
ATOM 10360 N N . ALA D 1 61 ? -17.957 -31.699 5.240 1.00 11.42 61 ALA D N 1
ATOM 10361 C CA . ALA D 1 61 ? -17.806 -30.550 4.338 1.00 11.91 61 ALA D CA 1
ATOM 10362 C C . ALA D 1 61 ? -16.385 -30.478 3.788 1.00 11.41 61 ALA D C 1
ATOM 10363 O O . ALA D 1 61 ? -16.177 -30.162 2.604 1.00 12.40 61 ALA D O 1
ATOM 10365 N N . ARG D 1 62 ? -15.379 -30.792 4.600 1.00 11.69 62 ARG D N 1
ATOM 10366 C CA . ARG D 1 62 ? -14.003 -30.837 4.120 1.00 11.84 62 ARG D CA 1
ATOM 10367 C C . ARG D 1 62 ? -13.847 -31.905 3.031 1.00 11.85 62 ARG D C 1
ATOM 10368 O O . ARG D 1 62 ? -13.316 -31.642 1.941 1.00 13.11 62 ARG D O 1
ATOM 10376 N N . ASN D 1 63 ? -14.325 -33.105 3.319 1.00 12.46 63 ASN D N 1
ATOM 10377 C CA . ASN D 1 63 ? -14.238 -34.212 2.361 1.00 12.36 63 ASN D CA 1
ATOM 10378 C C . ASN D 1 63 ? -14.839 -33.798 1.004 1.00 13.12 63 ASN D C 1
ATOM 10379 O O . ASN D 1 63 ? -14.223 -34.006 -0.056 1.00 14.36 63 ASN D O 1
ATOM 10384 N N . TYR D 1 64 ? -16.032 -33.220 1.018 1.00 13.25 64 TYR D N 1
ATOM 10385 C CA . TYR D 1 64 ? -16.726 -32.815 -0.215 1.00 13.58 64 TYR D CA 1
ATOM 10386 C C . TYR D 1 64 ? -16.022 -31.695 -0.971 1.00 13.57 64 TYR D C 1
ATOM 10387 O O . TYR D 1 64 ? -15.750 -31.822 -2.172 1.00 14.63 64 TYR D O 1
ATOM 10396 N N . ALA D 1 65 ? -15.757 -30.586 -0.280 1.00 13.36 65 ALA D N 1
ATOM 10397 C CA . ALA D 1 65 ? -15.294 -29.354 -0.920 1.00 13.58 65 ALA D CA 1
ATOM 10398 C C . ALA D 1 65 ? -13.775 -29.258 -1.102 1.00 13.69 65 ALA D C 1
ATOM 10399 O O . ALA D 1 65 ? -13.303 -28.678 -2.092 1.00 15.62 65 ALA D O 1
ATOM 10401 N N . GLU D 1 66 ? -13.010 -29.809 -0.167 1.00 14.26 66 GLU D N 1
ATOM 10402 C CA . GLU D 1 66 ? -11.551 -29.704 -0.131 1.00 13.82 66 GLU D CA 1
ATOM 10403 C C . GLU D 1 66 ? -10.827 -31.036 -0.407 1.00 13.61 66 GLU D C 1
ATOM 10404 O O . GLU D 1 66 ? -9.615 -31.024 -0.703 1.00 15.58 66 GLU D O 1
ATOM 10410 N N . GLY D 1 67 ? -11.562 -32.153 -0.361 1.00 13.29 67 GLY D N 1
ATOM 10411 C CA . GLY D 1 67 ? -10.992 -33.492 -0.396 1.00 13.40 67 GLY D CA 1
ATOM 10412 C C . GLY D 1 67 ? -10.552 -33.962 0.991 1.00 13.20 67 GLY D C 1
ATOM 10413 O O . GLY D 1 67 ? -10.263 -33.142 1.870 1.00 14.34 67 GLY D O 1
ATOM 10414 N N . ALA D 1 68 ? -10.442 -35.275 1.177 1.00 13.33 68 ALA D N 1
ATOM 10415 C CA . ALA D 1 68 ? -10.109 -35.868 2.477 1.00 13.26 68 ALA D CA 1
ATOM 10416 C C . ALA D 1 68 ? -8.811 -35.298 3.060 1.00 13.78 68 ALA D C 1
ATOM 10417 O O . ALA D 1 68 ? -8.735 -35.002 4.264 1.00 14.86 68 ALA D O 1
ATOM 10419 N N . GLY D 1 69 ? -7.800 -35.159 2.193 1.00 14.00 69 GLY D N 1
ATOM 10420 C CA . GLY D 1 69 ? -6.478 -34.647 2.554 1.00 13.62 69 GLY D CA 1
ATOM 10421 C C . GLY D 1 69 ? -6.295 -33.148 2.356 1.00 13.72 69 GLY D C 1
ATOM 10422 O O . GLY D 1 69 ? -5.202 -32.608 2.565 1.00 16.10 69 GLY D O 1
ATOM 10423 N N . GLY D 1 70 ? -7.357 -32.458 1.959 1.00 14.58 70 GLY D N 1
ATOM 10424 C CA . GLY D 1 70 ? -7.329 -31.011 1.922 1.00 14.18 70 GLY D CA 1
ATOM 10425 C C . GLY D 1 70 ? -7.585 -30.419 3.291 1.00 13.90 70 GLY D C 1
ATOM 10426 O O . GLY D 1 70 ? -7.651 -31.142 4.285 1.00 14.01 70 GLY D O 1
ATOM 10427 N N A PHE D 1 71 ? -7.886 -29.124 3.316 0.34 14.55 71 PHE D N 1
ATOM 10428 N N B PHE D 1 71 ? -7.599 -29.095 3.385 0.66 13.23 71 PHE D N 1
ATOM 10429 C CA A PHE D 1 71 ? -7.861 -28.354 4.561 0.34 15.04 71 PHE D CA 1
ATOM 10430 C CA B PHE D 1 71 ? -8.044 -28.443 4.624 0.66 12.92 71 PHE D CA 1
ATOM 10431 C C A PHE D 1 71 ? -8.588 -27.008 4.404 0.34 14.18 71 PHE D C 1
ATOM 10432 C C B PHE D 1 71 ? -8.782 -27.159 4.310 0.66 12.87 71 PHE D C 1
ATOM 10433 O O A PHE D 1 71 ? -8.299 -26.252 3.466 0.34 14.07 71 PHE D O 1
ATOM 10434 O O B PHE D 1 71 ? -8.693 -26.613 3.187 0.66 13.30 71 PHE D O 1
ATOM 10449 N N . PHE D 1 72 ? -9.527 -26.704 5.313 1.00 13.17 72 PHE D N 1
ATOM 10450 C CA . PHE D 1 72 ? -10.220 -25.413 5.281 1.00 12.61 72 PHE D CA 1
ATOM 10451 C C . PHE D 1 72 ? -9.234 -24.335 5.691 1.00 13.27 72 PHE D C 1
ATOM 10452 O O . PHE D 1 72 ? -8.682 -24.340 6.803 1.00 14.24 72 PHE D O 1
ATOM 10460 N N . LYS D 1 73 ? -8.985 -23.396 4.770 1.00 13.66 73 LYS D N 1
ATOM 10461 C CA . LYS D 1 73 ? -8.009 -22.332 5.018 1.00 14.35 73 LYS D CA 1
ATOM 10462 C C . LYS D 1 73 ? -8.428 -21.345 6.111 1.00 14.39 73 LYS D C 1
ATOM 10463 O O . LYS D 1 73 ? -7.592 -20.613 6.626 1.00 15.16 73 LYS D O 1
ATOM 10469 N N . GLY D 1 74 ? -9.708 -21.339 6.474 1.00 13.61 74 GLY D N 1
ATOM 10470 C CA . GLY D 1 74 ? -10.181 -20.640 7.676 1.00 13.23 74 GLY D CA 1
ATOM 10471 C C . GLY D 1 74 ? -10.360 -21.593 8.855 1.00 12.53 74 GLY D C 1
ATOM 10472 O O . GLY D 1 74 ? -9.560 -21.583 9.794 1.00 13.36 74 GLY D O 1
ATOM 10473 N N . ILE D 1 75 ? -11.384 -22.444 8.770 1.00 12.55 75 ILE D N 1
ATOM 10474 C CA . ILE D 1 75 ? -11.788 -23.296 9.898 1.00 12.34 75 ILE D CA 1
ATOM 10475 C C . ILE D 1 75 ? -10.634 -24.136 10.466 1.00 12.17 75 ILE D C 1
ATOM 10476 O O . ILE D 1 75 ? -10.515 -24.267 11.695 1.00 13.53 75 ILE D O 1
ATOM 10481 N N . ASP D 1 76 ? -9.804 -24.715 9.591 1.00 11.72 76 ASP D N 1
ATOM 10482 C CA . ASP D 1 76 ? -8.750 -25.634 10.002 1.00 12.73 76 ASP D CA 1
ATOM 10483 C C . ASP D 1 76 ? -7.411 -24.957 10.294 1.00 12.95 76 ASP D C 1
ATOM 10484 O O . ASP D 1 76 ? -6.417 -25.658 10.544 1.00 15.56 76 ASP D O 1
ATOM 10489 N N . ALA D 1 77 ? -7.343 -23.628 10.238 1.00 13.72 77 ALA D N 1
ATOM 10490 C CA . ALA D 1 77 ? -6.083 -22.867 10.375 1.00 14.32 77 ALA D CA 1
ATOM 10491 C C . ALA D 1 77 ? -5.915 -22.170 11.735 1.00 14.94 77 ALA D C 1
ATOM 10492 O O . ALA D 1 77 ? -4.941 -21.436 11.939 1.00 17.17 77 ALA D O 1
ATOM 10494 N N . LEU D 1 78 ? -6.833 -22.397 12.679 1.00 15.05 78 LEU D N 1
ATOM 10495 C CA . LEU D 1 78 ? -6.701 -21.865 14.049 1.00 15.13 78 LEU D CA 1
ATOM 10496 C C . LEU D 1 78 ? -5.894 -22.879 14.840 1.00 14.66 78 LEU D C 1
ATOM 10497 O O . LEU D 1 78 ? -6.338 -24.018 14.983 1.00 16.70 78 LEU D O 1
ATOM 10502 N N . PRO D 1 79 ? -4.709 -22.498 15.348 1.00 14.05 79 PRO D N 1
ATOM 10503 C CA . PRO D 1 79 ? -3.764 -23.506 15.841 1.00 14.88 79 PRO D CA 1
ATOM 10504 C C . PRO D 1 79 ? -4.008 -24.126 17.208 1.00 13.69 79 PRO D C 1
ATOM 10505 O O . PRO D 1 79 ? -3.491 -25.216 17.476 1.00 15.82 79 PRO D O 1
ATOM 10509 N N . LEU D 1 80 ? -4.729 -23.422 18.079 1.00 12.94 80 LEU D N 1
ATOM 10510 C CA . LEU D 1 80 ? -4.936 -23.898 19.459 1.00 12.55 80 LEU D CA 1
ATOM 10511 C C . LEU D 1 80 ? -6.330 -24.509 19.542 1.00 12.41 80 LEU D C 1
ATOM 10512 O O . LEU D 1 80 ? -7.315 -23.819 19.279 1.00 13.21 80 LEU D O 1
ATOM 10517 N N . THR D 1 81 ? -6.404 -25.789 19.893 1.00 11.61 81 THR D N 1
ATOM 10518 C CA . THR D 1 81 ? -7.626 -26.586 19.781 1.00 11.48 81 THR D CA 1
ATOM 10519 C C . THR D 1 81 ? -7.949 -27.360 21.065 1.00 10.78 81 THR D C 1
ATOM 10520 O O . THR D 1 81 ? -7.029 -27.828 21.766 1.00 11.18 81 THR D O 1
ATOM 10524 N N . GLY D 1 82 ? -9.248 -27.541 21.315 1.00 10.65 82 GLY D N 1
ATOM 10525 C CA . GLY D 1 82 ? -9.746 -28.392 22.391 1.00 10.62 82 GLY D CA 1
ATOM 10526 C C . GLY D 1 82 ? -11.121 -28.923 22.060 1.00 10.39 82 GLY D C 1
ATOM 10527 O O . GLY D 1 82 ? -11.608 -28.832 20.914 1.00 10.76 82 GLY D O 1
ATOM 10528 N N . GLN D 1 83 ? -11.737 -29.502 23.088 1.00 10.17 83 GLN D N 1
ATOM 10529 C CA . GLN D 1 83 ? -13.118 -30.020 23.019 1.00 10.53 83 GLN D CA 1
ATOM 10530 C C . GLN D 1 83 ? -13.917 -29.412 24.178 1.00 9.90 83 GLN D C 1
ATOM 10531 O O . GLN D 1 83 ? -13.425 -29.404 25.321 1.00 11.04 83 GLN D O 1
ATOM 10537 N N . TYR D 1 84 ? -15.147 -28.956 23.896 1.00 9.69 84 TYR D N 1
ATOM 10538 C CA . TYR D 1 84 ? -15.957 -28.391 24.984 1.00 9.64 84 TYR D CA 1
ATOM 10539 C C . TYR D 1 84 ? -17.337 -29.032 25.081 1.00 9.07 84 TYR D C 1
ATOM 10540 O O . TYR D 1 84 ? -17.856 -29.630 24.125 1.00 9.16 84 TYR D O 1
ATOM 10549 N N . THR D 1 85 ? -17.920 -28.925 26.279 1.00 8.80 85 THR D N 1
ATOM 10550 C CA . THR D 1 85 ? -19.224 -29.482 26.614 1.00 9.53 85 THR D CA 1
ATOM 10551 C C . THR D 1 85 ? -20.318 -28.399 26.655 1.00 9.43 85 THR D C 1
ATOM 10552 O O . THR D 1 85 ? -20.080 -27.283 27.132 1.00 10.69 85 THR D O 1
ATOM 10556 N N . HIS D 1 86 ? -21.513 -28.757 26.185 1.00 9.46 86 HIS D N 1
ATOM 10557 C CA . HIS D 1 86 ? -22.607 -27.797 25.945 1.00 9.10 86 HIS D CA 1
ATOM 10558 C C . HIS D 1 86 ? -23.973 -28.236 26.496 1.00 9.35 86 HIS D C 1
ATOM 10559 O O . HIS D 1 86 ? -25.010 -27.693 26.097 1.00 9.82 86 HIS D O 1
ATOM 10566 N N . TYR D 1 87 ? -23.979 -29.186 27.435 1.00 10.13 87 TYR D N 1
ATOM 10567 C CA . TYR D 1 87 ? -25.220 -29.611 28.106 1.00 9.89 87 TYR D CA 1
ATOM 10568 C C . TYR D 1 87 ? -25.978 -28.419 28.692 1.00 9.44 87 TYR D C 1
ATOM 10569 O O . TYR D 1 87 ? -25.345 -27.452 29.169 1.00 9.63 87 TYR D O 1
ATOM 10578 N N . ALA D 1 88 ? -27.306 -28.494 28.650 1.00 9.70 88 ALA D N 1
ATOM 10579 C CA . ALA D 1 88 ? -28.169 -27.505 29.268 1.00 9.52 88 ALA D CA 1
ATOM 10580 C C . ALA D 1 88 ? -28.664 -28.029 30.626 1.00 10.00 88 ALA D C 1
ATOM 10581 O O . ALA D 1 88 ? -28.088 -29.001 31.154 1.00 10.28 88 ALA D O 1
ATOM 10583 N N . LEU D 1 89 ? -29.693 -27.396 31.199 1.00 9.82 89 LEU D N 1
ATOM 10584 C CA . LEU D 1 89 ? -30.276 -27.809 32.475 1.00 10.33 89 LEU D CA 1
ATOM 10585 C C . LEU D 1 89 ? -31.767 -28.066 32.299 1.00 10.84 89 LEU D C 1
ATOM 10586 O O . LEU D 1 89 ? -32.465 -27.389 31.517 1.00 11.67 89 LEU D O 1
ATOM 10591 N N . ASN D 1 90 ? -32.300 -28.966 33.114 1.00 11.71 90 ASN D N 1
ATOM 10592 C CA . ASN D 1 90 ? -33.746 -29.086 33.312 1.00 12.85 90 ASN D CA 1
ATOM 10593 C C . ASN D 1 90 ? -34.221 -27.919 34.191 1.00 12.66 90 ASN D C 1
ATOM 10594 O O . ASN D 1 90 ? -33.646 -27.709 35.268 1.00 13.66 90 ASN D O 1
ATOM 10599 N N . LYS D 1 91 ? -35.206 -27.135 33.726 1.00 13.16 91 LYS D N 1
ATOM 10600 C CA . LYS D 1 91 ? -35.645 -25.953 34.489 1.00 13.84 91 LYS D CA 1
ATOM 10601 C C . LYS D 1 91 ? -36.164 -26.276 35.904 1.00 15.46 91 LYS D C 1
ATOM 10602 O O . LYS D 1 91 ? -35.855 -25.565 36.852 1.00 16.84 91 LYS D O 1
ATOM 10608 N N . LYS D 1 92 ? -36.907 -27.366 36.027 1.00 16.87 92 LYS D N 1
ATOM 10609 C CA . LYS D 1 92 ? -37.537 -27.738 37.310 1.00 18.84 92 LYS D CA 1
ATOM 10610 C C . LYS D 1 92 ? -36.535 -28.317 38.317 1.00 19.12 92 LYS D C 1
ATOM 10611 O O . LYS D 1 92 ? -36.554 -27.949 39.504 1.00 21.35 92 LYS D O 1
ATOM 10617 N N . THR D 1 93 ? -35.671 -29.224 37.864 1.00 17.86 93 THR D N 1
ATOM 10618 C CA . THR D 1 93 ? -34.772 -29.953 38.770 1.00 18.20 93 THR D CA 1
ATOM 10619 C C . THR D 1 93 ? -33.369 -29.324 38.899 1.00 16.53 93 THR D C 1
ATOM 10620 O O . THR D 1 93 ? -32.650 -29.576 39.881 1.00 17.30 93 THR D O 1
ATOM 10624 N N . GLY D 1 94 ? -32.940 -28.565 37.889 1.00 14.70 94 GLY D N 1
ATOM 10625 C CA . GLY D 1 94 ? -31.587 -28.026 37.841 1.00 14.06 94 GLY D CA 1
ATOM 10626 C C . GLY D 1 94 ? -30.523 -29.059 37.443 1.00 12.87 94 GLY D C 1
ATOM 10627 O O . GLY D 1 94 ? -29.334 -28.722 37.394 1.00 13.48 94 GLY D O 1
ATOM 10628 N N . LYS D 1 95 ? -30.929 -30.304 37.158 1.00 12.50 95 LYS D N 1
ATOM 10629 C CA . LYS D 1 95 ? -30.003 -31.351 36.710 1.00 12.68 95 LYS D CA 1
ATOM 10630 C C . LYS D 1 95 ? -29.633 -31.145 35.236 1.00 12.00 95 LYS D C 1
ATOM 10631 O O . LYS D 1 95 ? -30.370 -30.474 34.496 1.00 11.47 95 LYS D O 1
ATOM 10637 N N . PRO D 1 96 ? -28.513 -31.735 34.786 1.00 10.92 96 PRO D N 1
ATOM 10638 C CA . PRO D 1 96 ? -28.186 -31.618 33.364 1.00 11.58 96 PRO D CA 1
ATOM 10639 C C . PRO D 1 96 ? -29.279 -32.172 32.445 1.00 11.42 96 PRO D C 1
ATOM 10640 O O . PRO D 1 96 ? -29.925 -33.198 32.751 1.00 11.91 96 PRO D O 1
ATOM 10644 N N . ASP D 1 97 ? -29.435 -31.489 31.311 1.00 11.72 97 ASP D N 1
ATOM 10645 C CA . ASP D 1 97 ? -30.186 -31.941 30.138 1.00 11.67 97 ASP D CA 1
ATOM 10646 C C . ASP D 1 97 ? -29.128 -32.139 29.042 1.00 10.72 97 ASP D C 1
ATOM 10647 O O . ASP D 1 97 ? -28.495 -31.174 28.600 1.00 11.25 97 ASP D O 1
ATOM 10652 N N . TYR D 1 98 ? -28.886 -33.391 28.671 1.00 10.68 98 TYR D N 1
ATOM 10653 C CA . TYR D 1 98 ? -27.696 -33.756 27.913 1.00 10.66 98 TYR D CA 1
ATOM 10654 C C . TYR D 1 98 ? -27.637 -33.217 26.487 1.00 10.53 98 TYR D C 1
ATOM 10655 O O . TYR D 1 98 ? -26.558 -33.189 25.899 1.00 11.45 98 TYR D O 1
ATOM 10664 N N . VAL D 1 99 ? -28.794 -32.811 25.930 1.00 10.18 99 VAL D N 1
ATOM 10665 C CA . VAL D 1 99 ? -28.883 -32.253 24.565 1.00 10.31 99 VAL D CA 1
ATOM 10666 C C . VAL D 1 99 ? -29.556 -30.875 24.557 1.00 10.17 99 VAL D C 1
ATOM 10667 O O . VAL D 1 99 ? -30.783 -30.733 24.692 1.00 11.54 99 VAL D O 1
ATOM 10671 N N . THR D 1 100 ? -28.726 -29.855 24.387 1.00 9.72 100 THR D N 1
ATOM 10672 C CA . THR D 1 100 ? -29.151 -28.459 24.340 1.00 9.84 100 THR D CA 1
ATOM 10673 C C . THR D 1 100 ? -29.824 -28.059 23.023 1.00 10.28 100 THR D C 1
ATOM 10674 O O . THR D 1 100 ? -29.584 -28.680 21.976 1.00 10.87 100 THR D O 1
ATOM 10678 N N . ASP D 1 101 ? -30.615 -26.985 23.080 1.00 10.88 101 ASP D N 1
ATOM 10679 C CA . ASP D 1 101 ? -31.018 -26.213 21.888 1.00 11.37 101 ASP D CA 1
ATOM 10680 C C . ASP D 1 101 ? -30.069 -25.021 21.695 1.00 11.11 101 ASP D C 1
ATOM 10681 O O . ASP D 1 101 ? -29.112 -24.809 22.469 1.00 11.20 101 ASP D O 1
ATOM 10686 N N . SER D 1 102 ? -30.324 -24.228 20.649 1.00 11.82 102 SER D N 1
ATOM 10687 C CA . SER D 1 102 ? -29.485 -23.081 20.351 1.00 12.79 102 SER D CA 1
ATOM 10688 C C . SER D 1 102 ? -29.596 -21.933 21.357 1.00 11.93 102 SER D C 1
ATOM 10689 O O . SER D 1 102 ? -28.650 -21.164 21.545 1.00 12.59 102 SER D O 1
ATOM 10692 N N . ALA D 1 103 ? -30.754 -21.788 21.993 1.00 11.17 103 ALA D N 1
ATOM 10693 C CA . ALA D 1 103 ? -31.000 -20.694 22.933 1.00 11.09 103 ALA D CA 1
ATOM 10694 C C . ALA D 1 103 ? -30.198 -20.893 24.228 1.00 10.12 103 ALA D C 1
ATOM 10695 O O . ALA D 1 103 ? -29.525 -19.980 24.708 1.00 10.49 103 ALA D O 1
ATOM 10697 N N . ALA D 1 104 ? -30.278 -22.095 24.806 1.00 9.83 104 ALA D N 1
ATOM 10698 C CA . ALA D 1 104 ? -29.560 -22.355 26.070 1.00 10.03 104 ALA D CA 1
ATOM 10699 C C . ALA D 1 104 ? -28.045 -22.288 25.900 1.00 9.50 104 ALA D C 1
ATOM 10700 O O . ALA D 1 104 ? -27.317 -21.791 26.769 1.00 9.29 104 ALA D O 1
ATOM 10702 N N . SER D 1 105 ? -27.557 -22.783 24.762 1.00 9.55 105 SER D N 1
ATOM 10703 C CA . SER D 1 105 ? -26.114 -22.790 24.489 1.00 9.94 105 SER D CA 1
ATOM 10704 C C . SER D 1 105 ? -25.569 -21.380 24.234 1.00 9.88 105 SER D C 1
ATOM 10705 O O . SER D 1 105 ? -24.546 -20.998 24.804 1.00 10.16 105 SER D O 1
ATOM 10708 N N . ALA D 1 106 ? -26.277 -20.592 23.423 1.00 10.26 106 ALA D N 1
ATOM 10709 C CA . ALA D 1 106 ? -25.857 -19.218 23.181 1.00 10.41 106 ALA D CA 1
ATOM 10710 C C . ALA D 1 106 ? -25.900 -18.420 24.491 1.00 9.80 106 ALA D C 1
ATOM 10711 O O . ALA D 1 106 ? -25.002 -17.578 24.745 1.00 10.75 106 ALA D O 1
ATOM 10713 N N . THR D 1 107 ? -26.895 -18.663 25.343 1.00 9.84 107 THR D N 1
ATOM 10714 C CA . THR D 1 107 ? -26.950 -18.024 26.660 1.00 10.05 107 THR D CA 1
ATOM 10715 C C . THR D 1 107 ? -25.693 -18.371 27.484 1.00 9.46 107 THR D C 1
ATOM 10716 O O . THR D 1 107 ? -25.097 -17.504 28.123 1.00 10.20 107 THR D O 1
ATOM 10720 N N . ALA D 1 108 ? -25.256 -19.621 27.439 1.00 9.78 108 ALA D N 1
ATOM 10721 C CA . ALA D 1 108 ? -24.084 -20.054 28.211 1.00 9.51 108 ALA D CA 1
ATOM 10722 C C . ALA D 1 108 ? -22.803 -19.295 27.823 1.00 8.81 108 ALA D C 1
ATOM 10723 O O . ALA D 1 108 ? -22.082 -18.826 28.712 1.00 10.15 108 ALA D O 1
ATOM 10725 N N . TRP D 1 109 ? -22.437 -19.211 26.534 1.00 9.44 109 TRP D N 1
ATOM 10726 C CA . TRP D 1 109 ? -21.206 -18.483 26.186 1.00 9.90 109 TRP D CA 1
ATOM 10727 C C . TRP D 1 109 ? -21.358 -16.981 26.275 1.00 10.00 109 TRP D C 1
ATOM 10728 O O . TRP D 1 109 ? -20.349 -16.258 26.406 1.00 11.00 109 TRP D O 1
ATOM 10739 N N A SER D 1 110 ? -22.574 -16.455 26.207 0.61 9.88 110 SER D N 1
ATOM 10740 N N B SER D 1 110 ? -22.609 -16.511 26.168 0.39 10.45 110 SER D N 1
ATOM 10741 C CA A SER D 1 110 ? -22.712 -15.005 26.225 0.61 10.49 110 SER D CA 1
ATOM 10742 C CA B SER D 1 110 ? -22.945 -15.082 26.164 0.39 11.17 110 SER D CA 1
ATOM 10743 C C A SER D 1 110 ? -22.886 -14.444 27.624 0.61 10.58 110 SER D C 1
ATOM 10744 C C B SER D 1 110 ? -22.999 -14.468 27.568 0.39 10.86 110 SER D C 1
ATOM 10745 O O A SER D 1 110 ? -22.663 -13.235 27.817 0.61 10.93 110 SER D O 1
ATOM 10746 O O B SER D 1 110 ? -22.841 -13.248 27.695 0.39 10.90 110 SER D O 1
ATOM 10751 N N . THR D 1 111 ? -23.267 -15.289 28.598 1.00 10.51 111 THR D N 1
ATOM 10752 C CA . THR D 1 111 ? -23.463 -14.816 29.993 1.00 10.98 111 THR D CA 1
ATOM 10753 C C . THR D 1 111 ? -22.658 -15.532 31.048 1.00 10.87 111 THR D C 1
ATOM 10754 O O . THR D 1 111 ? -22.540 -15.019 32.168 1.00 11.67 111 THR D O 1
ATOM 10758 N N . GLY D 1 112 ? -22.169 -16.735 30.768 1.00 10.73 112 GLY D N 1
ATOM 10759 C CA . GLY D 1 112 ? -21.448 -17.542 31.770 1.00 11.06 112 GLY D CA 1
ATOM 10760 C C . GLY D 1 112 ? -22.303 -18.359 32.717 1.00 11.01 112 GLY D C 1
ATOM 10761 O O . GLY D 1 112 ? -21.768 -18.959 33.657 1.00 12.21 112 GLY D O 1
ATOM 10762 N N A VAL D 1 113 ? -23.603 -18.427 32.461 0.49 10.80 113 VAL D N 1
ATOM 10763 N N B VAL D 1 113 ? -23.595 -18.437 32.411 0.51 10.65 113 VAL D N 1
ATOM 10764 C CA A VAL D 1 113 ? -24.489 -19.272 33.266 0.49 10.60 113 VAL D CA 1
ATOM 10765 C CA B VAL D 1 113 ? -24.568 -19.194 33.200 0.51 10.39 113 VAL D CA 1
ATOM 10766 C C A VAL D 1 113 ? -25.279 -20.239 32.377 0.49 10.34 113 VAL D C 1
ATOM 10767 C C B VAL D 1 113 ? -25.244 -20.264 32.314 0.51 10.11 113 VAL D C 1
ATOM 10768 O O A VAL D 1 113 ? -25.805 -19.861 31.322 0.49 10.67 113 VAL D O 1
ATOM 10769 O O B VAL D 1 113 ? -25.652 -19.983 31.179 0.51 9.88 113 VAL D O 1
ATOM 10776 N N . LYS D 1 114 ? -25.322 -21.493 32.822 1.00 9.95 114 LYS D N 1
ATOM 10777 C CA . LYS D 1 114 ? -26.161 -22.541 32.223 1.00 10.55 114 LYS D CA 1
ATOM 10778 C C . LYS D 1 114 ? -27.636 -22.151 32.375 1.00 10.03 114 LYS D C 1
ATOM 10779 O O . LYS D 1 114 ? -28.035 -21.511 33.337 1.00 10.64 114 LYS D O 1
ATOM 10785 N N . THR D 1 115 ? -28.460 -22.656 31.465 1.00 10.10 115 THR D N 1
ATOM 10786 C CA . THR D 1 115 ? -29.911 -22.422 31.522 1.00 10.40 115 THR D CA 1
ATOM 10787 C C . THR D 1 115 ? -30.705 -23.582 30.859 1.00 9.60 115 THR D C 1
ATOM 10788 O O . THR D 1 115 ? -30.128 -24.606 30.464 1.00 10.15 115 THR D O 1
ATOM 10792 N N . TYR D 1 116 ? -32.030 -23.411 30.764 1.00 9.37 116 TYR D N 1
ATOM 10793 C CA . TYR D 1 116 ? -32.937 -24.417 30.222 1.00 10.20 116 TYR D CA 1
ATOM 10794 C C . TYR D 1 116 ? -33.181 -24.221 28.728 1.00 10.29 116 TYR D C 1
ATOM 10795 O O . TYR D 1 116 ? -33.088 -23.099 28.221 1.00 10.55 116 TYR D O 1
ATOM 10804 N N . ASN D 1 117 ? -33.492 -25.307 28.022 1.00 10.80 117 ASN D N 1
ATOM 10805 C CA . ASN D 1 117 ? -33.734 -25.203 26.572 1.00 10.60 117 ASN D CA 1
ATOM 10806 C C . ASN D 1 117 ? -34.850 -24.216 26.251 1.00 11.14 117 ASN D C 1
ATOM 10807 O O . ASN D 1 117 ? -35.918 -24.259 26.859 1.00 11.82 117 ASN D O 1
ATOM 10812 N N . GLY D 1 118 ? -34.543 -23.303 25.339 1.00 11.42 118 GLY D N 1
ATOM 10813 C CA . GLY D 1 118 ? -35.456 -22.242 24.929 1.00 11.93 118 GLY D CA 1
ATOM 10814 C C . GLY D 1 118 ? -35.268 -20.885 25.605 1.00 11.26 118 GLY D C 1
ATOM 10815 O O . GLY D 1 118 ? -35.816 -19.878 25.127 1.00 12.12 118 GLY D O 1
ATOM 10816 N N . ALA D 1 119 ? -34.497 -20.831 26.698 1.00 11.20 119 ALA D N 1
ATOM 10817 C CA . ALA D 1 119 ? -34.240 -19.566 27.411 1.00 11.24 119 ALA D CA 1
ATOM 10818 C C . ALA D 1 119 ? -33.231 -18.697 26.659 1.00 11.28 119 ALA D C 1
ATOM 10819 O O . ALA D 1 119 ? -32.261 -19.228 26.110 1.00 11.72 119 ALA D O 1
ATOM 10821 N N . LEU D 1 120 ? -33.445 -17.377 26.646 1.00 11.20 120 LEU D N 1
ATOM 10822 C CA . LEU D 1 120 ? -32.493 -16.408 26.082 1.00 11.68 120 LEU D CA 1
ATOM 10823 C C . LEU D 1 120 ? -32.095 -15.386 27.149 1.00 11.20 120 LEU D C 1
ATOM 10824 O O . LEU D 1 120 ? -32.911 -14.574 27.632 1.00 11.24 120 LEU D O 1
ATOM 10829 N N . GLY D 1 121 ? -30.836 -15.424 27.565 1.00 10.73 121 GLY D N 1
ATOM 10830 C CA . GLY D 1 121 ? -30.305 -14.388 28.449 1.00 11.37 121 GLY D CA 1
ATOM 10831 C C . GLY D 1 121 ? -30.865 -14.382 29.855 1.00 11.09 121 GLY D C 1
ATOM 10832 O O . GLY D 1 121 ? -30.730 -13.360 30.545 1.00 11.21 121 GLY D O 1
ATOM 10833 N N . VAL D 1 122 ? -31.449 -15.508 30.288 1.00 10.67 122 VAL D N 1
ATOM 10834 C CA . VAL D 1 122 ? -31.960 -15.685 31.640 1.00 11.45 122 VAL D CA 1
ATOM 10835 C C . VAL D 1 122 ? -31.543 -17.066 32.139 1.00 11.13 122 VAL D C 1
ATOM 10836 O O . VAL D 1 122 ? -31.288 -17.981 31.344 1.00 11.75 122 VAL D O 1
ATOM 10840 N N . ASP D 1 123 ? -31.469 -17.201 33.468 1.00 10.85 123 ASP D N 1
ATOM 10841 C CA . ASP D 1 123 ? -31.135 -18.461 34.135 1.00 10.74 123 ASP D CA 1
ATOM 10842 C C . ASP D 1 123 ? -32.407 -19.279 34.478 1.00 10.97 123 ASP D C 1
ATOM 10843 O O . ASP D 1 123 ? -33.510 -18.934 34.044 1.00 10.56 123 ASP D O 1
ATOM 10848 N N . ILE D 1 124 ? -32.251 -20.399 35.195 1.00 10.71 124 ILE D N 1
ATOM 10849 C CA . ILE D 1 124 ? -33.418 -21.249 35.507 1.00 11.37 124 ILE D CA 1
ATOM 10850 C C . ILE D 1 124 ? -34.428 -20.601 36.450 1.00 11.35 124 ILE D C 1
ATOM 10851 O O . ILE D 1 124 ? -35.566 -21.055 36.507 1.00 12.59 124 ILE D O 1
ATOM 10856 N N . HIS D 1 125 ? -34.013 -19.521 37.130 1.00 10.98 125 HIS D N 1
ATOM 10857 C CA . HIS D 1 125 ? -34.905 -18.713 37.959 1.00 11.47 125 HIS D CA 1
ATOM 10858 C C . HIS D 1 125 ? -35.494 -17.522 37.171 1.00 11.32 125 HIS D C 1
ATOM 10859 O O . HIS D 1 125 ? -36.150 -16.659 37.768 1.00 12.18 125 HIS D O 1
ATOM 10866 N N . GLU D 1 126 ? -35.251 -17.484 35.860 1.00 11.03 126 GLU D N 1
ATOM 10867 C CA . GLU D 1 126 ? -35.723 -16.399 34.975 1.00 12.31 126 GLU D CA 1
ATOM 10868 C C . GLU D 1 126 ? -35.111 -15.015 35.280 1.00 11.96 126 GLU D C 1
ATOM 10869 O O . GLU D 1 126 ? -35.667 -13.997 34.855 1.00 12.94 126 GLU D O 1
ATOM 10875 N N . LYS D 1 127 ? -33.962 -14.981 35.966 1.00 11.53 127 LYS D N 1
ATOM 10876 C CA . LYS D 1 127 ? -33.203 -13.746 36.181 1.00 11.61 127 LYS D CA 1
ATOM 10877 C C . LYS D 1 127 ? -32.392 -13.428 34.941 1.00 11.76 127 LYS D C 1
ATOM 10878 O O . LYS D 1 127 ? -31.706 -14.303 34.398 1.00 12.14 127 LYS D O 1
ATOM 10884 N N . ASP D 1 128 ? -32.450 -12.157 34.517 1.00 12.13 128 ASP D N 1
ATOM 10885 C CA . ASP D 1 128 ? -31.636 -11.658 33.406 1.00 13.70 128 ASP D CA 1
ATOM 10886 C C . ASP D 1 128 ? -30.162 -11.580 33.839 1.00 13.07 128 ASP D C 1
ATOM 10887 O O . ASP D 1 128 ? -29.838 -11.094 34.932 1.00 14.78 128 ASP D O 1
ATOM 10892 N N . HIS D 1 129 ? -29.258 -12.012 32.958 1.00 12.42 129 HIS D N 1
ATOM 10893 C CA . HIS D 1 129 ? -27.809 -11.850 33.165 1.00 12.53 129 HIS D CA 1
ATOM 10894 C C . HIS D 1 129 ? -27.211 -11.038 32.015 1.00 12.83 129 HIS D C 1
ATOM 10895 O O . HIS D 1 129 ? -27.511 -11.323 30.847 1.00 12.65 129 HIS D O 1
ATOM 10902 N N . PRO D 1 130 ? -26.349 -10.044 32.323 1.00 13.16 130 PRO D N 1
ATOM 10903 C CA . PRO D 1 130 ? -25.751 -9.248 31.229 1.00 12.95 130 PRO D CA 1
ATOM 10904 C C . PRO D 1 130 ? -24.932 -10.095 30.265 1.00 11.81 130 PRO D C 1
ATOM 10905 O O . PRO D 1 130 ? -24.253 -11.038 30.680 1.00 12.44 130 PRO D O 1
ATOM 10909 N N . THR D 1 131 ? -24.961 -9.740 28.984 1.00 10.46 131 THR D N 1
ATOM 10910 C CA . THR D 1 131 ? -24.215 -10.490 27.977 1.00 10.62 131 THR D CA 1
ATOM 10911 C C . THR D 1 131 ? -22.851 -9.849 27.694 1.00 10.43 131 THR D C 1
ATOM 10912 O O . THR D 1 131 ? -22.606 -8.671 28.009 1.00 10.68 131 THR D O 1
ATOM 10916 N N . ILE D 1 132 ? -21.977 -10.642 27.079 1.00 10.42 132 ILE D N 1
ATOM 10917 C CA . ILE D 1 132 ? -20.667 -10.169 26.649 1.00 10.79 132 ILE D CA 1
ATOM 10918 C C . ILE D 1 132 ? -20.763 -8.934 25.743 1.00 10.59 132 ILE D C 1
ATOM 10919 O O . ILE D 1 132 ? -19.921 -8.027 25.850 1.00 11.13 132 ILE D O 1
ATOM 10924 N N . LEU D 1 133 ? -21.763 -8.878 24.864 1.00 10.69 133 LEU D N 1
ATOM 10925 C CA . LEU D 1 133 ? -21.970 -7.696 24.001 1.00 11.34 133 LEU D CA 1
ATOM 10926 C C . LEU D 1 133 ? -22.397 -6.474 24.825 1.00 10.64 133 LEU D C 1
ATOM 10927 O O . LEU D 1 133 ? -21.846 -5.384 24.676 1.00 11.93 133 LEU D O 1
ATOM 10932 N N . GLU D 1 134 ? -23.361 -6.652 25.730 1.00 11.78 134 GLU D N 1
ATOM 10933 C CA . GLU D 1 134 ? -23.799 -5.556 26.592 1.00 11.96 134 GLU D CA 1
ATOM 10934 C C . GLU D 1 134 ? -22.630 -5.020 27.452 1.00 11.41 134 GLU D C 1
ATOM 10935 O O . GLU D 1 134 ? -22.465 -3.795 27.631 1.00 12.30 134 GLU D O 1
ATOM 10941 N N . MET D 1 135 ? -21.800 -5.926 27.974 1.00 11.19 135 MET D N 1
ATOM 10942 C CA . MET D 1 135 ? -20.634 -5.557 28.769 1.00 11.64 135 MET D CA 1
ATOM 10943 C C . MET D 1 135 ? -19.571 -4.816 27.953 1.00 11.40 135 MET D C 1
ATOM 10944 O O . MET D 1 135 ? -18.955 -3.830 28.430 1.00 11.62 135 MET D O 1
ATOM 10949 N N . ALA D 1 136 ? -19.295 -5.305 26.744 1.00 11.43 136 ALA D N 1
ATOM 10950 C CA . ALA D 1 136 ? -18.325 -4.665 25.853 1.00 11.83 136 ALA D CA 1
ATOM 10951 C C . ALA D 1 136 ? -18.757 -3.221 25.572 1.00 11.86 136 ALA D C 1
ATOM 10952 O O . ALA D 1 136 ? -17.956 -2.274 25.717 1.00 12.20 136 ALA D O 1
ATOM 10954 N N . LYS D 1 137 ? -20.020 -3.033 25.173 1.00 12.37 137 LYS D N 1
ATOM 10955 C CA . LYS D 1 137 ? -20.556 -1.692 24.910 1.00 13.42 137 LYS D CA 1
ATOM 10956 C C . LYS D 1 137 ? -20.436 -0.789 26.146 1.00 12.96 137 LYS D C 1
ATOM 10957 O O . LYS D 1 137 ? -20.040 0.389 26.038 1.00 13.39 137 LYS D O 1
ATOM 10963 N N . ALA D 1 138 ? -20.765 -1.325 27.325 1.00 12.80 138 ALA D N 1
ATOM 10964 C CA . ALA D 1 138 ? -20.726 -0.536 28.567 1.00 14.08 138 ALA D CA 1
ATOM 10965 C C . ALA D 1 138 ? -19.308 -0.052 28.921 1.00 14.63 138 ALA D C 1
ATOM 10966 O O . ALA D 1 138 ? -19.149 1.009 29.536 1.00 16.54 138 ALA D O 1
ATOM 10968 N N . ALA D 1 139 ? -18.303 -0.828 28.511 1.00 14.22 139 ALA D N 1
ATOM 10969 C CA . ALA D 1 139 ? -16.887 -0.502 28.696 1.00 15.07 139 ALA D CA 1
ATOM 10970 C C . ALA D 1 139 ? -16.305 0.397 27.576 1.00 15.57 139 ALA D C 1
ATOM 10971 O O . ALA D 1 139 ? -15.100 0.698 27.573 1.00 18.45 139 ALA D O 1
ATOM 10973 N N . GLY D 1 140 ? -17.136 0.825 26.635 1.00 14.75 140 GLY D N 1
ATOM 10974 C CA . GLY D 1 140 ? -16.680 1.736 25.572 1.00 15.04 140 GLY D CA 1
ATOM 10975 C C . GLY D 1 140 ? -16.115 1.070 24.325 1.00 14.29 140 GLY D C 1
ATOM 10976 O O . GLY D 1 140 ? -15.534 1.747 23.467 1.00 16.00 140 GLY D O 1
ATOM 10977 N N . LEU D 1 141 ? -16.317 -0.235 24.177 1.00 13.08 141 LEU D N 1
ATOM 10978 C CA . LEU D 1 141 ? -15.929 -0.960 22.963 1.00 12.97 141 LEU D CA 1
ATOM 10979 C C . LEU D 1 141 ? -17.052 -0.919 21.928 1.00 12.83 141 LEU D C 1
ATOM 10980 O O . LEU D 1 141 ? -18.228 -0.791 22.277 1.00 14.12 141 LEU D O 1
ATOM 10985 N N . ALA D 1 142 ? -16.663 -1.034 20.660 1.00 12.38 142 ALA D N 1
ATOM 10986 C CA . ALA D 1 142 ? -17.644 -1.202 19.584 1.00 12.18 142 ALA D CA 1
ATOM 10987 C C . ALA D 1 142 ? -18.181 -2.640 19.561 1.00 11.59 142 ALA D C 1
ATOM 10988 O O . ALA D 1 142 ? -17.487 -3.571 19.971 1.00 12.60 142 ALA D O 1
ATOM 10990 N N . THR D 1 143 ? -19.404 -2.806 19.059 1.00 11.94 143 THR D N 1
ATOM 10991 C CA . THR D 1 143 ? -20.091 -4.103 19.089 1.00 12.26 143 THR D CA 1
ATOM 10992 C C . THR D 1 143 ? -20.789 -4.453 17.778 1.00 11.74 143 THR D C 1
ATOM 10993 O O . THR D 1 143 ? -21.469 -3.606 17.168 1.00 12.21 143 THR D O 1
ATOM 10997 N N . GLY D 1 144 ? -20.617 -5.721 17.389 1.00 12.33 144 GLY D N 1
ATOM 10998 C CA . GLY D 1 144 ? -21.208 -6.283 16.183 1.00 12.25 144 GLY D CA 1
ATOM 10999 C C . GLY D 1 144 ? -21.868 -7.636 16.382 1.00 11.74 144 GLY D C 1
ATOM 11000 O O . GLY D 1 144 ? -21.395 -8.489 17.146 1.00 11.62 144 GLY D O 1
ATOM 11001 N N . ASN D 1 145 ? -22.960 -7.814 15.652 1.00 10.91 145 ASN D N 1
ATOM 11002 C CA . ASN D 1 145 ? -23.803 -9.009 15.721 1.00 10.84 145 ASN D CA 1
ATOM 11003 C C . ASN D 1 145 ? -24.274 -9.341 14.307 1.00 10.84 145 ASN D C 1
ATOM 11004 O O . ASN D 1 145 ? -25.124 -8.627 13.764 1.00 11.68 145 ASN D O 1
ATOM 11009 N N . VAL D 1 146 ? -23.706 -10.388 13.723 1.00 11.11 146 VAL D N 1
ATOM 11010 C CA . VAL D 1 146 ? -23.895 -10.757 12.312 1.00 11.09 146 VAL D CA 1
ATOM 11011 C C . VAL D 1 146 ? -24.373 -12.201 12.216 1.00 10.52 146 VAL D C 1
ATOM 11012 O O . VAL D 1 146 ? -23.819 -13.092 12.880 1.00 10.90 146 VAL D O 1
ATOM 11016 N N . SER D 1 147 ? -25.387 -12.454 11.373 1.00 10.57 147 SER D N 1
ATOM 11017 C CA . SER D 1 147 ? -25.910 -13.820 11.172 1.00 10.93 147 SER D CA 1
ATOM 11018 C C . SER D 1 147 ? -26.567 -13.974 9.809 1.00 11.07 147 SER D C 1
ATOM 11019 O O . SER D 1 147 ? -27.105 -13.028 9.250 1.00 12.49 147 SER D O 1
ATOM 11022 N N . THR D 1 148 ? -26.538 -15.191 9.292 1.00 11.23 148 THR D N 1
ATOM 11023 C CA . THR D 1 148 ? -27.336 -15.523 8.102 1.00 11.57 148 THR D CA 1
ATOM 11024 C C . THR D 1 148 ? -28.785 -15.895 8.443 1.00 11.91 148 THR D C 1
ATOM 11025 O O . THR D 1 148 ? -29.600 -16.100 7.532 1.00 13.23 148 THR D O 1
ATOM 11029 N N . ALA D 1 149 ? -29.112 -15.994 9.727 1.00 11.75 149 ALA D N 1
ATOM 11030 C CA . ALA D 1 149 ? -30.479 -16.246 10.170 1.00 11.61 149 ALA D CA 1
ATOM 11031 C C . ALA D 1 149 ? -31.278 -14.948 10.273 1.00 11.73 149 ALA D C 1
ATOM 11032 O O . ALA D 1 149 ? -30.730 -13.833 10.284 1.00 11.54 149 ALA D O 1
ATOM 11034 N N . GLU D 1 150 ? -32.587 -15.084 10.380 1.00 12.30 150 GLU D N 1
ATOM 11035 C CA . GLU D 1 150 ? -33.413 -13.990 10.912 1.00 12.43 150 GLU D CA 1
ATOM 11036 C C . GLU D 1 150 ? -32.795 -13.514 12.252 1.00 11.67 150 GLU D C 1
ATOM 11037 O O . GLU D 1 150 ? -32.380 -14.339 13.090 1.00 11.84 150 GLU D O 1
ATOM 11043 N N . LEU D 1 151 ? -32.681 -12.198 12.447 1.00 10.98 151 LEU D N 1
ATOM 11044 C CA . LEU D 1 151 ? -31.952 -11.663 13.620 1.00 11.07 151 LEU D CA 1
ATOM 11045 C C . LEU D 1 151 ? -32.666 -11.944 14.939 1.00 10.74 151 LEU D C 1
ATOM 11046 O O . LEU D 1 151 ? -32.047 -11.843 16.014 1.00 11.63 151 LEU D O 1
ATOM 11051 N N . GLN D 1 152 ? -33.943 -12.357 14.867 1.00 10.47 152 GLN D N 1
ATOM 11052 C CA . GLN D 1 152 ? -34.687 -12.758 16.076 1.00 11.13 152 GLN D CA 1
ATOM 11053 C C . GLN D 1 152 ? -34.361 -14.191 16.521 1.00 10.73 152 GLN D C 1
ATOM 11054 O O . GLN D 1 152 ? -34.772 -14.596 17.611 1.00 11.25 152 GLN D O 1
ATOM 11060 N N . ASP D 1 153 ? -33.717 -14.976 15.654 1.00 10.82 153 ASP D N 1
ATOM 11061 C CA . ASP D 1 153 ? -33.387 -16.368 15.959 1.00 11.06 153 ASP D CA 1
ATOM 11062 C C . ASP D 1 153 ? -32.407 -16.427 17.146 1.00 10.11 153 ASP D C 1
ATOM 11063 O O . ASP D 1 153 ? -31.724 -15.453 17.500 1.00 10.85 153 ASP D O 1
ATOM 11068 N N . ALA D 1 154 ? -32.312 -17.605 17.760 1.00 10.39 154 ALA D N 1
ATOM 11069 C CA . ALA D 1 154 ? -31.712 -17.724 19.104 1.00 10.99 154 ALA D CA 1
ATOM 11070 C C . ALA D 1 154 ? -30.262 -17.239 19.190 1.00 10.38 154 ALA D C 1
ATOM 11071 O O . ALA D 1 154 ? -29.868 -16.603 20.171 1.00 10.68 154 ALA D O 1
ATOM 11073 N N . THR D 1 155 ? -29.452 -17.583 18.194 1.00 9.75 155 THR D N 1
ATOM 11074 C CA . THR D 1 155 ? -28.001 -17.332 18.314 1.00 10.25 155 THR D CA 1
ATOM 11075 C C . THR D 1 155 ? -27.629 -15.828 18.349 1.00 10.39 155 THR D C 1
ATOM 11076 O O . THR D 1 155 ? -26.911 -15.407 19.275 1.00 11.48 155 THR D O 1
ATOM 11080 N N . PRO D 1 156 ? -28.126 -15.012 17.379 1.00 10.25 156 PRO D N 1
ATOM 11081 C CA . PRO D 1 156 ? -27.897 -13.564 17.532 1.00 10.50 156 PRO D CA 1
ATOM 11082 C C . PRO D 1 156 ? -28.734 -12.915 18.647 1.00 10.79 156 PRO D C 1
ATOM 11083 O O . PRO D 1 156 ? -28.278 -11.972 19.305 1.00 11.00 156 PRO D O 1
ATOM 11087 N N . ALA D 1 157 ? -29.942 -13.424 18.869 1.00 10.62 157 ALA D N 1
ATOM 11088 C CA . ALA D 1 157 ? -30.825 -12.824 19.851 1.00 10.72 157 ALA D CA 1
ATOM 11089 C C . ALA D 1 157 ? -30.271 -12.895 21.275 1.00 10.89 157 ALA D C 1
ATOM 11090 O O . ALA D 1 157 ? -30.513 -11.993 22.075 1.00 10.59 157 ALA D O 1
ATOM 11092 N N . ALA D 1 158 ? -29.571 -13.991 21.589 1.00 10.48 158 ALA D N 1
ATOM 11093 C CA . ALA D 1 158 ? -29.034 -14.189 22.953 1.00 10.72 158 ALA D CA 1
ATOM 11094 C C . ALA D 1 158 ? -28.118 -13.051 23.405 1.00 10.89 158 ALA D C 1
ATOM 11095 O O . ALA D 1 158 ? -28.003 -12.805 24.608 1.00 13.07 158 ALA D O 1
ATOM 11097 N N . LEU D 1 159 ? -27.476 -12.353 22.460 1.00 10.89 159 LEU D N 1
ATOM 11098 C CA . LEU D 1 159 ? -26.569 -11.260 22.803 1.00 11.03 159 LEU D CA 1
ATOM 11099 C C . LEU D 1 159 ? -27.284 -9.993 23.267 1.00 10.95 159 LEU D C 1
ATOM 11100 O O . LEU D 1 159 ? -26.673 -9.111 23.891 1.00 10.82 159 LEU D O 1
ATOM 11105 N N . VAL D 1 160 ? -28.552 -9.858 22.876 1.00 10.56 160 VAL D N 1
ATOM 11106 C CA . VAL D 1 160 ? -29.277 -8.591 23.016 1.00 11.54 160 VAL D CA 1
ATOM 11107 C C . VAL D 1 160 ? -30.676 -8.665 23.648 1.00 11.44 160 VAL D C 1
ATOM 11108 O O . VAL D 1 160 ? -31.307 -7.632 23.828 1.00 13.55 160 VAL D O 1
ATOM 11112 N N . ALA D 1 161 ? -31.171 -9.860 23.955 1.00 11.51 161 ALA D N 1
ATOM 11113 C CA . ALA D 1 161 ? -32.540 -10.019 24.465 1.00 11.86 161 ALA D CA 1
ATOM 11114 C C . ALA D 1 161 ? -32.573 -10.995 25.637 1.00 12.24 161 ALA D C 1
ATOM 11115 O O . ALA D 1 161 ? -31.839 -11.993 25.660 1.00 13.69 161 ALA D O 1
ATOM 11117 N N . HIS D 1 162 ? -33.461 -10.715 26.591 1.00 11.42 162 HIS D N 1
ATOM 11118 C CA . HIS D 1 162 ? -33.638 -11.504 27.813 1.00 11.79 162 HIS D CA 1
ATOM 11119 C C . HIS D 1 162 ? -35.115 -11.859 27.870 1.00 11.38 162 HIS D C 1
ATOM 11120 O O . HIS D 1 162 ? -35.945 -11.005 28.212 1.00 11.17 162 HIS D O 1
ATOM 11127 N N . VAL D 1 163 ? -35.448 -13.090 27.473 1.00 11.27 163 VAL D N 1
ATOM 11128 C CA . VAL D 1 163 ? -36.844 -13.556 27.411 1.00 11.86 163 VAL D CA 1
ATOM 11129 C C . VAL D 1 163 ? -36.917 -15.004 27.866 1.00 11.43 163 VAL D C 1
ATOM 11130 O O . VAL D 1 163 ? -35.939 -15.756 27.752 1.00 11.25 163 VAL D O 1
ATOM 11134 N N . THR D 1 164 ? -38.084 -15.413 28.394 1.00 11.91 164 THR D N 1
ATOM 11135 C CA . THR D 1 164 ? -38.235 -16.771 28.933 1.00 12.04 164 THR D CA 1
ATOM 11136 C C . THR D 1 164 ? -38.479 -17.853 27.873 1.00 12.23 164 THR D C 1
ATOM 11137 O O . THR D 1 164 ? -38.346 -19.040 28.185 1.00 12.34 164 THR D O 1
ATOM 11141 N N . SER D 1 165 ? -38.803 -17.439 26.642 1.00 11.94 165 SER D N 1
ATOM 11142 C CA . SER D 1 165 ? -38.915 -18.335 25.480 1.00 12.77 165 SER D CA 1
ATOM 11143 C C . SER D 1 165 ? -38.361 -17.678 24.226 1.00 12.08 165 SER D C 1
ATOM 11144 O O . SER D 1 165 ? -38.693 -16.526 23.919 1.00 13.06 165 SER D O 1
ATOM 11147 N N . ARG D 1 166 ? -37.593 -18.444 23.459 1.00 12.07 166 ARG D N 1
ATOM 11148 C CA . ARG D 1 166 ? -37.022 -18.011 22.188 1.00 12.24 166 ARG D CA 1
ATOM 11149 C C . ARG D 1 166 ? -38.087 -17.715 21.113 1.00 12.30 166 ARG D C 1
ATOM 11150 O O . ARG D 1 166 ? -37.759 -17.097 20.084 1.00 12.54 166 ARG D O 1
ATOM 11158 N N . LYS D 1 167 ? -39.331 -18.131 21.325 1.00 12.72 167 LYS D N 1
ATOM 11159 C CA . LYS D 1 167 ? -40.411 -17.868 20.357 1.00 13.85 167 LYS D CA 1
ATOM 11160 C C . LYS D 1 167 ? -40.891 -16.407 20.296 1.00 13.80 167 LYS D C 1
ATOM 11161 O O . LYS D 1 167 ? -41.640 -16.027 19.389 1.00 14.38 167 LYS D O 1
ATOM 11167 N N . CYS D 1 168 ? -40.441 -15.574 21.226 1.00 13.35 168 CYS D N 1
ATOM 11168 C CA . CYS D 1 168 ? -40.951 -14.217 21.425 1.00 14.17 168 CYS D CA 1
ATOM 11169 C C . CYS D 1 168 ? -40.357 -13.181 20.453 1.00 12.85 168 CYS D C 1
ATOM 11170 O O . CYS D 1 168 ? -39.782 -12.180 20.858 1.00 13.54 168 CYS D O 1
ATOM 11173 N N . TYR D 1 169 ? -40.523 -13.426 19.148 1.00 12.59 169 TYR D N 1
ATOM 11174 C CA . TYR D 1 169 ? -39.894 -12.623 18.098 1.00 12.56 169 TYR D CA 1
ATOM 11175 C C . TYR D 1 169 ? -40.333 -11.155 18.161 1.00 12.79 169 TYR D C 1
ATOM 11176 O O . TYR D 1 169 ? -39.494 -10.228 18.092 1.00 12.00 169 TYR D O 1
ATOM 11185 N N . GLY D 1 170 ? -41.654 -10.943 18.222 1.00 12.69 170 GLY D N 1
ATOM 11186 C CA . GLY D 1 170 ? -42.254 -9.620 18.195 1.00 12.63 170 GLY D CA 1
ATOM 11187 C C . GLY D 1 170 ? -43.365 -9.499 19.215 1.00 12.90 170 GLY D C 1
ATOM 11188 O O . GLY D 1 170 ? -43.627 -10.428 19.984 1.00 13.03 170 GLY D O 1
ATOM 11189 N N . PRO D 1 171 ? -44.055 -8.352 19.213 1.00 13.48 171 PRO D N 1
ATOM 11190 C CA . PRO D 1 171 ? -45.117 -8.118 20.190 1.00 14.05 171 PRO D CA 1
ATOM 11191 C C . PRO D 1 171 ? -46.193 -9.222 20.276 1.00 14.32 171 PRO D C 1
ATOM 11192 O O . PRO D 1 171 ? -46.599 -9.605 21.386 1.00 14.45 171 PRO D O 1
ATOM 11196 N N A SER D 1 172 ? -46.652 -9.721 19.124 0.55 14.73 172 SER D N 1
ATOM 11197 N N B SER D 1 172 ? -46.662 -9.740 19.142 0.45 14.63 172 SER D N 1
ATOM 11198 C CA A SER D 1 172 ? -47.724 -10.723 19.086 0.55 15.43 172 SER D CA 1
ATOM 11199 C CA B SER D 1 172 ? -47.770 -10.698 19.181 0.45 15.18 172 SER D CA 1
ATOM 11200 C C A SER D 1 172 ? -47.343 -11.995 19.845 0.55 15.09 172 SER D C 1
ATOM 11201 C C B SER D 1 172 ? -47.381 -12.043 19.818 0.45 14.96 172 SER D C 1
ATOM 11202 O O A SER D 1 172 ? -48.032 -12.422 20.791 0.55 15.61 172 SER D O 1
ATOM 11203 O O B SER D 1 172 ? -48.112 -12.572 20.668 0.45 15.39 172 SER D O 1
ATOM 11208 N N . ALA D 1 173 ? -46.233 -12.600 19.433 1.00 14.82 173 ALA D N 1
ATOM 11209 C CA . ALA D 1 173 ? -45.755 -13.832 20.079 1.00 14.36 173 ALA D CA 1
ATOM 11210 C C . ALA D 1 173 ? -45.394 -13.633 21.552 1.00 14.31 173 ALA D C 1
ATOM 11211 O O . ALA D 1 173 ? -45.585 -14.544 22.358 1.00 14.88 173 ALA D O 1
ATOM 11213 N N . THR D 1 174 ? -44.892 -12.454 21.903 1.00 13.19 174 THR D N 1
ATOM 11214 C CA . THR D 1 174 ? -44.479 -12.187 23.292 1.00 13.59 174 THR D CA 1
ATOM 11215 C C . THR D 1 174 ? -45.706 -12.127 24.211 1.00 13.85 174 THR D C 1
ATOM 11216 O O . THR D 1 174 ? -45.719 -12.720 25.293 1.00 13.83 174 THR D O 1
ATOM 11220 N N . SER D 1 175 ? -46.763 -11.436 23.768 1.00 14.27 175 SER D N 1
ATOM 11221 C CA . SER D 1 175 ? -47.991 -11.376 24.560 1.00 15.72 175 SER D CA 1
ATOM 11222 C C . SER D 1 175 ? -48.549 -12.783 24.823 1.00 17.05 175 SER D C 1
ATOM 11223 O O . SER D 1 175 ? -49.062 -13.049 25.909 1.00 17.94 175 SER D O 1
ATOM 11226 N N . GLU D 1 176 ? -48.465 -13.661 23.822 1.00 17.96 176 GLU D N 1
ATOM 11227 C CA . GLU D 1 176 ? -48.963 -15.039 23.959 1.00 19.91 176 GLU D CA 1
ATOM 11228 C C . GLU D 1 176 ? -48.048 -15.935 24.818 1.00 19.83 176 GLU D C 1
ATOM 11229 O O . GLU D 1 176 ? -48.525 -16.665 25.695 1.00 21.08 176 GLU D O 1
ATOM 11235 N N . LYS D 1 177 ? -46.744 -15.908 24.556 1.00 19.18 177 LYS D N 1
ATOM 11236 C CA . LYS D 1 177 ? -45.820 -16.932 25.073 1.00 19.66 177 LYS D CA 1
ATOM 11237 C C . LYS D 1 177 ? -44.896 -16.480 26.214 1.00 19.63 177 LYS D C 1
ATOM 11238 O O . LYS D 1 177 ? -44.345 -17.324 26.939 1.00 20.63 177 LYS D O 1
ATOM 11244 N N . CYS D 1 178 ? -44.700 -15.174 26.369 1.00 19.08 178 CYS D N 1
ATOM 11245 C CA . CYS D 1 178 ? -43.844 -14.625 27.437 1.00 19.80 178 CYS D CA 1
ATOM 11246 C C . CYS D 1 178 ? -44.552 -13.416 28.083 1.00 19.00 178 CYS D C 1
ATOM 11247 O O . CYS D 1 178 ? -44.080 -12.279 27.985 1.00 17.11 178 CYS D O 1
ATOM 11250 N N . PRO D 1 179 ? -45.708 -13.635 28.733 1.00 20.27 179 PRO D N 1
ATOM 11251 C CA . PRO D 1 179 ? -46.472 -12.505 29.304 1.00 20.97 179 PRO D CA 1
ATOM 11252 C C . PRO D 1 179 ? -45.675 -11.600 30.257 1.00 20.40 179 PRO D C 1
ATOM 11253 O O . PRO D 1 179 ? -45.894 -10.393 30.282 1.00 21.73 179 PRO D O 1
ATOM 11257 N N . GLY D 1 180 ? -44.732 -12.164 31.001 1.00 19.70 180 GLY D N 1
ATOM 11258 C CA . GLY D 1 180 ? -43.856 -11.382 31.873 1.00 19.49 180 GLY D CA 1
ATOM 11259 C C . GLY D 1 180 ? -42.915 -10.421 31.154 1.00 18.54 180 GLY D C 1
ATOM 11260 O O . GLY D 1 180 ? -42.437 -9.451 31.758 1.00 20.38 180 GLY D O 1
ATOM 11261 N N . ASN D 1 181 ? -42.634 -10.689 29.876 1.00 16.59 181 ASN D N 1
ATOM 11262 C CA . ASN D 1 181 ? -41.776 -9.840 29.064 1.00 16.51 181 ASN D CA 1
ATOM 11263 C C . ASN D 1 181 ? -42.600 -8.860 28.195 1.00 15.25 181 ASN D C 1
ATOM 11264 O O . ASN D 1 181 ? -42.025 -7.926 27.643 1.00 15.16 181 ASN D O 1
ATOM 11269 N N . ALA D 1 182 ? -43.910 -9.068 28.030 1.00 14.54 182 ALA D N 1
ATOM 11270 C CA . ALA D 1 182 ? -44.714 -8.233 27.109 1.00 14.34 182 ALA D CA 1
ATOM 11271 C C . ALA D 1 182 ? -44.680 -6.763 27.526 1.00 13.83 182 ALA D C 1
ATOM 11272 O O . ALA D 1 182 ? -44.891 -6.426 28.705 1.00 12.87 182 ALA D O 1
ATOM 11274 N N . LEU D 1 183 ? -44.451 -5.877 26.560 1.00 14.10 183 LEU D N 1
ATOM 11275 C CA . LEU D 1 183 ? -44.303 -4.446 26.859 1.00 14.64 183 LEU D CA 1
ATOM 11276 C C . LEU D 1 183 ? -45.538 -3.858 27.569 1.00 14.35 183 LEU D C 1
ATOM 11277 O O . LEU D 1 183 ? -45.413 -3.056 28.503 1.00 14.29 183 LEU D O 1
ATOM 11282 N N . GLU D 1 184 ? -46.725 -4.274 27.122 1.00 14.54 184 GLU D N 1
ATOM 11283 C CA . GLU D 1 184 ? -47.966 -3.755 27.669 1.00 15.16 184 GLU D CA 1
ATOM 11284 C C . GLU D 1 184 ? -48.273 -4.245 29.089 1.00 15.51 184 GLU D C 1
ATOM 11285 O O . GLU D 1 184 ? -49.160 -3.698 29.741 1.00 16.05 184 GLU D O 1
ATOM 11291 N N . LYS D 1 185 ? -47.521 -5.256 29.564 1.00 15.41 185 LYS D N 1
ATOM 11292 C CA . LYS D 1 185 ? -47.612 -5.764 30.957 1.00 16.71 185 LYS D CA 1
ATOM 11293 C C . LYS D 1 185 ? -46.447 -5.276 31.835 1.00 16.32 185 LYS D C 1
ATOM 11294 O O . LYS D 1 185 ? -46.244 -5.759 32.957 1.00 17.11 185 LYS D O 1
ATOM 11300 N N . GLY D 1 186 ? -45.675 -4.322 31.340 1.00 16.00 186 GLY D N 1
ATOM 11301 C CA . GLY D 1 186 ? -44.548 -3.762 32.093 1.00 15.91 186 GLY D CA 1
ATOM 11302 C C . GLY D 1 186 ? -43.210 -4.468 31.950 1.00 16.08 186 GLY D C 1
ATOM 11303 O O . GLY D 1 186 ? -42.272 -4.121 32.668 1.00 16.72 186 GLY D O 1
ATOM 11304 N N . GLY D 1 187 ? -43.109 -5.434 31.033 1.00 15.43 187 GLY D N 1
ATOM 11305 C CA . GLY D 1 187 ? -41.852 -6.121 30.766 1.00 15.76 187 GLY D CA 1
ATOM 11306 C C . GLY D 1 187 ? -40.956 -5.344 29.810 1.00 15.07 187 GLY D C 1
ATOM 11307 O O . GLY D 1 187 ? -41.299 -4.235 29.350 1.00 15.37 187 GLY D O 1
ATOM 11308 N N . LYS D 1 188 ? -39.798 -5.933 29.507 1.00 15.01 188 LYS D N 1
ATOM 11309 C CA . LYS D 1 188 ? -38.796 -5.267 28.677 1.00 15.62 188 LYS D CA 1
ATOM 11310 C C . LYS D 1 188 ? -39.076 -5.372 27.176 1.00 14.29 188 LYS D C 1
ATOM 11311 O O . LYS D 1 188 ? -38.423 -4.686 26.380 1.00 15.53 188 LYS D O 1
ATOM 11317 N N . GLY D 1 189 ? -40.024 -6.226 26.787 1.00 13.54 189 GLY D N 1
ATOM 11318 C CA . GLY D 1 189 ? -40.440 -6.328 25.394 1.00 13.16 189 GLY D CA 1
ATOM 11319 C C . GLY D 1 189 ? -40.033 -7.607 24.694 1.00 12.06 189 GLY D C 1
ATOM 11320 O O . GLY D 1 189 ? -39.336 -8.479 25.250 1.00 12.03 189 GLY D O 1
ATOM 11321 N N . SER D 1 190 ? -40.434 -7.692 23.425 1.00 12.12 190 SER D N 1
ATOM 11322 C CA . SER D 1 190 ? -40.092 -8.787 22.548 1.00 11.73 190 SER D CA 1
ATOM 11323 C C . SER D 1 190 ? -38.611 -8.792 22.215 1.00 11.09 190 SER D C 1
ATOM 11324 O O . SER D 1 190 ? -37.887 -7.841 22.486 1.00 11.10 190 SER D O 1
ATOM 11327 N N . ILE D 1 191 ? -38.154 -9.864 21.592 1.00 11.19 191 ILE D N 1
ATOM 11328 C CA . ILE D 1 191 ? -36.766 -9.955 21.116 1.00 11.17 191 ILE D CA 1
ATOM 11329 C C . ILE D 1 191 ? -36.408 -8.759 20.219 1.00 11.08 191 ILE D C 1
ATOM 11330 O O . ILE D 1 191 ? -35.366 -8.129 20.411 1.00 11.55 191 ILE D O 1
ATOM 11335 N N . THR D 1 192 ? -37.282 -8.402 19.275 1.00 11.31 192 THR D N 1
ATOM 11336 C CA . THR D 1 192 ? -36.968 -7.304 18.354 1.00 11.54 192 THR D CA 1
ATOM 11337 C C . THR D 1 192 ? -36.915 -5.954 19.085 1.00 11.21 192 THR D C 1
ATOM 11338 O O . THR D 1 192 ? -36.049 -5.133 18.819 1.00 11.51 192 THR D O 1
ATOM 11342 N N . GLU D 1 193 ? -37.847 -5.733 20.005 1.00 11.27 193 GLU D N 1
ATOM 11343 C CA . GLU D 1 193 ? -37.852 -4.500 20.804 1.00 11.94 193 GLU D CA 1
ATOM 11344 C C . GLU D 1 193 ? -36.583 -4.393 21.671 1.00 11.43 193 GLU D C 1
ATOM 11345 O O . GLU D 1 193 ? -35.978 -3.313 21.775 1.00 11.71 193 GLU D O 1
ATOM 11351 N N . GLN D 1 194 ? -36.174 -5.504 22.287 1.00 11.21 194 GLN D N 1
ATOM 11352 C CA . GLN D 1 194 ? -34.963 -5.487 23.123 1.00 11.55 194 GLN D CA 1
ATOM 11353 C C . GLN D 1 194 ? -33.699 -5.281 22.258 1.00 11.27 194 GLN D C 1
ATOM 11354 O O . GLN D 1 194 ? -32.768 -4.554 22.658 1.00 11.52 194 GLN D O 1
ATOM 11360 N N . LEU D 1 195 ? -33.663 -5.891 21.069 1.00 11.18 195 LEU D N 1
ATOM 11361 C CA . LEU D 1 195 ? -32.576 -5.671 20.102 1.00 11.33 195 LEU D CA 1
ATOM 11362 C C . LEU D 1 195 ? -32.450 -4.176 19.783 1.00 11.98 195 LEU D C 1
ATOM 11363 O O . LEU D 1 195 ? -31.336 -3.617 19.769 1.00 11.81 195 LEU D O 1
ATOM 11368 N N . LEU D 1 196 ? -33.586 -3.506 19.548 1.00 11.92 196 LEU D N 1
ATOM 11369 C CA . LEU D 1 196 ? -33.547 -2.065 19.262 1.00 12.23 196 LEU D CA 1
ATOM 11370 C C . LEU D 1 196 ? -33.037 -1.224 20.459 1.00 12.30 196 LEU D C 1
ATOM 11371 O O . LEU D 1 196 ? -32.328 -0.248 20.254 1.00 13.52 196 LEU D O 1
ATOM 11376 N N . ASN D 1 197 ? -33.404 -1.599 21.688 1.00 12.28 197 ASN D N 1
ATOM 11377 C CA . ASN D 1 197 ? -32.827 -0.972 22.879 1.00 12.92 197 ASN D CA 1
ATOM 11378 C C . ASN D 1 197 ? -31.331 -1.240 23.046 1.00 12.35 197 ASN D C 1
ATOM 11379 O O . ASN D 1 197 ? -30.580 -0.354 23.451 1.00 12.97 197 ASN D O 1
ATOM 11384 N N . ALA D 1 198 ? -30.881 -2.452 22.726 1.00 12.13 198 ALA D N 1
ATOM 11385 C CA . ALA D 1 198 ? -29.468 -2.824 22.969 1.00 12.33 198 ALA D CA 1
ATOM 11386 C C . ALA D 1 198 ? -28.523 -1.967 22.119 1.00 12.24 198 ALA D C 1
ATOM 11387 O O . ALA D 1 198 ? -27.411 -1.647 22.559 1.00 12.27 198 ALA D O 1
ATOM 11389 N N . ARG D 1 199 ? -28.935 -1.637 20.890 1.00 12.58 199 ARG D N 1
ATOM 11390 C CA . ARG D 1 199 ? -28.250 -0.648 20.044 1.00 12.72 199 ARG D CA 1
ATOM 11391 C C . ARG D 1 199 ? -26.760 -0.961 19.851 1.00 12.20 199 ARG D C 1
ATOM 11392 O O . ARG D 1 199 ? -25.887 -0.126 20.119 1.00 12.89 199 ARG D O 1
ATOM 11400 N N . ALA D 1 200 ? -26.465 -2.174 19.385 1.00 12.55 200 ALA D N 1
ATOM 11401 C CA . ALA D 1 200 ? -25.116 -2.520 18.915 1.00 12.77 200 ALA D CA 1
ATOM 11402 C C . ALA D 1 200 ? -24.718 -1.563 17.788 1.00 12.56 200 ALA D C 1
ATOM 11403 O O . ALA D 1 200 ? -25.597 -1.022 17.075 1.00 12.33 200 ALA D O 1
ATOM 11405 N N . ASP D 1 201 ? -23.422 -1.305 17.626 1.00 12.27 201 ASP D N 1
ATOM 11406 C CA . ASP D 1 201 ? -22.983 -0.452 16.500 1.00 12.75 201 ASP D CA 1
ATOM 11407 C C . ASP D 1 201 ? -23.299 -1.049 15.119 1.00 12.17 201 ASP D C 1
ATOM 11408 O O . ASP D 1 201 ? -23.613 -0.308 14.184 1.00 12.45 201 ASP D O 1
ATOM 11413 N N . VAL D 1 202 ? -23.208 -2.371 15.012 1.00 11.60 202 VAL D N 1
ATOM 11414 C CA . VAL D 1 202 ? -23.414 -3.065 13.733 1.00 12.16 202 VAL D CA 1
ATOM 11415 C C . VAL D 1 202 ? -24.226 -4.335 13.969 1.00 11.99 202 VAL D C 1
ATOM 11416 O O . VAL D 1 202 ? -23.786 -5.218 14.704 1.00 12.64 202 VAL D O 1
ATOM 11420 N N . THR D 1 203 ? -25.392 -4.431 13.333 1.00 11.43 203 THR D N 1
ATOM 11421 C CA . THR D 1 203 ? -26.248 -5.626 13.363 1.00 11.44 203 THR D CA 1
ATOM 11422 C C . THR D 1 203 ? -26.676 -5.951 11.931 1.00 11.50 203 THR D C 1
ATOM 11423 O O . THR D 1 203 ? -27.263 -5.089 11.270 1.00 12.32 203 THR D O 1
ATOM 11427 N N . LEU D 1 204 ? -26.351 -7.150 11.451 1.00 11.50 204 LEU D N 1
ATOM 11428 C CA . LEU D 1 204 ? -26.554 -7.510 10.027 1.00 11.60 204 LEU D CA 1
ATOM 11429 C C . LEU D 1 204 ? -27.108 -8.939 9.926 1.00 11.53 204 LEU D C 1
ATOM 11430 O O . LEU D 1 204 ? -26.483 -9.880 10.462 1.00 11.63 204 LEU D O 1
ATOM 11435 N N . GLY D 1 205 ? -28.216 -9.112 9.197 1.00 11.91 205 GLY D N 1
ATOM 11436 C CA . GLY D 1 205 ? -28.784 -10.437 8.985 1.00 11.77 205 GLY D CA 1
ATOM 11437 C C . GLY D 1 205 ? -30.121 -10.392 8.284 1.00 11.87 205 GLY D C 1
ATOM 11438 O O . GLY D 1 205 ? -30.443 -9.433 7.576 1.00 12.43 205 GLY D O 1
ATOM 11439 N N . GLY D 1 206 ? -30.889 -11.455 8.457 1.00 11.61 206 GLY D N 1
ATOM 11440 C CA . GLY D 1 206 ? -32.261 -11.525 7.959 1.00 11.63 206 GLY D CA 1
ATOM 11441 C C . GLY D 1 206 ? -33.273 -11.082 9.006 1.00 11.93 206 GLY D C 1
ATOM 11442 O O . GLY D 1 206 ? -32.929 -10.448 10.012 1.00 12.76 206 GLY D O 1
ATOM 11443 N N . GLY D 1 207 ? -34.541 -11.405 8.758 1.00 12.03 207 GLY D N 1
ATOM 11444 C CA . GLY D 1 207 ? -35.607 -11.165 9.722 1.00 12.74 207 GLY D CA 1
ATOM 11445 C C . GLY D 1 207 ? -36.308 -9.823 9.626 1.00 12.69 207 GLY D C 1
ATOM 11446 O O . GLY D 1 207 ? -36.748 -9.276 10.622 1.00 13.24 207 GLY D O 1
ATOM 11447 N N . ALA D 1 208 ? -36.457 -9.302 8.405 1.00 12.95 208 ALA D N 1
ATOM 11448 C CA . ALA D 1 208 ? -37.245 -8.104 8.200 1.00 13.52 208 ALA D CA 1
ATOM 11449 C C . ALA D 1 208 ? -38.734 -8.294 8.544 1.00 13.28 208 ALA D C 1
ATOM 11450 O O . ALA D 1 208 ? -39.412 -7.329 8.927 1.00 13.99 208 ALA D O 1
ATOM 11452 N N . LYS D 1 209 ? -39.245 -9.520 8.418 1.00 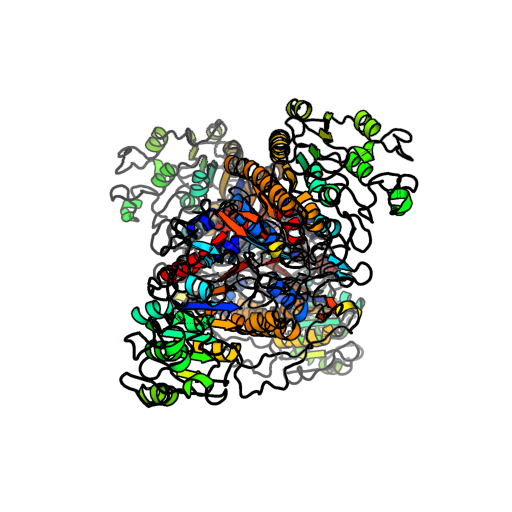13.74 209 LYS D N 1
ATOM 11453 C CA . LYS D 1 209 ? -40.684 -9.778 8.617 1.00 14.23 209 LYS D CA 1
ATOM 11454 C C . LYS D 1 209 ? -41.230 -9.194 9.935 1.00 13.78 209 LYS D C 1
ATOM 11455 O O . LYS D 1 209 ? -42.247 -8.496 9.937 1.00 14.47 209 LYS D O 1
ATOM 11461 N N . THR D 1 210 ? -40.552 -9.456 11.054 1.00 13.30 210 THR D N 1
ATOM 11462 C CA . THR D 1 210 ? -41.076 -9.055 12.361 1.00 13.28 210 THR D CA 1
ATOM 11463 C C . THR D 1 210 ? -41.113 -7.526 12.507 1.00 13.26 210 THR D C 1
ATOM 11464 O O . THR D 1 210 ? -41.891 -6.986 13.301 1.00 13.85 210 THR D O 1
ATOM 11468 N N . PHE D 1 211 ? -40.283 -6.818 11.741 1.00 13.46 211 PHE D N 1
ATOM 11469 C CA . PHE D 1 211 ? -40.256 -5.353 11.828 1.00 14.24 211 PHE D CA 1
ATOM 11470 C C . PHE D 1 211 ? -41.557 -4.681 11.312 1.00 14.40 211 PHE D C 1
ATOM 11471 O O . PHE D 1 211 ? -41.763 -3.497 11.523 1.00 15.55 211 PHE D O 1
ATOM 11479 N N . ALA D 1 212 ? -42.428 -5.434 10.632 1.00 14.70 212 ALA D N 1
ATOM 11480 C CA . ALA D 1 212 ? -43.759 -4.949 10.219 1.00 15.57 212 ALA D CA 1
ATOM 11481 C C . ALA D 1 212 ? -44.782 -4.912 11.358 1.00 15.85 212 ALA D C 1
ATOM 11482 O O . ALA D 1 212 ? -45.838 -4.278 11.221 1.00 17.08 212 ALA D O 1
ATOM 11484 N N . GLU D 1 213 ? -44.508 -5.601 12.478 1.00 15.44 213 GLU D N 1
ATOM 11485 C CA . GLU D 1 213 ? -45.412 -5.587 13.637 1.00 15.50 213 GLU D CA 1
ATOM 11486 C C . GLU D 1 213 ? -45.399 -4.214 14.310 1.00 15.11 213 GLU D C 1
ATOM 11487 O O . GLU D 1 213 ? -44.409 -3.470 14.221 1.00 14.84 213 GLU D O 1
ATOM 11493 N N . THR D 1 214 ? -46.493 -3.902 15.008 1.00 15.86 214 THR D N 1
ATOM 11494 C CA A THR D 1 214 ? -46.595 -2.618 15.706 0.54 15.82 214 THR D CA 1
ATOM 11495 C CA B THR D 1 214 ? -46.697 -2.637 15.694 0.46 15.94 214 THR D CA 1
ATOM 11496 C C . THR D 1 214 ? -46.518 -2.789 17.223 1.00 16.10 214 THR D C 1
ATOM 11497 O O . THR D 1 214 ? -47.000 -3.772 17.791 1.00 16.34 214 THR D O 1
ATOM 11504 N N . ALA D 1 215 ? -45.861 -1.826 17.875 1.00 15.67 215 ALA D N 1
ATOM 11505 C CA . ALA D 1 215 ? -45.716 -1.854 19.347 1.00 15.38 215 ALA D CA 1
ATOM 11506 C C . ALA D 1 215 ? -47.053 -1.584 20.059 1.00 15.84 215 ALA D C 1
ATOM 11507 O O . ALA D 1 215 ? -47.892 -0.801 19.591 1.00 16.08 215 ALA D O 1
ATOM 11509 N N . THR D 1 216 ? -47.220 -2.225 21.215 1.00 16.11 216 THR D N 1
ATOM 11510 C CA . THR D 1 216 ? -48.460 -2.198 22.016 1.00 16.88 216 THR D CA 1
ATOM 11511 C C . THR D 1 216 ? -48.456 -1.174 23.163 1.00 16.59 216 THR D C 1
ATOM 11512 O O . THR D 1 216 ? -49.450 -1.010 23.869 1.00 17.39 216 THR D O 1
ATOM 11516 N N . ALA D 1 217 ? -47.323 -0.530 23.383 1.00 16.24 217 ALA D N 1
ATOM 11517 C CA . ALA D 1 217 ? -47.130 0.375 24.516 1.00 16.35 217 ALA D CA 1
ATOM 11518 C C . ALA D 1 217 ? -45.872 1.187 24.264 1.00 16.71 217 ALA D C 1
ATOM 11519 O O . ALA D 1 217 ? -45.207 1.007 23.243 1.00 16.62 217 ALA D O 1
ATOM 11521 N N . GLY D 1 218 ? -45.569 2.116 25.157 1.00 17.70 218 GLY D N 1
ATOM 11522 C CA . GLY D 1 218 ? -44.325 2.860 25.092 1.00 17.96 218 GLY D CA 1
ATOM 11523 C C . GLY D 1 218 ? -44.340 4.025 24.118 1.00 17.82 218 GLY D C 1
ATOM 11524 O O . GLY D 1 218 ? -45.359 4.357 23.497 1.00 17.41 218 GLY D O 1
ATOM 11525 N N . GLU D 1 219 ? -43.183 4.655 23.984 1.00 17.80 219 GLU D N 1
ATOM 11526 C CA . GLU D 1 219 ? -43.048 5.874 23.177 1.00 18.12 219 GLU D CA 1
ATOM 11527 C C . GLU D 1 219 ? -43.469 5.672 21.711 1.00 17.73 219 GLU D C 1
ATOM 11528 O O . GLU D 1 219 ? -44.049 6.595 21.089 1.00 18.46 219 GLU D O 1
ATOM 11534 N N . TRP D 1 220 ? -43.237 4.474 21.175 1.00 16.56 220 TRP D N 1
ATOM 11535 C CA . TRP D 1 220 ? -43.528 4.156 19.765 1.00 16.32 220 TRP D CA 1
ATOM 11536 C C . TRP D 1 220 ? -44.756 3.254 19.597 1.00 15.70 220 TRP D C 1
ATOM 11537 O O . TRP D 1 220 ? -44.873 2.515 18.619 1.00 16.02 220 TRP D O 1
ATOM 11548 N N . GLN D 1 221 ? -45.680 3.316 20.563 1.00 15.90 221 GLN D N 1
ATOM 11549 C CA . GLN D 1 221 ? -46.949 2.597 20.475 1.00 16.30 221 GLN D CA 1
ATOM 11550 C C . GLN D 1 221 ? -47.655 2.943 19.159 1.00 16.73 221 GLN D C 1
ATOM 11551 O O . GLN D 1 221 ? -47.760 4.126 18.796 1.00 17.95 221 GLN D O 1
ATOM 11557 N N . GLY D 1 222 ? -48.134 1.929 18.456 1.00 17.14 222 GLY D N 1
ATOM 11558 C CA . GLY D 1 222 ? -48.903 2.149 17.214 1.00 17.50 222 GLY D CA 1
ATOM 11559 C C . GLY D 1 222 ? -48.065 2.317 15.954 1.00 18.34 222 GLY D C 1
ATOM 11560 O O . GLY D 1 222 ? -48.622 2.403 14.844 1.00 20.52 222 GLY D O 1
ATOM 11561 N N . LYS D 1 223 ? -46.744 2.387 16.116 1.00 17.30 223 LYS D N 1
ATOM 11562 C CA . LYS D 1 223 ? -45.816 2.456 14.992 1.00 17.20 223 LYS D CA 1
ATOM 11563 C C . LYS D 1 223 ? -45.227 1.082 14.742 1.00 16.22 223 LYS D C 1
ATOM 11564 O O . LYS D 1 223 ? -45.068 0.279 15.672 1.00 15.64 223 LYS D O 1
ATOM 11570 N N . THR D 1 224 ? -44.889 0.792 13.492 1.00 15.72 224 THR D N 1
ATOM 11571 C CA . THR D 1 224 ? -44.174 -0.447 13.210 1.00 15.23 224 THR D CA 1
ATOM 11572 C C . THR D 1 224 ? -42.788 -0.406 13.859 1.00 14.46 224 THR D C 1
ATOM 11573 O O . THR D 1 224 ? -42.244 0.658 14.169 1.00 13.90 224 THR D O 1
ATOM 11577 N N . LEU D 1 225 ? -42.194 -1.579 14.059 1.00 13.44 225 LEU D N 1
ATOM 11578 C CA . LEU D 1 225 ? -40.833 -1.634 14.613 1.00 13.51 225 LEU D CA 1
ATOM 11579 C C . LEU D 1 225 ? -39.784 -1.042 13.640 1.00 14.13 225 LEU D C 1
ATOM 11580 O O . LEU D 1 225 ? -38.757 -0.494 14.086 1.00 13.24 225 LEU D O 1
ATOM 11585 N N . ARG D 1 226 ? -40.047 -1.122 12.327 1.00 14.11 226 ARG D N 1
ATOM 11586 C CA . ARG D 1 226 ? -39.225 -0.413 11.332 1.00 14.81 226 ARG D CA 1
ATOM 11587 C C . ARG D 1 226 ? -39.333 1.112 11.528 1.00 14.83 226 ARG D C 1
ATOM 11588 O O . ARG D 1 226 ? -38.316 1.812 11.557 1.00 14.73 226 ARG D O 1
ATOM 11596 N N . GLU D 1 227 ? -40.556 1.628 11.663 1.00 14.65 227 GLU D N 1
ATOM 11597 C CA . GLU D 1 227 ? -40.761 3.043 11.947 1.00 15.57 227 GLU D CA 1
ATOM 11598 C C . GLU D 1 227 ? -40.055 3.449 13.248 1.00 14.77 227 GLU D C 1
ATOM 11599 O O . GLU D 1 227 ? -39.450 4.529 13.325 1.00 14.71 227 GLU D O 1
ATOM 11605 N N . GLN D 1 228 ? -40.105 2.580 14.270 1.00 14.26 228 GLN D N 1
ATOM 11606 C CA . GLN D 1 228 ? -39.386 2.841 15.508 1.00 14.37 228 GLN D CA 1
ATOM 11607 C C . GLN D 1 228 ? -37.865 2.947 15.291 1.00 13.92 228 GLN D C 1
ATOM 11608 O O . GLN D 1 228 ? -37.225 3.872 15.778 1.00 13.99 228 GLN D O 1
ATOM 11614 N N . ALA D 1 229 ? -37.286 1.994 14.575 1.00 14.14 229 ALA D N 1
ATOM 11615 C CA . ALA D 1 229 ? -35.851 2.047 14.290 1.00 15.02 229 ALA D CA 1
ATOM 11616 C C . ALA D 1 229 ? -35.479 3.361 13.584 1.00 15.09 229 ALA D C 1
ATOM 11617 O O . ALA D 1 229 ? -34.499 4.021 13.975 1.00 15.60 229 ALA D O 1
ATOM 11619 N N . GLN D 1 230 ? -36.280 3.737 12.583 1.00 14.80 230 GLN D N 1
ATOM 11620 C CA . GLN D 1 230 ? -36.081 5.003 11.852 1.00 15.32 230 GLN D CA 1
ATOM 11621 C C . GLN D 1 230 ? -36.128 6.199 12.823 1.00 15.44 230 GLN D C 1
ATOM 11622 O O . GLN D 1 230 ? -35.280 7.096 12.764 1.00 16.87 230 GLN D O 1
ATOM 11628 N N . ALA D 1 231 ? -37.115 6.220 13.717 1.00 15.82 231 ALA D N 1
ATOM 11629 C CA . ALA D 1 231 ? -37.295 7.333 14.644 1.00 15.90 231 ALA D CA 1
ATOM 11630 C C . ALA D 1 231 ? -36.172 7.441 15.681 1.00 15.85 231 ALA D C 1
ATOM 11631 O O . ALA D 1 231 ? -35.906 8.518 16.217 1.00 17.38 231 ALA D O 1
ATOM 11633 N N . ARG D 1 232 ? -35.522 6.317 15.978 1.00 15.24 232 ARG D N 1
ATOM 11634 C CA . ARG D 1 232 ? -34.467 6.261 16.990 1.00 15.23 232 ARG D CA 1
ATOM 11635 C C . ARG D 1 232 ? -33.056 6.487 16.415 1.00 15.54 232 ARG D C 1
ATOM 11636 O O . ARG D 1 232 ? -32.042 6.305 17.109 1.00 15.96 232 ARG D O 1
ATOM 11644 N N . GLY D 1 233 ? -32.989 6.878 15.145 1.00 15.89 233 GLY D N 1
ATOM 11645 C CA . GLY D 1 233 ? -31.725 7.269 14.531 1.00 16.36 233 GLY D CA 1
ATOM 11646 C C . GLY D 1 233 ? -30.903 6.153 13.923 1.00 15.74 233 GLY D C 1
ATOM 11647 O O . GLY D 1 233 ? -29.721 6.357 13.613 1.00 16.43 233 GLY D O 1
ATOM 11648 N N . TYR D 1 234 ? -31.512 4.976 13.734 1.00 15.00 234 TYR D N 1
ATOM 11649 C CA . TYR D 1 234 ? -30.806 3.886 13.078 1.00 14.75 234 TYR D CA 1
ATOM 11650 C C . TYR D 1 234 ? -30.513 4.218 11.614 1.00 15.18 234 TYR D C 1
ATOM 11651 O O . TYR D 1 234 ? -31.329 4.840 10.915 1.00 16.11 234 TYR D O 1
ATOM 11660 N N . GLN D 1 235 ? -29.341 3.780 11.183 1.00 14.13 235 GLN D N 1
ATOM 11661 C CA . GLN D 1 235 ? -28.940 3.719 9.779 1.00 15.08 235 GLN D CA 1
ATOM 11662 C C . GLN D 1 235 ? -29.376 2.354 9.242 1.00 15.07 235 GLN D C 1
ATOM 11663 O O . GLN D 1 235 ? -28.731 1.332 9.532 1.00 16.86 235 GLN D O 1
ATOM 11669 N N . LEU D 1 236 ? -30.471 2.313 8.487 1.00 14.43 236 LEU D N 1
ATOM 11670 C CA . LEU D 1 236 ? -30.986 1.059 7.914 1.00 14.70 236 LEU D CA 1
ATOM 11671 C C . LEU D 1 236 ? -30.411 0.827 6.525 1.00 14.46 236 LEU D C 1
ATOM 11672 O O . LEU D 1 236 ? -30.315 1.761 5.720 1.00 14.97 236 LEU D O 1
ATOM 11677 N N . VAL D 1 237 ? -30.038 -0.415 6.240 1.00 13.60 237 VAL D N 1
ATOM 11678 C CA . VAL D 1 237 ? -29.691 -0.856 4.878 1.00 13.78 237 VAL D CA 1
ATOM 11679 C C . VAL D 1 237 ? -30.469 -2.131 4.548 1.00 13.65 237 VAL D C 1
ATOM 11680 O O . VAL D 1 237 ? -30.943 -2.855 5.440 1.00 14.38 237 VAL D O 1
ATOM 11684 N N . SER D 1 238 ? -30.613 -2.393 3.248 1.00 14.22 238 SER D N 1
ATOM 11685 C CA . SER D 1 238 ? -31.555 -3.374 2.748 1.00 14.72 238 SER D CA 1
ATOM 11686 C C . SER D 1 238 ? -30.981 -4.309 1.666 1.00 14.14 238 SER D C 1
ATOM 11687 O O . SER D 1 238 ? -31.649 -5.267 1.261 1.00 15.11 238 SER D O 1
ATOM 11690 N N . ASP D 1 239 ? -29.757 -4.055 1.202 1.00 13.76 239 ASP D N 1
ATOM 11691 C CA . ASP D 1 239 ? -29.124 -4.843 0.132 1.00 14.39 239 ASP D CA 1
ATOM 11692 C C . ASP D 1 239 ? -27.612 -4.612 0.111 1.00 14.35 239 ASP D C 1
ATOM 11693 O O . ASP D 1 239 ? -27.071 -3.850 0.929 1.00 13.81 239 ASP D O 1
ATOM 11698 N N . ALA D 1 240 ? -26.921 -5.270 -0.829 1.00 14.72 240 ALA D N 1
ATOM 11699 C CA . ALA D 1 240 ? -25.463 -5.161 -0.901 1.00 14.94 240 ALA D CA 1
ATOM 11700 C C . ALA D 1 240 ? -24.970 -3.740 -1.234 1.00 15.78 240 ALA D C 1
ATOM 11701 O O . ALA D 1 240 ? -23.975 -3.266 -0.673 1.00 16.05 240 ALA D O 1
ATOM 11703 N N . ALA D 1 241 ? -25.647 -3.065 -2.158 1.00 16.35 241 ALA D N 1
ATOM 11704 C CA . ALA D 1 241 ? -25.260 -1.716 -2.572 1.00 16.43 241 ALA D CA 1
ATOM 11705 C C . ALA D 1 241 ? -25.375 -0.729 -1.413 1.00 15.72 241 ALA D C 1
ATOM 11706 O O . ALA D 1 241 ? -24.451 0.052 -1.158 1.00 16.07 241 ALA D O 1
ATOM 11708 N N . SER D 1 242 ? -26.497 -0.780 -0.693 1.00 14.66 242 SER D N 1
ATOM 11709 C CA . SER D 1 242 ? -26.685 0.111 0.453 1.00 14.65 242 SER D CA 1
ATOM 11710 C C . SER D 1 242 ? -25.717 -0.219 1.602 1.00 14.24 242 SER D C 1
ATOM 11711 O O . SER D 1 242 ? -25.183 0.690 2.246 1.00 14.81 242 SER D O 1
ATOM 11714 N N . LEU D 1 243 ? -25.437 -1.501 1.833 1.00 14.75 243 LEU D N 1
ATOM 11715 C CA . LEU D 1 243 ? -24.422 -1.872 2.839 1.00 15.09 243 LEU D CA 1
ATOM 11716 C C . LEU D 1 243 ? -23.045 -1.304 2.457 1.00 15.67 243 LEU D C 1
ATOM 11717 O O . LEU D 1 243 ? -22.323 -0.723 3.300 1.00 15.93 243 LEU D O 1
ATOM 11722 N N . ASN D 1 244 ? -22.663 -1.470 1.187 1.00 17.09 244 ASN D N 1
ATOM 11723 C CA . ASN D 1 244 ? -21.349 -0.989 0.734 1.00 18.33 244 ASN D CA 1
ATOM 11724 C C . ASN D 1 244 ? -21.123 0.506 0.902 1.00 18.11 244 ASN D C 1
ATOM 11725 O O . ASN D 1 244 ? -19.994 0.939 1.186 1.00 19.21 244 ASN D O 1
ATOM 11730 N N . SER D 1 245 ? -22.195 1.286 0.729 1.00 17.55 245 SER D N 1
ATOM 11731 C CA . SER D 1 245 ? -22.137 2.744 0.820 1.00 17.84 245 SER D CA 1
ATOM 11732 C C . SER D 1 245 ? -21.980 3.292 2.247 1.00 17.64 245 SER D C 1
ATOM 11733 O O . SER D 1 245 ? -21.712 4.482 2.415 1.00 18.22 245 SER D O 1
ATOM 11736 N N . VAL D 1 246 ? -22.160 2.453 3.270 1.00 17.27 246 VAL D N 1
ATOM 11737 C CA . VAL D 1 246 ? -21.991 2.893 4.662 1.00 17.17 246 VAL D CA 1
ATOM 11738 C C . VAL D 1 246 ? -20.524 3.223 4.932 1.00 17.70 246 VAL D C 1
ATOM 11739 O O . VAL D 1 246 ? -19.643 2.454 4.551 1.00 19.49 246 VAL D O 1
ATOM 11743 N N . THR D 1 247 ? -20.267 4.365 5.559 1.00 17.97 247 THR D N 1
ATOM 11744 C CA . THR D 1 247 ? -18.897 4.773 5.855 1.00 18.84 247 THR D CA 1
ATOM 11745 C C . THR D 1 247 ? -18.553 4.777 7.346 1.00 18.25 247 THR D C 1
ATOM 11746 O O . THR D 1 247 ? -17.385 4.739 7.703 1.00 18.19 247 THR D O 1
ATOM 11750 N N . GLU D 1 248 ? -19.559 4.810 8.222 1.00 17.22 248 GLU D N 1
ATOM 11751 C CA . GLU D 1 248 ? -19.335 4.824 9.672 1.00 17.87 248 GLU D CA 1
ATOM 11752 C C . GLU D 1 248 ? -20.510 4.135 10.343 1.00 17.22 248 GLU D C 1
ATOM 11753 O O . GLU D 1 248 ? -21.606 4.159 9.823 1.00 16.98 248 GLU D O 1
ATOM 11759 N N . ALA D 1 249 ? -20.275 3.568 11.522 1.00 15.81 249 ALA D N 1
ATOM 11760 C CA . ALA D 1 249 ? -21.346 3.013 12.367 1.00 15.74 249 ALA D CA 1
ATOM 11761 C C . ALA D 1 249 ? -20.939 3.242 13.812 1.00 15.42 249 ALA D C 1
ATOM 11762 O O . ALA D 1 249 ? -19.808 2.933 14.188 1.00 16.09 249 ALA D O 1
ATOM 11764 N N . ASN D 1 250 ? -21.848 3.789 14.614 1.00 15.05 250 ASN D N 1
ATOM 11765 C CA . ASN D 1 250 ? -21.538 4.198 15.990 1.00 15.50 250 ASN D CA 1
ATOM 11766 C C . ASN D 1 250 ? -22.847 4.442 16.746 1.00 15.26 250 ASN D C 1
ATOM 11767 O O . ASN D 1 250 ? -23.924 4.161 16.213 1.00 14.90 250 ASN D O 1
ATOM 11772 N N . GLN D 1 251 ? -22.776 4.936 17.975 1.00 15.82 251 GLN D N 1
ATOM 11773 C CA . GLN D 1 251 ? -23.981 5.100 18.793 1.00 16.05 251 GLN D CA 1
ATOM 11774 C C . GLN D 1 251 ? -24.927 6.201 18.301 1.00 16.85 251 GLN D C 1
ATOM 11775 O O . GLN D 1 251 ? -26.128 6.175 18.564 1.00 17.14 251 GLN D O 1
ATOM 11781 N N . GLN D 1 252 ? -24.393 7.147 17.538 1.00 17.86 252 GLN D N 1
ATOM 11782 C CA . GLN D 1 252 ? -25.218 8.188 16.943 1.00 18.85 252 GLN D CA 1
ATOM 11783 C C . GLN D 1 252 ? -25.933 7.684 15.681 1.00 19.08 252 GLN D C 1
ATOM 11784 O O . GLN D 1 252 ? -27.108 8.024 15.459 1.00 21.03 252 GLN D O 1
ATOM 11790 N N . LYS D 1 253 ? -25.259 6.833 14.900 1.00 17.94 253 LYS D N 1
ATOM 11791 C CA . LYS D 1 253 ? -25.811 6.246 13.670 1.00 18.24 253 LYS D CA 1
ATOM 11792 C C . LYS D 1 253 ? -25.551 4.724 13.648 1.00 16.57 253 LYS D C 1
ATOM 11793 O O . LYS D 1 253 ? -24.704 4.239 12.890 1.00 17.00 253 LYS D O 1
ATOM 11799 N N . PRO D 1 254 ? -26.284 3.958 14.476 1.00 14.79 254 PRO D N 1
ATOM 11800 C CA . PRO D 1 254 ? -26.009 2.515 14.549 1.00 13.80 254 PRO D CA 1
ATOM 11801 C C . PRO D 1 254 ? -26.534 1.816 13.297 1.00 13.19 254 PRO D C 1
ATOM 11802 O O . PRO D 1 254 ? -27.616 2.175 12.795 1.00 14.78 254 PRO D O 1
ATOM 11806 N N . LEU D 1 255 ? -25.794 0.846 12.784 1.00 12.91 255 LEU D N 1
ATOM 11807 C CA . LEU D 1 255 ? -26.156 0.187 11.533 1.00 12.75 255 LEU D CA 1
ATOM 11808 C C . LEU D 1 255 ? -27.033 -1.047 11.795 1.00 12.07 255 LEU D C 1
ATOM 11809 O O . LEU D 1 255 ? -26.668 -1.935 12.590 1.00 12.62 255 LEU D O 1
ATOM 11814 N N . LEU D 1 256 ? -28.168 -1.114 11.096 1.00 12.32 256 LEU D N 1
ATOM 11815 C CA . LEU D 1 256 ? -29.064 -2.271 11.112 1.00 12.01 256 LEU D CA 1
ATOM 11816 C C . LEU D 1 256 ? -29.356 -2.673 9.659 1.00 12.03 256 LEU D C 1
ATOM 11817 O O . LEU D 1 256 ? -30.025 -1.920 8.912 1.00 12.71 256 LEU D O 1
ATOM 11822 N N . GLY D 1 257 ? -28.865 -3.850 9.278 1.00 12.48 257 GLY D N 1
ATOM 11823 C CA . GLY D 1 257 ? -29.007 -4.382 7.920 1.00 12.53 257 GLY D CA 1
ATOM 11824 C C . GLY D 1 257 ? -29.966 -5.544 7.946 1.00 12.04 257 GLY D C 1
ATOM 11825 O O . GLY D 1 257 ? -29.761 -6.519 8.680 1.00 13.33 257 GLY D O 1
ATOM 11826 N N . LEU D 1 258 ? -31.026 -5.428 7.142 1.00 12.03 258 LEU D N 1
ATOM 11827 C CA . LEU D 1 258 ? -32.081 -6.439 7.038 1.00 12.86 258 LEU D CA 1
ATOM 11828 C C . LEU D 1 258 ? -32.196 -6.909 5.588 1.00 13.28 258 LEU D C 1
ATOM 11829 O O . LEU D 1 258 ? -32.736 -6.184 4.732 1.00 14.87 258 LEU D O 1
ATOM 11834 N N . PHE D 1 259 ? -31.654 -8.083 5.306 1.00 12.74 259 PHE D N 1
ATOM 11835 C CA . PHE D 1 259 ? -31.357 -8.509 3.915 1.00 12.90 259 PHE D CA 1
ATOM 11836 C C . PHE D 1 259 ? -32.319 -9.537 3.319 1.00 13.93 259 PHE D C 1
ATOM 11837 O O . PHE D 1 259 ? -32.192 -9.861 2.127 1.00 15.37 259 PHE D O 1
ATOM 11845 N N . ALA D 1 260 ? -33.236 -10.044 4.137 1.00 13.53 260 ALA D N 1
ATOM 11846 C CA . ALA D 1 260 ? -34.262 -11.010 3.723 1.00 13.82 260 ALA D CA 1
ATOM 11847 C C . ALA D 1 260 ? -35.427 -10.909 4.697 1.00 14.19 260 ALA D C 1
ATOM 11848 O O . ALA D 1 260 ? -35.266 -10.432 5.837 1.00 14.27 260 ALA D O 1
ATOM 11850 N N . ASP D 1 261 ? -36.597 -11.385 4.268 1.00 14.38 261 ASP D N 1
ATOM 11851 C CA . ASP D 1 261 ? -37.779 -11.423 5.118 1.00 15.11 261 ASP D CA 1
ATOM 11852 C C . ASP D 1 261 ? -37.593 -12.361 6.334 1.00 14.27 261 ASP D C 1
ATOM 11853 O O . ASP D 1 261 ? -37.966 -12.005 7.461 1.00 14.42 261 ASP D O 1
ATOM 11858 N N . GLY D 1 262 ? -37.053 -13.546 6.069 1.00 14.35 262 GLY D N 1
ATOM 11859 C CA . GLY D 1 262 ? -36.748 -14.560 7.083 1.00 14.03 262 GLY D CA 1
ATOM 11860 C C . GLY D 1 262 ? -35.256 -14.842 7.086 1.00 13.30 262 GLY D C 1
ATOM 11861 O O . GLY D 1 262 ? -34.447 -13.921 7.129 1.00 13.62 262 GLY D O 1
ATOM 11862 N N . ASN D 1 263 ? -34.886 -16.112 6.994 1.00 13.35 263 ASN D N 1
ATOM 11863 C CA . ASN D 1 263 ? -33.482 -16.500 6.895 1.00 13.71 263 ASN D CA 1
ATOM 11864 C C . ASN D 1 263 ? -32.923 -16.150 5.512 1.00 13.61 263 ASN D C 1
ATOM 11865 O O . ASN D 1 263 ? -33.657 -16.166 4.505 1.00 14.79 263 ASN D O 1
ATOM 11870 N N . MET D 1 264 ? -31.633 -15.849 5.444 1.00 13.31 264 MET D N 1
ATOM 11871 C CA . MET D 1 264 ? -30.989 -15.561 4.156 1.00 13.64 264 MET D CA 1
ATOM 11872 C C . MET D 1 264 ? -30.857 -16.873 3.342 1.00 14.36 264 MET D C 1
ATOM 11873 O O . MET D 1 264 ? -30.557 -17.919 3.894 1.00 15.52 264 MET D O 1
ATOM 11878 N N . PRO D 1 265 ? -31.144 -16.840 2.020 1.00 15.35 265 PRO D N 1
ATOM 11879 C CA . PRO D 1 265 ? -31.098 -18.085 1.236 1.00 15.63 265 PRO D CA 1
ATOM 11880 C C . PRO D 1 265 ? -29.734 -18.780 1.263 1.00 14.78 265 PRO D C 1
ATOM 11881 O O . PRO D 1 265 ? -28.687 -18.113 1.254 1.00 15.72 265 PRO D O 1
ATOM 11885 N N . VAL D 1 266 ? -29.751 -20.111 1.293 1.00 14.73 266 VAL D N 1
ATOM 11886 C CA . VAL D 1 266 ? -28.522 -20.895 1.334 1.00 14.59 266 VAL D CA 1
ATOM 11887 C C . VAL D 1 266 ? -27.790 -20.868 -0.016 1.00 14.48 266 VAL D C 1
ATOM 11888 O O . VAL D 1 266 ? -28.382 -20.594 -1.069 1.00 15.68 266 VAL D O 1
ATOM 11892 N N . ARG D 1 267 ? -26.499 -21.155 -0.008 1.00 15.10 267 ARG D N 1
ATOM 11893 C CA . ARG D 1 267 ? -25.756 -21.018 -1.255 1.00 16.49 267 ARG D CA 1
ATOM 11894 C C . ARG D 1 267 ? -25.854 -22.194 -2.221 1.00 16.17 267 ARG D C 1
ATOM 11895 O O . ARG D 1 267 ? -25.762 -21.966 -3.434 1.00 17.04 267 ARG D O 1
ATOM 11903 N N . TRP D 1 268 ? -26.018 -23.422 -1.713 1.00 14.79 268 TRP D N 1
ATOM 11904 C CA . TRP D 1 268 ? -26.071 -24.620 -2.563 1.00 14.69 268 TRP D CA 1
ATOM 11905 C C . TRP D 1 268 ? -27.380 -25.400 -2.457 1.00 15.07 268 TRP D C 1
ATOM 11906 O O . TRP D 1 268 ? -27.968 -25.544 -1.375 1.00 16.43 268 TRP D O 1
ATOM 11917 N N . LEU D 1 269 ? -27.794 -25.958 -3.591 1.00 15.72 269 LEU D N 1
ATOM 11918 C CA . LEU D 1 269 ? -28.947 -26.834 -3.701 1.00 15.41 269 LEU D CA 1
ATOM 11919 C C . LEU D 1 269 ? -28.557 -28.293 -3.985 1.00 15.17 269 LEU D C 1
ATOM 11920 O O . LEU D 1 269 ? -27.612 -28.596 -4.714 1.00 16.62 269 LEU D O 1
ATOM 11925 N N . GLY D 1 270 ? -29.333 -29.185 -3.396 1.00 14.55 270 GLY D N 1
ATOM 11926 C CA . GLY D 1 270 ? -29.379 -30.580 -3.777 1.00 14.34 270 GLY D CA 1
ATOM 11927 C C . GLY D 1 270 ? -30.630 -31.199 -3.190 1.00 14.53 270 GLY D C 1
ATOM 11928 O O . GLY D 1 270 ? -31.370 -30.529 -2.443 1.00 15.29 270 GLY D O 1
ATOM 11929 N N . PRO D 1 271 ? -30.897 -32.475 -3.529 1.00 15.13 271 PRO D N 1
ATOM 11930 C CA . PRO D 1 271 ? -32.082 -33.137 -3.012 1.00 14.93 271 PRO D CA 1
ATOM 11931 C C . PRO D 1 271 ? -31.959 -33.493 -1.537 1.00 14.17 271 PRO D C 1
ATOM 11932 O O . PRO D 1 271 ? -30.854 -33.633 -1.013 1.00 15.02 271 PRO D O 1
ATOM 11936 N N . LYS D 1 272 ? -33.098 -33.639 -0.883 1.00 14.24 272 LYS D N 1
ATOM 11937 C CA . LYS D 1 272 ? -33.159 -34.216 0.461 1.00 14.63 272 LYS D CA 1
ATOM 11938 C C . LYS D 1 272 ? -32.657 -35.662 0.410 1.00 13.81 272 LYS D C 1
ATOM 11939 O O . LYS D 1 272 ? -32.928 -36.405 -0.560 1.00 14.96 272 LYS D O 1
ATOM 11945 N N . ALA D 1 273 ? -31.960 -36.092 1.461 1.00 13.64 273 ALA D N 1
ATOM 11946 C CA . ALA D 1 273 ? -31.600 -37.501 1.629 1.00 13.76 273 ALA D CA 1
ATOM 11947 C C . ALA D 1 273 ? -32.878 -38.354 1.737 1.00 13.78 273 ALA D C 1
ATOM 11948 O O . ALA D 1 273 ? -33.920 -37.850 2.157 1.00 14.54 273 ALA D O 1
ATOM 11950 N N . THR D 1 274 ? -32.777 -39.640 1.365 1.00 14.03 274 THR D N 1
ATOM 11951 C CA . THR D 1 274 ? -33.926 -40.546 1.241 1.00 14.41 274 THR D CA 1
ATOM 11952 C C . THR D 1 274 ? -33.613 -41.954 1.777 1.00 13.63 274 THR D C 1
ATOM 11953 O O . THR D 1 274 ? -32.454 -42.334 1.958 1.00 13.71 274 THR D O 1
ATOM 11957 N N . TYR D 1 275 ? -34.668 -42.718 2.030 1.00 14.35 275 TYR D N 1
ATOM 11958 C CA . TYR D 1 275 ? -34.524 -44.098 2.485 1.00 14.11 275 TYR D CA 1
ATOM 11959 C C . TYR D 1 275 ? -33.751 -44.911 1.437 1.00 14.00 275 TYR D C 1
ATOM 11960 O O . TYR D 1 275 ? -34.146 -44.962 0.255 1.00 14.44 275 TYR D O 1
ATOM 11969 N N . HIS D 1 276 ? -32.661 -45.530 1.871 1.00 13.69 276 HIS D N 1
ATOM 11970 C CA . HIS D 1 276 ? -31.755 -46.283 0.989 1.00 14.14 276 HIS D CA 1
ATOM 11971 C C . HIS D 1 276 ? -31.257 -45.446 -0.205 1.00 14.47 276 HIS D C 1
ATOM 11972 O O . HIS D 1 276 ? -30.950 -45.989 -1.275 1.00 14.94 276 HIS D O 1
ATOM 11979 N N . GLY D 1 277 ? -31.111 -44.134 -0.006 1.00 14.32 277 GLY D N 1
ATOM 11980 C CA . GLY D 1 277 ? -30.766 -43.225 -1.103 1.00 14.32 277 GLY D CA 1
ATOM 11981 C C . GLY D 1 277 ? -29.392 -43.482 -1.673 1.00 14.91 277 GLY D C 1
ATOM 11982 O O . GLY D 1 277 ? -29.140 -43.209 -2.855 1.00 16.89 277 GLY D O 1
ATOM 11983 N N . ASN D 1 278 ? -28.463 -43.994 -0.875 1.00 15.87 278 ASN D N 1
ATOM 11984 C CA . ASN D 1 278 ? -27.149 -44.292 -1.462 1.00 16.89 278 ASN D CA 1
ATOM 11985 C C . ASN D 1 278 ? -27.135 -45.475 -2.418 1.00 16.84 278 ASN D C 1
ATOM 11986 O O . ASN D 1 278 ? -26.216 -45.577 -3.223 1.00 18.43 278 ASN D O 1
ATOM 11991 N N . ILE D 1 279 ? -28.137 -46.348 -2.315 1.00 16.67 279 ILE D N 1
ATOM 11992 C CA . ILE D 1 279 ? -28.339 -47.537 -3.177 1.00 18.77 279 ILE D CA 1
ATOM 11993 C C . ILE D 1 279 ? -29.283 -47.231 -4.358 1.00 17.33 279 ILE D C 1
ATOM 11994 O O . ILE D 1 279 ? -29.067 -47.667 -5.504 1.00 17.35 279 ILE D O 1
ATOM 11999 N N . ASP D 1 280 ? -30.348 -46.483 -4.072 1.00 16.02 280 ASP D N 1
ATOM 12000 C CA . ASP D 1 280 ? -31.503 -46.375 -4.957 1.00 16.35 280 ASP D CA 1
ATOM 12001 C C . ASP D 1 280 ? -31.617 -45.046 -5.724 1.00 16.48 280 ASP D C 1
ATOM 12002 O O . ASP D 1 280 ? -32.457 -44.946 -6.614 1.00 17.67 280 ASP D O 1
ATOM 12007 N N . LYS D 1 281 ? -30.769 -44.064 -5.422 1.00 16.66 281 LYS D N 1
ATOM 12008 C CA . LYS D 1 281 ? -30.748 -42.775 -6.123 1.00 17.28 281 LYS D CA 1
ATOM 12009 C C . LYS D 1 281 ? -29.350 -42.487 -6.624 1.00 16.81 281 LYS D C 1
ATOM 12010 O O . LYS D 1 281 ? -28.386 -42.973 -6.036 1.00 16.77 281 LYS D O 1
ATOM 12016 N N . PRO D 1 282 ? -29.219 -41.682 -7.704 1.00 16.51 282 PRO D N 1
ATOM 12017 C CA . PRO D 1 282 ? -27.880 -41.334 -8.176 1.00 16.77 282 PRO D CA 1
ATOM 12018 C C . PRO D 1 282 ? -27.066 -40.533 -7.152 1.00 15.95 282 PRO D C 1
ATOM 12019 O O . PRO D 1 282 ? -27.620 -39.867 -6.272 1.00 15.85 282 PRO D O 1
ATOM 12023 N N . ALA D 1 283 ? -25.752 -40.626 -7.254 1.00 15.13 283 ALA D N 1
ATOM 12024 C CA . ALA D 1 283 ? -24.866 -39.755 -6.487 1.00 15.19 283 ALA D CA 1
ATOM 12025 C C . ALA D 1 283 ? -25.097 -38.303 -6.911 1.00 15.16 283 ALA D C 1
ATOM 12026 O O . ALA D 1 283 ? -25.409 -37.991 -8.070 1.00 16.28 283 ALA D O 1
ATOM 12028 N N . VAL D 1 284 ? -24.944 -37.408 -5.944 1.00 14.85 284 VAL D N 1
ATOM 12029 C CA . VAL D 1 284 ? -25.300 -36.000 -6.085 1.00 14.87 284 VAL D CA 1
ATOM 12030 C C . VAL D 1 284 ? -24.074 -35.104 -6.188 1.00 14.78 284 VAL D C 1
ATOM 12031 O O . VAL D 1 284 ? -23.110 -35.268 -5.431 1.00 15.26 284 VAL D O 1
ATOM 12035 N N . THR D 1 285 ? -24.131 -34.161 -7.133 1.00 15.04 285 THR D N 1
ATOM 12036 C CA . THR D 1 285 ? -23.215 -33.033 -7.203 1.00 15.82 285 THR D CA 1
ATOM 12037 C C . THR D 1 285 ? -24.029 -31.771 -6.901 1.00 15.52 285 THR D C 1
ATOM 12038 O O . THR D 1 285 ? -25.049 -31.498 -7.531 1.00 16.72 285 THR D O 1
ATOM 12042 N N . CYS D 1 286 ? -23.606 -31.034 -5.877 1.00 15.84 286 CYS D N 1
ATOM 12043 C CA . CYS D 1 286 ? -24.301 -29.829 -5.468 1.00 15.92 286 CYS D CA 1
ATOM 12044 C C . CYS D 1 286 ? -24.241 -28.748 -6.552 1.00 16.26 286 CYS D C 1
ATOM 12045 O O . CYS D 1 286 ? -23.296 -28.699 -7.330 1.00 17.85 286 CYS D O 1
ATOM 12048 N N . THR D 1 287 ? -25.281 -27.922 -6.600 1.00 16.41 287 THR D N 1
ATOM 12049 C CA . THR D 1 287 ? -25.386 -26.849 -7.606 1.00 17.89 287 THR D CA 1
ATOM 12050 C C . THR D 1 287 ? -25.641 -25.504 -6.911 1.00 17.43 287 THR D C 1
ATOM 12051 O O . THR D 1 287 ? -26.100 -25.470 -5.759 1.00 17.30 287 THR D O 1
ATOM 12055 N N . PRO D 1 288 ? -25.363 -24.376 -7.603 1.00 17.89 288 PRO D N 1
ATOM 12056 C CA . PRO D 1 288 ? -25.605 -23.073 -6.978 1.00 18.29 288 PRO D CA 1
ATOM 12057 C C . PRO D 1 288 ? -27.095 -22.739 -6.889 1.00 18.32 288 PRO D C 1
ATOM 12058 O O . PRO D 1 288 ? -27.840 -22.968 -7.837 1.00 20.11 288 PRO D O 1
ATOM 12062 N N . ASN D 1 289 ? -27.520 -22.197 -5.746 1.00 18.05 289 ASN D N 1
ATOM 12063 C CA . ASN D 1 289 ? -28.883 -21.737 -5.551 1.00 18.34 289 ASN D CA 1
ATOM 12064 C C . ASN D 1 289 ? -29.157 -20.471 -6.358 1.00 19.25 289 ASN D C 1
ATOM 12065 O O . ASN D 1 289 ? -28.536 -19.444 -6.105 1.00 19.64 289 ASN D O 1
ATOM 12070 N N . PRO D 1 290 ? -30.107 -20.514 -7.316 1.00 21.24 290 PRO D N 1
ATOM 12071 C CA . PRO D 1 290 ? -30.375 -19.296 -8.111 1.00 21.90 290 PRO D CA 1
ATOM 12072 C C . PRO D 1 290 ? -30.905 -18.073 -7.328 1.00 22.95 290 PRO D C 1
ATOM 12073 O O . PRO D 1 290 ? -30.860 -16.947 -7.849 1.00 23.86 290 PRO D O 1
ATOM 12077 N N . GLN D 1 291 ? -31.383 -18.268 -6.091 1.00 23.99 291 GLN D N 1
ATOM 12078 C CA . GLN D 1 291 ? -31.809 -17.146 -5.216 1.00 24.66 291 GLN D CA 1
ATOM 12079 C C . GLN D 1 291 ? -30.655 -16.269 -4.710 1.00 24.11 291 GLN D C 1
ATOM 12080 O O . GLN D 1 291 ? -30.864 -15.130 -4.253 1.00 24.58 291 GLN D O 1
ATOM 12086 N N . ARG D 1 292 ? -29.449 -16.806 -4.772 1.00 23.05 292 ARG D N 1
ATOM 12087 C CA . ARG D 1 292 ? -28.238 -16.039 -4.527 1.00 23.25 292 ARG D CA 1
ATOM 12088 C C . ARG D 1 292 ? -27.947 -15.084 -5.678 1.00 22.81 292 ARG D C 1
ATOM 12089 O O . ARG D 1 292 ? -27.968 -15.484 -6.846 1.00 23.63 292 ARG D O 1
ATOM 12097 N N . ASN D 1 293 ? -27.674 -13.822 -5.364 1.00 22.24 293 ASN D N 1
ATOM 12098 C CA . ASN D 1 293 ? -27.240 -12.854 -6.377 1.00 22.38 293 ASN D CA 1
ATOM 12099 C C . ASN D 1 293 ? -26.414 -11.734 -5.729 1.00 21.61 293 ASN D C 1
ATOM 12100 O O . ASN D 1 293 ? -26.305 -11.672 -4.493 1.00 21.85 293 ASN D O 1
ATOM 12105 N N . ASP D 1 294 ? -25.830 -10.858 -6.538 1.00 22.08 294 ASP D N 1
ATOM 12106 C CA . ASP D 1 294 ? -24.900 -9.854 -6.018 1.00 22.38 294 ASP D CA 1
ATOM 12107 C C . ASP D 1 294 ? -25.601 -8.732 -5.234 1.00 20.70 294 ASP D C 1
ATOM 12108 O O . ASP D 1 294 ? -24.905 -7.883 -4.665 1.00 22.04 294 ASP D O 1
ATOM 12113 N N . SER D 1 295 ? -26.942 -8.715 -5.207 1.00 19.41 295 SER D N 1
ATOM 12114 C CA . SER D 1 295 ? -27.683 -7.745 -4.379 1.00 17.89 295 SER D CA 1
ATOM 12115 C C . SER D 1 295 ? -27.887 -8.189 -2.935 1.00 17.07 295 SER D C 1
ATOM 12116 O O . SER D 1 295 ? -28.265 -7.367 -2.109 1.00 17.51 295 SER D O 1
ATOM 12119 N N . VAL D 1 296 ? -27.693 -9.474 -2.649 1.00 16.46 296 VAL D N 1
ATOM 12120 C CA . VAL D 1 296 ? -27.778 -9.976 -1.272 1.00 16.57 296 VAL D CA 1
ATOM 12121 C C . VAL D 1 296 ? -26.351 -10.239 -0.786 1.00 15.91 296 VAL D C 1
ATOM 12122 O O . VAL D 1 296 ? -25.639 -11.060 -1.363 1.00 15.66 296 VAL D O 1
ATOM 12126 N N . PRO D 1 297 ? -25.906 -9.545 0.287 1.00 15.58 297 PRO D N 1
ATOM 12127 C CA . PRO D 1 297 ? -24.535 -9.789 0.727 1.00 15.28 297 PRO D CA 1
ATOM 12128 C C . PRO D 1 297 ? -24.307 -11.215 1.258 1.00 14.32 297 PRO D C 1
ATOM 12129 O O . PRO D 1 297 ? -25.216 -11.827 1.825 1.00 15.19 297 PRO D O 1
ATOM 12133 N N . THR D 1 298 ? -23.092 -11.724 1.059 1.00 14.16 298 THR D N 1
ATOM 12134 C CA . THR D 1 298 ? -22.655 -13.000 1.635 1.00 13.71 298 THR D CA 1
ATOM 12135 C C . THR D 1 298 ? -22.206 -12.812 3.094 1.00 13.50 298 THR D C 1
ATOM 12136 O O . THR D 1 298 ? -21.919 -11.686 3.539 1.00 13.94 298 THR D O 1
ATOM 12140 N N . LEU D 1 299 ? -22.062 -13.927 3.803 1.00 13.20 299 LEU D N 1
ATOM 12141 C CA . LEU D 1 299 ? -21.573 -13.887 5.186 1.00 12.44 299 LEU D CA 1
ATOM 12142 C C . LEU D 1 299 ? -20.185 -13.257 5.260 1.00 12.83 299 LEU D C 1
ATOM 12143 O O . LEU D 1 299 ? -19.906 -12.450 6.147 1.00 12.95 299 LEU D O 1
ATOM 12148 N N . ALA D 1 300 ? -19.312 -13.603 4.306 1.00 12.80 300 ALA D N 1
ATOM 12149 C CA . ALA D 1 300 ? -17.960 -13.020 4.268 1.00 13.77 300 ALA D CA 1
ATOM 12150 C C . ALA D 1 300 ? -17.990 -11.511 4.013 1.00 13.82 300 ALA D C 1
ATOM 12151 O O . ALA D 1 300 ? -17.211 -10.759 4.626 1.00 14.20 300 ALA D O 1
ATOM 12153 N N . GLN D 1 301 ? -18.878 -11.050 3.132 1.00 14.15 301 GLN D N 1
ATOM 12154 C CA . GLN D 1 301 ? -18.991 -9.622 2.871 1.00 14.21 301 GLN D CA 1
ATOM 12155 C C . GLN D 1 301 ? -19.507 -8.855 4.103 1.00 13.87 301 GLN D C 1
ATOM 12156 O O . GLN D 1 301 ? -19.007 -7.764 4.431 1.00 14.77 301 GLN D O 1
ATOM 12162 N N . MET D 1 302 ? -20.503 -9.425 4.788 1.00 12.96 302 MET D N 1
ATOM 12163 C CA . MET D 1 302 ? -21.030 -8.823 6.018 1.00 12.81 302 MET D CA 1
ATOM 12164 C C . MET D 1 302 ? -19.930 -8.760 7.090 1.00 12.46 302 MET D C 1
ATOM 12165 O O . MET D 1 302 ? -19.802 -7.753 7.784 1.00 13.27 302 MET D O 1
ATOM 12170 N N . THR D 1 303 ? -19.131 -9.818 7.198 1.00 13.02 303 THR D N 1
ATOM 12171 C CA . THR D 1 303 ? -18.041 -9.888 8.158 1.00 13.39 303 THR D CA 1
ATOM 12172 C C . THR D 1 303 ? -16.986 -8.815 7.870 1.00 13.80 303 THR D C 1
ATOM 12173 O O . THR D 1 303 ? -16.571 -8.073 8.764 1.00 13.75 303 THR D O 1
ATOM 12177 N N . ASP D 1 304 ? -16.569 -8.713 6.612 1.00 14.42 304 ASP D N 1
ATOM 12178 C CA . ASP D 1 304 ? -15.573 -7.713 6.223 1.00 15.51 304 ASP D CA 1
ATOM 12179 C C . ASP D 1 304 ? -16.053 -6.291 6.485 1.00 14.46 304 ASP D C 1
ATOM 12180 O O . ASP D 1 304 ? -15.288 -5.470 7.012 1.00 14.45 304 ASP D O 1
ATOM 12185 N N . LYS D 1 305 ? -17.306 -5.984 6.158 1.00 14.23 305 LYS D N 1
ATOM 12186 C CA . LYS D 1 305 ? -17.832 -4.643 6.402 1.00 14.24 305 LYS D CA 1
ATOM 12187 C C . LYS D 1 305 ? -17.915 -4.349 7.911 1.00 13.65 305 LYS D C 1
ATOM 12188 O O . LYS D 1 305 ? -17.542 -3.258 8.359 1.00 14.13 305 LYS D O 1
ATOM 12194 N N . ALA D 1 306 ? -18.371 -5.325 8.697 1.00 13.31 306 ALA D N 1
ATOM 12195 C CA . ALA D 1 306 ? -18.413 -5.160 10.149 1.00 12.95 306 ALA D CA 1
ATOM 12196 C C . ALA D 1 306 ? -17.008 -4.860 10.721 1.00 13.01 306 ALA D C 1
ATOM 12197 O O . ALA D 1 306 ? -16.826 -3.921 11.521 1.00 13.02 306 ALA D O 1
ATOM 12199 N N . ILE D 1 307 ? -16.015 -5.650 10.321 1.00 13.21 307 ILE D N 1
ATOM 12200 C CA . ILE D 1 307 ? -14.646 -5.426 10.809 1.00 13.84 307 ILE D CA 1
ATOM 12201 C C . ILE D 1 307 ? -14.182 -4.002 10.453 1.00 14.39 307 ILE D C 1
ATOM 12202 O O . ILE D 1 307 ? -13.613 -3.286 11.274 1.00 14.79 307 ILE D O 1
ATOM 12207 N N . GLU D 1 308 ? -14.418 -3.569 9.218 1.00 14.61 308 GLU D N 1
ATOM 12208 C CA . GLU D 1 308 ? -14.002 -2.217 8.796 1.00 15.42 308 GLU D CA 1
ATOM 12209 C C . GLU D 1 308 ? -14.609 -1.154 9.716 1.00 15.05 308 GLU D C 1
ATOM 12210 O O . GLU D 1 308 ? -13.920 -0.236 10.173 1.00 16.54 308 GLU D O 1
ATOM 12216 N N . LEU D 1 309 ? -15.910 -1.251 9.974 1.00 14.32 309 LEU D N 1
ATOM 12217 C CA . LEU D 1 309 ? -16.608 -0.217 10.718 1.00 14.23 309 LEU D CA 1
ATOM 12218 C C . LEU D 1 309 ? -16.289 -0.250 12.213 1.00 13.75 309 LEU D C 1
ATOM 12219 O O . LEU D 1 309 ? -16.186 0.808 12.851 1.00 15.24 309 LEU D O 1
ATOM 12224 N N . LEU D 1 310 ? -16.156 -1.455 12.763 1.00 13.26 310 LEU D N 1
ATOM 12225 C CA . LEU D 1 310 ? -15.901 -1.629 14.206 1.00 13.49 310 LEU D CA 1
ATOM 12226 C C . LEU D 1 310 ? -14.455 -1.307 14.576 1.00 14.48 310 LEU D C 1
ATOM 12227 O O . LEU D 1 310 ? -14.191 -0.839 15.687 1.00 14.36 310 LEU D O 1
ATOM 12232 N N . SER D 1 311 ? -13.529 -1.562 13.643 1.00 15.30 311 SER D N 1
ATOM 12233 C CA . SER D 1 311 ? -12.091 -1.329 13.906 1.00 17.19 311 SER D CA 1
ATOM 12234 C C . SER D 1 311 ? -11.715 0.158 14.016 1.00 18.02 311 SER D C 1
ATOM 12235 O O . SER D 1 311 ? -10.604 0.478 14.443 1.00 19.35 311 SER D O 1
ATOM 12238 N N . LYS D 1 312 ? -12.641 1.061 13.714 1.00 18.29 312 LYS D N 1
ATOM 12239 C CA . LYS D 1 312 ? -12.391 2.493 13.916 1.00 20.15 312 LYS D CA 1
ATOM 12240 C C . LYS D 1 312 ? -12.354 2.867 15.405 1.00 19.41 312 LYS D C 1
ATOM 12241 O O . LYS D 1 312 ? -11.761 3.877 15.788 1.00 20.22 312 LYS D O 1
ATOM 12247 N N . ASN D 1 313 ? -12.983 2.058 16.253 1.00 19.47 313 ASN D N 1
ATOM 12248 C CA . ASN D 1 313 ? -12.932 2.291 17.702 1.00 19.94 313 ASN D CA 1
ATOM 12249 C C . ASN D 1 313 ? -11.546 1.897 18.243 1.00 20.81 313 ASN D C 1
ATOM 12250 O O . ASN D 1 313 ? -11.179 0.709 18.263 1.00 21.88 313 ASN D O 1
ATOM 12255 N N . GLU D 1 314 ? -10.800 2.901 18.700 1.00 23.32 314 GLU D N 1
ATOM 12256 C CA . GLU D 1 314 ? -9.433 2.693 19.174 1.00 24.55 314 GLU D CA 1
ATOM 12257 C C . GLU D 1 314 ? -9.341 1.953 20.510 1.00 23.22 314 GLU D C 1
ATOM 12258 O O . GLU D 1 314 ? -8.272 1.435 20.844 1.00 24.63 314 GLU D O 1
ATOM 12264 N N . LYS D 1 315 ? -10.435 1.865 21.265 1.00 21.11 315 LYS D N 1
ATOM 12265 C CA . LYS D 1 315 ? -10.421 1.025 22.467 1.00 20.18 315 LYS D CA 1
ATOM 12266 C C . LYS D 1 315 ? -10.527 -0.466 22.124 1.00 17.92 315 LYS D C 1
ATOM 12267 O O . LYS D 1 315 ? -9.899 -1.281 22.794 1.00 18.14 315 LYS D O 1
ATOM 12273 N N . GLY D 1 316 ? -11.270 -0.814 21.066 1.00 15.73 316 GLY D N 1
ATOM 12274 C CA . GLY D 1 316 ? -11.446 -2.208 20.654 1.00 15.00 316 GLY D CA 1
ATOM 12275 C C . GLY D 1 316 ? -12.888 -2.527 20.311 1.00 13.44 316 GLY D C 1
ATOM 12276 O O . GLY D 1 316 ? -13.776 -1.663 20.391 1.00 12.42 316 GLY D O 1
ATOM 12277 N N . PHE D 1 317 ? -13.093 -3.772 19.884 1.00 12.44 317 PHE D N 1
ATOM 12278 C CA . PHE D 1 317 ? -14.438 -4.272 19.515 1.00 12.51 317 PHE D CA 1
ATOM 12279 C C . PHE D 1 317 ? -14.661 -5.734 19.850 1.00 12.22 317 PHE D C 1
ATOM 12280 O O . PHE D 1 317 ? -13.719 -6.527 19.942 1.00 11.96 317 PHE D O 1
ATOM 12288 N N . PHE D 1 318 ? -15.946 -6.053 20.023 1.00 11.37 318 PHE D N 1
ATOM 12289 C CA . PHE D 1 318 ? -16.444 -7.431 20.109 1.00 11.14 318 PHE D CA 1
ATOM 12290 C C . PHE D 1 318 ? -17.378 -7.690 18.923 1.00 10.52 318 PHE D C 1
ATOM 12291 O O . PHE D 1 318 ? -18.291 -6.896 18.681 1.00 11.49 318 PHE D O 1
ATOM 12299 N N . LEU D 1 319 ? -17.153 -8.785 18.193 1.00 10.88 319 LEU D N 1
ATOM 12300 C CA . LEU D 1 319 ? -17.970 -9.143 17.031 1.00 10.54 319 LEU D CA 1
ATOM 12301 C C . LEU D 1 319 ? -18.322 -10.639 17.087 1.00 10.09 319 LEU D C 1
ATOM 12302 O O . LEU D 1 319 ? -17.417 -11.473 17.198 1.00 10.95 319 LEU D O 1
ATOM 12307 N N . GLN D 1 320 ? -19.616 -10.985 16.995 1.00 10.03 320 GLN D N 1
ATOM 12308 C CA . GLN D 1 320 ? -20.060 -12.374 16.792 1.00 9.95 320 GLN D CA 1
ATOM 12309 C C . GLN D 1 320 ? -20.592 -12.519 15.371 1.00 9.43 320 GLN D C 1
ATOM 12310 O O . GLN D 1 320 ? -21.371 -11.669 14.900 1.00 10.28 320 GLN D O 1
ATOM 12316 N N . VAL D 1 321 ? -20.163 -13.589 14.715 1.00 9.98 321 VAL D N 1
ATOM 12317 C CA . VAL D 1 321 ? -20.571 -13.949 13.335 1.00 10.52 321 VAL D CA 1
ATOM 12318 C C . VAL D 1 321 ? -21.120 -15.379 13.325 1.00 9.85 321 VAL D C 1
ATOM 12319 O O . VAL D 1 321 ? -20.407 -16.294 13.719 1.00 11.48 321 VAL D O 1
ATOM 12323 N N . GLU D 1 322 ? -22.356 -15.572 12.851 1.00 10.06 322 GLU D N 1
ATOM 12324 C CA . GLU D 1 322 ? -22.998 -16.894 12.813 1.00 10.60 322 GLU D CA 1
ATOM 12325 C C . GLU D 1 322 ? -23.275 -17.407 11.396 1.00 10.47 322 GLU D C 1
ATOM 12326 O O . GLU D 1 322 ? -24.011 -16.774 10.642 1.00 11.33 322 GLU D O 1
ATOM 12332 N N . GLY D 1 323 ? -22.758 -18.607 11.118 1.00 10.70 323 GLY D N 1
ATOM 12333 C CA . GLY D 1 323 ? -23.192 -19.426 9.967 1.00 11.43 323 GLY D CA 1
ATOM 12334 C C . GLY D 1 323 ? -24.379 -20.285 10.409 1.00 10.84 323 GLY D C 1
ATOM 12335 O O . GLY D 1 323 ? -24.219 -21.377 10.964 1.00 11.44 323 GLY D O 1
ATOM 12336 N N . ALA D 1 324 ? -25.576 -19.733 10.252 1.00 10.89 324 ALA D N 1
ATOM 12337 C CA . ALA D 1 324 ? -26.761 -20.224 10.951 1.00 10.64 324 ALA D CA 1
ATOM 12338 C C . ALA D 1 324 ? -27.393 -21.452 10.307 1.00 11.26 324 ALA D C 1
ATOM 12339 O O . ALA D 1 324 ? -28.051 -22.229 10.997 1.00 11.99 324 ALA D O 1
ATOM 12341 N N . SER D 1 325 ? -27.253 -21.603 8.986 1.00 10.99 325 SER D N 1
ATOM 12342 C CA . SER D 1 325 ? -28.041 -22.625 8.279 1.00 11.30 325 SER D CA 1
ATOM 12343 C C . SER D 1 325 ? -27.324 -23.947 8.073 1.00 10.85 325 SER D C 1
ATOM 12344 O O . SER D 1 325 ? -27.893 -24.853 7.454 1.00 12.43 325 SER D O 1
ATOM 12347 N N . ILE D 1 326 ? -26.134 -24.111 8.638 1.00 11.06 326 ILE D N 1
ATOM 12348 C CA . ILE D 1 326 ? -25.527 -25.445 8.777 1.00 11.08 326 ILE D CA 1
ATOM 12349 C C . ILE D 1 326 ? -26.556 -26.310 9.537 1.00 10.62 326 ILE D C 1
ATOM 12350 O O . ILE D 1 326 ? -27.038 -27.351 9.050 1.00 11.50 326 ILE D O 1
ATOM 12355 N N . ASP D 1 327 ? -26.950 -25.835 10.716 1.00 11.04 327 ASP D N 1
ATOM 12356 C CA . ASP D 1 327 ? -27.938 -26.497 11.566 1.00 11.05 327 ASP D CA 1
ATOM 12357 C C . ASP D 1 327 ? -29.266 -26.703 10.832 1.00 10.79 327 ASP D C 1
ATOM 12358 O O . ASP D 1 327 ? -29.859 -27.779 10.902 1.00 11.27 327 ASP D O 1
ATOM 12363 N N . LYS D 1 328 ? -29.763 -25.657 10.186 1.00 10.79 328 LYS D N 1
ATOM 12364 C CA . LYS D 1 328 ? -31.106 -25.707 9.615 1.00 10.90 328 LYS D CA 1
ATOM 12365 C C . LYS D 1 328 ? -31.163 -26.744 8.492 1.00 11.16 328 LYS D C 1
ATOM 12366 O O . LYS D 1 328 ? -32.157 -27.474 8.349 1.00 11.71 328 LYS D O 1
ATOM 12372 N N . GLN D 1 329 ? -30.119 -26.828 7.678 1.00 10.98 329 GLN D N 1
ATOM 12373 C CA . GLN D 1 329 ? -30.075 -27.834 6.607 1.00 11.28 329 GLN D CA 1
ATOM 12374 C C . GLN D 1 329 ? -29.817 -29.254 7.128 1.00 11.07 329 GLN D C 1
ATOM 12375 O O . GLN D 1 329 ? -30.282 -30.221 6.517 1.00 12.38 329 GLN D O 1
ATOM 12381 N N . ASP D 1 330 ? -29.083 -29.394 8.246 1.00 11.31 330 ASP D N 1
ATOM 12382 C CA . ASP D 1 330 ? -28.891 -30.683 8.953 1.00 11.44 330 ASP D CA 1
ATOM 12383 C C . ASP D 1 330 ? -30.272 -31.182 9.455 1.00 11.67 330 ASP D C 1
ATOM 12384 O O . ASP D 1 330 ? -30.632 -32.350 9.264 1.00 12.27 330 ASP D O 1
ATOM 12389 N N . HIS D 1 331 ? -31.090 -30.302 10.036 1.00 11.72 331 HIS D N 1
ATOM 12390 C CA . HIS D 1 331 ? -32.476 -30.656 10.418 1.00 11.69 331 HIS D CA 1
ATOM 12391 C C . HIS D 1 331 ? -33.287 -31.157 9.208 1.00 11.83 331 HIS D C 1
ATOM 12392 O O . HIS D 1 331 ? -34.069 -32.114 9.310 1.00 13.25 331 HIS D O 1
ATOM 12399 N N . ALA D 1 332 ? -33.045 -30.522 8.059 1.00 12.38 332 ALA D N 1
ATOM 12400 C CA . ALA D 1 332 ? -33.767 -30.851 6.801 1.00 12.92 332 ALA D CA 1
ATOM 12401 C C . ALA D 1 332 ? -33.171 -32.030 6.022 1.00 13.09 332 ALA D C 1
ATOM 12402 O O . ALA D 1 332 ? -33.621 -32.323 4.912 1.00 14.99 332 ALA D O 1
ATOM 12404 N N . ALA D 1 333 ? -32.180 -32.708 6.603 1.00 12.82 333 ALA D N 1
ATOM 12405 C CA . ALA D 1 333 ? -31.514 -33.871 5.972 1.00 12.49 333 ALA D CA 1
ATOM 12406 C C . ALA D 1 333 ? -31.054 -33.520 4.544 1.00 12.52 333 ALA D C 1
ATOM 12407 O O . ALA D 1 333 ? -31.269 -34.305 3.608 1.00 13.41 333 ALA D O 1
ATOM 12409 N N . ASN D 1 334 ? -30.409 -32.363 4.400 1.00 12.49 334 ASN D N 1
ATOM 12410 C CA . ASN D 1 334 ? -29.963 -31.867 3.094 1.00 12.29 334 ASN D CA 1
ATOM 12411 C C . ASN D 1 334 ? -28.444 -31.649 3.090 1.00 11.83 334 ASN D C 1
ATOM 12412 O O . ASN D 1 334 ? -27.960 -30.576 3.441 1.00 12.12 334 ASN D O 1
ATOM 12417 N N . PRO D 1 335 ? -27.689 -32.667 2.643 1.00 12.28 335 PRO D N 1
ATOM 12418 C CA . PRO D 1 335 ? -26.235 -32.554 2.640 1.00 12.81 335 PRO D CA 1
ATOM 12419 C C . PRO D 1 335 ? -25.686 -31.354 1.858 1.00 12.73 335 PRO D C 1
ATOM 12420 O O . PRO D 1 335 ? -24.760 -30.685 2.327 1.00 13.10 335 PRO D O 1
ATOM 12424 N N . CYS D 1 336 ? -26.225 -31.087 0.675 1.00 13.05 336 CYS D N 1
ATOM 12425 C CA . CYS D 1 336 ? -25.703 -29.985 -0.131 1.00 13.38 336 CYS D CA 1
ATOM 12426 C C . CYS D 1 336 ? -25.933 -28.644 0.550 1.00 12.41 336 CYS D C 1
ATOM 12427 O O . CYS D 1 336 ? -25.033 -27.805 0.582 1.00 13.51 336 CYS D O 1
ATOM 12430 N N . GLY D 1 337 ? -27.122 -28.448 1.114 1.00 12.53 337 GLY D N 1
ATOM 12431 C CA . GLY D 1 337 ? -27.404 -27.220 1.853 1.00 12.35 337 GLY D CA 1
ATOM 12432 C C . GLY D 1 337 ? -26.459 -27.072 3.048 1.00 12.39 337 GLY D C 1
ATOM 12433 O O . GLY D 1 337 ? -25.852 -26.007 3.264 1.00 12.78 337 GLY D O 1
ATOM 12434 N N . GLN D 1 338 ? -26.286 -28.159 3.797 1.00 11.91 338 GLN D N 1
ATOM 12435 C CA . GLN D 1 338 ? -25.454 -28.176 4.999 1.00 11.63 338 GLN D CA 1
ATOM 12436 C C . GLN D 1 338 ? -23.979 -27.890 4.705 1.00 11.38 338 GLN D C 1
ATOM 12437 O O . GLN D 1 338 ? -23.339 -27.062 5.365 1.00 11.47 338 GLN D O 1
ATOM 12443 N N . ILE D 1 339 ? -23.439 -28.614 3.727 1.00 11.73 339 ILE D N 1
ATOM 12444 C CA . ILE D 1 339 ? -22.049 -28.454 3.327 1.00 12.29 339 ILE D CA 1
ATOM 12445 C C . ILE D 1 339 ? -21.800 -27.043 2.757 1.00 11.71 339 ILE D C 1
ATOM 12446 O O . ILE D 1 339 ? -20.815 -26.386 3.115 1.00 11.81 339 ILE D O 1
ATOM 12451 N N . GLY D 1 340 ? -22.696 -26.557 1.915 1.00 12.05 340 GLY D N 1
ATOM 12452 C CA . GLY D 1 340 ? -22.497 -25.230 1.333 1.00 12.23 340 GLY D CA 1
ATOM 12453 C C . GLY D 1 340 ? -22.469 -24.145 2.395 1.00 11.45 340 GLY D C 1
ATOM 12454 O O . GLY D 1 340 ? -21.719 -23.184 2.266 1.00 12.18 340 GLY D O 1
ATOM 12455 N N . GLU D 1 341 ? -23.273 -24.283 3.460 1.00 11.81 341 GLU D N 1
ATOM 12456 C CA . GLU D 1 341 ? -23.255 -23.292 4.557 1.00 11.43 341 GLU D CA 1
ATOM 12457 C C . GLU D 1 341 ? -21.971 -23.376 5.417 1.00 11.45 341 GLU D C 1
ATOM 12458 O O . GLU D 1 341 ? -21.562 -22.368 6.024 1.00 11.95 341 GLU D O 1
ATOM 12464 N N . THR D 1 342 ? -21.336 -24.550 5.444 1.00 11.54 342 THR D N 1
ATOM 12465 C CA . THR D 1 342 ? -20.062 -24.753 6.132 1.00 11.45 342 THR D CA 1
ATOM 12466 C C . THR D 1 342 ? -18.944 -24.083 5.310 1.00 11.71 342 THR D C 1
ATOM 12467 O O . THR D 1 342 ? -18.083 -23.399 5.870 1.00 11.97 342 THR D O 1
ATOM 12471 N N . VAL D 1 343 ? -18.943 -24.303 3.988 1.00 12.45 343 VAL D N 1
ATOM 12472 C CA . VAL D 1 343 ? -18.041 -23.599 3.065 1.00 12.74 343 VAL D CA 1
ATOM 12473 C C . VAL D 1 343 ? -18.168 -22.061 3.214 1.00 13.11 343 VAL D C 1
ATOM 12474 O O . VAL D 1 343 ? -17.178 -21.309 3.248 1.00 13.16 343 VAL D O 1
ATOM 12478 N N . ASP D 1 344 ? -19.404 -21.600 3.324 1.00 12.96 344 ASP D N 1
ATOM 12479 C CA . ASP D 1 344 ? -19.730 -20.188 3.514 1.00 13.22 344 ASP D CA 1
ATOM 12480 C C . ASP D 1 344 ? -19.107 -19.641 4.796 1.00 12.54 344 ASP D C 1
ATOM 12481 O O . ASP D 1 344 ? -18.480 -18.572 4.800 1.00 13.25 344 ASP D O 1
ATOM 12486 N N . LEU D 1 345 ? -19.289 -20.365 5.901 1.00 12.06 345 LEU D N 1
ATOM 12487 C CA . LEU D 1 345 ? -18.691 -19.943 7.171 1.00 12.05 345 LEU D CA 1
ATOM 12488 C C . LEU D 1 345 ? -17.153 -19.907 7.059 1.00 11.59 345 LEU D C 1
ATOM 12489 O O . LEU D 1 345 ? -16.507 -18.985 7.559 1.00 11.92 345 LEU D O 1
ATOM 12494 N N . ASP D 1 346 ? -16.554 -20.891 6.385 1.00 11.77 346 ASP D N 1
ATOM 12495 C CA . ASP D 1 346 ? -15.097 -20.918 6.219 1.00 12.27 346 ASP D CA 1
ATOM 12496 C C . ASP D 1 346 ? -14.580 -19.636 5.524 1.00 11.85 346 ASP D C 1
ATOM 12497 O O . ASP D 1 346 ? -13.545 -19.095 5.906 1.00 12.14 346 ASP D O 1
ATOM 12502 N N . GLU D 1 347 ? -15.319 -19.129 4.546 1.00 12.91 347 GLU D N 1
ATOM 12503 C CA . GLU D 1 347 ? -14.943 -17.866 3.890 1.00 13.78 347 GLU D CA 1
ATOM 12504 C C . GLU D 1 347 ? -14.914 -16.703 4.890 1.00 13.23 347 GLU D C 1
ATOM 12505 O O . GLU D 1 347 ? -13.990 -15.887 4.895 1.00 13.88 347 GLU D O 1
ATOM 12511 N N . ALA D 1 348 ? -15.925 -16.623 5.761 1.00 12.51 348 ALA D N 1
ATOM 12512 C CA . ALA D 1 348 ? -15.959 -15.583 6.793 1.00 12.84 348 ALA D CA 1
ATOM 12513 C C . ALA D 1 348 ? -14.818 -15.751 7.820 1.00 12.44 348 ALA D C 1
ATOM 12514 O O . ALA D 1 348 ? -14.220 -14.760 8.263 1.00 13.21 348 ALA D O 1
ATOM 12516 N N . VAL D 1 349 ? -14.515 -16.999 8.193 1.00 12.10 349 VAL D N 1
ATOM 12517 C CA . VAL D 1 349 ? -13.394 -17.261 9.100 1.00 11.94 349 VAL D CA 1
ATOM 12518 C C . VAL D 1 349 ? -12.076 -16.762 8.479 1.00 12.07 349 VAL D C 1
ATOM 12519 O O . VAL D 1 349 ? -11.227 -16.167 9.165 1.00 12.36 349 VAL D O 1
ATOM 12523 N N . GLN D 1 350 ? -11.873 -17.026 7.186 1.00 12.64 350 GLN D N 1
ATOM 12524 C CA . GLN D 1 350 ? -10.684 -16.503 6.485 1.00 13.27 350 GLN D CA 1
ATOM 12525 C C . GLN D 1 350 ? -10.575 -14.977 6.600 1.00 13.11 350 GLN D C 1
ATOM 12526 O O . GLN D 1 350 ? -9.476 -14.480 6.877 1.00 14.22 350 GLN D O 1
ATOM 12532 N N . ARG D 1 351 ? -11.677 -14.236 6.383 1.00 13.34 351 ARG D N 1
ATOM 12533 C CA . ARG D 1 351 ? -11.641 -12.775 6.515 1.00 14.44 351 ARG D CA 1
ATOM 12534 C C . ARG D 1 351 ? -11.227 -12.365 7.935 1.00 13.96 351 ARG D C 1
ATOM 12535 O O . ARG D 1 351 ? -10.412 -11.450 8.124 1.00 14.72 351 ARG D O 1
ATOM 12543 N N . ALA D 1 352 ? -11.764 -13.053 8.942 1.00 13.34 352 ALA D N 1
ATOM 12544 C CA . ALA D 1 352 ? -11.465 -12.738 10.353 1.00 13.52 352 ALA D CA 1
ATOM 12545 C C . ALA D 1 352 ? -9.999 -13.013 10.695 1.00 13.35 352 ALA D C 1
ATOM 12546 O O . ALA D 1 352 ? -9.348 -12.181 11.337 1.00 13.79 352 ALA D O 1
ATOM 12548 N N . LEU D 1 353 ? -9.487 -14.163 10.242 1.00 13.95 353 LEU D N 1
ATOM 12549 C CA A LEU D 1 353 ? -8.109 -14.575 10.517 0.50 14.36 353 LEU D CA 1
ATOM 12550 C CA B LEU D 1 353 ? -8.120 -14.569 10.540 0.50 14.43 353 LEU D CA 1
ATOM 12551 C C . LEU D 1 353 ? -7.106 -13.665 9.812 1.00 14.48 353 LEU D C 1
ATOM 12552 O O . LEU D 1 353 ? -6.067 -13.294 10.387 1.00 15.27 353 LEU D O 1
ATOM 12561 N N . GLU D 1 354 ? -7.404 -13.294 8.568 1.00 15.16 354 GLU D N 1
ATOM 12562 C CA . GLU D 1 354 ? -6.537 -12.377 7.814 1.00 16.01 354 GLU D CA 1
ATOM 12563 C C . GLU D 1 354 ? -6.392 -11.038 8.557 1.00 15.56 354 GLU D C 1
ATOM 12564 O O . GLU D 1 354 ? -5.276 -10.506 8.726 1.00 17.11 354 GLU D O 1
ATOM 12570 N N . PHE D 1 355 ? -7.513 -10.496 9.032 1.00 14.76 355 PHE D N 1
ATOM 12571 C CA . PHE D 1 355 ? -7.511 -9.274 9.824 1.00 14.57 355 PHE D CA 1
ATOM 12572 C C . PHE D 1 355 ? -6.699 -9.449 11.096 1.00 14.49 355 PHE D C 1
ATOM 12573 O O . PHE D 1 355 ? -5.880 -8.601 11.421 1.00 15.25 355 PHE D O 1
ATOM 12581 N N . ALA D 1 356 ? -6.967 -10.531 11.826 1.00 14.57 356 ALA D N 1
ATOM 12582 C CA . ALA D 1 356 ? -6.311 -10.760 13.106 1.00 14.69 356 ALA D CA 1
ATOM 12583 C C . ALA D 1 356 ? -4.788 -10.906 12.990 1.00 15.16 356 ALA D C 1
ATOM 12584 O O . ALA D 1 356 ? -4.044 -10.435 13.853 1.00 16.47 356 ALA D O 1
ATOM 12586 N N . LYS D 1 357 ? -4.329 -11.560 11.936 1.00 16.40 357 LYS D N 1
ATOM 12587 C CA . LYS D 1 357 ? -2.888 -11.731 11.730 1.00 18.59 357 LYS D CA 1
ATOM 12588 C C . LYS D 1 357 ? -2.187 -10.402 11.451 1.00 19.42 357 LYS D C 1
ATOM 12589 O O . LYS D 1 357 ? -1.048 -10.220 11.892 1.00 21.78 357 LYS D O 1
ATOM 12595 N N . LYS D 1 358 ? -2.865 -9.490 10.745 1.00 19.82 358 LYS D N 1
ATOM 12596 C CA . LYS D 1 358 ? -2.334 -8.151 10.428 1.00 20.65 358 LYS D CA 1
ATOM 12597 C C . LYS D 1 358 ? -2.350 -7.263 11.678 1.00 20.24 358 LYS D C 1
ATOM 12598 O O . LYS D 1 358 ? -1.367 -6.556 11.971 1.00 21.39 358 LYS D O 1
ATOM 12604 N N . GLU D 1 359 ? -3.456 -7.301 12.431 1.00 19.48 359 GLU D N 1
ATOM 12605 C CA . GLU D 1 359 ? -3.659 -6.394 13.566 1.00 19.54 359 GLU D CA 1
ATOM 12606 C C . GLU D 1 359 ? -2.818 -6.783 14.800 1.00 19.48 359 GLU D C 1
ATOM 12607 O O . GLU D 1 359 ? -2.317 -5.906 15.517 1.00 19.78 359 GLU D O 1
ATOM 12613 N N . GLY D 1 360 ? -2.696 -8.086 15.065 1.00 18.34 360 GLY D N 1
ATOM 12614 C CA . GLY D 1 360 ? -1.789 -8.607 16.101 1.00 18.46 360 GLY D CA 1
ATOM 12615 C C . GLY D 1 360 ? -2.309 -8.699 17.535 1.00 17.88 360 GLY D C 1
ATOM 12616 O O . GLY D 1 360 ? -1.650 -9.294 18.382 1.00 19.08 360 GLY D O 1
ATOM 12617 N N . ASN D 1 361 ? -3.466 -8.094 17.810 1.00 16.65 361 ASN D N 1
ATOM 12618 C CA . ASN D 1 361 ? -4.051 -8.037 19.161 1.00 16.47 361 ASN D CA 1
ATOM 12619 C C . ASN D 1 361 ? -5.491 -8.527 19.170 1.00 15.13 361 ASN D C 1
ATOM 12620 O O . ASN D 1 361 ? -6.295 -8.120 20.021 1.00 14.81 361 ASN D O 1
ATOM 12625 N N . THR D 1 362 ? -5.804 -9.420 18.244 1.00 13.94 362 THR D N 1
ATOM 12626 C CA . THR D 1 362 ? -7.178 -9.889 18.052 1.00 13.87 362 THR D CA 1
ATOM 12627 C C . THR D 1 362 ? -7.281 -11.391 18.290 1.00 12.87 362 THR D C 1
ATOM 12628 O O . THR D 1 362 ? -6.542 -12.178 17.687 1.00 13.37 362 THR D O 1
ATOM 12632 N N . LEU D 1 363 ? -8.196 -11.776 19.190 1.00 12.15 363 LEU D N 1
ATOM 12633 C CA . LEU D 1 363 ? -8.522 -13.172 19.479 1.00 12.20 363 LEU D CA 1
ATOM 12634 C C . LEU D 1 363 ? -9.661 -13.618 18.563 1.00 11.29 363 LEU D C 1
ATOM 12635 O O . LEU D 1 363 ? -10.730 -12.973 18.561 1.00 12.83 363 LEU D O 1
ATOM 12640 N N . VAL D 1 364 ? -9.421 -14.667 17.770 1.00 11.07 364 VAL D N 1
ATOM 12641 C CA . VAL D 1 364 ? -10.429 -15.266 16.889 1.00 10.81 364 VAL D CA 1
ATOM 12642 C C . VAL D 1 364 ? -10.732 -16.665 17.423 1.00 10.65 364 VAL D C 1
ATOM 12643 O O . VAL D 1 364 ? -9.801 -17.444 17.705 1.00 11.81 364 VAL D O 1
ATOM 12647 N N . ILE D 1 365 ? -12.019 -16.978 17.575 1.00 10.75 365 ILE D N 1
ATOM 12648 C CA . ILE D 1 365 ? -12.490 -18.269 18.070 1.00 10.44 365 ILE D CA 1
ATOM 12649 C C . ILE D 1 365 ? -13.518 -18.840 17.090 1.00 9.88 365 ILE D C 1
ATOM 12650 O O . ILE D 1 365 ? -14.406 -18.104 16.628 1.00 11.19 365 ILE D O 1
ATOM 12655 N N . VAL D 1 366 ? -13.409 -20.131 16.779 1.00 10.65 366 VAL D N 1
ATOM 12656 C CA . VAL D 1 366 ? -14.368 -20.831 15.906 1.00 10.62 366 VAL D CA 1
ATOM 12657 C C . VAL D 1 366 ? -14.873 -22.103 16.599 1.00 10.60 366 VAL D C 1
ATOM 12658 O O . VAL D 1 366 ? -14.084 -22.982 16.982 1.00 10.91 366 VAL D O 1
ATOM 12662 N N . THR D 1 367 ? -16.194 -22.194 16.745 1.00 10.35 367 THR D N 1
ATOM 12663 C CA . THR D 1 367 ? -16.800 -23.353 17.360 1.00 10.56 367 THR D CA 1
ATOM 12664 C C . THR D 1 367 ? -18.272 -23.509 16.914 1.00 10.21 367 THR D C 1
ATOM 12665 O O . THR D 1 367 ? -18.726 -22.848 15.977 1.00 10.82 367 THR D O 1
ATOM 12669 N N . ALA D 1 368 ? -19.011 -24.352 17.631 1.00 9.52 368 ALA D N 1
ATOM 12670 C CA . ALA D 1 368 ? -20.428 -24.635 17.375 1.00 8.86 368 ALA D CA 1
ATOM 12671 C C . ALA D 1 368 ? -21.190 -24.582 18.694 1.00 9.44 368 ALA D C 1
ATOM 12672 O O . ALA D 1 368 ? -20.576 -24.721 19.777 1.00 10.66 368 ALA D O 1
ATOM 12674 N N . ASP D 1 369 ? -22.493 -24.371 18.622 1.00 9.66 369 ASP D N 1
ATOM 12675 C CA . ASP D 1 369 ? -23.314 -24.395 19.812 1.00 9.18 369 ASP D CA 1
ATOM 12676 C C . ASP D 1 369 ? -23.598 -25.803 20.387 1.00 9.53 369 ASP D C 1
ATOM 12677 O O . ASP D 1 369 ? -23.805 -25.933 21.604 1.00 10.08 369 ASP D O 1
ATOM 12682 N N . HIS D 1 370 ? -23.665 -26.818 19.519 1.00 9.68 370 HIS D N 1
ATOM 12683 C CA . HIS D 1 370 ? -23.983 -28.196 19.871 1.00 10.11 370 HIS D CA 1
ATOM 12684 C C . HIS D 1 370 ? -23.689 -29.067 18.633 1.00 9.90 370 HIS D C 1
ATOM 12685 O O . HIS D 1 370 ? -23.484 -28.540 17.528 1.00 10.10 370 HIS D O 1
ATOM 12692 N N . ALA D 1 371 ? -23.670 -30.389 18.820 1.00 10.22 371 ALA D N 1
ATOM 12693 C CA . ALA D 1 371 ? -23.484 -31.343 17.721 1.00 10.21 371 ALA D CA 1
ATOM 12694 C C . ALA D 1 371 ? -24.841 -31.616 17.040 1.00 10.11 371 ALA D C 1
ATOM 12695 O O . ALA D 1 371 ? -25.879 -31.092 17.455 1.00 10.85 371 ALA D O 1
ATOM 12697 N N . HIS D 1 372 ? -24.841 -32.405 15.968 1.00 10.11 372 HIS D N 1
ATOM 12698 C CA . HIS D 1 372 ? -26.060 -32.577 15.180 1.00 9.81 372 HIS D CA 1
ATOM 12699 C C . HIS D 1 372 ? -26.150 -34.017 14.654 1.00 10.18 372 HIS D C 1
ATOM 12700 O O . HIS D 1 372 ? -25.451 -34.928 15.160 1.00 10.83 372 HIS D O 1
ATOM 12707 N N . ALA D 1 373 ? -27.045 -34.252 13.693 1.00 10.61 373 ALA D N 1
ATOM 12708 C CA . ALA D 1 373 ? -27.444 -35.603 13.298 1.00 10.72 373 ALA D CA 1
ATOM 12709 C C . ALA D 1 373 ? -26.502 -36.257 12.300 1.00 11.00 373 ALA D C 1
ATOM 12710 O O . ALA D 1 373 ? -26.262 -37.477 12.378 1.00 11.70 373 ALA D O 1
ATOM 12712 N N . SER D 1 374 ? -25.960 -35.498 11.350 1.00 10.84 374 SER D N 1
ATOM 12713 C CA . SER D 1 374 ? -25.319 -36.093 10.172 1.00 11.03 374 SER D CA 1
ATOM 12714 C C . SER D 1 374 ? -24.126 -36.973 10.528 1.00 10.31 374 SER D C 1
ATOM 12715 O O . SER D 1 374 ? -23.289 -36.591 11.366 1.00 11.20 374 SER D O 1
ATOM 12718 N N . GLN D 1 375 ? -24.022 -38.132 9.866 1.00 10.61 375 GLN D N 1
ATOM 12719 C CA . GLN D 1 375 ? -22.865 -39.026 10.006 1.00 10.64 375 GLN D CA 1
ATOM 12720 C C . GLN D 1 375 ? -22.311 -39.404 8.620 1.00 11.18 375 GLN D C 1
ATOM 12721 O O . GLN D 1 375 ? -23.088 -39.527 7.681 1.00 13.04 375 GLN D O 1
ATOM 12727 N N . ILE D 1 376 ? -21.007 -39.606 8.530 1.00 11.22 376 ILE D N 1
ATOM 12728 C CA . ILE D 1 376 ? -20.352 -40.120 7.332 1.00 10.93 376 ILE D CA 1
ATOM 12729 C C . ILE D 1 376 ? -20.297 -41.639 7.479 1.00 11.25 376 ILE D C 1
ATOM 12730 O O . ILE D 1 376 ? -19.740 -42.133 8.471 1.00 12.25 376 ILE D O 1
ATOM 12735 N N . VAL D 1 377 ? -20.855 -42.367 6.500 1.00 11.94 377 VAL D N 1
ATOM 12736 C CA . VAL D 1 377 ? -20.954 -43.823 6.573 1.00 12.62 377 VAL D CA 1
ATOM 12737 C C . VAL D 1 377 ? -20.420 -44.469 5.279 1.00 13.08 377 VAL D C 1
ATOM 12738 O O . VAL D 1 377 ? -20.198 -43.785 4.269 1.00 13.91 377 VAL D O 1
ATOM 12742 N N . ALA D 1 378 ? -20.207 -45.785 5.317 1.00 14.69 378 ALA D N 1
ATOM 12743 C CA . ALA D 1 378 ? -19.650 -46.525 4.189 1.00 15.53 378 ALA D CA 1
ATOM 12744 C C . ALA D 1 378 ? -20.603 -46.484 2.987 1.00 16.23 378 ALA D C 1
ATOM 12745 O O . ALA D 1 378 ? -21.823 -46.425 3.155 1.00 17.19 378 ALA D O 1
ATOM 12747 N N . PRO D 1 379 ? -20.053 -46.593 1.758 1.00 17.55 379 PRO D N 1
ATOM 12748 C CA . PRO D 1 379 ? -20.939 -46.496 0.574 1.00 19.08 379 PRO D CA 1
ATOM 12749 C C . PRO D 1 379 ? -21.998 -47.591 0.452 1.00 19.50 379 PRO D C 1
ATOM 12750 O O . PRO D 1 379 ? -23.042 -47.361 -0.159 1.00 21.99 379 PRO D O 1
ATOM 12754 N N . ASP D 1 380 ? -21.745 -48.763 1.018 1.00 19.90 380 ASP D N 1
ATOM 12755 C CA . ASP D 1 380 ? -22.700 -49.862 0.934 1.00 20.66 380 ASP D CA 1
ATOM 12756 C C . ASP D 1 380 ? -23.676 -49.909 2.083 1.00 20.63 380 ASP D C 1
ATOM 12757 O O . ASP D 1 380 ? -24.454 -50.867 2.184 1.00 23.16 380 ASP D O 1
ATOM 12762 N N A THR D 1 381 ? -23.653 -48.887 2.948 0.50 20.37 381 THR D N 1
ATOM 12763 N N B THR D 1 381 ? -23.655 -48.885 2.947 0.50 20.95 381 THR D N 1
ATOM 12764 C CA A THR D 1 381 ? -24.544 -48.816 4.096 0.50 20.04 381 THR D CA 1
ATOM 12765 C CA B THR D 1 381 ? -24.598 -48.824 4.043 0.50 21.11 381 THR D CA 1
ATOM 12766 C C A THR D 1 381 ? -26.027 -48.881 3.677 0.50 20.13 381 THR D C 1
ATOM 12767 C C B THR D 1 381 ? -26.017 -49.041 3.523 0.50 20.49 381 THR D C 1
ATOM 12768 O O A THR D 1 381 ? -26.489 -48.093 2.822 0.50 20.98 381 THR D O 1
ATOM 12769 O O B THR D 1 381 ? -26.412 -48.554 2.448 0.50 21.57 381 THR D O 1
ATOM 12776 N N . LYS D 1 382 ? -26.751 -49.814 4.292 1.00 19.74 382 LYS D N 1
ATOM 12777 C CA . LYS D 1 382 ? -28.210 -49.882 4.242 1.00 19.50 382 LYS D CA 1
ATOM 12778 C C . LYS D 1 382 ? -28.650 -49.474 5.666 1.00 18.98 382 LYS D C 1
ATOM 12779 O O . LYS D 1 382 ? -28.592 -50.253 6.645 1.00 19.29 382 LYS D O 1
ATOM 12785 N N . ALA D 1 383 ? -28.999 -48.200 5.798 1.00 18.41 383 ALA D N 1
ATOM 12786 C CA . ALA D 1 383 ? -29.297 -47.591 7.110 1.00 17.67 383 ALA D CA 1
ATOM 12787 C C . ALA D 1 383 ? -30.790 -47.434 7.084 1.00 17.14 383 ALA D C 1
ATOM 12788 O O . ALA D 1 383 ? -31.392 -47.334 5.990 1.00 18.94 383 ALA D O 1
ATOM 12790 N N . PRO D 1 384 ? -31.438 -47.442 8.241 1.00 16.50 384 PRO D N 1
ATOM 12791 C CA . PRO D 1 384 ? -32.885 -47.333 8.359 1.00 17.13 384 PRO D CA 1
ATOM 12792 C C . PRO D 1 384 ? -33.412 -45.904 8.163 1.00 16.70 384 PRO D C 1
ATOM 12793 O O . PRO D 1 384 ? -34.607 -45.727 7.940 1.00 17.84 384 PRO D O 1
ATOM 12797 N N . GLY D 1 385 ? -32.535 -44.900 8.250 1.00 15.45 385 GLY D N 1
ATOM 12798 C CA . GLY D 1 385 ? -32.953 -43.510 8.147 1.00 14.77 385 GLY D CA 1
ATOM 12799 C C . GLY D 1 385 ? -32.820 -42.967 6.725 1.00 14.46 385 GLY D C 1
ATOM 12800 O O . GLY D 1 385 ? -33.179 -43.645 5.750 1.00 17.47 385 GLY D O 1
ATOM 12801 N N . LEU D 1 386 ? -32.329 -41.734 6.606 1.00 13.94 386 LEU D N 1
ATOM 12802 C CA . LEU D 1 386 ? -32.200 -41.051 5.313 1.00 13.75 386 LEU D CA 1
ATOM 12803 C C . LEU D 1 386 ? -30.728 -40.971 4.936 1.00 13.35 386 LEU D C 1
ATOM 12804 O O . LEU D 1 386 ? -29.910 -40.518 5.727 1.00 14.53 386 LEU D O 1
ATOM 12809 N N . THR D 1 387 ? -30.396 -41.424 3.724 1.00 13.09 387 THR D N 1
ATOM 12810 C CA . THR D 1 387 ? -29.039 -41.439 3.208 1.00 13.37 387 THR D CA 1
ATOM 12811 C C . THR D 1 387 ? -28.921 -40.818 1.803 1.00 12.97 387 THR D C 1
ATOM 12812 O O . THR D 1 387 ? -29.915 -40.689 1.062 1.00 13.68 387 THR D O 1
ATOM 12816 N N . GLN D 1 388 ? -27.703 -40.435 1.455 1.00 13.28 388 GLN D N 1
ATOM 12817 C CA . GLN D 1 388 ? -27.400 -39.854 0.146 1.00 13.29 388 GLN D CA 1
ATOM 12818 C C . GLN D 1 388 ? -25.936 -40.057 -0.191 1.00 12.95 388 GLN D C 1
ATOM 12819 O O . GLN D 1 388 ? -25.063 -39.872 0.672 1.00 13.43 388 GLN D O 1
ATOM 12825 N N . ALA D 1 389 ? -25.651 -40.442 -1.445 1.00 13.11 389 ALA D N 1
ATOM 12826 C CA . ALA D 1 389 ? -24.286 -40.482 -1.997 1.00 12.93 389 ALA D CA 1
ATOM 12827 C C . ALA D 1 389 ? -23.947 -39.132 -2.667 1.00 12.53 389 ALA D C 1
ATOM 12828 O O . ALA D 1 389 ? -24.791 -38.561 -3.351 1.00 14.36 389 ALA D O 1
ATOM 12830 N N . LEU D 1 390 ? -22.717 -38.664 -2.443 1.00 12.96 390 LEU D N 1
ATOM 12831 C CA . LEU D 1 390 ? -22.230 -37.372 -2.938 1.00 13.31 390 LEU D CA 1
ATOM 12832 C C . LEU D 1 390 ? -20.909 -37.570 -3.688 1.00 13.86 390 LEU D C 1
ATOM 12833 O O . LEU D 1 390 ? -20.031 -38.288 -3.235 1.00 14.85 390 LEU D O 1
ATOM 12838 N N . ASN D 1 391 ? -20.751 -36.848 -4.796 1.00 14.30 391 ASN D N 1
ATOM 12839 C CA . ASN D 1 391 ? -19.515 -36.835 -5.585 1.00 14.43 391 ASN D CA 1
ATOM 12840 C C . ASN D 1 391 ? -18.563 -35.766 -5.043 1.00 13.79 391 ASN D C 1
ATOM 12841 O O . ASN D 1 391 ? -18.845 -34.584 -5.190 1.00 15.81 391 ASN D O 1
ATOM 12846 N N . THR D 1 392 ? -17.447 -36.156 -4.426 1.00 13.95 392 THR D N 1
ATOM 12847 C CA . THR D 1 392 ? -16.549 -35.216 -3.746 1.00 14.19 392 THR D CA 1
ATOM 12848 C C . THR D 1 392 ? -15.445 -34.675 -4.667 1.00 13.78 392 THR D C 1
ATOM 12849 O O . THR D 1 392 ? -15.220 -35.151 -5.799 1.00 15.19 392 THR D O 1
ATOM 12853 N N . LYS D 1 393 ? -14.719 -33.676 -4.166 1.00 14.07 393 LYS D N 1
ATOM 12854 C CA . LYS D 1 393 ? -13.552 -33.127 -4.842 1.00 14.79 393 LYS D CA 1
ATOM 12855 C C . LYS D 1 393 ? -12.527 -34.204 -5.220 1.00 14.70 393 LYS D C 1
ATOM 12856 O O . LYS D 1 393 ? -11.820 -34.050 -6.228 1.00 16.53 393 LYS D O 1
ATOM 12862 N N . ASP D 1 394 ? -12.437 -35.286 -4.448 1.00 14.41 394 ASP D N 1
ATOM 12863 C CA . ASP D 1 394 ? -11.472 -36.361 -4.725 1.00 14.75 394 ASP D CA 1
ATOM 12864 C C . ASP D 1 394 ? -11.835 -37.231 -5.938 1.00 15.18 394 ASP D C 1
ATOM 12865 O O . ASP D 1 394 ? -11.044 -38.113 -6.324 1.00 17.33 394 ASP D O 1
ATOM 12870 N N . GLY D 1 395 ? -13.025 -37.055 -6.504 1.00 15.42 395 GLY D N 1
ATOM 12871 C CA . GLY D 1 395 ? -13.482 -37.967 -7.558 1.00 15.87 395 GLY D CA 1
ATOM 12872 C C . GLY D 1 395 ? -13.936 -39.302 -7.011 1.00 15.75 395 GLY D C 1
ATOM 12873 O O . GLY D 1 395 ? -13.799 -40.330 -7.681 1.00 17.88 395 GLY D O 1
ATOM 12874 N N . ALA D 1 396 ? -14.460 -39.299 -5.776 1.00 16.10 396 ALA D N 1
ATOM 12875 C CA . ALA D 1 396 ? -14.991 -40.496 -5.130 1.00 15.56 396 ALA D CA 1
ATOM 12876 C C . ALA D 1 396 ? -16.305 -40.190 -4.411 1.00 15.29 396 ALA D C 1
ATOM 12877 O O . ALA D 1 396 ? -16.624 -39.032 -4.160 1.00 17.32 396 ALA D O 1
ATOM 12879 N N . VAL D 1 397 ? -17.061 -41.234 -4.106 1.00 15.48 397 VAL D N 1
ATOM 12880 C CA . VAL D 1 397 ? -18.351 -41.108 -3.428 1.00 15.12 397 VAL D CA 1
ATOM 12881 C C . VAL D 1 397 ? -18.203 -41.130 -1.896 1.00 14.69 397 VAL D C 1
ATOM 12882 O O . VAL D 1 397 ? -17.468 -41.959 -1.330 1.00 15.80 397 VAL D O 1
ATOM 12886 N N . MET D 1 398 ? -18.863 -40.171 -1.244 1.00 14.06 398 MET D N 1
ATOM 12887 C CA . MET D 1 398 ? -19.055 -40.160 0.206 1.00 13.35 398 MET D CA 1
ATOM 12888 C C . MET D 1 398 ? -20.538 -40.315 0.465 1.00 13.15 398 MET D C 1
ATOM 12889 O O . MET D 1 398 ? -21.333 -39.627 -0.160 1.00 14.07 398 MET D O 1
ATOM 12894 N N . VAL D 1 399 ? -20.903 -41.151 1.438 1.00 13.38 399 VAL D N 1
ATOM 12895 C CA . VAL D 1 399 ? -22.303 -41.275 1.871 1.00 13.05 399 VAL D CA 1
ATOM 12896 C C . VAL D 1 399 ? -22.519 -40.617 3.254 1.00 12.68 399 VAL D C 1
ATOM 12897 O O . VAL D 1 399 ? -21.681 -40.768 4.158 1.00 13.25 399 VAL D O 1
ATOM 12901 N N . MET D 1 400 ? -23.620 -39.873 3.342 1.00 12.76 400 MET D N 1
ATOM 12902 C CA A MET D 1 400 ? -24.049 -39.279 4.596 0.56 12.00 400 MET D CA 1
ATOM 12903 C CA B MET D 1 400 ? -24.096 -39.216 4.558 0.44 13.07 400 MET D CA 1
ATOM 12904 C C . MET D 1 400 ? -25.396 -39.860 5.014 1.00 12.69 400 MET D C 1
ATOM 12905 O O . MET D 1 400 ? -26.245 -40.207 4.191 1.00 13.62 400 MET D O 1
ATOM 12914 N N . SER D 1 401 ? -25.572 -39.967 6.335 1.00 12.79 401 SER D N 1
ATOM 12915 C CA . SER D 1 401 ? -26.725 -40.582 6.982 1.00 13.13 401 SER D CA 1
ATOM 12916 C C . SER D 1 401 ? -27.327 -39.676 8.057 1.00 11.96 401 SER D C 1
ATOM 12917 O O . SER D 1 401 ? -26.598 -39.009 8.800 1.00 13.06 401 SER D O 1
ATOM 12920 N N . TYR D 1 402 ? -28.653 -39.662 8.110 1.00 11.94 402 TYR D N 1
ATOM 12921 C CA . TYR D 1 402 ? -29.440 -38.959 9.116 1.00 11.95 402 TYR D CA 1
ATOM 12922 C C . TYR D 1 402 ? -30.378 -40.001 9.727 1.00 12.67 402 TYR D C 1
ATOM 12923 O O . TYR D 1 402 ? -31.355 -40.406 9.096 1.00 13.44 402 TYR D O 1
ATOM 12932 N N . GLY D 1 403 ? -30.065 -40.458 10.935 1.00 13.11 403 GLY D N 1
ATOM 12933 C CA . GLY D 1 403 ? -30.684 -41.640 11.496 1.00 13.85 403 GLY D CA 1
ATOM 12934 C C . GLY D 1 403 ? -31.293 -41.544 12.878 1.00 13.74 403 GLY D C 1
ATOM 12935 O O . GLY D 1 403 ? -31.534 -42.581 13.502 1.00 15.38 403 GLY D O 1
ATOM 12936 N N . ASN D 1 404 ? -31.574 -40.330 13.365 1.00 13.58 404 ASN D N 1
ATOM 12937 C CA . ASN D 1 404 ? -32.053 -40.161 14.740 1.00 13.86 404 ASN D CA 1
ATOM 12938 C C . ASN D 1 404 ? -33.479 -39.643 14.897 1.00 14.70 404 ASN D C 1
ATOM 12939 O O . ASN D 1 404 ? -33.895 -39.392 16.019 1.00 15.84 404 ASN D O 1
ATOM 12944 N N . SER D 1 405 ? -34.255 -39.552 13.815 1.00 15.66 405 SER D N 1
ATOM 12945 C CA . SER D 1 405 ? -35.646 -39.101 13.900 1.00 16.95 405 SER D CA 1
ATOM 12946 C C . SER D 1 405 ? -36.528 -39.698 12.814 1.00 17.22 405 SER D C 1
ATOM 12947 O O . SER D 1 405 ? -36.197 -39.622 11.624 1.00 18.17 405 SER D O 1
ATOM 12950 N N . GLU D 1 406 ? -37.656 -40.260 13.231 1.00 18.12 406 GLU D N 1
ATOM 12951 C CA . GLU D 1 406 ? -38.717 -40.656 12.291 1.00 19.35 406 GLU D CA 1
ATOM 12952 C C . GLU D 1 406 ? -39.592 -39.482 11.841 1.00 21.38 406 GLU D C 1
ATOM 12953 O O . GLU D 1 406 ? -40.350 -39.629 10.891 1.00 23.12 406 GLU D O 1
ATOM 12959 N N . GLU D 1 407 ? -39.505 -38.344 12.533 1.00 23.44 407 GLU D N 1
ATOM 12960 C CA . GLU D 1 407 ? -40.243 -37.139 12.159 1.00 25.48 407 GLU D CA 1
ATOM 12961 C C . GLU D 1 407 ? -39.437 -36.384 11.127 1.00 26.00 407 GLU D C 1
ATOM 12962 O O . GLU D 1 407 ? -38.314 -36.779 10.799 1.00 26.67 407 GLU D O 1
ATOM 12968 N N . ASP D 1 408 ? -39.992 -35.290 10.621 1.00 27.38 408 ASP D N 1
ATOM 12969 C CA . ASP D 1 408 ? -39.340 -34.573 9.535 1.00 27.63 408 ASP D CA 1
ATOM 12970 C C . ASP D 1 408 ? -38.457 -33.424 10.027 1.00 25.60 408 ASP D C 1
ATOM 12971 O O . ASP D 1 408 ? -38.423 -32.349 9.425 1.00 27.82 408 ASP D O 1
ATOM 12976 N N . SER D 1 409 ? -37.796 -33.634 11.154 1.00 22.45 409 SER D N 1
ATOM 12977 C CA . SER D 1 409 ? -36.681 -32.815 11.593 1.00 19.47 409 SER D CA 1
ATOM 12978 C C . SER D 1 409 ? -35.697 -33.772 12.238 1.00 16.99 409 SER D C 1
ATOM 12979 O O . SER D 1 409 ? -36.017 -34.439 13.221 1.00 17.96 409 SER D O 1
ATOM 12982 N N . GLN D 1 410 ? -34.505 -33.847 11.668 1.00 14.74 410 GLN D N 1
ATOM 12983 C CA . GLN D 1 410 ? -33.408 -34.584 12.270 1.00 14.43 410 GLN D CA 1
ATOM 12984 C C . GLN D 1 410 ? -32.851 -33.767 13.426 1.00 14.88 410 GLN D C 1
ATOM 12985 O O . GLN D 1 410 ? -32.837 -32.550 13.346 1.00 16.96 410 GLN D O 1
ATOM 12991 N N . GLU D 1 411 ? -32.378 -34.422 14.483 1.00 14.40 411 GLU D N 1
ATOM 12992 C CA . GLU D 1 411 ? -32.173 -33.684 15.739 1.00 14.42 411 GLU D CA 1
ATOM 12993 C C . GLU D 1 411 ? -30.740 -33.533 16.237 1.00 13.40 411 GLU D C 1
ATOM 12994 O O . GLU D 1 411 ? -29.817 -34.219 15.799 1.00 12.39 411 GLU D O 1
ATOM 13000 N N . HIS D 1 412 ? -30.593 -32.572 17.146 1.00 11.79 412 HIS D N 1
ATOM 13001 C CA . HIS D 1 412 ? -29.318 -32.283 17.796 1.00 10.54 412 HIS D CA 1
ATOM 13002 C C . HIS D 1 412 ? -28.762 -33.524 18.492 1.00 10.40 412 HIS D C 1
ATOM 13003 O O . HIS D 1 412 ? -29.508 -34.435 18.910 1.00 10.62 412 HIS D O 1
ATOM 13010 N N . THR D 1 413 ? -27.438 -33.538 18.696 1.00 10.22 413 THR D N 1
ATOM 13011 C CA . THR D 1 413 ? -26.797 -34.578 19.512 1.00 10.08 413 THR D CA 1
ATOM 13012 C C . THR D 1 413 ? -25.898 -33.946 20.588 1.00 9.73 413 THR D C 1
ATOM 13013 O O . THR D 1 413 ? -25.490 -32.784 20.500 1.00 10.29 413 THR D O 1
ATOM 13017 N N . GLY D 1 414 ? -25.607 -34.740 21.614 1.00 10.26 414 GLY D N 1
ATOM 13018 C CA . GLY D 1 414 ? -24.956 -34.263 22.833 1.00 10.20 414 GLY D CA 1
ATOM 13019 C C . GLY D 1 414 ? -23.439 -34.329 22.901 1.00 9.70 414 GLY D C 1
ATOM 13020 O O . GLY D 1 414 ? -22.840 -33.865 23.892 1.00 9.73 414 GLY D O 1
ATOM 13021 N N . SER D 1 415 ? -22.791 -34.876 21.864 1.00 10.14 415 SER D N 1
ATOM 13022 C CA . SER D 1 415 ? -21.332 -35.021 21.882 1.00 10.26 415 SER D CA 1
ATOM 13023 C C . SER D 1 415 ? -20.602 -33.710 22.095 1.00 9.23 415 SER D C 1
ATOM 13024 O O . SER D 1 415 ? -20.930 -32.705 21.462 1.00 9.51 415 SER D O 1
ATOM 13027 N N . GLN D 1 416 ? -19.543 -33.756 22.912 1.00 9.59 416 GLN D N 1
ATOM 13028 C CA . GLN D 1 416 ? -18.576 -32.670 22.956 1.00 9.29 416 GLN D CA 1
ATOM 13029 C C . GLN D 1 416 ? -18.033 -32.411 21.541 1.00 9.19 416 GLN D C 1
ATOM 13030 O O . GLN D 1 416 ? -18.064 -33.299 20.675 1.00 9.97 416 GLN D O 1
ATOM 13036 N N . LEU D 1 417 ? -17.520 -31.200 21.317 1.00 9.42 417 LEU D N 1
ATOM 13037 C CA . LEU D 1 417 ? -17.091 -30.831 19.965 1.00 9.80 417 LEU D CA 1
ATOM 13038 C C . LEU D 1 417 ? -15.951 -29.808 19.984 1.00 9.40 417 LEU D C 1
ATOM 13039 O O . LEU D 1 417 ? -15.641 -29.154 21.003 1.00 9.84 417 LEU D O 1
ATOM 13044 N N . ARG D 1 418 ? -15.305 -29.691 18.826 1.00 9.54 418 ARG D N 1
ATOM 13045 C CA . ARG D 1 418 ? -14.150 -28.819 18.638 1.00 10.03 418 ARG D CA 1
ATOM 13046 C C . ARG D 1 418 ? -14.397 -27.347 18.957 1.00 9.53 418 ARG D C 1
ATOM 13047 O O . ARG D 1 418 ? -15.393 -26.751 18.497 1.00 10.04 418 ARG D O 1
ATOM 13055 N N . ILE D 1 419 ? -13.449 -26.750 19.685 1.00 9.67 419 ILE D N 1
ATOM 13056 C CA . ILE D 1 419 ? -13.315 -25.300 19.779 1.00 9.87 419 ILE D CA 1
ATOM 13057 C C . ILE D 1 419 ? -11.853 -24.995 19.393 1.00 9.68 419 ILE D C 1
ATOM 13058 O O . ILE D 1 419 ? -10.932 -25.691 19.830 1.00 11.22 419 ILE D O 1
ATOM 13063 N N . ALA D 1 420 ? -11.650 -23.980 18.568 1.00 10.67 420 ALA D N 1
ATOM 13064 C CA . ALA D 1 420 ? -10.303 -23.612 18.081 1.00 11.01 420 ALA D CA 1
ATOM 13065 C C . ALA D 1 420 ? -10.112 -22.100 18.162 1.00 10.68 420 ALA D C 1
ATOM 13066 O O . ALA D 1 420 ? -11.092 -21.337 18.035 1.00 11.61 420 ALA D O 1
ATOM 13068 N N . ALA D 1 421 ? -8.871 -21.640 18.384 1.00 10.84 421 ALA D N 1
ATOM 13069 C CA . ALA D 1 421 ? -8.606 -20.224 18.559 1.00 11.35 421 ALA D CA 1
ATOM 13070 C C . ALA D 1 421 ? -7.227 -19.810 18.040 1.00 11.87 421 ALA D C 1
ATOM 13071 O O . ALA D 1 421 ? -6.325 -20.654 17.913 1.00 12.14 421 ALA D O 1
ATOM 13073 N N . TYR D 1 422 ? -7.097 -18.506 17.787 1.00 12.02 422 TYR D N 1
ATOM 13074 C CA . TYR D 1 422 ? -5.869 -17.820 17.368 1.00 12.17 422 TYR D CA 1
ATOM 13075 C C . TYR D 1 422 ? -5.772 -16.498 18.107 1.00 12.04 422 TYR D C 1
ATOM 13076 O O . TYR D 1 422 ? -6.760 -15.768 18.197 1.00 12.66 422 TYR D O 1
ATOM 13085 N N . GLY D 1 423 ? -4.588 -16.144 18.594 1.00 12.79 423 GLY D N 1
ATOM 13086 C CA . GLY D 1 423 ? -4.345 -14.813 19.145 1.00 13.28 423 GLY D CA 1
ATOM 13087 C C . GLY D 1 423 ? -4.229 -14.755 20.654 1.00 13.59 423 GLY D C 1
ATOM 13088 O O . GLY D 1 423 ? -4.123 -15.793 21.302 1.00 13.91 423 GLY D O 1
ATOM 13089 N N . PRO D 1 424 ? -4.233 -13.541 21.232 1.00 13.82 424 PRO D N 1
ATOM 13090 C CA . PRO D 1 424 ? -4.103 -13.425 22.696 1.00 14.16 424 PRO D CA 1
ATOM 13091 C C . PRO D 1 424 ? -5.170 -14.212 23.478 1.00 14.24 424 PRO D C 1
ATOM 13092 O O . PRO D 1 424 ? -6.342 -14.171 23.108 1.00 14.84 424 PRO D O 1
ATOM 13096 N N . HIS D 1 425 ? -4.736 -14.937 24.507 1.00 14.02 425 HIS D N 1
ATOM 13097 C CA . HIS D 1 425 ? -5.600 -15.719 25.390 1.00 14.03 425 HIS D CA 1
ATOM 13098 C C . HIS D 1 425 ? -6.165 -17.004 24.765 1.00 13.48 425 HIS D C 1
ATOM 13099 O O . HIS D 1 425 ? -6.958 -17.699 25.416 1.00 13.49 425 HIS D O 1
ATOM 13106 N N . ALA D 1 426 ? -5.688 -17.384 23.570 1.00 12.79 426 ALA D N 1
ATOM 13107 C CA . ALA D 1 426 ? -6.166 -18.583 22.874 1.00 13.15 426 ALA D CA 1
ATOM 13108 C C . ALA D 1 426 ? -5.828 -19.897 23.617 1.00 12.62 426 ALA D C 1
ATOM 13109 O O . ALA D 1 426 ? -6.497 -20.908 23.413 1.00 13.13 426 ALA D O 1
ATOM 13111 N N . ALA D 1 427 ? -4.848 -19.878 24.526 1.00 13.51 427 ALA D N 1
ATOM 13112 C CA . ALA D 1 427 ? -4.531 -21.077 25.347 1.00 13.68 427 ALA D CA 1
ATOM 13113 C C . ALA D 1 427 ? -5.729 -21.588 26.129 1.00 13.28 427 ALA D C 1
ATOM 13114 O O . ALA D 1 427 ? -5.801 -22.773 26.453 1.00 13.23 427 ALA D O 1
ATOM 13116 N N . ASN D 1 428 ? -6.670 -20.675 26.415 1.00 12.54 428 ASN D N 1
ATOM 13117 C CA . ASN D 1 428 ? -7.821 -21.009 27.250 1.00 12.55 428 ASN D CA 1
ATOM 13118 C C . ASN D 1 428 ? -8.896 -21.860 26.573 1.00 12.11 428 ASN D C 1
ATOM 13119 O O . ASN D 1 428 ? -9.857 -22.235 27.242 1.00 13.24 428 ASN D O 1
ATOM 13124 N N . VAL D 1 429 ? -8.687 -22.258 25.313 1.00 12.08 429 VAL D N 1
ATOM 13125 C CA . VAL D 1 429 ? -9.589 -23.229 24.672 1.00 11.51 429 VAL D CA 1
ATOM 13126 C C . VAL D 1 429 ? -8.999 -24.636 24.560 1.00 10.66 429 VAL D C 1
ATOM 13127 O O . VAL D 1 429 ? -9.665 -25.544 24.095 1.00 11.92 429 VAL D O 1
ATOM 13131 N N . VAL D 1 430 ? -7.754 -24.826 24.998 1.00 11.36 430 VAL D N 1
ATOM 13132 C CA . VAL D 1 430 ? -7.079 -26.116 24.855 1.00 11.83 430 VAL D CA 1
ATOM 13133 C C . VAL D 1 430 ? -7.515 -27.071 25.983 1.00 11.49 430 VAL D C 1
ATOM 13134 O O . VAL D 1 430 ? -7.885 -26.645 27.091 1.00 12.51 430 VAL D O 1
ATOM 13138 N N . GLY D 1 431 ? -7.533 -28.366 25.691 1.00 11.46 431 GLY D N 1
ATOM 13139 C CA . GLY D 1 431 ? -7.991 -29.357 26.665 1.00 11.44 431 GLY D CA 1
ATOM 13140 C C . GLY D 1 431 ? -9.511 -29.451 26.708 1.00 10.68 431 GLY D C 1
ATOM 13141 O O . GLY D 1 431 ? -10.217 -28.973 25.799 1.00 11.34 431 GLY D O 1
ATOM 13142 N N . LEU D 1 432 ? -10.023 -30.067 27.775 1.00 10.82 432 LEU D N 1
ATOM 13143 C CA . LEU D 1 432 ? -11.476 -30.135 27.999 1.00 10.33 432 LEU D CA 1
ATOM 13144 C C . LEU D 1 432 ? -11.932 -28.846 28.687 1.00 9.80 432 LEU D C 1
ATOM 13145 O O . LEU D 1 432 ? -11.405 -28.506 29.763 1.00 11.06 432 LEU D O 1
ATOM 13150 N N . THR D 1 433 ? -12.925 -28.140 28.121 1.00 9.32 433 THR D N 1
ATOM 13151 C CA . THR D 1 433 ? -13.520 -26.973 28.778 1.00 9.10 433 THR D CA 1
ATOM 13152 C C . THR D 1 433 ? -15.051 -27.082 28.684 1.00 8.69 433 THR D C 1
ATOM 13153 O O . THR D 1 433 ? -15.588 -28.027 28.096 1.00 9.30 433 THR D O 1
ATOM 13157 N N . ASP D 1 434 ? -15.743 -26.144 29.336 1.00 9.45 434 ASP D N 1
ATOM 13158 C CA . ASP D 1 434 ? -17.196 -26.019 29.193 1.00 9.28 434 ASP D CA 1
ATOM 13159 C C . ASP D 1 434 ? -17.521 -24.803 28.347 1.00 9.21 434 ASP D C 1
ATOM 13160 O O . ASP D 1 434 ? -16.775 -23.811 28.301 1.00 10.33 434 ASP D O 1
ATOM 13165 N N . GLN D 1 435 ? -18.691 -24.844 27.726 1.00 10.02 435 GLN D N 1
ATOM 13166 C CA . GLN D 1 435 ? -19.201 -23.690 26.974 1.00 10.11 435 GLN D CA 1
ATOM 13167 C C . GLN D 1 435 ? -19.269 -22.404 27.817 1.00 10.07 435 GLN D C 1
ATOM 13168 O O . GLN D 1 435 ? -19.022 -21.304 27.301 1.00 10.54 435 GLN D O 1
ATOM 13174 N N . THR D 1 436 ? -19.597 -22.526 29.116 1.00 9.68 436 THR D N 1
ATOM 13175 C CA . THR D 1 436 ? -19.592 -21.345 30.000 1.00 9.97 436 THR D CA 1
ATOM 13176 C C . THR D 1 436 ? -18.181 -20.766 30.247 1.00 9.51 436 THR D C 1
ATOM 13177 O O . THR D 1 436 ? -18.038 -19.570 30.500 1.00 10.79 436 THR D O 1
ATOM 13181 N N . ASP D 1 437 ? -17.137 -21.603 30.175 1.00 10.11 437 ASP D N 1
ATOM 13182 C CA . ASP D 1 437 ? -15.762 -21.069 30.252 1.00 10.97 437 ASP D CA 1
ATOM 13183 C C . ASP D 1 437 ? -15.474 -20.055 29.145 1.00 10.97 437 ASP D C 1
ATOM 13184 O O . ASP D 1 437 ? -14.680 -19.135 29.337 1.00 11.58 437 ASP D O 1
ATOM 13189 N N . LEU D 1 438 ? -16.104 -20.231 27.982 1.00 10.62 438 LEU D N 1
ATOM 13190 C CA . LEU D 1 438 ? -15.874 -19.314 26.854 1.00 10.92 438 LEU D CA 1
ATOM 13191 C C . LEU D 1 438 ? -16.280 -17.871 27.207 1.00 10.63 438 LEU D C 1
ATOM 13192 O O . LEU D 1 438 ? -15.586 -16.916 26.834 1.00 10.76 438 LEU D O 1
ATOM 13197 N N . PHE D 1 439 ? -17.360 -17.688 27.973 1.00 10.65 439 PHE D N 1
ATOM 13198 C CA . PHE D 1 439 ? -17.724 -16.365 28.460 1.00 10.74 439 PHE D CA 1
ATOM 13199 C C . PHE D 1 439 ? -16.581 -15.746 29.270 1.00 10.43 439 PHE D C 1
ATOM 13200 O O . PHE D 1 439 ? -16.166 -14.602 29.037 1.00 11.41 439 PHE D O 1
ATOM 13208 N N . TYR D 1 440 ? -16.065 -16.496 30.242 1.00 10.96 440 TYR D N 1
ATOM 13209 C CA . TYR D 1 440 ? -15.025 -15.987 31.135 1.00 11.72 440 TYR D CA 1
ATOM 13210 C C . TYR D 1 440 ? -13.708 -15.728 30.388 1.00 11.32 440 TYR D C 1
ATOM 13211 O O . TYR D 1 440 ? -12.973 -14.786 30.689 1.00 11.75 440 TYR D O 1
ATOM 13220 N N . THR D 1 441 ? -13.404 -16.575 29.419 1.00 11.07 441 THR D N 1
ATOM 13221 C CA . THR D 1 441 ? -12.236 -16.396 28.561 1.00 11.60 441 THR D CA 1
ATOM 13222 C C . THR D 1 441 ? -12.311 -15.075 27.815 1.00 10.95 441 THR D C 1
ATOM 13223 O O . THR D 1 441 ? -11.343 -14.298 27.787 1.00 11.80 441 THR D O 1
ATOM 13227 N N . MET D 1 442 ? -13.469 -14.793 27.210 1.00 11.02 442 MET D N 1
ATOM 13228 C CA . MET D 1 442 ? -13.648 -13.536 26.451 1.00 11.27 442 MET D CA 1
ATOM 13229 C C . MET D 1 442 ? -13.621 -12.309 27.371 1.00 11.01 442 MET D C 1
ATOM 13230 O O . MET D 1 442 ? -12.989 -11.301 27.047 1.00 12.36 442 MET D O 1
ATOM 13235 N N . LYS D 1 443 ? -14.293 -12.405 28.524 1.00 11.49 443 LYS D N 1
ATOM 13236 C CA . LYS D 1 443 ? -14.301 -11.322 29.523 1.00 12.17 443 LYS D CA 1
ATOM 13237 C C . LYS D 1 443 ? -12.881 -10.961 29.974 1.00 12.80 443 LYS D C 1
ATOM 13238 O O . LYS D 1 443 ? -12.500 -9.779 29.957 1.00 13.52 443 LYS D O 1
ATOM 13244 N N . ALA D 1 444 ? -12.093 -11.984 30.319 1.00 12.91 444 ALA D N 1
ATOM 13245 C CA . ALA D 1 444 ? -10.720 -11.737 30.800 1.00 13.34 444 ALA D CA 1
ATOM 13246 C C . ALA D 1 444 ? -9.809 -11.238 29.694 1.00 13.47 444 ALA D C 1
ATOM 13247 O O . ALA D 1 444 ? -8.982 -10.359 29.924 1.00 14.14 444 ALA D O 1
ATOM 13249 N N . ALA D 1 445 ? -9.978 -11.764 28.484 1.00 13.41 445 ALA D N 1
ATOM 13250 C CA . ALA D 1 445 ? -9.138 -11.339 27.357 1.00 13.52 445 ALA D CA 1
ATOM 13251 C C . ALA D 1 445 ? -9.266 -9.841 27.060 1.00 14.05 445 ALA D C 1
ATOM 13252 O O . ALA D 1 445 ? -8.263 -9.157 26.807 1.00 14.50 445 ALA D O 1
ATOM 13254 N N . LEU D 1 446 ? -10.495 -9.324 27.109 1.00 13.19 446 LEU D N 1
ATOM 13255 C CA . LEU D 1 446 ? -10.795 -7.902 26.907 1.00 14.63 446 LEU D CA 1
ATOM 13256 C C . LEU D 1 446 ? -10.569 -7.064 28.185 1.00 15.29 446 LEU D C 1
ATOM 13257 O O . LEU D 1 446 ? -10.722 -5.850 28.147 1.00 17.30 446 LEU D O 1
ATOM 13262 N N . GLY D 1 447 ? -10.226 -7.695 29.306 1.00 16.06 447 GLY D N 1
ATOM 13263 C CA . GLY D 1 447 ? -9.959 -6.970 30.542 1.00 17.39 447 GLY D CA 1
ATOM 13264 C C . GLY D 1 447 ? -11.200 -6.369 31.162 1.00 18.33 447 GLY D C 1
ATOM 13265 O O . GLY D 1 447 ? -11.127 -5.352 31.854 1.00 20.60 447 GLY D O 1
ATOM 13266 N N . LEU D 1 448 ? -12.348 -7.010 30.941 1.00 18.52 448 LEU D N 1
ATOM 13267 C CA . LEU D 1 448 ? -13.623 -6.497 31.455 1.00 20.14 448 LEU D CA 1
ATOM 13268 C C . LEU D 1 448 ? -13.820 -6.946 32.903 1.00 21.90 448 LEU D C 1
ATOM 13269 O O . LEU D 1 448 ? -13.349 -8.010 33.313 1.00 24.51 448 LEU D O 1
#

Sequence (1763 aa):
NRAAQGDITAPGGARRRLTGDQQTAALRDSLSDKPAKNIILLIGDGMGDSEITAARNYAEGAGGFFKKGIDALPLTGQYTHYALNKKTGKPDYVTDSAASATAWSSTGVVKTYNGALGVDIHEKDHPTILEMAKAAGLATGNVSTAELQDATPAALVAHVTSRKCYGPSSATSEKCPGNALEKGGKGSITEQLLNARADVTLGGGAKTFAETATAGEWQGKTLREQAQARGYQLVSDAASLNSSVTEANQQKPLLGLFADGNMPVRRWLGPKATYHGNIIDKPAVTCTTPNPQRNDDSVPTLAQMTDKAIELLSKNEKGFFLQVEGASIDKQDHAANPCGQIGETVDLDEAVQRALEFAKKEGNTLVIVTADHAHASQIVAPDTKAPGLTQALNTKDGAVMVMMSYGNSEEDDSQEHTGSQLRIAAYGPHAANVVGLTDQTDLFYTMKAALGLNRAAQGDITAPGGARRRLTGDQTAALLRDSLSDKPAKNIILLIGDGMGDSEITAARNYAEGAGGFFKGIDALPLTGQYTHYALNKKTGKPDYVTDSAASATAWSSTGVVKTYNGALGVDIHEKDHPTILEMAKAAGLATGNVSTAELQDATPAALVAHVTSRKCYGPSSATSEKCPGNALEKGGKGSITEQLLNARADVTLGGGAKTFAETATAGEWQGKTLREQAQQARGYQQLVSDAASSLNNSSVTEANQQKPLLGLFADGNMPVRRWLGPKATYHGNIDKPAVTCTPNPQQRRNDSVPTLAQMTDKAIELLSKNEKGFFLQVEGASIDKQDHAANPCGQIGETVDLDEAVQRRALEFAKKEGNTLVIVTADHAHASQIVAPDTKAPGLTQALNTKDGAVMVMMSYGNSEEDSQEHTGSQLRIAAYGPHAANVVGLTDQTDLFYTMKAALGLNRAAQGDITAPGGARRRLTGDQTAALRDSLSDKPAKNIILLIGDGMGDSEITAARNYAEGAGGFFKGIDALPLTGQYTHYALNKKTGKPDYVTDSAASATAWSSTGVVKTYNGALGVDIHEKDHPTILEMAKAAGLATGNVSTAELQDATPAALVAHVTSRKCYGPSATSEKCPGNALEKGGKGSITEQLLNARADVTLGGGAKTFAETTATAGEWQGKTLREQAQARGYQQLVSDAASSLNSSVTEANQQQKPLLGLFADGNMPVRWLGPKATYHGNIDKPAVTCTPNPQRNDSVPTLAQMTDKAIELLSKNEKGFFLQVEGASIDKQDHAANPCGQIGETVDLDEEAVQRALLEFAKKEGNTLVIVTADHAHASQIVAPDTKAPGLTQALNTKDGAVMVMMSYGNSEEDSQEEHTGSQLRIAAYGPHAANVVGLTDQTDLFYTMKAALGLVLENRAAQGDITAPGGARRRLTGDQQTAALRDSLSDKPAKNIILLIGDGMGDSEITAARNYAEGAGGFFFKGIDALPLTGQYTHYALNKKTGKPDYVTDSAASATAWSSTGVVKTYNGALGVDIHEKDHPTILEMAKAAGLATGNVSTAELQDATPAALVAHVTSRKCYGPSSATSEKCPGNALEKGGKGSITEQLLNARADVTLGGGAKTFAETTATAGEWQGKTLREQAQARGYQLVSDAASLNSVTEANQQKPLLGLFADGNMPVRWLGPKATYHGNIDKPAVTCTPNPQRNDSVPTLAQMTDKAIELLSKNEKGFFLQVEGASIDKQDHAANPCGQIGETVDLDEAVQRALLEFAKKEGNTLVIVTADHAHASQIVAPDTTKAPGLTQALNTKDGAVMVMMSYGNSEEDSQEHTGSQLRIAAYGPHAANVVGLTDQTDLFYTMKAALGL

Organism: Escherichia coli (strain K12) (NCBI:txid83333)

Radius of gyration: 42.28 Å; Cα contacts (8 Å, |Δi|>4): 5144; chains: 4; bounding box: 96×109×118 Å

InterPro domains:
  IPR001952 Alkaline phosphatase [PF00245] (64-431)
  IPR001952 Alkaline phosphatase [PR00113] (64-84)
  IPR001952 Alkaline phosphatase [PR00113] (121-136)
  IPR001952 Alkaline phosphatase [PR00113] (158-178)
  IPR001952 Alkaline phosphatase [PR00113] (221-231)
  IPR001952 Alkaline phosphatase [PR00113] (320-349)
  IPR001952 Alkaline phosphatase [PTHR11596] (11-403)
  IPR001952 Alkaline phosphatase [SM00098] (65-471)
  IPR001952 Alkaline phosphatase [cd16012] (65-469)
  IPR017850 Alkaline-phosphatase-like, core domain superfamily [G3DSA:3.40.720.10] (23-471)
  IPR017850 Alkaline-phosphatase-like, core domain superfamily [SSF53649] (37-470)
  IPR018299 Alkaline phosphatase, active site [PS00123] (121-129)

CATH classification: 3.40.720.10

Secondary structure (DSSP, 8-state):
--S--S-TTSTTTT---SS--HHHHHHT---SPPSEEEEEEETT--HHHHHHHHHHHT-TT---TTGGG-SEEEEEE--EE-TTT--EESS--HHHHHHHHHHS---BTT-BSB-TT--B---HHHHHHHTT-EEEEEEEEETTSHHHHTTT--BS-TT--SHHHHHHH-GGG-GGGTS---HHHHHHHH--SEEEEE--GGGGSBBSSSTTBTSBHHHHHHHTT-EEE-SHHHHHH----SSSS-EEEE-SSSSPPPSEE-PPPBTTHHHHSPPB--EE-TT--TTSPPHHHHHHHHHHHHTT-SS-EEEEEEETHHHHHHHTT-HHHHHHHHHHHHHHHHHHHHHHHHHSSEEEEEE-SSB-S-EEE-TT---SSEEEEEE-TTSSEEEEEE-S-SSSS---B---EEEEEESTTGGGGSEEEEHHHHHHHHHHHTT-/--S--S-TTSTTTT---SS--HHHHHHT---SPPSEEEEEEETT--HHHHHHHHHHHT-TT---TTGGG--EEEEEE--EE-TTT--EESS--HHHHHHHHHHS---BTT-BSB-TT--B---HHHHHHHTT-EEEEEEEEETTSHHHHTTT--BS-TT--SHHHHHHH-TTT-GGGTS---HHHHHHHH--SEEEEE--GGGGSBBSSSTTBTSBHHHHHHHTT-EEE-SHHHHHT----SSSS-EEEE-SSSSPPPSEE-PPPBTTHHHHS--B--EE-TTS-TTSPPHHHHHHHHHHHHTT-SS-EEEEEEETHHHHHHHTT-HHHHHHHHHHHHHHHHHHHHHHHHHSSEEEEEEESSB-S-EEE-TT---SSEEEEEE-TTSSEEEEEE-S-SSSS---B---EEEEEESTTGGGGSEEEEHHHHHHHHHHHTT-/--S--S-TTSTTTT-S-SS--HHHHHHH---SPPSEEEEEEETT--HHHHHHHHHHHH-TT---TTGGG--EEEEEE--EE-TTT--EESS--HHHHHHHHHHS---BTT-BSB-TT--B---HHHHHHHTT-EEEEEEEEETTSHHHHTTT--BS-TT--SHHHHHHH-GGG-GGGTS---HHHHHHHH--SEEEEE--GGGGSB-SSSTTTTSBHHHHHHHTT-EEE-SHHHHHT----SSSS-EEEE-SSSSPPPSEE-PPPBTTHHHHS--B--EE-TT--TTSPPHHHHHHHHHHHHTT-TT-EEEEEEETHHHHHHHTT-HHHHHHHHHHHHHHHHHHHHHHHHHSSEEEEEE-SSB-S-EEE-TT---SSEEEEEE-TTSSEEEEEE-S-SSSS---B---EEEEEESTTGGGGSEEEEHHHHHHHHHHHHT-/--S--S--S-TTSTTTT---SS--HHHHHHT---SPPSEEEEEEETT--HHHHHHHHHHHH-TT---TTGGG--EEEEEE--EE-TTT--EESS--HHHHHHHHHHS---BTT-BSB-TT--B---HHHHHHHTT-EEEEEEEEETTSHHHHTTT--BS-TT--SHHHHHHH-TTT-GGGTS---HHHHHHHH--SEEEEE--GGGGSBBSSSTTBTSBHHHHHHHTT-EEE-SHHHHHT----SSSS-EEEE-SSSSPPPSEE-PPPEETHHHHS--B--EE-TT--TTS--HHHHHHHHHHHHTT-SS-EEEEEEETHHHHHHHTT-HHHHHHHHHHHHHHHHHHHHHHHHHSSEEEEEEESSB-S-EEE-TT---SSEEEEEE-TTSSEEEEEE-S-SSSS---B---EEEEEESTTGGGGSEEEEHHHHHHHHHHHTT-

GO terms:
  GO:0005515 protein binding (F, IPI)
  GO:0000287 magnesium ion binding (F, IDA)
  GO:0042597 periplasmic space (C, IDA)
  GO:0030288 outer membrane-bounded periplasmic space (C, IDA)
  GO:0008270 zinc ion binding (F, IDA)
  GO:0033748 hydrogenase (acceptor) activity (F, IDA)
  GO:0004035 alkaline phosphatase activity (F, IDA)
  GO:0016311 dephosphorylation (P, IDA)
  GO:0030613 oxidoreductase activity, acting on phosphorus or arsenic in donors (F, IDA)
  GO:0004721 phosphoprotein phosphatase activity (F, IDA)

B-factor: mean 17.08, std 10.03, range [6.93, 167.03]